Protein 3MXL (pdb70)

Secondary structure (DSSP, 8-state):
---SSSS--SHHHHHHHHHHTTTHHHHHHHHHHHHHHT---HHHHHHHHHHTGGG-SS-TTTTS-----HHHHHHHHHHHHTT-HHHHHHHHHHHHHHHHHHHHHHSS-HHHHHHHHHHHHHHHHTS--EE---SBPTT---EEEE-SSS-EEEEEEEEEETTGGG-SEE---EEEEPTTS-EEEE---EETT-TTEEEE----BSS-TTS--EEEEEEEEEE-GGG--EEEESS---TTHHHHHHHHHGGGHHHHHHHHHHHHHHHHHHHHTT-S---HHHHHHHHHHHHHHHHHHHHHHHHHHHHHHHHTT--S-TTHHHHHHHHHHHHHHHHHHHHHHHHHHHHHHHH-GGGGBTTSHHHHHHHHGGGGGGPSS--HHHHHHHHHHHHS--/---SSSS--SHHHHHHHHHHTTTHHHHHHHHHHHHHHT---HHHHHHHHHHTGGG-SS-TTTTS-----HHHHHHHHHHHHTT-HHHHHHHHHHHHHHHHHHHHHHSS-HHHHHHHHHHHHHHHHTS--EE---SB-TT-----EEEEEEEETT-TT--EE---B---B---EETT-TTEEEE----BSS-TTS--EEEEEEEE---TT-----TTHHHHHHHHHGGGHHHHHHHHHHHHHHHHHHHHTT-S---HHHHHHHHHHHHHHHHHHHHHHHHHHHHHHHHHS--S-TTHHHHHHHHHHHHHHHHHHHHHHHHHHHHHHHH-GGGGBTTSHHHHHHHHGGGGGGPSS--HHHHHHHHHHHHS--/---SSSS--SHHHHHHHHHHTTTHHHHHHHHHHHHHHT---HHHHHHHHHHTGGG-SS-TTTTS-----HHHHHHHHHHHHTT-HHHHHHHHHHHHHHHHHHHHHHSS-HHHHHHHHHHHHHHHHTS--EE---SBPSS-----EEEESS-TT-SEEE--B--EEE--EEETT-TT--EE----BSS--SS--EEE----TTT--EEEE----TTHHHHHHHHHGGGHHHHHHHHHHHHHHHHHHHHTT-S---HHHHHHHHHHHHHHHHHHHHHHHHHHHHHHTTS--SS-TTHHHHHHHHHHHHHHHHHHHHHHHHHHHHHHHH-GGGGBTTSHHHHHHHHGGGGGG-SS--HHHHHHHHHHHHS--/---SSSS--SHHHHHHHHHHTTTHHHHHHHHHHHHHHT---HHHHHHHHHHTGGG-SS-TTTTS-----HHHHHHHHHHHHTT-HHHHHHHHHHHHHHHHHHHHHHSS-HHHHHHHHHHHHHHHHTS--EEEE-SBPTT---EEEE-SSS-EEEEEEEEEESS-TT--EEEE-EEEE-SSSPEEEEE-EEETT-SSEEEE----BSS-TTS--EEEEEEEEEE---EEEEETT---TTHHHHHHHHHGGGHHHHHHHHHHHHHHHHHHHHTT-S---HHHHHHHHHHHHHHHHHHHHHHHHHHHHHHTTS----TTHHHHHHHHHHHHHHHHHHHHHHHHHHHHHHHH-GGGGBTTSHHHHHHHHGGGGGGPSS--HHHHHHHHHHHHS--

Foldseek 3Di:
DALQLPADDDPLLNVLQVLVVVLLVVQLVCQLVCFVVLAAPPVSVVVCLVSQLLQALFDCVLAHSNDAQLLSLLSNLLSNLLRPLLVSVQSLQSNQVSNVLVCCLVPHDPLRNVVSSVQSSCSRSHNFGEWEQEAFDVPWAWAWDDDPVQKIFIWGKGFQIWQPVNHFKYFYWHWYQDPVGFIWIKTFIDTCPFDQKDWDQPDDALASSNIRGTMITGGGTIDHPSTIRIDGTPPPDFLLCLLSVLSNCLSSLSSLLSLQVSLLCQLVVLQVVVDDDGDDVLVVLNVVLVVLSSVLSNLSSVLSSQSSCLVPPDPDDSNVSSCSNNQSSLVSLVSSLCSRLVNLVSSQVSNPPVCCDSSHPSVNSNRSNNPSCPDPPPHPVRSVCVNVCVVDPD/DALLLPADDDPLLNVLQVLVVVLLVVQLVCQLVCFVVLAAPPVSVVVCLVVQLLQALFDCVLAHSNDAQLLSLLSNLLSNLLRPLLVSVQSLQSNQVSNVLVCCLVPHDPLANVVSSVVSSCSRSDNAGEWEQEAFDPPWAFCWTFGKGFQTWPPVSHFWYQYAHPCGKTAIDGCPWPQKDWAQPDDALASSNIRGTIITGDTTNDDPSRMVDALLCLLSVLSNCLSSLSSLLSLQVNLLCVLVVLQVVVDDDGDDVLVVLNVVLVVLSSVLSNLSSVLSNQSSCLVPVDPPDSNVSRCSNNQSSLVSLVSSLCSRLVNLVSSQVSNPPVCCDSSHPSNNSNRSNNPSCPDPPPHPVRSVCVNVCVVDPD/DALQLPADDDPLLNVLQVLVVVLLVVQLVCQLVCFVVLAAPQVSVVVCLVVQLLQALFDCVLAHSNDAQLLSLLSNLLSNLLSPLLVSVQSLQSNQVSNVLVCCLVPHDPLRNVVSSVPSSCSRSHNFGEWEQEADDPPDAACKGFQIWPPVSHFWYFYFHDVWTKTFIDTCPDPQKDWDQPDDAQASSNISRTIMDDDDPSRIDTDGGDPDALLCLLSVLSNCLSSLSSLLSLQVNLLCVLVVLQVVVDDDGDDVLVVLNVVLVVLSSVLSNLSSVLSNQSSVLVPDDPDDSNVSRCSNNQSSLVSLVSSLCSRLVSLVSSQVRNPPVCCDSSHPSNNSNRHNNPSCPDPVPHPVRSVCVNVCVVDPD/DALQLPADDDPLLNVLQVLVVVLLVVQLVCQLVCFVVLAAPQVSLVVCLQVQLLQALFDCVLAHSNDAQLLSLLSNLLSNLLRPLLVSVQSLQSNQVSNVLVCCLVPHDPVRNVVSSVASSCSRSHNAGEKEQEAFDVPWAWAWDDPPPQKIWTWGKGFQIWNDVSHFKYFYWHWYQDPVGFIWIFTDIDTCVFDQKDWDQPDDFLASSNTSGTMITGGGGIDHDGDTDGTPPPDALLCLLSVLSNCLSSLSSLLSLLVSLLCVLVVLQVVVDDDGDPVLVVLNVVLVVLSSVLSNLSSVLSSQSSVLVPPPVPSNVSRCSNNQSSLVSLVSSLCSRLVSLVSSQVRNPPVCCDSSHVSNNSNRHNNPSCPDPPPHPVRSVCVNVCVVDPD

Solvent-accessible surface area: 57571 Å² total; per-residue (Å²): 187,35,23,16,0,156,51,14,87,24,113,28,1,125,62,0,23,80,57,0,62,47,4,41,79,152,5,56,75,71,2,57,90,21,11,73,94,33,68,22,0,75,119,16,1,50,54,6,22,80,65,13,0,6,0,2,2,2,18,77,132,8,50,24,39,30,4,87,66,4,4,1,1,0,0,1,0,0,56,0,1,58,9,1,0,1,4,0,14,0,0,8,18,4,4,15,34,1,18,42,5,24,123,37,49,58,120,17,80,92,97,24,100,70,50,0,52,68,16,0,124,32,1,12,119,24,86,5,4,0,0,21,0,110,109,50,9,134,85,47,90,3,20,3,111,71,81,69,109,47,21,54,48,0,37,14,82,0,17,96,1,17,0,0,40,37,2,35,22,0,8,0,49,1,57,46,77,26,156,98,60,50,49,55,37,0,3,0,28,6,89,66,122,16,107,12,21,68,47,66,122,90,57,68,2,10,0,4,44,0,4,2,9,8,23,0,19,4,85,166,0,77,14,157,56,107,88,33,28,57,117,43,65,68,76,94,79,58,50,35,73,14,13,37,64,0,29,33,22,0,4,24,4,0,0,5,0,0,0,0,20,11,0,53,68,67,0,10,46,98,19,46,65,184,50,71,153,30,118,13,0,8,36,13,19,0,3,22,0,8,3,80,9,23,4,0,13,0,0,0,0,2,0,0,22,33,0,12,30,13,41,131,113,88,112,58,67,82,38,89,37,0,67,48,4,0,18,14,2,1,23,0,11,19,7,2,36,100,24,1,28,31,0,0,52,28,0,1,20,18,11,25,43,62,1,13,48,47,63,39,55,0,2,23,10,10,30,0,4,17,10,2,16,30,42,86,22,50,17,64,22,34,1,0,34,36,0,0,12,71,16,20,60,121,178,29,22,21,0,55,61,19,89,23,89,29,2,130,60,0,30,88,55,1,62,54,4,42,82,55,5,55,75,72,0,57,84,25,10,179,78,33,66,23,1,71,110,18,1,94,76,8,26,84,75,13,0,8,0,2,2,2,23,77,87,10,49,23,41,27,2,87,95,3,5,2,1,0,0,1,0,0,67,2,1,51,10,2,1,1,4,0,14,0,0,10,20,5,2,17,36,2,19,40,9,11,128,69,72,104,123,18,84,94,94,42,106,64,35,1,25,155,16,0,132,32,2,12,132,25,86,6,7,0,0,24,1,115,47,54,7,127,87,64,113,14,217,150,15,67,10,78,1,18,109,1,18,0,0,44,37,3,36,23,0,13,1,45,18,111,138,148,24,61,8,20,10,88,73,125,24,108,11,23,74,39,72,119,92,73,65,2,7,0,4,51,1,5,0,5,19,37,0,31,7,81,170,2,88,22,167,56,112,52,92,167,89,63,46,34,74,13,10,36,64,0,28,35,19,0,4,22,6,0,0,8,0,0,0,0,22,9,0,45,70,62,0,8,46,105,21,45,66,185,50,76,152,32,110,13,0,8,38,12,22,0,2,23,0,9,5,82,9,25,5,0,43,1,0,0,0,2,0,1,25,34,0,14,38,11,42,126,120,72,120,50,76,81,41,102,30,0,70,49,3,0,16,16,2,0,32,0,9,22,6,4,37,83,29,0,26,29,1,0,51,24,0,0,22,16,12,24,42,63,0,12,48,43,63,36,56,0,1,26,9,10,30,1,4,16,9,2,14,32,42,98,19,43,19,66,21,38,0,0,36,33,1,0,11,66,19,20,62,125,163,26,20,27,0,58,60,15,76,26,98,27,1,129,57,1,31,88,54,0,61,53,2,43,84,57,4,55,75,70,2,53,77,26,14,158,88,34,67,23,0,67,106,16,1,100,72,6,24,84,74,12,0,6,0,2,2,2,20,77,137,7,49,23,42,30,4,87,79,4,2,1,2,0,0,2,0,0,61,0,2,57,9,3,1,2,3,0,14,0,0,13,18,3,5,19,31,1,19,47,5,14,101,69,43,109,108,18,82,94,99,33,103,60,42,1,54,186,18,0,123,28,0,11,113,24,144,6,4,0,0,21,3,112,94,50,8,127,85,62,98,25,103,106,4,24,89,2,18,0,3,44,32,6,32,24,4,22,24,51,15,90,123,151,44,18,22,13,27,36,77,70,126,30,110,64,41,73,40,72,118,98,69,73,0,12,0,3,54,0,4,1,10,17,17,9,64,138,70,162,95,112,32,68,19,89,51,48,92,86,126,96,64,44,36,74,15,3,36,61,0,29,35,20,0,4,24,2,0,0,5,0,0,0,0,23,12,0,44,70,66,0,5,48,101,20,45,63,184,48,73,154,32,104,13,0,7,40,11,18,0,3,23,0,6,4,79,8,27,4,0,45,1,0,0,0,2,0,0,19,38,0,18,45,21,42,95,81,75,113,45,81,85,44,104,36,0,67,53,1,0,25,14,1,1,27,0,8,19,9,3,35,98,28,1,29,29,0,0,52,29,0,0,20,15,10,25,41,61,0,14,51,38,67,37,56,0,1,23,11,11,27,1,5,17,11,2,15,26,36,76,20,44,19,68,24,40,2,0,32,37,1,0,12,70,20,21,61,123,163,40,21,20,0,158,51,14,100,24,110,27,1,123,54,1,23,83,55,1,62,55,5,43,80,58,5,55,75,67,2,59,80,22,7,172,76,33,66,24,0,77,98,15,1,98,79,7,22,80,75,13,0,5,1,2,2,3,21,77,135,8,49,23,42,28,3,87,80,4,4,1,2,0,0,2,0,0,61,1,1,53,8,1,0,1,2,0,12,0,0,8,19,4,3,17,34,1,19,42,5,13,106,33,42,106,98,20,81,91,100,23,101,62,55,0,57,192,15,0,122,30,1,12,118,24,145,8,4,1,0,21,0,108,90,54,10,132,88,51,100,2,19,6,112,80,70,63,108,49,22,74,52,0,36,12,85,2,23,100,1,15,0,0,43,36,4,31,32,0,14,0,48,2,54,19,79,38,153,103,63,56,44,80,35,2,6,0,40,8,86,65,116,17,102,20,21,66,40,64,126,85,64,62,3,5,0,4,55,0,5,2,7,10,23,0,25,3,85,166,0,75,27,88,95,58,34,112,109,50,61,74,81,93,78,60,46,35,70,12,8,37,65,0,31,38,21,0,5,24,4,0,0,6,0,0,0,0,22,9,0,45,70,67,0,11,44,95,20,48,65,184,49,76,151,30,110,13,0,6,40,13,20,0,5,24,0,9,8,85,9,23,4,0,22,0,0,0,0,3,0,0,21,36,0,15,36,20,45,123,83,84,124,95,87,39,99,36,0,64,52,4,0,23,13,0,1,26,0,9,24,5,2,40,85,27,1,28,27,0,0,53,30,0,0,22,15,11,24,42,63,0,12,49,42,63,34,59,0,0,21,8,7,26,0,4,14,8,2,19,22,40,76,21,52,16,68,25,36,1,2,31,31,1,0,10,72,17,21,59,122

Structure (mmCIF, N/CA/C/O backbone):
data_3MXL
#
_entry.id   3MXL
#
_cell.length_a   103.815
_cell.length_b   103.815
_cell.length_c   295.954
_cell.angle_alpha   90.00
_cell.angle_beta   90.00
_cell.angle_gamma   120.00
#
_symmetry.space_group_name_H-M   'P 65'
#
loop_
_atom_site.group_PDB
_atom_site.id
_atom_site.type_symbol
_atom_site.label_atom_id
_atom_site.label_alt_id
_atom_site.label_comp_id
_atom_site.label_asym_id
_atom_site.label_entity_id
_atom_site.label_seq_id
_atom_site.pdbx_PDB_ins_code
_atom_site.Cartn_x
_atom_site.Cartn_y
_atom_site.Cartn_z
_atom_site.occupancy
_atom_site.B_iso_or_equiv
_atom_site.auth_seq_id
_atom_site.auth_comp_id
_atom_site.auth_asym_id
_atom_site.auth_atom_id
_atom_site.pdbx_PDB_model_num
ATOM 1 N N . MET A 1 1 ? 62.918 -50.328 23.687 1.00 138.86 1 MET A N 1
ATOM 2 C CA . MET A 1 1 ? 63.300 -48.984 23.171 1.00 138.56 1 MET A CA 1
ATOM 3 C C . MET A 1 1 ? 62.419 -48.649 21.971 1.00 137.54 1 MET A C 1
ATOM 4 O O . MET A 1 1 ? 62.031 -49.540 21.220 1.00 137.95 1 MET A O 1
ATOM 9 N N . ALA A 1 2 ? 62.091 -47.370 21.799 1.00 136.05 2 ALA A N 1
ATOM 10 C CA . ALA A 1 2 ? 61.251 -46.938 20.681 1.00 134.69 2 ALA A CA 1
ATOM 11 C C . ALA A 1 2 ? 61.820 -45.703 19.968 1.00 133.78 2 ALA A C 1
ATOM 12 O O . ALA A 1 2 ? 61.826 -45.648 18.736 1.00 133.29 2 ALA A O 1
ATOM 14 N N . ALA A 1 3 ? 62.282 -44.719 20.747 1.00 132.69 3 ALA A N 1
ATOM 15 C CA . ALA A 1 3 ? 62.890 -43.477 20.235 1.00 130.90 3 ALA A CA 1
ATOM 16 C C . ALA A 1 3 ? 61.938 -42.427 19.651 1.00 129.65 3 ALA A C 1
ATOM 17 O O . ALA A 1 3 ? 62.318 -41.675 18.752 1.00 128.65 3 ALA A O 1
ATOM 19 N N . ASP A 1 4 ? 60.717 -42.353 20.170 1.00 129.02 4 ASP A N 1
ATOM 20 C CA . ASP A 1 4 ? 59.743 -41.392 19.654 1.00 128.32 4 ASP A CA 1
ATOM 21 C C . ASP A 1 4 ? 59.171 -40.421 20.690 1.00 126.41 4 ASP A C 1
ATOM 22 O O . ASP A 1 4 ? 58.152 -39.769 20.440 1.00 125.29 4 ASP A O 1
ATOM 27 N N . LEU A 1 5 ? 59.835 -40.323 21.840 1.00 124.39 5 LEU A N 1
ATOM 28 C CA . LEU A 1 5 ? 59.411 -39.429 22.912 1.00 122.67 5 LEU A CA 1
ATOM 29 C C . LEU A 1 5 ? 58.139 -39.922 23.596 1.00 121.75 5 LEU A C 1
ATOM 30 O O . LEU A 1 5 ? 57.428 -39.141 24.226 1.00 121.76 5 LEU A O 1
ATOM 35 N N . ARG A 1 6 ? 57.852 -41.214 23.482 1.00 120.88 6 ARG A N 1
ATOM 36 C CA . ARG A 1 6 ? 56.647 -41.762 24.092 1.00 120.06 6 ARG A CA 1
ATOM 37 C C . ARG A 1 6 ? 56.780 -41.870 25.605 1.00 118.21 6 ARG A C 1
ATOM 38 O O . ARG A 1 6 ? 55.813 -41.649 26.338 1.00 117.65 6 ARG A O 1
ATOM 46 N N . ALA A 1 7 ? 57.974 -42.225 26.071 1.00 115.70 7 ALA A N 1
ATOM 47 C CA . ALA A 1 7 ? 58.214 -42.313 27.503 1.00 113.90 7 ALA A CA 1
ATOM 48 C C . ALA A 1 7 ? 59.688 -42.065 27.791 1.00 113.01 7 ALA A C 1
ATOM 49 O O . ALA A 1 7 ? 60.545 -42.444 27.000 1.00 113.23 7 ALA A O 1
ATOM 51 N N . PRO A 1 8 ? 60.001 -41.426 28.927 1.00 112.54 8 PRO A N 1
ATOM 52 C CA . PRO A 1 8 ? 61.390 -41.144 29.307 1.00 112.88 8 PRO A CA 1
ATOM 53 C C . PRO A 1 8 ? 62.180 -42.425 29.604 1.00 113.80 8 PRO A C 1
ATOM 54 O O . PRO A 1 8 ? 61.596 -43.467 29.896 1.00 113.55 8 PRO A O 1
ATOM 58 N N . LEU A 1 9 ? 63.506 -42.341 29.533 1.00 115.29 9 LEU A N 1
ATOM 59 C CA . LEU A 1 9 ? 64.369 -43.495 29.782 1.00 116.92 9 LEU A CA 1
ATOM 60 C C . LEU A 1 9 ? 64.982 -43.524 31.179 1.00 117.96 9 LEU A C 1
ATOM 61 O O . LEU A 1 9 ? 64.685 -44.416 31.976 1.00 119.80 9 LEU A O 1
ATOM 66 N N . THR A 1 10 ? 65.848 -42.559 31.466 1.00 118.50 10 THR A N 1
ATOM 67 C CA . THR A 1 10 ? 66.499 -42.466 32.768 1.00 121.02 10 THR A CA 1
ATOM 68 C C . THR A 1 10 ? 65.477 -42.467 33.905 1.00 122.86 10 THR A C 1
ATOM 69 O O . THR A 1 10 ? 64.446 -41.798 33.816 1.00 123.00 10 THR A O 1
ATOM 73 N N . PRO A 1 11 ? 65.749 -43.219 34.994 1.00 124.20 11 PRO A N 1
ATOM 74 C CA . PRO A 1 11 ? 64.798 -43.244 36.111 1.00 124.31 11 PRO A CA 1
ATOM 75 C C . PRO A 1 11 ? 64.673 -41.854 36.742 1.00 123.56 11 PRO A C 1
ATOM 76 O O . PRO A 1 11 ? 63.661 -41.525 37.363 1.00 122.44 11 PRO A O 1
ATOM 80 N N . ALA A 1 12 ? 65.707 -41.038 36.562 1.00 123.19 12 ALA A N 1
ATOM 81 C CA . ALA A 1 12 ? 65.719 -39.681 37.090 1.00 123.28 12 ALA A CA 1
ATOM 82 C C . ALA A 1 12 ? 64.645 -38.845 36.394 1.00 123.15 12 ALA A C 1
ATOM 83 O O . ALA A 1 12 ? 63.948 -38.056 37.028 1.00 123.44 12 ALA A O 1
ATOM 85 N N . GLY A 1 13 ? 64.513 -39.033 35.085 1.00 123.53 13 GLY A N 1
ATOM 86 C CA . GLY A 1 13 ? 63.527 -38.292 34.321 1.00 123.97 13 GLY A CA 1
ATOM 87 C C . GLY A 1 13 ? 62.142 -38.909 34.361 1.00 124.56 13 GLY A C 1
ATOM 88 O O . GLY A 1 13 ? 61.163 -38.286 33.952 1.00 123.88 13 GLY A O 1
ATOM 89 N N . ARG A 1 14 ? 62.055 -40.141 34.849 1.00 125.33 14 ARG A N 1
ATOM 90 C CA . ARG A 1 14 ? 60.773 -40.829 34.947 1.00 125.87 14 ARG A CA 1
ATOM 91 C C . ARG A 1 14 ? 60.030 -40.262 36.149 1.00 124.97 14 ARG A C 1
ATOM 92 O O . ARG A 1 14 ? 58.813 -40.384 36.251 1.00 125.15 14 ARG A O 1
ATOM 100 N N . THR A 1 15 ? 60.781 -39.639 37.052 1.00 124.36 15 THR A N 1
ATOM 101 C CA . THR A 1 15 ? 60.234 -39.039 38.265 1.00 124.45 15 THR A CA 1
ATOM 102 C C . THR A 1 15 ? 59.705 -37.644 37.970 1.00 124.24 15 THR A C 1
ATOM 103 O O . THR A 1 15 ? 58.839 -37.129 38.676 1.00 124.92 15 THR A O 1
ATOM 107 N N . VAL A 1 16 ? 60.245 -37.033 36.925 1.00 123.57 16 VAL A N 1
ATOM 108 C CA . VAL A 1 16 ? 59.853 -35.693 36.526 1.00 122.39 16 VAL A CA 1
ATOM 109 C C . VAL A 1 16 ? 58.527 -35.720 35.772 1.00 123.67 16 VAL A C 1
ATOM 110 O O . VAL A 1 16 ? 57.724 -34.789 35.863 1.00 123.60 16 VAL A O 1
ATOM 114 N N . VAL A 1 17 ? 58.301 -36.802 35.036 1.00 125.07 17 VAL A N 1
ATOM 115 C CA . VAL A 1 17 ? 57.088 -36.955 34.238 1.00 126.29 17 VAL A CA 1
ATOM 116 C C . VAL A 1 17 ? 55.819 -37.145 35.063 1.00 127.57 17 VAL A C 1
ATOM 117 O O . VAL A 1 17 ? 54.796 -36.520 34.782 1.00 127.21 17 VAL A O 1
ATOM 121 N N . ASP A 1 18 ? 55.880 -38.012 36.070 1.00 129.35 18 ASP A N 1
ATOM 122 C CA . ASP A 1 18 ? 54.726 -38.275 36.927 1.00 130.51 18 ASP A CA 1
ATOM 123 C C . ASP A 1 18 ? 54.441 -37.106 37.869 1.00 129.27 18 ASP A C 1
ATOM 124 O O . ASP A 1 18 ? 53.291 -36.860 38.238 1.00 129.01 18 ASP A O 1
ATOM 129 N N . LEU A 1 19 ? 55.494 -36.392 38.258 1.00 127.89 19 LEU A N 1
ATOM 130 C CA . LEU A 1 19 ? 55.345 -35.253 39.153 1.00 126.66 19 LEU A CA 1
ATOM 131 C C . LEU A 1 19 ? 54.647 -34.134 38.394 1.00 126.67 19 LEU A C 1
ATOM 132 O O . LEU A 1 19 ? 53.971 -33.294 38.982 1.00 127.38 19 LEU A O 1
ATOM 137 N N . LEU A 1 20 ? 54.805 -34.148 37.077 1.00 126.65 20 LEU A N 1
ATOM 138 C CA . LEU A 1 20 ? 54.205 -33.149 36.200 1.00 125.71 20 LEU A CA 1
ATOM 139 C C . LEU A 1 20 ? 52.752 -33.514 35.897 1.00 125.57 20 LEU A C 1
ATOM 140 O O . LEU A 1 20 ? 51.917 -32.638 35.687 1.00 125.08 20 LEU A O 1
ATOM 145 N N . ALA A 1 21 ? 52.458 -34.811 35.887 1.00 126.22 21 ALA A N 1
ATOM 146 C CA . ALA A 1 21 ? 51.107 -35.295 35.607 1.00 127.57 21 ALA A CA 1
ATOM 147 C C . ALA A 1 21 ? 50.074 -34.691 36.554 1.00 128.27 21 ALA A C 1
ATOM 148 O O . ALA A 1 21 ? 48.884 -34.644 36.237 1.00 129.03 21 ALA A O 1
ATOM 150 N N . GLY A 1 22 ? 50.533 -34.225 37.713 1.00 128.44 22 GLY A N 1
ATOM 151 C CA . GLY A 1 22 ? 49.630 -33.642 38.689 1.00 127.47 22 GLY A CA 1
ATOM 152 C C . GLY A 1 22 ? 49.321 -32.178 38.451 1.00 126.74 22 GLY A C 1
ATOM 153 O O . GLY A 1 22 ? 48.316 -31.662 38.940 1.00 127.30 22 GLY A O 1
ATOM 154 N N . VAL A 1 23 ? 50.183 -31.501 37.702 1.00 125.86 23 VAL A N 1
ATOM 155 C CA . VAL A 1 23 ? 49.975 -30.087 37.417 1.00 125.17 23 VAL A CA 1
ATOM 156 C C . VAL A 1 23 ? 49.402 -29.877 36.021 1.00 124.93 23 VAL A C 1
ATOM 157 O O . VAL A 1 23 ? 48.947 -28.786 35.686 1.00 123.92 23 VAL A O 1
ATOM 161 N N . ILE A 1 24 ? 49.419 -30.934 35.216 1.00 125.52 24 ILE A N 1
ATOM 162 C CA . ILE A 1 24 ? 48.900 -30.883 33.851 1.00 126.63 24 ILE A CA 1
ATOM 163 C C . ILE A 1 24 ? 47.446 -30.400 33.795 1.00 126.25 24 ILE A C 1
ATOM 164 O O . ILE A 1 24 ? 47.143 -29.385 33.163 1.00 125.57 24 ILE A O 1
ATOM 169 N N . PRO A 1 25 ? 46.530 -31.119 34.469 1.00 126.38 25 PRO A N 1
ATOM 170 C CA . PRO A 1 25 ? 45.115 -30.728 34.458 1.00 126.63 25 PRO A CA 1
ATOM 171 C C . PRO A 1 25 ? 44.889 -29.264 34.840 1.00 126.14 25 PRO A C 1
ATOM 172 O O . PRO A 1 25 ? 44.185 -28.533 34.142 1.00 124.87 25 PRO A O 1
ATOM 176 N N . ARG A 1 26 ? 45.489 -28.851 35.954 1.00 127.03 26 ARG A N 1
ATOM 177 C CA . ARG A 1 26 ? 45.374 -27.485 36.464 1.00 127.84 26 ARG A CA 1
ATOM 178 C C . ARG A 1 26 ? 45.838 -26.410 35.475 1.00 127.13 26 ARG A C 1
ATOM 179 O O . ARG A 1 26 ? 45.305 -25.300 35.487 1.00 126.60 26 ARG A O 1
ATOM 187 N N . ILE A 1 27 ? 46.833 -26.716 34.636 1.00 126.97 27 ILE A N 1
ATOM 188 C CA . ILE A 1 27 ? 47.304 -25.734 33.659 1.00 126.02 27 ILE A CA 1
ATOM 189 C C . ILE A 1 27 ? 46.656 -25.887 32.272 1.00 125.09 27 ILE A C 1
ATOM 190 O O . ILE A 1 27 ? 46.558 -24.915 31.520 1.00 124.48 27 ILE A O 1
ATOM 195 N N . SER A 1 28 ? 46.185 -27.091 31.953 1.00 123.75 28 SER A N 1
ATOM 196 C CA . SER A 1 28 ? 45.527 -27.335 30.674 1.00 122.54 28 SER A CA 1
ATOM 197 C C . SER A 1 28 ? 44.175 -26.623 30.604 1.00 122.37 28 SER A C 1
ATOM 198 O O . SER A 1 28 ? 43.661 -26.352 29.519 1.00 122.22 28 SER A O 1
ATOM 201 N N . ALA A 1 29 ? 43.603 -26.322 31.765 1.00 122.18 29 ALA A N 1
ATOM 202 C CA . ALA A 1 29 ? 42.312 -25.653 31.828 1.00 121.33 29 ALA A CA 1
ATOM 203 C C . ALA A 1 29 ? 42.461 -24.144 31.686 1.00 120.79 29 ALA A C 1
ATOM 204 O O . ALA A 1 29 ? 41.658 -23.491 31.022 1.00 120.40 29 ALA A O 1
ATOM 206 N N . GLU A 1 30 ? 43.493 -23.595 32.312 1.00 120.63 30 GLU A N 1
ATOM 207 C CA . GLU A 1 30 ? 43.738 -22.163 32.260 1.00 121.45 30 GLU A CA 1
ATOM 208 C C . GLU A 1 30 ? 44.421 -21.723 30.963 1.00 121.56 30 GLU A C 1
ATOM 209 O O . GLU A 1 30 ? 44.551 -20.526 30.698 1.00 121.63 30 GLU A O 1
ATOM 215 N N . ALA A 1 31 ? 44.849 -22.693 30.159 1.00 120.83 31 ALA A N 1
ATOM 216 C CA . ALA A 1 31 ? 45.535 -22.412 28.901 1.00 119.25 31 ALA A CA 1
ATOM 217 C C . ALA A 1 31 ? 44.805 -21.416 28.006 1.00 118.62 31 ALA A C 1
ATOM 218 O O . ALA A 1 31 ? 45.368 -20.395 27.614 1.00 118.40 31 ALA A O 1
ATOM 220 N N . ALA A 1 32 ? 43.554 -21.719 27.683 1.00 118.46 32 ALA A N 1
ATOM 221 C CA . ALA A 1 32 ? 42.755 -20.855 26.825 1.00 118.73 32 ALA A CA 1
ATOM 222 C C . ALA A 1 32 ? 42.625 -19.438 27.378 1.00 119.52 32 ALA A C 1
ATOM 223 O O . ALA A 1 32 ? 42.709 -18.464 26.629 1.00 118.92 32 ALA A O 1
ATOM 225 N N . ASP A 1 33 ? 42.426 -19.333 28.690 1.00 120.64 33 ASP A N 1
ATOM 226 C CA . ASP A 1 33 ? 42.268 -18.043 29.358 1.00 121.49 33 ASP A CA 1
ATOM 227 C C . ASP A 1 33 ? 43.528 -17.180 29.341 1.00 121.01 33 ASP A C 1
ATOM 228 O O . ASP A 1 33 ? 43.489 -16.026 28.909 1.00 120.77 33 ASP A O 1
ATOM 233 N N . ARG A 1 34 ? 44.641 -17.736 29.815 1.00 120.18 34 ARG A N 1
ATOM 234 C CA . ARG A 1 34 ? 45.902 -16.999 29.857 1.00 119.19 34 ARG A CA 1
ATOM 235 C C . ARG A 1 34 ? 46.354 -16.549 28.475 1.00 117.88 34 ARG A C 1
ATOM 236 O O . ARG A 1 34 ? 47.007 -15.517 28.339 1.00 116.72 34 ARG A O 1
ATOM 244 N N . ASP A 1 35 ? 46.005 -17.324 27.454 1.00 116.53 35 ASP A N 1
ATOM 245 C CA . ASP A 1 35 ? 46.359 -16.996 26.080 1.00 115.84 35 ASP A CA 1
ATOM 246 C C . ASP A 1 35 ? 45.562 -15.774 25.644 1.00 116.76 35 ASP A C 1
ATOM 247 O O . ASP A 1 35 ? 46.104 -14.840 25.051 1.00 117.66 35 ASP A O 1
ATOM 252 N N . ARG A 1 36 ? 44.267 -15.793 25.948 1.00 116.38 36 ARG A N 1
ATOM 253 C CA . ARG A 1 36 ? 43.375 -14.702 25.588 1.00 115.55 36 ARG A CA 1
ATOM 254 C C . ARG A 1 36 ? 43.857 -13.392 26.179 1.00 116.31 36 ARG A C 1
ATOM 255 O O . ARG A 1 36 ? 44.039 -12.401 25.470 1.00 115.27 36 ARG A O 1
ATOM 257 N N . THR A 1 37 ? 44.078 -13.404 27.487 1.00 117.79 37 THR A N 1
ATOM 258 C CA . THR A 1 37 ? 44.518 -12.212 28.207 1.00 118.88 37 THR A CA 1
ATOM 259 C C . THR A 1 37 ? 45.995 -11.921 27.976 1.00 119.29 37 THR A C 1
ATOM 260 O O . THR A 1 37 ? 46.398 -10.765 27.851 1.00 119.56 37 THR A O 1
ATOM 264 N N . GLY A 1 38 ? 46.797 -12.978 27.917 1.00 119.60 38 GLY A N 1
ATOM 265 C CA . GLY A 1 38 ? 48.223 -12.810 27.718 1.00 119.21 38 GLY A CA 1
ATOM 266 C C . GLY A 1 38 ? 48.888 -12.531 29.049 1.00 118.91 38 GLY A C 1
ATOM 267 O O . GLY A 1 38 ? 49.636 -11.564 29.189 1.00 119.14 38 GLY A O 1
ATOM 268 N N . THR A 1 39 ? 48.608 -13.383 30.032 1.00 118.65 39 THR A N 1
ATOM 269 C CA . THR A 1 39 ? 49.173 -13.224 31.369 1.00 118.25 39 THR A CA 1
ATOM 270 C C . THR A 1 39 ? 49.945 -14.454 31.821 1.00 118.49 39 THR A C 1
ATOM 271 O O . THR A 1 39 ? 49.391 -15.554 31.903 1.00 118.11 39 THR A O 1
ATOM 275 N N . PHE A 1 40 ? 51.225 -14.252 32.126 1.00 118.38 40 PHE A N 1
ATOM 276 C CA . PHE A 1 40 ? 52.104 -15.329 32.573 1.00 118.50 40 PHE A CA 1
ATOM 277 C C . PHE A 1 40 ? 51.519 -16.036 33.793 1.00 118.79 40 PHE A C 1
ATOM 278 O O . PHE A 1 40 ? 50.981 -15.393 34.694 1.00 119.03 40 PHE A O 1
ATOM 286 N N . PRO A 1 41 ? 51.605 -17.374 33.828 1.00 118.93 41 PRO A N 1
ATOM 287 C CA . PRO A 1 41 ? 51.085 -18.183 34.936 1.00 119.67 41 PRO A CA 1
ATOM 288 C C . PRO A 1 41 ? 51.991 -18.198 36.169 1.00 120.71 41 PRO A C 1
ATOM 289 O O . PRO A 1 41 ? 52.618 -19.210 36.478 1.00 120.41 41 PRO A O 1
ATOM 293 N N . VAL A 1 42 ? 52.038 -17.076 36.883 1.00 122.12 42 VAL A N 1
ATOM 294 C CA . VAL A 1 42 ? 52.885 -16.970 38.065 1.00 123.65 42 VAL A CA 1
ATOM 295 C C . VAL A 1 42 ? 52.615 -18.031 39.120 1.00 124.25 42 VAL A C 1
ATOM 296 O O . VAL A 1 42 ? 53.523 -18.766 39.493 1.00 123.75 42 VAL A O 1
ATOM 300 N N . GLU A 1 43 ? 51.377 -18.108 39.600 1.00 126.52 43 GLU A N 1
ATOM 301 C CA . GLU A 1 43 ? 51.013 -19.082 40.628 1.00 128.94 43 GLU A CA 1
ATOM 302 C C . GLU A 1 43 ? 51.027 -20.519 40.131 1.00 129.07 43 GLU A C 1
ATOM 303 O O . GLU A 1 43 ? 51.265 -21.452 40.901 1.00 129.87 43 GLU A O 1
ATOM 309 N N . ALA A 1 44 ? 50.766 -20.703 38.845 1.00 129.08 44 ALA A N 1
ATOM 310 C CA . ALA A 1 44 ? 50.764 -22.042 38.280 1.00 129.73 44 ALA A CA 1
ATOM 311 C C . ALA A 1 44 ? 52.208 -22.511 38.138 1.00 129.92 44 ALA A C 1
ATOM 312 O O . ALA A 1 44 ? 52.503 -23.701 38.212 1.00 128.93 44 ALA A O 1
ATOM 314 N N . PHE A 1 45 ? 53.108 -21.553 37.955 1.00 131.44 45 PHE A N 1
ATOM 315 C CA . PHE A 1 45 ? 54.526 -21.846 37.782 1.00 132.22 45 PHE A CA 1
ATOM 316 C C . PHE A 1 45 ? 55.244 -22.045 39.114 1.00 132.88 45 PHE A C 1
ATOM 317 O O . PHE A 1 45 ? 56.096 -22.922 39.236 1.00 133.20 45 PHE A O 1
ATOM 325 N N . GLU A 1 46 ? 54.891 -21.228 40.105 1.00 133.43 46 GLU A N 1
ATOM 326 C CA . GLU A 1 46 ? 55.495 -21.310 41.429 1.00 133.42 46 GLU A CA 1
ATOM 327 C C . GLU A 1 46 ? 55.153 -22.629 42.114 1.00 133.22 46 GLU A C 1
ATOM 328 O O . GLU A 1 46 ? 55.821 -23.027 43.063 1.00 133.44 46 GLU A O 1
ATOM 330 N N . GLN A 1 47 ? 54.110 -23.306 41.642 1.00 133.34 47 GLN A N 1
ATOM 331 C CA . GLN A 1 47 ? 53.725 -24.585 42.232 1.00 133.91 47 GLN A CA 1
ATOM 332 C C . GLN A 1 47 ? 54.759 -25.640 41.873 1.00 134.03 47 GLN A C 1
ATOM 333 O O . GLN A 1 47 ? 54.793 -26.711 42.471 1.00 134.48 47 GLN A O 1
ATOM 339 N N . PHE A 1 48 ? 55.592 -25.339 40.880 1.00 134.09 48 PHE A N 1
ATOM 340 C CA . PHE A 1 48 ? 56.644 -26.261 40.457 1.00 133.54 48 PHE A CA 1
ATOM 341 C C . PHE A 1 48 ? 57.729 -26.269 41.517 1.00 133.90 48 PHE A C 1
ATOM 342 O O . PHE A 1 48 ? 58.249 -27.320 41.881 1.00 134.44 48 PHE A O 1
ATOM 350 N N . ALA A 1 49 ? 58.073 -25.080 42.001 1.00 134.40 49 ALA A N 1
ATOM 351 C CA . ALA A 1 49 ? 59.095 -24.944 43.029 1.00 134.44 49 ALA A CA 1
ATOM 352 C C . ALA A 1 49 ? 58.711 -25.773 44.251 1.00 134.67 49 ALA A C 1
ATOM 353 O O . ALA A 1 49 ? 59.572 -26.355 44.906 1.00 135.30 49 ALA A O 1
ATOM 355 N N . LYS A 1 50 ? 57.419 -25.839 44.557 1.00 134.46 50 LYS A N 1
ATOM 356 C CA . LYS A 1 50 ? 56.957 -26.618 45.701 1.00 134.04 50 LYS A CA 1
ATOM 357 C C . LYS A 1 50 ? 57.303 -28.094 45.508 1.00 133.92 50 LYS A C 1
ATOM 358 O O . LYS A 1 50 ? 57.820 -28.740 46.421 1.00 134.55 50 LYS A O 1
ATOM 360 N N . LEU A 1 51 ? 57.025 -28.623 44.318 1.00 133.66 51 LEU A N 1
ATOM 361 C CA . LEU A 1 51 ? 57.315 -30.024 44.012 1.00 133.47 51 LEU A CA 1
ATOM 362 C C . LEU A 1 51 ? 58.810 -30.260 43.779 1.00 133.42 51 LEU A C 1
ATOM 363 O O . LEU A 1 51 ? 59.379 -31.239 44.262 1.00 134.14 51 LEU A O 1
ATOM 368 N N . GLY A 1 52 ? 59.439 -29.362 43.029 1.00 132.77 52 GLY A N 1
ATOM 369 C CA . GLY A 1 52 ? 60.854 -29.503 42.746 1.00 131.59 52 GLY A CA 1
ATOM 370 C C . GLY A 1 52 ? 61.178 -29.498 41.262 1.00 131.53 52 GLY A C 1
ATOM 371 O O . GLY A 1 52 ? 62.350 -29.534 40.883 1.00 131.32 52 GLY A O 1
ATOM 372 N N . LEU A 1 53 ? 60.145 -29.458 40.420 1.00 130.94 53 LEU A N 1
ATOM 373 C CA . LEU A 1 53 ? 60.341 -29.447 38.971 1.00 129.30 53 LEU A CA 1
ATOM 374 C C . LEU A 1 53 ? 61.119 -28.217 38.549 1.00 129.06 53 LEU A C 1
ATOM 375 O O . LEU A 1 53 ? 61.851 -28.242 37.564 1.00 128.83 53 LEU A O 1
ATOM 380 N N . MET A 1 54 ? 60.955 -27.132 39.292 1.00 129.06 54 MET A N 1
ATOM 381 C CA . MET A 1 54 ? 61.667 -25.906 38.975 1.00 128.85 54 MET A CA 1
ATOM 382 C C . MET A 1 54 ? 63.159 -26.163 39.162 1.00 128.55 54 MET A C 1
ATOM 383 O O . MET A 1 54 ? 64.001 -25.388 38.703 1.00 127.87 54 MET A O 1
ATOM 388 N N . GLY A 1 55 ? 63.473 -27.269 39.831 1.00 128.24 55 GLY A N 1
ATOM 389 C CA . GLY A 1 55 ? 64.855 -27.618 40.088 1.00 127.99 55 GLY A CA 1
ATOM 390 C C . GLY A 1 55 ? 65.362 -28.861 39.382 1.00 128.24 55 GLY A C 1
ATOM 391 O O . GLY A 1 55 ? 66.435 -29.364 39.715 1.00 128.86 55 GLY A O 1
ATOM 392 N N . ALA A 1 56 ? 64.605 -29.376 38.416 1.00 127.78 56 ALA A N 1
ATOM 393 C CA . ALA A 1 56 ? 65.053 -30.555 37.679 1.00 126.31 56 ALA A CA 1
ATOM 394 C C . ALA A 1 56 ? 66.333 -30.150 36.953 1.00 126.27 56 ALA A C 1
ATOM 395 O O . ALA A 1 56 ? 66.778 -29.010 37.069 1.00 127.47 56 ALA A O 1
ATOM 397 N N . THR A 1 57 ? 66.921 -31.072 36.203 1.00 125.62 57 THR A N 1
ATOM 398 C CA . THR A 1 57 ? 68.163 -30.804 35.475 1.00 124.51 57 THR A CA 1
ATOM 399 C C . THR A 1 57 ? 69.244 -30.182 36.366 1.00 125.49 57 THR A C 1
ATOM 400 O O . THR A 1 57 ? 70.112 -29.455 35.883 1.00 125.71 57 THR A O 1
ATOM 404 N N . VAL A 1 58 ? 69.175 -30.470 37.666 1.00 125.48 58 VAL A N 1
ATOM 405 C CA . VAL A 1 58 ? 70.154 -29.989 38.640 1.00 125.15 58 VAL A CA 1
ATOM 406 C C . VAL A 1 58 ? 70.637 -31.210 39.414 1.00 126.86 58 VAL A C 1
ATOM 407 O O . VAL A 1 58 ? 69.831 -32.024 39.857 1.00 127.95 58 VAL A O 1
ATOM 411 N N . PRO A 1 59 ? 71.958 -31.352 39.587 1.00 127.72 59 PRO A N 1
ATOM 412 C CA . PRO A 1 59 ? 72.564 -32.481 40.305 1.00 128.77 59 PRO A CA 1
ATOM 413 C C . PRO A 1 59 ? 71.828 -32.877 41.585 1.00 130.28 59 PRO A C 1
ATOM 414 O O . PRO A 1 59 ? 71.390 -32.017 42.349 1.00 130.79 59 PRO A O 1
ATOM 418 N N . ALA A 1 60 ? 71.697 -34.180 41.818 1.00 131.70 60 ALA A N 1
ATOM 419 C CA . ALA A 1 60 ? 71.012 -34.669 43.014 1.00 132.65 60 ALA A CA 1
ATOM 420 C C . ALA A 1 60 ? 71.729 -34.177 44.260 1.00 132.69 60 ALA A C 1
ATOM 421 O O . ALA A 1 60 ? 71.107 -33.914 45.291 1.00 132.87 60 ALA A O 1
ATOM 423 N N . GLU A 1 61 ? 73.045 -34.055 44.147 1.00 131.94 61 GLU A N 1
ATOM 424 C CA . GLU A 1 61 ? 73.867 -33.606 45.253 1.00 132.39 61 GLU A CA 1
ATOM 425 C C . GLU A 1 61 ? 73.777 -32.095 45.516 1.00 132.27 61 GLU A C 1
ATOM 426 O O . GLU A 1 61 ? 74.285 -31.613 46.530 1.00 132.97 61 GLU A O 1
ATOM 432 N N . LEU A 1 62 ? 73.130 -31.352 44.619 1.00 131.59 62 LEU A N 1
ATOM 433 C CA . LEU A 1 62 ? 72.990 -29.904 44.784 1.00 130.12 62 LEU A CA 1
ATOM 434 C C . LEU A 1 62 ? 71.577 -29.499 45.180 1.00 129.33 62 LEU A C 1
ATOM 435 O O . LEU A 1 62 ? 71.369 -28.432 45.755 1.00 129.11 62 LEU A O 1
ATOM 440 N N . GLY A 1 63 ? 70.609 -30.353 44.875 1.00 128.64 63 GLY A N 1
ATOM 441 C CA . GLY A 1 63 ? 69.235 -30.047 45.215 1.00 129.32 63 GLY A CA 1
ATOM 442 C C . GLY A 1 63 ? 68.316 -31.236 45.050 1.00 130.16 63 GLY A C 1
ATOM 443 O O . GLY A 1 63 ? 67.622 -31.621 45.991 1.00 131.19 63 GLY A O 1
ATOM 444 N N . GLY A 1 64 ? 68.304 -31.819 43.856 1.00 130.10 64 GLY A N 1
ATOM 445 C CA . GLY A 1 64 ? 67.451 -32.969 43.617 1.00 130.47 64 GLY A CA 1
ATOM 446 C C . GLY A 1 64 ? 67.069 -33.161 42.163 1.00 130.00 64 GLY A C 1
ATOM 447 O O . GLY A 1 64 ? 67.159 -32.232 41.362 1.00 130.14 64 GLY A O 1
ATOM 448 N N . LEU A 1 65 ? 66.630 -34.372 41.829 1.00 129.56 65 LEU A N 1
ATOM 449 C CA . LEU A 1 65 ? 66.239 -34.705 40.465 1.00 128.75 65 LEU A CA 1
ATOM 450 C C . LEU A 1 65 ? 67.400 -34.432 39.519 1.00 129.20 65 LEU A C 1
ATOM 451 O O . LEU A 1 65 ? 67.453 -33.383 38.877 1.00 130.24 65 LEU A O 1
ATOM 456 N N . GLY A 1 66 ? 68.332 -35.378 39.445 1.00 128.84 66 GLY A N 1
ATOM 457 C CA . GLY A 1 66 ? 69.489 -35.223 38.579 1.00 127.10 66 GLY A CA 1
ATOM 458 C C . GLY A 1 66 ? 69.192 -35.640 37.153 1.00 125.55 66 GLY A C 1
ATOM 459 O O . GLY A 1 66 ? 69.491 -36.762 36.743 1.00 126.36 66 GLY A O 1
ATOM 460 N N . LEU A 1 67 ? 68.603 -34.726 36.393 1.00 123.57 67 LEU A N 1
ATOM 461 C CA . LEU A 1 67 ? 68.250 -34.995 35.010 1.00 121.19 67 LEU A CA 1
ATOM 462 C C . LEU A 1 67 ? 69.293 -34.409 34.061 1.00 121.45 67 LEU A C 1
ATOM 463 O O . LEU A 1 67 ? 69.512 -33.197 34.033 1.00 121.47 67 LEU A O 1
ATOM 468 N N . THR A 1 68 ? 69.944 -35.281 33.297 1.00 121.38 68 THR A N 1
ATOM 469 C CA . THR A 1 68 ? 70.963 -34.848 32.348 1.00 121.56 68 THR A CA 1
ATOM 470 C C . THR A 1 68 ? 70.713 -35.384 30.942 1.00 120.01 68 THR A C 1
ATOM 471 O O . THR A 1 68 ? 71.329 -34.924 29.977 1.00 120.84 68 THR A O 1
ATOM 475 N N . ARG A 1 69 ? 69.806 -36.349 30.826 1.00 117.08 69 ARG A N 1
ATOM 476 C CA . ARG A 1 69 ? 69.479 -36.936 29.529 1.00 114.14 69 ARG A CA 1
ATOM 477 C C . ARG A 1 69 ? 68.615 -35.973 28.718 1.00 111.32 69 ARG A C 1
ATOM 478 O O . ARG A 1 69 ? 67.433 -35.795 29.020 1.00 110.97 69 ARG A O 1
ATOM 486 N N . LEU A 1 70 ? 69.203 -35.359 27.692 1.00 107.01 70 LEU A N 1
ATOM 487 C CA . LEU A 1 70 ? 68.488 -34.408 26.845 1.00 102.72 70 LEU A CA 1
ATOM 488 C C . LEU A 1 70 ? 67.212 -34.973 26.231 1.00 102.32 70 LEU A C 1
ATOM 489 O O . LEU A 1 70 ? 66.250 -34.243 26.003 1.00 101.63 70 LEU A O 1
ATOM 494 N N . TYR A 1 71 ? 67.207 -36.274 25.961 1.00 102.07 71 TYR A N 1
ATOM 495 C CA . TYR A 1 71 ? 66.041 -36.934 25.383 1.00 101.00 71 TYR A CA 1
ATOM 496 C C . TYR A 1 71 ? 64.841 -36.892 26.326 1.00 100.63 71 TYR A C 1
ATOM 497 O O . TYR A 1 71 ? 63.714 -36.693 25.889 1.00 100.09 71 TYR A O 1
ATOM 506 N N . ASP A 1 72 ? 65.087 -37.092 27.618 1.00 101.24 72 ASP A N 1
ATOM 507 C CA . ASP A 1 72 ? 64.025 -37.072 28.623 1.00 100.98 72 ASP A CA 1
ATOM 508 C C . ASP A 1 72 ? 63.560 -35.654 28.908 1.00 99.74 72 ASP A C 1
ATOM 509 O O . ASP A 1 72 ? 62.385 -35.416 29.197 1.00 99.00 72 ASP A O 1
ATOM 514 N N . VAL A 1 73 ? 64.494 -34.713 28.850 1.00 97.87 73 VAL A N 1
ATOM 515 C CA . VAL A 1 73 ? 64.162 -33.321 29.095 1.00 96.12 73 VAL A CA 1
ATOM 516 C C . VAL A 1 73 ? 63.152 -32.855 28.050 1.00 97.09 73 VAL A C 1
ATOM 517 O O . VAL A 1 73 ? 62.283 -32.042 28.340 1.00 96.50 73 VAL A O 1
ATOM 521 N N . ALA A 1 74 ? 63.268 -33.391 26.838 1.00 97.91 74 ALA A N 1
ATOM 522 C CA . ALA A 1 74 ? 62.363 -33.046 25.749 1.00 97.97 74 ALA A CA 1
ATOM 523 C C . ALA A 1 74 ? 61.048 -33.807 25.885 1.00 98.37 74 ALA A C 1
ATOM 524 O O . ALA A 1 74 ? 59.985 -33.286 25.549 1.00 98.75 74 ALA A O 1
ATOM 526 N N . THR A 1 75 ? 61.123 -35.041 26.377 1.00 99.13 75 THR A N 1
ATOM 527 C CA . THR A 1 75 ? 59.926 -35.857 26.558 1.00 99.17 75 THR A CA 1
ATOM 528 C C . THR A 1 75 ? 59.051 -35.187 27.602 1.00 98.36 75 THR A C 1
ATOM 529 O O . THR A 1 75 ? 57.826 -35.303 27.571 1.00 98.35 75 THR A O 1
ATOM 533 N N . ALA A 1 76 ? 59.696 -34.479 28.526 1.00 98.07 76 ALA A N 1
ATOM 534 C CA . ALA A 1 76 ? 58.982 -33.755 29.569 1.00 97.54 76 ALA A CA 1
ATOM 535 C C . ALA A 1 76 ? 58.299 -32.542 28.938 1.00 97.31 76 ALA A C 1
ATOM 536 O O . ALA A 1 76 ? 57.091 -32.362 29.075 1.00 96.85 76 ALA A O 1
ATOM 538 N N . LEU A 1 77 ? 59.076 -31.723 28.233 1.00 97.38 77 LEU A N 1
ATOM 539 C CA . LEU A 1 77 ? 58.547 -30.531 27.582 1.00 96.40 77 LEU A CA 1
ATOM 540 C C . LEU A 1 77 ? 57.426 -30.838 26.596 1.00 96.79 77 LEU A C 1
ATOM 541 O O . LEU A 1 77 ? 56.600 -29.972 26.312 1.00 97.08 77 LEU A O 1
ATOM 546 N N . MET A 1 78 ? 57.390 -32.061 26.075 1.00 97.15 78 MET A N 1
ATOM 547 C CA . MET A 1 78 ? 56.334 -32.424 25.139 1.00 98.60 78 MET A CA 1
ATOM 548 C C . MET A 1 78 ? 55.057 -32.738 25.903 1.00 98.31 78 MET A C 1
ATOM 549 O O . MET A 1 78 ? 53.964 -32.370 25.471 1.00 97.93 78 MET A O 1
ATOM 554 N N . ARG A 1 79 ? 55.198 -33.431 27.029 1.00 98.44 79 ARG A N 1
ATOM 555 C CA . ARG A 1 79 ? 54.047 -33.764 27.857 1.00 99.14 79 ARG A CA 1
ATOM 556 C C . ARG A 1 79 ? 53.389 -32.455 28.294 1.00 98.82 79 ARG A C 1
ATOM 557 O O . ARG A 1 79 ? 52.159 -32.319 28.279 1.00 98.45 79 ARG A O 1
ATOM 565 N N . LEU A 1 80 ? 54.223 -31.489 28.672 1.00 96.93 80 LEU A N 1
ATOM 566 C CA . LEU A 1 80 ? 53.729 -30.200 29.122 1.00 96.19 80 LEU A CA 1
ATOM 567 C C . LEU A 1 80 ? 53.198 -29.352 27.974 1.00 97.79 80 LEU A C 1
ATOM 568 O O . LEU A 1 80 ? 52.187 -28.670 28.123 1.00 99.32 80 LEU A O 1
ATOM 573 N N . ALA A 1 81 ? 53.873 -29.390 26.829 1.00 99.00 81 ALA A N 1
ATOM 574 C CA . ALA A 1 81 ? 53.439 -28.604 25.679 1.00 99.77 81 ALA A CA 1
ATOM 575 C C . ALA A 1 81 ? 52.061 -29.044 25.201 1.00 100.74 81 ALA A C 1
ATOM 576 O O . ALA A 1 81 ? 51.307 -28.239 24.649 1.00 99.79 81 ALA A O 1
ATOM 578 N N . GLU A 1 82 ? 51.737 -30.321 25.412 1.00 102.25 82 GLU A N 1
ATOM 579 C CA . GLU A 1 82 ? 50.435 -30.858 25.020 1.00 103.39 82 GLU A CA 1
ATOM 580 C C . GLU A 1 82 ? 49.340 -30.139 25.798 1.00 103.25 82 GLU A C 1
ATOM 581 O O . GLU A 1 82 ? 48.201 -30.036 25.337 1.00 103.52 82 GLU A O 1
ATOM 587 N N . ALA A 1 83 ? 49.691 -29.659 26.989 1.00 102.90 83 ALA A N 1
ATOM 588 C CA . ALA A 1 83 ? 48.753 -28.926 27.834 1.00 102.26 83 ALA A CA 1
ATOM 589 C C . ALA A 1 83 ? 48.765 -27.471 27.378 1.00 102.63 83 ALA A C 1
ATOM 590 O O . ALA A 1 83 ? 47.754 -26.951 26.894 1.00 102.70 83 ALA A O 1
ATOM 592 N N . ASP A 1 84 ? 49.919 -26.825 27.537 1.00 102.99 84 ASP A N 1
ATOM 593 C CA . ASP A 1 84 ? 50.103 -25.434 27.128 1.00 104.62 84 ASP A CA 1
ATOM 594 C C . ASP A 1 84 ? 51.519 -25.244 26.589 1.00 103.74 84 ASP A C 1
ATOM 595 O O . ASP A 1 84 ? 52.502 -25.459 27.301 1.00 102.09 84 ASP A O 1
ATOM 600 N N . ALA A 1 85 ? 51.610 -24.841 25.326 1.00 102.98 85 ALA A N 1
ATOM 601 C CA . ALA A 1 85 ? 52.896 -24.609 24.690 1.00 101.67 85 ALA A CA 1
ATOM 602 C C . ALA A 1 85 ? 53.630 -23.495 25.412 1.00 100.78 85 ALA A C 1
ATOM 603 O O . ALA A 1 85 ? 54.812 -23.614 25.718 1.00 100.51 85 ALA A O 1
ATOM 605 N N . SER A 1 86 ? 52.909 -22.415 25.694 1.00 100.71 86 SER A N 1
ATOM 606 C CA . SER A 1 86 ? 53.470 -21.241 26.360 1.00 100.05 86 SER A CA 1
ATOM 607 C C . SER A 1 86 ? 54.215 -21.512 27.667 1.00 99.08 86 SER A C 1
ATOM 608 O O . SER A 1 86 ? 55.331 -21.027 27.856 1.00 99.16 86 SER A O 1
ATOM 611 N N . THR A 1 87 ? 53.613 -22.265 28.581 1.00 97.51 87 THR A N 1
ATOM 612 C CA . THR A 1 87 ? 54.303 -22.541 29.836 1.00 96.58 87 THR A CA 1
ATOM 613 C C . THR A 1 87 ? 55.517 -23.429 29.565 1.00 96.16 87 THR A C 1
ATOM 614 O O . THR A 1 87 ? 56.573 -23.251 30.173 1.00 95.45 87 THR A O 1
ATOM 618 N N . ALA A 1 88 ? 55.367 -24.368 28.631 1.00 95.45 88 ALA A N 1
ATOM 619 C CA . ALA A 1 88 ? 56.448 -25.282 28.273 1.00 93.52 88 ALA A CA 1
ATOM 620 C C . ALA A 1 88 ? 57.645 -24.501 27.747 1.00 92.49 88 ALA A C 1
ATOM 621 O O . ALA A 1 88 ? 58.796 -24.833 28.051 1.00 93.86 88 ALA A O 1
ATOM 623 N N . LEU A 1 89 ? 57.372 -23.464 26.959 1.00 90.34 89 LEU A N 1
ATOM 624 C CA . LEU A 1 89 ? 58.437 -22.634 26.393 1.00 88.52 89 LEU A CA 1
ATOM 625 C C . LEU A 1 89 ? 59.203 -21.956 27.511 1.00 88.72 89 LEU A C 1
ATOM 626 O O . LEU A 1 89 ? 60.424 -21.821 27.443 1.00 89.47 89 LEU A O 1
ATOM 631 N N . ALA A 1 90 ? 58.475 -21.537 28.541 1.00 89.63 90 ALA A N 1
ATOM 632 C CA . ALA A 1 90 ? 59.070 -20.860 29.687 1.00 90.78 90 ALA A CA 1
ATOM 633 C C . ALA A 1 90 ? 59.859 -21.816 30.577 1.00 91.46 90 ALA A C 1
ATOM 634 O O . ALA A 1 90 ? 60.994 -21.531 30.952 1.00 91.39 90 ALA A O 1
ATOM 636 N N . TRP A 1 91 ? 59.257 -22.950 30.914 1.00 92.25 91 TRP A N 1
ATOM 637 C CA . TRP A 1 91 ? 59.912 -23.939 31.763 1.00 92.97 91 TRP A CA 1
ATOM 638 C C . TRP A 1 91 ? 61.236 -24.393 31.159 1.00 94.51 91 TRP A C 1
ATOM 639 O O . TRP A 1 91 ? 62.112 -24.899 31.866 1.00 94.91 91 TRP A O 1
ATOM 650 N N . HIS A 1 92 ? 61.371 -24.210 29.847 1.00 94.98 92 HIS A N 1
ATOM 651 C CA . HIS A 1 92 ? 62.582 -24.590 29.130 1.00 94.78 92 HIS A CA 1
ATOM 652 C C . HIS A 1 92 ? 63.729 -23.653 29.485 1.00 96.31 92 HIS A C 1
ATOM 653 O O . HIS A 1 92 ? 64.873 -24.086 29.602 1.00 96.29 92 HIS A O 1
ATOM 660 N N . VAL A 1 93 ? 63.418 -22.371 29.660 1.00 97.84 93 VAL A N 1
ATOM 661 C CA . VAL A 1 93 ? 64.429 -21.376 29.999 1.00 98.77 93 VAL A CA 1
ATOM 662 C C . VAL A 1 93 ? 65.173 -21.819 31.250 1.00 100.53 93 VAL A C 1
ATOM 663 O O . VAL A 1 93 ? 66.405 -21.738 31.317 1.00 101.35 93 VAL A O 1
ATOM 667 N N . GLN A 1 94 ? 64.409 -22.301 32.228 1.00 101.80 94 GLN A N 1
ATOM 668 C CA . GLN A 1 94 ? 64.954 -22.786 33.494 1.00 103.45 94 GLN A CA 1
ATOM 669 C C . GLN A 1 94 ? 65.738 -24.079 33.264 1.00 104.43 94 GLN A C 1
ATOM 670 O O . GLN A 1 94 ? 66.935 -24.149 33.564 1.00 105.00 94 GLN A O 1
ATOM 676 N N . LEU A 1 95 ? 65.065 -25.093 32.722 1.00 104.44 95 LEU A N 1
ATOM 677 C CA . LEU A 1 95 ? 65.710 -26.374 32.452 1.00 104.55 95 LEU A CA 1
ATOM 678 C C . LEU A 1 95 ? 66.952 -26.198 31.584 1.00 106.22 95 LEU A C 1
ATOM 679 O O . LEU A 1 95 ? 67.870 -27.011 31.636 1.00 105.26 95 LEU A O 1
ATOM 684 N N . SER A 1 96 ? 66.972 -25.130 30.792 1.00 108.63 96 SER A N 1
ATOM 685 C CA . SER A 1 96 ? 68.096 -24.835 29.914 1.00 109.94 96 SER A CA 1
ATOM 686 C C . SER A 1 96 ? 69.374 -24.614 30.714 1.00 111.03 96 SER A C 1
ATOM 687 O O . SER A 1 96 ? 70.302 -25.414 30.623 1.00 110.70 96 SER A O 1
ATOM 690 N N . ARG A 1 97 ? 69.426 -23.532 31.492 1.00 112.49 97 ARG A N 1
ATOM 691 C CA . ARG A 1 97 ? 70.603 -23.247 32.308 1.00 113.81 97 ARG A CA 1
ATOM 692 C C . ARG A 1 97 ? 70.927 -24.464 33.158 1.00 114.69 97 ARG A C 1
ATOM 693 O O . ARG A 1 97 ? 72.080 -24.693 33.524 1.00 115.84 97 ARG A O 1
ATOM 701 N N . GLY A 1 98 ? 69.902 -25.248 33.469 1.00 114.81 98 GLY A N 1
ATOM 702 C CA . GLY A 1 98 ? 70.114 -26.439 34.267 1.00 115.76 98 GLY A CA 1
ATOM 703 C C . GLY A 1 98 ? 71.255 -27.265 33.708 1.00 115.73 98 GLY A C 1
ATOM 704 O O . GLY A 1 98 ? 72.143 -27.699 34.443 1.00 116.40 98 GLY A O 1
ATOM 705 N N . LEU A 1 99 ? 71.234 -27.472 32.396 1.00 114.73 99 LEU A N 1
ATOM 706 C CA . LEU A 1 99 ? 72.266 -28.244 31.726 1.00 113.02 99 LEU A CA 1
ATOM 707 C C . LEU A 1 99 ? 73.505 -27.400 31.479 1.00 114.10 99 LEU A C 1
ATOM 708 O O . LEU A 1 99 ? 74.624 -27.894 31.567 1.00 115.11 99 LEU A O 1
ATOM 713 N N . THR A 1 100 ? 73.308 -26.126 31.167 1.00 115.01 100 THR A N 1
ATOM 714 C CA . THR A 1 100 ? 74.431 -25.236 30.909 1.00 116.53 100 THR A CA 1
ATOM 715 C C . THR A 1 100 ? 75.343 -25.116 32.124 1.00 118.18 100 THR A C 1
ATOM 716 O O . THR A 1 100 ? 76.562 -25.229 32.006 1.00 118.65 100 THR A O 1
ATOM 720 N N . LEU A 1 101 ? 74.743 -24.897 33.290 1.00 119.79 101 LEU A N 1
ATOM 721 C CA . LEU A 1 101 ? 75.493 -24.760 34.534 1.00 119.78 101 LEU A CA 1
ATOM 722 C C . LEU A 1 101 ? 76.115 -26.071 34.999 1.00 121.15 101 LEU A C 1
ATOM 723 O O . LEU A 1 101 ? 77.272 -26.095 35.410 1.00 122.56 101 LEU A O 1
ATOM 728 N N . THR A 1 102 ? 75.354 -27.157 34.936 1.00 121.95 102 THR A N 1
ATOM 729 C CA . THR A 1 102 ? 75.864 -28.457 35.351 1.00 121.89 102 THR A CA 1
ATOM 730 C C . THR A 1 102 ? 77.156 -28.785 34.591 1.00 123.67 102 THR A C 1
ATOM 731 O O . THR A 1 102 ? 78.024 -29.495 35.102 1.00 124.54 102 THR A O 1
ATOM 735 N N . TYR A 1 103 ? 77.288 -28.258 33.377 1.00 124.82 103 TYR A N 1
ATOM 736 C CA . TYR A 1 103 ? 78.486 -28.504 32.587 1.00 125.84 103 TYR A CA 1
ATOM 737 C C . TYR A 1 103 ? 79.554 -27.483 32.955 1.00 128.22 103 TYR A C 1
ATOM 738 O O . TYR A 1 103 ? 80.748 -27.741 32.813 1.00 129.09 103 TYR A O 1
ATOM 747 N N . GLU A 1 104 ? 79.119 -26.323 33.434 1.00 131.09 104 GLU A N 1
ATOM 748 C CA . GLU A 1 104 ? 80.058 -25.280 33.818 1.00 133.41 104 GLU A CA 1
ATOM 749 C C . GLU A 1 104 ? 80.616 -25.566 35.207 1.00 133.50 104 GLU A C 1
ATOM 750 O O . GLU A 1 104 ? 81.756 -25.229 35.510 1.00 134.19 104 GLU A O 1
ATOM 756 N N . TRP A 1 105 ? 79.804 -26.212 36.034 1.00 133.76 105 TRP A N 1
ATOM 757 C CA . TRP A 1 105 ? 80.175 -26.581 37.390 1.00 133.84 105 TRP A CA 1
ATOM 758 C C . TRP A 1 105 ? 81.212 -27.705 37.401 1.00 136.32 105 TRP A C 1
ATOM 759 O O . TRP A 1 105 ? 82.126 -27.707 38.221 1.00 137.71 105 TRP A O 1
ATOM 770 N N . GLN A 1 106 ? 81.068 -28.662 36.489 1.00 137.13 106 GLN A N 1
ATOM 771 C CA . GLN A 1 106 ? 81.996 -29.783 36.414 1.00 137.16 106 GLN A CA 1
ATOM 772 C C . GLN A 1 106 ? 83.239 -29.473 35.581 1.00 138.16 106 GLN A C 1
ATOM 773 O O . GLN A 1 106 ? 84.345 -29.854 35.953 1.00 138.89 106 GLN A O 1
ATOM 775 N N . HIS A 1 107 ? 83.062 -28.770 34.466 1.00 139.89 107 HIS A N 1
ATOM 776 C CA . HIS A 1 107 ? 84.179 -28.452 33.581 1.00 140.88 107 HIS A CA 1
ATOM 777 C C . HIS A 1 107 ? 84.427 -26.954 33.444 1.00 141.64 107 HIS A C 1
ATOM 778 O O . HIS A 1 107 ? 84.460 -26.429 32.335 1.00 142.60 107 HIS A O 1
ATOM 785 N N . GLY A 1 108 ? 84.607 -26.264 34.563 1.00 142.42 108 GLY A N 1
ATOM 786 C CA . GLY A 1 108 ? 84.841 -24.833 34.497 1.00 143.58 108 GLY A CA 1
ATOM 787 C C . GLY A 1 108 ? 85.939 -24.362 35.425 1.00 144.76 108 GLY A C 1
ATOM 788 O O . GLY A 1 108 ? 86.227 -25.009 36.430 1.00 145.68 108 GLY A O 1
ATOM 789 N N . THR A 1 109 ? 86.551 -23.231 35.091 1.00 145.66 109 THR A N 1
ATOM 790 C CA . THR A 1 109 ? 87.625 -22.668 35.899 1.00 146.76 109 THR A CA 1
ATOM 791 C C . THR A 1 109 ? 87.151 -22.346 37.315 1.00 148.09 109 THR A C 1
ATOM 792 O O . THR A 1 109 ? 85.980 -22.039 37.533 1.00 148.68 109 THR A O 1
ATOM 796 N N . PRO A 1 110 ? 88.062 -22.418 38.299 1.00 148.84 110 PRO A N 1
ATOM 797 C CA . PRO A 1 110 ? 87.753 -22.137 39.705 1.00 148.98 110 PRO A CA 1
ATOM 798 C C . PRO A 1 110 ? 86.954 -20.851 39.956 1.00 148.70 110 PRO A C 1
ATOM 799 O O . PRO A 1 110 ? 85.991 -20.852 40.723 1.00 148.80 110 PRO A O 1
ATOM 803 N N . PRO A 1 111 ? 87.344 -19.734 39.317 1.00 148.57 111 PRO A N 1
ATOM 804 C CA . PRO A 1 111 ? 86.600 -18.490 39.542 1.00 148.33 111 PRO A CA 1
ATOM 805 C C . PRO A 1 111 ? 85.118 -18.563 39.176 1.00 147.74 111 PRO A C 1
ATOM 806 O O . PRO A 1 111 ? 84.262 -18.099 39.930 1.00 147.84 111 PRO A O 1
ATOM 810 N N . VAL A 1 112 ? 84.821 -19.164 38.029 1.00 147.02 112 VAL A N 1
ATOM 811 C CA . VAL A 1 112 ? 83.449 -19.290 37.541 1.00 145.48 112 VAL A CA 1
ATOM 812 C C . VAL A 1 112 ? 82.724 -20.537 38.039 1.00 144.89 112 VAL A C 1
ATOM 813 O O . VAL A 1 112 ? 81.498 -20.599 38.024 1.00 144.37 112 VAL A O 1
ATOM 817 N N . ARG A 1 113 ? 83.482 -21.539 38.462 1.00 144.76 113 ARG A N 1
ATOM 818 C CA . ARG A 1 113 ? 82.882 -22.777 38.934 1.00 144.10 113 ARG A CA 1
ATOM 819 C C . ARG A 1 113 ? 82.323 -22.608 40.338 1.00 143.95 113 ARG A C 1
ATOM 820 O O . ARG A 1 113 ? 81.446 -23.357 40.764 1.00 143.40 113 ARG A O 1
ATOM 828 N N . ALA A 1 114 ? 82.831 -21.606 41.046 1.00 144.43 114 ALA A N 1
ATOM 829 C CA . ALA A 1 114 ? 82.397 -21.318 42.407 1.00 144.68 114 ALA A CA 1
ATOM 830 C C . ALA A 1 114 ? 81.017 -20.672 42.430 1.00 144.41 114 ALA A C 1
ATOM 831 O O . ALA A 1 114 ? 80.176 -21.026 43.255 1.00 144.50 114 ALA A O 1
ATOM 833 N N . MET A 1 115 ? 80.792 -19.720 41.528 1.00 144.00 115 MET A N 1
ATOM 834 C CA . MET A 1 115 ? 79.506 -19.028 41.447 1.00 143.13 115 MET A CA 1
ATOM 835 C C . MET A 1 115 ? 78.449 -19.943 40.837 1.00 142.63 115 MET A C 1
ATOM 836 O O . MET A 1 115 ? 77.251 -19.677 40.933 1.00 143.24 115 MET A O 1
ATOM 841 N N . ALA A 1 116 ? 78.899 -21.009 40.184 1.00 141.69 116 ALA A N 1
ATOM 842 C CA . ALA A 1 116 ? 77.986 -21.961 39.567 1.00 139.76 116 ALA A CA 1
ATOM 843 C C . ALA A 1 116 ? 77.212 -22.656 40.673 1.00 139.18 116 ALA A C 1
ATOM 844 O O . ALA A 1 116 ? 76.010 -22.872 40.563 1.00 139.72 116 ALA A O 1
ATOM 846 N N . GLU A 1 117 ? 77.924 -23.026 41.730 1.00 137.77 117 GLU A N 1
ATOM 847 C CA . GLU A 1 117 ? 77.320 -23.684 42.880 1.00 136.37 117 GLU A CA 1
ATOM 848 C C . GLU A 1 117 ? 76.195 -22.821 43.437 1.00 135.02 117 GLU A C 1
ATOM 849 O O . GLU A 1 117 ? 75.046 -23.255 43.536 1.00 133.40 117 GLU A O 1
ATOM 855 N N . ARG A 1 118 ? 76.551 -21.590 43.794 1.00 134.07 118 ARG A N 1
ATOM 856 C CA . ARG A 1 118 ? 75.620 -20.629 44.365 1.00 133.62 118 ARG A CA 1
ATOM 857 C C . ARG A 1 118 ? 74.274 -20.586 43.648 1.00 133.53 118 ARG A C 1
ATOM 858 O O . ARG A 1 118 ? 73.229 -20.732 44.287 1.00 133.75 118 ARG A O 1
ATOM 860 N N . LEU A 1 119 ? 74.296 -20.391 42.329 1.00 133.08 119 LEU A N 1
ATOM 861 C CA . LEU A 1 119 ? 73.064 -20.323 41.540 1.00 131.56 119 LEU A CA 1
ATOM 862 C C . LEU A 1 119 ? 72.379 -21.670 41.360 1.00 131.53 119 LEU A C 1
ATOM 863 O O . LEU A 1 119 ? 71.168 -21.784 41.517 1.00 131.65 119 LEU A O 1
ATOM 868 N N . LEU A 1 120 ? 73.157 -22.689 41.020 1.00 131.64 120 LEU A N 1
ATOM 869 C CA . LEU A 1 120 ? 72.616 -24.024 40.794 1.00 131.24 120 LEU A CA 1
ATOM 870 C C . LEU A 1 120 ? 71.890 -24.578 42.018 1.00 132.10 120 LEU A C 1
ATOM 871 O O . LEU A 1 120 ? 70.852 -25.232 41.891 1.00 131.36 120 LEU A O 1
ATOM 876 N N . ARG A 1 121 ? 72.439 -24.309 43.200 1.00 133.30 121 ARG A N 1
ATOM 877 C CA . ARG A 1 121 ? 71.856 -24.785 44.451 1.00 133.37 121 ARG A CA 1
ATOM 878 C C . ARG A 1 121 ? 70.627 -23.963 44.839 1.00 133.66 121 ARG A C 1
ATOM 879 O O . ARG A 1 121 ? 69.705 -24.473 45.477 1.00 133.98 121 ARG A O 1
ATOM 887 N N . ALA A 1 122 ? 70.619 -22.692 44.441 1.00 133.80 122 ALA A N 1
ATOM 888 C CA . ALA A 1 122 ? 69.515 -21.782 44.750 1.00 133.85 122 ALA A CA 1
ATOM 889 C C . ALA A 1 122 ? 68.248 -22.077 43.952 1.00 133.89 122 ALA A C 1
ATOM 890 O O . ALA A 1 122 ? 67.136 -21.924 44.459 1.00 134.56 122 ALA A O 1
ATOM 892 N N . MET A 1 123 ? 68.415 -22.484 42.700 1.00 133.37 123 MET A N 1
ATOM 893 C CA . MET A 1 123 ? 67.274 -22.805 41.858 1.00 132.29 123 MET A CA 1
ATOM 894 C C . MET A 1 123 ? 66.899 -24.266 42.057 1.00 133.30 123 MET A C 1
ATOM 895 O O . MET A 1 123 ? 65.975 -24.775 41.428 1.00 133.98 123 MET A O 1
ATOM 900 N N . ALA A 1 124 ? 67.630 -24.932 42.943 1.00 134.54 124 ALA A N 1
ATOM 901 C CA . ALA A 1 124 ? 67.389 -26.337 43.250 1.00 135.50 124 ALA A CA 1
ATOM 902 C C . ALA A 1 124 ? 66.030 -26.501 43.911 1.00 136.12 124 ALA A C 1
ATOM 903 O O . ALA A 1 124 ? 65.283 -27.429 43.601 1.00 135.58 124 ALA A O 1
ATOM 905 N N . GLU A 1 125 ? 65.721 -25.596 44.834 1.00 137.39 125 GLU A N 1
ATOM 906 C CA . GLU A 1 125 ? 64.444 -25.633 45.535 1.00 138.13 125 GLU A CA 1
ATOM 907 C C . GLU A 1 125 ? 63.453 -24.710 44.838 1.00 137.53 125 GLU A C 1
ATOM 908 O O . GLU A 1 125 ? 62.248 -24.951 44.850 1.00 137.92 125 GLU A O 1
ATOM 914 N N . GLY A 1 126 ? 63.971 -23.655 44.220 1.00 136.65 126 GLY A N 1
ATOM 915 C CA . GLY A 1 126 ? 63.111 -22.718 43.525 1.00 134.84 126 GLY A CA 1
ATOM 916 C C . GLY A 1 126 ? 63.272 -21.308 44.053 1.00 133.50 126 GLY A C 1
ATOM 917 O O . GLY A 1 126 ? 62.491 -20.426 43.714 1.00 133.53 126 GLY A O 1
ATOM 918 N N . GLU A 1 127 ? 64.289 -21.090 44.881 1.00 131.83 127 GLU A N 1
ATOM 919 C CA . GLU A 1 127 ? 64.534 -19.774 45.454 1.00 130.24 127 GLU A CA 1
ATOM 920 C C . GLU A 1 127 ? 65.008 -18.774 44.408 1.00 129.03 127 GLU A C 1
ATOM 921 O O . GLU A 1 127 ? 64.910 -17.568 44.613 1.00 128.39 127 GLU A O 1
ATOM 923 N N . ALA A 1 128 ? 65.526 -19.273 43.290 1.00 128.24 128 ALA A N 1
ATOM 924 C CA . ALA A 1 128 ? 65.993 -18.399 42.220 1.00 127.28 128 ALA A CA 1
ATOM 925 C C . ALA A 1 128 ? 65.661 -18.931 40.824 1.00 125.90 128 ALA A C 1
ATOM 926 O O . ALA A 1 128 ? 65.935 -20.086 40.515 1.00 126.14 128 ALA A O 1
ATOM 928 N N . ALA A 1 129 ? 65.072 -18.079 39.986 1.00 124.08 129 ALA A N 1
ATOM 929 C CA . ALA A 1 129 ? 64.719 -18.448 38.615 1.00 122.79 129 ALA A CA 1
ATOM 930 C C . ALA A 1 129 ? 65.679 -17.732 37.685 1.00 122.51 129 ALA A C 1
ATOM 931 O O . ALA A 1 129 ? 65.719 -16.504 37.658 1.00 122.30 129 ALA A O 1
ATOM 933 N N . VAL A 1 130 ? 66.442 -18.497 36.908 1.00 121.78 130 VAL A N 1
ATOM 934 C CA . VAL A 1 130 ? 67.421 -17.896 36.008 1.00 120.76 130 VAL A CA 1
ATOM 935 C C . VAL A 1 130 ? 66.954 -17.727 34.558 1.00 119.74 130 VAL A C 1
ATOM 936 O O . VAL A 1 130 ? 66.254 -18.588 34.014 1.00 119.96 130 VAL A O 1
ATOM 940 N N . CYS A 1 131 ? 67.343 -16.603 33.953 1.00 117.86 131 CYS A N 1
ATOM 941 C CA . CYS A 1 131 ? 66.988 -16.294 32.575 1.00 116.69 131 CYS A CA 1
ATOM 942 C C . CYS A 1 131 ? 68.183 -15.926 31.712 1.00 115.70 131 CYS A C 1
ATOM 943 O O . CYS A 1 131 ? 69.289 -15.751 32.212 1.00 116.04 131 CYS A O 1
ATOM 946 N N . GLY A 1 132 ? 67.951 -15.820 30.409 1.00 113.85 132 GLY A N 1
ATOM 947 C CA . GLY A 1 132 ? 69.029 -15.481 29.509 1.00 112.27 132 GLY A CA 1
ATOM 948 C C . GLY A 1 132 ? 68.713 -14.336 28.573 1.00 111.67 132 GLY A C 1
ATOM 949 O O . GLY A 1 132 ? 67.840 -14.439 27.716 1.00 111.56 132 GLY A O 1
ATOM 950 N N . ALA A 1 133 ? 69.430 -13.235 28.741 1.00 110.75 133 ALA A N 1
ATOM 951 C CA . ALA A 1 133 ? 69.239 -12.063 27.905 1.00 110.08 133 ALA A CA 1
ATOM 952 C C . ALA A 1 133 ? 70.277 -12.151 26.801 1.00 109.68 133 ALA A C 1
ATOM 953 O O . ALA A 1 133 ? 71.339 -11.545 26.889 1.00 109.50 133 ALA A O 1
ATOM 955 N N . LEU A 1 134 ? 69.952 -12.911 25.763 1.00 109.16 134 LEU A N 1
ATOM 956 C CA . LEU A 1 134 ? 70.844 -13.132 24.639 1.00 107.87 134 LEU A CA 1
ATOM 957 C C . LEU A 1 134 ? 70.740 -12.145 23.474 1.00 107.23 134 LEU A C 1
ATOM 958 O O . LEU A 1 134 ? 71.628 -11.318 23.292 1.00 106.90 134 LEU A O 1
ATOM 963 N N . LYS A 1 135 ? 69.668 -12.219 22.685 1.00 105.58 135 LYS A N 1
ATOM 964 C CA . LYS A 1 135 ? 69.521 -11.338 21.517 1.00 104.26 135 LYS A CA 1
ATOM 965 C C . LYS A 1 135 ? 69.349 -9.859 21.844 1.00 103.29 135 LYS A C 1
ATOM 966 O O . LYS A 1 135 ? 68.609 -9.497 22.758 1.00 102.76 135 LYS A O 1
ATOM 972 N N . ASP A 1 136 ? 70.034 -9.011 21.078 1.00 102.62 136 ASP A N 1
ATOM 973 C CA . ASP A 1 136 ? 69.972 -7.560 21.258 1.00 102.95 136 ASP A CA 1
ATOM 974 C C . ASP A 1 136 ? 68.781 -6.963 20.517 1.00 103.22 136 ASP A C 1
ATOM 975 O O . ASP A 1 136 ? 68.281 -7.544 19.550 1.00 104.43 136 ASP A O 1
ATOM 980 N N . ALA A 1 137 ? 68.336 -5.795 20.970 1.00 102.21 137 ALA A N 1
ATOM 981 C CA . ALA A 1 137 ? 67.208 -5.113 20.352 1.00 100.87 137 ALA A CA 1
ATOM 982 C C . ALA A 1 137 ? 67.681 -4.373 19.103 1.00 100.22 137 ALA A C 1
ATOM 983 O O . ALA A 1 137 ? 68.796 -3.859 19.066 1.00 99.62 137 ALA A O 1
ATOM 985 N N . PRO A 1 138 ? 66.836 -4.319 18.060 1.00 100.03 138 PRO A N 1
ATOM 986 C CA . PRO A 1 138 ? 67.157 -3.647 16.799 1.00 99.53 138 PRO A CA 1
ATOM 987 C C . PRO A 1 138 ? 67.867 -2.307 16.949 1.00 99.33 138 PRO A C 1
ATOM 988 O O . PRO A 1 138 ? 67.252 -1.303 17.300 1.00 100.24 138 PRO A O 1
ATOM 992 N N . GLY A 1 139 ? 69.169 -2.306 16.678 1.00 98.70 139 GLY A N 1
ATOM 993 C CA . GLY A 1 139 ? 69.950 -1.087 16.761 1.00 98.39 139 GLY A CA 1
ATOM 994 C C . GLY A 1 139 ? 70.778 -0.949 18.022 1.00 98.49 139 GLY A C 1
ATOM 995 O O . GLY A 1 139 ? 71.574 -0.021 18.145 1.00 98.25 139 GLY A O 1
ATOM 996 N N . VAL A 1 140 ? 70.598 -1.870 18.964 1.00 98.70 140 VAL A N 1
ATOM 997 C CA . VAL A 1 140 ? 71.337 -1.825 20.223 1.00 98.39 140 VAL A CA 1
ATOM 998 C C . VAL A 1 140 ? 72.438 -2.878 20.262 1.00 98.19 140 VAL A C 1
ATOM 999 O O . VAL A 1 140 ? 72.415 -3.860 19.518 1.00 97.57 140 VAL A O 1
ATOM 1003 N N . VAL A 1 141 ? 73.408 -2.653 21.138 1.00 98.61 141 VAL A N 1
ATOM 1004 C CA . VAL A 1 141 ? 74.523 -3.566 21.311 1.00 99.09 141 VAL A CA 1
ATOM 1005 C C . VAL A 1 141 ? 74.950 -3.520 22.772 1.00 98.27 141 VAL A C 1
ATOM 1006 O O . VAL A 1 141 ? 75.729 -2.657 23.165 1.00 98.46 141 VAL A O 1
ATOM 1010 N N . THR A 1 142 ? 74.424 -4.440 23.572 1.00 97.73 142 THR A N 1
ATOM 1011 C CA . THR A 1 142 ? 74.756 -4.512 24.990 1.00 98.00 142 THR A CA 1
ATOM 1012 C C . THR A 1 142 ? 76.273 -4.524 25.162 1.00 98.56 142 THR A C 1
ATOM 1013 O O . THR A 1 142 ? 76.954 -5.319 24.521 1.00 98.64 142 THR A O 1
ATOM 1017 N N . GLU A 1 143 ? 76.793 -3.653 26.027 1.00 99.40 143 GLU A N 1
ATOM 1018 C CA . GLU A 1 143 ? 78.234 -3.563 26.260 1.00 100.20 143 GLU A CA 1
ATOM 1019 C C . GLU A 1 143 ? 78.621 -3.238 27.702 1.00 101.87 143 GLU A C 1
ATOM 1020 O O . GLU A 1 143 ? 77.790 -2.827 28.518 1.00 100.29 143 GLU A O 1
ATOM 1022 N N . LEU A 1 144 ? 79.906 -3.430 27.995 1.00 104.41 144 LEU A N 1
ATOM 1023 C CA . LEU A 1 144 ? 80.470 -3.168 29.315 1.00 105.53 144 LEU A CA 1
ATOM 1024 C C . LEU A 1 144 ? 81.513 -2.055 29.217 1.00 108.51 144 LEU A C 1
ATOM 1025 O O . LEU A 1 144 ? 82.323 -2.028 28.292 1.00 108.57 144 LEU A O 1
ATOM 1030 N N . HIS A 1 145 ? 81.474 -1.136 30.172 1.00 112.83 145 HIS A N 1
ATOM 1031 C CA . HIS A 1 145 ? 82.402 -0.015 30.222 1.00 117.99 145 HIS A CA 1
ATOM 1032 C C . HIS A 1 145 ? 82.937 0.052 31.642 1.00 121.06 145 HIS A C 1
ATOM 1033 O O . HIS A 1 145 ? 82.283 -0.411 32.574 1.00 121.59 145 HIS A O 1
ATOM 1040 N N . SER A 1 146 ? 84.121 0.624 31.811 1.00 124.60 146 SER A N 1
ATOM 1041 C CA . SER A 1 146 ? 84.694 0.763 33.143 1.00 128.67 146 SER A CA 1
ATOM 1042 C C . SER A 1 146 ? 84.295 2.144 33.648 1.00 131.00 146 SER A C 1
ATOM 1043 O O . SER A 1 146 ? 84.018 3.044 32.853 1.00 130.12 146 SER A O 1
ATOM 1046 N N . ASP A 1 147 ? 84.258 2.308 34.966 1.00 134.28 147 ASP A N 1
ATOM 1047 C CA . ASP A 1 147 ? 83.891 3.589 35.558 1.00 137.64 147 ASP A CA 1
ATOM 1048 C C . ASP A 1 147 ? 85.113 4.322 36.103 1.00 138.72 147 ASP A C 1
ATOM 1049 O O . ASP A 1 147 ? 85.098 5.548 36.250 1.00 139.32 147 ASP A O 1
ATOM 1054 N N . GLY A 1 148 ? 86.166 3.565 36.401 1.00 139.35 148 GLY A N 1
ATOM 1055 C CA . GLY A 1 148 ? 87.386 4.155 36.921 1.00 140.03 148 GLY A CA 1
ATOM 1056 C C . GLY A 1 148 ? 87.893 3.499 38.192 1.00 140.08 148 GLY A C 1
ATOM 1057 O O . GLY A 1 148 ? 89.084 3.218 38.321 1.00 140.68 148 GLY A O 1
ATOM 1058 N N . ALA A 1 149 ? 86.987 3.249 39.131 1.00 139.74 149 ALA A N 1
ATOM 1059 C CA . ALA A 1 149 ? 87.346 2.636 40.406 1.00 139.16 149 ALA A CA 1
ATOM 1060 C C . ALA A 1 149 ? 87.648 1.141 40.295 1.00 138.20 149 ALA A C 1
ATOM 1061 O O . ALA A 1 149 ? 88.211 0.546 41.218 1.00 138.04 149 ALA A O 1
ATOM 1063 N N . GLY A 1 150 ? 87.277 0.543 39.165 1.00 136.90 150 GLY A N 1
ATOM 1064 C CA . GLY A 1 150 ? 87.513 -0.877 38.964 1.00 135.96 150 GLY A CA 1
ATOM 1065 C C . GLY A 1 150 ? 86.235 -1.631 38.638 1.00 134.95 150 GLY A C 1
ATOM 1066 O O . GLY A 1 150 ? 86.271 -2.788 38.206 1.00 134.78 150 GLY A O 1
ATOM 1067 N N . GLY A 1 151 ? 85.101 -0.971 38.853 1.00 133.35 151 GLY A N 1
ATOM 1068 C CA . GLY A 1 151 ? 83.817 -1.583 38.567 1.00 130.89 151 GLY A CA 1
ATOM 1069 C C . GLY A 1 151 ? 83.378 -1.329 37.133 1.00 129.00 151 GLY A C 1
ATOM 1070 O O . GLY A 1 151 ? 83.910 -0.439 36.456 1.00 128.34 151 GLY A O 1
ATOM 1071 N N . TRP A 1 152 ? 82.410 -2.112 36.662 1.00 125.80 152 TRP A N 1
ATOM 1072 C CA . TRP A 1 152 ? 81.908 -1.952 35.307 1.00 121.60 152 TRP A CA 1
ATOM 1073 C C . TRP A 1 152 ? 80.434 -1.595 35.303 1.00 118.54 152 TRP A C 1
ATOM 1074 O O . TRP A 1 152 ? 79.723 -1.852 36.272 1.00 117.83 152 TRP A O 1
ATOM 1085 N N . LEU A 1 153 ? 79.988 -1.019 34.190 1.00 115.19 153 LEU A N 1
ATOM 1086 C CA . LEU A 1 153 ? 78.601 -0.607 34.006 1.00 111.90 153 LEU A CA 1
ATOM 1087 C C . LEU A 1 153 ? 78.047 -1.315 32.765 1.00 110.05 153 LEU A C 1
ATOM 1088 O O . LEU A 1 153 ? 78.662 -1.281 31.700 1.00 110.70 153 LEU A O 1
ATOM 1093 N N . LEU A 1 154 ? 76.888 -1.956 32.897 1.00 106.95 154 LEU A N 1
ATOM 1094 C CA . LEU A 1 154 ? 76.294 -2.685 31.775 1.00 103.45 154 LEU A CA 1
ATOM 1095 C C . LEU A 1 154 ? 75.067 -1.998 31.152 1.00 102.28 154 LEU A C 1
ATOM 1096 O O . LEU A 1 154 ? 73.986 -1.983 31.743 1.00 102.01 154 LEU A O 1
ATOM 1101 N N . SER A 1 155 ? 75.241 -1.457 29.946 1.00 99.82 155 SER A N 1
ATOM 1102 C CA . SER A 1 155 ? 74.168 -0.780 29.232 1.00 97.23 155 SER A CA 1
ATOM 1103 C C . SER A 1 155 ? 73.761 -1.550 27.983 1.00 96.14 155 SER A C 1
ATOM 1104 O O . SER A 1 155 ? 74.601 -2.143 27.319 1.00 95.81 155 SER A O 1
ATOM 1107 N N . GLY A 1 156 ? 72.469 -1.529 27.664 1.00 95.85 156 GLY A N 1
ATOM 1108 C CA . GLY A 1 156 ? 71.977 -2.220 26.479 1.00 94.70 156 GLY A CA 1
ATOM 1109 C C . GLY A 1 156 ? 70.627 -2.860 26.726 1.00 92.92 156 GLY A C 1
ATOM 1110 O O . GLY A 1 156 ? 70.185 -2.903 27.872 1.00 94.33 156 GLY A O 1
ATOM 1111 N N . ARG A 1 157 ? 69.958 -3.346 25.682 1.00 89.80 157 ARG A N 1
ATOM 1112 C CA . ARG A 1 157 ? 68.665 -3.992 25.887 1.00 87.21 157 ARG A CA 1
ATOM 1113 C C . ARG A 1 157 ? 68.478 -5.280 25.115 1.00 85.73 157 ARG A C 1
ATOM 1114 O O . ARG A 1 157 ? 68.699 -5.336 23.915 1.00 86.93 157 ARG A O 1
ATOM 1122 N N . LYS A 1 158 ? 68.059 -6.317 25.829 1.00 83.89 158 LYS A N 1
ATOM 1123 C CA . LYS A 1 158 ? 67.847 -7.636 25.257 1.00 82.28 158 LYS A CA 1
ATOM 1124 C C . LYS A 1 158 ? 66.374 -7.878 24.998 1.00 81.65 158 LYS A C 1
ATOM 1125 O O . LYS A 1 158 ? 65.534 -7.471 25.787 1.00 82.79 158 LYS A O 1
ATOM 1131 N N . VAL A 1 159 ? 66.069 -8.562 23.901 1.00 80.71 159 VAL A N 1
ATOM 1132 C CA . VAL A 1 159 ? 64.687 -8.859 23.531 1.00 80.02 159 VAL A CA 1
ATOM 1133 C C . VAL A 1 159 ? 64.392 -10.361 23.598 1.00 80.46 159 VAL A C 1
ATOM 1134 O O . VAL A 1 159 ? 65.295 -11.177 23.749 1.00 80.61 159 VAL A O 1
ATOM 1138 N N . LEU A 1 160 ? 63.120 -10.721 23.480 1.00 81.32 160 LEU A N 1
ATOM 1139 C CA . LEU A 1 160 ? 62.705 -12.123 23.499 1.00 82.21 160 LEU A CA 1
ATOM 1140 C C . LEU A 1 160 ? 63.220 -12.927 24.702 1.00 82.85 160 LEU A C 1
ATOM 1141 O O . LEU A 1 160 ? 63.570 -14.101 24.575 1.00 83.74 160 LEU A O 1
ATOM 1146 N N . VAL A 1 161 ? 63.258 -12.300 25.871 1.00 83.10 161 VAL A N 1
ATOM 1147 C CA . VAL A 1 161 ? 63.721 -12.980 27.074 1.00 82.92 161 VAL A CA 1
ATOM 1148 C C . VAL A 1 161 ? 62.556 -13.737 27.705 1.00 84.48 161 VAL A C 1
ATOM 1149 O O . VAL A 1 161 ? 61.760 -13.156 28.436 1.00 86.79 161 VAL A O 1
ATOM 1153 N N . SER A 1 162 ? 62.460 -15.033 27.427 1.00 84.86 162 SER A N 1
ATOM 1154 C CA . SER A 1 162 ? 61.368 -15.839 27.961 1.00 85.68 162 SER A CA 1
ATOM 1155 C C . SER A 1 162 ? 61.430 -16.133 29.448 1.00 85.91 162 SER A C 1
ATOM 1156 O O . SER A 1 162 ? 62.511 -16.203 30.034 1.00 86.33 162 SER A O 1
ATOM 1159 N N . MET A 1 163 ? 60.243 -16.310 30.036 1.00 86.67 163 MET A N 1
ATOM 1160 C CA . MET A 1 163 ? 60.065 -16.608 31.459 1.00 87.35 163 MET A CA 1
ATOM 1161 C C . MET A 1 163 ? 60.508 -15.461 32.378 1.00 87.20 163 MET A C 1
ATOM 1162 O O . MET A 1 163 ? 60.556 -15.616 33.597 1.00 85.53 163 MET A O 1
ATOM 1167 N N . ALA A 1 164 ? 60.804 -14.310 31.779 1.00 87.32 164 ALA A N 1
ATOM 1168 C CA . ALA A 1 164 ? 61.281 -13.135 32.499 1.00 88.23 164 ALA A CA 1
ATOM 1169 C C . ALA A 1 164 ? 60.461 -12.591 33.679 1.00 90.30 164 ALA A C 1
ATOM 1170 O O . ALA A 1 164 ? 61.030 -12.247 34.718 1.00 91.12 164 ALA A O 1
ATOM 1172 N N . PRO A 1 165 ? 59.120 -12.509 33.549 1.00 91.79 165 PRO A N 1
ATOM 1173 C CA . PRO A 1 165 ? 58.307 -11.985 34.656 1.00 92.01 165 PRO A CA 1
ATOM 1174 C C . PRO A 1 165 ? 58.509 -12.586 36.052 1.00 91.92 165 PRO A C 1
ATOM 1175 O O . PRO A 1 165 ? 58.222 -11.927 37.044 1.00 94.05 165 PRO A O 1
ATOM 1179 N N . ILE A 1 166 ? 59.015 -13.813 36.126 1.00 90.77 166 ILE A N 1
ATOM 1180 C CA . ILE A 1 166 ? 59.232 -14.501 37.397 1.00 90.81 166 ILE A CA 1
ATOM 1181 C C . ILE A 1 166 ? 60.726 -14.603 37.751 1.00 90.92 166 ILE A C 1
ATOM 1182 O O . ILE A 1 166 ? 61.097 -15.103 38.817 1.00 90.45 166 ILE A O 1
ATOM 1187 N N . ALA A 1 167 ? 61.568 -14.092 36.858 1.00 91.02 167 ALA A N 1
ATOM 1188 C CA . ALA A 1 167 ? 63.027 -14.154 36.981 1.00 91.59 167 ALA A CA 1
ATOM 1189 C C . ALA A 1 167 ? 63.715 -13.393 38.104 1.00 91.57 167 ALA A C 1
ATOM 1190 O O . ALA A 1 167 ? 63.316 -12.283 38.451 1.00 94.57 167 ALA A O 1
ATOM 1192 N N . THR A 1 168 ? 64.782 -13.995 38.630 1.00 89.55 168 THR A N 1
ATOM 1193 C CA . THR A 1 168 ? 65.580 -13.416 39.709 1.00 88.75 168 THR A CA 1
ATOM 1194 C C . THR A 1 168 ? 67.003 -13.105 39.244 1.00 88.94 168 THR A C 1
ATOM 1195 O O . THR A 1 168 ? 67.708 -12.296 39.845 1.00 87.07 168 THR A O 1
ATOM 1199 N N . HIS A 1 169 ? 67.429 -13.759 38.172 1.00 90.80 169 HIS A N 1
ATOM 1200 C CA . HIS A 1 169 ? 68.769 -13.540 37.638 1.00 91.73 169 HIS A CA 1
ATOM 1201 C C . HIS A 1 169 ? 68.695 -13.489 36.122 1.00 91.81 169 HIS A C 1
ATOM 1202 O O . HIS A 1 169 ? 67.706 -13.908 35.527 1.00 92.30 169 HIS A O 1
ATOM 1209 N N . PHE A 1 170 ? 69.745 -12.972 35.501 1.00 91.46 170 PHE A N 1
ATOM 1210 C CA . PHE A 1 170 ? 69.803 -12.891 34.055 1.00 92.62 170 PHE A CA 1
ATOM 1211 C C . PHE A 1 170 ? 71.224 -13.148 33.624 1.00 94.31 170 PHE A C 1
ATOM 1212 O O . PHE A 1 170 ? 72.160 -12.778 34.324 1.00 96.22 170 PHE A O 1
ATOM 1220 N N . PHE A 1 171 ? 71.385 -13.800 32.482 1.00 95.59 171 PHE A N 1
ATOM 1221 C CA . PHE A 1 171 ? 72.709 -14.071 31.939 1.00 96.26 171 PHE A CA 1
ATOM 1222 C C . PHE A 1 171 ? 72.891 -13.134 30.745 1.00 97.39 171 PHE A C 1
ATOM 1223 O O . PHE A 1 171 ? 72.773 -13.546 29.589 1.00 98.88 171 PHE A O 1
ATOM 1231 N N . VAL A 1 172 ? 73.153 -11.864 31.022 1.00 96.91 172 VAL A N 1
ATOM 1232 C CA . VAL A 1 172 ? 73.330 -10.901 29.952 1.00 97.84 172 VAL A CA 1
ATOM 1233 C C . VAL A 1 172 ? 74.580 -11.211 29.129 1.00 99.37 172 VAL A C 1
ATOM 1234 O O . VAL A 1 172 ? 75.607 -11.589 29.675 1.00 99.52 172 VAL A O 1
ATOM 1238 N N . HIS A 1 173 ? 74.463 -11.066 27.810 1.00 101.95 173 HIS A N 1
ATOM 1239 C CA . HIS A 1 173 ? 75.550 -11.293 26.853 1.00 102.79 173 HIS A CA 1
ATOM 1240 C C . HIS A 1 173 ? 76.065 -9.941 26.375 1.00 104.77 173 HIS A C 1
ATOM 1241 O O . HIS A 1 173 ? 75.530 -9.379 25.422 1.00 105.60 173 HIS A O 1
ATOM 1248 N N . ALA A 1 174 ? 77.091 -9.411 27.025 1.00 107.31 174 ALA A N 1
ATOM 1249 C CA . ALA A 1 174 ? 77.633 -8.121 26.617 1.00 111.19 174 ALA A CA 1
ATOM 1250 C C . ALA A 1 174 ? 78.964 -8.302 25.894 1.00 114.15 174 ALA A C 1
ATOM 1251 O O . ALA A 1 174 ? 79.406 -9.427 25.664 1.00 114.15 174 ALA A O 1
ATOM 1253 N N . GLN A 1 175 ? 79.592 -7.193 25.520 1.00 117.76 175 GLN A N 1
ATOM 1254 C CA . GLN A 1 175 ? 80.885 -7.243 24.856 1.00 122.24 175 GLN A CA 1
ATOM 1255 C C . GLN A 1 175 ? 81.677 -5.995 25.237 1.00 126.64 175 GLN A C 1
ATOM 1256 O O . GLN A 1 175 ? 81.346 -4.877 24.838 1.00 127.15 175 GLN A O 1
ATOM 1262 N N . ARG A 1 176 ? 82.712 -6.203 26.047 1.00 131.59 176 ARG A N 1
ATOM 1263 C CA . ARG A 1 176 ? 83.571 -5.124 26.518 1.00 136.09 176 ARG A CA 1
ATOM 1264 C C . ARG A 1 176 ? 84.665 -4.864 25.506 1.00 138.60 176 ARG A C 1
ATOM 1265 O O . ARG A 1 176 ? 85.242 -5.800 24.953 1.00 137.99 176 ARG A O 1
ATOM 1273 N N . ARG A 1 177 ? 84.946 -3.589 25.268 1.00 142.83 177 ARG A N 1
ATOM 1274 C CA . ARG A 1 177 ? 85.982 -3.199 24.322 1.00 147.13 177 ARG A CA 1
ATOM 1275 C C . ARG A 1 177 ? 87.305 -3.014 25.060 1.00 150.12 177 ARG A C 1
ATOM 1276 O O . ARG A 1 177 ? 87.426 -2.147 25.929 1.00 150.29 177 ARG A O 1
ATOM 1278 N N . ASP A 1 178 ? 88.288 -3.841 24.714 1.00 153.68 178 ASP A N 1
ATOM 1279 C CA . ASP A 1 178 ? 89.606 -3.775 25.334 1.00 156.87 178 ASP A CA 1
ATOM 1280 C C . ASP A 1 178 ? 90.386 -2.600 24.761 1.00 158.99 178 ASP A C 1
ATOM 1281 O O . ASP A 1 178 ? 90.212 -2.237 23.593 1.00 159.24 178 ASP A O 1
ATOM 1283 N N . ASP A 1 179 ? 91.239 -2.002 25.587 1.00 161.14 179 ASP A N 1
ATOM 1284 C CA . ASP A 1 179 ? 92.043 -0.873 25.145 1.00 162.92 179 ASP A CA 1
ATOM 1285 C C . ASP A 1 179 ? 92.954 -1.346 24.018 1.00 163.25 179 ASP A C 1
ATOM 1286 O O . ASP A 1 179 ? 93.339 -0.566 23.141 1.00 162.60 179 ASP A O 1
ATOM 1291 N N . ASP A 1 180 ? 93.292 -2.633 24.053 1.00 163.81 180 ASP A N 1
ATOM 1292 C CA . ASP A 1 180 ? 94.138 -3.236 23.030 1.00 164.30 180 ASP A CA 1
ATOM 1293 C C . ASP A 1 180 ? 93.517 -2.918 21.675 1.00 164.11 180 ASP A C 1
ATOM 1294 O O . ASP A 1 180 ? 94.220 -2.603 20.711 1.00 164.45 180 ASP A O 1
ATOM 1296 N N . GLY A 1 181 ? 92.189 -2.994 21.623 1.00 163.37 181 GLY A N 1
ATOM 1297 C CA . GLY A 1 181 ? 91.465 -2.715 20.397 1.00 161.87 181 GLY A CA 1
ATOM 1298 C C . GLY A 1 181 ? 90.496 -3.827 20.041 1.00 160.60 181 GLY A C 1
ATOM 1299 O O . GLY A 1 181 ? 89.517 -3.604 19.326 1.00 160.80 181 GLY A O 1
ATOM 1300 N N . SER A 1 182 ? 90.770 -5.030 20.540 1.00 158.64 182 SER A N 1
ATOM 1301 C CA . SER A 1 182 ? 89.917 -6.181 20.266 1.00 155.79 182 SER A CA 1
ATOM 1302 C C . SER A 1 182 ? 88.698 -6.154 21.172 1.00 152.77 182 SER A C 1
ATOM 1303 O O . SER A 1 182 ? 88.739 -5.593 22.267 1.00 152.35 182 SER A O 1
ATOM 1306 N N . VAL A 1 183 ? 87.613 -6.764 20.708 1.00 148.89 183 VAL A N 1
ATOM 1307 C CA . VAL A 1 183 ? 86.380 -6.804 21.475 1.00 144.63 183 VAL A CA 1
ATOM 1308 C C . VAL A 1 183 ? 86.135 -8.186 22.059 1.00 141.89 183 VAL A C 1
ATOM 1309 O O . VAL A 1 183 ? 85.963 -9.160 21.323 1.00 142.04 183 VAL A O 1
ATOM 1313 N N . PHE A 1 184 ? 86.116 -8.257 23.388 1.00 138.02 184 PHE A N 1
ATOM 1314 C CA . PHE A 1 184 ? 85.904 -9.514 24.096 1.00 133.96 184 PHE A CA 1
ATOM 1315 C C . PHE A 1 184 ? 84.448 -9.744 24.459 1.00 129.15 184 PHE A C 1
ATOM 1316 O O . PHE A 1 184 ? 83.720 -8.807 24.777 1.00 127.94 184 PHE A O 1
ATOM 1324 N N . LEU A 1 185 ? 84.039 -11.007 24.411 1.00 124.00 185 LEU A N 1
ATOM 1325 C CA . LEU A 1 185 ? 82.675 -11.399 24.720 1.00 118.99 185 LEU A CA 1
ATOM 1326 C C . LEU A 1 185 ? 82.587 -11.964 26.132 1.00 115.94 185 LEU A C 1
ATOM 1327 O O . LEU A 1 185 ? 83.166 -13.007 26.425 1.00 115.28 185 LEU A O 1
ATOM 1332 N N . ALA A 1 186 ? 81.853 -11.272 27.000 1.00 112.24 186 ALA A N 1
ATOM 1333 C CA . ALA A 1 186 ? 81.674 -11.697 28.387 1.00 107.91 186 ALA A CA 1
ATOM 1334 C C . ALA A 1 186 ? 80.187 -11.794 28.688 1.00 105.15 186 ALA A C 1
ATOM 1335 O O . ALA A 1 186 ? 79.397 -11.021 28.156 1.00 104.98 186 ALA A O 1
ATOM 1337 N N . VAL A 1 187 ? 79.798 -12.736 29.538 1.00 102.10 187 VAL A N 1
ATOM 1338 C CA . VAL A 1 187 ? 78.389 -12.879 29.867 1.00 99.39 187 VAL A CA 1
ATOM 1339 C C . VAL A 1 187 ? 78.132 -12.863 31.376 1.00 97.80 187 VAL A C 1
ATOM 1340 O O . VAL A 1 187 ? 78.075 -13.905 32.024 1.00 97.81 187 VAL A O 1
ATOM 1344 N N . PRO A 1 188 ? 77.979 -11.652 31.951 1.00 96.84 188 PRO A N 1
ATOM 1345 C CA . PRO A 1 188 ? 77.725 -11.394 33.374 1.00 95.90 188 PRO A CA 1
ATOM 1346 C C . PRO A 1 188 ? 76.462 -12.057 33.898 1.00 95.01 188 PRO A C 1
ATOM 1347 O O . PRO A 1 188 ? 75.702 -12.655 33.150 1.00 96.22 188 PRO A O 1
ATOM 1351 N N . VAL A 1 189 ? 76.243 -11.948 35.196 1.00 95.18 189 VAL A N 1
ATOM 1352 C CA . VAL A 1 189 ? 75.047 -12.503 35.802 1.00 96.48 189 VAL A CA 1
ATOM 1353 C C . VAL A 1 189 ? 74.511 -11.406 36.712 1.00 98.31 189 VAL A C 1
ATOM 1354 O O . VAL A 1 189 ? 75.011 -11.203 37.822 1.00 99.29 189 VAL A O 1
ATOM 1358 N N . VAL A 1 190 ? 73.510 -10.679 36.226 1.00 98.57 190 VAL A N 1
ATOM 1359 C CA . VAL A 1 190 ? 72.922 -9.599 36.994 1.00 99.41 190 VAL A CA 1
ATOM 1360 C C . VAL A 1 190 ? 71.698 -10.092 37.745 1.00 100.52 190 VAL A C 1
ATOM 1361 O O . VAL A 1 190 ? 70.922 -10.899 37.233 1.00 99.00 190 VAL A O 1
ATOM 1365 N N . HIS A 1 191 ? 71.547 -9.612 38.973 1.00 103.15 191 HIS A N 1
ATOM 1366 C CA . HIS A 1 191 ? 70.417 -9.989 39.804 1.00 105.81 191 HIS A CA 1
ATOM 1367 C C . HIS A 1 191 ? 69.245 -9.133 39.337 1.00 105.40 191 HIS A C 1
ATOM 1368 O O . HIS A 1 191 ? 69.442 -8.092 38.710 1.00 104.19 191 HIS A O 1
ATOM 1375 N N . ARG A 1 192 ? 68.031 -9.584 39.629 1.00 106.14 192 ARG A N 1
ATOM 1376 C CA . ARG A 1 192 ? 66.818 -8.859 39.255 1.00 106.85 192 ARG A CA 1
ATOM 1377 C C . ARG A 1 192 ? 66.828 -7.477 39.905 1.00 107.72 192 ARG A C 1
ATOM 1378 O O . ARG A 1 192 ? 66.554 -6.469 39.257 1.00 106.79 192 ARG A O 1
ATOM 1386 N N . ASP A 1 193 ? 67.158 -7.450 41.195 1.00 109.38 193 ASP A N 1
ATOM 1387 C CA . ASP A 1 193 ? 67.202 -6.217 41.976 1.00 109.43 193 ASP A CA 1
ATOM 1388 C C . ASP A 1 193 ? 68.357 -5.294 41.579 1.00 109.11 193 ASP A C 1
ATOM 1389 O O . ASP A 1 193 ? 68.699 -4.367 42.318 1.00 109.70 193 ASP A O 1
ATOM 1394 N N . ALA A 1 194 ? 68.965 -5.548 40.425 1.00 108.14 194 ALA A N 1
ATOM 1395 C CA . ALA A 1 194 ? 70.064 -4.712 39.962 1.00 107.83 194 ALA A CA 1
ATOM 1396 C C . ALA A 1 194 ? 69.526 -3.300 39.749 1.00 108.86 194 ALA A C 1
ATOM 1397 O O . ALA A 1 194 ? 68.399 -3.124 39.272 1.00 109.04 194 ALA A O 1
ATOM 1399 N N . PRO A 1 195 ? 70.319 -2.273 40.111 1.00 109.08 195 PRO A N 1
ATOM 1400 C CA . PRO A 1 195 ? 69.911 -0.874 39.957 1.00 108.14 195 PRO A CA 1
ATOM 1401 C C . PRO A 1 195 ? 69.450 -0.398 38.573 1.00 107.13 195 PRO A C 1
ATOM 1402 O O . PRO A 1 195 ? 68.383 0.208 38.459 1.00 108.72 195 PRO A O 1
ATOM 1406 N N . GLY A 1 196 ? 70.220 -0.662 37.523 1.00 104.09 196 GLY A N 1
ATOM 1407 C CA . GLY A 1 196 ? 69.791 -0.202 36.210 1.00 101.69 196 GLY A CA 1
ATOM 1408 C C . GLY A 1 196 ? 68.802 -1.104 35.483 1.00 99.96 196 GLY A C 1
ATOM 1409 O O . GLY A 1 196 ? 68.274 -0.741 34.429 1.00 98.06 196 GLY A O 1
ATOM 1410 N N . LEU A 1 197 ? 68.535 -2.271 36.062 1.00 99.37 197 LEU A N 1
ATOM 1411 C CA . LEU A 1 197 ? 67.648 -3.274 35.474 1.00 97.87 197 LEU A CA 1
ATOM 1412 C C . LEU A 1 197 ? 66.142 -2.992 35.445 1.00 97.72 197 LEU A C 1
ATOM 1413 O O . LEU A 1 197 ? 65.501 -2.890 36.489 1.00 98.69 197 LEU A O 1
ATOM 1418 N N . THR A 1 198 ? 65.584 -2.888 34.240 1.00 97.42 198 THR A N 1
ATOM 1419 C CA . THR A 1 198 ? 64.155 -2.633 34.054 1.00 97.54 198 THR A CA 1
ATOM 1420 C C . THR A 1 198 ? 63.559 -3.679 33.118 1.00 99.28 198 THR A C 1
ATOM 1421 O O . THR A 1 198 ? 63.988 -3.818 31.971 1.00 98.90 198 THR A O 1
ATOM 1425 N N . VAL A 1 199 ? 62.570 -4.419 33.601 1.00 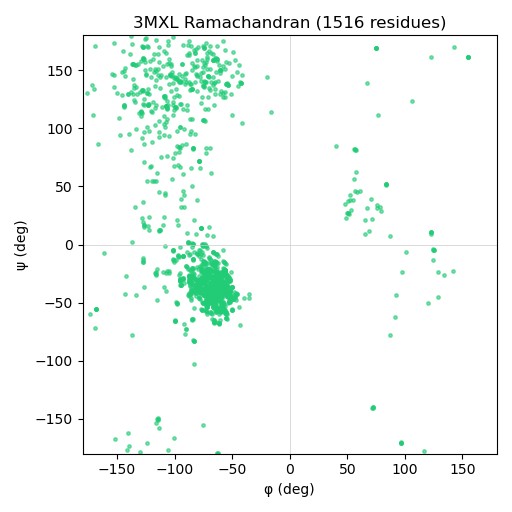100.35 199 VAL A N 1
ATOM 1426 C CA . VAL A 1 199 ? 61.939 -5.438 32.773 1.00 101.69 199 VAL A CA 1
ATOM 1427 C C . VAL A 1 199 ? 60.684 -4.838 32.141 1.00 102.47 199 VAL A C 1
ATOM 1428 O O . VAL A 1 199 ? 59.859 -4.247 32.834 1.00 103.24 199 VAL A O 1
ATOM 1432 N N . LEU A 1 200 ? 60.553 -4.946 30.822 1.00 103.10 200 LEU A N 1
ATOM 1433 C CA . LEU A 1 200 ? 59.373 -4.392 30.166 1.00 104.60 200 LEU A CA 1
ATOM 1434 C C . LEU A 1 200 ? 58.387 -5.472 29.819 1.00 106.52 200 LEU A C 1
ATOM 1435 O O . LEU A 1 200 ? 58.763 -6.591 29.472 1.00 107.30 200 LEU A O 1
ATOM 1440 N N . ASP A 1 201 ? 57.112 -5.116 29.849 1.00 108.62 201 ASP A N 1
ATOM 1441 C CA . ASP A 1 201 ? 56.070 -6.086 29.568 1.00 110.39 201 ASP A CA 1
ATOM 1442 C C . ASP A 1 201 ? 55.401 -5.868 28.228 1.00 111.78 201 ASP A C 1
ATOM 1443 O O . ASP A 1 201 ? 54.177 -5.956 28.156 1.00 112.33 201 ASP A O 1
ATOM 1448 N N . ASN A 1 202 ? 56.198 -5.610 27.189 1.00 112.57 202 ASN A N 1
ATOM 1449 C CA . ASN A 1 202 ? 55.715 -5.360 25.835 1.00 113.00 202 ASN A CA 1
ATOM 1450 C C . ASN A 1 202 ? 55.633 -6.618 24.972 1.00 112.62 202 ASN A C 1
ATOM 1451 O O . ASN A 1 202 ? 55.845 -6.553 23.755 1.00 113.48 202 ASN A O 1
ATOM 1456 N N . TRP A 1 203 ? 55.344 -7.768 25.574 1.00 111.65 203 TRP A N 1
ATOM 1457 C CA . TRP A 1 203 ? 55.234 -8.968 24.759 1.00 111.15 203 TRP A CA 1
ATOM 1458 C C . TRP A 1 203 ? 53.807 -9.259 24.270 1.00 110.18 203 TRP A C 1
ATOM 1459 O O . TRP A 1 203 ? 52.960 -9.772 25.005 1.00 108.98 203 TRP A O 1
ATOM 1470 N N . ASP A 1 204 ? 53.561 -8.884 23.017 1.00 109.92 204 ASP A N 1
ATOM 1471 C CA . ASP A 1 204 ? 52.291 -9.119 22.343 1.00 110.27 204 ASP A CA 1
ATOM 1472 C C . ASP A 1 204 ? 52.599 -9.845 21.023 1.00 109.26 204 ASP A C 1
ATOM 1473 O O . ASP A 1 204 ? 52.956 -9.216 20.019 1.00 109.16 204 ASP A O 1
ATOM 1478 N N . GLY A 1 205 ? 52.487 -11.171 21.026 1.00 107.13 205 GLY A N 1
ATOM 1479 C CA . GLY A 1 205 ? 52.799 -11.912 19.818 1.00 105.08 205 GLY A CA 1
ATOM 1480 C C . GLY A 1 205 ? 51.665 -12.777 19.321 1.00 103.05 205 GLY A C 1
ATOM 1481 O O . GLY A 1 205 ? 50.678 -12.958 20.020 1.00 102.40 205 GLY A O 1
ATOM 1482 N N . LEU A 1 206 ? 51.824 -13.318 18.117 1.00 101.01 206 LEU A N 1
ATOM 1483 C CA . LEU A 1 206 ? 50.819 -14.167 17.493 1.00 99.69 206 LEU A CA 1
ATOM 1484 C C . LEU A 1 206 ? 50.408 -15.403 18.298 1.00 99.06 206 LEU A C 1
ATOM 1485 O O . LEU A 1 206 ? 49.251 -15.827 18.252 1.00 99.57 206 LEU A O 1
ATOM 1490 N N . GLY A 1 207 ? 51.360 -15.987 19.017 1.00 97.81 207 GLY A N 1
ATOM 1491 C CA . GLY A 1 207 ? 51.096 -17.168 19.819 1.00 94.65 207 GLY A CA 1
ATOM 1492 C C . GLY A 1 207 ? 52.071 -17.160 20.973 1.00 93.31 207 GLY A C 1
ATOM 1493 O O . GLY A 1 207 ? 52.730 -16.153 21.214 1.00 92.34 207 GLY A O 1
ATOM 1494 N N . MET A 1 208 ? 52.178 -18.272 21.686 1.00 92.93 208 MET A N 1
ATOM 1495 C CA . MET A 1 208 ? 53.091 -18.344 22.823 1.00 93.26 208 MET A CA 1
ATOM 1496 C C . MET A 1 208 ? 52.898 -17.133 23.749 1.00 94.03 208 MET A C 1
ATOM 1497 O O . MET A 1 208 ? 53.794 -16.778 24.520 1.00 93.37 208 MET A O 1
ATOM 1502 N N . ARG A 1 209 ? 51.715 -16.525 23.669 1.00 94.96 209 ARG A N 1
ATOM 1503 C CA . ARG A 1 209 ? 51.352 -15.350 24.459 1.00 95.61 209 ARG A CA 1
ATOM 1504 C C . ARG A 1 209 ? 51.482 -15.520 25.976 1.00 95.82 209 ARG A C 1
ATOM 1505 O O . ARG A 1 209 ? 51.820 -14.569 26.684 1.00 95.42 209 ARG A O 1
ATOM 1513 N N . ALA A 1 210 ? 51.229 -16.726 26.477 1.00 95.75 210 ALA A N 1
ATOM 1514 C CA . ALA A 1 210 ? 51.316 -16.980 27.916 1.00 95.52 210 ALA A CA 1
ATOM 1515 C C . ALA A 1 210 ? 52.741 -17.078 28.482 1.00 95.25 210 ALA A C 1
ATOM 1516 O O . ALA A 1 210 ? 52.929 -17.005 29.694 1.00 95.33 210 ALA A O 1
ATOM 1518 N N . SER A 1 211 ? 53.737 -17.268 27.616 1.00 95.16 211 SER A N 1
ATOM 1519 C CA . SER A 1 211 ? 55.134 -17.346 28.057 1.00 92.67 211 SER A CA 1
ATOM 1520 C C . SER A 1 211 ? 55.515 -15.925 28.454 1.00 92.11 211 SER A C 1
ATOM 1521 O O . SER A 1 211 ? 54.809 -14.978 28.104 1.00 93.27 211 SER A O 1
ATOM 1524 N N . GLY A 1 212 ? 56.619 -15.758 29.171 1.00 89.47 212 GLY A N 1
ATOM 1525 C CA . GLY A 1 212 ? 56.994 -14.412 29.569 1.00 88.08 212 GLY A CA 1
ATOM 1526 C C . GLY A 1 212 ? 58.110 -13.845 28.721 1.00 87.25 212 GLY A C 1
ATOM 1527 O O . GLY A 1 212 ? 59.134 -13.422 29.243 1.00 88.31 212 GLY A O 1
ATOM 1528 N N . THR A 1 213 ? 57.904 -13.805 27.413 1.00 86.59 213 THR A N 1
ATOM 1529 C CA . THR A 1 213 ? 58.936 -13.333 26.490 1.00 86.24 213 THR A CA 1
ATOM 1530 C C . THR A 1 213 ? 59.102 -11.804 26.399 1.00 86.68 213 THR A C 1
ATOM 1531 O O . THR A 1 213 ? 58.889 -11.198 25.343 1.00 87.95 213 THR A O 1
ATOM 1535 N N . LEU A 1 214 ? 59.533 -11.192 27.494 1.00 84.24 214 LEU A N 1
ATOM 1536 C CA . LEU A 1 214 ? 59.700 -9.745 27.549 1.00 82.84 214 LEU A CA 1
ATOM 1537 C C . LEU A 1 214 ? 61.039 -9.221 27.050 1.00 83.06 214 LEU A C 1
ATOM 1538 O O . LEU A 1 214 ? 61.953 -9.996 26.774 1.00 82.96 214 LEU A O 1
ATOM 1543 N N . GLU A 1 215 ? 61.133 -7.897 26.923 1.00 83.33 215 GLU A N 1
ATOM 1544 C CA . GLU A 1 215 ? 62.366 -7.222 26.511 1.00 85.36 215 GLU A CA 1
ATOM 1545 C C . GLU A 1 215 ? 62.888 -6.673 27.820 1.00 84.77 215 GLU A C 1
ATOM 1546 O O . GLU A 1 215 ? 62.132 -6.087 28.576 1.00 86.75 215 GLU A O 1
ATOM 1552 N N . VAL A 1 216 ? 64.166 -6.870 28.108 1.00 83.37 216 VAL A N 1
ATOM 1553 C CA . VAL A 1 216 ? 64.714 -6.390 29.359 1.00 80.66 216 VAL A CA 1
ATOM 1554 C C . VAL A 1 216 ? 65.911 -5.483 29.115 1.00 80.76 216 VAL A C 1
ATOM 1555 O O . VAL A 1 216 ? 66.807 -5.825 28.353 1.00 79.72 216 VAL A O 1
ATOM 1559 N N . VAL A 1 217 ? 65.895 -4.313 29.755 1.00 81.75 217 VAL A N 1
ATOM 1560 C CA . VAL A 1 217 ? 66.961 -3.313 29.627 1.00 83.48 217 VAL A CA 1
ATOM 1561 C C . VAL A 1 217 ? 67.881 -3.243 30.843 1.00 84.76 217 VAL A C 1
ATOM 1562 O O . VAL A 1 217 ? 67.493 -3.602 31.948 1.00 84.99 217 VAL A O 1
ATOM 1566 N N . PHE A 1 218 ? 69.099 -2.759 30.622 1.00 86.76 218 PHE A N 1
ATOM 1567 C CA . PHE A 1 218 ? 70.098 -2.601 31.673 1.00 89.58 218 PHE A CA 1
ATOM 1568 C C . PHE A 1 218 ? 70.691 -1.215 31.469 1.00 92.51 218 PHE A C 1
ATOM 1569 O O . PHE A 1 218 ? 71.200 -0.909 30.393 1.00 92.91 218 PHE A O 1
ATOM 1577 N N . ASP A 1 219 ? 70.626 -0.365 32.484 1.00 96.37 219 ASP A N 1
ATOM 1578 C CA . ASP A 1 219 ? 71.165 0.975 32.326 1.00 101.30 219 ASP A CA 1
ATOM 1579 C C . ASP A 1 219 ? 72.248 1.329 33.339 1.00 103.90 219 ASP A C 1
ATOM 1580 O O . ASP A 1 219 ? 71.951 1.739 34.462 1.00 103.76 219 ASP A O 1
ATOM 1585 N N . ARG A 1 220 ? 73.505 1.187 32.924 1.00 107.05 220 ARG A N 1
ATOM 1586 C CA . ARG A 1 220 ? 74.640 1.481 33.786 1.00 110.16 220 ARG A CA 1
ATOM 1587 C C . ARG A 1 220 ? 74.568 0.566 34.997 1.00 111.60 220 ARG A C 1
ATOM 1588 O O . ARG A 1 220 ? 74.721 1.005 36.132 1.00 112.71 220 ARG A O 1
ATOM 1596 N N . CYS A 1 221 ? 74.320 -0.712 34.754 1.00 113.57 221 CYS A N 1
ATOM 1597 C CA . CYS A 1 221 ? 74.236 -1.670 35.840 1.00 117.15 221 CYS A CA 1
ATOM 1598 C C . CYS A 1 221 ? 75.608 -2.030 36.360 1.00 119.73 221 CYS A C 1
ATOM 1599 O O . CYS A 1 221 ? 76.495 -2.416 35.600 1.00 119.36 221 CYS A O 1
ATOM 1602 N N . PRO A 1 222 ? 75.803 -1.903 37.673 1.00 122.52 222 PRO A N 1
ATOM 1603 C CA . PRO A 1 222 ? 77.088 -2.226 38.286 1.00 125.28 222 PRO A CA 1
ATOM 1604 C C . PRO A 1 222 ? 77.305 -3.730 38.400 1.00 128.70 222 PRO A C 1
ATOM 1605 O O . PRO A 1 222 ? 76.361 -4.506 38.546 1.00 128.51 222 PRO A O 1
ATOM 1609 N N . VAL A 1 223 ? 78.565 -4.132 38.316 1.00 133.29 223 VAL A N 1
ATOM 1610 C CA . VAL A 1 223 ? 78.936 -5.532 38.429 1.00 137.75 223 VAL A CA 1
ATOM 1611 C C . VAL A 1 223 ? 80.459 -5.622 38.514 1.00 140.51 223 VAL A C 1
ATOM 1612 O O . VAL A 1 223 ? 81.166 -5.320 37.549 1.00 140.36 223 VAL A O 1
ATOM 1616 N N . ARG A 1 224 ? 80.961 -6.011 39.684 1.00 143.26 224 ARG A N 1
ATOM 1617 C CA . ARG A 1 224 ? 82.396 -6.131 39.880 1.00 146.27 224 ARG A CA 1
ATOM 1618 C C . ARG A 1 224 ? 82.983 -7.063 38.835 1.00 147.82 224 ARG A C 1
ATOM 1619 O O . ARG A 1 224 ? 82.277 -7.902 38.270 1.00 147.78 224 ARG A O 1
ATOM 1627 N N . ALA A 1 225 ? 84.278 -6.908 38.577 1.00 149.45 225 ALA A N 1
ATOM 1628 C CA . ALA A 1 225 ? 84.963 -7.733 37.590 1.00 151.04 225 ALA A CA 1
ATOM 1629 C C . ALA A 1 225 ? 84.993 -9.185 38.061 1.00 152.17 225 ALA A C 1
ATOM 1630 O O . ALA A 1 225 ? 84.944 -10.109 37.248 1.00 152.00 225 ALA A O 1
ATOM 1632 N N . ASP A 1 226 ? 85.057 -9.373 39.376 1.00 153.91 226 ASP A N 1
ATOM 1633 C CA . ASP A 1 226 ? 85.092 -10.705 39.946 1.00 156.01 226 ASP A CA 1
ATOM 1634 C C . ASP A 1 226 ? 83.922 -11.584 39.497 1.00 157.27 226 ASP A C 1
ATOM 1635 O O . ASP A 1 226 ? 83.980 -12.812 39.639 1.00 157.90 226 ASP A O 1
ATOM 1640 N N . GLU A 1 227 ? 82.867 -10.978 38.950 1.00 157.86 227 GLU A N 1
ATOM 1641 C CA . GLU A 1 227 ? 81.713 -11.752 38.488 1.00 158.12 227 GLU A CA 1
ATOM 1642 C C . GLU A 1 227 ? 81.386 -11.594 36.999 1.00 157.22 227 GLU A C 1
ATOM 1643 O O . GLU A 1 227 ? 80.353 -11.043 36.621 1.00 156.77 227 GLU A O 1
ATOM 1649 N N . LEU A 1 228 ? 82.274 -12.104 36.155 1.00 156.28 228 LEU A N 1
ATOM 1650 C CA . LEU A 1 228 ? 82.080 -12.074 34.711 1.00 154.60 228 LEU A CA 1
ATOM 1651 C C . LEU A 1 228 ? 82.428 -13.454 34.196 1.00 154.91 228 LEU A C 1
ATOM 1652 O O . LEU A 1 228 ? 83.218 -14.166 34.811 1.00 155.73 228 LEU A O 1
ATOM 1657 N N . LEU A 1 229 ? 81.847 -13.820 33.060 1.00 154.75 229 LEU A N 1
ATOM 1658 C CA . LEU A 1 229 ? 82.138 -15.106 32.433 1.00 154.94 229 LEU A CA 1
ATOM 1659 C C . LEU A 1 229 ? 82.822 -14.805 31.090 1.00 155.44 229 LEU A C 1
ATOM 1660 O O . LEU A 1 229 ? 82.322 -15.143 30.010 1.00 155.97 229 LEU A O 1
ATOM 1665 N N . GLU A 1 230 ? 83.981 -14.154 31.190 1.00 155.55 230 GLU A N 1
ATOM 1666 C CA . GLU A 1 230 ? 84.778 -13.756 30.033 1.00 155.65 230 GLU A CA 1
ATOM 1667 C C . GLU A 1 230 ? 85.115 -14.956 29.156 1.00 156.48 230 GLU A C 1
ATOM 1668 O O . GLU A 1 230 ? 85.567 -15.987 29.646 1.00 157.01 230 GLU A O 1
ATOM 1670 N N . ARG A 1 231 ? 84.891 -14.804 27.853 1.00 157.40 231 ARG A N 1
ATOM 1671 C CA . ARG A 1 231 ? 85.171 -15.858 26.881 1.00 158.14 231 ARG A CA 1
ATOM 1672 C C . ARG A 1 231 ? 86.264 -15.443 25.892 1.00 158.13 231 ARG A C 1
ATOM 1673 O O . ARG A 1 231 ? 87.126 -14.623 26.204 1.00 157.79 231 ARG A O 1
ATOM 1681 N N . GLY A 1 232 ? 86.219 -16.026 24.701 1.00 158.29 232 GLY A N 1
ATOM 1682 C CA . GLY A 1 232 ? 87.199 -15.702 23.691 1.00 158.17 232 GLY A CA 1
ATOM 1683 C C . GLY A 1 232 ? 86.725 -14.509 22.895 1.00 157.97 232 GLY A C 1
ATOM 1684 O O . GLY A 1 232 ? 85.546 -14.168 22.952 1.00 157.52 232 GLY A O 1
ATOM 1685 N N . PRO A 1 233 ? 87.614 -13.845 22.147 1.00 157.99 233 PRO A N 1
ATOM 1686 C CA . PRO A 1 233 ? 87.176 -12.687 21.364 1.00 157.98 233 PRO A CA 1
ATOM 1687 C C . PRO A 1 233 ? 86.114 -13.042 20.319 1.00 158.17 233 PRO A C 1
ATOM 1688 O O . PRO A 1 233 ? 86.023 -14.187 19.864 1.00 157.68 233 PRO A O 1
ATOM 1692 N N . VAL A 1 234 ? 85.312 -12.050 19.949 1.00 158.35 234 VAL A N 1
ATOM 1693 C CA . VAL A 1 234 ? 84.256 -12.244 18.963 1.00 158.75 234 VAL A CA 1
ATOM 1694 C C . VAL A 1 234 ? 84.832 -12.490 17.573 1.00 158.74 234 VAL A C 1
ATOM 1695 O O . VAL A 1 234 ? 86.009 -12.234 17.323 1.00 159.34 234 VAL A O 1
ATOM 1699 N N . GLY A 1 235 ? 83.993 -12.989 16.672 1.00 158.65 235 GLY A N 1
ATOM 1700 C CA . GLY A 1 235 ? 84.441 -13.273 15.322 1.00 157.88 235 GLY A CA 1
ATOM 1701 C C . GLY A 1 235 ? 85.036 -14.666 15.209 1.00 157.15 235 GLY A C 1
ATOM 1702 O O . GLY A 1 235 ? 84.386 -15.594 14.721 1.00 156.99 235 GLY A O 1
ATOM 1703 N N . ALA A 1 236 ? 86.275 -14.813 15.673 1.00 155.83 236 ALA A N 1
ATOM 1704 C CA . ALA A 1 236 ? 86.971 -16.094 15.619 1.00 154.02 236 ALA A CA 1
ATOM 1705 C C . ALA A 1 236 ? 86.412 -17.098 16.627 1.00 152.03 236 ALA A C 1
ATOM 1706 O O . ALA A 1 236 ? 86.997 -17.306 17.690 1.00 152.88 236 ALA A O 1
ATOM 1708 N N . ARG A 1 237 ? 85.282 -17.719 16.291 1.00 148.51 237 ARG A N 1
ATOM 1709 C CA . ARG A 1 237 ? 84.659 -18.710 17.168 1.00 144.69 237 ARG A CA 1
ATOM 1710 C C . ARG A 1 237 ? 84.884 -20.137 16.637 1.00 141.65 237 ARG A C 1
ATOM 1711 O O . ARG A 1 237 ? 84.792 -20.385 15.433 1.00 141.86 237 ARG A O 1
ATOM 1713 N N . ARG A 1 238 ? 85.189 -21.069 17.537 1.00 137.01 238 ARG A N 1
ATOM 1714 C CA . ARG A 1 238 ? 85.423 -22.459 17.158 1.00 132.22 238 ARG A CA 1
ATOM 1715 C C . ARG A 1 238 ? 84.121 -23.256 17.216 1.00 129.22 238 ARG A C 1
ATOM 1716 O O . ARG A 1 238 ? 83.261 -22.992 18.047 1.00 129.42 238 ARG A O 1
ATOM 1718 N N . ASP A 1 239 ? 83.991 -24.235 16.330 1.00 126.04 239 ASP A N 1
ATOM 1719 C CA . ASP A 1 239 ? 82.808 -25.087 16.246 1.00 123.04 239 ASP A CA 1
ATOM 1720 C C . ASP A 1 239 ? 82.495 -25.837 17.533 1.00 121.19 239 ASP A C 1
ATOM 1721 O O . ASP A 1 239 ? 81.484 -26.529 17.627 1.00 120.49 239 ASP A O 1
ATOM 1726 N N . ALA A 1 240 ? 83.366 -25.709 18.523 1.00 119.73 240 ALA A N 1
ATOM 1727 C CA . ALA A 1 240 ? 83.161 -26.385 19.797 1.00 118.74 240 ALA A CA 1
ATOM 1728 C C . ALA A 1 240 ? 82.044 -25.708 20.585 1.00 118.02 240 ALA A C 1
ATOM 1729 O O . ALA A 1 240 ? 81.419 -26.319 21.452 1.00 118.43 240 ALA A O 1
ATOM 1731 N N . VAL A 1 241 ? 81.800 -24.440 20.280 1.00 116.29 241 VAL A N 1
ATOM 1732 C CA . VAL A 1 241 ? 80.757 -23.679 20.949 1.00 114.29 241 VAL A CA 1
ATOM 1733 C C . VAL A 1 241 ? 79.391 -24.192 20.483 1.00 113.09 241 VAL A C 1
ATOM 1734 O O . VAL A 1 241 ? 78.379 -24.012 21.163 1.00 113.66 241 VAL A O 1
ATOM 1738 N N . LEU A 1 242 ? 79.374 -24.840 19.323 1.00 110.68 242 LEU A N 1
ATOM 1739 C CA . LEU A 1 242 ? 78.142 -25.381 18.767 1.00 107.94 242 LEU A CA 1
ATOM 1740 C C . LEU A 1 242 ? 77.525 -26.443 19.667 1.00 107.19 242 LEU A C 1
ATOM 1741 O O . LEU A 1 242 ? 76.307 -26.618 19.682 1.00 107.56 242 LEU A O 1
ATOM 1746 N N . ALA A 1 243 ? 78.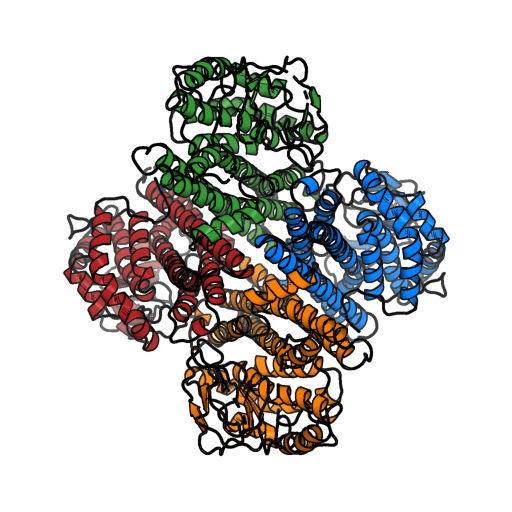360 -27.155 20.415 1.00 106.14 243 ALA A N 1
ATOM 1747 C CA . ALA A 1 243 ? 77.857 -28.186 21.312 1.00 105.79 243 ALA A CA 1
ATOM 1748 C C . ALA A 1 243 ? 77.042 -27.523 22.414 1.00 105.64 243 ALA A C 1
ATOM 1749 O O . ALA A 1 243 ? 75.985 -28.018 22.808 1.00 103.83 243 ALA A O 1
ATOM 1751 N N . GLY A 1 244 ? 77.545 -26.392 22.902 1.00 106.09 244 GLY A N 1
ATOM 1752 C CA . GLY A 1 244 ? 76.855 -25.664 23.951 1.00 105.45 244 GLY A CA 1
ATOM 1753 C C . GLY A 1 244 ? 75.524 -25.129 23.466 1.00 104.41 244 GLY A C 1
ATOM 1754 O O . GLY A 1 244 ? 74.508 -25.271 24.138 1.00 104.74 244 GLY A O 1
ATOM 1755 N N . GLN A 1 245 ? 75.535 -24.510 22.291 1.00 102.48 245 GLN A N 1
ATOM 1756 C CA . GLN A 1 245 ? 74.336 -23.952 21.696 1.00 100.44 245 GLN A CA 1
ATOM 1757 C C . GLN A 1 245 ? 73.278 -25.020 21.415 1.00 100.61 245 GLN A C 1
ATOM 1758 O O . GLN A 1 245 ? 72.080 -24.773 21.558 1.00 101.37 245 GLN A O 1
ATOM 1764 N N . THR A 1 246 ? 73.719 -26.210 21.023 1.00 100.14 246 THR A N 1
ATOM 1765 C CA . THR A 1 246 ? 72.794 -27.300 20.736 1.00 99.98 246 THR A CA 1
ATOM 1766 C C . THR A 1 246 ? 72.044 -27.701 21.995 1.00 100.65 246 THR A C 1
ATOM 1767 O O . THR A 1 246 ? 70.818 -27.678 22.041 1.00 101.35 246 THR A O 1
ATOM 1771 N N . VAL A 1 247 ? 72.797 -28.075 23.019 1.00 101.46 247 VAL A N 1
ATOM 1772 C CA . VAL A 1 247 ? 72.224 -28.491 24.291 1.00 99.64 247 VAL A CA 1
ATOM 1773 C C . VAL A 1 247 ? 71.296 -27.427 24.861 1.00 99.31 247 VAL A C 1
ATOM 1774 O O . VAL A 1 247 ? 70.375 -27.737 25.605 1.00 99.82 247 VAL A O 1
ATOM 1778 N N . SER A 1 248 ? 71.537 -26.170 24.507 1.00 98.46 248 SER A N 1
ATOM 1779 C CA . SER A 1 248 ? 70.717 -25.080 25.022 1.00 97.20 248 SER A CA 1
ATOM 1780 C C . SER A 1 248 ? 69.278 -25.065 24.545 1.00 97.43 248 SER A C 1
ATOM 1781 O O . SER A 1 248 ? 68.367 -24.908 25.350 1.00 99.75 248 SER A O 1
ATOM 1784 N N . SER A 1 249 ? 69.062 -25.239 23.246 1.00 96.05 249 SER A N 1
ATOM 1785 C CA . SER A 1 249 ? 67.714 -25.185 22.700 1.00 93.11 249 SER A CA 1
ATOM 1786 C C . SER A 1 249 ? 67.231 -26.365 21.863 1.00 92.09 249 SER A C 1
ATOM 1787 O O . SER A 1 249 ? 66.223 -26.248 21.162 1.00 93.11 249 SER A O 1
ATOM 1790 N N . ILE A 1 250 ? 67.927 -27.495 21.920 1.00 90.68 250 ILE A N 1
ATOM 1791 C CA . ILE A 1 250 ? 67.493 -28.638 21.129 1.00 88.57 250 ILE A CA 1
ATOM 1792 C C . ILE A 1 250 ? 66.262 -29.283 21.736 1.00 89.57 250 ILE A C 1
ATOM 1793 O O . ILE A 1 250 ? 65.453 -29.871 21.022 1.00 90.61 250 ILE A O 1
ATOM 1798 N N . THR A 1 251 ? 66.111 -29.165 23.050 1.00 89.65 251 THR A N 1
ATOM 1799 C CA . THR A 1 251 ? 64.966 -29.752 23.738 1.00 89.60 251 THR A CA 1
ATOM 1800 C C . THR A 1 251 ? 63.633 -29.077 23.447 1.00 90.49 251 THR A C 1
ATOM 1801 O O . THR A 1 251 ? 62.587 -29.620 23.794 1.00 90.89 251 THR A O 1
ATOM 1805 N N . MET A 1 252 ? 63.669 -27.902 22.816 1.00 91.37 252 MET A N 1
ATOM 1806 C CA . MET A 1 252 ? 62.447 -27.170 22.462 1.00 91.75 252 MET A CA 1
ATOM 1807 C C . MET A 1 252 ? 61.683 -27.887 21.345 1.00 91.06 252 MET A C 1
ATOM 1808 O O . MET A 1 252 ? 60.484 -27.676 21.160 1.00 90.24 252 MET A O 1
ATOM 1813 N N . LEU A 1 253 ? 62.385 -28.717 20.584 1.00 89.76 253 LEU A N 1
ATOM 1814 C CA . LEU A 1 253 ? 61.743 -29.448 19.510 1.00 88.06 253 LEU A CA 1
ATOM 1815 C C . LEU A 1 253 ? 60.647 -30.316 20.101 1.00 88.04 253 LEU A C 1
ATOM 1816 O O . LEU A 1 253 ? 59.661 -30.628 19.439 1.00 87.75 253 LEU A O 1
ATOM 1821 N N . GLY A 1 254 ? 60.814 -30.688 21.364 1.00 87.95 254 GLY A N 1
ATOM 1822 C CA . GLY A 1 254 ? 59.822 -31.515 22.017 1.00 87.87 254 GLY A CA 1
ATOM 1823 C C . GLY A 1 254 ? 58.503 -30.792 22.176 1.00 87.83 254 GLY A C 1
ATOM 1824 O O . GLY A 1 254 ? 57.436 -31.405 22.078 1.00 88.78 254 GLY A O 1
ATOM 1825 N N . ILE A 1 255 ? 58.556 -29.486 22.410 1.00 85.29 255 ILE A N 1
ATOM 1826 C CA . ILE A 1 255 ? 57.320 -28.754 22.589 1.00 84.32 255 ILE A CA 1
ATOM 1827 C C . ILE A 1 255 ? 56.545 -28.620 21.273 1.00 83.10 255 ILE A C 1
ATOM 1828 O O . ILE A 1 255 ? 55.316 -28.671 21.278 1.00 83.12 255 ILE A O 1
ATOM 1833 N N . TYR A 1 256 ? 57.239 -28.482 20.145 1.00 82.13 256 TYR A N 1
ATOM 1834 C CA . TYR A 1 256 ? 56.532 -28.369 18.868 1.00 81.73 256 TYR A CA 1
ATOM 1835 C C . TYR A 1 256 ? 55.944 -29.704 18.478 1.00 82.00 256 TYR A C 1
ATOM 1836 O O . TYR A 1 256 ? 54.869 -29.769 17.890 1.00 82.29 256 TYR A O 1
ATOM 1845 N N . ALA A 1 257 ? 56.653 -30.775 18.809 1.00 83.17 257 ALA A N 1
ATOM 1846 C CA . ALA A 1 257 ? 56.140 -32.107 18.532 1.00 83.78 257 ALA A CA 1
ATOM 1847 C C . ALA A 1 257 ? 54.915 -32.223 19.436 1.00 84.12 257 ALA A C 1
ATOM 1848 O O . ALA A 1 257 ? 53.928 -32.863 19.078 1.00 84.27 257 ALA A O 1
ATOM 1850 N N . GLY A 1 258 ? 54.991 -31.578 20.602 1.00 84.23 258 GLY A N 1
ATOM 1851 C CA . GLY A 1 258 ? 53.889 -31.584 21.552 1.00 83.11 258 GLY A CA 1
ATOM 1852 C C . GLY A 1 258 ? 52.654 -30.889 21.009 1.00 82.11 258 GLY A C 1
ATOM 1853 O O . GLY A 1 258 ? 51.549 -31.410 21.128 1.00 82.04 258 GLY A O 1
ATOM 1854 N N . ILE A 1 259 ? 52.834 -29.712 20.414 1.00 81.25 259 ILE A N 1
ATOM 1855 C CA . ILE A 1 259 ? 51.710 -28.977 19.841 1.00 81.64 259 ILE A CA 1
ATOM 1856 C C . ILE A 1 259 ? 51.065 -29.805 18.738 1.00 82.96 259 ILE A C 1
ATOM 1857 O O . ILE A 1 259 ? 49.848 -29.838 18.600 1.00 83.43 259 ILE A O 1
ATOM 1862 N N . ALA A 1 260 ? 51.893 -30.465 17.941 1.00 83.86 260 ALA A N 1
ATOM 1863 C CA . ALA A 1 260 ? 51.390 -31.282 16.853 1.00 85.04 260 ALA A CA 1
ATOM 1864 C C . ALA A 1 260 ? 50.569 -32.434 17.419 1.00 85.53 260 ALA A C 1
ATOM 1865 O O . ALA A 1 260 ? 49.415 -32.636 17.038 1.00 85.31 260 ALA A O 1
ATOM 1867 N N . GLN A 1 261 ? 51.175 -33.190 18.326 1.00 85.71 261 GLN A N 1
ATOM 1868 C CA . GLN A 1 261 ? 50.499 -34.317 18.941 1.00 86.88 261 GLN A CA 1
ATOM 1869 C C . GLN A 1 261 ? 49.170 -33.843 19.513 1.00 87.72 261 GLN A C 1
ATOM 1870 O O . GLN A 1 261 ? 48.157 -34.536 19.409 1.00 87.22 261 GLN A O 1
ATOM 1876 N N . ALA A 1 262 ? 49.186 -32.653 20.113 1.00 88.12 262 ALA A N 1
ATOM 1877 C CA . ALA A 1 262 ? 47.990 -32.068 20.706 1.00 87.29 262 ALA A CA 1
ATOM 1878 C C . ALA A 1 262 ? 46.907 -31.866 19.656 1.00 88.24 262 ALA A C 1
ATOM 1879 O O . ALA A 1 262 ? 45.800 -32.382 19.799 1.00 89.36 262 ALA A O 1
ATOM 1881 N N . ALA A 1 263 ? 47.226 -31.118 18.605 1.00 87.18 263 ALA A N 1
ATOM 1882 C CA . ALA A 1 263 ? 46.278 -30.866 17.532 1.00 88.00 263 ALA A CA 1
ATOM 1883 C C . ALA A 1 263 ? 45.677 -32.162 16.993 1.00 89.59 263 ALA A C 1
ATOM 1884 O O . ALA A 1 263 ? 44.471 -32.239 16.777 1.00 90.56 263 ALA A O 1
ATOM 1886 N N . ARG A 1 264 ? 46.510 -33.177 16.769 1.00 91.37 264 ARG A N 1
ATOM 1887 C CA . ARG A 1 264 ? 46.007 -34.452 16.252 1.00 93.64 264 ARG A CA 1
ATOM 1888 C C . ARG A 1 264 ? 44.934 -35.035 17.157 1.00 96.14 264 ARG A C 1
ATOM 1889 O O . ARG A 1 264 ? 43.829 -35.331 16.700 1.00 97.96 264 ARG A O 1
ATOM 1897 N N . ASP A 1 265 ? 45.270 -35.216 18.434 1.00 96.44 265 ASP A N 1
ATOM 1898 C CA . ASP A 1 265 ? 44.328 -35.763 19.404 1.00 97.35 265 ASP A CA 1
ATOM 1899 C C . ASP A 1 265 ? 42.974 -35.083 19.281 1.00 97.48 265 ASP A C 1
ATOM 1900 O O . ASP A 1 265 ? 41.934 -35.739 19.333 1.00 97.26 265 ASP A O 1
ATOM 1905 N N . ILE A 1 266 ? 42.990 -33.765 19.114 1.00 97.19 266 ILE A N 1
ATOM 1906 C CA . ILE A 1 266 ? 41.751 -33.017 18.965 1.00 96.98 266 ILE A CA 1
ATOM 1907 C C . ILE A 1 266 ? 41.050 -33.398 17.665 1.00 97.18 266 ILE A C 1
ATOM 1908 O O . ILE A 1 266 ? 39.985 -34.006 17.689 1.00 97.10 266 ILE A O 1
ATOM 1913 N N . ALA A 1 267 ? 41.666 -33.061 16.535 1.00 97.24 267 ALA A N 1
ATOM 1914 C CA . ALA A 1 267 ? 41.096 -33.348 15.222 1.00 97.33 267 ALA A CA 1
ATOM 1915 C C . ALA A 1 267 ? 40.676 -34.797 15.001 1.00 98.21 267 ALA A C 1
ATOM 1916 O O . ALA A 1 267 ? 39.648 -35.062 14.387 1.00 98.04 267 ALA A O 1
ATOM 1918 N N . VAL A 1 268 ? 41.470 -35.743 15.481 1.00 100.35 268 VAL A N 1
ATOM 1919 C CA . VAL A 1 268 ? 41.132 -37.154 15.300 1.00 102.36 268 VAL A CA 1
ATOM 1920 C C . VAL A 1 268 ? 39.976 -37.540 16.215 1.00 103.39 268 VAL A C 1
ATOM 1921 O O . VAL A 1 268 ? 39.096 -38.319 15.834 1.00 102.90 268 VAL A O 1
ATOM 1925 N N . GLY A 1 269 ? 39.992 -36.992 17.428 1.00 104.70 269 GLY A N 1
ATOM 1926 C CA . GLY A 1 269 ? 38.946 -37.283 18.392 1.00 106.06 269 GLY A CA 1
ATOM 1927 C C . GLY A 1 269 ? 37.611 -36.713 17.953 1.00 106.82 269 GLY A C 1
ATOM 1928 O O . GLY A 1 269 ? 36.554 -37.231 18.315 1.00 106.34 269 GLY A O 1
ATOM 1929 N N . PHE A 1 270 ? 37.662 -35.636 17.173 1.00 107.65 270 PHE A N 1
ATOM 1930 C CA . PHE A 1 270 ? 36.453 -35.004 16.671 1.00 109.00 270 PHE A CA 1
ATOM 1931 C C . PHE A 1 270 ? 35.959 -35.745 15.437 1.00 110.76 270 PHE A C 1
ATOM 1932 O O . PHE A 1 270 ? 34.757 -35.889 15.229 1.00 111.66 270 PHE A O 1
ATOM 1940 N N . CYS A 1 271 ? 36.891 -36.226 14.624 1.00 113.01 271 CYS A N 1
ATOM 1941 C CA . CYS A 1 271 ? 36.525 -36.944 13.413 1.00 115.50 271 CYS A CA 1
ATOM 1942 C C . CYS A 1 271 ? 35.976 -38.330 13.731 1.00 116.58 271 CYS A C 1
ATOM 1943 O O . CYS A 1 271 ? 35.044 -38.802 13.079 1.00 115.65 271 CYS A O 1
ATOM 1946 N N . ALA A 1 272 ? 36.559 -38.980 14.732 1.00 118.66 272 ALA A N 1
ATOM 1947 C CA . ALA A 1 272 ? 36.114 -40.302 15.144 1.00 121.19 272 ALA A CA 1
ATOM 1948 C C . ALA A 1 272 ? 34.790 -40.164 15.890 1.00 123.71 272 ALA A C 1
ATOM 1949 O O . ALA A 1 272 ? 33.931 -41.044 15.824 1.00 124.26 272 ALA A O 1
ATOM 1951 N N . GLY A 1 273 ? 34.633 -39.047 16.595 1.00 126.56 273 GLY A N 1
ATOM 1952 C CA . GLY A 1 273 ? 33.415 -38.799 17.347 1.00 129.79 273 GLY A CA 1
ATOM 1953 C C . GLY A 1 273 ? 32.259 -38.362 16.468 1.00 131.72 273 GLY A C 1
ATOM 1954 O O . GLY A 1 273 ? 31.250 -37.864 16.961 1.00 132.15 273 GLY A O 1
ATOM 1955 N N . ARG A 1 274 ? 32.414 -38.543 15.160 1.00 133.94 274 ARG A N 1
ATOM 1956 C CA . ARG A 1 274 ? 31.378 -38.183 14.195 1.00 136.30 274 ARG A CA 1
ATOM 1957 C C . ARG A 1 274 ? 30.512 -39.413 13.935 1.00 136.63 274 ARG A C 1
ATOM 1958 O O . ARG A 1 274 ? 29.328 -39.298 13.615 1.00 136.71 274 ARG A O 1
ATOM 1966 N N . GLY A 1 275 ? 31.120 -40.589 14.078 1.00 137.16 275 GLY A N 1
ATOM 1967 C CA . GLY A 1 275 ? 30.408 -41.838 13.877 1.00 138.10 275 GLY A CA 1
ATOM 1968 C C . GLY A 1 275 ? 30.130 -42.194 12.429 1.00 138.69 275 GLY A C 1
ATOM 1969 O O . GLY A 1 275 ? 30.310 -41.372 11.524 1.00 138.62 275 GLY A O 1
ATOM 1970 N N . GLY A 1 276 ? 29.685 -43.431 12.213 1.00 138.98 276 GLY A N 1
ATOM 1971 C CA . GLY A 1 276 ? 29.377 -43.895 10.872 1.00 138.44 276 GLY A CA 1
ATOM 1972 C C . GLY A 1 276 ? 30.614 -44.129 10.023 1.00 137.86 276 GLY A C 1
ATOM 1973 O O . GLY A 1 276 ? 31.625 -44.644 10.504 1.00 137.87 276 GLY A O 1
ATOM 1974 N N . GLU A 1 277 ? 30.531 -43.745 8.755 1.00 136.79 277 GLU A N 1
ATOM 1975 C CA . GLU A 1 277 ? 31.629 -43.906 7.815 1.00 135.29 277 GLU A CA 1
ATOM 1976 C C . GLU A 1 277 ? 32.251 -42.546 7.490 1.00 132.57 277 GLU A C 1
ATOM 1977 O O . GLU A 1 277 ? 31.548 -41.614 7.087 1.00 131.92 277 GLU A O 1
ATOM 1983 N N . PRO A 1 278 ? 33.579 -42.415 7.669 1.00 129.80 278 PRO A N 1
ATOM 1984 C CA . PRO A 1 278 ? 34.306 -41.170 7.397 1.00 127.00 278 PRO A CA 1
ATOM 1985 C C . PRO A 1 278 ? 34.385 -40.894 5.900 1.00 123.68 278 PRO A C 1
ATOM 1986 O O . PRO A 1 278 ? 34.501 -41.825 5.101 1.00 123.30 278 PRO A O 1
ATOM 1990 N N . ARG A 1 279 ? 34.321 -39.619 5.524 1.00 120.17 279 ARG A N 1
ATOM 1991 C CA . ARG A 1 279 ? 34.372 -39.251 4.113 1.00 116.75 279 ARG A CA 1
ATOM 1992 C C . ARG A 1 279 ? 35.716 -39.623 3.489 1.00 114.06 279 ARG A C 1
ATOM 1993 O O . ARG A 1 279 ? 36.705 -39.828 4.193 1.00 114.04 279 ARG A O 1
ATOM 2001 N N . ALA A 1 280 ? 35.744 -39.712 2.164 1.00 110.50 280 ALA A N 1
ATOM 2002 C CA . ALA A 1 280 ? 36.961 -40.068 1.441 1.00 106.91 280 ALA A CA 1
ATOM 2003 C C . ALA A 1 280 ? 38.131 -39.150 1.788 1.00 103.96 280 ALA A C 1
ATOM 2004 O O . ALA A 1 280 ? 39.134 -39.589 2.350 1.00 102.36 280 ALA A O 1
ATOM 2006 N N . GLY A 1 281 ? 37.991 -37.873 1.450 1.00 101.14 281 GLY A N 1
ATOM 2007 C CA . GLY A 1 281 ? 39.041 -36.912 1.724 1.00 98.19 281 GLY A CA 1
ATOM 2008 C C . GLY A 1 281 ? 39.533 -36.884 3.160 1.00 96.59 281 GLY A C 1
ATOM 2009 O O . GLY A 1 281 ? 40.697 -36.573 3.413 1.00 95.65 281 GLY A O 1
ATOM 2010 N N . ALA A 1 282 ? 38.654 -37.202 4.105 1.00 95.10 282 ALA A N 1
ATOM 2011 C CA . ALA A 1 282 ? 39.023 -37.199 5.517 1.00 92.75 282 ALA A CA 1
ATOM 2012 C C . ALA A 1 282 ? 40.000 -38.322 5.846 1.00 92.06 282 ALA A C 1
ATOM 2013 O O . ALA A 1 282 ? 40.938 -38.126 6.617 1.00 91.42 282 ALA A O 1
ATOM 2015 N N . ARG A 1 283 ? 39.783 -39.495 5.260 1.00 92.17 283 ARG A N 1
ATOM 2016 C CA . ARG A 1 283 ? 40.660 -40.637 5.503 1.00 92.24 283 ARG A CA 1
ATOM 2017 C C . ARG A 1 283 ? 42.057 -40.315 4.988 1.00 90.05 283 ARG A C 1
ATOM 2018 O O . ARG A 1 283 ? 43.059 -40.717 5.582 1.00 88.42 283 ARG A O 1
ATOM 2026 N N . ALA A 1 284 ? 42.111 -39.591 3.874 1.00 87.40 284 ALA A N 1
ATOM 2027 C CA . ALA A 1 284 ? 43.381 -39.195 3.280 1.00 85.88 284 ALA A CA 1
ATOM 2028 C C . ALA A 1 284 ? 44.095 -38.230 4.223 1.00 85.26 284 ALA A C 1
ATOM 2029 O O . ALA A 1 284 ? 45.303 -38.340 4.445 1.00 85.19 284 ALA A O 1
ATOM 2031 N N . LEU A 1 285 ? 43.341 -37.285 4.779 1.00 83.97 285 LEU A N 1
ATOM 2032 C CA . LEU A 1 285 ? 43.902 -36.304 5.703 1.00 83.21 285 LEU A CA 1
ATOM 2033 C C . LEU A 1 285 ? 44.448 -36.954 6.969 1.00 83.06 285 LEU A C 1
ATOM 2034 O O . LEU A 1 285 ? 45.611 -36.767 7.313 1.00 83.93 285 LEU A O 1
ATOM 2039 N N . VAL A 1 286 ? 43.607 -37.710 7.665 1.00 82.30 286 VAL A N 1
ATOM 2040 C CA . VAL A 1 286 ? 44.012 -38.376 8.899 1.00 82.23 286 VAL A CA 1
ATOM 2041 C C . VAL A 1 286 ? 45.219 -39.290 8.702 1.00 81.78 286 VAL A C 1
ATOM 2042 O O . VAL A 1 286 ? 46.090 -39.376 9.569 1.00 81.16 286 VAL A O 1
ATOM 2046 N N . ALA A 1 287 ? 45.260 -39.983 7.567 1.00 81.62 287 ALA A N 1
ATOM 2047 C CA . ALA A 1 287 ? 46.367 -40.889 7.266 1.00 80.65 287 ALA A CA 1
ATOM 2048 C C . ALA A 1 287 ? 47.640 -40.079 7.084 1.00 79.69 287 ALA A C 1
ATOM 2049 O O . ALA A 1 287 ? 48.705 -40.438 7.578 1.00 75.74 287 ALA A O 1
ATOM 2051 N N . GLY A 1 288 ? 47.505 -38.972 6.365 1.00 81.78 288 GLY A N 1
ATOM 2052 C CA . GLY A 1 288 ? 48.639 -38.109 6.102 1.00 84.69 288 GLY A CA 1
ATOM 2053 C C . GLY A 1 288 ? 49.253 -37.443 7.320 1.00 86.88 288 GLY A C 1
ATOM 2054 O O . GLY A 1 288 ? 50.477 -37.456 7.472 1.00 88.58 288 GLY A O 1
ATOM 2055 N N . LEU A 1 289 ? 48.423 -36.861 8.187 1.00 86.95 289 LEU A N 1
ATOM 2056 C CA . LEU A 1 289 ? 48.945 -36.180 9.360 1.00 86.63 289 LEU A CA 1
ATOM 2057 C C . LEU A 1 289 ? 49.538 -37.155 10.358 1.00 87.51 289 LEU A C 1
ATOM 2058 O O . LEU A 1 289 ? 50.516 -36.834 11.034 1.00 87.46 289 LEU A O 1
ATOM 2063 N N . ASP A 1 290 ? 48.962 -38.348 10.441 1.00 88.70 290 ASP A N 1
ATOM 2064 C CA . ASP A 1 290 ? 49.470 -39.379 11.342 1.00 90.34 290 ASP A CA 1
ATOM 2065 C C . ASP A 1 290 ? 50.888 -39.744 10.924 1.00 89.69 290 ASP A C 1
ATOM 2066 O O . ASP A 1 290 ? 51.761 -39.966 11.762 1.00 89.99 290 ASP A O 1
ATOM 2071 N N . THR A 1 291 ? 51.099 -39.823 9.613 1.00 88.77 291 THR A N 1
ATOM 2072 C CA . THR A 1 291 ? 52.408 -40.158 9.066 1.00 88.11 291 THR A CA 1
ATOM 2073 C C . THR A 1 291 ? 53.405 -39.059 9.364 1.00 88.26 291 THR A C 1
ATOM 2074 O O . THR A 1 291 ? 54.485 -39.330 9.887 1.00 88.53 291 THR A O 1
ATOM 2078 N N . ARG A 1 292 ? 53.043 -37.821 9.033 1.00 88.21 292 ARG A N 1
ATOM 2079 C CA . ARG A 1 292 ? 53.917 -36.683 9.286 1.00 87.84 292 ARG A CA 1
ATOM 2080 C C . ARG A 1 292 ? 54.226 -36.572 10.779 1.00 86.06 292 ARG A C 1
ATOM 2081 O O . ARG A 1 292 ? 55.354 -36.281 11.174 1.00 85.14 292 ARG A O 1
ATOM 2089 N N . LEU A 1 293 ? 53.223 -36.821 11.607 1.00 84.88 293 LEU A N 1
ATOM 2090 C CA . LEU A 1 293 ? 53.417 -36.751 13.043 1.00 85.97 293 LEU A CA 1
ATOM 2091 C C . LEU A 1 293 ? 54.474 -37.754 13.498 1.00 85.48 293 LEU A C 1
ATOM 2092 O O . LEU A 1 293 ? 55.341 -37.430 14.308 1.00 84.14 293 LEU A O 1
ATOM 2097 N N . TYR A 1 294 ? 54.395 -38.974 12.976 1.00 85.92 294 TYR A N 1
ATOM 2098 C CA . TYR A 1 294 ? 55.348 -40.016 13.336 1.00 84.52 294 TYR A CA 1
ATOM 2099 C C . TYR A 1 294 ? 56.751 -39.642 12.877 1.00 84.22 294 TYR A C 1
ATOM 2100 O O . TYR A 1 294 ? 57.702 -39.697 13.655 1.00 82.23 294 TYR A O 1
ATOM 2109 N N . ALA A 1 295 ? 56.874 -39.264 11.606 1.00 84.63 295 ALA A N 1
ATOM 2110 C CA . ALA A 1 295 ? 58.160 -38.860 11.049 1.00 84.84 295 ALA A CA 1
ATOM 2111 C C . ALA A 1 295 ? 58.748 -37.769 11.945 1.00 85.40 295 ALA A C 1
ATOM 2112 O O . ALA A 1 295 ? 59.924 -37.797 12.303 1.00 84.44 295 ALA A O 1
ATOM 2114 N N . LEU A 1 296 ? 57.894 -36.820 12.312 1.00 86.96 296 LEU A N 1
ATOM 2115 C CA . LEU A 1 296 ? 58.251 -35.690 13.159 1.00 86.85 296 LEU A CA 1
ATOM 2116 C C . LEU A 1 296 ? 58.817 -36.062 14.529 1.00 87.40 296 LEU A C 1
ATOM 2117 O O . LEU A 1 296 ? 59.854 -35.546 14.942 1.00 88.32 296 LEU A O 1
ATOM 2122 N N . ARG A 1 297 ? 58.124 -36.944 15.240 1.00 88.20 297 ARG A N 1
ATOM 2123 C CA . ARG A 1 297 ? 58.557 -37.367 16.570 1.00 87.93 297 ARG A CA 1
ATOM 2124 C C . ARG A 1 297 ? 59.817 -38.210 16.483 1.00 87.23 297 ARG A C 1
ATOM 2125 O O . ARG A 1 297 ? 60.726 -38.076 17.291 1.00 86.00 297 ARG A O 1
ATOM 2133 N N . THR A 1 298 ? 59.851 -39.090 15.493 1.00 86.60 298 THR A N 1
ATOM 2134 C CA . THR A 1 298 ? 60.977 -39.976 15.290 1.00 85.65 298 THR A CA 1
ATOM 2135 C C . THR A 1 298 ? 62.250 -39.206 15.001 1.00 85.65 298 THR A C 1
ATOM 2136 O O . THR A 1 298 ? 63.299 -39.486 15.575 1.00 85.44 298 THR A O 1
ATOM 2140 N N . THR A 1 299 ? 62.155 -38.235 14.104 1.00 85.93 299 THR A N 1
ATOM 2141 C CA . THR A 1 299 ? 63.308 -37.426 13.742 1.00 85.26 299 THR A CA 1
ATOM 2142 C C . THR A 1 299 ? 63.874 -36.670 14.940 1.00 85.55 299 THR A C 1
ATOM 2143 O O . THR A 1 299 ? 65.059 -36.789 15.242 1.00 84.70 299 THR A O 1
ATOM 2147 N N . VAL A 1 300 ? 63.039 -35.894 15.623 1.00 85.88 300 VAL A N 1
ATOM 2148 C CA . VAL A 1 300 ? 63.511 -35.152 16.788 1.00 87.21 300 VAL A CA 1
ATOM 2149 C C . VAL A 1 300 ? 63.945 -36.145 17.869 1.00 88.10 300 VAL A C 1
ATOM 2150 O O . VAL A 1 300 ? 64.756 -35.832 18.733 1.00 88.33 300 VAL A O 1
ATOM 2154 N N . GLY A 1 301 ? 63.394 -37.351 17.815 1.00 89.07 301 GLY A N 1
ATOM 2155 C CA . GLY A 1 301 ? 63.754 -38.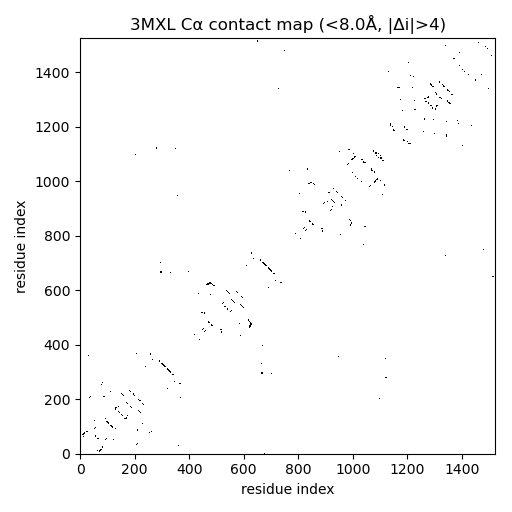360 18.792 1.00 88.40 301 GLY A CA 1
ATOM 2156 C C . GLY A 1 301 ? 65.190 -38.800 18.589 1.00 88.24 301 GLY A C 1
ATOM 2157 O O . GLY A 1 301 ? 65.976 -38.831 19.527 1.00 88.63 301 GLY A O 1
ATOM 2158 N N . ALA A 1 302 ? 65.537 -39.133 17.351 1.00 88.23 302 ALA A N 1
ATOM 2159 C CA . ALA A 1 302 ? 66.882 -39.573 17.033 1.00 86.90 302 ALA A CA 1
ATOM 2160 C C . ALA A 1 302 ? 67.892 -38.449 17.181 1.00 87.25 302 ALA A C 1
ATOM 2161 O O . ALA A 1 302 ? 69.014 -38.686 17.611 1.00 88.98 302 ALA A O 1
ATOM 2163 N N . ALA A 1 303 ? 67.503 -37.227 16.830 1.00 86.99 303 ALA A N 1
ATOM 2164 C CA . ALA A 1 303 ? 68.408 -36.085 16.937 1.00 86.60 303 ALA A CA 1
ATOM 2165 C C . ALA A 1 303 ? 68.818 -35.863 18.388 1.00 87.03 303 ALA A C 1
ATOM 2166 O O . ALA A 1 303 ? 69.936 -35.440 18.675 1.00 86.65 303 ALA A O 1
ATOM 2168 N N . LEU A 1 304 ? 67.898 -36.155 19.300 1.00 88.31 304 LEU A N 1
ATOM 2169 C CA . LEU A 1 304 ? 68.145 -36.003 20.731 1.00 89.68 304 LEU A CA 1
ATOM 2170 C C . LEU A 1 304 ? 69.080 -37.082 21.237 1.00 91.85 304 LEU A C 1
ATOM 2171 O O . LEU A 1 304 ? 70.126 -36.779 21.807 1.00 93.68 304 LEU A O 1
ATOM 2176 N N . THR A 1 305 ? 68.698 -38.343 21.042 1.00 93.13 305 THR A N 1
ATOM 2177 C CA . THR A 1 305 ? 69.525 -39.447 21.504 1.00 95.37 305 THR A CA 1
ATOM 2178 C C . THR A 1 305 ? 70.923 -39.399 20.909 1.00 96.87 305 THR A C 1
ATOM 2179 O O . THR A 1 305 ? 71.827 -40.074 21.389 1.00 97.79 305 THR A O 1
ATOM 2183 N N . ASN A 1 306 ? 71.102 -38.580 19.878 1.00 98.90 306 ASN A N 1
ATOM 2184 C CA . ASN A 1 306 ? 72.400 -38.422 19.237 1.00 100.56 306 ASN A CA 1
ATOM 2185 C C . ASN A 1 306 ? 73.207 -37.353 19.945 1.00 102.71 306 ASN A C 1
ATOM 2186 O O . ASN A 1 306 ? 74.428 -37.428 19.993 1.00 103.76 306 ASN A O 1
ATOM 2191 N N . ALA A 1 307 ? 72.529 -36.344 20.476 1.00 105.80 307 ALA A N 1
ATOM 2192 C CA . ALA A 1 307 ? 73.216 -35.272 21.179 1.00 108.30 307 ALA A CA 1
ATOM 2193 C C . ALA A 1 307 ? 73.653 -35.778 22.551 1.00 110.75 307 ALA A C 1
ATOM 2194 O O . ALA A 1 307 ? 74.608 -35.272 23.137 1.00 111.64 307 ALA A O 1
ATOM 2196 N N . ASP A 1 308 ? 72.951 -36.792 23.049 1.00 113.04 308 ASP A N 1
ATOM 2197 C CA . ASP A 1 308 ? 73.252 -37.384 24.345 1.00 115.53 308 ASP A CA 1
ATOM 2198 C C . ASP A 1 308 ? 74.461 -38.306 24.264 1.00 117.57 308 ASP A C 1
ATOM 2199 O O . ASP A 1 308 ? 75.269 -38.364 25.188 1.00 118.05 308 ASP A O 1
ATOM 2204 N N . ALA A 1 309 ? 74.575 -39.032 23.157 1.00 119.66 309 ALA A N 1
ATOM 2205 C CA . ALA A 1 309 ? 75.685 -39.952 22.961 1.00 121.27 309 ALA A CA 1
ATOM 2206 C C . ALA A 1 309 ? 76.969 -39.179 22.706 1.00 122.67 309 ALA A C 1
ATOM 2207 O O . ALA A 1 309 ? 78.059 -39.644 23.022 1.00 124.00 309 ALA A O 1
ATOM 2209 N N . ALA A 1 310 ? 76.836 -37.994 22.132 1.00 124.24 310 ALA A N 1
ATOM 2210 C CA . ALA A 1 310 ? 77.993 -37.175 21.834 1.00 127.32 310 ALA A CA 1
ATOM 2211 C C . ALA A 1 310 ? 78.300 -36.206 22.967 1.00 130.30 310 ALA A C 1
ATOM 2212 O O . ALA A 1 310 ? 79.349 -35.569 22.978 1.00 130.65 310 ALA A O 1
ATOM 2214 N N . SER A 1 311 ? 77.384 -36.102 23.924 1.00 133.91 311 SER A N 1
ATOM 2215 C CA . SER A 1 311 ? 77.560 -35.193 25.054 1.00 137.44 311 SER A CA 1
ATOM 2216 C C . SER A 1 311 ? 78.455 -35.775 26.147 1.00 140.32 311 SER A C 1
ATOM 2217 O O . SER A 1 311 ? 79.306 -35.078 26.700 1.00 140.63 311 SER A O 1
ATOM 2220 N N . VAL A 1 312 ? 78.237 -37.041 26.482 1.00 143.80 312 VAL A N 1
ATOM 2221 C CA . VAL A 1 312 ? 79.044 -37.702 27.500 1.00 146.71 312 VAL A CA 1
ATOM 2222 C C . VAL A 1 312 ? 79.630 -38.997 26.954 1.00 148.92 312 VAL A C 1
ATOM 2223 O O . VAL A 1 312 ? 79.210 -40.090 27.334 1.00 149.26 312 VAL A O 1
ATOM 2227 N N . ASP A 1 313 ? 80.596 -38.873 26.050 1.00 151.08 313 ASP A N 1
ATOM 2228 C CA . ASP A 1 313 ? 81.232 -40.054 25.489 1.00 153.91 313 ASP A CA 1
ATOM 2229 C C . ASP A 1 313 ? 82.465 -39.673 24.686 1.00 154.51 313 ASP A C 1
ATOM 2230 O O . ASP A 1 313 ? 83.592 -39.921 25.119 1.00 154.44 313 ASP A O 1
ATOM 2235 N N . LEU A 1 314 ? 82.259 -39.074 23.518 1.00 155.04 314 LEU A N 1
ATOM 2236 C CA . LEU A 1 314 ? 83.389 -38.676 22.699 1.00 156.41 314 LEU A CA 1
ATOM 2237 C C . LEU A 1 314 ? 84.284 -37.766 23.533 1.00 157.36 314 LEU A C 1
ATOM 2238 O O . LEU A 1 314 ? 83.814 -36.794 24.134 1.00 157.45 314 LEU A O 1
ATOM 2243 N N . SER A 1 315 ? 85.567 -38.113 23.593 1.00 158.03 315 SER A N 1
ATOM 2244 C CA . SER A 1 315 ? 86.552 -37.329 24.332 1.00 158.12 315 SER A CA 1
ATOM 2245 C C . SER A 1 315 ? 87.724 -37.044 23.400 1.00 157.26 315 SER A C 1
ATOM 2246 O O . SER A 1 315 ? 88.845 -36.786 23.842 1.00 157.18 315 SER A O 1
ATOM 2249 N N . GLY A 1 316 ? 87.443 -37.102 22.101 1.00 156.53 316 GLY A N 1
ATOM 2250 C CA . GLY A 1 316 ? 88.457 -36.841 21.100 1.00 155.34 316 GLY A CA 1
ATOM 2251 C C . GLY A 1 316 ? 88.610 -35.352 20.847 1.00 154.44 316 GLY A C 1
ATOM 2252 O O . GLY A 1 316 ? 89.206 -34.641 21.657 1.00 154.85 316 GLY A O 1
ATOM 2253 N N . ASP A 1 317 ? 88.058 -34.875 19.733 1.00 152.68 317 ASP A N 1
ATOM 2254 C CA . ASP A 1 317 ? 88.151 -33.462 19.363 1.00 150.46 317 ASP A CA 1
ATOM 2255 C C . ASP A 1 317 ? 86.988 -32.628 19.896 1.00 148.85 317 ASP A C 1
ATOM 2256 O O . ASP A 1 317 ? 85.838 -33.060 19.854 1.00 148.96 317 ASP A O 1
ATOM 2261 N N . PRO A 1 318 ? 87.278 -31.418 20.411 1.00 147.14 318 PRO A N 1
ATOM 2262 C CA . PRO A 1 318 ? 86.220 -30.551 20.940 1.00 145.43 318 PRO A CA 1
ATOM 2263 C C . PRO A 1 318 ? 85.379 -29.890 19.848 1.00 144.15 318 PRO A C 1
ATOM 2264 O O . PRO A 1 318 ? 84.254 -29.459 20.100 1.00 144.61 318 PRO A O 1
ATOM 2268 N N . ASP A 1 319 ? 85.928 -29.809 18.639 1.00 141.99 319 ASP A N 1
ATOM 2269 C CA . ASP A 1 319 ? 85.216 -29.198 17.525 1.00 139.16 319 ASP A CA 1
ATOM 2270 C C . ASP A 1 319 ? 84.340 -30.209 16.804 1.00 137.59 319 ASP A C 1
ATOM 2271 O O . ASP A 1 319 ? 83.298 -29.856 16.265 1.00 137.88 319 ASP A O 1
ATOM 2276 N N . GLU A 1 320 ? 84.758 -31.469 16.804 1.00 136.08 320 GLU A N 1
ATOM 2277 C CA . GLU A 1 320 ? 83.980 -32.515 16.156 1.00 134.39 320 GLU A CA 1
ATOM 2278 C C . GLU A 1 320 ? 82.696 -32.773 16.926 1.00 132.51 320 GLU A C 1
ATOM 2279 O O . GLU A 1 320 ? 81.624 -32.880 16.334 1.00 132.96 320 GLU A O 1
ATOM 2285 N N . ARG A 1 321 ? 82.800 -32.869 18.247 1.00 129.81 321 ARG A N 1
ATOM 2286 C CA . ARG A 1 321 ? 81.626 -33.111 19.073 1.00 126.44 321 ARG A CA 1
ATOM 2287 C C . ARG A 1 321 ? 80.672 -31.930 18.958 1.00 124.35 321 ARG A C 1
ATOM 2288 O O . ARG A 1 321 ? 79.544 -31.981 19.436 1.00 124.96 321 ARG A O 1
ATOM 2296 N N . GLY A 1 322 ? 81.129 -30.869 18.304 1.00 121.99 322 GLY A N 1
ATOM 2297 C CA . GLY A 1 322 ? 80.293 -29.695 18.125 1.00 118.09 322 GLY A CA 1
ATOM 2298 C C . GLY A 1 322 ? 79.426 -29.804 16.887 1.00 115.20 322 GLY A C 1
ATOM 2299 O O . GLY A 1 322 ? 78.255 -29.456 16.914 1.00 115.47 322 GLY A O 1
ATOM 2300 N N . ARG A 1 323 ? 80.006 -30.287 15.794 1.00 112.62 323 ARG A N 1
ATOM 2301 C CA . ARG A 1 323 ? 79.264 -30.443 14.551 1.00 108.92 323 ARG A CA 1
ATOM 2302 C C . ARG A 1 323 ? 78.387 -31.678 14.641 1.00 106.96 323 ARG A C 1
ATOM 2303 O O . ARG A 1 323 ? 77.252 -31.674 14.188 1.00 107.53 323 ARG A O 1
ATOM 2311 N N . ARG A 1 324 ? 78.928 -32.742 15.219 1.00 104.63 324 ARG A N 1
ATOM 2312 C CA . ARG A 1 324 ? 78.200 -33.992 15.346 1.00 102.42 324 ARG A CA 1
ATOM 2313 C C . ARG A 1 324 ? 76.884 -33.805 16.088 1.00 101.31 324 ARG A C 1
ATOM 2314 O O . ARG A 1 324 ? 75.966 -34.617 15.948 1.00 100.96 324 ARG A O 1
ATOM 2316 N N . MET A 1 325 ? 76.790 -32.730 16.866 1.00 99.88 325 MET A N 1
ATOM 2317 C CA . MET A 1 325 ? 75.578 -32.442 17.631 1.00 97.78 325 MET A CA 1
ATOM 2318 C C . MET A 1 325 ? 74.671 -31.431 16.951 1.00 96.21 325 MET A C 1
ATOM 2319 O O . MET A 1 325 ? 73.477 -31.669 16.803 1.00 96.76 325 MET A O 1
ATOM 2324 N N . MET A 1 326 ? 75.249 -30.302 16.549 1.00 93.97 326 MET A N 1
ATOM 2325 C CA . MET A 1 326 ? 74.516 -29.221 15.888 1.00 91.72 326 MET A CA 1
ATOM 2326 C C . MET A 1 326 ? 73.868 -29.589 14.562 1.00 91.26 326 MET A C 1
ATOM 2327 O O . MET A 1 326 ? 72.786 -29.096 14.248 1.00 92.91 326 MET A O 1
ATOM 2332 N N . THR A 1 327 ? 74.523 -30.441 13.781 1.00 89.93 327 THR A N 1
ATOM 2333 C CA . THR A 1 327 ? 73.992 -30.828 12.483 1.00 88.89 327 THR A CA 1
ATOM 2334 C C . THR A 1 327 ? 72.692 -31.624 12.557 1.00 87.64 327 THR A C 1
ATOM 2335 O O . THR A 1 327 ? 71.650 -31.153 12.102 1.00 89.57 327 THR A O 1
ATOM 2339 N N . PRO A 1 328 ? 72.721 -32.836 13.121 1.00 86.23 328 PRO A N 1
ATOM 2340 C CA . PRO A 1 328 ? 71.465 -33.594 13.194 1.00 86.92 328 PRO A CA 1
ATOM 2341 C C . PRO A 1 328 ? 70.353 -32.806 13.914 1.00 86.51 328 PRO A C 1
ATOM 2342 O O . PRO A 1 328 ? 69.162 -33.023 13.692 1.00 85.68 328 PRO A O 1
ATOM 2346 N N . PHE A 1 329 ? 70.762 -31.889 14.779 1.00 85.98 329 PHE A N 1
ATOM 2347 C CA . PHE A 1 329 ? 69.841 -31.031 15.512 1.00 84.84 329 PHE A CA 1
ATOM 2348 C C . PHE A 1 329 ? 69.110 -30.206 14.458 1.00 85.04 329 PHE A C 1
ATOM 2349 O O . PHE A 1 329 ? 67.885 -30.225 14.376 1.00 85.41 329 PHE A O 1
ATOM 2357 N N . GLN A 1 330 ? 69.883 -29.491 13.646 1.00 84.98 330 GLN A N 1
ATOM 2358 C CA . GLN A 1 330 ? 69.342 -28.651 12.581 1.00 83.67 330 GLN A CA 1
ATOM 2359 C C . GLN A 1 330 ? 68.504 -29.412 11.565 1.00 83.19 330 GLN A C 1
ATOM 2360 O O . GLN A 1 330 ? 67.622 -28.829 10.939 1.00 82.27 330 GLN A O 1
ATOM 2366 N N . TYR A 1 331 ? 68.789 -30.700 11.380 1.00 82.51 331 TYR A N 1
ATOM 2367 C CA . TYR A 1 331 ? 68.020 -31.496 10.438 1.00 82.46 331 TYR A CA 1
ATOM 2368 C C . TYR A 1 331 ? 66.634 -31.716 11.022 1.00 83.10 331 TYR A C 1
ATOM 2369 O O . TYR A 1 331 ? 65.631 -31.623 10.313 1.00 84.04 331 TYR A O 1
ATOM 2378 N N . ALA A 1 332 ? 66.589 -32.001 12.322 1.00 82.69 332 ALA A N 1
ATOM 2379 C CA . ALA A 1 332 ? 65.330 -32.232 13.019 1.00 81.88 332 ALA A CA 1
ATOM 2380 C C . ALA A 1 332 ? 64.532 -30.938 13.096 1.00 82.11 332 ALA A C 1
ATOM 2381 O O . ALA A 1 332 ? 63.316 -30.934 12.915 1.00 82.28 332 ALA A O 1
ATOM 2383 N N . LYS A 1 333 ? 65.217 -29.834 13.362 1.00 82.75 333 LYS A N 1
ATOM 2384 C CA . LYS A 1 333 ? 64.542 -28.549 13.451 1.00 83.45 333 LYS A CA 1
ATOM 2385 C C . LYS A 1 333 ? 63.944 -28.236 12.094 1.00 84.68 333 LYS A C 1
ATOM 2386 O O . LYS A 1 333 ? 62.785 -27.859 11.994 1.00 85.68 333 LYS A O 1
ATOM 2392 N N . MET A 1 334 ? 64.746 -28.404 11.049 1.00 86.59 334 MET A N 1
ATOM 2393 C CA . MET A 1 334 ? 64.307 -28.161 9.678 1.00 86.61 334 MET A CA 1
ATOM 2394 C C . MET A 1 334 ? 63.045 -28.975 9.370 1.00 84.88 334 MET A C 1
ATOM 2395 O O . MET A 1 334 ? 62.137 -28.499 8.687 1.00 85.51 334 MET A O 1
ATOM 2400 N N . THR A 1 335 ? 63.006 -30.203 9.876 1.00 82.81 335 THR A N 1
ATOM 2401 C CA . THR A 1 335 ? 61.874 -31.099 9.664 1.00 82.94 335 THR A CA 1
ATOM 2402 C C . THR A 1 335 ? 60.646 -30.692 10.462 1.00 85.61 335 THR A C 1
ATOM 2403 O O . THR A 1 335 ? 59.553 -30.577 9.915 1.00 86.36 335 THR A O 1
ATOM 2407 N N . VAL A 1 336 ? 60.823 -30.482 11.760 1.00 86.88 336 VAL A N 1
ATOM 2408 C CA . VAL A 1 336 ? 59.719 -30.094 12.623 1.00 86.94 336 VAL A CA 1
ATOM 2409 C C . VAL A 1 336 ? 59.118 -28.734 12.227 1.00 87.12 336 VAL A C 1
ATOM 2410 O O . VAL A 1 336 ? 57.917 -28.526 12.343 1.00 88.09 336 VAL A O 1
ATOM 2414 N N . ASN A 1 337 ? 59.951 -27.813 11.755 1.00 87.43 337 ASN A N 1
ATOM 2415 C CA . ASN A 1 337 ? 59.489 -26.484 11.358 1.00 88.24 337 ASN A CA 1
ATOM 2416 C C . ASN A 1 337 ? 58.539 -26.448 10.175 1.00 88.39 337 ASN A C 1
ATOM 2417 O O . ASN A 1 337 ? 57.848 -25.457 9.974 1.00 89.19 337 ASN A O 1
ATOM 2422 N N . GLU A 1 338 ? 58.523 -27.502 9.374 1.00 89.44 338 GLU A N 1
ATOM 2423 C CA . GLU A 1 338 ? 57.636 -27.542 8.221 1.00 91.47 338 GLU A CA 1
ATOM 2424 C C . GLU A 1 338 ? 56.644 -28.677 8.404 1.00 90.44 338 GLU A C 1
ATOM 2425 O O . GLU A 1 338 ? 55.548 -28.652 7.853 1.00 90.47 338 GLU A O 1
ATOM 2431 N N . LEU A 1 339 ? 57.035 -29.664 9.198 1.00 88.04 339 LEU A N 1
ATOM 2432 C CA . LEU A 1 339 ? 56.202 -30.830 9.437 1.00 86.05 339 LEU A CA 1
ATOM 2433 C C . LEU A 1 339 ? 55.203 -30.674 10.591 1.00 86.25 339 LEU A C 1
ATOM 2434 O O . LEU A 1 339 ? 54.155 -31.318 10.602 1.00 86.23 339 LEU A O 1
ATOM 2439 N N . ALA A 1 340 ? 55.523 -29.829 11.563 1.00 86.15 340 ALA A N 1
ATOM 2440 C CA . ALA A 1 340 ? 54.633 -29.627 12.702 1.00 85.46 340 ALA A CA 1
ATOM 2441 C C . ALA A 1 340 ? 53.442 -28.751 12.314 1.00 85.29 340 ALA A C 1
ATOM 2442 O O . ALA A 1 340 ? 52.292 -29.158 12.469 1.00 84.34 340 ALA A O 1
ATOM 2444 N N . PRO A 1 341 ? 53.699 -27.534 11.797 1.00 84.75 341 PRO A N 1
ATOM 2445 C CA . PRO A 1 341 ? 52.574 -26.681 11.422 1.00 84.90 341 PRO A CA 1
ATOM 2446 C C . PRO A 1 341 ? 51.822 -27.293 10.243 1.00 86.16 341 PRO A C 1
ATOM 2447 O O . PRO A 1 341 ? 50.767 -26.811 9.827 1.00 87.40 341 PRO A O 1
ATOM 2451 N N . ALA A 1 342 ? 52.381 -28.371 9.715 1.00 86.88 342 ALA A N 1
ATOM 2452 C CA . ALA A 1 342 ? 51.784 -29.068 8.592 1.00 87.23 342 ALA A CA 1
ATOM 2453 C C . ALA A 1 342 ? 50.682 -29.983 9.082 1.00 86.46 342 ALA A C 1
ATOM 2454 O O . ALA A 1 342 ? 49.686 -30.158 8.395 1.00 86.15 342 ALA A O 1
ATOM 2456 N N . VAL A 1 343 ? 50.865 -30.571 10.264 1.00 86.11 343 VAL A N 1
ATOM 2457 C CA . VAL A 1 343 ? 49.847 -31.457 10.805 1.00 87.29 343 VAL A CA 1
ATOM 2458 C C . VAL A 1 343 ? 48.732 -30.662 11.470 1.00 88.16 343 VAL A C 1
ATOM 2459 O O . VAL A 1 343 ? 47.578 -31.072 11.413 1.00 90.59 343 VAL A O 1
ATOM 2463 N N . VAL A 1 344 ? 49.046 -29.523 12.085 1.00 88.81 344 VAL A N 1
ATOM 2464 C CA . VAL A 1 344 ? 47.976 -28.746 12.709 1.00 89.62 344 VAL A CA 1
ATOM 2465 C C . VAL A 1 344 ? 47.111 -28.126 11.630 1.00 90.96 344 VAL A C 1
ATOM 2466 O O . VAL A 1 344 ? 45.939 -27.852 11.864 1.00 91.14 344 VAL A O 1
ATOM 2470 N N . ASP A 1 345 ? 47.682 -27.909 10.448 1.00 92.82 345 ASP A N 1
ATOM 2471 C CA . ASP A 1 345 ? 46.918 -27.327 9.354 1.00 94.73 345 ASP A CA 1
ATOM 2472 C C . ASP A 1 345 ? 45.926 -28.344 8.807 1.00 95.95 345 ASP A C 1
ATOM 2473 O O . ASP A 1 345 ? 44.867 -27.972 8.300 1.00 96.84 345 ASP A O 1
ATOM 2478 N N . ASP A 1 346 ? 46.273 -29.627 8.897 1.00 97.21 346 ASP A N 1
ATOM 2479 C CA . ASP A 1 346 ? 45.382 -30.692 8.428 1.00 98.75 346 ASP A CA 1
ATOM 2480 C C . ASP A 1 346 ? 44.322 -30.929 9.495 1.00 98.06 346 ASP A C 1
ATOM 2481 O O . ASP A 1 346 ? 43.164 -31.211 9.184 1.00 98.52 346 ASP A O 1
ATOM 2486 N N . CYS A 1 347 ? 44.736 -30.822 10.756 1.00 96.32 347 CYS A N 1
ATOM 2487 C CA . CYS A 1 347 ? 43.829 -30.998 11.882 1.00 94.49 347 CYS A CA 1
ATOM 2488 C C . CYS A 1 347 ? 42.813 -29.866 11.834 1.00 93.31 347 CYS A C 1
ATOM 2489 O O . CYS A 1 347 ? 41.664 -30.025 12.250 1.00 92.48 347 CYS A O 1
ATOM 2492 N N . LEU A 1 348 ? 43.258 -28.721 11.323 1.00 91.18 348 LEU A N 1
ATOM 2493 C CA . LEU A 1 348 ? 42.412 -27.548 11.207 1.00 89.90 348 LEU A CA 1
ATOM 2494 C C . LEU A 1 348 ? 41.387 -27.779 10.114 1.00 91.62 348 LEU A C 1
ATOM 2495 O O . LEU A 1 348 ? 40.189 -27.596 10.320 1.00 93.47 348 LEU A O 1
ATOM 2500 N N . SER A 1 349 ? 41.853 -28.188 8.943 1.00 92.69 349 SER A N 1
ATOM 2501 C CA . SER A 1 349 ? 40.936 -28.427 7.835 1.00 94.18 349 SER A CA 1
ATOM 2502 C C . SER A 1 349 ? 40.154 -29.730 7.998 1.00 93.18 349 SER A C 1
ATOM 2503 O O . SER A 1 349 ? 39.317 -30.064 7.163 1.00 94.18 349 SER A O 1
ATOM 2506 N N . LEU A 1 350 ? 40.420 -30.458 9.078 1.00 91.65 350 LEU A N 1
ATOM 2507 C CA . LEU A 1 350 ? 39.729 -31.715 9.322 1.00 90.68 350 LEU A CA 1
ATOM 2508 C C . LEU A 1 350 ? 38.538 -31.500 10.245 1.00 91.30 350 LEU A C 1
ATOM 2509 O O . LEU A 1 350 ? 37.538 -32.216 10.154 1.00 91.40 350 LEU A O 1
ATOM 2514 N N . VAL A 1 351 ? 38.649 -30.517 11.139 1.00 91.44 351 VAL A N 1
ATOM 2515 C CA . VAL A 1 351 ? 37.570 -30.206 12.071 1.00 91.07 351 VAL A CA 1
ATOM 2516 C C . VAL A 1 351 ? 36.592 -29.219 11.447 1.00 91.03 351 VAL A C 1
ATOM 2517 O O . VAL A 1 351 ? 35.415 -29.198 11.792 1.00 92.24 351 VAL A O 1
ATOM 2521 N N . GLY A 1 352 ? 37.078 -28.407 10.518 1.00 91.45 352 GLY A N 1
ATOM 2522 C CA . GLY A 1 352 ? 36.200 -27.460 9.857 1.00 92.46 352 GLY A CA 1
ATOM 2523 C C . GLY A 1 352 ? 36.218 -26.067 10.446 1.00 93.43 352 GLY A C 1
ATOM 2524 O O . GLY A 1 352 ? 37.052 -25.747 11.296 1.00 93.99 352 GLY A O 1
ATOM 2525 N N . GLY A 1 353 ? 35.283 -25.242 9.984 1.00 94.22 353 GLY A N 1
ATOM 2526 C CA . GLY A 1 353 ? 35.179 -23.867 10.444 1.00 94.20 353 GLY A CA 1
ATOM 2527 C C . GLY A 1 353 ? 35.107 -23.644 11.945 1.00 93.77 353 GLY A C 1
ATOM 2528 O O . GLY A 1 353 ? 35.547 -22.601 12.423 1.00 93.58 353 GLY A O 1
ATOM 2529 N N . LEU A 1 354 ? 34.553 -24.597 12.692 1.00 93.96 354 LEU A N 1
ATOM 2530 C CA . LEU A 1 354 ? 34.457 -24.446 14.143 1.00 95.24 354 LEU A CA 1
ATOM 2531 C C . LEU A 1 354 ? 35.849 -24.265 14.743 1.00 96.50 354 LEU A C 1
ATOM 2532 O O . LEU A 1 354 ? 36.001 -23.677 15.811 1.00 98.19 354 LEU A O 1
ATOM 2534 N N . ALA A 1 355 ? 36.865 -24.770 14.049 1.00 97.02 355 ALA A N 1
ATOM 2535 C CA . ALA A 1 355 ? 38.242 -24.675 14.528 1.00 96.78 355 ALA A CA 1
ATOM 2536 C C . ALA A 1 355 ? 38.899 -23.347 14.173 1.00 96.18 355 ALA A C 1
ATOM 2537 O O . ALA A 1 355 ? 40.060 -23.120 14.496 1.00 96.75 355 ALA A O 1
ATOM 2539 N N . TYR A 1 356 ? 38.158 -22.473 13.503 1.00 95.78 356 TYR A N 1
ATOM 2540 C CA . TYR A 1 356 ? 38.690 -21.175 13.119 1.00 95.79 356 TYR A CA 1
ATOM 2541 C C . TYR A 1 356 ? 38.252 -20.163 14.156 1.00 97.26 356 TYR A C 1
ATOM 2542 O O . TYR A 1 356 ? 38.698 -19.020 14.151 1.00 96.53 356 TYR A O 1
ATOM 2551 N N . THR A 1 357 ? 37.360 -20.590 15.042 1.00 99.22 357 THR A N 1
ATOM 2552 C CA . THR A 1 357 ? 36.871 -19.723 16.101 1.00 102.01 357 THR A CA 1
ATOM 2553 C C . THR A 1 357 ? 37.963 -19.568 17.169 1.00 102.44 357 THR A C 1
ATOM 2554 O O . THR A 1 357 ? 38.608 -20.551 17.554 1.00 101.71 357 THR A O 1
ATOM 2558 N N . ALA A 1 358 ? 38.171 -18.339 17.644 1.00 102.51 358 ALA A N 1
ATOM 2559 C CA . ALA A 1 358 ? 39.179 -18.084 18.672 1.00 102.25 358 ALA A CA 1
ATOM 2560 C C . ALA A 1 358 ? 38.873 -18.931 19.907 1.00 101.82 358 ALA A C 1
ATOM 2561 O O . ALA A 1 358 ? 39.763 -19.255 20.695 1.00 101.69 358 ALA A O 1
ATOM 2563 N N . GLY A 1 359 ? 37.604 -19.297 20.058 1.00 101.53 359 GLY A N 1
ATOM 2564 C CA . GLY A 1 359 ? 37.196 -20.105 21.191 1.00 101.90 359 GLY A CA 1
ATOM 2565 C C . GLY A 1 359 ? 37.742 -21.519 21.147 1.00 100.96 359 GLY A C 1
ATOM 2566 O O . GLY A 1 359 ? 38.022 -22.109 22.193 1.00 100.59 359 GLY A O 1
ATOM 2567 N N . HIS A 1 360 ? 37.893 -22.061 19.938 1.00 100.29 360 HIS A N 1
ATOM 2568 C CA . HIS A 1 360 ? 38.411 -23.418 19.752 1.00 98.86 360 HIS A CA 1
ATOM 2569 C C . HIS A 1 360 ? 39.912 -23.468 20.030 1.00 97.55 360 HIS A C 1
ATOM 2570 O O . HIS A 1 360 ? 40.658 -22.554 19.652 1.00 96.43 360 HIS A O 1
ATOM 2577 N N . PRO A 1 361 ? 40.373 -24.539 20.699 1.00 96.16 361 PRO A N 1
ATOM 2578 C CA . PRO A 1 361 ? 41.790 -24.727 21.037 1.00 95.39 361 PRO A CA 1
ATOM 2579 C C . PRO A 1 361 ? 42.679 -24.946 19.809 1.00 94.20 361 PRO A C 1
ATOM 2580 O O . PRO A 1 361 ? 43.860 -24.595 19.811 1.00 95.43 361 PRO A O 1
ATOM 2584 N N . LEU A 1 362 ? 42.100 -25.522 18.760 1.00 92.66 362 LEU A N 1
ATOM 2585 C CA . LEU A 1 362 ? 42.837 -25.793 17.529 1.00 90.90 362 LEU A CA 1
ATOM 2586 C C . LEU A 1 362 ? 43.243 -24.491 16.837 1.00 90.76 362 LEU A C 1
ATOM 2587 O O . LEU A 1 362 ? 44.102 -24.486 15.967 1.00 91.61 362 LEU A O 1
ATOM 2592 N N . SER A 1 363 ? 42.624 -23.385 17.230 1.00 91.32 363 SER A N 1
ATOM 2593 C CA . SER A 1 363 ? 42.949 -22.086 16.654 1.00 92.54 363 SER A CA 1
ATOM 2594 C C . SER A 1 363 ? 44.233 -21.595 17.302 1.00 92.64 363 SER A C 1
ATOM 2595 O O . SER A 1 363 ? 45.146 -21.117 16.631 1.00 93.49 363 SER A O 1
ATOM 2598 N N . ARG A 1 364 ? 44.284 -21.710 18.622 1.00 92.24 364 ARG A N 1
ATOM 2599 C CA . ARG A 1 364 ? 45.443 -21.304 19.402 1.00 91.47 364 ARG A CA 1
ATOM 2600 C C . ARG A 1 364 ? 46.675 -22.084 18.924 1.00 90.79 364 ARG A C 1
ATOM 2601 O O . ARG A 1 364 ? 47.715 -21.498 18.608 1.00 90.98 364 ARG A O 1
ATOM 2609 N N . LEU A 1 365 ? 46.545 -23.407 18.864 1.00 87.62 365 LEU A N 1
ATOM 2610 C CA . LEU A 1 365 ? 47.632 -24.268 18.428 1.00 83.89 365 LEU A CA 1
ATOM 2611 C C . LEU A 1 365 ? 48.167 -23.848 17.068 1.00 83.12 365 LEU A C 1
ATOM 2612 O O . LEU A 1 365 ? 49.365 -23.942 16.814 1.00 83.77 365 LEU A O 1
ATOM 2617 N N . TYR A 1 366 ? 47.280 -23.395 16.191 1.00 82.23 366 TYR A N 1
ATOM 2618 C CA . TYR A 1 366 ? 47.693 -22.981 14.858 1.00 83.82 366 TYR A CA 1
ATOM 2619 C C . TYR A 1 366 ? 48.614 -21.759 14.908 1.00 85.37 366 TYR A C 1
ATOM 2620 O O . TYR A 1 366 ? 49.396 -21.515 13.980 1.00 85.67 366 TYR A O 1
ATOM 2629 N N . ARG A 1 367 ? 48.535 -21.001 15.998 1.00 86.24 367 ARG A N 1
ATOM 2630 C CA . ARG A 1 367 ? 49.370 -19.816 16.155 1.00 88.58 367 ARG A CA 1
ATOM 2631 C C . ARG A 1 367 ? 50.629 -20.125 16.951 1.00 89.41 367 ARG A C 1
ATOM 2632 O O . ARG A 1 367 ? 51.684 -19.558 16.696 1.00 90.35 367 ARG A O 1
ATOM 2640 N N . ASP A 1 368 ? 50.512 -21.027 17.917 1.00 90.89 368 ASP A N 1
ATOM 2641 C CA . ASP A 1 368 ? 51.643 -21.402 18.751 1.00 92.51 368 ASP A CA 1
ATOM 2642 C C . ASP A 1 368 ? 52.688 -22.198 17.973 1.00 92.37 368 ASP A C 1
ATOM 2643 O O . ASP A 1 368 ? 53.890 -22.045 18.207 1.00 93.39 368 ASP A O 1
ATOM 2648 N N . VAL A 1 369 ? 52.238 -23.029 17.035 1.00 90.83 369 VAL A N 1
ATOM 2649 C CA . VAL A 1 369 ? 53.165 -23.849 16.275 1.00 88.79 369 VAL A CA 1
ATOM 2650 C C . VAL A 1 369 ? 54.108 -23.074 15.345 1.00 87.90 369 VAL A C 1
ATOM 2651 O O . VAL A 1 369 ? 55.241 -23.508 15.128 1.00 88.92 369 VAL A O 1
ATOM 2655 N N . ARG A 1 370 ? 53.679 -21.927 14.817 1.00 86.22 370 ARG A N 1
ATOM 2656 C CA . ARG A 1 370 ? 54.558 -21.169 13.928 1.00 85.76 370 ARG A CA 1
ATOM 2657 C C . ARG A 1 370 ? 55.693 -20.449 14.624 1.00 86.82 370 ARG A C 1
ATOM 2658 O O . ARG A 1 370 ? 56.497 -19.785 13.972 1.00 88.30 370 ARG A O 1
ATOM 2666 N N . ALA A 1 371 ? 55.777 -20.590 15.941 1.00 87.22 371 ALA A N 1
ATOM 2667 C CA . ALA A 1 371 ? 56.842 -19.950 16.708 1.00 88.46 371 ALA A CA 1
ATOM 2668 C C . ALA A 1 371 ? 58.235 -20.512 16.373 1.00 89.36 371 ALA A C 1
ATOM 2669 O O . ALA A 1 371 ? 59.189 -19.761 16.169 1.00 89.57 371 ALA A O 1
ATOM 2671 N N . GLY A 1 372 ? 58.331 -21.837 16.312 1.00 89.93 372 GLY A N 1
ATOM 2672 C CA . GLY A 1 372 ? 59.592 -22.501 16.035 1.00 91.17 372 GLY A CA 1
ATOM 2673 C C . GLY A 1 372 ? 60.411 -22.047 14.842 1.00 92.77 372 GLY A C 1
ATOM 2674 O O . GLY A 1 372 ? 61.638 -22.040 14.905 1.00 93.99 372 GLY A O 1
ATOM 2675 N N . GLY A 1 373 ? 59.749 -21.677 13.751 1.00 92.64 373 GLY A N 1
ATOM 2676 C CA . GLY A 1 373 ? 60.470 -21.247 12.569 1.00 91.87 373 GLY A CA 1
ATOM 2677 C C . GLY A 1 373 ? 61.281 -19.980 12.732 1.00 91.84 373 GLY A C 1
ATOM 2678 O O . GLY A 1 373 ? 62.149 -19.695 11.905 1.00 93.23 373 GLY A O 1
ATOM 2679 N N . PHE A 1 374 ? 61.009 -19.221 13.791 1.00 92.16 374 PHE A N 1
ATOM 2680 C CA . PHE A 1 374 ? 61.722 -17.966 14.037 1.00 92.39 374 PHE A CA 1
ATOM 2681 C C . PHE A 1 374 ? 62.808 -18.080 15.094 1.00 92.68 374 PHE A C 1
ATOM 2682 O O . PHE A 1 374 ? 63.539 -17.125 15.334 1.00 92.37 374 PHE A O 1
ATOM 2690 N N . MET A 1 375 ? 62.921 -19.241 15.725 1.00 93.40 375 MET A N 1
ATOM 2691 C CA . MET A 1 375 ? 63.910 -19.416 16.777 1.00 93.33 375 MET A CA 1
ATOM 2692 C C . MET A 1 375 ? 65.311 -19.803 16.332 1.00 93.52 375 MET A C 1
ATOM 2693 O O . MET A 1 375 ? 65.494 -20.695 15.517 1.00 93.14 375 MET A O 1
ATOM 2698 N N . GLN A 1 376 ? 66.295 -19.110 16.894 1.00 95.00 376 GLN A N 1
ATOM 2699 C CA . GLN A 1 376 ? 67.703 -19.350 16.603 1.00 96.53 376 GLN A CA 1
ATOM 2700 C C . GLN A 1 376 ? 68.317 -20.217 17.712 1.00 97.60 376 GLN A C 1
ATOM 2701 O O . GLN A 1 376 ? 67.983 -20.069 18.896 1.00 97.36 376 GLN A O 1
ATOM 2707 N N . PRO A 1 377 ? 69.230 -21.131 17.346 1.00 97.46 377 PRO A N 1
ATOM 2708 C CA . PRO A 1 377 ? 69.709 -21.413 15.991 1.00 95.94 377 PRO A CA 1
ATOM 2709 C C . PRO A 1 377 ? 69.086 -22.697 15.448 1.00 95.21 377 PRO A C 1
ATOM 2710 O O . PRO A 1 377 ? 68.833 -23.622 16.217 1.00 94.65 377 PRO A O 1
ATOM 2714 N N . TYR A 1 378 ? 68.827 -22.761 14.142 1.00 95.25 378 TYR A N 1
ATOM 2715 C CA . TYR A 1 378 ? 69.089 -21.677 13.201 1.00 94.92 378 TYR A CA 1
ATOM 2716 C C . TYR A 1 378 ? 67.796 -21.404 12.431 1.00 95.08 378 TYR A C 1
ATOM 2717 O O . TYR A 1 378 ? 66.898 -22.248 12.379 1.00 94.57 378 TYR A O 1
ATOM 2726 N N . SER A 1 379 ? 67.700 -20.220 11.845 1.00 94.81 379 SER A N 1
ATOM 2727 C CA . SER A 1 379 ? 66.537 -19.845 11.064 1.00 95.67 379 SER A CA 1
ATOM 2728 C C . SER A 1 379 ? 66.652 -20.615 9.755 1.00 95.57 379 SER A C 1
ATOM 2729 O O . SER A 1 379 ? 67.691 -21.200 9.485 1.00 96.98 379 SER A O 1
ATOM 2732 N N . TYR A 1 380 ? 65.606 -20.630 8.936 1.00 95.11 380 TYR A N 1
ATOM 2733 C CA . TYR A 1 380 ? 65.704 -21.345 7.668 1.00 92.56 380 TYR A CA 1
ATOM 2734 C C . TYR A 1 380 ? 66.848 -20.741 6.866 1.00 92.53 380 TYR A C 1
ATOM 2735 O O . TYR A 1 380 ? 67.743 -21.445 6.409 1.00 93.22 380 TYR A O 1
ATOM 2744 N N . VAL A 1 381 ? 66.810 -19.427 6.704 1.00 93.22 381 VAL A N 1
ATOM 2745 C CA . VAL A 1 381 ? 67.834 -18.707 5.962 1.00 93.76 381 VAL A CA 1
ATOM 2746 C C . VAL A 1 381 ? 69.238 -19.057 6.448 1.00 93.96 381 VAL A C 1
ATOM 2747 O O . VAL A 1 381 ? 70.140 -19.272 5.647 1.00 93.87 381 VAL A O 1
ATOM 2751 N N . ASP A 1 382 ? 69.418 -19.104 7.765 1.00 94.69 382 ASP A N 1
ATOM 2752 C CA . ASP A 1 382 ? 70.717 -19.418 8.368 1.00 94.54 382 ASP A CA 1
ATOM 2753 C C . ASP A 1 382 ? 71.020 -20.908 8.253 1.00 93.40 382 ASP A C 1
ATOM 2754 O O . ASP A 1 382 ? 72.095 -21.307 7.808 1.00 94.10 382 ASP A O 1
ATOM 2759 N N . ALA A 1 383 ? 70.058 -21.725 8.664 1.00 92.01 383 ALA A N 1
ATOM 2760 C CA . ALA A 1 383 ? 70.195 -23.172 8.624 1.00 90.39 383 ALA A CA 1
ATOM 2761 C C . ALA A 1 383 ? 70.609 -23.671 7.250 1.00 89.58 383 ALA A C 1
ATOM 2762 O O . ALA A 1 383 ? 71.296 -24.679 7.145 1.00 89.16 383 ALA A O 1
ATOM 2764 N N . VAL A 1 384 ? 70.198 -22.975 6.195 1.00 89.92 384 VAL A N 1
ATOM 2765 C CA . VAL A 1 384 ? 70.561 -23.409 4.852 1.00 89.91 384 VAL A CA 1
ATOM 2766 C C . VAL A 1 384 ? 72.046 -23.190 4.601 1.00 89.50 384 VAL A C 1
ATOM 2767 O O . VAL A 1 384 ? 72.714 -24.060 4.054 1.00 90.40 384 VAL A O 1
ATOM 2771 N N . ASP A 1 385 ? 72.568 -22.041 5.009 1.00 89.56 385 ASP A N 1
ATOM 2772 C CA . ASP A 1 385 ? 73.987 -21.757 4.842 1.00 90.36 385 ASP A CA 1
ATOM 2773 C C . ASP A 1 385 ? 74.769 -22.765 5.683 1.00 89.37 385 ASP A C 1
ATOM 2774 O O . ASP A 1 385 ? 75.748 -23.347 5.219 1.00 91.97 385 ASP A O 1
ATOM 2779 N N . TYR A 1 386 ? 74.329 -22.982 6.917 1.00 86.81 386 TYR A N 1
ATOM 2780 C CA . TYR A 1 386 ? 75.012 -23.929 7.792 1.00 85.57 386 TYR A CA 1
ATOM 2781 C C . TYR A 1 386 ? 75.066 -25.352 7.249 1.00 86.69 386 TYR A C 1
ATOM 2782 O O . TYR A 1 386 ? 76.137 -25.931 7.126 1.00 89.23 386 TYR A O 1
ATOM 2791 N N . LEU A 1 387 ? 73.903 -25.918 6.947 1.00 86.87 387 LEU A N 1
ATOM 2792 C CA . LEU A 1 387 ? 73.804 -27.283 6.441 1.00 84.79 387 LEU A CA 1
ATOM 2793 C C . LEU A 1 387 ? 74.479 -27.541 5.098 1.00 85.36 387 LEU A C 1
ATOM 2794 O O . LEU A 1 387 ? 75.023 -28.623 4.885 1.00 85.91 387 LEU A O 1
ATOM 2799 N N . SER A 1 388 ? 74.442 -26.567 4.194 1.00 86.44 388 SER A N 1
ATOM 2800 C CA . SER A 1 388 ? 75.080 -26.730 2.892 1.00 89.08 388 SER A CA 1
ATOM 2801 C C . SER A 1 388 ? 76.595 -26.591 3.060 1.00 93.01 388 SER A C 1
ATOM 2802 O O . SER A 1 388 ? 77.374 -27.179 2.306 1.00 94.49 388 SER A O 1
ATOM 2805 N N . GLY A 1 389 ? 77.002 -25.818 4.063 1.00 95.24 389 GLY A N 1
ATOM 2806 C CA . GLY A 1 389 ? 78.414 -25.620 4.331 1.00 97.91 389 GLY A CA 1
ATOM 2807 C C . GLY A 1 389 ? 79.053 -26.869 4.913 1.00 100.01 389 GLY A C 1
ATOM 2808 O O . GLY A 1 389 ? 80.252 -27.095 4.766 1.00 102.91 389 GLY A O 1
ATOM 2809 N N . GLN A 1 390 ? 78.254 -27.680 5.589 1.00 100.11 390 GLN A N 1
ATOM 2810 C CA . GLN A 1 390 ? 78.735 -28.919 6.180 1.00 100.42 390 GLN A CA 1
ATOM 2811 C C . GLN A 1 390 ? 78.732 -30.013 5.120 1.00 102.17 390 GLN A C 1
ATOM 2812 O O . GLN A 1 390 ? 79.589 -30.894 5.118 1.00 103.02 390 GLN A O 1
ATOM 2818 N N . ALA A 1 391 ? 77.748 -29.954 4.229 1.00 103.50 391 ALA A N 1
ATOM 2819 C CA . ALA A 1 391 ? 77.602 -30.944 3.172 1.00 105.23 391 ALA A CA 1
ATOM 2820 C C . ALA A 1 391 ? 78.686 -30.784 2.120 1.00 107.11 391 ALA A C 1
ATOM 2821 O O . ALA A 1 391 ? 79.003 -31.721 1.403 1.00 107.98 391 ALA A O 1
ATOM 2823 N N . LEU A 1 392 ? 79.251 -29.585 2.042 1.00 109.28 392 LEU A N 1
ATOM 2824 C CA . LEU A 1 392 ? 80.305 -29.270 1.083 1.00 111.83 392 LEU A CA 1
ATOM 2825 C C . LEU A 1 392 ? 81.623 -28.972 1.804 1.00 114.61 392 LEU A C 1
ATOM 2826 O O . LEU A 1 392 ? 81.882 -29.507 2.902 1.00 115.00 392 LEU A O 1
ATOM 2831 N N . GLY A 1 393 ? 82.456 -28.127 1.201 1.00 117.42 393 GLY A N 1
ATOM 2832 C CA . GLY A 1 393 ? 83.726 -27.822 1.839 1.00 120.89 393 GLY A CA 1
ATOM 2833 C C . GLY A 1 393 ? 83.565 -26.711 2.864 1.00 123.00 393 GLY A C 1
ATOM 2834 O O . GLY A 1 393 ? 83.454 -26.973 4.071 1.00 124.05 393 GLY A O 1
ATOM 2835 N N . LEU A 1 394 ? 83.573 -25.470 2.376 1.00 124.59 394 LEU A N 1
ATOM 2836 C CA . LEU A 1 394 ? 83.364 -24.276 3.185 1.00 125.13 394 LEU A CA 1
ATOM 2837 C C . LEU A 1 394 ? 83.825 -24.328 4.619 1.00 126.19 394 LEU A C 1
ATOM 2838 O O . LEU A 1 394 ? 83.033 -24.726 5.495 1.00 127.54 394 LEU A O 1
ATOM 2843 N N . MET B 1 1 ? 74.560 -45.010 20.741 1.00 117.04 1 MET B N 1
ATOM 2844 C CA . MET B 1 1 ? 73.172 -45.144 20.200 1.00 117.15 1 MET B CA 1
ATOM 2845 C C . MET B 1 1 ? 72.939 -44.077 19.114 1.00 116.36 1 MET B C 1
ATOM 2846 O O . MET B 1 1 ? 73.684 -43.097 19.012 1.00 116.48 1 MET B O 1
ATOM 2851 N N . ALA B 1 2 ? 71.906 -44.278 18.300 1.00 114.72 2 ALA B N 1
ATOM 2852 C CA . ALA B 1 2 ? 71.567 -43.370 17.198 1.00 112.28 2 ALA B CA 1
ATOM 2853 C C . ALA B 1 2 ? 70.253 -43.759 16.542 1.00 110.14 2 ALA B C 1
ATOM 2854 O O . ALA B 1 2 ? 69.336 -42.941 16.477 1.00 110.51 2 ALA B O 1
ATOM 2856 N N . ALA B 1 3 ? 70.198 -44.985 16.016 1.00 106.95 3 ALA B N 1
ATOM 2857 C CA . ALA B 1 3 ? 69.024 -45.540 15.352 1.00 105.04 3 ALA B CA 1
ATOM 2858 C C . ALA B 1 3 ? 68.669 -44.945 13.976 1.00 103.91 3 ALA B C 1
ATOM 2859 O O . ALA B 1 3 ? 67.494 -44.769 13.615 1.00 102.62 3 ALA B O 1
ATOM 2861 N N . ASP B 1 4 ? 69.710 -44.673 13.194 1.00 103.44 4 ASP B N 1
ATOM 2862 C CA . ASP B 1 4 ? 69.556 -44.121 11.851 1.00 103.62 4 ASP B CA 1
ATOM 2863 C C . ASP B 1 4 ? 70.218 -45.036 10.805 1.00 102.93 4 ASP B C 1
ATOM 2864 O O . ASP B 1 4 ? 70.597 -44.585 9.722 1.00 102.17 4 ASP B O 1
ATOM 2869 N N . LEU B 1 5 ? 70.365 -46.313 11.151 1.00 102.19 5 LEU B N 1
ATOM 2870 C CA . LEU B 1 5 ? 70.956 -47.288 10.247 1.00 101.84 5 LEU B CA 1
ATOM 2871 C C . LEU B 1 5 ? 72.457 -47.093 9.977 1.00 102.05 5 LEU B C 1
ATOM 2872 O O . LEU B 1 5 ? 73.037 -47.727 9.083 1.00 100.63 5 LEU B O 1
ATOM 2877 N N . ARG B 1 6 ? 73.085 -46.229 10.770 1.00 103.12 6 ARG B N 1
ATOM 2878 C CA . ARG B 1 6 ? 74.513 -45.946 10.653 1.00 104.68 6 ARG B CA 1
ATOM 2879 C C . ARG B 1 6 ? 75.312 -47.232 10.793 1.00 106.07 6 ARG B C 1
ATOM 2880 O O . ARG B 1 6 ? 76.078 -47.591 9.910 1.00 106.74 6 ARG B O 1
ATOM 2882 N N . ALA B 1 7 ? 75.118 -47.939 11.899 1.00 109.46 7 ALA B N 1
ATOM 2883 C CA . ALA B 1 7 ? 75.861 -49.172 12.138 1.00 110.58 7 ALA B CA 1
ATOM 2884 C C . ALA B 1 7 ? 74.984 -50.169 12.882 1.00 111.86 7 ALA B C 1
ATOM 2885 O O . ALA B 1 7 ? 74.114 -49.778 13.666 1.00 112.49 7 ALA B O 1
ATOM 2887 N N . PRO B 1 8 ? 75.187 -51.472 12.633 1.00 112.56 8 PRO B N 1
ATOM 2888 C CA . PRO B 1 8 ? 74.398 -52.517 13.296 1.00 113.51 8 PRO B CA 1
ATOM 2889 C C . PRO B 1 8 ? 74.659 -52.591 14.805 1.00 114.23 8 PRO B C 1
ATOM 2890 O O . PRO B 1 8 ? 75.693 -52.121 15.286 1.00 113.47 8 PRO B O 1
ATOM 2894 N N . LEU B 1 9 ? 73.716 -53.172 15.547 1.00 115.65 9 LEU B N 1
ATOM 2895 C CA . LEU B 1 9 ? 73.854 -53.289 17.002 1.00 118.37 9 LEU B CA 1
ATOM 2896 C C . LEU B 1 9 ? 74.328 -54.657 17.485 1.00 119.25 9 LEU B C 1
ATOM 2897 O O . LEU B 1 9 ? 75.411 -54.779 18.057 1.00 118.89 9 LEU B O 1
ATOM 2902 N N . THR B 1 10 ? 73.507 -55.679 17.269 1.00 120.06 10 THR B N 1
ATOM 2903 C CA . THR B 1 10 ? 73.843 -57.035 17.676 1.00 120.76 10 THR B CA 1
ATOM 2904 C C . THR B 1 10 ? 75.199 -57.461 17.112 1.00 122.03 10 THR B C 1
ATOM 2905 O O . THR B 1 10 ? 75.505 -57.191 15.951 1.00 121.98 10 THR B O 1
ATOM 2909 N N . PRO B 1 11 ? 76.034 -58.126 17.931 1.00 123.18 11 PRO B N 1
ATOM 2910 C CA . PRO B 1 11 ? 77.348 -58.562 17.439 1.00 122.89 11 PRO B CA 1
ATOM 2911 C C . PRO B 1 11 ? 77.192 -59.576 16.304 1.00 122.36 11 PRO B C 1
ATOM 2912 O O . PRO B 1 11 ? 78.080 -59.735 15.467 1.00 121.29 11 PRO B O 1
ATOM 2916 N N . ALA B 1 12 ? 76.046 -60.248 16.280 1.00 122.47 12 ALA B N 1
ATOM 2917 C CA . ALA B 1 12 ? 75.759 -61.232 15.244 1.00 123.08 12 ALA B CA 1
ATOM 2918 C C . ALA B 1 12 ? 75.641 -60.539 13.887 1.00 123.65 12 ALA B C 1
ATOM 2919 O O . ALA B 1 12 ? 76.128 -61.046 12.874 1.00 123.51 12 ALA B O 1
ATOM 2921 N N . GLY B 1 13 ? 75.001 -59.371 13.877 1.00 124.88 13 GLY B N 1
ATOM 2922 C CA . GLY B 1 13 ? 74.828 -58.618 12.645 1.00 124.62 13 GLY B CA 1
ATOM 2923 C C . GLY B 1 13 ? 76.027 -57.756 12.291 1.00 124.18 13 GLY B C 1
ATOM 2924 O O . GLY B 1 13 ? 76.123 -57.243 11.180 1.00 123.63 13 GLY B O 1
ATOM 2925 N N . ARG B 1 14 ? 76.940 -57.582 13.239 1.00 124.65 14 ARG B N 1
ATOM 2926 C CA . ARG B 1 14 ? 78.132 -56.789 12.986 1.00 124.76 14 ARG B CA 1
ATOM 2927 C C . ARG B 1 14 ? 79.106 -57.630 12.179 1.00 124.86 14 ARG B C 1
ATOM 2928 O O . ARG B 1 14 ? 80.015 -57.101 11.542 1.00 124.50 14 ARG B O 1
ATOM 2936 N N . THR B 1 15 ? 78.894 -58.945 12.195 1.00 125.09 15 THR B N 1
ATOM 2937 C CA . THR B 1 15 ? 79.747 -59.863 11.454 1.00 125.15 15 THR B CA 1
ATOM 2938 C C . THR B 1 15 ? 79.250 -59.999 10.017 1.00 124.83 15 THR B C 1
ATOM 2939 O O . THR B 1 15 ? 80.006 -60.367 9.119 1.00 125.05 15 THR B O 1
ATOM 2943 N N . VAL B 1 16 ? 77.980 -59.679 9.799 1.00 124.02 16 VAL B N 1
ATOM 2944 C CA . VAL B 1 16 ? 77.410 -59.759 8.464 1.00 123.30 16 VAL B CA 1
ATOM 2945 C C . VAL B 1 16 ? 77.797 -58.534 7.645 1.00 124.09 16 VAL B C 1
ATOM 2946 O O . VAL B 1 16 ? 77.945 -58.617 6.429 1.00 123.96 16 VAL B O 1
ATOM 2950 N N . VAL B 1 17 ? 77.972 -57.401 8.320 1.00 125.68 17 VAL B N 1
ATOM 2951 C CA . VAL B 1 17 ? 78.327 -56.151 7.652 1.00 126.66 17 VAL B CA 1
ATOM 2952 C C . VAL B 1 17 ? 79.746 -56.130 7.087 1.00 128.35 17 VAL B C 1
ATOM 2953 O O . VAL B 1 17 ? 79.951 -55.696 5.952 1.00 128.24 17 VAL B O 1
ATOM 2957 N N . ASP B 1 18 ? 80.722 -56.589 7.870 1.00 130.50 18 ASP B N 1
ATOM 2958 C CA . ASP B 1 18 ? 82.109 -56.608 7.404 1.00 131.67 18 ASP B CA 1
ATOM 2959 C C . ASP B 1 18 ? 82.349 -57.722 6.382 1.00 131.16 18 ASP B C 1
ATOM 2960 O O . ASP B 1 18 ? 83.209 -57.592 5.507 1.00 131.80 18 ASP B O 1
ATOM 2965 N N . LEU B 1 19 ? 81.586 -58.809 6.485 1.00 129.62 19 LEU B N 1
ATOM 2966 C CA . LEU B 1 19 ? 81.711 -59.914 5.538 1.00 128.72 19 LEU B CA 1
ATOM 2967 C C . LEU B 1 19 ? 81.196 -59.453 4.182 1.00 127.79 19 LEU B C 1
ATOM 2968 O O . LEU B 1 19 ? 81.613 -59.953 3.141 1.00 128.15 19 LEU B O 1
ATOM 2973 N N . LEU B 1 20 ? 80.281 -58.492 4.211 1.00 126.75 20 LEU B N 1
ATOM 2974 C CA . LEU B 1 20 ? 79.687 -57.945 3.002 1.00 125.09 20 LEU B CA 1
ATOM 2975 C C . LEU B 1 20 ? 80.599 -56.886 2.389 1.00 124.79 20 LEU B C 1
ATOM 2976 O O . LEU B 1 20 ? 80.612 -56.696 1.177 1.00 125.04 20 LEU B O 1
ATOM 2981 N N . ALA B 1 21 ? 81.367 -56.205 3.232 1.00 124.99 21 ALA B N 1
ATOM 2982 C CA . ALA B 1 21 ? 82.280 -55.165 2.776 1.00 126.53 21 ALA B CA 1
ATOM 2983 C C . ALA B 1 21 ? 83.258 -55.682 1.726 1.00 127.54 21 ALA B C 1
ATOM 2984 O O . ALA B 1 21 ? 83.814 -54.903 0.945 1.00 129.24 21 ALA B O 1
ATOM 2986 N N . GLY B 1 22 ? 83.462 -56.996 1.706 1.00 126.81 22 GLY B N 1
ATOM 2987 C CA . GLY B 1 22 ? 84.385 -57.585 0.754 1.00 125.98 22 GLY B CA 1
ATOM 2988 C C . GLY B 1 22 ? 83.778 -57.866 -0.606 1.00 125.34 22 GLY B C 1
ATOM 2989 O O . GLY B 1 22 ? 84.496 -58.002 -1.600 1.00 125.69 22 GLY B O 1
ATOM 2990 N N . VAL B 1 23 ? 82.454 -57.952 -0.656 1.00 124.37 23 VAL B N 1
ATOM 2991 C CA . VAL B 1 23 ? 81.766 -58.224 -1.911 1.00 123.72 23 VAL B CA 1
ATOM 2992 C C . VAL B 1 23 ? 81.191 -56.947 -2.517 1.00 124.44 23 VAL B C 1
ATOM 2993 O O . VAL B 1 23 ? 80.792 -56.928 -3.682 1.00 124.45 23 VAL B O 1
ATOM 2997 N N . ILE B 1 24 ? 81.152 -55.881 -1.720 1.00 124.35 24 ILE B N 1
ATOM 2998 C CA . ILE B 1 24 ? 80.619 -54.601 -2.172 1.00 124.59 24 ILE B CA 1
ATOM 2999 C C . ILE B 1 24 ? 81.315 -54.082 -3.433 1.00 125.65 24 ILE B C 1
ATOM 3000 O O . ILE B 1 24 ? 80.665 -53.867 -4.461 1.00 126.16 24 ILE B O 1
ATOM 3005 N N . PRO B 1 25 ? 82.646 -53.886 -3.379 1.00 125.41 25 PRO B N 1
ATOM 3006 C CA . PRO B 1 25 ? 83.370 -53.388 -4.554 1.00 124.71 25 PRO B CA 1
ATOM 3007 C C . PRO B 1 25 ? 83.091 -54.192 -5.817 1.00 124.60 25 PRO B C 1
ATOM 3008 O O . PRO B 1 25 ? 82.792 -53.629 -6.875 1.00 123.17 25 PRO B O 1
ATOM 3012 N N . ARG B 1 26 ? 83.178 -55.511 -5.683 1.00 125.15 26 ARG B N 1
ATOM 3013 C CA . ARG B 1 26 ? 82.945 -56.430 -6.791 1.00 125.84 26 ARG B CA 1
ATOM 3014 C C . ARG B 1 26 ? 81.580 -56.223 -7.460 1.00 125.84 26 ARG B C 1
ATOM 3015 O O . ARG B 1 26 ? 81.470 -56.250 -8.687 1.00 125.83 26 ARG B O 1
ATOM 3017 N N . ILE B 1 27 ? 80.544 -56.005 -6.655 1.00 125.74 27 ILE B N 1
ATOM 3018 C CA . ILE B 1 27 ? 79.183 -55.821 -7.177 1.00 124.80 27 ILE B CA 1
ATOM 3019 C C . ILE B 1 27 ? 78.852 -54.388 -7.575 1.00 124.07 27 ILE B C 1
ATOM 3020 O O . ILE B 1 27 ? 78.014 -54.159 -8.449 1.00 124.39 27 ILE B O 1
ATOM 3025 N N . SER B 1 28 ? 79.496 -53.428 -6.922 1.00 122.34 28 SER B N 1
ATOM 3026 C CA . SER B 1 28 ? 79.264 -52.021 -7.208 1.00 120.64 28 SER B CA 1
ATOM 3027 C C . SER B 1 28 ? 79.759 -51.638 -8.599 1.00 119.51 28 SER B C 1
ATOM 3028 O O . SER B 1 28 ? 79.296 -50.662 -9.185 1.00 118.96 28 SER B O 1
ATOM 3031 N N . ALA B 1 29 ? 80.707 -52.410 -9.121 1.00 118.96 29 ALA B N 1
ATOM 3032 C CA . ALA B 1 29 ? 81.270 -52.144 -10.435 1.00 118.39 29 ALA B CA 1
ATOM 3033 C C . ALA B 1 29 ? 80.410 -52.731 -11.541 1.00 118.78 29 ALA B C 1
ATOM 3034 O O . ALA B 1 29 ? 80.227 -52.114 -12.589 1.00 118.94 29 ALA B O 1
ATOM 3036 N N . GLU B 1 30 ? 79.878 -53.925 -11.308 1.00 119.11 30 GLU B N 1
ATOM 3037 C CA . GLU B 1 30 ? 79.040 -54.575 -12.306 1.00 120.19 30 GLU B CA 1
ATOM 3038 C C . GLU B 1 30 ? 77.601 -54.064 -12.307 1.00 119.56 30 GLU B C 1
ATOM 3039 O O . GLU B 1 30 ? 76.818 -54.411 -13.190 1.00 119.04 30 GLU B O 1
ATOM 3045 N N . ALA B 1 31 ? 77.264 -53.231 -11.325 1.00 119.32 31 ALA B N 1
ATOM 3046 C CA . ALA B 1 31 ? 75.918 -52.676 -11.201 1.00 118.10 31 ALA B CA 1
ATOM 3047 C C . ALA B 1 31 ? 75.391 -52.049 -12.486 1.00 118.05 31 ALA B C 1
ATOM 3048 O O . ALA B 1 31 ? 74.320 -52.420 -12.970 1.00 117.47 31 ALA B O 1
ATOM 3050 N N . ALA B 1 32 ? 76.141 -51.096 -13.032 1.00 118.30 32 ALA B N 1
ATOM 3051 C CA . ALA B 1 32 ? 75.739 -50.412 -14.258 1.00 118.86 32 ALA B CA 1
ATOM 3052 C C . ALA B 1 32 ? 75.519 -51.374 -15.416 1.00 119.37 32 ALA B C 1
ATOM 3053 O O . ALA B 1 32 ? 74.563 -51.228 -16.178 1.00 119.16 32 ALA B O 1
ATOM 3055 N N . ASP B 1 33 ? 76.409 -52.356 -15.542 1.00 120.69 33 ASP B N 1
ATOM 3056 C CA . ASP B 1 33 ? 76.341 -53.348 -16.614 1.00 121.06 33 ASP B CA 1
ATOM 3057 C C . ASP B 1 33 ? 75.126 -54.264 -16.530 1.00 120.09 33 ASP B C 1
ATOM 3058 O O . ASP B 1 33 ? 74.369 -54.387 -17.493 1.00 120.26 33 ASP B O 1
ATOM 3063 N N . ARG B 1 34 ? 74.953 -54.917 -15.384 1.00 118.62 34 ARG B N 1
ATOM 3064 C CA . ARG B 1 34 ? 73.833 -55.831 -15.187 1.00 117.80 34 ARG B CA 1
ATOM 3065 C C . ARG B 1 34 ? 72.489 -55.143 -15.361 1.00 118.02 34 ARG B C 1
ATOM 3066 O O . ARG B 1 34 ? 71.520 -55.764 -15.792 1.00 117.81 34 ARG B O 1
ATOM 3074 N N . ASP B 1 35 ? 72.432 -53.859 -15.020 1.00 118.15 35 ASP B N 1
ATOM 3075 C CA . ASP B 1 35 ? 71.202 -53.098 -15.156 1.00 117.48 35 ASP B CA 1
ATOM 3076 C C . ASP B 1 35 ? 70.896 -52.881 -16.628 1.00 118.19 35 ASP B C 1
ATOM 3077 O O . ASP B 1 35 ? 69.761 -53.056 -17.064 1.00 118.26 35 ASP B O 1
ATOM 3082 N N . ARG B 1 36 ? 71.915 -52.507 -17.396 1.00 119.70 36 ARG B N 1
ATOM 3083 C CA . ARG B 1 36 ? 71.742 -52.246 -18.824 1.00 120.73 36 ARG B CA 1
ATOM 3084 C C . ARG B 1 36 ? 71.286 -53.492 -19.578 1.00 119.67 36 ARG B C 1
ATOM 3085 O O . ARG B 1 36 ? 70.379 -53.423 -20.406 1.00 118.66 36 ARG B O 1
ATOM 3093 N N . THR B 1 37 ? 71.908 -54.629 -19.283 1.00 119.62 37 THR B N 1
ATOM 3094 C CA . THR B 1 37 ? 71.543 -55.885 -19.933 1.00 119.76 37 THR B CA 1
ATOM 3095 C C . THR B 1 37 ? 70.319 -56.506 -19.267 1.00 119.61 37 THR B C 1
ATOM 3096 O O . THR B 1 37 ? 69.459 -57.069 -19.935 1.00 119.49 37 THR B O 1
ATOM 3100 N N . GLY B 1 38 ? 70.243 -56.393 -17.947 1.00 119.95 38 GLY B N 1
ATOM 3101 C CA . GLY B 1 38 ? 69.123 -56.964 -17.222 1.00 119.75 38 GLY B CA 1
ATOM 3102 C C . GLY B 1 38 ? 69.390 -58.431 -16.957 1.00 119.69 38 GLY B C 1
ATOM 3103 O O . GLY B 1 38 ? 68.560 -59.289 -17.252 1.00 120.51 38 GLY B O 1
ATOM 3104 N N . THR B 1 39 ? 70.557 -58.715 -16.389 1.00 118.92 39 THR B N 1
ATOM 3105 C CA . THR B 1 39 ? 70.965 -60.083 -16.102 1.00 119.07 39 THR B CA 1
ATOM 3106 C C . THR B 1 39 ? 71.289 -60.299 -14.625 1.00 118.61 39 THR B C 1
ATOM 3107 O O . THR B 1 39 ? 72.193 -59.661 -14.081 1.00 118.61 39 THR B O 1
ATOM 3111 N N . PHE B 1 40 ? 70.557 -61.210 -13.989 1.00 117.75 40 PHE B N 1
ATOM 3112 C CA . PHE B 1 40 ? 70.753 -61.525 -12.574 1.00 117.43 40 PHE B CA 1
ATOM 3113 C C . PHE B 1 40 ? 72.208 -61.906 -12.301 1.00 117.70 40 PHE B C 1
ATOM 3114 O O . PHE B 1 40 ? 72.820 -62.625 -13.083 1.00 118.11 40 PHE B O 1
ATOM 3122 N N . PRO B 1 41 ? 72.776 -61.432 -11.180 1.00 118.53 41 PRO B N 1
ATOM 3123 C CA . PRO B 1 41 ? 74.161 -61.712 -10.786 1.00 120.14 41 PRO B CA 1
ATOM 3124 C C . PRO B 1 41 ? 74.339 -63.093 -10.157 1.00 121.54 41 PRO B C 1
ATOM 3125 O O . PRO B 1 41 ? 74.578 -63.205 -8.953 1.00 120.85 41 PRO B O 1
ATOM 3129 N N . VAL B 1 42 ? 74.241 -64.136 -10.975 1.00 123.62 42 VAL B N 1
ATOM 3130 C CA . VAL B 1 42 ? 74.376 -65.507 -10.493 1.00 125.64 42 VAL B CA 1
ATOM 3131 C C . VAL B 1 42 ? 75.681 -65.773 -9.741 1.00 127.03 42 VAL B C 1
ATOM 3132 O O . VAL B 1 42 ? 75.654 -66.178 -8.575 1.00 127.28 42 VAL B O 1
ATOM 3136 N N . GLU B 1 43 ? 76.816 -65.549 -10.404 1.00 128.41 43 GLU B N 1
ATOM 3137 C CA . GLU B 1 43 ? 78.118 -65.791 -9.784 1.00 130.09 43 GLU B CA 1
ATOM 3138 C C . GLU B 1 43 ? 78.456 -64.805 -8.674 1.00 129.64 43 GLU B C 1
ATOM 3139 O O . GLU B 1 43 ? 79.199 -65.130 -7.747 1.00 128.87 43 GLU B O 1
ATOM 3145 N N . ALA B 1 44 ? 77.912 -63.601 -8.764 1.00 130.79 44 ALA B N 1
ATOM 3146 C CA . ALA B 1 44 ? 78.165 -62.595 -7.742 1.00 132.36 44 ALA B CA 1
ATOM 3147 C C . ALA B 1 44 ? 77.360 -62.956 -6.501 1.00 132.86 44 ALA B C 1
ATOM 3148 O O . ALA B 1 44 ? 77.755 -62.655 -5.375 1.00 131.83 44 ALA B O 1
ATOM 3150 N N . PHE B 1 45 ? 76.231 -63.621 -6.722 1.00 134.06 45 PHE B N 1
ATOM 3151 C CA . PHE B 1 45 ? 75.349 -64.014 -5.633 1.00 135.44 45 PHE B CA 1
ATOM 3152 C C . PHE B 1 45 ? 75.785 -65.307 -4.948 1.00 136.26 45 PHE B C 1
ATOM 3153 O O . PHE B 1 45 ? 75.711 -65.421 -3.727 1.00 136.04 45 PHE B O 1
ATOM 3161 N N . GLU B 1 46 ? 76.238 -66.289 -5.714 1.00 137.36 46 GLU B N 1
ATOM 3162 C CA . GLU B 1 46 ? 76.651 -67.532 -5.086 1.00 137.43 46 GLU B CA 1
ATOM 3163 C C . GLU B 1 46 ? 77.889 -67.319 -4.222 1.00 136.45 46 GLU B C 1
ATOM 3164 O O . GLU B 1 46 ? 78.145 -68.096 -3.305 1.00 136.56 46 GLU B O 1
ATOM 3170 N N . GLN B 1 47 ? 78.651 -66.264 -4.497 1.00 135.27 47 GLN B N 1
ATOM 3171 C CA . GLN B 1 47 ? 79.841 -66.011 -3.701 1.00 134.72 47 GLN B CA 1
ATOM 3172 C C . GLN B 1 47 ? 79.435 -65.762 -2.254 1.00 134.82 47 GLN B C 1
ATOM 3173 O O . GLN B 1 47 ? 80.265 -65.805 -1.347 1.00 134.55 47 GLN B O 1
ATOM 3179 N N . PHE B 1 48 ? 78.152 -65.488 -2.044 1.00 135.09 48 PHE B N 1
ATOM 3180 C CA . PHE B 1 48 ? 77.640 -65.257 -0.701 1.00 135.58 48 PHE B CA 1
ATOM 3181 C C . PHE B 1 48 ? 77.582 -66.589 0.036 1.00 136.82 48 PHE B C 1
ATOM 3182 O O . PHE B 1 48 ? 77.947 -66.679 1.211 1.00 137.46 48 PHE B O 1
ATOM 3190 N N . ALA B 1 49 ? 77.119 -67.621 -0.665 1.00 137.03 49 ALA B N 1
ATOM 3191 C CA . ALA B 1 49 ? 77.025 -68.956 -0.093 1.00 136.60 49 ALA B CA 1
ATOM 3192 C C . ALA B 1 49 ? 78.407 -69.382 0.398 1.00 136.39 49 ALA B C 1
ATOM 3193 O O . ALA B 1 49 ? 78.533 -70.051 1.426 1.00 136.69 49 ALA B O 1
ATOM 3195 N N . LYS B 1 50 ? 79.432 -68.969 -0.348 1.00 135.85 50 LYS B N 1
ATOM 3196 C CA . LYS B 1 50 ? 80.821 -69.270 -0.025 1.00 136.13 50 LYS B CA 1
ATOM 3197 C C . LYS B 1 50 ? 81.193 -68.725 1.356 1.00 136.46 50 LYS B C 1
ATOM 3198 O O . LYS B 1 50 ? 81.812 -69.425 2.158 1.00 136.33 50 LYS B O 1
ATOM 3200 N N . LEU B 1 51 ? 80.814 -67.476 1.625 1.00 136.49 51 LEU B N 1
ATOM 3201 C CA . LEU B 1 51 ? 81.093 -66.830 2.907 1.00 136.48 51 LEU B CA 1
ATOM 3202 C C . LEU B 1 51 ? 80.079 -67.207 3.988 1.00 136.14 51 LEU B C 1
ATOM 3203 O O . LEU B 1 51 ? 80.451 -67.431 5.144 1.00 136.11 51 LEU B O 1
ATOM 3208 N N . GLY B 1 52 ? 78.804 -67.282 3.613 1.00 135.02 52 GLY B N 1
ATOM 3209 C CA . GLY B 1 52 ? 77.777 -67.646 4.573 1.00 133.51 52 GLY B CA 1
ATOM 3210 C C . GLY B 1 52 ? 76.653 -66.637 4.682 1.00 132.78 52 GLY B C 1
ATOM 3211 O O . GLY B 1 52 ? 75.681 -66.862 5.400 1.00 132.42 52 GLY B O 1
ATOM 3212 N N . LEU B 1 53 ? 76.785 -65.520 3.973 1.00 132.52 53 LEU B N 1
ATOM 3213 C CA . LEU B 1 53 ? 75.769 -64.474 3.991 1.00 131.49 53 LEU B CA 1
ATOM 3214 C C . LEU B 1 53 ? 74.445 -65.012 3.469 1.00 131.04 53 LEU B C 1
ATOM 3215 O O . LEU B 1 53 ? 73.376 -64.565 3.883 1.00 131.00 53 LEU B O 1
ATOM 3220 N N . MET B 1 54 ? 74.518 -65.975 2.557 1.00 130.20 54 MET B N 1
ATOM 3221 C CA . MET B 1 54 ? 73.311 -66.556 2.003 1.00 129.76 54 MET B CA 1
ATOM 3222 C C . MET B 1 54 ? 72.581 -67.288 3.125 1.00 129.58 54 MET B C 1
ATOM 3223 O O . MET B 1 54 ? 71.401 -67.637 3.000 1.00 129.32 54 MET B O 1
ATOM 3228 N N . GLY B 1 55 ? 73.291 -67.496 4.231 1.00 128.68 55 GLY B N 1
ATOM 3229 C CA . GLY B 1 55 ? 72.712 -68.186 5.367 1.00 128.80 55 GLY B CA 1
ATOM 3230 C C . GLY B 1 55 ? 72.510 -67.349 6.618 1.00 129.02 55 GLY B C 1
ATOM 3231 O O . GLY B 1 55 ? 72.252 -67.894 7.692 1.00 129.24 55 GLY B O 1
ATOM 3232 N N . ALA B 1 56 ? 72.636 -66.031 6.504 1.00 129.24 56 ALA B N 1
ATOM 3233 C CA . ALA B 1 56 ? 72.425 -65.165 7.660 1.00 128.92 56 ALA B CA 1
ATOM 3234 C C . ALA B 1 56 ? 70.969 -65.356 8.081 1.00 129.08 56 ALA B C 1
ATOM 3235 O O . ALA B 1 56 ? 70.240 -66.128 7.456 1.00 130.06 56 ALA B O 1
ATOM 3237 N N . THR B 1 57 ? 70.542 -64.651 9.123 1.00 128.54 57 THR B N 1
ATOM 3238 C CA . THR B 1 57 ? 69.169 -64.765 9.627 1.00 128.16 57 THR B CA 1
ATOM 3239 C C . THR B 1 57 ? 68.740 -66.222 9.847 1.00 128.49 57 THR B C 1
ATOM 3240 O O . THR B 1 57 ? 67.553 -66.546 9.772 1.00 127.58 57 THR B O 1
ATOM 3244 N N . VAL B 1 58 ? 69.718 -67.089 10.112 1.00 129.21 58 VAL B N 1
ATOM 3245 C CA . VAL B 1 58 ? 69.486 -68.513 10.380 1.00 129.63 58 VAL B CA 1
ATOM 3246 C C . VAL B 1 58 ? 70.191 -68.831 11.695 1.00 130.27 58 VAL B C 1
ATOM 3247 O O . VAL B 1 58 ? 71.353 -68.472 11.875 1.00 130.67 58 VAL B O 1
ATOM 3251 N N . PRO B 1 59 ? 69.503 -69.509 12.627 1.00 130.60 59 PRO B N 1
ATOM 3252 C CA . PRO B 1 59 ? 70.074 -69.869 13.929 1.00 130.83 59 PRO B CA 1
ATOM 3253 C C . PRO B 1 59 ? 71.509 -70.387 13.866 1.00 131.34 59 PRO B C 1
ATOM 3254 O O . PRO B 1 59 ? 71.871 -71.139 12.962 1.00 131.89 59 PRO B O 1
ATOM 3258 N N . ALA B 1 60 ? 72.327 -69.970 14.827 1.00 131.71 60 ALA B N 1
ATOM 3259 C CA . ALA B 1 60 ? 73.723 -70.393 14.871 1.00 132.95 60 ALA B CA 1
ATOM 3260 C C . ALA B 1 60 ? 73.805 -71.913 14.992 1.00 133.82 60 ALA B C 1
ATOM 3261 O O . ALA B 1 60 ? 74.728 -72.544 14.467 1.00 133.35 60 ALA B O 1
ATOM 3263 N N . GLU B 1 61 ? 72.815 -72.483 15.680 1.00 134.59 61 GLU B N 1
ATOM 3264 C CA . GLU B 1 61 ? 72.725 -73.921 15.913 1.00 134.70 61 GLU B CA 1
ATOM 3265 C C . GLU B 1 61 ? 72.250 -74.710 14.689 1.00 134.48 61 GLU B C 1
ATOM 3266 O O . GLU B 1 61 ? 72.246 -75.939 14.704 1.00 134.83 61 GLU B O 1
ATOM 3268 N N . LEU B 1 62 ? 71.851 -74.009 13.634 1.00 134.32 62 LEU B N 1
ATOM 3269 C CA . LEU B 1 62 ? 71.378 -74.666 12.417 1.00 134.27 62 LEU B CA 1
ATOM 3270 C C . LEU B 1 62 ? 72.358 -74.497 11.258 1.00 134.29 62 LEU B C 1
ATOM 3271 O O . LEU B 1 62 ? 72.363 -75.295 10.320 1.00 135.21 62 LEU B O 1
ATOM 3276 N N . GLY B 1 63 ? 73.185 -73.459 11.325 1.00 133.85 63 GLY B N 1
ATOM 3277 C CA . GLY B 1 63 ? 74.145 -73.221 10.263 1.00 133.65 63 GLY B CA 1
ATOM 3278 C C . GLY B 1 63 ? 75.175 -72.176 10.637 1.00 133.63 63 GLY B C 1
ATOM 3279 O O . GLY B 1 63 ? 76.379 -72.437 10.580 1.00 133.62 63 GLY B O 1
ATOM 3280 N N . GLY B 1 64 ? 74.708 -70.991 11.019 1.00 133.15 64 GLY B N 1
ATOM 3281 C CA . GLY B 1 64 ? 75.629 -69.936 11.396 1.00 133.14 64 GLY B CA 1
ATOM 3282 C C . GLY B 1 64 ? 75.063 -68.539 11.222 1.00 133.31 64 GLY B C 1
ATOM 3283 O O . GLY B 1 64 ? 74.089 -68.336 10.489 1.00 133.22 64 GLY B O 1
ATOM 3284 N N . LEU B 1 65 ? 75.686 -67.574 11.896 1.00 133.11 65 LEU B N 1
ATOM 3285 C CA . LEU B 1 65 ? 75.256 -66.182 11.839 1.00 131.78 65 LEU B CA 1
ATOM 3286 C C . LEU B 1 65 ? 73.795 -66.085 12.269 1.00 131.28 65 LEU B C 1
ATOM 3287 O O . LEU B 1 65 ? 72.890 -66.042 11.432 1.00 132.13 65 LEU B O 1
ATOM 3292 N N . GLY B 1 66 ? 73.576 -66.065 13.582 1.00 130.20 66 GLY B N 1
ATOM 3293 C CA . GLY B 1 66 ? 72.226 -65.980 14.114 1.00 129.33 66 GLY B CA 1
ATOM 3294 C C . GLY B 1 66 ? 71.725 -64.550 14.178 1.00 128.44 66 GLY B C 1
ATOM 3295 O O . GLY B 1 66 ? 71.786 -63.902 15.223 1.00 128.64 66 GLY B O 1
ATOM 3296 N N . LEU B 1 67 ? 71.223 -64.061 13.049 1.00 127.21 67 LEU B N 1
ATOM 3297 C CA . LEU B 1 67 ? 70.717 -62.699 12.948 1.00 125.30 67 LEU B CA 1
ATOM 3298 C C . LEU B 1 67 ? 69.197 -62.682 13.077 1.00 124.51 67 LEU B C 1
ATOM 3299 O O . LEU B 1 67 ? 68.490 -63.257 12.249 1.00 123.64 67 LEU B O 1
ATOM 3304 N N . THR B 1 68 ? 68.701 -62.012 14.112 1.00 123.78 68 THR B N 1
ATOM 3305 C CA . THR B 1 68 ? 67.265 -61.925 14.359 1.00 123.04 68 THR B CA 1
ATOM 3306 C C . THR B 1 68 ? 66.797 -60.482 14.523 1.00 121.81 68 THR B C 1
ATOM 3307 O O . THR B 1 68 ? 65.599 -60.199 14.475 1.00 122.61 68 THR B O 1
ATOM 3311 N N . ARG B 1 69 ? 67.746 -59.577 14.732 1.00 119.03 69 ARG B N 1
ATOM 3312 C CA . ARG B 1 69 ? 67.444 -58.161 14.918 1.00 115.09 69 ARG B CA 1
ATOM 3313 C C . ARG B 1 69 ? 67.050 -57.526 13.582 1.00 111.42 69 ARG B C 1
ATOM 3314 O O . ARG B 1 69 ? 67.906 -57.293 12.735 1.00 110.80 69 ARG B O 1
ATOM 3322 N N . LEU B 1 70 ? 65.762 -57.245 13.399 1.00 107.80 70 LEU B N 1
ATOM 3323 C CA . LEU B 1 70 ? 65.264 -56.640 12.163 1.00 105.19 70 LEU B CA 1
ATOM 3324 C C . LEU B 1 70 ? 65.973 -55.345 11.788 1.00 104.09 70 LEU B C 1
ATOM 3325 O O . LEU B 1 70 ? 66.124 -55.028 10.608 1.00 104.21 70 LEU B O 1
ATOM 3330 N N . TYR B 1 71 ? 66.390 -54.588 12.795 1.00 102.95 71 TYR B N 1
ATOM 3331 C CA . TYR B 1 71 ? 67.086 -53.327 12.571 1.00 101.13 71 TYR B CA 1
ATOM 3332 C C . TYR B 1 71 ? 68.426 -53.531 11.868 1.00 100.88 71 TYR B C 1
ATOM 3333 O O . TYR B 1 71 ? 68.795 -52.750 10.996 1.00 101.07 71 TYR B O 1
ATOM 3342 N N . ASP B 1 72 ? 69.159 -54.575 12.254 1.00 100.58 72 ASP B N 1
ATOM 3343 C CA . ASP B 1 72 ? 70.450 -54.851 11.637 1.00 100.16 72 ASP B CA 1
ATOM 3344 C C . ASP B 1 72 ? 70.285 -55.483 10.263 1.00 99.68 72 ASP B C 1
ATOM 3345 O O . ASP B 1 72 ? 71.105 -55.272 9.373 1.00 100.06 72 ASP B O 1
ATOM 3350 N N . VAL B 1 73 ? 69.215 -56.246 10.083 1.00 99.18 73 VAL B N 1
ATOM 3351 C CA . VAL B 1 73 ? 68.954 -56.870 8.798 1.00 98.65 73 VAL B CA 1
ATOM 3352 C C . VAL B 1 73 ? 68.755 -55.781 7.755 1.00 100.38 73 VAL B C 1
ATOM 3353 O O . VAL B 1 73 ? 69.123 -55.950 6.593 1.00 102.21 73 VAL B O 1
ATOM 3357 N N . ALA B 1 74 ? 68.173 -54.659 8.177 1.00 100.50 74 ALA B N 1
ATOM 3358 C CA . ALA B 1 74 ? 67.930 -53.537 7.276 1.00 99.84 74 ALA B CA 1
ATOM 3359 C C . ALA B 1 74 ? 69.206 -52.717 7.083 1.00 99.27 74 ALA B C 1
ATOM 3360 O O . ALA B 1 74 ? 69.447 -52.184 5.997 1.00 97.73 74 ALA B O 1
ATOM 3362 N N . THR B 1 75 ? 70.016 -52.622 8.138 1.00 98.58 75 THR B N 1
ATOM 3363 C CA . THR B 1 75 ? 71.277 -51.883 8.077 1.00 98.52 75 THR B CA 1
ATOM 3364 C C . THR B 1 75 ? 72.175 -52.577 7.066 1.00 98.90 75 THR B C 1
ATOM 3365 O O . THR B 1 75 ? 73.000 -51.940 6.407 1.00 100.02 75 THR B O 1
ATOM 3369 N N . ALA B 1 76 ? 72.006 -53.891 6.954 1.00 97.77 76 ALA B N 1
ATOM 3370 C CA . ALA B 1 76 ? 72.773 -54.685 6.010 1.00 97.50 76 ALA B CA 1
ATOM 3371 C C . ALA B 1 76 ? 72.281 -54.377 4.595 1.00 97.24 76 ALA B C 1
ATOM 3372 O O . ALA B 1 76 ? 73.068 -54.006 3.722 1.00 98.54 76 ALA B O 1
ATOM 3374 N N . LEU B 1 77 ? 70.976 -54.520 4.380 1.00 95.78 77 LEU B N 1
ATOM 3375 C CA . LEU B 1 77 ? 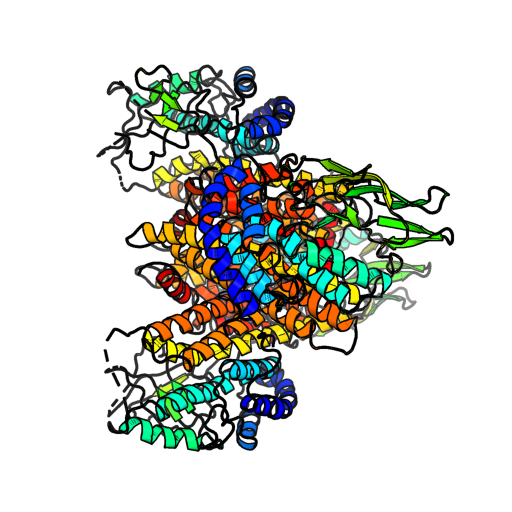70.376 -54.251 3.080 1.00 95.29 77 LEU B CA 1
ATOM 3376 C C . LEU B 1 77 ? 70.641 -52.839 2.570 1.00 95.97 77 LEU B C 1
ATOM 3377 O O . LEU B 1 77 ? 70.611 -52.596 1.366 1.00 95.03 77 LEU B O 1
ATOM 3382 N N . MET B 1 78 ? 70.882 -51.903 3.481 1.00 97.27 78 MET B N 1
ATOM 3383 C CA . MET B 1 78 ? 71.159 -50.537 3.064 1.00 98.38 78 MET B CA 1
ATOM 3384 C C . MET B 1 78 ? 72.594 -50.424 2.581 1.00 98.61 78 MET B C 1
ATOM 3385 O O . MET B 1 78 ? 72.860 -49.743 1.595 1.00 98.95 78 MET B O 1
ATOM 3390 N N . ARG B 1 79 ? 73.516 -51.078 3.287 1.00 99.05 79 ARG B N 1
ATOM 3391 C CA . ARG B 1 79 ? 74.926 -51.064 2.901 1.00 99.14 79 ARG B CA 1
ATOM 3392 C C . ARG B 1 79 ? 75.020 -51.645 1.493 1.00 98.16 79 ARG B C 1
ATOM 3393 O O . ARG B 1 79 ? 75.740 -51.126 0.637 1.00 98.38 79 ARG B O 1
ATOM 3401 N N . LEU B 1 80 ? 74.278 -52.725 1.261 1.00 96.27 80 LEU B N 1
ATOM 3402 C CA . LEU B 1 80 ? 74.281 -53.385 -0.032 1.00 95.20 80 LEU B CA 1
ATOM 3403 C C . LEU B 1 80 ? 73.542 -52.588 -1.092 1.00 96.05 80 LEU B C 1
ATOM 3404 O O . LEU B 1 80 ? 73.982 -52.522 -2.236 1.00 97.97 80 LEU B O 1
ATOM 3409 N N . ALA B 1 81 ? 72.419 -51.988 -0.719 1.00 96.55 81 ALA B N 1
ATOM 3410 C CA . ALA B 1 81 ? 71.637 -51.210 -1.673 1.00 96.87 81 ALA B CA 1
ATOM 3411 C C . ALA B 1 81 ? 72.429 -50.015 -2.195 1.00 96.69 81 ALA B C 1
ATOM 3412 O O . ALA B 1 81 ? 72.216 -49.566 -3.323 1.00 95.75 81 ALA B O 1
ATOM 3414 N N . GLU B 1 82 ? 73.342 -49.504 -1.374 1.00 97.16 82 GLU B N 1
ATOM 3415 C CA . GLU B 1 82 ? 74.170 -48.378 -1.780 1.00 98.87 82 GLU B CA 1
ATOM 3416 C C . GLU B 1 82 ? 75.050 -48.782 -2.956 1.00 100.36 82 GLU B C 1
ATOM 3417 O O . GLU B 1 82 ? 75.455 -47.942 -3.758 1.00 101.69 82 GLU B O 1
ATOM 3423 N N . ALA B 1 83 ? 75.338 -50.077 -3.054 1.00 100.45 83 ALA B N 1
ATOM 3424 C CA . ALA B 1 83 ? 76.137 -50.609 -4.148 1.00 99.75 83 ALA B CA 1
ATOM 3425 C C . ALA B 1 83 ? 75.189 -50.864 -5.322 1.00 100.97 83 ALA B C 1
ATOM 3426 O O . ALA B 1 83 ? 75.309 -50.237 -6.379 1.00 101.11 83 ALA B O 1
ATOM 3428 N N . ASP B 1 84 ? 74.250 -51.789 -5.124 1.00 102.02 84 ASP B N 1
ATOM 3429 C CA . ASP B 1 84 ? 73.248 -52.119 -6.132 1.00 103.38 84 ASP B CA 1
ATOM 3430 C C . ASP B 1 84 ? 71.922 -52.435 -5.453 1.00 102.47 84 ASP B C 1
ATOM 3431 O O . ASP B 1 84 ? 71.823 -53.353 -4.645 1.00 101.25 84 ASP B O 1
ATOM 3436 N N . ALA B 1 85 ? 70.904 -51.653 -5.788 1.00 102.49 85 ALA B N 1
ATOM 3437 C CA . ALA B 1 85 ? 69.579 -51.838 -5.223 1.00 102.08 85 ALA B CA 1
ATOM 3438 C C . ALA B 1 85 ? 69.037 -53.206 -5.619 1.00 101.43 85 ALA B C 1
ATOM 3439 O O . ALA B 1 85 ? 68.513 -53.941 -4.786 1.00 102.12 85 ALA B O 1
ATOM 3441 N N . SER B 1 86 ? 69.190 -53.546 -6.896 1.00 100.37 86 SER B N 1
ATOM 3442 C CA . SER B 1 86 ? 68.709 -54.813 -7.437 1.00 98.24 86 SER B CA 1
ATOM 3443 C C . SER B 1 86 ? 69.163 -56.071 -6.693 1.00 97.62 86 SER B C 1
ATOM 3444 O O . SER B 1 86 ? 68.340 -56.931 -6.381 1.00 98.54 86 SER B O 1
ATOM 3447 N N . THR B 1 87 ? 70.455 -56.201 -6.407 1.00 95.79 87 THR B N 1
ATOM 3448 C CA . THR B 1 87 ? 70.892 -57.395 -5.697 1.00 94.32 87 THR B CA 1
ATOM 3449 C C . THR B 1 87 ? 70.354 -57.367 -4.270 1.00 93.49 87 THR B C 1
ATOM 3450 O O . THR B 1 87 ? 69.965 -58.401 -3.735 1.00 93.34 87 THR B O 1
ATOM 3454 N N . ALA B 1 88 ? 70.309 -56.180 -3.671 1.00 93.03 88 ALA B N 1
ATOM 3455 C CA . ALA B 1 88 ? 69.801 -56.017 -2.308 1.00 92.48 88 ALA B CA 1
ATOM 3456 C C . ALA B 1 88 ? 68.342 -56.471 -2.220 1.00 92.40 88 ALA B C 1
ATOM 3457 O O . ALA B 1 88 ? 67.930 -57.095 -1.238 1.00 91.37 88 ALA B O 1
ATOM 3459 N N . LEU B 1 89 ? 67.566 -56.156 -3.254 1.00 92.02 89 LEU B N 1
ATOM 3460 C CA . LEU B 1 89 ? 66.157 -56.540 -3.310 1.00 91.21 89 LEU B CA 1
ATOM 3461 C C . LEU B 1 89 ? 66.045 -58.057 -3.305 1.00 92.32 89 LEU B C 1
ATOM 3462 O O . LEU B 1 89 ? 65.156 -58.620 -2.666 1.00 93.84 89 LEU B O 1
ATOM 3467 N N . ALA B 1 90 ? 66.957 -58.706 -4.026 1.00 92.62 90 ALA B N 1
ATOM 3468 C CA . ALA B 1 90 ? 66.983 -60.160 -4.128 1.00 92.76 90 ALA B CA 1
ATOM 3469 C C . ALA B 1 90 ? 67.451 -60.828 -2.830 1.00 93.00 90 ALA B C 1
ATOM 3470 O O . ALA B 1 90 ? 66.814 -61.762 -2.340 1.00 90.91 90 ALA B O 1
ATOM 3472 N N . TRP B 1 91 ? 68.564 -60.347 -2.281 1.00 93.96 91 TRP B N 1
ATOM 3473 C CA . TRP B 1 91 ? 69.112 -60.903 -1.048 1.00 95.30 91 TRP B CA 1
ATOM 3474 C C . TRP B 1 91 ? 68.087 -60.846 0.080 1.00 96.66 91 TRP B C 1
ATOM 3475 O O . TRP B 1 91 ? 68.181 -61.585 1.064 1.00 96.56 91 TRP B O 1
ATOM 3486 N N . HIS B 1 92 ? 67.109 -59.960 -0.067 1.00 98.16 92 HIS B N 1
ATOM 3487 C CA . HIS B 1 92 ? 66.062 -59.804 0.934 1.00 98.87 92 HIS B CA 1
ATOM 3488 C C . HIS B 1 92 ? 65.104 -60.995 0.914 1.00 99.24 92 HIS B C 1
ATOM 3489 O O . HIS B 1 92 ? 64.630 -61.432 1.959 1.00 97.70 92 HIS B O 1
ATOM 3496 N N . VAL B 1 93 ? 64.830 -61.516 -0.280 1.00 100.10 93 VAL B N 1
ATOM 3497 C CA . VAL B 1 93 ? 63.948 -62.669 -0.439 1.00 101.02 93 VAL B CA 1
ATOM 3498 C C . VAL B 1 93 ? 64.438 -63.801 0.459 1.00 101.83 93 VAL B C 1
ATOM 3499 O O . VAL B 1 93 ? 63.655 -64.455 1.149 1.00 101.83 93 VAL B O 1
ATOM 3503 N N . GLN B 1 94 ? 65.748 -64.021 0.427 1.00 102.50 94 GLN B N 1
ATOM 3504 C CA . GLN B 1 94 ? 66.406 -65.052 1.218 1.00 104.12 94 GLN B CA 1
ATOM 3505 C C . GLN B 1 94 ? 66.330 -64.706 2.701 1.00 105.81 94 GLN B C 1
ATOM 3506 O O . GLN B 1 94 ? 65.780 -65.464 3.503 1.00 106.13 94 GLN B O 1
ATOM 3512 N N . LEU B 1 95 ? 66.892 -63.555 3.062 1.00 107.52 95 LEU B N 1
ATOM 3513 C CA . LEU B 1 95 ? 66.890 -63.114 4.451 1.00 108.06 95 LEU B CA 1
ATOM 3514 C C . LEU B 1 95 ? 65.475 -63.063 5.018 1.00 108.33 95 LEU B C 1
ATOM 3515 O O . LEU B 1 95 ? 65.283 -63.181 6.223 1.00 107.33 95 LEU B O 1
ATOM 3520 N N . SER B 1 96 ? 64.492 -62.899 4.136 1.00 109.68 96 SER B N 1
ATOM 3521 C CA . SER B 1 96 ? 63.088 -62.842 4.525 1.00 111.46 96 SER B CA 1
ATOM 3522 C C . SER B 1 96 ? 62.656 -64.152 5.187 1.00 113.10 96 SER B C 1
ATOM 3523 O O . SER B 1 96 ? 62.367 -64.175 6.384 1.00 112.51 96 SER B O 1
ATOM 3526 N N . ARG B 1 97 ? 62.607 -65.238 4.412 1.00 115.08 97 ARG B N 1
ATOM 3527 C CA . ARG B 1 97 ? 62.220 -66.533 4.968 1.00 116.63 97 ARG B CA 1
ATOM 3528 C C . ARG B 1 97 ? 63.096 -66.852 6.169 1.00 117.32 97 ARG B C 1
ATOM 3529 O O . ARG B 1 97 ? 62.683 -67.580 7.071 1.00 117.75 97 ARG B O 1
ATOM 3537 N N . GLY B 1 98 ? 64.307 -66.305 6.179 1.00 117.83 98 GLY B N 1
ATOM 3538 C CA . GLY B 1 98 ? 65.202 -66.537 7.297 1.00 118.96 98 GLY B CA 1
ATOM 3539 C C . GLY B 1 98 ? 64.494 -66.275 8.614 1.00 119.38 98 GLY B C 1
ATOM 3540 O O . GLY B 1 98 ? 64.573 -67.078 9.544 1.00 118.92 98 GLY B O 1
ATOM 3541 N N . LEU B 1 99 ? 63.791 -65.147 8.684 1.00 119.77 99 LEU B N 1
ATOM 3542 C CA . LEU B 1 99 ? 63.059 -64.765 9.882 1.00 120.20 99 LEU B CA 1
ATOM 3543 C C . LEU B 1 99 ? 61.720 -65.494 9.958 1.00 120.45 99 LEU B C 1
ATOM 3544 O O . LEU B 1 99 ? 61.278 -65.873 11.042 1.00 119.95 99 LEU B O 1
ATOM 3549 N N . THR B 1 100 ? 61.073 -65.685 8.809 1.00 120.98 100 THR B N 1
ATOM 3550 C CA . THR B 1 100 ? 59.783 -66.369 8.790 1.00 122.75 100 THR B CA 1
ATOM 3551 C C . THR B 1 100 ? 59.901 -67.799 9.311 1.00 124.52 100 THR B C 1
ATOM 3552 O O . THR B 1 100 ? 59.095 -68.223 10.146 1.00 124.98 100 THR B O 1
ATOM 3556 N N . LEU B 1 101 ? 60.913 -68.529 8.839 1.00 125.58 101 LEU B N 1
ATOM 3557 C CA . LEU B 1 101 ? 61.126 -69.907 9.266 1.00 125.78 101 LEU B CA 1
ATOM 3558 C C . LEU B 1 101 ? 61.614 -70.013 10.709 1.00 126.67 101 LEU B C 1
ATOM 3559 O O . LEU B 1 101 ? 61.130 -70.856 11.463 1.00 127.00 101 LEU B O 1
ATOM 3564 N N . THR B 1 102 ? 62.558 -69.161 11.101 1.00 127.74 102 THR B N 1
ATOM 3565 C CA . THR B 1 102 ? 63.066 -69.185 12.472 1.00 129.49 102 THR B CA 1
ATOM 3566 C C . THR B 1 102 ? 61.911 -69.050 13.471 1.00 130.56 102 THR B C 1
ATOM 3567 O O . THR B 1 102 ? 61.988 -69.550 14.591 1.00 129.98 102 THR B O 1
ATOM 3571 N N . TYR B 1 103 ? 60.841 -68.378 13.060 1.00 132.84 103 TYR B N 1
ATOM 3572 C CA . TYR B 1 103 ? 59.678 -68.193 13.923 1.00 135.32 103 TYR B CA 1
ATOM 3573 C C . TYR B 1 103 ? 58.769 -69.407 13.806 1.00 136.05 103 TYR B C 1
ATOM 3574 O O . TYR B 1 103 ? 58.032 -69.740 14.730 1.00 136.70 103 TYR B O 1
ATOM 3583 N N . GLU B 1 104 ? 58.825 -70.059 12.655 1.00 136.99 104 GLU B N 1
ATOM 3584 C CA . GLU B 1 104 ? 58.008 -71.233 12.391 1.00 138.83 104 GLU B CA 1
ATOM 3585 C C . GLU B 1 104 ? 58.612 -72.456 13.075 1.00 139.67 104 GLU B C 1
ATOM 3586 O O . GLU B 1 104 ? 57.901 -73.358 13.523 1.00 139.49 104 GLU B O 1
ATOM 3592 N N . TRP B 1 105 ? 59.939 -72.466 13.137 1.00 140.76 105 TRP B N 1
ATOM 3593 C CA . TRP B 1 105 ? 60.706 -73.546 13.744 1.00 142.03 105 TRP B CA 1
ATOM 3594 C C . TRP B 1 105 ? 60.543 -73.563 15.262 1.00 142.85 105 TRP B C 1
ATOM 3595 O O . TRP B 1 105 ? 60.457 -74.627 15.872 1.00 142.90 105 TRP B O 1
ATOM 3606 N N . GLN B 1 106 ? 60.501 -72.380 15.867 1.00 143.74 106 GLN B N 1
ATOM 3607 C CA . GLN B 1 106 ? 60.364 -72.276 17.315 1.00 145.16 106 GLN B CA 1
ATOM 3608 C C . GLN B 1 106 ? 58.911 -72.314 17.793 1.00 145.47 106 GLN B C 1
ATOM 3609 O O . GLN B 1 106 ? 58.605 -72.921 18.817 1.00 146.14 106 GLN B O 1
ATOM 3615 N N . HIS B 1 107 ? 58.017 -71.671 17.050 1.00 145.52 107 HIS B N 1
ATOM 3616 C CA . HIS B 1 107 ? 56.610 -71.624 17.437 1.00 145.71 107 HIS B CA 1
ATOM 3617 C C . HIS B 1 107 ? 55.687 -72.245 16.388 1.00 145.88 107 HIS B C 1
ATOM 3618 O O . HIS B 1 107 ? 54.741 -71.606 15.927 1.00 145.49 107 HIS B O 1
ATOM 3625 N N . GLY B 1 108 ? 55.952 -73.493 16.018 1.00 146.28 108 GLY B N 1
ATOM 3626 C CA . GLY B 1 108 ? 55.117 -74.144 15.024 1.00 147.52 108 GLY B CA 1
ATOM 3627 C C . GLY B 1 108 ? 54.766 -75.575 15.381 1.00 148.69 108 GLY B C 1
ATOM 3628 O O . GLY B 1 108 ? 55.495 -76.229 16.132 1.00 149.22 108 GLY B O 1
ATOM 3629 N N . THR B 1 109 ? 53.651 -76.065 14.842 1.00 149.24 109 THR B N 1
ATOM 3630 C CA . THR B 1 109 ? 53.205 -77.431 15.106 1.00 149.51 109 THR B CA 1
ATOM 3631 C C . THR B 1 109 ? 54.239 -78.459 14.643 1.00 149.98 109 THR B C 1
ATOM 3632 O O . THR B 1 109 ? 54.988 -78.218 13.695 1.00 149.92 109 THR B O 1
ATOM 3636 N N . PRO B 1 110 ? 54.296 -79.620 15.317 1.00 150.64 110 PRO B N 1
ATOM 3637 C CA . PRO B 1 110 ? 55.238 -80.695 14.985 1.00 151.14 110 PRO B CA 1
ATOM 3638 C C . PRO B 1 110 ? 55.322 -81.060 13.498 1.00 151.31 110 PRO B C 1
ATOM 3639 O O . PRO B 1 110 ? 56.416 -81.224 12.957 1.00 151.28 110 PRO B O 1
ATOM 3643 N N . PRO B 1 111 ? 54.170 -81.195 12.816 1.00 151.32 111 PRO B N 1
ATOM 3644 C CA . PRO B 1 111 ? 54.216 -81.547 11.392 1.00 151.09 111 PRO B CA 1
ATOM 3645 C C . PRO B 1 111 ? 54.986 -80.552 10.523 1.00 150.61 111 PRO B C 1
ATOM 3646 O O . PRO B 1 111 ? 55.792 -80.948 9.677 1.00 150.33 111 PRO B O 1
ATOM 3650 N N . VAL B 1 112 ? 54.742 -79.263 10.744 1.00 150.11 112 VAL B N 1
ATOM 3651 C CA . VAL B 1 112 ? 55.394 -78.217 9.964 1.00 149.45 112 VAL B CA 1
ATOM 3652 C C . VAL B 1 112 ? 56.720 -77.731 10.551 1.00 148.77 112 VAL B C 1
ATOM 3653 O O . VAL B 1 112 ? 57.531 -77.128 9.849 1.00 148.22 112 VAL B O 1
ATOM 3657 N N . ARG B 1 113 ? 56.945 -78.001 11.831 1.00 148.49 113 ARG B N 1
ATOM 3658 C CA . ARG B 1 113 ? 58.177 -77.585 12.493 1.00 149.03 113 ARG B CA 1
ATOM 3659 C C . ARG B 1 113 ? 59.335 -78.499 12.089 1.00 149.12 113 ARG B C 1
ATOM 3660 O O . ARG B 1 113 ? 60.506 -78.117 12.166 1.00 148.82 113 ARG B O 1
ATOM 3668 N N . ALA B 1 114 ? 58.993 -79.706 11.650 1.00 149.42 114 ALA B N 1
ATOM 3669 C CA . ALA B 1 114 ? 59.982 -80.694 11.233 1.00 149.40 114 ALA B CA 1
ATOM 3670 C C . ALA B 1 114 ? 60.594 -80.346 9.879 1.00 149.17 114 ALA B C 1
ATOM 3671 O O . ALA B 1 114 ? 61.807 -80.457 9.696 1.00 149.32 114 ALA B O 1
ATOM 3673 N N . MET B 1 115 ? 59.754 -79.933 8.931 1.00 148.36 115 MET B N 1
ATOM 3674 C CA . MET B 1 115 ? 60.239 -79.575 7.603 1.00 147.62 115 MET B CA 1
ATOM 3675 C C . MET B 1 115 ? 60.934 -78.211 7.636 1.00 146.95 115 MET B C 1
ATOM 3676 O O . MET B 1 115 ? 61.649 -77.843 6.701 1.00 146.57 115 MET B O 1
ATOM 3681 N N . ALA B 1 116 ? 60.728 -77.469 8.720 1.00 145.88 116 ALA B N 1
ATOM 3682 C CA . ALA B 1 116 ? 61.357 -76.170 8.875 1.00 145.07 116 ALA B CA 1
ATOM 3683 C C . ALA B 1 116 ? 62.858 -76.385 9.036 1.00 145.43 116 ALA B C 1
ATOM 3684 O O . ALA B 1 116 ? 63.666 -75.668 8.446 1.00 145.59 116 ALA B O 1
ATOM 3686 N N . GLU B 1 117 ? 63.221 -77.357 9.869 1.00 145.86 117 GLU B N 1
ATOM 3687 C CA . GLU B 1 117 ? 64.624 -77.675 10.128 1.00 146.54 117 GLU B CA 1
ATOM 3688 C C . GLU B 1 117 ? 65.333 -78.153 8.859 1.00 146.67 117 GLU B C 1
ATOM 3689 O O . GLU B 1 117 ? 66.529 -77.909 8.672 1.00 146.13 117 GLU B O 1
ATOM 3691 N N . ARG B 1 118 ? 64.585 -78.831 7.992 1.00 146.44 118 ARG B N 1
ATOM 3692 C CA . ARG B 1 118 ? 65.118 -79.351 6.737 1.00 145.98 118 ARG B CA 1
ATOM 3693 C C . ARG B 1 118 ? 65.616 -78.223 5.843 1.00 144.75 118 ARG B C 1
ATOM 3694 O O . ARG B 1 118 ? 66.781 -78.201 5.441 1.00 144.80 118 ARG B O 1
ATOM 3702 N N . LEU B 1 119 ? 64.723 -77.283 5.549 1.00 142.39 119 LEU B N 1
ATOM 3703 C CA . LEU B 1 119 ? 65.031 -76.140 4.692 1.00 139.82 119 LEU B CA 1
ATOM 3704 C C . LEU B 1 119 ? 65.954 -75.115 5.337 1.00 137.72 119 LEU B C 1
ATOM 3705 O O . LEU B 1 119 ? 66.884 -74.634 4.697 1.00 136.47 119 LEU B O 1
ATOM 3710 N N . LEU B 1 120 ? 65.703 -74.786 6.600 1.00 136.21 120 LEU B N 1
ATOM 3711 C CA . LEU B 1 120 ? 66.523 -73.805 7.304 1.00 136.02 120 LEU B CA 1
ATOM 3712 C C . LEU B 1 120 ? 67.994 -74.204 7.370 1.00 136.01 120 LEU B C 1
ATOM 3713 O O . LEU B 1 120 ? 68.885 -73.357 7.252 1.00 135.79 120 LEU B O 1
ATOM 3718 N N . ARG B 1 121 ? 68.245 -75.494 7.565 1.00 136.12 121 ARG B N 1
ATOM 3719 C CA . ARG B 1 121 ? 69.611 -76.000 7.662 1.00 135.52 121 ARG B CA 1
ATOM 3720 C C . ARG B 1 121 ? 70.269 -76.087 6.287 1.00 135.25 121 ARG B C 1
ATOM 3721 O O . ARG B 1 121 ? 71.487 -75.959 6.167 1.00 134.22 121 ARG B O 1
ATOM 3729 N N . ALA B 1 122 ? 69.453 -76.297 5.255 1.00 135.85 122 ALA B N 1
ATOM 3730 C CA . ALA B 1 122 ? 69.942 -76.412 3.880 1.00 136.67 122 ALA B CA 1
ATOM 3731 C C . ALA B 1 122 ? 70.403 -75.079 3.290 1.00 137.13 122 ALA B C 1
ATOM 3732 O O . ALA B 1 122 ? 71.370 -75.028 2.523 1.00 137.85 122 ALA B O 1
ATOM 3734 N N . MET B 1 123 ? 69.706 -74.002 3.634 1.00 137.07 123 MET B N 1
ATOM 3735 C CA . MET B 1 123 ? 70.075 -72.686 3.136 1.00 136.85 123 MET B CA 1
ATOM 3736 C C . MET B 1 123 ? 71.093 -72.063 4.082 1.00 137.52 123 MET B C 1
ATOM 3737 O O . MET B 1 123 ? 71.528 -70.931 3.885 1.00 138.24 123 MET B O 1
ATOM 3742 N N . ALA B 1 124 ? 71.469 -72.818 5.110 1.00 138.29 124 ALA B N 1
ATOM 3743 C CA . ALA B 1 124 ? 72.442 -72.353 6.090 1.00 138.91 124 ALA B CA 1
ATOM 3744 C C . ALA B 1 124 ? 73.805 -72.193 5.430 1.00 139.33 124 ALA B C 1
ATOM 3745 O O . ALA B 1 124 ? 74.520 -71.225 5.687 1.00 138.93 124 ALA B O 1
ATOM 3747 N N . GLU B 1 125 ? 74.159 -73.147 4.575 1.00 139.91 125 GLU B N 1
ATOM 3748 C CA . GLU B 1 125 ? 75.434 -73.110 3.875 1.00 140.93 125 GLU B CA 1
ATOM 3749 C C . GLU B 1 125 ? 75.225 -72.482 2.500 1.00 139.93 125 GLU B C 1
ATOM 3750 O O . GLU B 1 125 ? 76.120 -71.833 1.956 1.00 140.46 125 GLU B O 1
ATOM 3756 N N . GLY B 1 126 ? 74.034 -72.671 1.945 1.00 138.06 126 GLY B N 1
ATOM 3757 C CA . GLY B 1 126 ? 73.739 -72.111 0.640 1.00 136.19 126 GLY B CA 1
ATOM 3758 C C . GLY B 1 126 ? 73.325 -73.182 -0.343 1.00 135.39 126 GLY B C 1
ATOM 3759 O O . GLY B 1 126 ? 73.220 -72.929 -1.541 1.00 135.21 126 GLY B O 1
ATOM 3760 N N . GLU B 1 127 ? 73.082 -74.382 0.174 1.00 134.42 127 GLU B N 1
ATOM 3761 C CA . GLU B 1 127 ? 72.677 -75.508 -0.654 1.00 133.34 127 GLU B CA 1
ATOM 3762 C C . GLU B 1 127 ? 71.300 -75.278 -1.276 1.00 132.69 127 GLU B C 1
ATOM 3763 O O . GLU B 1 127 ? 70.995 -75.804 -2.345 1.00 132.63 127 GLU B O 1
ATOM 3765 N N . ALA B 1 128 ? 70.474 -74.479 -0.612 1.00 132.08 128 ALA B N 1
ATOM 3766 C CA . ALA B 1 128 ? 69.127 -74.203 -1.104 1.00 131.27 128 ALA B CA 1
ATOM 3767 C C . ALA B 1 128 ? 68.722 -72.737 -0.957 1.00 130.24 128 ALA B C 1
ATOM 3768 O O . ALA B 1 128 ? 68.875 -72.146 0.111 1.00 129.91 128 ALA B O 1
ATOM 3770 N N . ALA B 1 129 ? 68.201 -72.163 -2.041 1.00 128.62 129 ALA B N 1
ATOM 3771 C CA . ALA B 1 129 ? 67.751 -70.773 -2.061 1.00 126.30 129 ALA B CA 1
ATOM 3772 C C . ALA B 1 129 ? 66.230 -70.785 -2.085 1.00 125.45 129 ALA B C 1
ATOM 3773 O O . ALA B 1 129 ? 65.630 -71.289 -3.030 1.00 125.85 129 ALA B O 1
ATOM 3775 N N . VAL B 1 130 ? 65.610 -70.208 -1.062 1.00 124.02 130 VAL B N 1
ATOM 3776 C CA . VAL B 1 130 ? 64.154 -70.191 -0.965 1.00 123.04 130 VAL B CA 1
ATOM 3777 C C . VAL B 1 130 ? 63.485 -68.914 -1.500 1.00 121.87 130 VAL B C 1
ATOM 3778 O O . VAL B 1 130 ? 63.985 -67.807 -1.288 1.00 122.62 130 VAL B O 1
ATOM 3782 N N . CYS B 1 131 ? 62.352 -69.086 -2.184 1.00 120.54 131 CYS B N 1
ATOM 3783 C CA . CYS B 1 131 ? 61.586 -67.975 -2.741 1.00 120.08 131 CYS B CA 1
ATOM 3784 C C . CYS B 1 131 ? 60.119 -67.991 -2.337 1.00 119.93 131 CYS B C 1
ATOM 3785 O O . CYS B 1 131 ? 59.634 -68.962 -1.763 1.00 120.47 131 CYS B O 1
ATOM 3788 N N . GLY B 1 132 ? 59.416 -66.906 -2.644 1.00 119.05 132 GLY B N 1
ATOM 3789 C CA . GLY B 1 132 ? 58.013 -66.833 -2.301 1.00 117.68 132 GLY B CA 1
ATOM 3790 C C . GLY B 1 132 ? 57.123 -66.433 -3.460 1.00 117.53 132 GLY B C 1
ATOM 3791 O O . GLY B 1 132 ? 57.205 -65.312 -3.965 1.00 117.62 132 GLY B O 1
ATOM 3792 N N . ALA B 1 133 ? 56.269 -67.353 -3.890 1.00 117.11 133 ALA B N 1
ATOM 3793 C CA . ALA B 1 133 ? 55.347 -67.069 -4.983 1.00 116.78 133 ALA B CA 1
ATOM 3794 C C . ALA B 1 133 ? 54.035 -66.659 -4.337 1.00 117.18 133 ALA B C 1
ATOM 3795 O O . ALA B 1 133 ? 53.131 -67.473 -4.162 1.00 117.76 133 ALA B O 1
ATOM 3797 N N . LEU B 1 134 ? 53.948 -65.381 -3.988 1.00 117.35 134 LEU B N 1
ATOM 3798 C CA . LEU B 1 134 ? 52.782 -64.815 -3.324 1.00 117.31 134 LEU B CA 1
ATOM 3799 C C . LEU B 1 134 ? 51.700 -64.263 -4.254 1.00 117.53 134 LEU B C 1
ATOM 3800 O O . LEU B 1 134 ? 50.635 -64.865 -4.395 1.00 116.46 134 LEU B O 1
ATOM 3805 N N . LYS B 1 135 ? 51.978 -63.115 -4.873 1.00 120.07 135 LYS B N 1
ATOM 3806 C CA . LYS B 1 135 ? 51.037 -62.477 -5.794 1.00 122.54 135 LYS B CA 1
ATOM 3807 C C . LYS B 1 135 ? 50.710 -63.438 -6.928 1.00 124.60 135 LYS B C 1
ATOM 3808 O O . LYS B 1 135 ? 51.506 -64.319 -7.260 1.00 124.65 135 LYS B O 1
ATOM 3810 N N . ASP B 1 136 ? 49.529 -63.276 -7.510 1.00 127.22 136 ASP B N 1
ATOM 3811 C CA . ASP B 1 136 ? 49.109 -64.131 -8.608 1.00 129.91 136 ASP B CA 1
ATOM 3812 C C . ASP B 1 136 ? 48.954 -63.278 -9.855 1.00 131.79 136 ASP B C 1
ATOM 3813 O O . ASP B 1 136 ? 48.624 -62.092 -9.768 1.00 131.73 136 ASP B O 1
ATOM 3818 N N . ALA B 1 137 ? 49.197 -63.887 -11.012 1.00 133.59 137 ALA B N 1
ATOM 3819 C CA . ALA B 1 137 ? 49.088 -63.190 -12.290 1.00 135.79 137 ALA B CA 1
ATOM 3820 C C . ALA B 1 137 ? 47.672 -62.671 -12.497 1.00 137.12 137 ALA B C 1
ATOM 3821 O O . ALA B 1 137 ? 46.708 -63.275 -12.039 1.00 137.39 137 ALA B O 1
ATOM 3823 N N . PRO B 1 138 ? 47.526 -61.533 -13.182 1.00 138.63 138 PRO B N 1
ATOM 3824 C CA . PRO B 1 138 ? 46.176 -61.011 -13.397 1.00 140.46 138 PRO B CA 1
ATOM 3825 C C . PRO B 1 138 ? 45.349 -61.947 -14.280 1.00 141.98 138 PRO B C 1
ATOM 3826 O O . PRO B 1 138 ? 45.835 -62.427 -15.306 1.00 142.06 138 PRO B O 1
ATOM 3830 N N . GLY B 1 139 ? 44.108 -62.211 -13.867 1.00 143.19 139 GLY B N 1
ATOM 3831 C CA . GLY B 1 139 ? 43.226 -63.078 -14.634 1.00 144.53 139 GLY B CA 1
ATOM 3832 C C . GLY B 1 139 ? 43.172 -64.524 -14.167 1.00 145.96 139 GLY B C 1
ATOM 3833 O O . GLY B 1 139 ? 42.187 -65.224 -14.416 1.00 145.81 139 GLY B O 1
ATOM 3834 N N . VAL B 1 140 ? 44.229 -64.968 -13.488 1.00 147.02 140 VAL B N 1
ATOM 3835 C CA . VAL B 1 140 ? 44.326 -66.339 -12.986 1.00 148.42 140 VAL B CA 1
ATOM 3836 C C . VAL B 1 140 ? 44.484 -66.377 -11.460 1.00 149.50 140 VAL B C 1
ATOM 3837 O O . VAL B 1 140 ? 45.148 -65.527 -10.873 1.00 149.33 140 VAL B O 1
ATOM 3841 N N . VAL B 1 141 ? 43.880 -67.381 -10.829 1.00 151.33 141 VAL B N 1
ATOM 3842 C CA . VAL B 1 141 ? 43.918 -67.526 -9.374 1.00 152.77 141 VAL B CA 1
ATOM 3843 C C . VAL B 1 141 ? 44.501 -68.865 -8.924 1.00 154.08 141 VAL B C 1
ATOM 3844 O O . VAL B 1 141 ? 43.973 -69.919 -9.263 1.00 154.12 141 VAL B O 1
ATOM 3848 N N . THR B 1 142 ? 45.584 -68.822 -8.152 1.00 155.63 142 THR B N 1
ATOM 3849 C CA . THR B 1 142 ? 46.222 -70.043 -7.657 1.00 157.68 142 THR B CA 1
ATOM 3850 C C . THR B 1 142 ? 45.352 -70.751 -6.605 1.00 158.58 142 THR B C 1
ATOM 3851 O O . THR B 1 142 ? 45.716 -70.748 -5.412 1.00 159.25 142 THR B O 1
ATOM 3855 N N . TRP B 1 152 ? 47.239 -82.075 -2.682 1.00 151.25 152 TRP B N 1
ATOM 3856 C CA . TRP B 1 152 ? 47.347 -82.907 -3.991 1.00 152.84 152 TRP B CA 1
ATOM 3857 C C . TRP B 1 152 ? 46.795 -82.174 -5.315 1.00 153.08 152 TRP B C 1
ATOM 3858 O O . TRP B 1 152 ? 45.583 -81.927 -5.436 1.00 154.91 152 TRP B O 1
ATOM 3869 N N . LEU B 1 153 ? 47.700 -81.868 -6.255 1.00 151.84 153 LEU B N 1
ATOM 3870 C CA . LEU B 1 153 ? 47.383 -81.216 -7.532 1.00 150.79 153 LEU B CA 1
ATOM 3871 C C . LEU B 1 153 ? 47.129 -79.710 -7.398 1.00 149.09 153 LEU B C 1
ATOM 3872 O O . LEU B 1 153 ? 46.103 -79.297 -6.859 1.00 147.32 153 LEU B O 1
ATOM 3877 N N . LEU B 1 154 ? 48.052 -78.915 -7.947 1.00 147.59 154 LEU B N 1
ATOM 3878 C CA . LEU B 1 154 ? 48.031 -77.449 -7.874 1.00 144.78 154 LEU B CA 1
ATOM 3879 C C . LEU B 1 154 ? 48.100 -76.809 -9.231 1.00 144.92 154 LEU B C 1
ATOM 3880 O O . LEU B 1 154 ? 48.617 -77.390 -10.173 1.00 146.26 154 LEU B O 1
ATOM 3885 N N . SER B 1 155 ? 47.620 -75.580 -9.315 1.00 146.20 155 SER B N 1
ATOM 3886 C CA . SER B 1 155 ? 47.663 -74.834 -10.560 1.00 145.62 155 SER B CA 1
ATOM 3887 C C . SER B 1 155 ? 47.711 -73.360 -10.262 1.00 147.37 155 SER B C 1
ATOM 3888 O O . SER B 1 155 ? 47.586 -72.941 -9.111 1.00 146.51 155 SER B O 1
ATOM 3891 N N . GLY B 1 156 ? 47.885 -72.588 -11.325 1.00 147.02 156 GLY B N 1
ATOM 3892 C CA . GLY B 1 156 ? 47.944 -71.149 -11.198 1.00 146.84 156 GLY B CA 1
ATOM 3893 C C . GLY B 1 156 ? 49.308 -70.621 -11.623 1.00 146.82 156 GLY B C 1
ATOM 3894 O O . GLY B 1 156 ? 50.168 -71.405 -12.032 1.00 146.66 156 GLY B O 1
ATOM 3895 N N . ARG B 1 157 ? 49.521 -69.310 -11.521 1.00 146.03 157 ARG B N 1
ATOM 3896 C CA . ARG B 1 157 ? 50.795 -68.709 -11.897 1.00 144.83 157 ARG B CA 1
ATOM 3897 C C . ARG B 1 157 ? 51.086 -67.448 -11.056 1.00 143.75 157 ARG B C 1
ATOM 3898 O O . ARG B 1 157 ? 50.217 -66.578 -10.907 1.00 144.42 157 ARG B O 1
ATOM 3906 N N . LYS B 1 158 ? 52.301 -67.368 -10.488 1.00 141.91 158 LYS B N 1
ATOM 3907 C CA . LYS B 1 158 ? 52.716 -66.230 -9.629 1.00 139.22 158 LYS B CA 1
ATOM 3908 C C . LYS B 1 158 ? 53.654 -65.247 -10.352 1.00 137.24 158 LYS B C 1
ATOM 3909 O O . LYS B 1 158 ? 54.370 -65.623 -11.285 1.00 137.52 158 LYS B O 1
ATOM 3911 N N . VAL B 1 159 ? 53.664 -64.000 -9.896 1.00 134.63 159 VAL B N 1
ATOM 3912 C CA . VAL B 1 159 ? 54.509 -62.979 -10.482 1.00 131.48 159 VAL B CA 1
ATOM 3913 C C . VAL B 1 159 ? 55.325 -62.204 -9.442 1.00 130.10 159 VAL B C 1
ATOM 3914 O O . VAL B 1 159 ? 55.288 -62.503 -8.250 1.00 129.07 159 VAL B O 1
ATOM 3918 N N . LEU B 1 160 ? 56.096 -61.230 -9.926 1.00 128.17 160 LEU B N 1
ATOM 3919 C CA . LEU B 1 160 ? 56.932 -60.406 -9.063 1.00 125.99 160 LEU B CA 1
ATOM 3920 C C . LEU B 1 160 ? 57.736 -61.268 -8.097 1.00 125.19 160 LEU B C 1
ATOM 3921 O O . LEU B 1 160 ? 57.970 -60.879 -6.956 1.00 124.93 160 LEU B O 1
ATOM 3926 N N . VAL B 1 161 ? 58.146 -62.444 -8.568 1.00 124.50 161 VAL B N 1
ATOM 3927 C CA . VAL B 1 161 ? 58.939 -63.375 -7.771 1.00 124.81 161 VAL B CA 1
ATOM 3928 C C . VAL B 1 161 ? 60.417 -63.022 -7.924 1.00 124.99 161 VAL B C 1
ATOM 3929 O O . VAL B 1 161 ? 61.076 -63.467 -8.864 1.00 125.41 161 VAL B O 1
ATOM 3933 N N . SER B 1 162 ? 60.932 -62.230 -6.990 1.00 125.15 162 SER B N 1
ATOM 3934 C CA . SER B 1 162 ? 62.324 -61.815 -7.030 1.00 124.81 162 SER B CA 1
ATOM 3935 C C . SER B 1 162 ? 63.264 -62.921 -6.572 1.00 124.91 162 SER B C 1
ATOM 3936 O O . SER B 1 162 ? 62.969 -63.655 -5.631 1.00 124.46 162 SER B O 1
ATOM 3939 N N . MET B 1 163 ? 64.397 -63.020 -7.259 1.00 126.06 163 MET B N 1
ATOM 3940 C CA . MET B 1 163 ? 65.427 -64.006 -6.980 1.00 127.07 163 MET B CA 1
ATOM 3941 C C . MET B 1 163 ? 65.041 -65.358 -7.554 1.00 127.18 163 MET B C 1
ATOM 3942 O O . MET B 1 163 ? 65.442 -66.398 -7.039 1.00 127.76 163 MET B O 1
ATOM 3947 N N . ALA B 1 164 ? 64.266 -65.329 -8.632 1.00 127.36 164 ALA B N 1
ATOM 3948 C CA . ALA B 1 164 ? 63.807 -66.543 -9.292 1.00 128.08 164 ALA B CA 1
ATOM 3949 C C . ALA B 1 164 ? 64.933 -67.428 -9.838 1.00 129.57 164 ALA B C 1
ATOM 3950 O O . ALA B 1 164 ? 65.079 -68.580 -9.428 1.00 129.73 164 ALA B O 1
ATOM 3952 N N . PRO B 1 165 ? 65.760 -66.891 -10.754 1.00 131.00 165 PRO B N 1
ATOM 3953 C CA . PRO B 1 165 ? 66.874 -67.621 -11.375 1.00 132.25 165 PRO B CA 1
ATOM 3954 C C . PRO B 1 165 ? 67.731 -68.559 -10.522 1.00 133.20 165 PRO B C 1
ATOM 3955 O O . PRO B 1 165 ? 68.011 -69.678 -10.936 1.00 134.29 165 PRO B O 1
ATOM 3959 N N . ILE B 1 166 ? 68.148 -68.120 -9.342 1.00 133.61 166 ILE B N 1
ATOM 3960 C CA . ILE B 1 166 ? 68.992 -68.962 -8.502 1.00 135.07 166 ILE B CA 1
ATOM 3961 C C . ILE B 1 166 ? 68.164 -69.680 -7.430 1.00 135.70 166 ILE B C 1
ATOM 3962 O O . ILE B 1 166 ? 68.688 -70.140 -6.410 1.00 134.68 166 ILE B O 1
ATOM 3967 N N . ALA B 1 167 ? 66.865 -69.795 -7.689 1.00 137.11 167 ALA B N 1
ATOM 3968 C CA . ALA B 1 167 ? 65.948 -70.436 -6.753 1.00 139.64 167 ALA B CA 1
ATOM 3969 C C . ALA B 1 167 ? 65.886 -71.953 -6.892 1.00 141.76 167 ALA B C 1
ATOM 3970 O O . ALA B 1 167 ? 66.072 -72.503 -7.982 1.00 142.83 167 ALA B O 1
ATOM 3972 N N . THR B 1 168 ? 65.617 -72.619 -5.772 1.00 143.01 168 THR B N 1
ATOM 3973 C CA . THR B 1 168 ? 65.511 -74.071 -5.740 1.00 143.42 168 THR B CA 1
ATOM 3974 C C . THR B 1 168 ? 64.176 -74.472 -5.121 1.00 144.77 168 THR B C 1
ATOM 3975 O O . THR B 1 168 ? 63.565 -75.450 -5.541 1.00 145.18 168 THR B O 1
ATOM 3979 N N . HIS B 1 169 ? 63.727 -73.709 -4.126 1.00 146.32 169 HIS B N 1
ATOM 3980 C CA . HIS B 1 169 ? 62.458 -73.977 -3.446 1.00 147.94 169 HIS B CA 1
ATOM 3981 C C . HIS B 1 169 ? 61.501 -72.796 -3.636 1.00 147.99 169 HIS B C 1
ATOM 3982 O O . HIS B 1 169 ? 61.939 -71.652 -3.736 1.00 148.20 169 HIS B O 1
ATOM 3989 N N . PHE B 1 170 ? 60.201 -73.074 -3.685 1.00 148.25 170 PHE B N 1
ATOM 3990 C CA . PHE B 1 170 ? 59.192 -72.029 -3.882 1.00 148.79 170 PHE B CA 1
ATOM 3991 C C . PHE B 1 170 ? 57.979 -72.142 -2.950 1.00 149.18 170 PHE B C 1
ATOM 3992 O O . PHE B 1 170 ? 57.299 -73.166 -2.929 1.00 149.75 170 PHE B O 1
ATOM 4000 N N . PHE B 1 171 ? 57.702 -71.077 -2.203 1.00 149.31 171 PHE B N 1
ATOM 4001 C CA . PHE B 1 171 ? 56.567 -71.040 -1.282 1.00 148.96 171 PHE B CA 1
ATOM 4002 C C . PHE B 1 171 ? 55.361 -70.370 -1.933 1.00 149.34 171 PHE B C 1
ATOM 4003 O O . PHE B 1 171 ? 55.088 -69.197 -1.681 1.00 149.53 171 PHE B O 1
ATOM 4011 N N . VAL B 1 172 ? 54.638 -71.117 -2.763 1.00 149.67 172 VAL B N 1
ATOM 4012 C CA . VAL B 1 172 ? 53.467 -70.581 -3.451 1.00 150.57 172 VAL B CA 1
ATOM 4013 C C . VAL B 1 172 ? 52.266 -70.385 -2.527 1.00 151.52 172 VAL B C 1
ATOM 4014 O O . VAL B 1 172 ? 52.163 -71.020 -1.474 1.00 151.51 172 VAL B O 1
ATOM 4018 N N . HIS B 1 173 ? 51.365 -69.493 -2.933 1.00 152.60 173 HIS B N 1
ATOM 4019 C CA . HIS B 1 173 ? 50.162 -69.192 -2.166 1.00 153.70 173 HIS B CA 1
ATOM 4020 C C . HIS B 1 173 ? 48.887 -69.635 -2.876 1.00 154.98 173 HIS B C 1
ATOM 4021 O O . HIS B 1 173 ? 48.360 -68.923 -3.737 1.00 155.04 173 HIS B O 1
ATOM 4028 N N . ALA B 1 174 ? 48.406 -70.822 -2.508 1.00 156.11 174 ALA B N 1
ATOM 4029 C CA . ALA B 1 174 ? 47.184 -71.380 -3.071 1.00 156.59 174 ALA B CA 1
ATOM 4030 C C . ALA B 1 174 ? 46.091 -71.268 -2.011 1.00 157.45 174 ALA B C 1
ATOM 4031 O O . ALA B 1 174 ? 46.356 -70.868 -0.874 1.00 157.33 174 ALA B O 1
ATOM 4033 N N . GLN B 1 175 ? 44.869 -71.635 -2.378 1.00 158.29 175 GLN B N 1
ATOM 4034 C CA . GLN B 1 175 ? 43.735 -71.536 -1.464 1.00 158.77 175 GLN B CA 1
ATOM 4035 C C . GLN B 1 175 ? 42.755 -72.699 -1.636 1.00 159.26 175 GLN B C 1
ATOM 4036 O O . GLN B 1 175 ? 42.635 -73.265 -2.727 1.00 159.59 175 GLN B O 1
ATOM 4042 N N . ARG B 1 176 ? 42.057 -73.051 -0.560 1.00 159.01 176 ARG B N 1
ATOM 4043 C CA . ARG B 1 176 ? 41.081 -74.128 -0.617 1.00 158.55 176 ARG B CA 1
ATOM 4044 C C . ARG B 1 176 ? 39.674 -73.534 -0.521 1.00 158.36 176 ARG B C 1
ATOM 4045 O O . ARG B 1 176 ? 39.563 -72.360 -0.097 1.00 157.96 176 ARG B O 1
ATOM 4047 N N . LEU B 1 185 ? 43.466 -71.321 2.295 1.00 152.59 185 LEU B N 1
ATOM 4048 C CA . LEU B 1 185 ? 44.780 -70.618 2.176 1.00 153.40 185 LEU B CA 1
ATOM 4049 C C . LEU B 1 185 ? 45.909 -71.521 2.681 1.00 153.90 185 LEU B C 1
ATOM 4050 O O . LEU B 1 185 ? 46.016 -71.795 3.881 1.00 153.66 185 LEU B O 1
ATOM 4055 N N . ALA B 1 186 ? 46.748 -71.979 1.754 1.00 154.38 186 ALA B N 1
ATOM 4056 C CA . ALA B 1 186 ? 47.874 -72.851 2.085 1.00 154.29 186 ALA B CA 1
ATOM 4057 C C . ALA B 1 186 ? 49.159 -72.381 1.401 1.00 153.87 186 ALA B C 1
ATOM 4058 O O . ALA B 1 186 ? 49.120 -71.729 0.354 1.00 153.51 186 ALA B O 1
ATOM 4060 N N . VAL B 1 187 ? 50.298 -72.723 1.996 1.00 153.25 187 VAL B N 1
ATOM 4061 C CA . VAL B 1 187 ? 51.596 -72.335 1.450 1.00 151.82 187 VAL B CA 1
ATOM 4062 C C . VAL B 1 187 ? 52.495 -73.533 1.129 1.00 150.94 187 VAL B C 1
ATOM 4063 O O . VAL B 1 187 ? 53.534 -73.731 1.759 1.00 150.62 187 VAL B O 1
ATOM 4067 N N . PRO B 1 188 ? 52.100 -74.345 0.132 1.00 149.98 188 PRO B N 1
ATOM 4068 C CA . PRO B 1 188 ? 52.852 -75.532 -0.296 1.00 148.94 188 PRO B CA 1
ATOM 4069 C C . PRO B 1 188 ? 54.333 -75.240 -0.527 1.00 147.64 188 PRO B C 1
ATOM 4070 O O . PRO B 1 188 ? 54.730 -74.079 -0.613 1.00 147.51 188 PRO B O 1
ATOM 4074 N N . VAL B 1 189 ? 55.144 -76.292 -0.631 1.00 146.39 189 VAL B N 1
ATOM 4075 C CA . VAL B 1 189 ? 56.582 -76.128 -0.854 1.00 145.37 189 VAL B CA 1
ATOM 4076 C C . VAL B 1 189 ? 57.091 -76.965 -2.035 1.00 145.31 189 VAL B C 1
ATOM 4077 O O . VAL B 1 189 ? 57.469 -78.127 -1.877 1.00 145.04 189 VAL B O 1
ATOM 4081 N N . VAL B 1 190 ? 57.101 -76.357 -3.218 1.00 145.32 190 VAL B N 1
ATOM 4082 C CA . VAL B 1 190 ? 57.556 -77.021 -4.433 1.00 145.28 190 VAL B CA 1
ATOM 4083 C C . VAL B 1 190 ? 59.057 -76.811 -4.669 1.00 147.01 190 VAL B C 1
ATOM 4084 O O . VAL B 1 190 ? 59.594 -75.740 -4.401 1.00 147.50 190 VAL B O 1
ATOM 4088 N N . HIS B 1 191 ? 59.730 -77.845 -5.162 1.00 149.22 191 HIS B N 1
ATOM 4089 C CA . HIS B 1 191 ? 61.163 -77.784 -5.448 1.00 151.21 191 HIS B CA 1
ATOM 4090 C C . HIS B 1 191 ? 61.312 -77.241 -6.874 1.00 152.32 191 HIS B C 1
ATOM 4091 O O . HIS B 1 191 ? 60.341 -77.208 -7.633 1.00 152.31 191 HIS B O 1
ATOM 4098 N N . ARG B 1 192 ? 62.517 -76.813 -7.242 1.00 153.62 192 ARG B N 1
ATOM 4099 C CA . ARG B 1 192 ? 62.749 -76.264 -8.576 1.00 155.01 192 ARG B CA 1
ATOM 4100 C C . ARG B 1 192 ? 62.581 -77.318 -9.664 1.00 156.30 192 ARG B C 1
ATOM 4101 O O . ARG B 1 192 ? 62.097 -77.018 -10.757 1.00 156.46 192 ARG B O 1
ATOM 4109 N N . ASP B 1 193 ? 62.979 -78.550 -9.355 1.00 157.62 193 ASP B N 1
ATOM 4110 C CA . ASP B 1 193 ? 62.893 -79.661 -10.302 1.00 158.53 193 ASP B CA 1
ATOM 4111 C C . ASP B 1 193 ? 61.503 -80.278 -10.409 1.00 158.65 193 ASP B C 1
ATOM 4112 O O . ASP B 1 193 ? 61.374 -81.493 -10.531 1.00 158.76 193 ASP B O 1
ATOM 4117 N N . ALA B 1 194 ? 60.465 -79.452 -10.365 1.00 159.21 194 ALA B N 1
ATOM 4118 C CA . ALA B 1 194 ? 59.105 -79.966 -10.467 1.00 159.81 194 ALA B CA 1
ATOM 4119 C C . ALA B 1 194 ? 58.802 -80.370 -11.910 1.00 160.38 194 ALA B C 1
ATOM 4120 O O . ALA B 1 194 ? 59.436 -79.880 -12.849 1.00 160.49 194 ALA B O 1
ATOM 4122 N N . PRO B 1 195 ? 57.833 -81.279 -12.103 1.00 160.82 195 PRO B N 1
ATOM 4123 C CA . PRO B 1 195 ? 57.450 -81.749 -13.441 1.00 160.99 195 PRO B CA 1
ATOM 4124 C C . PRO B 1 195 ? 56.702 -80.700 -14.270 1.00 160.90 195 PRO B C 1
ATOM 4125 O O . PRO B 1 195 ? 56.969 -80.531 -15.462 1.00 160.33 195 PRO B O 1
ATOM 4129 N N . GLY B 1 196 ? 55.764 -80.005 -13.633 1.00 160.91 196 GLY B N 1
ATOM 4130 C CA . GLY B 1 196 ? 55.001 -78.982 -14.327 1.00 160.85 196 GLY B CA 1
ATOM 4131 C C . GLY B 1 196 ? 55.393 -77.586 -13.879 1.00 160.75 196 GLY B C 1
ATOM 4132 O O . GLY B 1 196 ? 54.537 -76.721 -13.674 1.00 160.98 196 GLY B O 1
ATOM 4133 N N . LEU B 1 197 ? 56.698 -77.368 -13.732 1.00 160.45 197 LEU B N 1
ATOM 4134 C CA . LEU B 1 197 ? 57.233 -76.080 -13.296 1.00 159.32 197 LEU B CA 1
ATOM 4135 C C . LEU B 1 197 ? 58.106 -75.417 -14.362 1.00 158.52 197 LEU B C 1
ATOM 4136 O O . LEU B 1 197 ? 59.119 -75.973 -14.792 1.00 158.82 197 LEU B O 1
ATOM 4141 N N . THR B 1 198 ? 57.705 -74.222 -14.780 1.00 156.86 198 THR B N 1
ATOM 4142 C CA . THR B 1 198 ? 58.445 -73.475 -15.785 1.00 154.42 198 THR B CA 1
ATOM 4143 C C . THR B 1 198 ? 58.621 -72.036 -15.312 1.00 152.73 198 THR B C 1
ATOM 4144 O O . THR B 1 198 ? 57.660 -71.386 -14.904 1.00 152.34 198 THR B O 1
ATOM 4148 N N . VAL B 1 199 ? 59.856 -71.549 -15.362 1.00 150.80 199 VAL B N 1
ATOM 4149 C CA . VAL B 1 199 ? 60.168 -70.190 -14.935 1.00 148.99 199 VAL B CA 1
ATOM 4150 C C . VAL B 1 199 ? 60.455 -69.276 -16.140 1.00 148.22 199 VAL B C 1
ATOM 4151 O O . VAL B 1 199 ? 61.343 -69.562 -16.950 1.00 148.04 199 VAL B O 1
ATOM 4155 N N . LEU B 1 200 ? 59.702 -68.180 -16.252 1.00 146.45 200 LEU B N 1
ATOM 4156 C CA . LEU B 1 200 ? 59.862 -67.234 -17.360 1.00 145.24 200 LEU B CA 1
ATOM 4157 C C . LEU B 1 200 ? 60.647 -65.962 -17.009 1.00 144.86 200 LEU B C 1
ATOM 4158 O O . LEU B 1 200 ? 60.243 -65.200 -16.130 1.00 144.97 200 LEU B O 1
ATOM 4163 N N . ASP B 1 201 ? 61.760 -65.725 -17.701 1.00 144.14 201 ASP B N 1
ATOM 4164 C CA . ASP B 1 201 ? 62.556 -64.524 -17.457 1.00 143.31 201 ASP B CA 1
ATOM 4165 C C . ASP B 1 201 ? 62.184 -63.457 -18.488 1.00 142.10 201 ASP B C 1
ATOM 4166 O O . ASP B 1 201 ? 62.978 -63.098 -19.360 1.00 141.53 201 ASP B O 1
ATOM 4171 N N . ASN B 1 202 ? 60.956 -62.959 -18.368 1.00 140.95 202 ASN B N 1
ATOM 4172 C CA . ASN B 1 202 ? 60.413 -61.944 -19.268 1.00 139.65 202 ASN B CA 1
ATOM 4173 C C . ASN B 1 202 ? 60.249 -60.598 -18.559 1.00 137.93 202 ASN B C 1
ATOM 4174 O O . ASN B 1 202 ? 59.522 -59.725 -19.036 1.00 137.45 202 ASN B O 1
ATOM 4179 N N . TRP B 1 203 ? 60.913 -60.444 -17.415 1.00 135.96 203 TRP B N 1
ATOM 4180 C CA . TRP B 1 203 ? 60.850 -59.210 -16.633 1.00 132.96 203 TRP B CA 1
ATOM 4181 C C . TRP B 1 203 ? 61.491 -58.055 -17.389 1.00 130.79 203 TRP B C 1
ATOM 4182 O O . TRP B 1 203 ? 62.674 -58.106 -17.743 1.00 131.16 203 TRP B O 1
ATOM 4193 N N . ASP B 1 204 ? 60.702 -57.017 -17.647 1.00 126.75 204 ASP B N 1
ATOM 4194 C CA . ASP B 1 204 ? 61.198 -55.849 -18.356 1.00 122.59 204 ASP B CA 1
ATOM 4195 C C . ASP B 1 204 ? 60.638 -54.620 -17.657 1.00 118.62 204 ASP B C 1
ATOM 4196 O O . ASP B 1 204 ? 59.642 -54.043 -18.087 1.00 118.25 204 ASP B O 1
ATOM 4201 N N . GLY B 1 205 ? 61.289 -54.228 -16.568 1.00 113.78 205 GLY B N 1
ATOM 4202 C CA . GLY B 1 205 ? 60.828 -53.081 -15.816 1.00 108.80 205 GLY B CA 1
ATOM 4203 C C . GLY B 1 205 ? 61.580 -51.786 -16.049 1.00 105.22 205 GLY B C 1
ATOM 4204 O O . GLY B 1 205 ? 62.542 -51.724 -16.815 1.00 105.07 205 GLY B O 1
ATOM 4205 N N . LEU B 1 206 ? 61.115 -50.742 -15.371 1.00 100.63 206 LEU B N 1
ATOM 4206 C CA . LEU B 1 206 ? 61.705 -49.423 -15.457 1.00 95.44 206 LEU B CA 1
ATOM 4207 C C . LEU B 1 206 ? 63.009 -49.464 -14.683 1.00 93.79 206 LEU B C 1
ATOM 4208 O O . LEU B 1 206 ? 64.024 -48.956 -15.140 1.00 93.34 206 LEU B O 1
ATOM 4213 N N . GLY B 1 207 ? 62.975 -50.082 -13.507 1.00 91.46 207 GLY B N 1
ATOM 4214 C CA . GLY B 1 207 ? 64.168 -50.169 -12.685 1.00 90.43 207 GLY B CA 1
ATOM 4215 C C . GLY B 1 207 ? 64.309 -51.522 -12.027 1.00 90.00 207 GLY B C 1
ATOM 4216 O O . GLY B 1 207 ? 63.536 -52.422 -12.316 1.00 90.86 207 GLY B O 1
ATOM 4217 N N . MET B 1 208 ? 65.286 -51.673 -11.140 1.00 90.76 208 MET B N 1
ATOM 4218 C CA . MET B 1 208 ? 65.493 -52.953 -10.465 1.00 92.37 208 MET B CA 1
ATOM 4219 C C . MET B 1 208 ? 65.537 -54.047 -11.509 1.00 93.13 208 MET B C 1
ATOM 4220 O O . MET B 1 208 ? 65.018 -55.130 -11.271 1.00 94.26 208 MET B O 1
ATOM 4225 N N . ARG B 1 209 ? 66.134 -53.767 -12.665 1.00 93.69 209 ARG B N 1
ATOM 4226 C CA . ARG B 1 209 ? 66.202 -54.754 -13.740 1.00 94.04 209 ARG B CA 1
ATOM 4227 C C . ARG B 1 209 ? 67.149 -55.916 -13.432 1.00 94.94 209 ARG B C 1
ATOM 4228 O O . ARG B 1 209 ? 66.929 -57.042 -13.877 1.00 93.66 209 ARG B O 1
ATOM 4236 N N . ALA B 1 210 ? 68.192 -55.639 -12.656 1.00 97.39 210 ALA B N 1
ATOM 4237 C CA . ALA B 1 210 ? 69.187 -56.648 -12.290 1.00 99.80 210 ALA B CA 1
ATOM 4238 C C . ALA B 1 210 ? 68.741 -57.655 -11.223 1.00 101.39 210 ALA B C 1
ATOM 4239 O O . ALA B 1 210 ? 69.514 -58.530 -10.842 1.00 100.66 210 ALA B O 1
ATOM 4241 N N . SER B 1 211 ? 67.514 -57.536 -10.729 1.00 103.91 211 SER B N 1
ATOM 4242 C CA . SER B 1 211 ? 67.037 -58.472 -9.719 1.00 107.55 211 SER B CA 1
ATOM 4243 C C . SER B 1 211 ? 66.412 -59.657 -10.444 1.00 111.81 211 SER B C 1
ATOM 4244 O O . SER B 1 211 ? 66.236 -59.616 -11.665 1.00 112.12 211 SER B O 1
ATOM 4247 N N . GLY B 1 212 ? 66.074 -60.709 -9.702 1.00 115.32 212 GLY B N 1
ATOM 4248 C CA . GLY B 1 212 ? 65.492 -61.887 -10.327 1.00 119.45 212 GLY B CA 1
ATOM 4249 C C . GLY B 1 212 ? 63.975 -61.950 -10.334 1.00 122.23 212 GLY B C 1
ATOM 4250 O O . GLY B 1 212 ? 63.389 -63.034 -10.280 1.00 123.66 212 GLY B O 1
ATOM 4251 N N . THR B 1 213 ? 63.334 -60.791 -10.417 1.00 124.12 213 THR B N 1
ATOM 4252 C CA . THR B 1 213 ? 61.878 -60.716 -10.417 1.00 125.68 213 THR B CA 1
ATOM 4253 C C . THR B 1 213 ? 61.258 -61.277 -11.692 1.00 126.19 213 THR B C 1
ATOM 4254 O O . THR B 1 213 ? 60.918 -60.539 -12.615 1.00 125.45 213 THR B O 1
ATOM 4258 N N . LEU B 1 214 ? 61.094 -62.593 -11.724 1.00 127.92 214 LEU B N 1
ATOM 4259 C CA . LEU B 1 214 ? 60.529 -63.263 -12.885 1.00 130.19 214 LEU B CA 1
ATOM 4260 C C . LEU B 1 214 ? 59.081 -63.717 -12.636 1.00 132.14 214 LEU B C 1
ATOM 4261 O O . LEU B 1 214 ? 58.582 -63.631 -11.512 1.00 131.90 214 LEU B O 1
ATOM 4266 N N . GLU B 1 215 ? 58.414 -64.183 -13.695 1.00 134.44 215 GLU B N 1
ATOM 4267 C CA . GLU B 1 215 ? 57.026 -64.665 -13.630 1.00 136.03 215 GLU B CA 1
ATOM 4268 C C . GLU B 1 215 ? 56.999 -66.185 -13.811 1.00 137.68 215 GLU B C 1
ATOM 4269 O O . GLU B 1 215 ? 57.131 -66.672 -14.932 1.00 137.83 215 GLU B O 1
ATOM 4275 N N . VAL B 1 216 ? 56.815 -66.927 -12.718 1.00 140.00 216 VAL B N 1
ATOM 4276 C CA . VAL B 1 216 ? 56.806 -68.395 -12.764 1.00 142.37 216 VAL B CA 1
ATOM 4277 C C . VAL B 1 216 ? 55.417 -69.048 -12.846 1.00 143.85 216 VAL B C 1
ATOM 4278 O O . VAL B 1 216 ? 54.474 -68.612 -12.188 1.00 143.43 216 VAL B O 1
ATOM 4282 N N . VAL B 1 217 ? 55.307 -70.100 -13.658 1.00 146.13 217 VAL B N 1
ATOM 4283 C CA . VAL B 1 217 ? 54.042 -70.814 -13.833 1.00 148.63 217 VAL B CA 1
ATOM 4284 C C . VAL B 1 217 ? 54.035 -72.213 -13.235 1.00 150.66 217 VAL B C 1
ATOM 4285 O O . VAL B 1 217 ? 55.073 -72.867 -13.108 1.00 150.48 217 VAL B O 1
ATOM 4289 N N . PHE B 1 218 ? 52.838 -72.665 -12.881 1.00 153.30 218 PHE B N 1
ATOM 4290 C CA . PHE B 1 218 ? 52.641 -73.987 -12.304 1.00 155.82 218 PHE B CA 1
ATOM 4291 C C . PHE B 1 218 ? 51.548 -74.685 -13.101 1.00 157.88 218 PHE B C 1
ATOM 4292 O O . PHE B 1 218 ? 50.386 -74.263 -13.076 1.00 157.92 218 PHE B O 1
ATOM 4300 N N . ASP B 1 219 ? 51.924 -75.742 -13.815 1.00 160.16 219 ASP B N 1
ATOM 4301 C CA . ASP B 1 219 ? 50.979 -76.505 -14.623 1.00 162.80 219 ASP B CA 1
ATOM 4302 C C . ASP B 1 219 ? 50.766 -77.860 -13.931 1.00 164.89 219 ASP B C 1
ATOM 4303 O O . ASP B 1 219 ? 51.600 -78.750 -14.051 1.00 165.78 219 ASP B O 1
ATOM 4308 N N . ARG B 1 220 ? 49.648 -78.004 -13.217 1.00 166.61 220 ARG B N 1
ATOM 4309 C CA . ARG B 1 220 ? 49.324 -79.222 -12.472 1.00 168.48 220 ARG B CA 1
ATOM 4310 C C . ARG B 1 220 ? 50.562 -79.816 -11.771 1.00 170.87 220 ARG B C 1
ATOM 4311 O O . ARG B 1 220 ? 51.225 -80.718 -12.287 1.00 170.95 220 ARG B O 1
ATOM 4319 N N . CYS B 1 221 ? 50.869 -79.307 -10.585 1.00 173.52 221 CYS B N 1
ATOM 4320 C CA . CYS B 1 221 ? 52.022 -79.790 -9.842 1.00 176.88 221 CYS B CA 1
ATOM 4321 C C . CYS B 1 221 ? 51.692 -80.819 -8.779 1.00 179.23 221 CYS B C 1
ATOM 4322 O O . CYS B 1 221 ? 50.823 -80.597 -7.941 1.00 179.13 221 CYS B O 1
ATOM 4325 N N . PRO B 1 222 ? 52.405 -81.962 -8.796 1.00 181.51 222 PRO B N 1
ATOM 4326 C CA . PRO B 1 222 ? 52.220 -83.062 -7.842 1.00 182.74 222 PRO B CA 1
ATOM 4327 C C . PRO B 1 222 ? 52.837 -82.798 -6.466 1.00 183.59 222 PRO B C 1
ATOM 4328 O O . PRO B 1 222 ? 54.040 -82.554 -6.348 1.00 183.37 222 PRO B O 1
ATOM 4332 N N . VAL B 1 223 ? 52.004 -82.852 -5.431 1.00 184.71 223 VAL B N 1
ATOM 4333 C CA . VAL B 1 223 ? 52.461 -82.630 -4.064 1.00 185.69 223 VAL B CA 1
ATOM 4334 C C . VAL B 1 223 ? 51.581 -83.371 -3.053 1.00 186.19 223 VAL B C 1
ATOM 4335 O O . VAL B 1 223 ? 50.349 -83.356 -3.148 1.00 186.35 223 VAL B O 1
ATOM 4339 N N . ARG B 1 224 ? 52.229 -84.026 -2.092 1.00 186.09 224 ARG B N 1
ATOM 4340 C CA . ARG B 1 224 ? 51.526 -84.781 -1.060 1.00 185.75 224 ARG B CA 1
ATOM 4341 C C . ARG B 1 224 ? 50.866 -83.850 -0.045 1.00 185.99 224 ARG B C 1
ATOM 4342 O O . ARG B 1 224 ? 51.305 -82.715 0.142 1.00 185.91 224 ARG B O 1
ATOM 4350 N N . ALA B 1 225 ? 49.809 -84.337 0.602 1.00 186.31 225 ALA B N 1
ATOM 4351 C CA . ALA B 1 225 ? 49.085 -83.556 1.602 1.00 186.87 225 ALA B CA 1
ATOM 4352 C C . ALA B 1 225 ? 49.835 -83.510 2.936 1.00 187.62 225 ALA B C 1
ATOM 4353 O O . ALA B 1 225 ? 49.500 -82.712 3.815 1.00 187.63 225 ALA B O 1
ATOM 4355 N N . ASP B 1 226 ? 50.849 -84.362 3.087 1.00 188.40 226 ASP B N 1
ATOM 4356 C CA . ASP B 1 226 ? 51.637 -84.390 4.319 1.00 188.83 226 ASP B CA 1
ATOM 4357 C C . ASP B 1 226 ? 52.583 -83.190 4.387 1.00 189.09 226 ASP B C 1
ATOM 4358 O O . ASP B 1 226 ? 52.985 -82.773 5.475 1.00 189.39 226 ASP B O 1
ATOM 4363 N N . GLU B 1 227 ? 52.930 -82.641 3.223 1.00 188.85 227 GLU B N 1
ATOM 4364 C CA . GLU B 1 227 ? 53.807 -81.471 3.146 1.00 188.15 227 GLU B CA 1
ATOM 4365 C C . GLU B 1 227 ? 52.971 -80.217 2.897 1.00 188.10 227 GLU B C 1
ATOM 4366 O O . GLU B 1 227 ? 52.951 -79.690 1.783 1.00 187.68 227 GLU B O 1
ATOM 4372 N N . LEU B 1 228 ? 52.277 -79.746 3.929 1.00 187.91 228 LEU B N 1
ATOM 4373 C CA . LEU B 1 228 ? 51.455 -78.551 3.796 1.00 187.19 228 LEU B CA 1
ATOM 4374 C C . LEU B 1 228 ? 51.572 -77.696 5.055 1.00 186.98 228 LEU B C 1
ATOM 4375 O O . LEU B 1 228 ? 51.816 -78.275 6.137 1.00 187.10 228 LEU B O 1
ATOM 4380 N N . ALA B 1 236 ? 37.747 -64.937 7.036 1.00 148.02 236 ALA B N 1
ATOM 4381 C CA . ALA B 1 236 ? 38.230 -63.629 7.584 1.00 148.25 236 ALA B CA 1
ATOM 4382 C C . ALA B 1 236 ? 39.577 -63.820 8.274 1.00 147.88 236 ALA B C 1
ATOM 4383 O O . ALA B 1 236 ? 39.819 -64.855 8.899 1.00 148.99 236 ALA B O 1
ATOM 4385 N N . ARG B 1 237 ? 40.451 -62.822 8.167 1.00 146.26 237 ARG B N 1
ATOM 4386 C CA . ARG B 1 237 ? 41.777 -62.909 8.777 1.00 144.46 237 ARG B CA 1
ATOM 4387 C C . ARG B 1 237 ? 41.983 -61.922 9.930 1.00 142.95 237 ARG B C 1
ATOM 4388 O O . ARG B 1 237 ? 41.644 -60.741 9.823 1.00 142.84 237 ARG B O 1
ATOM 4390 N N . ARG B 1 238 ? 42.546 -62.419 11.030 1.00 140.51 238 ARG B N 1
ATOM 4391 C CA . ARG B 1 238 ? 42.804 -61.597 12.214 1.00 137.63 238 ARG B CA 1
ATOM 4392 C C . ARG B 1 238 ? 43.976 -60.634 11.994 1.00 135.09 238 ARG B C 1
ATOM 4393 O O . ARG B 1 238 ? 44.657 -60.691 10.974 1.00 134.93 238 ARG B O 1
ATOM 4395 N N . ASP B 1 239 ? 44.199 -59.745 12.957 1.00 131.71 239 ASP B N 1
ATOM 4396 C CA . ASP B 1 239 ? 45.288 -58.778 12.875 1.00 128.38 239 ASP B CA 1
ATOM 4397 C C . ASP B 1 239 ? 46.620 -59.329 13.379 1.00 126.84 239 ASP B C 1
ATOM 4398 O O . ASP B 1 239 ? 47.645 -58.652 13.314 1.00 126.78 239 ASP B O 1
ATOM 4403 N N . ALA B 1 240 ? 46.611 -60.566 13.865 1.00 125.29 240 ALA B N 1
ATOM 4404 C CA . ALA B 1 240 ? 47.836 -61.191 14.356 1.00 123.91 240 ALA B CA 1
ATOM 4405 C C . ALA B 1 240 ? 48.733 -61.579 13.184 1.00 122.43 240 ALA B C 1
ATOM 4406 O O . ALA B 1 240 ? 49.948 -61.720 13.343 1.00 121.95 240 ALA B O 1
ATOM 4408 N N . VAL B 1 241 ? 48.128 -61.751 12.010 1.00 120.37 241 VAL B N 1
ATOM 4409 C CA . VAL B 1 241 ? 48.893 -62.115 10.827 1.00 119.22 241 VAL B CA 1
ATOM 4410 C C . VAL B 1 241 ? 49.699 -60.904 10.358 1.00 118.14 241 VAL B C 1
ATOM 4411 O O . VAL B 1 241 ? 50.686 -61.050 9.630 1.00 118.98 241 VAL B O 1
ATOM 4415 N N . LEU B 1 242 ? 49.284 -59.714 10.791 1.00 115.57 242 LEU B N 1
ATOM 4416 C CA . LEU B 1 242 ? 49.980 -58.484 10.430 1.00 113.05 242 LEU B CA 1
ATOM 4417 C C . LEU B 1 242 ? 51.416 -58.472 10.946 1.00 112.59 242 LEU B C 1
ATOM 4418 O O . LEU B 1 242 ? 52.288 -57.853 10.339 1.00 112.85 242 LEU B O 1
ATOM 4423 N N . ALA B 1 243 ? 51.663 -59.146 12.067 1.00 111.75 243 ALA B N 1
ATOM 4424 C CA . ALA B 1 243 ? 53.008 -59.201 12.635 1.00 110.98 243 ALA B CA 1
ATOM 4425 C C . ALA B 1 243 ? 53.910 -59.962 11.676 1.00 110.90 243 ALA B C 1
ATOM 4426 O O . ALA B 1 243 ? 55.060 -59.577 11.446 1.00 111.59 243 ALA B O 1
ATOM 4428 N N . GLY B 1 244 ? 53.376 -61.046 11.118 1.00 109.67 244 GLY B N 1
ATOM 4429 C CA . GLY B 1 244 ? 54.137 -61.852 10.181 1.00 109.17 244 GLY B CA 1
ATOM 4430 C C . GLY B 1 244 ? 54.455 -61.082 8.916 1.00 108.72 244 GLY B C 1
ATOM 4431 O O . GLY B 1 244 ? 55.593 -61.084 8.450 1.00 108.59 244 GLY B O 1
ATOM 4432 N N . GLN B 1 245 ? 53.443 -60.421 8.361 1.00 108.58 245 GLN B N 1
ATOM 4433 C CA . GLN B 1 245 ? 53.604 -59.626 7.147 1.00 108.05 245 GLN B CA 1
ATOM 4434 C C . GLN B 1 245 ? 54.597 -58.480 7.334 1.00 107.35 245 GLN B C 1
ATOM 4435 O O . GLN B 1 245 ? 55.344 -58.144 6.416 1.00 106.67 245 GLN B O 1
ATOM 4441 N N . THR B 1 246 ? 54.603 -57.880 8.520 1.00 106.79 246 THR B N 1
ATOM 4442 C CA . THR B 1 246 ? 55.512 -56.778 8.805 1.00 107.35 246 THR B CA 1
ATOM 4443 C C . THR B 1 246 ? 56.953 -57.258 8.747 1.00 107.71 246 THR B C 1
ATOM 4444 O O . THR B 1 246 ? 57.761 -56.740 7.977 1.00 108.04 246 THR B O 1
ATOM 4448 N N . VAL B 1 247 ? 57.267 -58.255 9.565 1.00 107.69 247 VAL B N 1
ATOM 4449 C CA . VAL B 1 247 ? 58.618 -58.796 9.616 1.00 107.45 247 VAL B CA 1
ATOM 4450 C C . VAL B 1 247 ? 59.084 -59.277 8.242 1.00 106.96 247 VAL B C 1
ATOM 4451 O O . VAL B 1 247 ? 60.284 -59.313 7.965 1.00 107.41 247 VAL B O 1
ATOM 4455 N N . SER B 1 248 ? 58.135 -59.622 7.378 1.00 105.28 248 SER B N 1
ATOM 4456 C CA . SER B 1 248 ? 58.462 -60.107 6.042 1.00 105.30 248 SER B CA 1
ATOM 4457 C C . SER B 1 248 ? 59.111 -59.078 5.119 1.00 104.24 248 SER B C 1
ATOM 4458 O O . SER B 1 248 ? 60.134 -59.359 4.493 1.00 105.39 248 SER B O 1
ATOM 4461 N N . SER B 1 249 ? 58.526 -57.888 5.034 1.00 102.21 249 SER B N 1
ATOM 4462 C CA . SER B 1 249 ? 59.057 -56.864 4.140 1.00 99.47 249 SER B CA 1
ATOM 4463 C C . SER B 1 249 ? 59.371 -55.484 4.725 1.00 97.37 249 SER B C 1
ATOM 4464 O O . SER B 1 249 ? 59.531 -54.516 3.982 1.00 95.64 249 SER B O 1
ATOM 4467 N N . ILE B 1 250 ? 59.473 -55.387 6.046 1.00 96.52 250 ILE B N 1
ATOM 4468 C CA . ILE B 1 250 ? 59.780 -54.101 6.662 1.00 95.27 250 ILE B CA 1
ATOM 4469 C C . ILE B 1 250 ? 61.241 -53.739 6.451 1.00 94.76 250 ILE B C 1
ATOM 4470 O O . ILE B 1 250 ? 61.581 -52.560 6.374 1.00 96.11 250 ILE B O 1
ATOM 4475 N N . THR B 1 251 ? 62.100 -54.751 6.341 1.00 93.54 251 THR B N 1
ATOM 4476 C CA . THR B 1 251 ? 63.526 -54.513 6.148 1.00 92.61 251 THR B CA 1
ATOM 4477 C C . THR B 1 251 ? 63.902 -53.958 4.772 1.00 91.97 251 THR B C 1
ATOM 4478 O O . THR B 1 251 ? 65.035 -53.523 4.575 1.00 92.00 251 THR B O 1
ATOM 4482 N N . MET B 1 252 ? 62.957 -53.960 3.831 1.00 91.07 252 MET B N 1
ATOM 4483 C CA . MET B 1 252 ? 63.202 -53.421 2.490 1.00 91.32 252 MET B CA 1
ATOM 4484 C C . MET B 1 252 ? 63.328 -51.904 2.531 1.00 91.31 252 MET B C 1
ATOM 4485 O O . MET B 1 252 ? 63.885 -51.292 1.619 1.00 92.77 252 MET B O 1
ATOM 4490 N N . LEU B 1 253 ? 62.776 -51.290 3.568 1.00 90.06 253 LEU B N 1
ATOM 4491 C CA . LEU B 1 253 ? 62.859 -49.846 3.695 1.00 89.46 253 LEU B CA 1
ATOM 4492 C C . LEU B 1 253 ? 64.322 -49.441 3.742 1.00 89.00 253 LEU B C 1
ATOM 4493 O O . LEU B 1 253 ? 64.686 -48.335 3.347 1.00 90.01 253 LEU B O 1
ATOM 4498 N N . GLY B 1 254 ? 65.163 -50.352 4.218 1.00 87.55 254 GLY B N 1
ATOM 4499 C CA . GLY B 1 254 ? 66.578 -50.064 4.299 1.00 86.18 254 GLY B CA 1
ATOM 4500 C C . GLY B 1 254 ? 67.203 -49.881 2.930 1.00 85.04 254 GLY B C 1
ATOM 4501 O O . GLY B 1 254 ? 68.108 -49.068 2.760 1.00 85.55 254 GLY B O 1
ATOM 4502 N N . ILE B 1 255 ? 66.722 -50.628 1.945 1.00 83.25 255 ILE B N 1
ATOM 4503 C CA . ILE B 1 255 ? 67.281 -50.520 0.609 1.00 81.50 255 ILE B CA 1
ATOM 4504 C C . ILE B 1 255 ? 66.920 -49.177 -0.042 1.00 80.36 255 ILE B C 1
ATOM 4505 O O . ILE B 1 255 ? 67.732 -48.595 -0.755 1.00 79.41 255 ILE B O 1
ATOM 4510 N N . TYR B 1 256 ? 65.719 -48.667 0.210 1.00 80.15 256 TYR B N 1
ATOM 4511 C CA . TYR B 1 256 ? 65.331 -47.385 -0.376 1.00 80.93 256 TYR B CA 1
ATOM 4512 C C . TYR B 1 256 ? 66.080 -46.253 0.288 1.00 81.25 256 TYR B C 1
ATOM 4513 O O . TYR B 1 256 ? 66.437 -45.267 -0.354 1.00 81.73 256 TYR B O 1
ATOM 4522 N N . ALA B 1 257 ? 66.304 -46.394 1.587 1.00 80.50 257 ALA B N 1
ATOM 4523 C CA . ALA B 1 257 ? 67.065 -45.406 2.320 1.00 80.62 257 ALA B CA 1
ATOM 4524 C C . ALA B 1 257 ? 68.468 -45.494 1.715 1.00 81.35 257 ALA B C 1
ATOM 4525 O O . ALA B 1 257 ? 69.174 -44.497 1.601 1.00 81.70 257 ALA B O 1
ATOM 4527 N N . GLY B 1 258 ? 68.851 -46.707 1.318 1.00 81.96 258 GLY B N 1
ATOM 4528 C CA . GLY B 1 258 ? 70.150 -46.937 0.709 1.00 80.34 258 GLY B CA 1
ATOM 4529 C C . GLY B 1 258 ? 70.293 -46.233 -0.631 1.00 79.65 258 GLY B C 1
ATOM 4530 O O . GLY B 1 258 ? 71.315 -45.604 -0.896 1.00 81.20 258 GLY B O 1
ATOM 4531 N N . ILE B 1 259 ? 69.277 -46.337 -1.482 1.00 77.92 259 ILE B N 1
ATOM 4532 C CA . ILE B 1 259 ? 69.316 -45.681 -2.782 1.00 78.56 259 ILE B CA 1
ATOM 4533 C C . ILE B 1 259 ? 69.421 -44.172 -2.593 1.00 79.28 259 ILE B C 1
ATOM 4534 O O . ILE B 1 259 ? 70.134 -43.487 -3.318 1.00 80.85 259 ILE B O 1
ATOM 4539 N N . ALA B 1 260 ? 68.700 -43.652 -1.614 1.00 79.19 260 ALA B N 1
ATOM 4540 C CA . ALA B 1 260 ? 68.728 -42.228 -1.349 1.00 80.51 260 ALA B CA 1
ATOM 4541 C C . ALA B 1 260 ? 70.126 -41.817 -0.906 1.00 82.06 260 ALA B C 1
ATOM 4542 O O . ALA B 1 260 ? 70.730 -40.906 -1.470 1.00 82.20 260 ALA B O 1
ATOM 4544 N N . GLN B 1 261 ? 70.633 -42.491 0.116 1.00 83.31 261 GLN B N 1
ATOM 4545 C CA . GLN B 1 261 ? 71.955 -42.198 0.634 1.00 83.04 261 GLN B CA 1
ATOM 4546 C C . GLN B 1 261 ? 72.948 -42.233 -0.512 1.00 83.57 261 GLN B C 1
ATOM 4547 O O . GLN B 1 261 ? 73.845 -41.399 -0.591 1.00 83.55 261 GLN B O 1
ATOM 4553 N N . ALA B 1 262 ? 72.767 -43.203 -1.404 1.00 84.44 262 ALA B N 1
ATOM 4554 C CA . ALA B 1 262 ? 73.632 -43.370 -2.566 1.00 85.67 262 ALA B CA 1
ATOM 4555 C C . ALA B 1 262 ? 73.605 -42.130 -3.451 1.00 86.63 262 ALA B C 1
ATOM 4556 O O . ALA B 1 262 ? 74.644 -41.523 -3.708 1.00 88.03 262 ALA B O 1
ATOM 4558 N N . ALA B 1 263 ? 72.415 -41.758 -3.914 1.00 86.72 263 ALA B N 1
ATOM 4559 C CA . ALA B 1 263 ? 72.265 -40.583 -4.762 1.00 86.54 263 ALA B CA 1
ATOM 4560 C C . ALA B 1 263 ? 72.897 -39.345 -4.127 1.00 87.42 263 ALA B C 1
ATOM 4561 O O . ALA B 1 263 ? 73.578 -38.584 -4.810 1.00 87.64 263 ALA B O 1
ATOM 4563 N N . ARG B 1 264 ? 72.683 -39.140 -2.828 1.00 88.19 264 ARG B N 1
ATOM 4564 C CA . ARG B 1 264 ? 73.252 -37.979 -2.146 1.00 88.94 264 ARG B CA 1
ATOM 4565 C C . ARG B 1 264 ? 74.769 -37.943 -2.295 1.00 91.00 264 ARG B C 1
ATOM 4566 O O . ARG B 1 264 ? 75.334 -36.955 -2.769 1.00 91.96 264 ARG B O 1
ATOM 4574 N N . ASP B 1 265 ? 75.421 -39.024 -1.872 1.00 92.12 265 ASP B N 1
ATOM 4575 C CA . ASP B 1 265 ? 76.872 -39.134 -1.955 1.00 92.31 265 ASP B CA 1
ATOM 4576 C C . ASP B 1 265 ? 77.367 -38.693 -3.331 1.00 92.06 265 ASP B C 1
ATOM 4577 O O . ASP B 1 265 ? 78.365 -37.988 -3.443 1.00 92.60 265 ASP B O 1
ATOM 4582 N N . ILE B 1 266 ? 76.657 -39.106 -4.373 1.00 90.86 266 ILE B N 1
ATOM 4583 C CA . ILE B 1 266 ? 77.018 -38.745 -5.731 1.00 89.45 266 ILE B CA 1
ATOM 4584 C C . ILE B 1 266 ? 76.849 -37.245 -5.929 1.00 90.85 266 ILE B C 1
ATOM 4585 O O . ILE B 1 266 ? 77.824 -36.526 -6.104 1.00 92.73 266 ILE B O 1
ATOM 4590 N N . ALA B 1 267 ? 75.606 -36.777 -5.883 1.00 91.58 267 ALA B N 1
ATOM 4591 C CA . ALA B 1 267 ? 75.291 -35.365 -6.084 1.00 92.26 267 ALA B CA 1
ATOM 4592 C C . ALA B 1 267 ? 76.078 -34.389 -5.211 1.00 92.77 267 ALA B C 1
ATOM 4593 O O . ALA B 1 267 ? 76.483 -33.325 -5.673 1.00 92.66 267 ALA B O 1
ATOM 4595 N N . VAL B 1 268 ? 76.288 -34.734 -3.949 1.00 93.86 268 VAL B N 1
ATOM 4596 C CA . VAL B 1 268 ? 77.030 -33.846 -3.062 1.00 94.91 268 VAL B CA 1
ATOM 4597 C C . VAL B 1 268 ? 78.518 -33.879 -3.397 1.00 96.95 268 VAL B C 1
ATOM 4598 O O . VAL B 1 268 ? 79.202 -32.857 -3.341 1.00 96.78 268 VAL B O 1
ATOM 4602 N N . GLY B 1 269 ? 79.008 -35.063 -3.752 1.00 99.11 269 GLY B N 1
ATOM 4603 C CA . GLY B 1 269 ? 80.409 -35.218 -4.100 1.00 101.27 269 GLY B CA 1
ATOM 4604 C C . GLY B 1 269 ? 80.739 -34.498 -5.389 1.00 102.23 269 GLY B C 1
ATOM 4605 O O . GLY B 1 269 ? 81.875 -34.083 -5.604 1.00 103.29 269 GLY B O 1
ATOM 4606 N N . PHE B 1 270 ? 79.741 -34.354 -6.251 1.00 103.06 270 PHE B N 1
ATOM 4607 C CA . PHE B 1 270 ? 79.917 -33.672 -7.521 1.00 104.97 270 PHE B CA 1
ATOM 4608 C C . PHE B 1 270 ? 79.824 -32.167 -7.310 1.00 106.21 270 PHE B C 1
ATOM 4609 O O . PHE B 1 270 ? 80.537 -31.394 -7.938 1.00 106.68 270 PHE B O 1
ATOM 4617 N N . CYS B 1 271 ? 78.944 -31.759 -6.412 1.00 108.52 271 CYS B N 1
ATOM 4618 C CA . CYS B 1 271 ? 78.745 -30.352 -6.132 1.00 111.21 271 CYS B CA 1
ATOM 4619 C C . CYS B 1 271 ? 79.926 -29.773 -5.368 1.00 112.61 271 CYS B C 1
ATOM 4620 O O . CYS B 1 271 ? 80.342 -28.643 -5.609 1.00 112.49 271 CYS B O 1
ATOM 4623 N N . ALA B 1 272 ? 80.458 -30.553 -4.439 1.00 115.59 272 ALA B N 1
ATOM 4624 C CA . ALA B 1 272 ? 81.598 -30.117 -3.644 1.00 118.90 272 ALA B CA 1
ATOM 4625 C C . ALA B 1 272 ? 82.848 -30.154 -4.512 1.00 121.43 272 ALA B C 1
ATOM 4626 O O . ALA B 1 272 ? 83.757 -29.344 -4.342 1.00 122.36 272 ALA B O 1
ATOM 4628 N N . GLY B 1 273 ? 82.881 -31.099 -5.447 1.00 124.25 273 GLY B N 1
ATOM 4629 C CA . GLY B 1 273 ? 84.019 -31.235 -6.338 1.00 127.13 273 GLY B CA 1
ATOM 4630 C C . GLY B 1 273 ? 84.025 -30.193 -7.440 1.00 129.38 273 GLY B C 1
ATOM 4631 O O . GLY B 1 273 ? 84.757 -30.326 -8.420 1.00 129.46 273 GLY B O 1
ATOM 4632 N N . ARG B 1 274 ? 83.198 -29.162 -7.283 1.00 131.92 274 ARG B N 1
ATOM 4633 C CA . ARG B 1 274 ? 83.114 -28.077 -8.256 1.00 133.85 274 ARG B CA 1
ATOM 4634 C C . ARG B 1 274 ? 84.066 -26.962 -7.827 1.00 134.84 274 ARG B C 1
ATOM 4635 O O . ARG B 1 274 ? 84.588 -26.216 -8.662 1.00 135.12 274 ARG B O 1
ATOM 4643 N N . GLY B 1 275 ? 84.290 -26.865 -6.518 1.00 135.42 275 GLY B N 1
ATOM 4644 C CA . GLY B 1 275 ? 85.189 -25.861 -5.977 1.00 135.65 275 GLY B CA 1
ATOM 4645 C C . GLY B 1 275 ? 84.638 -24.451 -5.953 1.00 136.04 275 GLY B C 1
ATOM 4646 O O . GLY B 1 275 ? 83.597 -24.164 -6.545 1.00 135.54 275 GLY B O 1
ATOM 4647 N N . GLY B 1 276 ? 85.350 -23.565 -5.261 1.00 136.71 276 GLY B N 1
ATOM 4648 C CA . GLY B 1 276 ? 84.930 -22.177 -5.166 1.00 136.76 276 GLY B CA 1
ATOM 4649 C C . GLY B 1 276 ? 83.711 -21.980 -4.283 1.00 135.97 276 GLY B C 1
ATOM 4650 O O . GLY B 1 276 ? 83.592 -22.608 -3.229 1.00 136.78 276 GLY B O 1
ATOM 4651 N N . GLU B 1 277 ? 82.808 -21.098 -4.707 1.00 134.33 277 GLU B N 1
ATOM 4652 C CA . GLU B 1 277 ? 81.591 -20.830 -3.950 1.00 132.38 277 GLU B CA 1
ATOM 4653 C C . GLU B 1 277 ? 80.383 -21.408 -4.676 1.00 129.34 277 GLU B C 1
ATOM 4654 O O . GLU B 1 277 ? 80.173 -21.147 -5.863 1.00 129.72 277 GLU B O 1
ATOM 4660 N N . PRO B 1 278 ? 79.571 -22.208 -3.967 1.00 125.89 278 PRO B N 1
ATOM 4661 C CA . PRO B 1 278 ? 78.376 -22.841 -4.527 1.00 122.16 278 PRO B CA 1
ATOM 4662 C C . PRO B 1 278 ? 77.281 -21.818 -4.778 1.00 118.64 278 PRO B C 1
ATOM 4663 O O . PRO B 1 278 ? 77.137 -20.858 -4.023 1.00 117.78 278 PRO B O 1
ATOM 4667 N N . ARG B 1 279 ? 76.512 -22.025 -5.842 1.00 115.02 279 ARG B N 1
ATOM 4668 C CA . ARG B 1 279 ? 75.448 -21.095 -6.178 1.00 111.19 279 ARG B CA 1
ATOM 4669 C C . ARG B 1 279 ? 74.366 -21.071 -5.108 1.00 108.62 279 ARG B C 1
ATOM 4670 O O . ARG B 1 279 ? 74.254 -21.994 -4.308 1.00 107.94 279 ARG B O 1
ATOM 4678 N N . ALA B 1 280 ? 73.569 -20.007 -5.102 1.00 105.84 280 ALA B N 1
ATOM 4679 C CA . ALA B 1 280 ? 72.501 -19.851 -4.123 1.00 102.56 280 ALA B CA 1
ATOM 4680 C C . ALA B 1 280 ? 71.543 -21.038 -4.119 1.00 100.20 280 ALA B C 1
ATOM 4681 O O . ALA B 1 280 ? 71.433 -21.754 -3.130 1.00 99.90 280 ALA B O 1
ATOM 4683 N N . GLY B 1 281 ? 70.854 -21.243 -5.235 1.00 97.28 281 GLY B N 1
ATOM 4684 C CA . GLY B 1 281 ? 69.910 -22.338 -5.330 1.00 93.28 281 GLY B CA 1
ATOM 4685 C C . GLY B 1 281 ? 70.463 -23.701 -4.965 1.00 91.20 281 GLY B C 1
ATOM 4686 O O . GLY B 1 281 ? 69.731 -24.560 -4.484 1.00 91.51 281 GLY B O 1
ATOM 4687 N N . ALA B 1 282 ? 71.754 -23.908 -5.193 1.00 89.77 282 ALA B N 1
ATOM 4688 C CA . ALA B 1 282 ? 72.391 -25.185 -4.883 1.00 87.33 282 ALA B CA 1
ATOM 4689 C C . ALA B 1 282 ? 72.470 -25.430 -3.382 1.00 85.94 282 ALA B C 1
ATOM 4690 O O . ALA B 1 282 ? 72.247 -26.545 -2.918 1.00 86.20 282 ALA B O 1
ATOM 4692 N N . ARG B 1 283 ? 72.788 -24.390 -2.621 1.00 84.59 283 ARG B N 1
ATOM 4693 C CA . ARG B 1 283 ? 72.883 -24.530 -1.178 1.00 84.13 283 ARG B CA 1
ATOM 4694 C C . ARG B 1 283 ? 71.523 -24.878 -0.607 1.00 84.34 283 ARG B C 1
ATOM 4695 O O . ARG B 1 283 ? 71.428 -25.637 0.354 1.00 84.18 283 ARG B O 1
ATOM 4703 N N . ALA B 1 284 ? 70.471 -24.329 -1.211 1.00 85.07 284 ALA B N 1
ATOM 4704 C CA . ALA B 1 284 ? 69.102 -24.603 -0.785 1.00 83.91 284 ALA B CA 1
ATOM 4705 C C . ALA B 1 284 ? 68.783 -26.076 -1.062 1.00 83.13 284 ALA B C 1
ATOM 4706 O O . ALA B 1 284 ? 68.192 -26.762 -0.225 1.00 82.79 284 ALA B O 1
ATOM 4708 N N . LEU B 1 285 ? 69.188 -26.557 -2.234 1.00 80.94 285 LEU B N 1
ATOM 4709 C CA . LEU B 1 285 ? 68.953 -27.944 -2.597 1.00 81.05 285 LEU B CA 1
ATOM 4710 C C . LEU B 1 285 ? 69.677 -28.917 -1.684 1.00 81.76 285 LEU B C 1
ATOM 4711 O O . LEU B 1 285 ? 69.051 -29.797 -1.097 1.00 84.22 285 LEU B O 1
ATOM 4716 N N . VAL B 1 286 ? 70.992 -28.766 -1.561 1.00 81.13 286 VAL B N 1
ATOM 4717 C CA . VAL B 1 286 ? 71.765 -29.673 -0.720 1.00 79.74 286 VAL B CA 1
ATOM 4718 C C . VAL B 1 286 ? 71.300 -29.670 0.732 1.00 78.48 286 VAL B C 1
ATOM 4719 O O . VAL B 1 286 ? 71.309 -30.707 1.384 1.00 77.84 286 VAL B O 1
ATOM 4723 N N . ALA B 1 287 ? 70.884 -28.515 1.234 1.00 77.70 287 ALA B N 1
ATOM 4724 C CA . ALA B 1 287 ? 70.413 -28.431 2.610 1.00 77.65 287 ALA B CA 1
ATOM 4725 C C . ALA B 1 287 ? 69.104 -29.194 2.730 1.00 77.18 287 ALA B C 1
ATOM 4726 O O . ALA B 1 287 ? 68.876 -29.916 3.695 1.00 75.85 287 ALA B O 1
ATOM 4728 N N . GLY B 1 288 ? 68.255 -29.040 1.724 1.00 78.20 288 GLY B N 1
ATOM 4729 C CA . GLY B 1 288 ? 66.966 -29.703 1.731 1.00 80.87 288 GLY B CA 1
ATOM 4730 C C . GLY B 1 288 ? 67.009 -31.213 1.657 1.00 81.70 288 GLY B C 1
ATOM 4731 O O . GLY B 1 288 ? 66.319 -31.892 2.414 1.00 82.34 288 GLY B O 1
ATOM 4732 N N . LEU B 1 289 ? 67.814 -31.744 0.745 1.00 82.84 289 LEU B N 1
ATOM 4733 C CA . LEU B 1 289 ? 67.921 -33.187 0.577 1.00 83.08 289 LEU B CA 1
ATOM 4734 C C . LEU B 1 289 ? 68.578 -33.841 1.782 1.00 83.50 289 LEU B C 1
ATOM 4735 O O . LEU B 1 289 ? 68.220 -34.951 2.164 1.00 85.07 289 LEU B O 1
ATOM 4740 N N . ASP B 1 290 ? 69.541 -33.153 2.381 1.00 83.55 290 ASP B N 1
ATOM 4741 C CA . ASP B 1 290 ? 70.220 -33.681 3.554 1.00 84.25 290 ASP B CA 1
ATOM 4742 C C . ASP B 1 290 ? 69.220 -33.841 4.683 1.00 83.99 290 ASP B C 1
ATOM 4743 O O . ASP B 1 290 ? 69.278 -34.806 5.444 1.00 84.70 290 ASP B O 1
ATOM 4748 N N . THR B 1 291 ? 68.310 -32.877 4.791 1.00 83.21 291 THR B N 1
ATOM 4749 C CA . THR B 1 291 ? 67.281 -32.897 5.820 1.00 80.25 291 THR B CA 1
ATOM 4750 C C . THR B 1 291 ? 66.317 -34.047 5.576 1.00 81.06 291 THR B C 1
ATOM 4751 O O . THR B 1 291 ? 66.061 -34.842 6.477 1.00 83.30 291 THR B O 1
ATOM 4755 N N . ARG B 1 292 ? 65.792 -34.142 4.359 1.00 79.90 292 ARG B N 1
ATOM 4756 C CA . ARG B 1 292 ? 64.868 -35.214 4.016 1.00 80.82 292 ARG B CA 1
ATOM 4757 C C . ARG B 1 292 ? 65.534 -36.568 4.217 1.00 81.60 292 ARG B C 1
ATOM 4758 O O . ARG B 1 292 ? 64.913 -37.514 4.694 1.00 82.49 292 ARG B O 1
ATOM 4766 N N . LEU B 1 293 ? 66.804 -36.659 3.844 1.00 81.88 293 LEU B N 1
ATOM 4767 C CA . LEU B 1 293 ? 67.545 -37.902 3.991 1.00 80.58 293 LEU B CA 1
ATOM 4768 C C . LEU B 1 293 ? 67.595 -38.326 5.459 1.00 80.88 293 LEU B C 1
ATOM 4769 O O . LEU B 1 293 ? 67.392 -39.489 5.789 1.00 81.76 293 LEU B O 1
ATOM 4774 N N . TYR B 1 294 ? 67.872 -37.377 6.343 1.00 82.03 294 TYR B N 1
ATOM 4775 C CA . TYR B 1 294 ? 67.950 -37.674 7.766 1.00 82.58 294 TYR B CA 1
ATOM 4776 C C . TYR B 1 294 ? 66.593 -38.107 8.294 1.00 83.10 294 TYR B C 1
ATOM 4777 O O . TYR B 1 294 ? 66.488 -39.130 8.965 1.00 83.79 294 TYR B O 1
ATOM 4786 N N . ALA B 1 295 ? 65.556 -37.326 7.996 1.00 83.02 295 ALA B N 1
ATOM 4787 C CA . ALA B 1 295 ? 64.211 -37.653 8.443 1.00 81.60 295 ALA B CA 1
ATOM 4788 C C . ALA B 1 295 ? 63.884 -39.075 7.981 1.00 81.98 295 ALA B C 1
ATOM 4789 O O . ALA B 1 295 ? 63.363 -39.887 8.741 1.00 81.97 295 ALA B O 1
ATOM 4791 N N . LEU B 1 296 ? 64.230 -39.364 6.733 1.00 82.38 296 LEU B N 1
ATOM 4792 C CA . LEU B 1 296 ? 64.005 -40.660 6.109 1.00 82.74 296 LEU B CA 1
ATOM 4793 C C . LEU B 1 296 ? 64.657 -41.841 6.832 1.00 84.34 296 LEU B C 1
ATOM 4794 O O . LEU B 1 296 ? 64.011 -42.853 7.085 1.00 85.41 296 LEU B O 1
ATOM 4799 N N . ARG B 1 297 ? 65.942 -41.717 7.148 1.00 85.65 297 ARG B N 1
ATOM 4800 C CA . ARG B 1 297 ? 66.670 -42.785 7.824 1.00 86.07 297 ARG B CA 1
ATOM 4801 C C . ARG B 1 297 ? 66.194 -42.943 9.249 1.00 85.56 297 ARG B C 1
ATOM 4802 O O . ARG B 1 297 ? 66.046 -44.050 9.742 1.00 85.89 297 ARG B O 1
ATOM 4810 N N . THR B 1 298 ? 65.957 -41.819 9.907 1.00 86.33 298 THR B N 1
ATOM 4811 C CA . THR B 1 298 ? 65.508 -41.822 11.288 1.00 86.05 298 THR B CA 1
ATOM 4812 C C . THR B 1 298 ? 64.150 -42.486 11.434 1.00 85.29 298 THR B C 1
ATOM 4813 O O . THR B 1 298 ? 63.946 -43.304 12.328 1.00 84.17 298 THR B O 1
ATOM 4817 N N . THR B 1 299 ? 63.224 -42.136 10.556 1.00 84.39 299 THR B N 1
ATOM 4818 C CA . THR B 1 299 ? 61.901 -42.717 10.607 1.00 84.94 299 THR B CA 1
ATOM 4819 C C . THR B 1 299 ? 61.934 -44.230 10.418 1.00 86.54 299 THR B C 1
ATOM 4820 O O . THR B 1 299 ? 61.411 -44.963 11.258 1.00 87.79 299 THR B O 1
ATOM 4824 N N . VAL B 1 300 ? 62.545 -44.706 9.336 1.00 87.08 300 VAL B N 1
ATOM 4825 C CA . VAL B 1 300 ? 62.615 -46.148 9.114 1.00 87.50 300 VAL B CA 1
ATOM 4826 C C . VAL B 1 300 ? 63.450 -46.790 10.222 1.00 87.37 300 VAL B C 1
ATOM 4827 O O . VAL B 1 300 ? 63.306 -47.969 10.521 1.00 86.64 300 VAL B O 1
ATOM 4831 N N . GLY B 1 301 ? 64.318 -45.995 10.836 1.00 87.76 301 GLY B N 1
ATOM 4832 C CA . GLY B 1 301 ? 65.145 -46.508 11.910 1.00 87.85 301 GLY B CA 1
ATOM 4833 C C . GLY B 1 301 ? 64.299 -46.828 13.122 1.00 88.51 301 GLY B C 1
ATOM 4834 O O . GLY B 1 301 ? 64.393 -47.915 13.684 1.00 88.91 301 GLY B O 1
ATOM 4835 N N . ALA B 1 302 ? 63.461 -45.876 13.523 1.00 89.50 302 ALA B N 1
ATOM 4836 C CA . ALA B 1 302 ? 62.581 -46.057 14.675 1.00 88.11 302 ALA B CA 1
ATOM 4837 C C . ALA B 1 302 ? 61.514 -47.115 14.411 1.00 86.86 302 ALA B C 1
ATOM 4838 O O . ALA B 1 302 ? 61.170 -47.876 15.300 1.00 86.39 302 ALA B O 1
ATOM 4840 N N . ALA B 1 303 ? 60.994 -47.162 13.190 1.00 86.86 303 ALA B N 1
ATOM 4841 C CA . ALA B 1 303 ? 59.972 -48.138 12.836 1.00 88.21 303 ALA B CA 1
ATOM 4842 C C . ALA B 1 303 ? 60.503 -49.551 13.010 1.00 89.98 303 ALA B C 1
ATOM 4843 O O . ALA B 1 303 ? 59.765 -50.463 13.381 1.00 91.02 303 ALA B O 1
ATOM 4845 N N . LEU B 1 304 ? 61.789 -49.724 12.731 1.00 91.34 304 LEU B N 1
ATOM 4846 C CA . LEU B 1 304 ? 62.448 -51.020 12.852 1.00 91.74 304 LEU B CA 1
ATOM 4847 C C . LEU B 1 304 ? 62.631 -51.404 14.301 1.00 93.41 304 LEU B C 1
ATOM 4848 O O . LEU B 1 304 ? 62.172 -52.457 14.733 1.00 94.13 304 LEU B O 1
ATOM 4853 N N . THR B 1 305 ? 63.328 -50.552 15.047 1.00 95.50 305 THR B N 1
ATOM 4854 C CA . THR B 1 305 ? 63.585 -50.811 16.460 1.00 98.59 305 THR B CA 1
ATOM 4855 C C . THR B 1 305 ? 62.292 -51.032 17.231 1.00 100.25 305 THR B C 1
ATOM 4856 O O . THR B 1 305 ? 62.311 -51.539 18.352 1.00 100.36 305 THR B O 1
ATOM 4860 N N . ASN B 1 306 ? 61.173 -50.645 16.629 1.00 102.69 306 ASN B N 1
ATOM 4861 C CA . ASN B 1 306 ? 59.876 -50.813 17.262 1.00 106.33 306 ASN B CA 1
ATOM 4862 C C . ASN B 1 306 ? 59.306 -52.184 16.951 1.00 108.08 306 ASN B C 1
ATOM 4863 O O . ASN B 1 306 ? 58.582 -52.756 17.758 1.00 109.58 306 ASN B O 1
ATOM 4868 N N . ALA B 1 307 ? 59.615 -52.705 15.770 1.00 109.91 307 ALA B N 1
ATOM 4869 C CA . ALA B 1 307 ? 59.124 -54.020 15.383 1.00 111.60 307 ALA B CA 1
ATOM 4870 C C . ALA B 1 307 ? 59.907 -55.082 16.136 1.00 113.17 307 ALA B C 1
ATOM 4871 O O . ALA B 1 307 ? 59.421 -56.189 16.351 1.00 113.77 307 ALA B O 1
ATOM 4873 N N . ASP B 1 308 ? 61.125 -54.732 16.538 1.00 115.78 308 ASP B N 1
ATOM 4874 C CA . ASP B 1 308 ? 61.990 -55.650 17.272 1.00 118.40 308 ASP B CA 1
ATOM 4875 C C . ASP B 1 308 ? 61.587 -55.750 18.734 1.00 118.65 308 ASP B C 1
ATOM 4876 O O . ASP B 1 308 ? 61.668 -56.820 19.330 1.00 118.90 308 ASP B O 1
ATOM 4881 N N . ALA B 1 309 ? 61.156 -54.635 19.309 1.00 119.73 309 ALA B N 1
ATOM 4882 C CA . ALA B 1 309 ? 60.746 -54.621 20.703 1.00 121.74 309 ALA B CA 1
ATOM 4883 C C . ALA B 1 309 ? 59.407 -55.322 20.860 1.00 123.96 309 ALA B C 1
ATOM 4884 O O . ALA B 1 309 ? 59.110 -55.880 21.914 1.00 124.64 309 ALA B O 1
ATOM 4886 N N . ALA B 1 310 ? 58.603 -55.304 19.804 1.00 126.21 310 ALA B N 1
ATOM 4887 C CA . ALA B 1 310 ? 57.295 -55.940 19.843 1.00 129.17 310 ALA B CA 1
ATOM 4888 C C . ALA B 1 310 ? 57.358 -57.370 19.335 1.00 131.64 310 ALA B C 1
ATOM 4889 O O . ALA B 1 310 ? 56.399 -58.124 19.471 1.00 131.79 310 ALA B O 1
ATOM 4891 N N . SER B 1 311 ? 58.491 -57.743 18.753 1.00 135.45 311 SER B N 1
ATOM 4892 C CA . SER B 1 311 ? 58.651 -59.088 18.215 1.00 139.77 311 SER B CA 1
ATOM 4893 C C . SER B 1 311 ? 59.031 -60.118 19.278 1.00 142.52 311 SER B C 1
ATOM 4894 O O . SER B 1 311 ? 58.514 -61.236 19.276 1.00 142.54 311 SER B O 1
ATOM 4897 N N . VAL B 1 312 ? 59.935 -59.753 20.179 1.00 146.41 312 VAL B N 1
ATOM 4898 C CA . VAL B 1 312 ? 60.369 -60.681 21.213 1.00 150.39 312 VAL B CA 1
ATOM 4899 C C . VAL B 1 312 ? 59.847 -60.355 22.608 1.00 153.29 312 VAL B C 1
ATOM 4900 O O . VAL B 1 312 ? 59.465 -61.257 23.356 1.00 154.03 312 VAL B O 1
ATOM 4904 N N . ASP B 1 313 ? 59.822 -59.074 22.963 1.00 156.40 313 ASP B N 1
ATOM 4905 C CA . ASP B 1 313 ? 59.353 -58.680 24.288 1.00 159.07 313 ASP B CA 1
ATOM 4906 C C . ASP B 1 313 ? 57.837 -58.516 24.335 1.00 159.39 313 ASP B C 1
ATOM 4907 O O . ASP B 1 313 ? 57.320 -57.410 24.518 1.00 159.76 313 ASP B O 1
ATOM 4912 N N . LEU B 1 314 ? 57.130 -59.627 24.159 1.00 159.24 314 LEU B N 1
ATOM 4913 C CA . LEU B 1 314 ? 55.677 -59.620 24.211 1.00 159.17 314 LEU B CA 1
ATOM 4914 C C . LEU B 1 314 ? 55.137 -61.045 24.223 1.00 158.84 314 LEU B C 1
ATOM 4915 O O . LEU B 1 314 ? 55.574 -61.910 23.458 1.00 158.42 314 LEU B O 1
ATOM 4920 N N . SER B 1 315 ? 54.197 -61.275 25.130 1.00 158.50 315 SER B N 1
ATOM 4921 C CA . SER B 1 315 ? 53.551 -62.564 25.302 1.00 157.97 315 SER B CA 1
ATOM 4922 C C . SER B 1 315 ? 52.064 -62.275 25.479 1.00 157.64 315 SER B C 1
ATOM 4923 O O . SER B 1 315 ? 51.254 -63.179 25.696 1.00 157.65 315 SER B O 1
ATOM 4926 N N . GLY B 1 316 ? 51.726 -60.992 25.382 1.00 156.96 316 GLY B N 1
ATOM 4927 C CA . GLY B 1 316 ? 50.352 -60.557 25.528 1.00 155.76 316 GLY B CA 1
ATOM 4928 C C . GLY B 1 316 ? 49.515 -60.878 24.311 1.00 155.10 316 GLY B C 1
ATOM 4929 O O . GLY B 1 316 ? 49.834 -61.792 23.548 1.00 154.85 316 GLY B O 1
ATOM 4930 N N . ASP B 1 317 ? 48.443 -60.115 24.127 1.00 154.60 317 ASP B N 1
ATOM 4931 C CA . ASP B 1 317 ? 47.529 -60.313 23.007 1.00 154.04 317 ASP B CA 1
ATOM 4932 C C . ASP B 1 317 ? 48.271 -60.517 21.687 1.00 152.59 317 ASP B C 1
ATOM 4933 O O . ASP B 1 317 ? 49.249 -59.828 21.403 1.00 153.02 317 ASP B O 1
ATOM 4938 N N . PRO B 1 318 ? 47.825 -61.487 20.873 1.00 150.81 318 PRO B N 1
ATOM 4939 C CA . PRO B 1 318 ? 48.461 -61.762 19.581 1.00 149.20 318 PRO B CA 1
ATOM 4940 C C . PRO B 1 318 ? 48.022 -60.798 18.474 1.00 147.61 318 PRO B C 1
ATOM 4941 O O . PRO B 1 318 ? 48.707 -60.658 17.459 1.00 147.08 318 PRO B O 1
ATOM 4945 N N . ASP B 1 319 ? 46.883 -60.137 18.674 1.00 145.93 319 ASP B N 1
ATOM 4946 C CA . ASP B 1 319 ? 46.362 -59.182 17.697 1.00 144.66 319 ASP B CA 1
ATOM 4947 C C . ASP B 1 319 ? 46.961 -57.798 17.908 1.00 143.26 319 ASP B C 1
ATOM 4948 O O . ASP B 1 319 ? 47.140 -57.043 16.957 1.00 142.60 319 ASP B O 1
ATOM 4953 N N . GLU B 1 320 ? 47.255 -57.464 19.161 1.00 142.18 320 GLU B N 1
ATOM 4954 C CA . GLU B 1 320 ? 47.840 -56.169 19.498 1.00 140.70 320 GLU B CA 1
ATOM 4955 C C . GLU B 1 320 ? 49.253 -56.071 18.943 1.00 138.27 320 GLU B C 1
ATOM 4956 O O . GLU B 1 320 ? 49.623 -55.067 18.331 1.00 138.19 320 GLU B O 1
ATOM 4962 N N . ARG B 1 321 ? 50.048 -57.113 19.168 1.00 135.05 321 ARG B N 1
ATOM 4963 C CA . ARG B 1 321 ? 51.422 -57.122 18.686 1.00 131.34 321 ARG B CA 1
ATOM 4964 C C . ARG B 1 321 ? 51.430 -57.084 17.163 1.00 128.47 321 ARG B C 1
ATOM 4965 O O . ARG B 1 321 ? 52.476 -56.922 16.542 1.00 128.07 321 ARG B O 1
ATOM 4973 N N . GLY B 1 322 ? 50.253 -57.223 16.564 1.00 125.70 322 GLY B N 1
ATOM 4974 C CA . GLY B 1 322 ? 50.153 -57.187 15.118 1.00 122.57 322 GLY B CA 1
ATOM 4975 C C . GLY B 1 322 ? 49.998 -55.770 14.602 1.00 120.31 322 GLY B C 1
ATOM 4976 O O . GLY B 1 322 ? 50.616 -55.392 13.611 1.00 120.98 322 GLY B O 1
ATOM 4977 N N . ARG B 1 323 ? 49.167 -54.981 15.275 1.00 117.46 323 ARG B N 1
ATOM 4978 C CA . ARG B 1 323 ? 48.943 -53.601 14.873 1.00 114.35 323 ARG B CA 1
ATOM 4979 C C . ARG B 1 323 ? 50.122 -52.753 15.316 1.00 111.98 323 ARG B C 1
ATOM 4980 O O . ARG B 1 323 ? 50.577 -51.880 14.586 1.00 111.99 323 ARG B O 1
ATOM 4988 N N . ARG B 1 324 ? 50.610 -53.015 16.523 1.00 109.16 324 ARG B N 1
ATOM 4989 C CA . ARG B 1 324 ? 51.729 -52.270 17.080 1.00 107.27 324 ARG B CA 1
ATOM 4990 C C . ARG B 1 324 ? 52.952 -52.323 16.164 1.00 106.17 324 ARG B C 1
ATOM 4991 O O . ARG B 1 324 ? 53.828 -51.458 16.234 1.00 106.78 324 ARG B O 1
ATOM 4993 N N . MET B 1 325 ? 53.006 -53.333 15.302 1.00 104.03 325 MET B N 1
ATOM 4994 C CA . MET B 1 325 ? 54.125 -53.483 14.388 1.00 103.37 325 MET B CA 1
ATOM 4995 C C . MET B 1 325 ? 53.834 -52.964 12.988 1.00 101.68 325 MET B C 1
ATOM 4996 O O . MET B 1 325 ? 54.619 -52.191 12.436 1.00 102.08 325 MET B O 1
ATOM 5001 N N . MET B 1 326 ? 52.700 -53.378 12.428 1.00 99.06 326 MET B N 1
ATOM 5002 C CA . MET B 1 326 ? 52.295 -52.970 11.083 1.00 97.03 326 MET B CA 1
ATOM 5003 C C . MET B 1 326 ? 52.045 -51.476 10.899 1.00 96.15 326 MET B C 1
ATOM 5004 O O . MET B 1 326 ? 52.317 -50.932 9.827 1.00 96.59 326 MET B O 1
ATOM 5009 N N . THR B 1 327 ? 51.529 -50.808 11.926 1.00 94.79 327 THR B N 1
ATOM 5010 C CA . THR B 1 327 ? 51.247 -49.384 11.803 1.00 93.45 327 THR B CA 1
ATOM 5011 C C . THR B 1 327 ? 52.492 -48.513 11.664 1.00 92.15 327 THR B C 1
ATOM 5012 O O . THR B 1 327 ? 52.672 -47.869 10.635 1.00 90.72 327 THR B O 1
ATOM 5016 N N . PRO B 1 328 ? 53.366 -48.471 12.682 1.00 91.68 328 PRO B N 1
ATOM 5017 C CA . PRO B 1 328 ? 54.564 -47.630 12.512 1.00 91.87 328 PRO B CA 1
ATOM 5018 C C . PRO B 1 328 ? 55.374 -48.020 11.265 1.00 91.57 328 PRO B C 1
ATOM 5019 O O . PRO B 1 328 ? 56.112 -47.206 10.707 1.00 91.33 328 PRO B O 1
ATOM 5023 N N . PHE B 1 329 ? 55.225 -49.270 10.835 1.00 91.28 329 PHE B N 1
ATOM 5024 C CA . PHE B 1 329 ? 55.902 -49.759 9.637 1.00 90.00 329 PHE B CA 1
ATOM 5025 C C . PHE B 1 329 ? 55.341 -48.955 8.475 1.00 88.61 329 PHE B C 1
ATOM 5026 O O . PHE B 1 329 ? 56.086 -48.321 7.737 1.00 87.33 329 PHE B O 1
ATOM 5034 N N . GLN B 1 330 ? 54.020 -48.967 8.340 1.00 88.37 330 GLN B N 1
ATOM 5035 C CA . GLN B 1 330 ? 53.341 -48.231 7.283 1.00 88.90 330 GLN B CA 1
ATOM 5036 C C . GLN B 1 330 ? 53.586 -46.730 7.314 1.00 88.77 330 GLN B C 1
ATOM 5037 O O . GLN B 1 330 ? 53.503 -46.075 6.278 1.00 89.19 330 GLN B O 1
ATOM 5043 N N . TYR B 1 331 ? 53.870 -46.181 8.494 1.00 88.65 331 TYR B N 1
ATOM 5044 C CA . TYR B 1 331 ? 54.147 -44.750 8.602 1.00 88.52 331 TYR B CA 1
ATOM 5045 C C . TYR B 1 331 ? 55.492 -44.488 7.946 1.00 87.76 331 TYR B C 1
ATOM 5046 O O . TYR B 1 331 ? 55.660 -43.510 7.217 1.00 86.91 331 TYR B O 1
ATOM 5055 N N . ALA B 1 332 ? 56.448 -45.371 8.230 1.00 87.42 332 ALA B N 1
ATOM 5056 C CA . ALA B 1 332 ? 57.798 -45.260 7.692 1.00 88.04 332 ALA B CA 1
ATOM 5057 C C . ALA B 1 332 ? 57.776 -45.474 6.185 1.00 88.59 332 ALA B C 1
ATOM 5058 O O . ALA B 1 332 ? 58.444 -44.763 5.432 1.00 89.61 332 ALA B O 1
ATOM 5060 N N . LYS B 1 333 ? 57.003 -46.459 5.745 1.00 88.52 333 LYS B N 1
ATOM 5061 C CA . LYS B 1 333 ? 56.905 -46.751 4.322 1.00 88.85 333 LYS B CA 1
ATOM 5062 C C . LYS B 1 333 ? 56.312 -45.537 3.619 1.00 89.37 333 LYS B C 1
ATOM 5063 O O . LYS B 1 333 ? 56.825 -45.085 2.598 1.00 88.85 333 LYS B O 1
ATOM 5069 N N . MET B 1 334 ? 55.230 -45.009 4.184 1.00 90.56 334 MET B N 1
ATOM 5070 C CA . MET B 1 334 ? 54.560 -43.833 3.636 1.00 91.21 334 MET B CA 1
ATOM 5071 C C . MET B 1 334 ? 55.548 -42.676 3.490 1.00 90.95 334 MET B C 1
ATOM 5072 O O . MET B 1 334 ? 55.496 -41.920 2.515 1.00 89.40 334 MET B O 1
ATOM 5077 N N . THR B 1 335 ? 56.438 -42.546 4.475 1.00 90.63 335 THR B N 1
ATOM 5078 C CA . THR B 1 335 ? 57.447 -41.491 4.487 1.00 90.20 335 THR B CA 1
ATOM 5079 C C . THR B 1 335 ? 58.553 -41.722 3.468 1.00 90.35 335 THR B C 1
ATOM 5080 O O . THR B 1 335 ? 58.870 -40.832 2.680 1.00 91.73 335 THR B O 1
ATOM 5084 N N . VAL B 1 336 ? 59.146 -42.910 3.481 1.00 89.80 336 VAL B N 1
ATOM 5085 C CA . VAL B 1 336 ? 60.217 -43.205 2.544 1.00 89.67 336 VAL B CA 1
ATOM 5086 C C . VAL B 1 336 ? 59.744 -43.211 1.087 1.00 90.28 336 VAL B C 1
ATOM 5087 O O . VAL B 1 336 ? 60.502 -42.846 0.195 1.00 90.70 336 VAL B O 1
ATOM 5091 N N . ASN B 1 337 ? 58.492 -43.599 0.844 1.00 90.76 337 ASN B N 1
ATOM 5092 C CA . ASN B 1 337 ? 57.959 -43.632 -0.517 1.00 90.88 337 ASN B CA 1
ATOM 5093 C C . ASN B 1 337 ? 57.814 -42.285 -1.200 1.00 90.95 337 ASN B C 1
ATOM 5094 O O . ASN B 1 337 ? 57.689 -42.222 -2.418 1.00 91.05 337 ASN B O 1
ATOM 5099 N N . GLU B 1 338 ? 57.807 -41.210 -0.425 1.00 91.85 338 GLU B N 1
ATOM 5100 C CA . GLU B 1 338 ? 57.686 -39.880 -1.000 1.00 93.03 338 GLU B CA 1
ATOM 5101 C C . GLU B 1 338 ? 58.953 -39.102 -0.705 1.00 91.56 338 GLU B C 1
ATOM 5102 O O . GLU B 1 338 ? 59.308 -38.181 -1.435 1.00 93.23 338 GLU B O 1
ATOM 5108 N N . LEU B 1 339 ? 59.635 -39.489 0.366 1.00 88.06 339 LEU B N 1
ATOM 5109 C CA . LEU B 1 339 ? 60.848 -38.818 0.797 1.00 85.09 339 LEU B CA 1
ATOM 5110 C C . LEU B 1 339 ? 62.133 -39.323 0.133 1.00 84.73 339 LEU B C 1
ATOM 5111 O O . LEU B 1 339 ? 63.102 -38.582 0.006 1.00 84.88 339 LEU B O 1
ATOM 5116 N N . ALA B 1 340 ? 62.149 -40.583 -0.284 1.00 84.61 340 ALA B N 1
ATOM 5117 C CA . ALA B 1 340 ? 63.337 -41.145 -0.918 1.00 82.38 340 ALA B CA 1
ATOM 5118 C C . ALA B 1 340 ? 63.461 -40.665 -2.359 1.00 82.35 340 ALA B C 1
ATOM 5119 O O . ALA B 1 340 ? 64.476 -40.090 -2.734 1.00 84.62 340 ALA B O 1
ATOM 5121 N N . PRO B 1 341 ? 62.430 -40.882 -3.191 1.00 81.00 341 PRO B N 1
ATOM 5122 C CA . PRO B 1 341 ? 62.540 -40.421 -4.576 1.00 80.81 341 PRO B CA 1
ATOM 5123 C C . PRO B 1 341 ? 62.576 -38.897 -4.627 1.00 80.84 341 PRO B C 1
ATOM 5124 O O . PRO B 1 341 ? 62.789 -38.296 -5.681 1.00 80.47 341 PRO B O 1
ATOM 5128 N N . ALA B 1 342 ? 62.367 -38.286 -3.465 1.00 82.00 342 ALA B N 1
ATOM 5129 C CA . ALA B 1 342 ? 62.375 -36.839 -3.338 1.00 82.52 342 ALA B CA 1
ATOM 5130 C C . ALA B 1 342 ? 63.804 -36.338 -3.260 1.00 83.61 342 ALA B C 1
ATOM 5131 O O . ALA B 1 342 ? 64.107 -35.264 -3.774 1.00 84.82 342 ALA B O 1
ATOM 5133 N N . VAL B 1 343 ? 64.684 -37.111 -2.619 1.00 83.85 343 VAL B N 1
ATOM 5134 C CA . VAL B 1 343 ? 66.076 -36.700 -2.503 1.00 83.02 343 VAL B CA 1
ATOM 5135 C C . VAL B 1 343 ? 66.842 -37.034 -3.771 1.00 84.44 343 VAL B C 1
ATOM 5136 O O . VAL B 1 343 ? 67.735 -36.287 -4.151 1.00 86.13 343 VAL B O 1
ATOM 5140 N N . VAL B 1 344 ? 66.501 -38.132 -4.444 1.00 84.93 344 VAL B N 1
ATOM 5141 C CA . VAL B 1 344 ? 67.226 -38.463 -5.665 1.00 86.08 344 VAL B CA 1
ATOM 5142 C C . VAL B 1 344 ? 66.836 -37.481 -6.761 1.00 88.66 344 VAL B C 1
ATOM 5143 O O . VAL B 1 344 ? 67.605 -37.247 -7.689 1.00 89.00 344 VAL B O 1
ATOM 5147 N N . ASP B 1 345 ? 65.646 -36.896 -6.646 1.00 91.19 345 ASP B N 1
ATOM 5148 C CA . ASP B 1 345 ? 65.198 -35.932 -7.635 1.00 92.81 345 ASP B CA 1
ATOM 5149 C C . ASP B 1 345 ? 65.960 -34.621 -7.473 1.00 93.36 345 ASP B C 1
ATOM 5150 O O . ASP B 1 345 ? 66.167 -33.893 -8.446 1.00 93.20 345 ASP B O 1
ATOM 5155 N N . ASP B 1 346 ? 66.369 -34.315 -6.244 1.00 93.80 346 ASP B N 1
ATOM 5156 C CA . ASP B 1 346 ? 67.134 -33.095 -5.985 1.00 94.19 346 ASP B CA 1
ATOM 5157 C C . ASP B 1 346 ? 68.589 -33.348 -6.367 1.00 92.82 346 ASP B C 1
ATOM 5158 O O . ASP B 1 346 ? 69.274 -32.455 -6.862 1.00 92.33 346 ASP B O 1
ATOM 5163 N N . CYS B 1 347 ? 69.053 -34.573 -6.132 1.00 91.33 347 CYS B N 1
ATOM 5164 C CA . CYS B 1 347 ? 70.412 -34.963 -6.488 1.00 90.30 347 CYS B CA 1
ATOM 5165 C C . CYS B 1 347 ? 70.523 -34.924 -7.996 1.00 89.73 347 CYS B C 1
ATOM 5166 O O . CYS B 1 347 ? 71.590 -34.666 -8.546 1.00 91.00 347 CYS B O 1
ATOM 5169 N N . LEU B 1 348 ? 69.410 -35.212 -8.658 1.00 88.53 348 LEU B N 1
ATOM 5170 C CA . LEU B 1 348 ? 69.347 -35.217 -10.109 1.00 87.53 348 LEU B CA 1
ATOM 5171 C C . LEU B 1 348 ? 69.440 -33.789 -10.617 1.00 88.02 348 LEU B C 1
ATOM 5172 O O . LEU B 1 348 ? 70.256 -33.477 -11.474 1.00 89.35 348 LEU B O 1
ATOM 5177 N N . SER B 1 349 ? 68.603 -32.911 -10.085 1.00 88.56 349 SER B N 1
ATOM 5178 C CA . SER B 1 349 ? 68.627 -31.523 -10.525 1.00 88.25 349 SER B CA 1
ATOM 5179 C C . SER B 1 349 ? 69.812 -30.751 -9.949 1.00 87.74 349 SER B C 1
ATOM 5180 O O . SER B 1 349 ? 69.987 -29.570 -10.230 1.00 90.28 349 SER B O 1
ATOM 5183 N N . LEU B 1 350 ? 70.638 -31.420 -9.158 1.00 86.32 350 LEU B N 1
ATOM 5184 C CA . LEU B 1 350 ? 71.806 -30.778 -8.560 1.00 84.31 350 LEU B CA 1
ATOM 5185 C C . LEU B 1 350 ? 73.044 -31.035 -9.407 1.00 83.89 350 LEU B C 1
ATOM 5186 O O . LEU B 1 350 ? 73.946 -30.212 -9.461 1.00 83.73 350 LEU B O 1
ATOM 5191 N N . VAL B 1 351 ? 73.079 -32.191 -10.060 1.00 83.81 351 VAL B N 1
ATOM 5192 C CA . VAL B 1 351 ? 74.197 -32.582 -10.906 1.00 83.59 351 VAL B CA 1
ATOM 5193 C C . VAL B 1 351 ? 74.007 -32.033 -12.323 1.00 86.46 351 VAL B C 1
ATOM 5194 O O . VAL B 1 351 ? 74.977 -31.764 -13.039 1.00 87.53 351 VAL B O 1
ATOM 5198 N N . GLY B 1 352 ? 72.754 -31.866 -12.727 1.00 87.32 352 GLY B N 1
ATOM 5199 C CA . GLY B 1 352 ? 72.484 -31.334 -14.048 1.00 88.25 352 GLY B CA 1
ATOM 5200 C C . GLY B 1 352 ? 72.206 -32.382 -15.101 1.00 88.87 352 GLY B C 1
ATOM 5201 O O . GLY B 1 352 ? 72.047 -33.562 -14.791 1.00 89.22 352 GLY B O 1
ATOM 5202 N N . GLY B 1 353 ? 72.154 -31.934 -16.352 1.00 88.90 353 GLY B N 1
ATOM 5203 C CA . GLY B 1 353 ? 71.882 -32.817 -17.472 1.00 88.88 353 GLY B CA 1
ATOM 5204 C C . GLY B 1 353 ? 72.752 -34.053 -17.604 1.00 89.05 353 GLY B C 1
ATOM 5205 O O . GLY B 1 353 ? 72.295 -35.063 -18.122 1.00 89.02 353 GLY B O 1
ATOM 5206 N N . LEU B 1 354 ? 74.000 -33.991 -17.154 1.00 89.75 354 LEU B N 1
ATOM 5207 C CA . LEU B 1 354 ? 74.876 -35.153 -17.257 1.00 91.00 354 LEU B CA 1
ATOM 5208 C C . LEU B 1 354 ? 74.272 -36.337 -16.497 1.00 91.68 354 LEU B C 1
ATOM 5209 O O . LEU B 1 354 ? 74.567 -37.487 -16.793 1.00 92.07 354 LEU B O 1
ATOM 5211 N N . ALA B 1 355 ? 73.416 -36.049 -15.524 1.00 92.21 355 ALA B N 1
ATOM 5212 C CA . ALA B 1 355 ? 72.786 -37.093 -14.721 1.00 92.27 355 ALA B CA 1
ATOM 5213 C C . ALA B 1 355 ? 71.543 -37.669 -15.388 1.00 91.99 355 ALA B C 1
ATOM 5214 O O . ALA B 1 355 ? 70.885 -38.548 -14.837 1.00 91.52 355 ALA B O 1
ATOM 5216 N N . TYR B 1 356 ? 71.220 -37.167 -16.572 1.00 92.22 356 TYR B N 1
ATOM 5217 C CA . TYR B 1 356 ? 70.054 -37.639 -17.302 1.00 92.58 356 TYR B CA 1
ATOM 5218 C C . TYR B 1 356 ? 70.519 -38.675 -18.305 1.00 95.47 356 TYR B C 1
ATOM 5219 O O . TYR B 1 356 ? 69.712 -39.353 -18.935 1.00 96.57 356 TYR B O 1
ATOM 5228 N N . THR B 1 357 ? 71.833 -38.786 -18.462 1.00 97.95 357 THR B N 1
ATOM 5229 C CA . THR B 1 357 ? 72.386 -39.757 -19.387 1.00 99.81 357 THR B CA 1
ATOM 5230 C C . THR B 1 357 ? 72.289 -41.160 -18.770 1.00 99.09 357 THR B C 1
ATOM 5231 O O . THR B 1 357 ? 72.549 -41.349 -17.576 1.00 97.39 357 THR B O 1
ATOM 5235 N N . ALA B 1 358 ? 71.895 -42.136 -19.584 1.00 98.97 358 ALA B N 1
ATOM 5236 C CA . ALA B 1 358 ? 71.769 -43.512 -19.112 1.00 99.17 358 ALA B CA 1
ATOM 5237 C C . ALA B 1 358 ? 73.103 -43.990 -18.554 1.00 98.87 358 ALA B C 1
ATOM 5238 O O . ALA B 1 358 ? 73.155 -44.884 -17.709 1.00 99.33 358 ALA B O 1
ATOM 5240 N N . GLY B 1 359 ? 74.180 -43.377 -19.031 1.00 98.61 359 GLY B N 1
ATOM 5241 C CA . GLY B 1 359 ? 75.508 -43.744 -18.575 1.00 99.06 359 GLY B CA 1
ATOM 5242 C C . GLY B 1 359 ? 75.767 -43.374 -17.127 1.00 98.80 359 GLY B C 1
ATOM 5243 O O . GLY B 1 359 ? 76.498 -44.078 -16.426 1.00 99.26 359 GLY B O 1
ATOM 5244 N N . HIS B 1 360 ? 75.166 -42.273 -16.679 1.00 97.27 360 HIS B N 1
ATOM 5245 C CA . HIS B 1 360 ? 75.338 -41.806 -15.309 1.00 94.73 360 HIS B CA 1
ATOM 5246 C C . HIS B 1 360 ? 74.558 -42.687 -14.334 1.00 93.26 360 HIS B C 1
ATOM 5247 O O . HIS B 1 360 ? 73.438 -43.112 -14.628 1.00 92.93 360 HIS B O 1
ATOM 5254 N N . PRO B 1 361 ? 75.154 -42.989 -13.169 1.00 91.25 361 PRO B N 1
ATOM 5255 C CA . PRO B 1 361 ? 74.530 -43.820 -12.135 1.00 90.50 361 PRO B CA 1
ATOM 5256 C C . PRO B 1 361 ? 73.305 -43.175 -11.483 1.00 89.50 361 PRO B C 1
ATOM 5257 O O . PRO B 1 361 ? 72.389 -43.865 -11.027 1.00 89.11 361 PRO B O 1
ATOM 5261 N N . LEU B 1 362 ? 73.292 -41.846 -11.457 1.00 88.25 362 LEU B N 1
ATOM 5262 C CA . LEU B 1 362 ? 72.191 -41.095 -10.869 1.00 87.07 362 LEU B CA 1
ATOM 5263 C C . LEU B 1 362 ? 70.902 -41.284 -11.680 1.00 87.16 362 LEU B C 1
ATOM 5264 O O . LEU B 1 362 ? 69.806 -41.004 -11.205 1.00 86.19 362 LEU B O 1
ATOM 5269 N N . SER B 1 363 ? 71.042 -41.761 -12.910 1.00 87.25 363 SER B N 1
ATOM 5270 C CA . SER B 1 363 ? 69.889 -42.005 -13.765 1.00 86.97 363 SER B CA 1
ATOM 5271 C C . SER B 1 363 ? 69.243 -43.307 -13.331 1.00 86.16 363 SER B C 1
ATOM 5272 O O . SER B 1 363 ? 68.031 -43.394 -13.185 1.00 85.80 363 SER B O 1
ATOM 5275 N N . ARG B 1 364 ? 70.075 -44.322 -13.139 1.00 85.98 364 ARG B N 1
ATOM 5276 C CA . ARG B 1 364 ? 69.621 -45.634 -12.705 1.00 84.85 364 ARG B CA 1
ATOM 5277 C C . ARG B 1 364 ? 68.892 -45.503 -11.363 1.00 85.46 364 ARG B C 1
ATOM 5278 O O . ARG B 1 364 ? 67.766 -45.979 -11.213 1.00 86.60 364 ARG B O 1
ATOM 5286 N N . LEU B 1 365 ? 69.535 -44.849 -10.397 1.00 82.91 365 LEU B N 1
ATOM 5287 C CA . LEU B 1 365 ? 68.950 -44.651 -9.079 1.00 79.55 365 LEU B CA 1
ATOM 5288 C C . LEU B 1 365 ? 67.571 -43.998 -9.162 1.00 79.07 365 LEU B C 1
ATOM 5289 O O . LEU B 1 365 ? 66.690 -44.296 -8.369 1.00 78.94 365 LEU B O 1
ATOM 5294 N N . TYR B 1 366 ? 67.390 -43.100 -10.121 1.00 79.04 366 TYR B N 1
ATOM 5295 C CA . TYR B 1 366 ? 66.118 -42.412 -10.283 1.00 78.91 366 TYR B CA 1
ATOM 5296 C C . TYR B 1 366 ? 65.013 -43.377 -10.666 1.00 81.47 366 TYR B C 1
ATOM 5297 O O . TYR B 1 366 ? 63.834 -43.107 -10.435 1.00 81.94 366 TYR B O 1
ATOM 5306 N N . ARG B 1 367 ? 65.394 -44.501 -11.264 1.00 84.46 367 ARG B N 1
ATOM 5307 C CA . ARG B 1 367 ? 64.425 -45.513 -11.681 1.00 85.59 367 ARG B CA 1
ATOM 5308 C C . ARG B 1 367 ? 64.245 -46.591 -10.613 1.00 86.55 367 ARG B C 1
ATOM 5309 O O . ARG B 1 367 ? 63.154 -47.111 -10.427 1.00 88.05 367 ARG B O 1
ATOM 5317 N N . ASP B 1 368 ? 65.321 -46.916 -9.908 1.00 87.80 368 ASP B N 1
ATOM 5318 C CA . ASP B 1 368 ? 65.279 -47.929 -8.863 1.00 89.17 368 ASP B CA 1
ATOM 5319 C C . ASP B 1 368 ? 64.474 -47.474 -7.658 1.00 90.17 368 ASP B C 1
ATOM 5320 O O . ASP B 1 368 ? 63.782 -48.270 -7.030 1.00 92.77 368 ASP B O 1
ATOM 5325 N N . VAL B 1 369 ? 64.567 -46.190 -7.333 1.00 90.07 369 VAL B N 1
ATOM 5326 C CA . VAL B 1 369 ? 63.867 -45.633 -6.176 1.00 88.63 369 VAL B CA 1
ATOM 5327 C C . VAL B 1 369 ? 62.333 -45.696 -6.256 1.00 88.29 369 VAL B C 1
ATOM 5328 O O . VAL B 1 369 ? 61.670 -45.872 -5.228 1.00 88.43 369 VAL B O 1
ATOM 5332 N N . ARG B 1 370 ? 61.765 -45.557 -7.455 1.00 86.82 370 ARG B N 1
ATOM 5333 C CA . ARG B 1 370 ? 60.311 -45.584 -7.590 1.00 87.65 370 ARG B CA 1
ATOM 5334 C C . ARG B 1 370 ? 59.678 -46.955 -7.407 1.00 89.87 370 ARG B C 1
ATOM 5335 O O . ARG B 1 370 ? 58.453 -47.087 -7.467 1.00 90.98 370 ARG B O 1
ATOM 5343 N N . ALA B 1 371 ? 60.498 -47.973 -7.174 1.00 90.49 371 ALA B N 1
ATOM 5344 C CA . ALA B 1 371 ? 59.987 -49.326 -6.983 1.00 90.59 371 ALA B CA 1
ATOM 5345 C C . ALA B 1 371 ? 59.146 -49.468 -5.708 1.00 91.19 371 ALA B C 1
ATOM 5346 O O . ALA B 1 371 ? 58.063 -50.062 -5.733 1.00 90.98 371 ALA B O 1
ATOM 5348 N N . GLY B 1 372 ? 59.648 -48.909 -4.608 1.00 91.42 372 GLY B N 1
ATOM 5349 C CA . GLY B 1 372 ? 58.967 -48.992 -3.324 1.00 92.98 372 GLY B CA 1
ATOM 5350 C C . GLY B 1 372 ? 57.495 -48.626 -3.252 1.00 93.57 372 GLY B C 1
ATOM 5351 O O . GLY B 1 372 ? 56.736 -49.246 -2.503 1.00 93.79 372 GLY B O 1
ATOM 5352 N N . GLY B 1 373 ? 57.083 -47.622 -4.015 1.00 92.68 373 GLY B N 1
ATOM 5353 C CA . GLY B 1 373 ? 55.694 -47.205 -3.980 1.00 92.33 373 GLY B CA 1
ATOM 5354 C C . GLY B 1 373 ? 54.698 -48.232 -4.483 1.00 92.75 373 GLY B C 1
ATOM 5355 O O . GLY B 1 373 ? 53.500 -48.102 -4.240 1.00 93.32 373 GLY B O 1
ATOM 5356 N N . PHE B 1 374 ? 55.186 -49.254 -5.180 1.00 93.15 374 PHE B N 1
ATOM 5357 C CA . PHE B 1 374 ? 54.318 -50.293 -5.727 1.00 93.17 374 PHE B CA 1
ATOM 5358 C C . PHE B 1 374 ? 54.317 -51.575 -4.907 1.00 95.61 374 PHE B C 1
ATOM 5359 O O . PHE B 1 374 ? 53.557 -52.503 -5.202 1.00 96.60 374 PHE B O 1
ATOM 5367 N N . MET B 1 375 ? 55.159 -51.638 -3.882 1.00 96.90 375 MET B N 1
ATOM 5368 C CA . MET B 1 375 ? 55.247 -52.851 -3.088 1.00 98.23 375 MET B CA 1
ATOM 5369 C C . MET B 1 375 ? 54.248 -52.989 -1.944 1.00 99.77 375 MET B C 1
ATOM 5370 O O . MET B 1 375 ? 54.027 -52.054 -1.176 1.00 100.10 375 MET B O 1
ATOM 5375 N N . GLN B 1 376 ? 53.641 -54.173 -1.857 1.00 101.55 376 GLN B N 1
ATOM 5376 C CA . GLN B 1 376 ? 52.664 -54.502 -0.818 1.00 101.86 376 GLN B CA 1
ATOM 5377 C C . GLN B 1 376 ? 53.346 -55.279 0.301 1.00 101.72 376 GLN B C 1
ATOM 5378 O O . GLN B 1 376 ? 54.225 -56.105 0.053 1.00 101.54 376 GLN B O 1
ATOM 5384 N N . PRO B 1 377 ? 52.944 -55.035 1.553 1.00 102.66 377 PRO B N 1
ATOM 5385 C CA . PRO B 1 377 ? 51.919 -54.075 1.982 1.00 102.70 377 PRO B CA 1
ATOM 5386 C C . PRO B 1 377 ? 52.566 -52.818 2.590 1.00 102.00 377 PRO B C 1
ATOM 5387 O O . PRO B 1 377 ? 53.627 -52.912 3.219 1.00 102.13 377 PRO B O 1
ATOM 5391 N N . TYR B 1 378 ? 51.954 -51.649 2.401 1.00 100.14 378 TYR B N 1
ATOM 5392 C CA . TYR B 1 378 ? 50.717 -51.486 1.641 1.00 99.86 378 TYR B CA 1
ATOM 5393 C C . TYR B 1 378 ? 50.958 -50.410 0.595 1.00 99.94 378 TYR B C 1
ATOM 5394 O O . TYR B 1 378 ? 51.888 -49.611 0.711 1.00 99.83 378 TYR B O 1
ATOM 5403 N N . SER B 1 379 ? 50.120 -50.390 -0.433 1.00 100.22 379 SER B N 1
ATOM 5404 C CA . SER B 1 379 ? 50.238 -49.376 -1.473 1.00 100.70 379 SER B CA 1
ATOM 5405 C C . SER B 1 379 ? 49.698 -48.098 -0.869 1.00 100.43 379 SER B C 1
ATOM 5406 O O . SER B 1 379 ? 49.128 -48.129 0.214 1.00 100.31 379 SER B O 1
ATOM 5409 N N . TYR B 1 380 ? 49.867 -46.971 -1.551 1.00 100.68 380 TYR B N 1
ATOM 5410 C CA . TYR B 1 380 ? 49.341 -45.723 -1.010 1.00 100.01 380 TYR B CA 1
ATOM 5411 C C . TYR B 1 380 ? 47.839 -45.870 -0.832 1.00 98.17 380 TYR B C 1
ATOM 5412 O O . TYR B 1 380 ? 47.304 -45.629 0.248 1.00 96.77 380 TYR B O 1
ATOM 5421 N N . VAL B 1 381 ? 47.168 -46.268 -1.907 1.00 97.57 381 VAL B N 1
ATOM 5422 C CA . VAL B 1 381 ? 45.726 -46.431 -1.878 1.00 98.31 381 VAL B CA 1
ATOM 5423 C C . VAL B 1 381 ? 45.273 -47.343 -0.732 1.00 98.39 381 VAL B C 1
ATOM 5424 O O . VAL B 1 381 ? 44.296 -47.043 -0.051 1.00 98.32 381 VAL B O 1
ATOM 5428 N N . ASP B 1 382 ? 45.993 -48.439 -0.504 1.00 99.15 382 ASP B N 1
ATOM 5429 C CA . ASP B 1 382 ? 45.657 -49.375 0.569 1.00 99.30 382 ASP B CA 1
ATOM 5430 C C . ASP B 1 382 ? 46.074 -48.810 1.924 1.00 98.45 382 ASP B C 1
ATOM 5431 O O . ASP B 1 382 ? 45.287 -48.791 2.868 1.00 98.44 382 ASP B O 1
ATOM 5436 N N . ALA B 1 383 ? 47.320 -48.351 2.008 1.00 97.54 383 ALA B N 1
ATOM 5437 C CA . ALA B 1 383 ? 47.866 -47.782 3.235 1.00 95.03 383 ALA B CA 1
ATOM 5438 C C . ALA B 1 383 ? 46.978 -46.689 3.803 1.00 93.35 383 ALA B C 1
ATOM 5439 O O . ALA B 1 383 ? 46.928 -46.506 5.014 1.00 91.57 383 ALA B O 1
ATOM 5441 N N . VAL B 1 384 ? 46.282 -45.960 2.935 1.00 94.00 384 VAL B N 1
ATOM 5442 C CA . VAL B 1 384 ? 45.404 -44.890 3.403 1.00 95.32 384 VAL B CA 1
ATOM 5443 C C . VAL B 1 384 ? 44.194 -45.468 4.139 1.00 95.80 384 VAL B C 1
ATOM 5444 O O . VAL B 1 384 ? 43.829 -44.986 5.212 1.00 96.25 384 VAL B O 1
ATOM 5448 N N . ASP B 1 385 ? 43.577 -46.502 3.572 1.00 96.00 385 ASP B N 1
ATOM 5449 C CA . ASP B 1 385 ? 42.437 -47.113 4.230 1.00 95.94 385 ASP B CA 1
ATOM 5450 C C . ASP B 1 385 ? 42.911 -47.749 5.538 1.00 95.06 385 ASP B C 1
ATOM 5451 O O . ASP B 1 385 ? 42.269 -47.597 6.574 1.00 95.75 385 ASP B O 1
ATOM 5456 N N . TYR B 1 386 ? 44.055 -48.421 5.509 1.00 92.93 386 TYR B N 1
ATOM 5457 C CA . TYR B 1 386 ? 44.574 -49.041 6.715 1.00 92.71 386 TYR B CA 1
ATOM 5458 C C . TYR B 1 386 ? 44.851 -48.048 7.839 1.00 93.28 386 TYR B C 1
ATOM 5459 O O . TYR B 1 386 ? 44.340 -48.205 8.945 1.00 95.17 386 TYR B O 1
ATOM 5468 N N . LEU B 1 387 ? 45.669 -47.036 7.554 1.00 93.97 387 LEU B N 1
ATOM 5469 C CA . LEU B 1 387 ? 46.045 -46.028 8.548 1.00 93.01 387 LEU B CA 1
ATOM 5470 C C . LEU B 1 387 ? 44.895 -45.172 9.089 1.00 93.37 387 LEU B C 1
ATOM 5471 O O . LEU B 1 387 ? 44.897 -44.813 10.271 1.00 91.49 387 LEU B O 1
ATOM 5476 N N . SER B 1 388 ? 43.920 -44.845 8.240 1.00 93.99 388 SER B N 1
ATOM 5477 C CA . SER B 1 388 ? 42.784 -44.048 8.696 1.00 95.22 388 SER B CA 1
ATOM 5478 C C . SER B 1 388 ? 41.847 -44.939 9.513 1.00 96.21 388 SER B C 1
ATOM 5479 O O . SER B 1 388 ? 41.152 -44.465 10.408 1.00 95.78 388 SER B O 1
ATOM 5482 N N . GLY B 1 389 ? 41.848 -46.233 9.206 1.00 98.67 389 GLY B N 1
ATOM 5483 C CA . GLY B 1 389 ? 41.011 -47.177 9.927 1.00 102.20 389 GLY B CA 1
ATOM 5484 C C . GLY B 1 389 ? 41.523 -47.415 11.338 1.00 104.78 389 GLY B C 1
ATOM 5485 O O . GLY B 1 389 ? 40.759 -47.755 12.239 1.00 106.21 389 GLY B O 1
ATOM 5486 N N . GLN B 1 390 ? 42.824 -47.245 11.534 1.00 106.35 390 GLN B N 1
ATOM 5487 C CA . GLN B 1 390 ? 43.421 -47.427 12.850 1.00 108.11 390 GLN B CA 1
ATOM 5488 C C . GLN B 1 390 ? 43.291 -46.131 13.644 1.00 109.01 390 GLN B C 1
ATOM 5489 O O . GLN B 1 390 ? 43.143 -46.155 14.863 1.00 109.44 390 GLN B O 1
ATOM 5495 N N . ALA B 1 391 ? 43.345 -45.001 12.943 1.00 110.21 391 ALA B N 1
ATOM 5496 C CA . ALA B 1 391 ? 43.234 -43.694 13.577 1.00 110.82 391 ALA B CA 1
ATOM 5497 C C . ALA B 1 391 ? 41.807 -43.434 14.041 1.00 112.00 391 ALA B C 1
ATOM 5498 O O . ALA B 1 391 ? 41.579 -42.624 14.941 1.00 112.38 391 ALA B O 1
ATOM 5500 N N . LEU B 1 392 ? 40.849 -44.128 13.430 1.00 113.07 392 LEU B N 1
ATOM 5501 C CA . LEU B 1 392 ? 39.442 -43.973 13.790 1.00 114.17 392 LEU B CA 1
ATOM 5502 C C . LEU B 1 392 ? 38.903 -45.279 14.392 1.00 116.94 392 LEU B C 1
ATOM 5503 O O . LEU B 1 392 ? 39.640 -46.030 15.032 1.00 117.90 392 LEU B O 1
ATOM 5508 N N . GLY B 1 393 ? 37.617 -45.543 14.205 1.00 119.48 393 GLY B N 1
ATOM 5509 C CA . GLY B 1 393 ? 37.047 -46.764 14.749 1.00 123.14 393 GLY B CA 1
ATOM 5510 C C . GLY B 1 393 ? 37.289 -47.948 13.840 1.00 125.51 393 GLY B C 1
ATOM 5511 O O . GLY B 1 393 ? 38.223 -48.729 14.043 1.00 125.03 393 GLY B O 1
ATOM 5512 N N . LEU B 1 394 ? 36.420 -48.081 12.842 1.00 128.38 394 LEU B N 1
ATOM 5513 C CA . LEU B 1 394 ? 36.486 -49.142 11.821 1.00 130.76 394 LEU B CA 1
ATOM 5514 C C . LEU B 1 394 ? 37.142 -50.490 12.198 1.00 131.28 394 LEU B C 1
ATOM 5515 O O . LEU B 1 394 ? 38.376 -50.576 12.108 1.00 131.86 394 LEU B O 1
ATOM 5520 N N . MET C 1 1 ? 45.628 -7.423 -21.816 1.00 134.47 1 MET C N 1
ATOM 5521 C CA . MET C 1 1 ? 45.412 -8.847 -22.204 1.00 135.42 1 MET C CA 1
ATOM 5522 C C . MET C 1 1 ? 46.495 -9.743 -21.594 1.00 133.84 1 MET C C 1
ATOM 5523 O O . MET C 1 1 ? 47.547 -9.953 -22.197 1.00 133.51 1 MET C O 1
ATOM 5528 N N . ALA C 1 2 ? 46.230 -10.270 -20.398 1.00 132.04 2 ALA C N 1
ATOM 5529 C CA . ALA C 1 2 ? 47.185 -11.137 -19.703 1.00 129.59 2 ALA C CA 1
ATOM 5530 C C . ALA C 1 2 ? 46.508 -12.277 -18.937 1.00 127.62 2 ALA C C 1
ATOM 5531 O O . ALA C 1 2 ? 46.986 -13.408 -18.954 1.00 127.39 2 ALA C O 1
ATOM 5533 N N . ALA C 1 3 ? 45.410 -11.970 -18.254 1.00 125.22 3 ALA C N 1
ATOM 5534 C CA . ALA C 1 3 ? 44.651 -12.967 -17.497 1.00 123.50 3 ALA C CA 1
ATOM 5535 C C . ALA C 1 3 ? 45.252 -13.354 -16.151 1.00 122.83 3 ALA C C 1
ATOM 5536 O O . ALA C 1 3 ? 45.102 -14.498 -15.714 1.00 123.25 3 ALA C O 1
ATOM 5538 N N . ASP C 1 4 ? 45.915 -12.406 -15.489 1.00 121.25 4 ASP C N 1
ATOM 5539 C CA . ASP C 1 4 ? 46.530 -12.663 -14.184 1.00 118.42 4 ASP C CA 1
ATOM 5540 C C . ASP C 1 4 ? 46.099 -11.643 -13.129 1.00 116.52 4 ASP C C 1
ATOM 5541 O O . ASP C 1 4 ? 46.889 -11.253 -12.273 1.00 116.41 4 ASP C O 1
ATOM 5546 N N . LEU C 1 5 ? 44.837 -11.224 -13.200 1.00 114.41 5 LEU C N 1
ATOM 5547 C CA . LEU C 1 5 ? 44.271 -10.248 -12.271 1.00 112.38 5 LEU C CA 1
ATOM 5548 C C . LEU C 1 5 ? 45.090 -8.956 -12.176 1.00 111.88 5 LEU C C 1
ATOM 5549 O O . LEU C 1 5 ? 45.095 -8.294 -11.140 1.00 111.24 5 LEU C O 1
ATOM 5554 N N . ARG C 1 6 ? 45.766 -8.597 -13.266 1.00 111.59 6 ARG C N 1
ATOM 5555 C CA . ARG C 1 6 ? 46.587 -7.389 -13.310 1.00 111.55 6 ARG C CA 1
ATOM 5556 C C . ARG C 1 6 ? 45.729 -6.139 -13.332 1.00 112.57 6 ARG C C 1
ATOM 5557 O O . ARG C 1 6 ? 45.823 -5.299 -12.441 1.00 113.40 6 ARG C O 1
ATOM 5559 N N . ALA C 1 7 ? 44.889 -6.040 -14.359 1.00 113.77 7 ALA C N 1
ATOM 5560 C CA . ALA C 1 7 ? 44.001 -4.903 -14.575 1.00 114.19 7 ALA C CA 1
ATOM 5561 C C . ALA C 1 7 ? 42.684 -5.399 -15.163 1.00 115.32 7 ALA C C 1
ATOM 5562 O O . ALA C 1 7 ? 42.661 -6.398 -15.887 1.00 115.85 7 ALA C O 1
ATOM 5564 N N . PRO C 1 8 ? 41.569 -4.708 -14.859 1.00 115.77 8 PRO C N 1
ATOM 5565 C CA . PRO C 1 8 ? 40.248 -5.097 -15.371 1.00 115.56 8 PRO C CA 1
ATOM 5566 C C . PRO C 1 8 ? 40.138 -4.928 -16.893 1.00 116.16 8 PRO C C 1
ATOM 5567 O O . PRO C 1 8 ? 40.906 -4.174 -17.501 1.00 115.70 8 PRO C O 1
ATOM 5571 N N . LEU C 1 9 ? 39.186 -5.631 -17.502 1.00 116.75 9 LEU C N 1
ATOM 5572 C CA . LEU C 1 9 ? 38.989 -5.566 -18.951 1.00 118.50 9 LEU C CA 1
ATOM 5573 C C . LEU C 1 9 ? 37.852 -4.642 -19.388 1.00 119.33 9 LEU C C 1
ATOM 5574 O O . LEU C 1 9 ? 38.085 -3.624 -20.050 1.00 118.30 9 LEU C O 1
ATOM 5579 N N . THR C 1 10 ? 36.624 -5.011 -19.030 1.00 120.52 10 THR C N 1
ATOM 5580 C CA . THR C 1 10 ? 35.449 -4.217 -19.379 1.00 122.38 10 THR C CA 1
ATOM 5581 C C . THR C 1 10 ? 35.601 -2.766 -18.922 1.00 123.54 10 THR C C 1
ATOM 5582 O O . THR C 1 10 ? 36.069 -2.507 -17.811 1.00 123.68 10 THR C O 1
ATOM 5586 N N . PRO C 1 11 ? 35.213 -1.797 -19.776 1.00 124.39 11 PRO C N 1
ATOM 5587 C CA . PRO C 1 11 ? 35.337 -0.391 -19.376 1.00 124.19 11 PRO C CA 1
ATOM 5588 C C . PRO C 1 11 ? 34.444 -0.090 -18.169 1.00 124.51 11 PRO C C 1
ATOM 5589 O O . PRO C 1 11 ? 34.697 0.846 -17.409 1.00 124.36 11 PRO C O 1
ATOM 5593 N N . ALA C 1 12 ? 33.407 -0.905 -17.994 1.00 124.45 12 ALA C N 1
ATOM 5594 C CA . ALA C 1 12 ? 32.482 -0.751 -16.878 1.00 124.67 12 ALA C CA 1
ATOM 5595 C C . ALA C 1 12 ? 33.213 -1.022 -15.565 1.00 125.23 12 ALA C C 1
ATOM 5596 O O . ALA C 1 12 ? 33.016 -0.319 -14.574 1.00 125.31 12 ALA C O 1
ATOM 5598 N N . GLY C 1 13 ? 34.062 -2.047 -15.569 1.00 126.07 13 GLY C N 1
ATOM 5599 C CA . GLY C 1 13 ? 34.812 -2.400 -14.376 1.00 126.62 13 GLY C CA 1
ATOM 5600 C C . GLY C 1 13 ? 36.079 -1.585 -14.193 1.00 127.06 13 GLY C C 1
ATOM 5601 O O . GLY C 1 13 ? 36.694 -1.616 -13.126 1.00 127.18 13 GLY C O 1
ATOM 5602 N N . ARG C 1 14 ? 36.481 -0.862 -15.234 1.00 127.17 14 ARG C N 1
ATOM 5603 C CA . ARG C 1 14 ? 37.680 -0.035 -15.156 1.00 127.64 14 ARG C CA 1
ATOM 5604 C C . ARG C 1 14 ? 37.326 1.231 -14.377 1.00 126.99 14 ARG C C 1
ATOM 5605 O O . ARG C 1 14 ? 38.204 1.920 -13.859 1.00 125.63 14 ARG C O 1
ATOM 5613 N N . THR C 1 15 ? 36.028 1.520 -14.290 1.00 127.51 15 THR C N 1
ATOM 5614 C CA . THR C 1 15 ? 35.548 2.698 -13.570 1.00 127.80 15 THR C CA 1
ATOM 5615 C C . THR C 1 15 ? 35.388 2.377 -12.090 1.00 127.19 15 THR C C 1
ATOM 5616 O O . THR C 1 15 ? 35.402 3.275 -11.248 1.00 127.63 15 THR C O 1
ATOM 5620 N N . VAL C 1 16 ? 35.239 1.095 -11.775 1.00 126.12 16 VAL C N 1
ATOM 5621 C CA . VAL C 1 16 ? 35.086 0.682 -10.389 1.00 125.37 16 VAL C CA 1
ATOM 5622 C C . VAL C 1 16 ? 36.440 0.636 -9.688 1.00 125.83 16 VAL C C 1
ATOM 5623 O O . VAL C 1 16 ? 36.529 0.882 -8.486 1.00 125.01 16 VAL C O 1
ATOM 5627 N N . VAL C 1 17 ? 37.492 0.340 -10.450 1.00 127.04 17 VAL C N 1
ATOM 5628 C CA . VAL C 1 17 ? 38.847 0.254 -9.904 1.00 128.35 17 VAL C CA 1
ATOM 5629 C C . VAL C 1 17 ? 39.426 1.597 -9.470 1.00 130.03 17 VAL C C 1
ATOM 5630 O O . VAL C 1 17 ? 40.011 1.700 -8.391 1.00 130.06 17 VAL C O 1
ATOM 5634 N N . ASP C 1 18 ? 39.281 2.620 -10.311 1.00 131.51 18 ASP C N 1
ATOM 5635 C CA . ASP C 1 18 ? 39.808 3.942 -9.980 1.00 132.59 18 ASP C CA 1
ATOM 5636 C C . ASP C 1 18 ? 38.966 4.638 -8.914 1.00 132.04 18 ASP C C 1
ATOM 5637 O O . ASP C 1 18 ? 39.483 5.444 -8.135 1.00 131.90 18 ASP C O 1
ATOM 5642 N N . LEU C 1 19 ? 37.673 4.325 -8.875 1.00 131.21 19 LEU C N 1
ATOM 5643 C CA . LEU C 1 19 ? 36.783 4.915 -7.879 1.00 130.75 19 LEU C CA 1
ATOM 5644 C C . LEU C 1 19 ? 37.144 4.351 -6.512 1.00 130.11 19 LEU C C 1
ATOM 5645 O O . LEU C 1 19 ? 36.931 4.991 -5.483 1.00 130.82 19 LEU C O 1
ATOM 5650 N N . LEU C 1 20 ? 37.702 3.146 -6.519 1.00 129.11 20 LEU C N 1
ATOM 5651 C CA . LEU C 1 20 ? 38.102 2.458 -5.300 1.00 128.24 20 LEU C CA 1
ATOM 5652 C C . LEU C 1 20 ? 39.479 2.954 -4.837 1.00 128.52 20 LEU C C 1
ATOM 5653 O O . LEU C 1 20 ? 39.771 2.977 -3.638 1.00 127.73 20 LEU C O 1
ATOM 5658 N N . ALA C 1 21 ? 40.313 3.365 -5.792 1.00 129.05 21 ALA C N 1
ATOM 5659 C CA . ALA C 1 21 ? 41.657 3.858 -5.488 1.00 129.56 21 ALA C CA 1
ATOM 5660 C C . ALA C 1 21 ? 41.630 5.026 -4.506 1.00 129.69 21 ALA C C 1
ATOM 5661 O O . ALA C 1 21 ? 42.626 5.302 -3.836 1.00 130.54 21 ALA C O 1
ATOM 5663 N N . GLY C 1 22 ? 40.488 5.704 -4.420 1.00 129.31 22 GLY C N 1
ATOM 5664 C CA . GLY C 1 22 ? 40.365 6.838 -3.521 1.00 128.36 22 GLY C CA 1
ATOM 5665 C C . GLY C 1 22 ? 40.008 6.465 -2.096 1.00 127.55 22 GLY C C 1
ATOM 5666 O O . GLY C 1 22 ? 40.231 7.245 -1.168 1.00 127.74 22 GLY C O 1
ATOM 5667 N N . VAL C 1 23 ? 39.460 5.270 -1.918 1.00 126.36 23 VAL C N 1
ATOM 5668 C CA . VAL C 1 23 ? 39.056 4.797 -0.604 1.00 126.53 23 VAL C CA 1
ATOM 5669 C C . VAL C 1 23 ? 40.098 3.844 -0.020 1.00 126.98 23 VAL C C 1
ATOM 5670 O O . VAL C 1 23 ? 40.082 3.544 1.176 1.00 127.31 23 VAL C O 1
ATOM 5674 N N . ILE C 1 24 ? 40.995 3.362 -0.876 1.00 126.88 24 ILE C N 1
ATOM 5675 C CA . ILE C 1 24 ? 42.040 2.429 -0.459 1.00 126.89 24 ILE C CA 1
ATOM 5676 C C . ILE C 1 24 ? 42.886 2.962 0.699 1.00 126.56 24 ILE C C 1
ATOM 5677 O O . ILE C 1 24 ? 42.943 2.347 1.766 1.00 126.31 24 ILE C O 1
ATOM 5682 N N . PRO C 1 25 ? 43.550 4.116 0.507 1.00 126.60 25 PRO C N 1
ATOM 5683 C CA . PRO C 1 25 ? 44.379 4.676 1.578 1.00 126.87 25 PRO C CA 1
ATOM 5684 C C . PRO C 1 25 ? 43.655 4.804 2.915 1.00 126.50 25 PRO C C 1
ATOM 5685 O O . PRO C 1 25 ? 44.168 4.385 3.953 1.00 126.32 25 PRO C O 1
ATOM 5689 N N . ARG C 1 26 ? 42.457 5.371 2.887 1.00 126.67 26 ARG C N 1
ATOM 5690 C CA . ARG C 1 26 ? 41.682 5.549 4.105 1.00 126.63 26 ARG C CA 1
ATOM 5691 C C . ARG C 1 26 ? 41.436 4.235 4.843 1.00 126.24 26 ARG C C 1
ATOM 5692 O O . ARG C 1 26 ? 41.530 4.183 6.067 1.00 126.00 26 ARG C O 1
ATOM 5694 N N . ILE C 1 27 ? 41.132 3.171 4.106 1.00 126.18 27 ILE C N 1
ATOM 5695 C CA . ILE C 1 27 ? 40.853 1.884 4.744 1.00 126.71 27 ILE C CA 1
ATOM 5696 C C . ILE C 1 27 ? 42.097 1.055 5.064 1.00 125.79 27 ILE C C 1
ATOM 5697 O O . ILE C 1 27 ? 42.090 0.248 5.996 1.00 125.58 27 ILE C O 1
ATOM 5702 N N . SER C 1 28 ? 43.163 1.257 4.297 1.00 124.60 28 SER C N 1
ATOM 5703 C CA . SER C 1 28 ? 44.404 0.523 4.520 1.00 123.28 28 SER C CA 1
ATOM 5704 C C . SER C 1 28 ? 45.072 0.942 5.827 1.00 122.35 28 SER C C 1
ATOM 5705 O O . SER C 1 28 ? 45.865 0.194 6.392 1.00 122.19 28 SER C O 1
ATOM 5708 N N . ALA C 1 29 ? 44.746 2.138 6.304 1.00 121.24 29 ALA C N 1
ATOM 5709 C CA . ALA C 1 29 ? 45.322 2.651 7.536 1.00 119.91 29 ALA C CA 1
ATOM 5710 C C . ALA C 1 29 ? 44.572 2.137 8.755 1.00 120.08 29 ALA C C 1
ATOM 5711 O O . ALA C 1 29 ? 45.178 1.805 9.773 1.00 119.96 29 ALA C O 1
ATOM 5713 N N . GLU C 1 30 ? 43.251 2.069 8.650 1.00 120.87 30 GLU C N 1
ATOM 5714 C CA . GLU C 1 30 ? 42.430 1.596 9.759 1.00 122.28 30 GLU C CA 1
ATOM 5715 C C . GLU C 1 30 ? 42.387 0.077 9.862 1.00 121.35 30 GLU C C 1
ATOM 5716 O O . GLU C 1 30 ? 41.859 -0.465 10.832 1.00 120.69 30 GLU C O 1
ATOM 5722 N N . ALA C 1 31 ? 42.946 -0.603 8.865 1.00 120.81 31 ALA C N 1
ATOM 5723 C CA . ALA C 1 31 ? 42.961 -2.064 8.833 1.00 120.15 31 ALA C CA 1
ATOM 5724 C C . ALA C 1 31 ? 43.468 -2.704 10.121 1.00 120.15 31 ALA C C 1
ATOM 5725 O O . ALA C 1 31 ? 42.776 -3.525 10.727 1.00 119.42 31 ALA C O 1
ATOM 5727 N N . ALA C 1 32 ? 44.676 -2.331 10.531 1.00 120.34 32 ALA C N 1
ATOM 5728 C CA . ALA C 1 32 ? 45.280 -2.876 11.742 1.00 120.57 32 ALA C CA 1
ATOM 5729 C C . ALA C 1 32 ? 44.415 -2.650 12.980 1.00 121.26 32 ALA C C 1
ATOM 5730 O O . ALA C 1 32 ? 44.268 -3.541 13.818 1.00 120.63 32 ALA C O 1
ATOM 5732 N N . ASP C 1 33 ? 43.844 -1.453 13.084 1.00 122.36 33 ASP C N 1
ATOM 5733 C CA . ASP C 1 33 ? 43.005 -1.085 14.222 1.00 123.32 33 ASP C CA 1
ATOM 5734 C C . ASP C 1 33 ? 41.703 -1.874 14.308 1.00 122.75 33 ASP C C 1
ATOM 5735 O O . ASP C 1 33 ? 41.405 -2.470 15.344 1.00 122.45 33 ASP C O 1
ATOM 5740 N N . ARG C 1 34 ? 40.929 -1.870 13.226 1.00 121.88 34 ARG C N 1
ATOM 5741 C CA . ARG C 1 34 ? 39.653 -2.575 13.199 1.00 121.56 34 ARG C CA 1
ATOM 5742 C C . ARG C 1 34 ? 39.815 -4.065 13.441 1.00 121.47 34 ARG C C 1
ATOM 5743 O O . ARG C 1 34 ? 38.927 -4.708 14.000 1.00 120.92 34 ARG C O 1
ATOM 5751 N N . ASP C 1 35 ? 40.955 -4.609 13.030 1.00 121.54 35 ASP C N 1
ATOM 5752 C CA . ASP C 1 35 ? 41.238 -6.026 13.228 1.00 121.84 35 ASP C CA 1
ATOM 5753 C C . ASP C 1 35 ? 41.456 -6.302 14.712 1.00 121.63 35 ASP C C 1
ATOM 5754 O O . ASP C 1 35 ? 40.912 -7.254 15.266 1.00 120.47 35 ASP C O 1
ATOM 5759 N N . ARG C 1 36 ? 42.256 -5.462 15.356 1.00 122.49 36 ARG C N 1
ATOM 5760 C CA . ARG C 1 36 ? 42.547 -5.650 16.770 1.00 123.11 36 ARG C CA 1
ATOM 5761 C C . ARG C 1 36 ? 41.276 -5.581 17.616 1.00 122.23 36 ARG C C 1
ATOM 5762 O O . ARG C 1 36 ? 41.030 -6.448 18.458 1.00 121.29 36 ARG C O 1
ATOM 5770 N N . THR C 1 37 ? 40.464 -4.557 17.373 1.00 122.59 37 THR C N 1
ATOM 5771 C CA . THR C 1 37 ? 39.222 -4.367 18.114 1.00 122.81 37 THR C CA 1
ATOM 5772 C C . THR C 1 37 ? 38.134 -5.318 17.616 1.00 122.28 37 THR C C 1
ATOM 5773 O O . THR C 1 37 ? 37.361 -5.862 18.405 1.00 122.47 37 THR C O 1
ATOM 5777 N N . GLY C 1 38 ? 38.090 -5.523 16.304 1.00 121.60 38 GLY C N 1
ATOM 5778 C CA . GLY C 1 38 ? 37.085 -6.395 15.728 1.00 121.47 38 GLY C CA 1
ATOM 5779 C C . GLY C 1 38 ? 35.795 -5.623 15.537 1.00 121.28 38 GLY C C 1
ATOM 5780 O O . GLY C 1 38 ? 34.727 -6.057 15.969 1.00 120.89 38 GLY C O 1
ATOM 5781 N N . THR C 1 39 ? 35.900 -4.471 14.881 1.00 120.94 39 THR C N 1
ATOM 5782 C CA . THR C 1 39 ? 34.750 -3.608 14.645 1.00 120.61 39 THR C CA 1
ATOM 5783 C C . THR C 1 39 ? 34.534 -3.323 13.160 1.00 119.84 39 THR C C 1
ATOM 5784 O O . THR C 1 39 ? 35.407 -2.756 12.497 1.00 119.71 39 THR C O 1
ATOM 5788 N N . PHE C 1 40 ? 33.361 -3.703 12.654 1.00 118.83 40 PHE C N 1
ATOM 5789 C CA . PHE C 1 40 ? 33.006 -3.495 11.248 1.00 118.30 40 PHE C CA 1
ATOM 5790 C C . PHE C 1 40 ? 33.155 -2.021 10.864 1.00 117.27 40 PHE C C 1
ATOM 5791 O O . PHE C 1 40 ? 32.785 -1.136 11.629 1.00 116.64 40 PHE C O 1
ATOM 5799 N N . PRO C 1 41 ? 33.704 -1.743 9.671 1.00 117.57 41 PRO C N 1
ATOM 5800 C CA . PRO C 1 41 ? 33.905 -0.377 9.172 1.00 119.07 41 PRO C CA 1
ATOM 5801 C C . PRO C 1 41 ? 32.633 0.257 8.615 1.00 120.86 41 PRO C C 1
ATOM 5802 O O . PRO C 1 41 ? 32.506 0.443 7.405 1.00 121.02 41 PRO C O 1
ATOM 5806 N N . VAL C 1 42 ? 31.705 0.602 9.502 1.00 122.54 42 VAL C N 1
ATOM 5807 C CA . VAL C 1 42 ? 30.440 1.202 9.096 1.00 123.80 42 VAL C CA 1
ATOM 5808 C C . VAL C 1 42 ? 30.598 2.462 8.245 1.00 125.44 42 VAL C C 1
ATOM 5809 O O . VAL C 1 42 ? 30.107 2.513 7.115 1.00 125.77 42 VAL C O 1
ATOM 5813 N N . GLU C 1 43 ? 31.279 3.473 8.782 1.00 127.35 43 GLU C N 1
ATOM 5814 C CA . GLU C 1 43 ? 31.470 4.729 8.055 1.00 129.67 43 GLU C CA 1
ATOM 5815 C C . GLU C 1 43 ? 32.403 4.607 6.859 1.00 129.72 43 GLU C C 1
ATOM 5816 O O . GLU C 1 43 ? 32.285 5.357 5.888 1.00 129.26 43 GLU C O 1
ATOM 5822 N N . ALA C 1 44 ? 33.332 3.665 6.925 1.00 130.56 44 ALA C N 1
ATOM 5823 C CA . ALA C 1 44 ? 34.258 3.473 5.823 1.00 131.87 44 ALA C CA 1
ATOM 5824 C C . ALA C 1 44 ? 33.516 2.777 4.689 1.00 132.81 44 ALA C C 1
ATOM 5825 O O . ALA C 1 44 ? 33.834 2.960 3.513 1.00 131.97 44 ALA C O 1
ATOM 5827 N N . PHE C 1 45 ? 32.505 1.996 5.058 1.00 134.53 45 PHE C N 1
ATOM 5828 C CA . PHE C 1 45 ? 31.706 1.245 4.097 1.00 136.30 45 PHE C CA 1
ATOM 5829 C C . PHE C 1 45 ? 30.609 2.087 3.456 1.00 137.13 45 PHE C C 1
ATOM 5830 O O . PHE C 1 45 ? 30.359 1.980 2.255 1.00 137.06 45 PHE C O 1
ATOM 5838 N N . GLU C 1 46 ? 29.943 2.918 4.253 1.00 138.53 46 GLU C N 1
ATOM 5839 C CA . GLU C 1 46 ? 28.875 3.744 3.709 1.00 139.39 46 GLU C CA 1
ATOM 5840 C C . GLU C 1 46 ? 29.418 4.800 2.743 1.00 139.17 46 GLU C C 1
ATOM 5841 O O . GLU C 1 46 ? 28.659 5.370 1.959 1.00 140.03 46 GLU C O 1
ATOM 5847 N N . GLN C 1 47 ? 30.726 5.055 2.787 1.00 138.21 47 GLN C N 1
ATOM 5848 C CA . GLN C 1 47 ? 31.322 6.023 1.874 1.00 137.89 47 GLN C CA 1
ATOM 5849 C C . GLN C 1 47 ? 31.267 5.461 0.454 1.00 137.85 47 GLN C C 1
ATOM 5850 O O . GLN C 1 47 ? 31.448 6.188 -0.522 1.00 137.43 47 GLN C O 1
ATOM 5856 N N . PHE C 1 48 ? 31.029 4.156 0.345 1.00 138.30 48 PHE C N 1
ATOM 5857 C CA . PHE C 1 48 ? 30.934 3.515 -0.962 1.00 139.15 48 PHE C CA 1
ATOM 5858 C C . PHE C 1 48 ? 29.608 3.901 -1.599 1.00 138.93 48 PHE C C 1
ATOM 5859 O O . PHE C 1 48 ? 29.544 4.194 -2.793 1.00 138.87 48 PHE C O 1
ATOM 5867 N N . ALA C 1 49 ? 28.552 3.903 -0.791 1.00 138.37 49 ALA C N 1
ATOM 5868 C CA . ALA C 1 49 ? 27.227 4.275 -1.262 1.00 138.02 49 ALA C CA 1
ATOM 5869 C C . ALA C 1 49 ? 27.283 5.680 -1.861 1.00 138.44 49 ALA C C 1
ATOM 5870 O O . ALA C 1 49 ? 26.607 5.965 -2.848 1.00 138.63 49 ALA C O 1
ATOM 5872 N N . LYS C 1 50 ? 28.099 6.550 -1.264 1.00 139.35 50 LYS C N 1
ATOM 5873 C CA . LYS C 1 50 ? 28.250 7.932 -1.734 1.00 139.99 50 LYS C CA 1
ATOM 5874 C C . LYS C 1 50 ? 28.848 8.001 -3.145 1.00 140.25 50 LYS C C 1
ATOM 5875 O O . LYS C 1 50 ? 28.463 8.857 -3.950 1.00 141.75 50 LYS C O 1
ATOM 5877 N N . LEU C 1 51 ? 29.802 7.118 -3.437 1.00 138.83 51 LEU C N 1
ATOM 5878 C CA . LEU C 1 51 ? 30.401 7.068 -4.768 1.00 137.32 51 LEU C CA 1
ATOM 5879 C C . LEU C 1 51 ? 29.576 6.196 -5.717 1.00 136.65 51 LEU C C 1
ATOM 5880 O O . LEU C 1 51 ? 29.387 6.550 -6.881 1.00 136.78 51 LEU C O 1
ATOM 5885 N N . GLY C 1 52 ? 29.079 5.065 -5.221 1.00 135.80 52 GLY C N 1
ATOM 5886 C CA . GLY C 1 52 ? 28.276 4.188 -6.055 1.00 134.77 52 GLY C CA 1
ATOM 5887 C C . GLY C 1 52 ? 28.792 2.764 -6.122 1.00 134.63 52 GLY C C 1
ATOM 5888 O O . GLY C 1 52 ? 28.161 1.900 -6.732 1.00 134.05 52 GLY C O 1
ATOM 5889 N N . LEU C 1 53 ? 29.941 2.518 -5.496 1.00 134.81 53 LEU C N 1
ATOM 5890 C CA . LEU C 1 53 ? 30.547 1.188 -5.481 1.00 134.06 53 LEU C CA 1
ATOM 5891 C C . LEU C 1 53 ? 29.613 0.193 -4.811 1.00 133.28 53 LEU C C 1
ATOM 5892 O O . LEU C 1 53 ? 29.598 -0.988 -5.152 1.00 133.01 53 LEU C O 1
ATOM 5897 N N . MET C 1 54 ? 28.838 0.673 -3.847 1.00 132.89 54 MET C N 1
ATOM 5898 C CA . MET C 1 54 ? 27.901 -0.188 -3.148 1.00 133.03 54 MET C CA 1
ATOM 5899 C C . MET C 1 54 ? 26.858 -0.673 -4.151 1.00 132.53 54 MET C C 1
ATOM 5900 O O . MET C 1 54 ? 26.119 -1.630 -3.893 1.00 132.40 54 MET C O 1
ATOM 5905 N N . GLY C 1 55 ? 26.816 -0.008 -5.303 1.00 131.59 55 GLY C N 1
ATOM 5906 C CA . GLY C 1 55 ? 25.858 -0.362 -6.334 1.00 130.86 55 GLY C CA 1
ATOM 5907 C C . GLY C 1 55 ? 26.443 -0.938 -7.610 1.00 130.64 55 GLY C C 1
ATOM 5908 O O . GLY C 1 55 ? 25.742 -1.042 -8.616 1.00 130.90 55 GLY C O 1
ATOM 5909 N N . ALA C 1 56 ? 27.721 -1.302 -7.591 1.00 130.47 56 ALA C N 1
ATOM 5910 C CA . ALA C 1 56 ? 28.341 -1.891 -8.774 1.00 130.08 56 ALA C CA 1
ATOM 5911 C C . ALA C 1 56 ? 27.597 -3.200 -9.041 1.00 130.06 56 ALA C C 1
ATOM 5912 O O . ALA C 1 56 ? 26.677 -3.551 -8.301 1.00 130.20 56 ALA C O 1
ATOM 5914 N N . THR C 1 57 ? 27.994 -3.922 -10.084 1.00 129.73 57 THR C N 1
ATOM 5915 C CA . THR C 1 57 ? 27.345 -5.184 -10.448 1.00 129.30 57 THR C CA 1
ATOM 5916 C C . THR C 1 57 ? 25.818 -5.056 -10.537 1.00 130.10 57 THR C C 1
ATOM 5917 O O . THR C 1 57 ? 25.092 -6.032 -10.329 1.00 130.06 57 THR C O 1
ATOM 5921 N N . VAL C 1 58 ? 25.342 -3.846 -10.833 1.00 130.51 58 VAL C N 1
ATOM 5922 C CA . VAL C 1 58 ? 23.911 -3.578 -10.994 1.00 130.85 58 VAL C CA 1
ATOM 5923 C C . VAL C 1 58 ? 23.751 -2.868 -12.339 1.00 131.93 58 VAL C C 1
ATOM 5924 O O . VAL C 1 58 ? 24.495 -1.933 -12.647 1.00 132.14 58 VAL C O 1
ATOM 5928 N N . PRO C 1 59 ? 22.783 -3.312 -13.161 1.00 132.06 59 PRO C N 1
ATOM 5929 C CA . PRO C 1 59 ? 22.526 -2.730 -14.484 1.00 131.46 59 PRO C CA 1
ATOM 5930 C C . PRO C 1 59 ? 22.582 -1.204 -14.524 1.00 131.96 59 PRO C C 1
ATOM 5931 O O . PRO C 1 59 ? 22.099 -0.532 -13.613 1.00 131.85 59 PRO C O 1
ATOM 5935 N N . ALA C 1 60 ? 23.176 -0.663 -15.583 1.00 132.35 60 ALA C N 1
ATOM 5936 C CA . ALA C 1 60 ? 23.287 0.785 -15.737 1.00 133.22 60 ALA C CA 1
ATOM 5937 C C . ALA C 1 60 ? 21.901 1.422 -15.758 1.00 133.90 60 ALA C C 1
ATOM 5938 O O . ALA C 1 60 ? 21.708 2.538 -15.276 1.00 133.44 60 ALA C O 1
ATOM 5940 N N . GLU C 1 61 ? 20.937 0.702 -16.317 1.00 135.45 61 GLU C N 1
ATOM 5941 C CA . GLU C 1 61 ? 19.569 1.196 -16.415 1.00 136.55 61 GLU C CA 1
ATOM 5942 C C . GLU C 1 61 ? 18.788 1.111 -15.100 1.00 136.31 61 GLU C C 1
ATOM 5943 O O . GLU C 1 61 ? 17.674 1.630 -15.004 1.00 137.43 61 GLU C O 1
ATOM 5949 N N . LEU C 1 62 ? 19.370 0.468 -14.091 1.00 134.90 62 LEU C N 1
ATOM 5950 C CA . LEU C 1 62 ? 18.711 0.336 -12.789 1.00 133.71 62 LEU C CA 1
ATOM 5951 C C . LEU C 1 62 ? 19.322 1.268 -11.749 1.00 133.59 62 LEU C C 1
ATOM 5952 O O . LEU C 1 62 ? 18.669 1.629 -10.769 1.00 133.13 62 LEU C O 1
ATOM 5957 N N . GLY C 1 63 ? 20.579 1.645 -11.960 1.00 133.85 63 GLY C N 1
ATOM 5958 C CA . GLY C 1 63 ? 21.250 2.519 -11.014 1.00 134.37 63 GLY C CA 1
ATOM 5959 C C . GLY C 1 63 ? 22.561 3.062 -11.543 1.00 134.41 63 GLY C C 1
ATOM 5960 O O . GLY C 1 63 ? 22.760 4.278 -11.578 1.00 134.66 63 GLY C O 1
ATOM 5961 N N . GLY C 1 64 ? 23.457 2.168 -11.954 1.00 134.08 64 GLY C N 1
ATOM 5962 C CA . GLY C 1 64 ? 24.736 2.605 -12.482 1.00 133.24 64 GLY C CA 1
ATOM 5963 C C . GLY C 1 64 ? 25.837 1.573 -12.351 1.00 133.56 64 GLY C C 1
ATOM 5964 O O . GLY C 1 64 ? 25.741 0.640 -11.546 1.00 133.80 64 GLY C O 1
ATOM 5965 N N . LEU C 1 65 ? 26.895 1.753 -13.139 1.00 133.18 65 LEU C N 1
ATOM 5966 C CA . LEU C 1 65 ? 28.034 0.842 -13.142 1.00 132.10 65 LEU C CA 1
ATOM 5967 C C . LEU C 1 65 ? 27.552 -0.575 -13.427 1.00 131.29 65 LEU C C 1
ATOM 5968 O O . LEU C 1 65 ? 27.341 -1.373 -12.515 1.00 131.91 65 LEU C O 1
ATOM 5973 N N . GLY C 1 66 ? 27.368 -0.871 -14.710 1.00 130.26 66 GLY C N 1
ATOM 5974 C CA . GLY C 1 66 ? 26.906 -2.185 -15.118 1.00 129.40 66 GLY C CA 1
ATOM 5975 C C . GLY C 1 66 ? 28.044 -3.179 -15.225 1.00 128.88 66 GLY C C 1
ATOM 5976 O O . GLY C 1 66 ? 28.571 -3.429 -16.312 1.00 129.03 66 GLY C O 1
ATOM 5977 N N . LEU C 1 67 ? 28.423 -3.751 -14.087 1.00 128.06 67 LEU C N 1
ATOM 5978 C CA . LEU C 1 67 ? 29.507 -4.717 -14.054 1.00 126.59 67 LEU C CA 1
ATOM 5979 C C . LEU C 1 67 ? 28.966 -6.149 -14.016 1.00 125.43 67 LEU C C 1
ATOM 5980 O O . LEU C 1 67 ? 28.254 -6.537 -13.086 1.00 124.98 67 LEU C O 1
ATOM 5985 N N . THR C 1 68 ? 29.292 -6.925 -15.048 1.00 123.77 68 THR C N 1
ATOM 5986 C CA . THR C 1 68 ? 28.843 -8.311 -15.120 1.00 122.76 68 THR C CA 1
ATOM 5987 C C . THR C 1 68 ? 29.990 -9.279 -15.369 1.00 120.89 68 THR C C 1
ATOM 5988 O O . THR C 1 68 ? 29.819 -10.490 -15.233 1.00 121.60 68 THR C O 1
ATOM 5992 N N . ARG C 1 69 ? 31.157 -8.748 -15.722 1.00 117.85 69 ARG C N 1
ATOM 5993 C CA . ARG C 1 69 ? 32.329 -9.579 -15.979 1.00 114.08 69 ARG C CA 1
ATOM 5994 C C . ARG C 1 69 ? 32.913 -10.079 -14.650 1.00 112.21 69 ARG C C 1
ATOM 5995 O O . ARG C 1 69 ? 33.522 -9.308 -13.901 1.00 112.51 69 ARG C O 1
ATOM 6003 N N . LEU C 1 70 ? 32.722 -11.367 -14.361 1.00 109.13 70 LEU C N 1
ATOM 6004 C CA . LEU C 1 70 ? 33.221 -11.961 -13.119 1.00 106.92 70 LEU C CA 1
ATOM 6005 C C . LEU C 1 70 ? 34.717 -11.771 -12.900 1.00 105.74 70 LEU C C 1
ATOM 6006 O O . LEU C 1 70 ? 35.174 -11.670 -11.763 1.00 105.56 70 LEU C O 1
ATOM 6011 N N . TYR C 1 71 ? 35.476 -11.728 -13.988 1.00 104.23 71 TYR C N 1
ATOM 6012 C CA . TYR C 1 71 ? 36.916 -11.544 -13.900 1.00 102.83 71 TYR C CA 1
ATOM 6013 C C . TYR C 1 71 ? 37.277 -10.173 -13.326 1.00 102.01 71 TYR C C 1
ATOM 6014 O O . TYR C 1 71 ? 38.215 -10.062 -12.544 1.00 102.07 71 TYR C O 1
ATOM 6023 N N . ASP C 1 72 ? 36.536 -9.134 -13.707 1.00 101.22 72 ASP C N 1
ATOM 6024 C CA . ASP C 1 72 ? 36.812 -7.798 -13.202 1.00 100.73 72 ASP C CA 1
ATOM 6025 C C . ASP C 1 72 ? 36.293 -7.620 -11.783 1.00 100.46 72 ASP C C 1
ATOM 6026 O O . ASP C 1 72 ? 36.871 -6.874 -10.993 1.00 99.93 72 ASP C O 1
ATOM 6031 N N . VAL C 1 73 ? 35.215 -8.323 -11.453 1.00 100.29 73 VAL C N 1
ATOM 6032 C CA . VAL C 1 73 ? 34.650 -8.267 -10.108 1.00 100.26 73 VAL C CA 1
ATOM 6033 C C . VAL C 1 73 ? 35.697 -8.768 -9.124 1.00 101.11 73 VAL C C 1
ATOM 6034 O O . VAL C 1 73 ? 35.781 -8.286 -7.994 1.00 102.79 73 VAL C O 1
ATOM 6038 N N . ALA C 1 74 ? 36.483 -9.753 -9.558 1.00 101.28 74 ALA C N 1
ATOM 6039 C CA . ALA C 1 74 ? 37.528 -10.335 -8.719 1.00 100.20 74 ALA C CA 1
ATOM 6040 C C . ALA C 1 74 ? 38.763 -9.439 -8.698 1.00 99.24 74 ALA C C 1
ATOM 6041 O O . ALA C 1 74 ? 39.438 -9.339 -7.674 1.00 99.10 74 ALA C O 1
ATOM 6043 N N . THR C 1 75 ? 39.052 -8.793 -9.829 1.00 98.41 75 THR C N 1
ATOM 6044 C CA . THR C 1 75 ? 40.194 -7.886 -9.933 1.00 98.49 75 THR C CA 1
ATOM 6045 C C . THR C 1 75 ? 39.974 -6.737 -8.964 1.00 99.23 75 THR C C 1
ATOM 6046 O O . THR C 1 75 ? 40.927 -6.161 -8.432 1.00 99.83 75 THR C O 1
ATOM 6050 N N . ALA C 1 76 ? 38.705 -6.403 -8.751 1.00 99.06 76 ALA C N 1
ATOM 6051 C CA . ALA C 1 76 ? 38.341 -5.334 -7.835 1.00 99.39 76 ALA C CA 1
ATOM 6052 C C . ALA C 1 76 ? 38.575 -5.816 -6.407 1.00 99.65 76 ALA C C 1
ATOM 6053 O O . ALA C 1 76 ? 39.285 -5.171 -5.635 1.00 100.98 76 ALA C O 1
ATOM 6055 N N . LEU C 1 77 ? 37.987 -6.958 -6.063 1.00 99.51 77 LEU C N 1
ATOM 6056 C CA . LEU C 1 77 ? 38.138 -7.525 -4.729 1.00 99.79 77 LEU C CA 1
ATOM 6057 C C . LEU C 1 77 ? 39.596 -7.772 -4.339 1.00 100.37 77 LEU C C 1
ATOM 6058 O O . LEU C 1 77 ? 39.926 -7.806 -3.151 1.00 100.00 77 LEU C O 1
ATOM 6063 N N . MET C 1 78 ? 40.466 -7.950 -5.329 1.00 99.89 78 MET C N 1
ATOM 6064 C CA . MET C 1 78 ? 41.873 -8.176 -5.039 1.00 100.03 78 MET C CA 1
ATOM 6065 C C . MET C 1 78 ? 42.545 -6.858 -4.695 1.00 100.98 78 MET C C 1
ATOM 6066 O O . MET C 1 78 ? 43.368 -6.800 -3.781 1.00 102.21 78 MET C O 1
ATOM 6071 N N . ARG C 1 79 ? 42.208 -5.806 -5.439 1.00 101.39 79 ARG C N 1
ATOM 6072 C CA . ARG C 1 79 ? 42.773 -4.480 -5.179 1.00 101.61 79 ARG C CA 1
ATOM 6073 C C . ARG C 1 79 ? 42.397 -4.088 -3.756 1.00 100.72 79 ARG C C 1
ATOM 6074 O O . ARG C 1 79 ? 43.218 -3.548 -3.013 1.00 100.55 79 ARG C O 1
ATOM 6082 N N . LEU C 1 80 ? 41.147 -4.364 -3.386 1.00 99.24 80 LEU C N 1
ATOM 6083 C CA . LEU C 1 80 ? 40.667 -4.029 -2.053 1.00 98.87 80 LEU C CA 1
ATOM 6084 C C . LEU C 1 80 ? 41.229 -4.947 -0.985 1.00 98.95 80 LEU C C 1
ATOM 6085 O O . LEU C 1 80 ? 41.552 -4.496 0.107 1.00 99.11 80 LEU C O 1
ATOM 6090 N N . ALA C 1 81 ? 41.339 -6.233 -1.292 1.00 99.80 81 ALA C N 1
ATOM 6091 C CA . ALA C 1 81 ? 41.865 -7.192 -0.328 1.00 100.99 81 ALA C CA 1
ATOM 6092 C C . ALA C 1 81 ? 43.308 -6.859 0.046 1.00 101.98 81 ALA C C 1
ATOM 6093 O O . ALA C 1 81 ? 43.749 -7.149 1.161 1.00 102.10 81 ALA C O 1
ATOM 6095 N N . GLU C 1 82 ? 44.043 -6.257 -0.888 1.00 103.36 82 GLU C N 1
ATOM 6096 C CA . GLU C 1 82 ? 45.429 -5.871 -0.634 1.00 104.34 82 GLU C CA 1
ATOM 6097 C C . GLU C 1 82 ? 45.481 -4.836 0.482 1.00 103.79 82 GLU C C 1
ATOM 6098 O O . GLU C 1 82 ? 46.482 -4.718 1.184 1.00 104.67 82 GLU C O 1
ATOM 6104 N N . ALA C 1 83 ? 44.396 -4.084 0.632 1.00 103.34 83 ALA C N 1
ATOM 6105 C CA . ALA C 1 83 ? 44.291 -3.076 1.678 1.00 103.14 83 ALA C CA 1
ATOM 6106 C C . ALA C 1 83 ? 43.819 -3.791 2.950 1.00 103.69 83 ALA C C 1
ATOM 6107 O O . ALA C 1 83 ? 44.541 -3.855 3.947 1.00 104.80 83 ALA C O 1
ATOM 6109 N N . ASP C 1 84 ? 42.601 -4.324 2.904 1.00 103.95 84 ASP C N 1
ATOM 6110 C CA . ASP C 1 84 ? 42.033 -5.077 4.019 1.00 105.20 84 ASP C CA 1
ATOM 6111 C C . ASP C 1 84 ? 41.188 -6.231 3.484 1.00 104.89 84 ASP C C 1
ATOM 6112 O O . ASP C 1 84 ? 40.222 -6.033 2.745 1.00 103.86 84 ASP C O 1
ATOM 6117 N N . ALA C 1 85 ? 41.575 -7.445 3.860 1.00 104.65 85 ALA C N 1
ATOM 6118 C CA . ALA C 1 85 ? 40.867 -8.638 3.435 1.00 103.73 85 ALA C CA 1
ATOM 6119 C C . ALA C 1 85 ? 39.444 -8.605 3.970 1.00 103.08 85 ALA C C 1
ATOM 6120 O O . ALA C 1 85 ? 38.494 -8.874 3.238 1.00 103.44 85 ALA C O 1
ATOM 6122 N N . SER C 1 86 ? 39.307 -8.259 5.248 1.00 102.15 86 SER C N 1
ATOM 6123 C CA . SER C 1 86 ? 38.003 -8.204 5.907 1.00 101.26 86 SER C CA 1
ATOM 6124 C C . SER C 1 86 ? 36.930 -7.366 5.206 1.00 100.17 86 SER C C 1
ATOM 6125 O O . SER C 1 86 ? 35.803 -7.831 5.031 1.00 99.62 86 SER C O 1
ATOM 6128 N N . THR C 1 87 ? 37.255 -6.139 4.812 1.00 98.48 87 THR C N 1
ATOM 6129 C CA . THR C 1 87 ? 36.254 -5.325 4.138 1.00 97.40 87 THR C CA 1
ATOM 6130 C C . THR C 1 87 ? 35.942 -5.931 2.768 1.00 97.42 87 THR C C 1
ATOM 6131 O O . THR C 1 87 ? 34.789 -5.944 2.335 1.00 98.58 87 THR C O 1
ATOM 6135 N N . ALA C 1 88 ? 36.969 -6.452 2.101 1.00 96.47 88 ALA C N 1
ATOM 6136 C CA . ALA C 1 88 ? 36.807 -7.066 0.787 1.00 93.89 88 ALA C CA 1
ATOM 6137 C C . ALA C 1 88 ? 35.846 -8.255 0.870 1.00 93.44 88 ALA C C 1
ATOM 6138 O O . ALA C 1 88 ? 35.022 -8.464 -0.022 1.00 92.65 88 ALA C O 1
ATOM 6140 N N . LEU C 1 89 ? 35.953 -9.027 1.950 1.00 92.90 89 LEU C N 1
ATOM 6141 C CA . LEU C 1 89 ? 35.093 -10.189 2.151 1.00 91.39 89 LEU C CA 1
ATOM 6142 C C . LEU C 1 89 ? 33.645 -9.733 2.260 1.00 92.27 89 LEU C C 1
ATOM 6143 O O . LEU C 1 89 ? 32.739 -10.386 1.749 1.00 93.85 89 LEU C O 1
ATOM 6148 N N . ALA C 1 90 ? 33.442 -8.601 2.927 1.00 93.29 90 ALA C N 1
ATOM 6149 C CA . ALA C 1 90 ? 32.111 -8.034 3.122 1.00 93.82 90 ALA C CA 1
ATOM 6150 C C . ALA C 1 90 ? 31.541 -7.438 1.838 1.00 93.78 90 ALA C C 1
ATOM 6151 O O . ALA C 1 90 ? 30.401 -7.712 1.469 1.00 92.95 90 ALA C O 1
ATOM 6153 N N . TRP C 1 91 ? 32.338 -6.620 1.162 1.00 94.18 91 TRP C N 1
ATOM 6154 C CA . TRP C 1 91 ? 31.892 -5.988 -0.068 1.00 95.32 91 TRP C CA 1
ATOM 6155 C C . TRP C 1 91 ? 31.479 -7.024 -1.116 1.00 97.73 91 TRP C C 1
ATOM 6156 O O . TRP C 1 91 ? 30.737 -6.723 -2.054 1.00 97.82 91 TRP C O 1
ATOM 6167 N N . HIS C 1 92 ? 31.955 -8.251 -0.933 1.00 99.93 92 HIS C N 1
ATOM 6168 C CA . HIS C 1 92 ? 31.648 -9.362 -1.826 1.00 101.53 92 HIS C CA 1
ATOM 6169 C C . HIS C 1 92 ? 30.191 -9.791 -1.649 1.00 102.21 92 HIS C C 1
ATOM 6170 O O . HIS C 1 92 ? 29.514 -10.132 -2.625 1.00 103.04 92 HIS C O 1
ATOM 6177 N N . VAL C 1 93 ? 29.714 -9.772 -0.402 1.00 102.57 93 VAL C N 1
ATOM 6178 C CA . VAL C 1 93 ? 28.335 -10.168 -0.096 1.00 103.53 93 VAL C CA 1
ATOM 6179 C C . VAL C 1 93 ? 27.376 -9.344 -0.953 1.00 104.41 93 VAL C C 1
ATOM 6180 O O . VAL C 1 93 ? 26.422 -9.881 -1.524 1.00 104.11 93 VAL C O 1
ATOM 6184 N N . GLN C 1 94 ? 27.651 -8.042 -1.034 1.00 105.50 94 GLN C N 1
ATOM 6185 C CA . GLN C 1 94 ? 26.855 -7.101 -1.813 1.00 106.81 94 GLN C CA 1
ATOM 6186 C C . GLN C 1 94 ? 27.023 -7.387 -3.304 1.00 107.32 94 GLN C C 1
ATOM 6187 O O . GLN C 1 94 ? 26.046 -7.671 -4.003 1.00 108.04 94 GLN C O 1
ATOM 6193 N N . LEU C 1 95 ? 28.261 -7.322 -3.785 1.00 107.37 95 LEU C N 1
ATOM 6194 C CA . LEU C 1 95 ? 28.545 -7.578 -5.192 1.00 108.51 95 LEU C CA 1
ATOM 6195 C C . LEU C 1 95 ? 28.018 -8.942 -5.631 1.00 109.39 95 LEU C C 1
ATOM 6196 O O . LEU C 1 95 ? 27.724 -9.149 -6.809 1.00 108.68 95 LEU C O 1
ATOM 6201 N N . SER C 1 96 ? 27.895 -9.858 -4.673 1.00 110.55 96 SER C N 1
ATOM 6202 C CA . SER C 1 96 ? 27.392 -11.205 -4.929 1.00 113.02 96 SER C CA 1
ATOM 6203 C C . SER C 1 96 ? 25.963 -11.164 -5.467 1.00 113.68 96 SER C C 1
ATOM 6204 O O . SER C 1 96 ? 25.724 -11.506 -6.627 1.00 112.34 96 SER C O 1
ATOM 6207 N N . ARG C 1 97 ? 25.013 -10.757 -4.623 1.00 114.87 97 ARG C N 1
ATOM 6208 C CA . ARG C 1 97 ? 23.616 -10.666 -5.050 1.00 115.83 97 ARG C CA 1
ATOM 6209 C C . ARG C 1 97 ? 23.529 -9.822 -6.313 1.00 117.04 97 ARG C C 1
ATOM 6210 O O . ARG C 1 97 ? 22.622 -10.000 -7.124 1.00 117.45 97 ARG C O 1
ATOM 6218 N N . GLY C 1 98 ? 24.473 -8.898 -6.472 1.00 117.94 98 GLY C N 1
ATOM 6219 C CA . GLY C 1 98 ? 24.482 -8.052 -7.652 1.00 118.48 98 GLY C CA 1
ATOM 6220 C C . GLY C 1 98 ? 24.344 -8.888 -8.909 1.00 119.64 98 GLY C C 1
ATOM 6221 O O . GLY C 1 98 ? 23.542 -8.578 -9.787 1.00 118.92 98 GLY C O 1
ATOM 6222 N N . LEU C 1 99 ? 25.127 -9.962 -8.987 1.00 121.10 99 LEU C N 1
ATOM 6223 C CA . LEU C 1 99 ? 25.096 -10.856 -10.136 1.00 121.40 99 LEU C CA 1
ATOM 6224 C C . LEU C 1 99 ? 23.934 -11.843 -10.035 1.00 121.49 99 LEU C C 1
ATOM 6225 O O . LEU C 1 99 ? 23.321 -12.188 -11.044 1.00 121.37 99 LEU C O 1
ATOM 6230 N N . THR C 1 100 ? 23.628 -12.289 -8.820 1.00 121.48 100 THR C N 1
ATOM 6231 C CA . THR C 1 100 ? 22.529 -13.225 -8.608 1.00 123.07 100 THR C CA 1
ATOM 6232 C C . THR C 1 100 ? 21.198 -12.628 -9.069 1.00 124.39 100 THR C C 1
ATOM 6233 O O . THR C 1 100 ? 20.432 -13.277 -9.792 1.00 125.19 100 THR C O 1
ATOM 6237 N N . LEU C 1 101 ? 20.931 -11.392 -8.647 1.00 124.59 101 LEU C N 1
ATOM 6238 C CA . LEU C 1 101 ? 19.696 -10.700 -9.006 1.00 124.40 101 LEU C CA 1
ATOM 6239 C C . LEU C 1 101 ? 19.641 -10.315 -10.484 1.00 125.04 101 LEU C C 1
ATOM 6240 O O . LEU C 1 101 ? 18.613 -10.504 -11.136 1.00 125.27 101 LEU C O 1
ATOM 6245 N N . THR C 1 102 ? 20.734 -9.774 -11.019 1.00 125.52 102 THR C N 1
ATOM 6246 C CA . THR C 1 102 ? 20.736 -9.391 -12.428 1.00 126.82 102 THR C CA 1
ATOM 6247 C C . THR C 1 102 ? 20.376 -10.577 -13.315 1.00 128.61 102 THR C C 1
ATOM 6248 O O . THR C 1 102 ? 19.840 -10.396 -14.403 1.00 129.44 102 THR C O 1
ATOM 6252 N N . TYR C 1 103 ? 20.650 -11.790 -12.849 1.00 131.10 103 TYR C N 1
ATOM 6253 C CA . TYR C 1 103 ? 20.316 -12.986 -13.618 1.00 133.94 103 TYR C CA 1
ATOM 6254 C C . TYR C 1 103 ? 18.873 -13.373 -13.332 1.00 135.04 103 TYR C C 1
ATOM 6255 O O . TYR C 1 103 ? 18.210 -13.992 -14.160 1.00 135.66 103 TYR C O 1
ATOM 6264 N N . GLU C 1 104 ? 18.396 -13.008 -12.148 1.00 136.38 104 GLU C N 1
ATOM 6265 C CA . GLU C 1 104 ? 17.034 -13.315 -11.729 1.00 138.30 104 GLU C CA 1
ATOM 6266 C C . GLU C 1 104 ? 16.057 -12.345 -12.391 1.00 139.52 104 GLU C C 1
ATOM 6267 O O . GLU C 1 104 ? 14.919 -12.698 -12.711 1.00 139.30 104 GLU C O 1
ATOM 6273 N N . TRP C 1 105 ? 16.524 -11.114 -12.575 1.00 141.10 105 TRP C N 1
ATOM 6274 C CA . TRP C 1 105 ? 15.739 -10.047 -13.184 1.00 142.82 105 TRP C CA 1
ATOM 6275 C C . TRP C 1 105 ? 15.531 -10.285 -14.681 1.00 143.96 105 TRP C C 1
ATOM 6276 O O . TRP C 1 105 ? 14.455 -10.008 -15.207 1.00 144.52 105 TRP C O 1
ATOM 6287 N N . GLN C 1 106 ? 16.561 -10.797 -15.359 1.00 145.35 106 GLN C N 1
ATOM 6288 C CA . GLN C 1 106 ? 16.502 -11.062 -16.799 1.00 146.69 106 GLN C CA 1
ATOM 6289 C C . GLN C 1 106 ? 15.922 -12.428 -17.160 1.00 147.27 106 GLN C C 1
ATOM 6290 O O . GLN C 1 106 ? 15.246 -12.565 -18.180 1.00 148.36 106 GLN C O 1
ATOM 6296 N N . HIS C 1 107 ? 16.191 -13.437 -16.336 1.00 146.90 107 HIS C N 1
ATOM 6297 C CA . HIS C 1 107 ? 15.693 -14.788 -16.590 1.00 146.81 107 HIS C CA 1
ATOM 6298 C C . HIS C 1 107 ? 14.877 -15.347 -15.424 1.00 146.51 107 HIS C C 1
ATOM 6299 O O . HIS C 1 107 ? 15.168 -16.431 -14.919 1.00 145.96 107 HIS C O 1
ATOM 6306 N N . GLY C 1 108 ? 13.852 -14.616 -14.999 1.00 146.82 108 GLY C N 1
ATOM 6307 C CA . GLY C 1 108 ? 13.037 -15.087 -13.893 1.00 147.81 108 GLY C CA 1
ATOM 6308 C C . GLY C 1 108 ? 11.548 -14.905 -14.121 1.00 148.73 108 GLY C C 1
ATOM 6309 O O . GLY C 1 108 ? 11.136 -14.036 -14.892 1.00 148.80 108 GLY C O 1
ATOM 6310 N N . THR C 1 109 ? 10.740 -15.722 -13.448 1.00 149.42 109 THR C N 1
ATOM 6311 C CA . THR C 1 109 ? 9.285 -15.648 -13.578 1.00 149.94 109 THR C CA 1
ATOM 6312 C C . THR C 1 109 ? 8.759 -14.280 -13.159 1.00 150.73 109 THR C C 1
ATOM 6313 O O . THR C 1 109 ? 9.347 -13.615 -12.304 1.00 150.53 109 THR C O 1
ATOM 6317 N N . PRO C 1 110 ? 7.636 -13.842 -13.759 1.00 151.57 110 PRO C N 1
ATOM 6318 C CA . PRO C 1 110 ? 7.024 -12.544 -13.446 1.00 151.06 110 PRO C CA 1
ATOM 6319 C C . PRO C 1 110 ? 6.841 -12.243 -11.953 1.00 150.97 110 PRO C C 1
ATOM 6320 O O . PRO C 1 110 ? 7.136 -11.132 -11.508 1.00 150.38 110 PRO C O 1
ATOM 6324 N N . PRO C 1 111 ? 6.365 -13.226 -11.157 1.00 151.15 111 PRO C N 1
ATOM 6325 C CA . PRO C 1 111 ? 6.185 -12.948 -9.726 1.00 150.71 111 PRO C CA 1
ATOM 6326 C C . PRO C 1 111 ? 7.475 -12.553 -8.996 1.00 150.71 111 PRO C C 1
ATOM 6327 O O . PRO C 1 111 ? 7.485 -11.603 -8.208 1.00 150.37 111 PRO C O 1
ATOM 6331 N N . VAL C 1 112 ? 8.560 -13.271 -9.274 1.00 150.47 112 VAL C N 1
ATOM 6332 C CA . VAL C 1 112 ? 9.841 -13.000 -8.629 1.00 149.40 112 VAL C CA 1
ATOM 6333 C C . VAL C 1 112 ? 10.716 -11.987 -9.372 1.00 148.62 112 VAL C C 1
ATOM 6334 O O . VAL C 1 112 ? 11.635 -11.415 -8.791 1.00 148.26 112 VAL C O 1
ATOM 6338 N N . ARG C 1 113 ? 10.427 -11.761 -10.649 1.00 147.90 113 ARG C N 1
ATOM 6339 C CA . ARG C 1 113 ? 11.201 -10.810 -11.439 1.00 147.87 113 ARG C CA 1
ATOM 6340 C C . ARG C 1 113 ? 10.812 -9.378 -11.092 1.00 147.88 113 ARG C C 1
ATOM 6341 O O . ARG C 1 113 ? 11.585 -8.440 -11.308 1.00 147.29 113 ARG C O 1
ATOM 6349 N N . ALA C 1 114 ? 9.609 -9.222 -10.547 1.00 148.04 114 ALA C N 1
ATOM 6350 C CA . ALA C 1 114 ? 9.094 -7.912 -10.167 1.00 147.90 114 ALA C CA 1
ATOM 6351 C C . ALA C 1 114 ? 9.765 -7.387 -8.900 1.00 147.40 114 ALA C C 1
ATOM 6352 O O . ALA C 1 114 ? 10.118 -6.210 -8.821 1.00 146.80 114 ALA C O 1
ATOM 6354 N N . MET C 1 115 ? 9.937 -8.260 -7.910 1.00 146.89 115 MET C N 1
ATOM 6355 C CA . MET C 1 115 ? 10.570 -7.872 -6.652 1.00 146.22 115 MET C CA 1
ATOM 6356 C C . MET C 1 115 ? 12.078 -7.715 -6.841 1.00 145.58 115 MET C C 1
ATOM 6357 O O . MET C 1 115 ? 12.763 -7.128 -6.003 1.00 144.61 115 MET C O 1
ATOM 6362 N N . ALA C 1 116 ? 12.589 -8.253 -7.943 1.00 145.45 116 ALA C N 1
ATOM 6363 C CA . ALA C 1 116 ? 14.010 -8.155 -8.252 1.00 145.51 116 ALA C CA 1
ATOM 6364 C C . ALA C 1 116 ? 14.314 -6.682 -8.490 1.00 145.87 116 ALA C C 1
ATOM 6365 O O . ALA C 1 116 ? 15.356 -6.175 -8.077 1.00 146.09 116 ALA C O 1
ATOM 6367 N N . GLU C 1 117 ? 13.360 -6.001 -9.126 1.00 146.60 117 GLU C N 1
ATOM 6368 C CA . GLU C 1 117 ? 13.442 -4.570 -9.435 1.00 146.81 117 GLU C CA 1
ATOM 6369 C C . GLU C 1 117 ? 13.583 -3.748 -8.162 1.00 146.08 117 GLU C C 1
ATOM 6370 O O . GLU C 1 117 ? 14.525 -2.973 -7.999 1.00 145.62 117 GLU C O 1
ATOM 6376 N N . ARG C 1 118 ? 12.608 -3.926 -7.277 1.00 145.81 118 ARG C N 1
ATOM 6377 C CA . ARG C 1 118 ? 12.532 -3.229 -6.001 1.00 145.02 118 ARG C CA 1
ATOM 6378 C C . ARG C 1 118 ? 13.829 -3.254 -5.196 1.00 143.74 118 ARG C C 1
ATOM 6379 O O . ARG C 1 118 ? 14.203 -2.246 -4.590 1.00 144.11 118 ARG C O 1
ATOM 6387 N N . LEU C 1 119 ? 14.511 -4.398 -5.182 1.00 141.21 119 LEU C N 1
ATOM 6388 C CA . LEU C 1 119 ? 15.765 -4.519 -4.436 1.00 137.59 119 LEU C CA 1
ATOM 6389 C C . LEU C 1 119 ? 16.986 -4.067 -5.225 1.00 135.55 119 LEU C C 1
ATOM 6390 O O . LEU C 1 119 ? 17.824 -3.338 -4.706 1.00 134.90 119 LEU C O 1
ATOM 6395 N N . LEU C 1 120 ? 17.086 -4.503 -6.477 1.00 134.42 120 LEU C N 1
ATOM 6396 C CA . LEU C 1 120 ? 18.233 -4.149 -7.308 1.00 134.29 120 LEU C CA 1
ATOM 6397 C C . LEU C 1 120 ? 18.383 -2.643 -7.500 1.00 135.15 120 LEU C C 1
ATOM 6398 O O . LEU C 1 120 ? 19.502 -2.123 -7.522 1.00 134.77 120 LEU C O 1
ATOM 6403 N N . ARG C 1 121 ? 17.259 -1.945 -7.631 1.00 136.47 121 ARG C N 1
ATOM 6404 C CA . ARG C 1 121 ? 17.278 -0.499 -7.824 1.00 137.29 121 ARG C CA 1
ATOM 6405 C C . ARG C 1 121 ? 17.563 0.233 -6.511 1.00 136.49 121 ARG C C 1
ATOM 6406 O O . ARG C 1 121 ? 18.134 1.324 -6.514 1.00 135.35 121 ARG C O 1
ATOM 6414 N N . ALA C 1 122 ? 17.170 -0.379 -5.395 1.00 136.18 122 ALA C N 1
ATOM 6415 C CA . ALA C 1 122 ? 17.368 0.204 -4.067 1.00 136.01 122 ALA C CA 1
ATOM 6416 C C . ALA C 1 122 ? 18.826 0.176 -3.610 1.00 135.97 122 ALA C C 1
ATOM 6417 O O . ALA C 1 122 ? 19.295 1.100 -2.943 1.00 136.16 122 ALA C O 1
ATOM 6419 N N . MET C 1 123 ? 19.540 -0.890 -3.954 1.00 136.22 123 MET C N 1
ATOM 6420 C CA . MET C 1 123 ? 20.943 -1.001 -3.579 1.00 136.21 123 MET C CA 1
ATOM 6421 C C . MET C 1 123 ? 21.802 -0.349 -4.654 1.00 136.66 123 MET C C 1
ATOM 6422 O O . MET C 1 123 ? 23.027 -0.347 -4.572 1.00 136.56 123 MET C O 1
ATOM 6427 N N . ALA C 1 124 ? 21.142 0.211 -5.663 1.00 137.67 124 ALA C N 1
ATOM 6428 C CA . ALA C 1 124 ? 21.828 0.880 -6.759 1.00 138.85 124 ALA C CA 1
ATOM 6429 C C . ALA C 1 124 ? 22.538 2.126 -6.242 1.00 139.85 124 ALA C C 1
ATOM 6430 O O . ALA C 1 124 ? 23.671 2.411 -6.631 1.00 140.07 124 ALA C O 1
ATOM 6432 N N . GLU C 1 125 ? 21.863 2.867 -5.367 1.00 141.17 125 GLU C N 1
ATOM 6433 C CA . GLU C 1 125 ? 22.436 4.076 -4.789 1.00 141.86 125 GLU C CA 1
ATOM 6434 C C . GLU C 1 125 ? 23.064 3.742 -3.442 1.00 141.07 125 GLU C C 1
ATOM 6435 O O . GLU C 1 125 ? 24.039 4.369 -3.028 1.00 141.09 125 GLU C O 1
ATOM 6441 N N . GLY C 1 126 ? 22.507 2.744 -2.767 1.00 140.05 126 GLY C N 1
ATOM 6442 C CA . GLY C 1 126 ? 23.040 2.348 -1.479 1.00 139.09 126 GLY C CA 1
ATOM 6443 C C . GLY C 1 126 ? 21.997 2.425 -0.392 1.00 138.43 126 GLY C C 1
ATOM 6444 O O . GLY C 1 126 ? 22.306 2.302 0.788 1.00 137.75 126 GLY C O 1
ATOM 6445 N N . GLU C 1 127 ? 20.752 2.641 -0.783 1.00 138.91 127 GLU C N 1
ATOM 6446 C CA . GLU C 1 127 ? 19.682 2.721 0.193 1.00 139.12 127 GLU C CA 1
ATOM 6447 C C . GLU C 1 127 ? 19.533 1.386 0.935 1.00 137.68 127 GLU C C 1
ATOM 6448 O O . GLU C 1 127 ? 19.246 1.364 2.134 1.00 137.71 127 GLU C O 1
ATOM 6454 N N . ALA C 1 128 ? 19.760 0.278 0.229 1.00 135.40 128 ALA C N 1
ATOM 6455 C CA . ALA C 1 128 ? 19.594 -1.044 0.827 1.00 133.57 128 ALA C CA 1
ATOM 6456 C C . ALA C 1 128 ? 20.790 -1.974 0.617 1.00 132.18 128 ALA C C 1
ATOM 6457 O O . ALA C 1 128 ? 21.296 -2.115 -0.494 1.00 131.47 128 ALA C O 1
ATOM 6459 N N . ALA C 1 129 ? 21.240 -2.601 1.702 1.00 130.50 129 ALA C N 1
ATOM 6460 C CA . ALA C 1 129 ? 22.363 -3.534 1.660 1.00 128.05 129 ALA C CA 1
ATOM 6461 C C . ALA C 1 129 ? 21.807 -4.938 1.846 1.00 127.37 129 ALA C C 1
ATOM 6462 O O . ALA C 1 129 ? 21.205 -5.246 2.876 1.00 127.13 129 ALA C O 1
ATOM 6464 N N . VAL C 1 130 ? 22.010 -5.789 0.848 1.00 126.52 130 VAL C N 1
ATOM 6465 C CA . VAL C 1 130 ? 21.500 -7.158 0.889 1.00 126.20 130 VAL C CA 1
ATOM 6466 C C . VAL C 1 130 ? 22.490 -8.201 1.402 1.00 124.33 130 VAL C C 1
ATOM 6467 O O . VAL C 1 130 ? 23.660 -8.176 1.085 1.00 124.24 130 VAL C O 1
ATOM 6471 N N . CYS C 1 131 ? 21.987 -9.138 2.193 1.00 122.29 131 CYS C N 1
ATOM 6472 C CA . CYS C 1 131 ? 22.795 -10.218 2.780 1.00 120.72 131 CYS C CA 1
ATOM 6473 C C . CYS C 1 131 ? 22.200 -11.607 2.494 1.00 119.88 131 CYS C C 1
ATOM 6474 O O . CYS C 1 131 ? 21.058 -11.744 2.029 1.00 121.03 131 CYS C O 1
ATOM 6477 N N . GLY C 1 132 ? 22.974 -12.642 2.804 1.00 118.30 132 GLY C N 1
ATOM 6478 C CA . GLY C 1 132 ? 22.503 -13.999 2.572 1.00 116.78 132 GLY C CA 1
ATOM 6479 C C . GLY C 1 132 ? 22.643 -14.915 3.782 1.00 115.78 132 GLY C C 1
ATOM 6480 O O . GLY C 1 132 ? 23.770 -15.187 4.214 1.00 115.76 132 GLY C O 1
ATOM 6481 N N . ALA C 1 133 ? 21.520 -15.308 4.388 1.00 114.17 133 ALA C N 1
ATOM 6482 C CA . ALA C 1 133 ? 21.560 -16.208 5.527 1.00 114.25 133 ALA C CA 1
ATOM 6483 C C . ALA C 1 133 ? 21.403 -17.621 4.972 1.00 114.72 133 ALA C C 1
ATOM 6484 O O . ALA C 1 133 ? 20.303 -18.181 4.938 1.00 115.28 133 ALA C O 1
ATOM 6486 N N . LEU C 1 134 ? 22.533 -18.202 4.563 1.00 114.84 134 LEU C N 1
ATOM 6487 C CA . LEU C 1 134 ? 22.540 -19.534 3.972 1.00 115.48 134 LEU C CA 1
ATOM 6488 C C . LEU C 1 134 ? 22.760 -20.682 4.950 1.00 117.48 134 LEU C C 1
ATOM 6489 O O . LEU C 1 134 ? 21.827 -21.440 5.227 1.00 116.23 134 LEU C O 1
ATOM 6494 N N . LYS C 1 135 ? 23.966 -20.777 5.511 1.00 121.45 135 LYS C N 1
ATOM 6495 C CA . LYS C 1 135 ? 24.317 -21.859 6.444 1.00 124.41 135 LYS C CA 1
ATOM 6496 C C . LYS C 1 135 ? 23.544 -21.870 7.770 1.00 125.81 135 LYS C C 1
ATOM 6497 O O . LYS C 1 135 ? 23.454 -20.852 8.457 1.00 124.85 135 LYS C O 1
ATOM 6503 N N . ASP C 1 136 ? 22.987 -23.031 8.119 1.00 128.27 136 ASP C N 1
ATOM 6504 C CA . ASP C 1 136 ? 22.236 -23.185 9.367 1.00 130.94 136 ASP C CA 1
ATOM 6505 C C . ASP C 1 136 ? 23.192 -23.421 10.526 1.00 131.85 136 ASP C C 1
ATOM 6506 O O . ASP C 1 136 ? 24.282 -23.958 10.342 1.00 132.21 136 ASP C O 1
ATOM 6511 N N . ALA C 1 137 ? 22.767 -23.032 11.721 1.00 133.72 137 ALA C N 1
ATOM 6512 C CA . ALA C 1 137 ? 23.575 -23.223 12.919 1.00 135.56 137 ALA C CA 1
ATOM 6513 C C . ALA C 1 137 ? 23.511 -24.697 13.312 1.00 136.71 137 ALA C C 1
ATOM 6514 O O . ALA C 1 137 ? 22.543 -25.389 12.996 1.00 135.70 137 ALA C O 1
ATOM 6516 N N . PRO C 1 138 ? 24.555 -25.203 13.989 1.00 138.58 138 PRO C N 1
ATOM 6517 C CA . PRO C 1 138 ? 24.580 -26.608 14.408 1.00 139.83 138 PRO C CA 1
ATOM 6518 C C . PRO C 1 138 ? 23.397 -26.981 15.298 1.00 140.78 138 PRO C C 1
ATOM 6519 O O . PRO C 1 138 ? 23.131 -26.321 16.307 1.00 140.54 138 PRO C O 1
ATOM 6523 N N . GLY C 1 139 ? 22.691 -28.042 14.908 1.00 142.04 139 GLY C N 1
ATOM 6524 C CA . GLY C 1 139 ? 21.535 -28.499 15.661 1.00 143.43 139 GLY C CA 1
ATOM 6525 C C . GLY C 1 139 ? 20.217 -27.898 15.186 1.00 144.42 139 GLY C C 1
ATOM 6526 O O . GLY C 1 139 ? 19.215 -28.606 15.065 1.00 144.00 139 GLY C O 1
ATOM 6527 N N . VAL C 1 140 ? 20.228 -26.592 14.912 1.00 145.32 140 VAL C N 1
ATOM 6528 C CA . VAL C 1 140 ? 19.048 -25.849 14.459 1.00 145.10 140 VAL C CA 1
ATOM 6529 C C . VAL C 1 140 ? 18.859 -25.901 12.944 1.00 145.69 140 VAL C C 1
ATOM 6530 O O . VAL C 1 140 ? 19.799 -25.679 12.183 1.00 146.21 140 VAL C O 1
ATOM 6534 N N . VAL C 1 141 ? 17.638 -26.188 12.509 1.00 146.01 141 VAL C N 1
ATOM 6535 C CA . VAL C 1 141 ? 17.347 -26.245 11.083 1.00 146.63 141 VAL C CA 1
ATOM 6536 C C . VAL C 1 141 ? 16.216 -25.293 10.733 1.00 146.71 141 VAL C C 1
ATOM 6537 O O . VAL C 1 141 ? 15.043 -25.602 10.952 1.00 146.10 141 VAL C O 1
ATOM 6541 N N . THR C 1 142 ? 16.576 -24.133 10.192 1.00 147.26 142 THR C N 1
ATOM 6542 C CA . THR C 1 142 ? 15.589 -23.136 9.801 1.00 147.55 142 THR C CA 1
ATOM 6543 C C . THR C 1 142 ? 14.430 -23.864 9.141 1.00 148.97 142 THR C C 1
ATOM 6544 O O . THR C 1 142 ? 14.630 -24.879 8.472 1.00 148.40 142 THR C O 1
ATOM 6548 N N . GLU C 1 143 ? 13.221 -23.354 9.346 1.00 150.70 143 GLU C N 1
ATOM 6549 C CA . GLU C 1 143 ? 12.029 -23.953 8.761 1.00 151.38 143 GLU C CA 1
ATOM 6550 C C . GLU C 1 143 ? 10.887 -22.943 8.773 1.00 151.39 143 GLU C C 1
ATOM 6551 O O . GLU C 1 143 ? 11.047 -21.884 9.423 1.00 151.07 143 GLU C O 1
ATOM 6553 N N . ARG C 1 157 ? 17.988 -19.980 13.149 1.00 136.23 157 ARG C N 1
ATOM 6554 C CA . ARG C 1 157 ? 19.180 -19.100 13.305 1.00 135.98 157 ARG C CA 1
ATOM 6555 C C . ARG C 1 157 ? 20.315 -19.469 12.353 1.00 135.30 157 ARG C C 1
ATOM 6556 O O . ARG C 1 157 ? 20.749 -20.615 12.299 1.00 135.06 157 ARG C O 1
ATOM 6564 N N . LYS C 1 158 ? 20.789 -18.481 11.603 1.00 134.86 158 LYS C N 1
ATOM 6565 C CA . LYS C 1 158 ? 21.867 -18.681 10.643 1.00 134.19 158 LYS C CA 1
ATOM 6566 C C . LYS C 1 158 ? 23.201 -18.141 11.178 1.00 134.15 158 LYS C C 1
ATOM 6567 O O . LYS C 1 158 ? 23.232 -17.124 11.874 1.00 133.82 158 LYS C O 1
ATOM 6573 N N . VAL C 1 159 ? 24.295 -18.825 10.844 1.00 133.67 159 VAL C N 1
ATOM 6574 C CA . VAL C 1 159 ? 25.637 -18.416 11.255 1.00 132.42 159 VAL C CA 1
ATOM 6575 C C . VAL C 1 159 ? 26.461 -18.113 10.014 1.00 131.06 159 VAL C C 1
ATOM 6576 O O . VAL C 1 159 ? 26.090 -18.494 8.914 1.00 131.34 159 VAL C O 1
ATOM 6580 N N . LEU C 1 160 ? 27.577 -17.418 10.200 1.00 130.68 160 LEU C N 1
ATOM 6581 C CA . LEU C 1 160 ? 28.484 -17.067 9.103 1.00 130.81 160 LEU C CA 1
ATOM 6582 C C . LEU C 1 160 ? 27.954 -16.076 8.055 1.00 129.49 160 LEU C C 1
ATOM 6583 O O . LEU C 1 160 ? 28.344 -16.130 6.886 1.00 128.12 160 LEU C O 1
ATOM 6588 N N . VAL C 1 161 ? 27.092 -15.152 8.466 1.00 129.07 161 VAL C N 1
ATOM 6589 C CA . VAL C 1 161 ? 26.553 -14.171 7.518 1.00 129.01 161 VAL C CA 1
ATOM 6590 C C . VAL C 1 161 ? 27.345 -12.858 7.522 1.00 129.69 161 VAL C C 1
ATOM 6591 O O . VAL C 1 161 ? 27.167 -12.023 8.405 1.00 129.66 161 VAL C O 1
ATOM 6595 N N . SER C 1 162 ? 28.208 -12.687 6.522 1.00 130.41 162 SER C N 1
ATOM 6596 C CA . SER C 1 162 ? 29.068 -11.501 6.374 1.00 130.78 162 SER C CA 1
ATOM 6597 C C . SER C 1 162 ? 28.328 -10.186 6.140 1.00 130.26 162 SER C C 1
ATOM 6598 O O . SER C 1 162 ? 27.268 -10.171 5.534 1.00 130.39 162 SER C O 1
ATOM 6601 N N . MET C 1 163 ? 28.898 -9.083 6.616 1.00 130.79 163 MET C N 1
ATOM 6602 C CA . MET C 1 163 ? 28.299 -7.767 6.410 1.00 131.85 163 MET C CA 1
ATOM 6603 C C . MET C 1 163 ? 26.853 -7.648 6.933 1.00 132.33 163 MET C C 1
ATOM 6604 O O . MET C 1 163 ? 25.956 -7.100 6.286 1.00 133.18 163 MET C O 1
ATOM 6609 N N . ALA C 1 164 ? 26.651 -8.134 8.145 1.00 132.93 164 ALA C N 1
ATOM 6610 C CA . ALA C 1 164 ? 25.337 -8.112 8.766 1.00 134.53 164 ALA C CA 1
ATOM 6611 C C . ALA C 1 164 ? 25.003 -6.823 9.516 1.00 136.39 164 ALA C C 1
ATOM 6612 O O . ALA C 1 164 ? 23.856 -6.380 9.523 1.00 137.44 164 ALA C O 1
ATOM 6614 N N . PRO C 1 165 ? 26.000 -6.206 10.168 1.00 137.50 165 PRO C N 1
ATOM 6615 C CA . PRO C 1 165 ? 25.721 -4.971 10.908 1.00 137.57 165 PRO C CA 1
ATOM 6616 C C . PRO C 1 165 ? 25.239 -3.775 10.086 1.00 136.84 165 PRO C C 1
ATOM 6617 O O . PRO C 1 165 ? 24.571 -2.892 10.625 1.00 137.47 165 PRO C O 1
ATOM 6621 N N . ILE C 1 166 ? 25.570 -3.734 8.797 1.00 135.33 166 ILE C N 1
ATOM 6622 C CA . ILE C 1 166 ? 25.138 -2.627 7.940 1.00 135.00 166 ILE C CA 1
ATOM 6623 C C . ILE C 1 166 ? 24.081 -3.140 6.960 1.00 134.84 166 ILE C C 1
ATOM 6624 O O . ILE C 1 166 ? 23.868 -2.565 5.888 1.00 134.61 166 ILE C O 1
ATOM 6629 N N . ALA C 1 167 ? 23.417 -4.225 7.349 1.00 134.12 167 ALA C N 1
ATOM 6630 C CA . ALA C 1 167 ? 22.389 -4.836 6.520 1.00 133.05 167 ALA C CA 1
ATOM 6631 C C . ALA C 1 167 ? 21.041 -4.153 6.644 1.00 132.45 167 ALA C C 1
ATOM 6632 O O . ALA C 1 167 ? 20.790 -3.388 7.577 1.00 132.65 167 ALA C O 1
ATOM 6634 N N . THR C 1 168 ? 20.174 -4.456 5.687 1.00 131.23 168 THR C N 1
ATOM 6635 C CA . THR C 1 168 ? 18.828 -3.907 5.643 1.00 129.09 168 THR C CA 1
ATOM 6636 C C . THR C 1 168 ? 17.915 -5.034 5.148 1.00 128.13 168 THR C C 1
ATOM 6637 O O . THR C 1 168 ? 16.725 -5.076 5.467 1.00 127.79 168 THR C O 1
ATOM 6641 N N . HIS C 1 169 ? 18.508 -5.954 4.382 1.00 126.90 169 HIS C N 1
ATOM 6642 C CA . HIS C 1 169 ? 17.805 -7.094 3.796 1.00 124.10 169 HIS C CA 1
ATOM 6643 C C . HIS C 1 169 ? 18.533 -8.421 3.961 1.00 121.66 169 HIS C C 1
ATOM 6644 O O . HIS C 1 169 ? 19.740 -8.516 3.747 1.00 120.85 169 HIS C O 1
ATOM 6651 N N . PHE C 1 170 ? 17.778 -9.444 4.335 1.00 120.04 170 PHE C N 1
ATOM 6652 C CA . PHE C 1 170 ? 18.329 -10.769 4.555 1.00 119.90 170 PHE C CA 1
ATOM 6653 C C . PHE C 1 170 ? 17.551 -11.782 3.733 1.00 119.84 170 PHE C C 1
ATOM 6654 O O . PHE C 1 170 ? 16.341 -11.880 3.840 1.00 120.68 170 PHE C O 1
ATOM 6662 N N . PHE C 1 171 ? 18.266 -12.546 2.923 1.00 119.83 171 PHE C N 1
ATOM 6663 C CA . PHE C 1 171 ? 17.656 -13.537 2.058 1.00 120.15 171 PHE C CA 1
ATOM 6664 C C . PHE C 1 171 ? 17.781 -14.954 2.658 1.00 119.01 171 PHE C C 1
ATOM 6665 O O . PHE C 1 171 ? 18.482 -15.820 2.121 1.00 119.72 171 PHE C O 1
ATOM 6673 N N . VAL C 1 172 ? 17.088 -15.203 3.767 1.00 118.05 172 VAL C N 1
ATOM 6674 C CA . VAL C 1 172 ? 17.168 -16.503 4.456 1.00 118.40 172 VAL C CA 1
ATOM 6675 C C . VAL C 1 172 ? 16.823 -17.722 3.606 1.00 119.31 172 VAL C C 1
ATOM 6676 O O . VAL C 1 172 ? 16.024 -17.643 2.679 1.00 119.97 172 VAL C O 1
ATOM 6680 N N . HIS C 1 173 ? 17.437 -18.849 3.959 1.00 119.99 173 HIS C N 1
ATOM 6681 C CA . HIS C 1 173 ? 17.228 -20.122 3.288 1.00 120.63 173 HIS C CA 1
ATOM 6682 C C . HIS C 1 173 ? 16.459 -21.038 4.222 1.00 122.27 173 HIS C C 1
ATOM 6683 O O . HIS C 1 173 ? 17.047 -21.721 5.056 1.00 123.06 173 HIS C O 1
ATOM 6690 N N . ALA C 1 174 ? 15.138 -21.046 4.078 1.00 124.25 174 ALA C N 1
ATOM 6691 C CA . ALA C 1 174 ? 14.281 -21.870 4.917 1.00 126.74 174 ALA C CA 1
ATOM 6692 C C . ALA C 1 174 ? 13.602 -22.968 4.097 1.00 128.83 174 ALA C C 1
ATOM 6693 O O . ALA C 1 174 ? 13.452 -22.848 2.880 1.00 129.45 174 ALA C O 1
ATOM 6695 N N . GLN C 1 175 ? 13.195 -24.043 4.766 1.00 130.57 175 GLN C N 1
ATOM 6696 C CA . GLN C 1 175 ? 12.514 -25.144 4.091 1.00 131.83 175 GLN C CA 1
ATOM 6697 C C . GLN C 1 175 ? 11.165 -25.391 4.769 1.00 132.32 175 GLN C C 1
ATOM 6698 O O . GLN C 1 175 ? 10.966 -24.851 5.883 1.00 131.97 175 GLN C O 1
ATOM 6704 N N . VAL C 1 183 ? 8.896 -31.821 1.577 1.00 160.28 183 VAL C N 1
ATOM 6705 C CA . VAL C 1 183 ? 9.896 -30.792 1.981 1.00 160.23 183 VAL C CA 1
ATOM 6706 C C . VAL C 1 183 ? 10.382 -29.980 0.775 1.00 159.34 183 VAL C C 1
ATOM 6707 O O . VAL C 1 183 ? 11.164 -30.466 -0.051 1.00 158.55 183 VAL C O 1
ATOM 6711 N N . PHE C 1 184 ? 9.899 -28.743 0.683 1.00 158.61 184 PHE C N 1
ATOM 6712 C CA . PHE C 1 184 ? 10.253 -27.835 -0.405 1.00 158.43 184 PHE C CA 1
ATOM 6713 C C . PHE C 1 184 ? 11.187 -26.729 0.101 1.00 157.72 184 PHE C C 1
ATOM 6714 O O . PHE C 1 184 ? 11.044 -26.258 1.229 1.00 158.24 184 PHE C O 1
ATOM 6722 N N . LEU C 1 185 ? 12.136 -26.318 -0.740 1.00 156.26 185 LEU C N 1
ATOM 6723 C CA . LEU C 1 185 ? 13.108 -25.276 -0.390 1.00 154.21 185 LEU C CA 1
ATOM 6724 C C . LEU C 1 185 ? 12.649 -23.890 -0.862 1.00 152.84 185 LEU C C 1
ATOM 6725 O O . LEU C 1 185 ? 12.437 -23.674 -2.053 1.00 152.64 185 LEU C O 1
ATOM 6730 N N . ALA C 1 186 ? 12.502 -22.953 0.073 1.00 151.31 186 ALA C N 1
ATOM 6731 C CA . ALA C 1 186 ? 12.069 -21.596 -0.264 1.00 150.36 186 ALA C CA 1
ATOM 6732 C C . ALA C 1 186 ? 12.905 -20.537 0.460 1.00 149.71 186 ALA C C 1
ATOM 6733 O O . ALA C 1 186 ? 13.185 -20.667 1.648 1.00 149.68 186 ALA C O 1
ATOM 6735 N N . VAL C 1 187 ? 13.282 -19.482 -0.258 1.00 148.96 187 VAL C N 1
ATOM 6736 C CA . VAL C 1 187 ? 14.095 -18.411 0.311 1.00 147.90 187 VAL C CA 1
ATOM 6737 C C . VAL C 1 187 ? 13.367 -17.065 0.403 1.00 147.79 187 VAL C C 1
ATOM 6738 O O . VAL C 1 187 ? 13.366 -16.281 -0.546 1.00 147.92 187 VAL C O 1
ATOM 6742 N N . PRO C 1 188 ? 12.731 -16.782 1.554 1.00 147.56 188 PRO C N 1
ATOM 6743 C CA . PRO C 1 188 ? 12.008 -15.516 1.740 1.00 147.30 188 PRO C CA 1
ATOM 6744 C C . PRO C 1 188 ? 12.953 -14.365 2.088 1.00 147.22 188 PRO C C 1
ATOM 6745 O O . PRO C 1 188 ? 13.953 -14.566 2.775 1.00 148.31 188 PRO C O 1
ATOM 6749 N N . VAL C 1 189 ? 12.643 -13.163 1.622 1.00 146.68 189 VAL C N 1
ATOM 6750 C CA . VAL C 1 189 ? 13.499 -12.028 1.928 1.00 146.74 189 VAL C CA 1
ATOM 6751 C C . VAL C 1 189 ? 12.980 -11.203 3.103 1.00 147.89 189 VAL C C 1
ATOM 6752 O O . VAL C 1 189 ? 12.098 -10.364 2.936 1.00 149.16 189 VAL C O 1
ATOM 6756 N N . VAL C 1 190 ? 13.515 -11.444 4.294 1.00 148.44 190 VAL C N 1
ATOM 6757 C CA . VAL C 1 190 ? 13.087 -10.679 5.452 1.00 149.34 190 VAL C CA 1
ATOM 6758 C C . VAL C 1 190 ? 13.784 -9.316 5.444 1.00 150.70 190 VAL C C 1
ATOM 6759 O O . VAL C 1 190 ? 14.692 -9.079 4.644 1.00 150.47 190 VAL C O 1
ATOM 6763 N N . HIS C 1 191 ? 13.346 -8.411 6.314 1.00 152.55 191 HIS C N 1
ATOM 6764 C CA . HIS C 1 191 ? 13.950 -7.081 6.390 1.00 154.03 191 HIS C CA 1
ATOM 6765 C C . HIS C 1 191 ? 14.625 -6.964 7.752 1.00 153.84 191 HIS C C 1
ATOM 6766 O O . HIS C 1 191 ? 14.360 -7.762 8.644 1.00 153.20 191 HIS C O 1
ATOM 6773 N N . ARG C 1 192 ? 15.501 -5.979 7.910 1.00 154.36 192 ARG C N 1
ATOM 6774 C CA . ARG C 1 192 ? 16.190 -5.784 9.180 1.00 155.06 192 ARG C CA 1
ATOM 6775 C C . ARG C 1 192 ? 15.173 -5.447 10.278 1.00 155.80 192 ARG C C 1
ATOM 6776 O O . ARG C 1 192 ? 15.212 -6.013 11.375 1.00 155.63 192 ARG C O 1
ATOM 6784 N N . ASP C 1 193 ? 14.261 -4.531 9.957 1.00 156.52 193 ASP C N 1
ATOM 6785 C CA . ASP C 1 193 ? 13.226 -4.053 10.876 1.00 156.81 193 ASP C CA 1
ATOM 6786 C C . ASP C 1 193 ? 12.176 -5.088 11.284 1.00 156.47 193 ASP C C 1
ATOM 6787 O O . ASP C 1 193 ? 11.196 -4.752 11.947 1.00 156.25 193 ASP C O 1
ATOM 6792 N N . ALA C 1 194 ? 12.378 -6.340 10.891 1.00 156.57 194 ALA C N 1
ATOM 6793 C CA . ALA C 1 194 ? 11.437 -7.409 11.213 1.00 156.62 194 ALA C CA 1
ATOM 6794 C C . ALA C 1 194 ? 11.131 -7.485 12.704 1.00 156.56 194 ALA C C 1
ATOM 6795 O O . ALA C 1 194 ? 11.923 -7.039 13.534 1.00 156.43 194 ALA C O 1
ATOM 6797 N N . PRO C 1 195 ? 9.964 -8.049 13.063 1.00 156.68 195 PRO C N 1
ATOM 6798 C CA . PRO C 1 195 ? 9.584 -8.172 14.474 1.00 156.41 195 PRO C CA 1
ATOM 6799 C C . PRO C 1 195 ? 10.399 -9.216 15.250 1.00 155.98 195 PRO C C 1
ATOM 6800 O O . PRO C 1 195 ? 10.757 -8.990 16.409 1.00 156.69 195 PRO C O 1
ATOM 6804 N N . GLY C 1 196 ? 10.703 -10.345 14.613 1.00 155.10 196 GLY C N 1
ATOM 6805 C CA . GLY C 1 196 ? 11.474 -11.384 15.286 1.00 154.03 196 GLY C CA 1
ATOM 6806 C C . GLY C 1 196 ? 12.858 -11.619 14.700 1.00 152.50 196 GLY C C 1
ATOM 6807 O O . GLY C 1 196 ? 13.281 -12.765 14.511 1.00 151.95 196 GLY C O 1
ATOM 6808 N N . LEU C 1 197 ? 13.572 -10.530 14.430 1.00 151.13 197 LEU C N 1
ATOM 6809 C CA . LEU C 1 197 ? 14.905 -10.613 13.847 1.00 149.36 197 LEU C CA 1
ATOM 6810 C C . LEU C 1 197 ? 15.975 -9.966 14.723 1.00 148.26 197 LEU C C 1
ATOM 6811 O O . LEU C 1 197 ? 15.976 -8.750 14.928 1.00 147.58 197 LEU C O 1
ATOM 6816 N N . THR C 1 198 ? 16.893 -10.786 15.225 1.00 147.23 198 THR C N 1
ATOM 6817 C CA . THR C 1 198 ? 17.969 -10.300 16.079 1.00 146.38 198 THR C CA 1
ATOM 6818 C C . THR C 1 198 ? 19.341 -10.668 15.523 1.00 145.37 198 THR C C 1
ATOM 6819 O O . THR C 1 198 ? 19.592 -11.823 15.177 1.00 144.93 198 THR C O 1
ATOM 6823 N N . VAL C 1 199 ? 20.226 -9.682 15.446 1.00 144.14 199 VAL C N 1
ATOM 6824 C CA . VAL C 1 199 ? 21.580 -9.906 14.966 1.00 142.63 199 VAL C CA 1
ATOM 6825 C C . VAL C 1 199 ? 22.542 -9.877 16.157 1.00 142.82 199 VAL C C 1
ATOM 6826 O O . VAL C 1 199 ? 22.629 -8.880 16.869 1.00 143.17 199 VAL C O 1
ATOM 6830 N N . LEU C 1 200 ? 23.249 -10.983 16.375 1.00 142.88 200 LEU C N 1
ATOM 6831 C CA . LEU C 1 200 ? 24.213 -11.099 17.472 1.00 142.93 200 LEU C CA 1
ATOM 6832 C C . LEU C 1 200 ? 25.645 -10.918 16.956 1.00 143.44 200 LEU C C 1
ATOM 6833 O O . LEU C 1 200 ? 26.081 -11.653 16.067 1.00 144.04 200 LEU C O 1
ATOM 6838 N N . ASP C 1 201 ? 26.379 -9.948 17.500 1.00 143.50 201 ASP C N 1
ATOM 6839 C CA . ASP C 1 201 ? 27.762 -9.739 17.070 1.00 143.10 201 ASP C CA 1
ATOM 6840 C C . ASP C 1 201 ? 28.711 -10.533 17.976 1.00 141.36 201 ASP C C 1
ATOM 6841 O O . ASP C 1 201 ? 29.579 -9.971 18.649 1.00 141.11 201 ASP C O 1
ATOM 6846 N N . ASN C 1 202 ? 28.523 -11.854 17.970 1.00 139.09 202 ASN C N 1
ATOM 6847 C CA . ASN C 1 202 ? 29.314 -12.786 18.770 1.00 136.77 202 ASN C CA 1
ATOM 6848 C C . ASN C 1 202 ? 30.448 -13.421 17.961 1.00 135.85 202 ASN C C 1
ATOM 6849 O O . ASN C 1 202 ? 31.015 -14.438 18.365 1.00 135.21 202 ASN C O 1
ATOM 6854 N N . TRP C 1 203 ? 30.777 -12.815 16.824 1.00 134.74 203 TRP C N 1
ATOM 6855 C CA . TRP C 1 203 ? 31.842 -13.328 15.969 1.00 133.61 203 TRP C CA 1
ATOM 6856 C C . TRP C 1 203 ? 33.229 -13.073 16.538 1.00 133.57 203 TRP C C 1
ATOM 6857 O O . TRP C 1 203 ? 33.646 -11.923 16.715 1.00 133.18 203 TRP C O 1
ATOM 6868 N N . ASP C 1 204 ? 33.927 -14.166 16.835 1.00 133.11 204 ASP C N 1
ATOM 6869 C CA . ASP C 1 204 ? 35.291 -14.119 17.349 1.00 132.24 204 ASP C CA 1
ATOM 6870 C C . ASP C 1 204 ? 36.012 -15.259 16.640 1.00 129.94 204 ASP C C 1
ATOM 6871 O O . ASP C 1 204 ? 35.943 -16.417 17.059 1.00 129.01 204 ASP C O 1
ATOM 6876 N N . GLY C 1 205 ? 36.676 -14.914 15.541 1.00 127.49 205 GLY C N 1
ATOM 6877 C CA . GLY C 1 205 ? 37.399 -15.898 14.762 1.00 125.53 205 GLY C CA 1
ATOM 6878 C C . GLY C 1 205 ? 38.821 -15.454 14.501 1.00 123.94 205 GLY C C 1
ATOM 6879 O O . GLY C 1 205 ? 39.131 -14.262 14.552 1.00 123.85 205 GLY C O 1
ATOM 6880 N N . LEU C 1 206 ? 39.683 -16.424 14.216 1.00 121.85 206 LEU C N 1
ATOM 6881 C CA . LEU C 1 206 ? 41.089 -16.169 13.955 1.00 118.48 206 LEU C CA 1
ATOM 6882 C C . LEU C 1 206 ? 41.313 -14.953 13.061 1.00 116.05 206 LEU C C 1
ATOM 6883 O O . LEU C 1 206 ? 41.822 -13.928 13.509 1.00 114.85 206 LEU C O 1
ATOM 6888 N N . GLY C 1 207 ? 40.930 -15.071 11.797 1.00 114.59 207 GLY C N 1
ATOM 6889 C CA . GLY C 1 207 ? 41.119 -13.973 10.866 1.00 113.48 207 GLY C CA 1
ATOM 6890 C C . GLY C 1 207 ? 39.809 -13.419 10.352 1.00 112.58 207 GLY C C 1
ATOM 6891 O O . GLY C 1 207 ? 38.743 -13.953 10.661 1.00 112.16 207 GLY C O 1
ATOM 6892 N N . MET C 1 208 ? 39.888 -12.355 9.556 1.00 111.43 208 MET C N 1
ATOM 6893 C CA . MET C 1 208 ? 38.691 -11.722 9.021 1.00 110.15 208 MET C CA 1
ATOM 6894 C C . MET C 1 208 ? 37.852 -11.336 10.235 1.00 111.04 208 MET C C 1
ATOM 6895 O O . MET C 1 208 ? 36.745 -11.837 10.428 1.00 110.88 208 MET C O 1
ATOM 6900 N N . ARG C 1 209 ? 38.408 -10.456 11.064 1.00 112.71 209 ARG C N 1
ATOM 6901 C CA . ARG C 1 209 ? 37.743 -9.997 12.282 1.00 114.11 209 ARG C CA 1
ATOM 6902 C C . ARG C 1 209 ? 36.929 -8.737 11.999 1.00 114.36 209 ARG C C 1
ATOM 6903 O O . ARG C 1 209 ? 35.867 -8.520 12.589 1.00 113.45 209 ARG C O 1
ATOM 6911 N N . ALA C 1 210 ? 37.437 -7.924 11.076 1.00 115.48 210 ALA C N 1
ATOM 6912 C CA . ALA C 1 210 ? 36.806 -6.664 10.686 1.00 116.56 210 ALA C CA 1
ATOM 6913 C C . ALA C 1 210 ? 35.685 -6.784 9.635 1.00 116.79 210 ALA C C 1
ATOM 6914 O O . ALA C 1 210 ? 35.367 -5.814 8.937 1.00 116.55 210 ALA C O 1
ATOM 6916 N N . SER C 1 211 ? 35.103 -7.972 9.507 1.00 117.00 211 SER C N 1
ATOM 6917 C CA . SER C 1 211 ? 34.004 -8.181 8.567 1.00 116.47 211 SER C CA 1
ATOM 6918 C C . SER C 1 211 ? 32.796 -8.303 9.480 1.00 117.49 211 SER C C 1
ATOM 6919 O O . SER C 1 211 ? 32.961 -8.496 10.685 1.00 118.87 211 SER C O 1
ATOM 6922 N N . GLY C 1 212 ? 31.592 -8.188 8.937 1.00 116.93 212 GLY C N 1
ATOM 6923 C CA . GLY C 1 212 ? 30.429 -8.309 9.793 1.00 116.51 212 GLY C CA 1
ATOM 6924 C C . GLY C 1 212 ? 29.930 -9.737 9.843 1.00 116.47 212 GLY C C 1
ATOM 6925 O O . GLY C 1 212 ? 28.733 -9.968 9.785 1.00 117.87 212 GLY C O 1
ATOM 6926 N N . THR C 1 213 ? 30.835 -10.702 9.953 1.00 117.17 213 THR C N 1
ATOM 6927 C CA . THR C 1 213 ? 30.431 -12.107 9.980 1.00 118.39 213 THR C CA 1
ATOM 6928 C C . THR C 1 213 ? 29.680 -12.466 11.258 1.00 120.29 213 THR C C 1
ATOM 6929 O O . THR C 1 213 ? 30.111 -13.317 12.035 1.00 120.97 213 THR C O 1
ATOM 6933 N N . LEU C 1 214 ? 28.538 -11.821 11.461 1.00 122.27 214 LEU C N 1
ATOM 6934 C CA . LEU C 1 214 ? 27.728 -12.061 12.646 1.00 123.95 214 LEU C CA 1
ATOM 6935 C C . LEU C 1 214 ? 26.764 -13.218 12.418 1.00 124.37 214 LEU C C 1
ATOM 6936 O O . LEU C 1 214 ? 26.691 -13.766 11.321 1.00 123.68 214 LEU C O 1
ATOM 6941 N N . GLU C 1 215 ? 26.040 -13.588 13.471 1.00 125.70 215 GLU C N 1
ATOM 6942 C CA . GLU C 1 215 ? 25.056 -14.670 13.423 1.00 127.39 215 GLU C CA 1
ATOM 6943 C C . GLU C 1 215 ? 23.676 -14.053 13.638 1.00 128.60 215 GLU C C 1
ATOM 6944 O O . GLU C 1 215 ? 23.570 -13.029 14.307 1.00 130.45 215 GLU C O 1
ATOM 6950 N N . VAL C 1 216 ? 22.622 -14.661 13.089 1.00 128.90 216 VAL C N 1
ATOM 6951 C CA . VAL C 1 216 ? 21.268 -14.120 13.262 1.00 128.16 216 VAL C CA 1
ATOM 6952 C C . VAL C 1 216 ? 20.202 -15.182 13.578 1.00 129.18 216 VAL C C 1
ATOM 6953 O O . VAL C 1 216 ? 20.248 -16.298 13.057 1.00 129.52 216 VAL C O 1
ATOM 6957 N N . VAL C 1 217 ? 19.251 -14.830 14.447 1.00 129.82 217 VAL C N 1
ATOM 6958 C CA . VAL C 1 217 ? 18.171 -15.747 14.833 1.00 129.81 217 VAL C CA 1
ATOM 6959 C C . VAL C 1 217 ? 16.795 -15.269 14.346 1.00 129.42 217 VAL C C 1
ATOM 6960 O O . VAL C 1 217 ? 16.597 -14.039 14.226 1.00 129.22 217 VAL C O 1
ATOM 6964 N N . PRO C 1 222 ? 7.483 -12.744 10.338 1.00 163.85 222 PRO C N 1
ATOM 6965 C CA . PRO C 1 222 ? 6.269 -12.913 9.519 1.00 164.51 222 PRO C CA 1
ATOM 6966 C C . PRO C 1 222 ? 6.487 -12.520 8.059 1.00 165.18 222 PRO C C 1
ATOM 6967 O O . PRO C 1 222 ? 7.264 -11.614 7.755 1.00 164.71 222 PRO C O 1
ATOM 6971 N N . VAL C 1 223 ? 5.800 -13.221 7.159 1.00 166.18 223 VAL C N 1
ATOM 6972 C CA . VAL C 1 223 ? 5.901 -12.961 5.727 1.00 166.95 223 VAL C CA 1
ATOM 6973 C C . VAL C 1 223 ? 4.853 -13.762 4.943 1.00 168.18 223 VAL C C 1
ATOM 6974 O O . VAL C 1 223 ? 4.625 -14.943 5.218 1.00 167.56 223 VAL C O 1
ATOM 6978 N N . ARG C 1 224 ? 4.224 -13.112 3.963 1.00 169.86 224 ARG C N 1
ATOM 6979 C CA . ARG C 1 224 ? 3.180 -13.743 3.153 1.00 171.59 224 ARG C CA 1
ATOM 6980 C C . ARG C 1 224 ? 3.655 -14.600 1.977 1.00 172.16 224 ARG C C 1
ATOM 6981 O O . ARG C 1 224 ? 4.822 -14.552 1.592 1.00 172.50 224 ARG C O 1
ATOM 6989 N N . ALA C 1 225 ? 2.727 -15.374 1.411 1.00 172.56 225 ALA C N 1
ATOM 6990 C CA . ALA C 1 225 ? 3.001 -16.284 0.296 1.00 172.88 225 ALA C CA 1
ATOM 6991 C C . ALA C 1 225 ? 3.466 -15.622 -0.998 1.00 173.28 225 ALA C C 1
ATOM 6992 O O . ALA C 1 225 ? 4.042 -16.285 -1.863 1.00 173.31 225 ALA C O 1
ATOM 6994 N N . ASP C 1 226 ? 3.215 -14.324 -1.133 1.00 173.78 226 ASP C N 1
ATOM 6995 C CA . ASP C 1 226 ? 3.611 -13.587 -2.332 1.00 174.36 226 ASP C CA 1
ATOM 6996 C C . ASP C 1 226 ? 5.038 -13.044 -2.239 1.00 174.41 226 ASP C C 1
ATOM 6997 O O . ASP C 1 226 ? 5.585 -12.538 -3.220 1.00 174.10 226 ASP C O 1
ATOM 7002 N N . GLU C 1 227 ? 5.633 -13.148 -1.055 1.00 174.55 227 GLU C N 1
ATOM 7003 C CA . GLU C 1 227 ? 6.990 -12.666 -0.834 1.00 174.38 227 GLU C CA 1
ATOM 7004 C C . GLU C 1 227 ? 8.005 -13.809 -0.904 1.00 174.38 227 GLU C C 1
ATOM 7005 O O . GLU C 1 227 ? 9.212 -13.569 -0.989 1.00 174.43 227 GLU C O 1
ATOM 7007 N N . LEU C 1 228 ? 7.511 -15.046 -0.864 1.00 174.18 228 LEU C N 1
ATOM 7008 C CA . LEU C 1 228 ? 8.369 -16.231 -0.933 1.00 173.68 228 LEU C CA 1
ATOM 7009 C C . LEU C 1 228 ? 8.729 -16.571 -2.375 1.00 173.75 228 LEU C C 1
ATOM 7010 O O . LEU C 1 228 ? 7.891 -16.479 -3.274 1.00 174.25 228 LEU C O 1
ATOM 7015 N N . LEU C 1 229 ? 9.977 -16.969 -2.589 1.00 173.20 229 LEU C N 1
ATOM 7016 C CA . LEU C 1 229 ? 10.437 -17.341 -3.919 1.00 173.07 229 LEU C CA 1
ATOM 7017 C C . LEU C 1 229 ? 10.716 -18.840 -3.915 1.00 172.82 229 LEU C C 1
ATOM 7018 O O . LEU C 1 229 ? 11.869 -19.266 -3.872 1.00 173.48 229 LEU C O 1
ATOM 7020 N N . GLU C 1 230 ? 9.648 -19.633 -3.951 1.00 171.81 230 GLU C N 1
ATOM 7021 C CA . GLU C 1 230 ? 9.761 -21.087 -3.936 1.00 170.38 230 GLU C CA 1
ATOM 7022 C C . GLU C 1 230 ? 10.857 -21.595 -4.868 1.00 169.49 230 GLU C C 1
ATOM 7023 O O . GLU C 1 230 ? 11.226 -20.929 -5.835 1.00 168.39 230 GLU C O 1
ATOM 7025 N N . ARG C 1 231 ? 11.379 -22.777 -4.556 1.00 169.00 231 ARG C N 1
ATOM 7026 C CA . ARG C 1 231 ? 12.426 -23.400 -5.356 1.00 168.65 231 ARG C CA 1
ATOM 7027 C C . ARG C 1 231 ? 12.175 -24.904 -5.428 1.00 168.68 231 ARG C C 1
ATOM 7028 O O . ARG C 1 231 ? 11.176 -25.401 -4.905 1.00 168.08 231 ARG C O 1
ATOM 7030 N N . GLY C 1 232 ? 13.083 -25.624 -6.075 1.00 169.24 232 GLY C N 1
ATOM 7031 C CA . GLY C 1 232 ? 12.924 -27.061 -6.208 1.00 170.21 232 GLY C CA 1
ATOM 7032 C C . GLY C 1 232 ? 12.932 -27.803 -4.887 1.00 171.15 232 GLY C C 1
ATOM 7033 O O . GLY C 1 232 ? 13.451 -27.296 -3.895 1.00 170.81 232 GLY C O 1
ATOM 7034 N N . PRO C 1 233 ? 12.358 -29.015 -4.839 1.00 171.88 233 PRO C N 1
ATOM 7035 C CA . PRO C 1 233 ? 12.337 -29.782 -3.594 1.00 172.74 233 PRO C CA 1
ATOM 7036 C C . PRO C 1 233 ? 13.746 -30.247 -3.253 1.00 174.32 233 PRO C C 1
ATOM 7037 O O . PRO C 1 233 ? 14.573 -30.448 -4.145 1.00 174.25 233 PRO C O 1
ATOM 7041 N N . VAL C 1 234 ? 14.024 -30.408 -1.967 1.00 175.71 234 VAL C N 1
ATOM 7042 C CA . VAL C 1 234 ? 15.339 -30.862 -1.544 1.00 177.10 234 VAL C CA 1
ATOM 7043 C C . VAL C 1 234 ? 15.3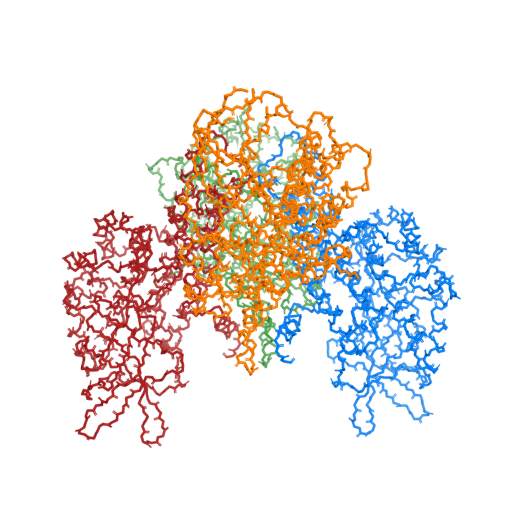37 -32.388 -1.468 1.00 178.15 234 VAL C C 1
ATOM 7044 O O . VAL C 1 234 ? 14.242 -32.969 -1.649 1.00 179.44 234 VAL C O 1
ATOM 7048 N N . ALA C 1 236 ? 19.366 -33.766 -2.495 1.00 136.06 236 ALA C N 1
ATOM 7049 C CA . ALA C 1 236 ? 19.266 -34.060 -3.957 1.00 135.91 236 ALA C CA 1
ATOM 7050 C C . ALA C 1 236 ? 19.050 -32.777 -4.776 1.00 135.83 236 ALA C C 1
ATOM 7051 O O . ALA C 1 236 ? 18.296 -31.888 -4.364 1.00 135.87 236 ALA C O 1
ATOM 7053 N N . ARG C 1 237 ? 19.724 -32.681 -5.926 1.00 134.99 237 ARG C N 1
ATOM 7054 C CA . ARG C 1 237 ? 19.599 -31.519 -6.819 1.00 133.68 237 ARG C CA 1
ATOM 7055 C C . ARG C 1 237 ? 20.260 -31.765 -8.181 1.00 132.65 237 ARG C C 1
ATOM 7056 O O . ARG C 1 237 ? 20.957 -32.766 -8.374 1.00 132.25 237 ARG C O 1
ATOM 7058 N N . ARG C 1 238 ? 20.031 -30.851 -9.123 1.00 131.33 238 ARG C N 1
ATOM 7059 C CA . ARG C 1 238 ? 20.592 -30.965 -10.470 1.00 130.17 238 ARG C CA 1
ATOM 7060 C C . ARG C 1 238 ? 21.927 -30.226 -10.578 1.00 128.93 238 ARG C C 1
ATOM 7061 O O . ARG C 1 238 ? 22.311 -29.502 -9.662 1.00 127.90 238 ARG C O 1
ATOM 7063 N N . ASP C 1 239 ? 22.627 -30.394 -11.701 1.00 128.17 239 ASP C N 1
ATOM 7064 C CA . ASP C 1 239 ? 23.929 -29.746 -11.867 1.00 126.16 239 ASP C CA 1
ATOM 7065 C C . ASP C 1 239 ? 23.839 -28.332 -12.408 1.00 124.83 239 ASP C C 1
ATOM 7066 O O . ASP C 1 239 ? 24.846 -27.632 -12.479 1.00 124.45 239 ASP C O 1
ATOM 7071 N N . ALA C 1 240 ? 22.646 -27.920 -12.817 1.00 123.95 240 ALA C N 1
ATOM 7072 C CA . ALA C 1 240 ? 22.463 -26.583 -13.368 1.00 122.86 240 ALA C CA 1
ATOM 7073 C C . ALA C 1 240 ? 22.541 -25.530 -12.268 1.00 121.97 240 ALA C C 1
ATOM 7074 O O . ALA C 1 240 ? 22.837 -24.360 -12.533 1.00 121.75 240 ALA C O 1
ATOM 7076 N N . VAL C 1 241 ? 22.272 -25.951 -11.034 1.00 120.16 241 VAL C N 1
ATOM 7077 C CA . VAL C 1 241 ? 22.328 -25.046 -9.891 1.00 118.40 241 VAL C CA 1
ATOM 7078 C C . VAL C 1 241 ? 23.788 -24.701 -9.595 1.00 116.94 241 VAL C C 1
ATOM 7079 O O . VAL C 1 241 ? 24.080 -23.684 -8.962 1.00 116.31 241 VAL C O 1
ATOM 7083 N N . LEU C 1 242 ? 24.700 -25.554 -10.058 1.00 115.23 242 LEU C N 1
ATOM 7084 C CA . LEU C 1 242 ? 26.128 -25.335 -9.844 1.00 112.92 242 LEU C CA 1
ATOM 7085 C C . LEU C 1 242 ? 26.613 -24.048 -10.499 1.00 111.14 242 LEU C C 1
ATOM 7086 O O . LEU C 1 242 ? 27.558 -23.428 -10.019 1.00 111.14 242 LEU C O 1
ATOM 7091 N N . ALA C 1 243 ? 25.971 -23.643 -11.591 1.00 109.19 243 ALA C N 1
ATOM 7092 C CA . ALA C 1 243 ? 26.363 -22.416 -12.272 1.00 108.48 243 ALA C CA 1
ATOM 7093 C C . ALA C 1 243 ? 26.069 -21.235 -11.360 1.00 108.49 243 ALA C C 1
ATOM 7094 O O . ALA C 1 243 ? 26.856 -20.294 -11.267 1.00 107.44 243 ALA C O 1
ATOM 7096 N N . GLY C 1 244 ? 24.927 -21.296 -10.684 1.00 108.99 244 GLY C N 1
ATOM 7097 C CA . GLY C 1 244 ? 24.542 -20.229 -9.779 1.00 109.10 244 GLY C CA 1
ATOM 7098 C C . GLY C 1 244 ? 25.492 -20.140 -8.600 1.00 108.30 244 GLY C C 1
ATOM 7099 O O . GLY C 1 244 ? 25.949 -19.052 -8.245 1.00 107.72 244 GLY C O 1
ATOM 7100 N N . GLN C 1 245 ? 25.789 -21.290 -7.994 1.00 107.44 245 GLN C N 1
ATOM 7101 C CA . GLN C 1 245 ? 26.695 -21.354 -6.850 1.00 106.00 245 GLN C CA 1
ATOM 7102 C C . GLN C 1 245 ? 28.091 -20.866 -7.203 1.00 104.98 245 GLN C C 1
ATOM 7103 O O . GLN C 1 245 ? 28.755 -20.236 -6.385 1.00 103.66 245 GLN C O 1
ATOM 7109 N N . THR C 1 246 ? 28.540 -21.168 -8.415 1.00 104.69 246 THR C N 1
ATOM 7110 C CA . THR C 1 246 ? 29.864 -20.750 -8.841 1.00 105.70 246 THR C CA 1
ATOM 7111 C C . THR C 1 246 ? 29.955 -19.229 -8.916 1.00 106.21 246 THR C C 1
ATOM 7112 O O . THR C 1 246 ? 30.799 -18.619 -8.261 1.00 107.08 246 THR C O 1
ATOM 7116 N N . VAL C 1 247 ? 29.066 -18.618 -9.690 1.00 106.80 247 VAL C N 1
ATOM 7117 C CA . VAL C 1 247 ? 29.059 -17.169 -9.835 1.00 106.37 247 VAL C CA 1
ATOM 7118 C C . VAL C 1 247 ? 28.899 -16.469 -8.481 1.00 105.14 247 VAL C C 1
ATOM 7119 O O . VAL C 1 247 ? 29.328 -15.330 -8.315 1.00 105.16 247 VAL C O 1
ATOM 7123 N N . SER C 1 248 ? 28.320 -17.164 -7.507 1.00 103.56 248 SER C N 1
ATOM 7124 C CA . SER C 1 248 ? 28.116 -16.593 -6.180 1.00 102.84 248 SER C CA 1
ATOM 7125 C C . SER C 1 248 ? 29.389 -16.314 -5.390 1.00 102.30 248 SER C C 1
ATOM 7126 O O . SER C 1 248 ? 29.556 -15.222 -4.843 1.00 102.56 248 SER C O 1
ATOM 7129 N N . SER C 1 249 ? 30.284 -17.294 -5.327 1.00 100.81 249 SER C N 1
ATOM 7130 C CA . SER C 1 249 ? 31.513 -17.125 -4.559 1.00 99.31 249 SER C CA 1
ATOM 7131 C C . SER C 1 249 ? 32.854 -17.382 -5.259 1.00 97.25 249 SER C C 1
ATOM 7132 O O . SER C 1 249 ? 33.882 -17.542 -4.595 1.00 94.71 249 SER C O 1
ATOM 7135 N N . ILE C 1 250 ? 32.858 -17.411 -6.587 1.00 96.37 250 ILE C N 1
ATOM 7136 C CA . ILE C 1 250 ? 34.105 -17.633 -7.308 1.00 95.33 250 ILE C CA 1
ATOM 7137 C C . ILE C 1 250 ? 34.990 -16.408 -7.247 1.00 94.51 250 ILE C C 1
ATOM 7138 O O . ILE C 1 250 ? 36.212 -16.517 -7.278 1.00 95.26 250 ILE C O 1
ATOM 7143 N N . THR C 1 251 ? 34.370 -15.240 -7.160 1.00 93.78 251 THR C N 1
ATOM 7144 C CA . THR C 1 251 ? 35.101 -13.982 -7.115 1.00 93.17 251 THR C CA 1
ATOM 7145 C C . THR C 1 251 ? 35.904 -13.751 -5.827 1.00 92.56 251 THR C C 1
ATOM 7146 O O . THR C 1 251 ? 36.741 -12.846 -5.773 1.00 90.72 251 THR C O 1
ATOM 7150 N N . MET C 1 252 ? 35.646 -14.566 -4.802 1.00 92.56 252 MET C N 1
ATOM 7151 C CA . MET C 1 252 ? 36.354 -14.460 -3.523 1.00 93.18 252 MET C CA 1
ATOM 7152 C C . MET C 1 252 ? 37.813 -14.903 -3.673 1.00 92.32 252 MET C C 1
ATOM 7153 O O . MET C 1 252 ? 38.672 -14.548 -2.860 1.00 90.88 252 MET C O 1
ATOM 7158 N N . LEU C 1 253 ? 38.084 -15.709 -4.691 1.00 90.61 253 LEU C N 1
ATOM 7159 C CA . LEU C 1 253 ? 39.437 -16.175 -4.919 1.00 90.63 253 LEU C CA 1
ATOM 7160 C C . LEU C 1 253 ? 40.339 -14.967 -5.129 1.00 90.86 253 LEU C C 1
ATOM 7161 O O . LEU C 1 253 ? 41.537 -15.011 -4.839 1.00 92.70 253 LEU C O 1
ATOM 7166 N N . GLY C 1 254 ? 39.756 -13.879 -5.622 1.00 89.62 254 GLY C N 1
ATOM 7167 C CA . GLY C 1 254 ? 40.527 -12.673 -5.855 1.00 88.31 254 GLY C CA 1
ATOM 7168 C C . GLY C 1 254 ? 41.054 -12.072 -4.567 1.00 88.23 254 GLY C C 1
ATOM 7169 O O . GLY C 1 254 ? 42.155 -11.516 -4.536 1.00 88.51 254 GLY C O 1
ATOM 7170 N N . ILE C 1 255 ? 40.279 -12.184 -3.492 1.00 87.20 255 ILE C N 1
ATOM 7171 C CA . ILE C 1 255 ? 40.704 -11.632 -2.211 1.00 85.76 255 ILE C CA 1
ATOM 7172 C C . ILE C 1 255 ? 41.894 -12.418 -1.634 1.00 85.27 255 ILE C C 1
ATOM 7173 O O . ILE C 1 255 ? 42.799 -11.830 -1.045 1.00 85.45 255 ILE C O 1
ATOM 7178 N N . TYR C 1 256 ? 41.900 -13.739 -1.793 1.00 83.85 256 TYR C N 1
ATOM 7179 C CA . TYR C 1 256 ? 43.005 -14.523 -1.259 1.00 83.54 256 TYR C CA 1
ATOM 7180 C C . TYR C 1 256 ? 44.254 -14.290 -2.065 1.00 83.17 256 TYR C C 1
ATOM 7181 O O . TYR C 1 256 ? 45.358 -14.279 -1.525 1.00 83.76 256 TYR C O 1
ATOM 7190 N N . ALA C 1 257 ? 44.081 -14.114 -3.366 1.00 82.18 257 ALA C N 1
ATOM 7191 C CA . ALA C 1 257 ? 45.204 -13.823 -4.231 1.00 82.79 257 ALA C CA 1
ATOM 7192 C C . ALA C 1 257 ? 45.694 -12.453 -3.752 1.00 84.06 257 ALA C C 1
ATOM 7193 O O . ALA C 1 257 ? 46.893 -12.160 -3.771 1.00 85.18 257 ALA C O 1
ATOM 7195 N N . GLY C 1 258 ? 44.744 -11.625 -3.309 1.00 84.07 258 GLY C N 1
ATOM 7196 C CA . GLY C 1 258 ? 45.061 -10.293 -2.815 1.00 83.31 258 GLY C CA 1
ATOM 7197 C C . GLY C 1 258 ? 45.896 -10.331 -1.552 1.00 82.71 258 GLY C C 1
ATOM 7198 O O . GLY C 1 258 ? 46.878 -9.606 -1.434 1.00 84.28 258 GLY C O 1
ATOM 7199 N N . ILE C 1 259 ? 45.507 -11.175 -0.602 1.00 81.87 259 ILE C N 1
ATOM 7200 C CA . ILE C 1 259 ? 46.246 -11.321 0.649 1.00 81.86 259 ILE C CA 1
ATOM 7201 C C . ILE C 1 259 ? 47.673 -11.776 0.350 1.00 83.29 259 ILE C C 1
ATOM 7202 O O . ILE C 1 259 ? 48.632 -11.310 0.957 1.00 84.60 259 ILE C O 1
ATOM 7207 N N . ALA C 1 260 ? 47.802 -12.708 -0.584 1.00 83.27 260 ALA C N 1
ATOM 7208 C CA . ALA C 1 260 ? 49.105 -13.224 -0.954 1.00 83.11 260 ALA C CA 1
ATOM 7209 C C . ALA C 1 260 ? 49.948 -12.108 -1.552 1.00 83.13 260 ALA C C 1
ATOM 7210 O O . ALA C 1 260 ? 51.063 -11.852 -1.107 1.00 82.91 260 ALA C O 1
ATOM 7212 N N . GLN C 1 261 ? 49.409 -11.446 -2.568 1.00 84.01 261 GLN C N 1
ATOM 7213 C CA . GLN C 1 261 ? 50.130 -10.369 -3.217 1.00 85.54 261 GLN C CA 1
ATOM 7214 C C . GLN C 1 261 ? 50.555 -9.356 -2.168 1.00 85.46 261 GLN C C 1
ATOM 7215 O O . GLN C 1 261 ? 51.662 -8.813 -2.225 1.00 84.88 261 GLN C O 1
ATOM 7221 N N . ALA C 1 262 ? 49.672 -9.118 -1.205 1.00 84.94 262 ALA C N 1
ATOM 7222 C CA . ALA C 1 262 ? 49.940 -8.176 -0.128 1.00 86.15 262 ALA C CA 1
ATOM 7223 C C . ALA C 1 262 ? 51.172 -8.604 0.674 1.00 87.04 262 ALA C C 1
ATOM 7224 O O . ALA C 1 262 ? 52.145 -7.855 0.785 1.00 87.44 262 ALA C O 1
ATOM 7226 N N . ALA C 1 263 ? 51.124 -9.811 1.232 1.00 86.69 263 ALA C N 1
ATOM 7227 C CA . ALA C 1 263 ? 52.237 -10.332 2.011 1.00 86.28 263 ALA C CA 1
ATOM 7228 C C . ALA C 1 263 ? 53.553 -10.245 1.240 1.00 87.38 263 ALA C C 1
ATOM 7229 O O . ALA C 1 263 ? 54.566 -9.856 1.802 1.00 88.51 263 ALA C O 1
ATOM 7231 N N . ARG C 1 264 ? 53.546 -10.602 -0.041 1.00 88.67 264 ARG C N 1
ATOM 7232 C CA . ARG C 1 264 ? 54.763 -10.544 -0.852 1.00 90.19 264 ARG C CA 1
ATOM 7233 C C . ARG C 1 264 ? 55.362 -9.144 -0.850 1.00 92.06 264 ARG C C 1
ATOM 7234 O O . ARG C 1 264 ? 56.527 -8.957 -0.504 1.00 92.16 264 ARG C O 1
ATOM 7242 N N . ASP C 1 265 ? 54.558 -8.169 -1.258 1.00 94.69 265 ASP C N 1
ATOM 7243 C CA . ASP C 1 265 ? 54.992 -6.781 -1.313 1.00 96.95 265 ASP C CA 1
ATOM 7244 C C . ASP C 1 265 ? 55.706 -6.391 -0.021 1.00 97.15 265 ASP C C 1
ATOM 7245 O O . ASP C 1 265 ? 56.736 -5.717 -0.050 1.00 97.80 265 ASP C O 1
ATOM 7250 N N . ILE C 1 266 ? 55.161 -6.828 1.111 1.00 96.55 266 ILE C N 1
ATOM 7251 C CA . ILE C 1 266 ? 55.763 -6.540 2.411 1.00 95.13 266 ILE C CA 1
ATOM 7252 C C . ILE C 1 266 ? 57.117 -7.239 2.525 1.00 94.81 266 ILE C C 1
ATOM 7253 O O . ILE C 1 266 ? 58.152 -6.587 2.552 1.00 93.77 266 ILE C O 1
ATOM 7258 N N . ALA C 1 267 ? 57.095 -8.571 2.569 1.00 95.00 267 ALA C N 1
ATOM 7259 C CA . ALA C 1 267 ? 58.307 -9.373 2.704 1.00 93.80 267 ALA C CA 1
ATOM 7260 C C . ALA C 1 267 ? 59.402 -9.057 1.697 1.00 94.22 267 ALA C C 1
ATOM 7261 O O . ALA C 1 267 ? 60.580 -9.038 2.051 1.00 95.52 267 ALA C O 1
ATOM 7263 N N . VAL C 1 268 ? 59.040 -8.816 0.444 1.00 95.42 268 VAL C N 1
ATOM 7264 C CA . VAL C 1 268 ? 60.068 -8.518 -0.545 1.00 97.45 268 VAL C CA 1
ATOM 7265 C C . VAL C 1 268 ? 60.592 -7.099 -0.366 1.00 100.34 268 VAL C C 1
ATOM 7266 O O . VAL C 1 268 ? 61.784 -6.841 -0.561 1.00 101.47 268 VAL C O 1
ATOM 7270 N N . GLY C 1 269 ? 59.703 -6.187 0.022 1.00 102.12 269 GLY C N 1
ATOM 7271 C CA . GLY C 1 269 ? 60.103 -4.809 0.239 1.00 104.38 269 GLY C CA 1
ATOM 7272 C C . GLY C 1 269 ? 61.018 -4.686 1.442 1.00 106.28 269 GLY C C 1
ATOM 7273 O O . GLY C 1 269 ? 61.844 -3.777 1.519 1.00 106.94 269 GLY C O 1
ATOM 7274 N N . PHE C 1 270 ? 60.867 -5.607 2.387 1.00 107.99 270 PHE C N 1
ATOM 7275 C CA . PHE C 1 270 ? 61.680 -5.627 3.598 1.00 109.10 270 PHE C CA 1
ATOM 7276 C C . PHE C 1 270 ? 63.022 -6.273 3.290 1.00 109.98 270 PHE C C 1
ATOM 7277 O O . PHE C 1 270 ? 64.058 -5.853 3.795 1.00 110.75 270 PHE C O 1
ATOM 7285 N N . CYS C 1 271 ? 62.994 -7.301 2.457 1.00 111.03 271 CYS C N 1
ATOM 7286 C CA . CYS C 1 271 ? 64.201 -8.017 2.106 1.00 113.54 271 CYS C CA 1
ATOM 7287 C C . CYS C 1 271 ? 65.098 -7.187 1.197 1.00 114.92 271 CYS C C 1
ATOM 7288 O O . CYS C 1 271 ? 66.321 -7.201 1.325 1.00 114.23 271 CYS C O 1
ATOM 7291 N N . ALA C 1 272 ? 64.481 -6.465 0.273 1.00 118.19 272 ALA C N 1
ATOM 7292 C CA . ALA C 1 272 ? 65.225 -5.626 -0.652 1.00 121.81 272 ALA C CA 1
ATOM 7293 C C . ALA C 1 272 ? 65.724 -4.395 0.097 1.00 124.79 272 ALA C C 1
ATOM 7294 O O . ALA C 1 272 ? 66.792 -3.863 -0.207 1.00 125.59 272 ALA C O 1
ATOM 7296 N N . GLY C 1 273 ? 64.945 -3.954 1.083 1.00 127.31 273 GLY C N 1
ATOM 7297 C CA . GLY C 1 273 ? 65.319 -2.791 1.871 1.00 130.79 273 GLY C CA 1
ATOM 7298 C C . GLY C 1 273 ? 66.392 -3.100 2.901 1.00 133.61 273 GLY C C 1
ATOM 7299 O O . GLY C 1 273 ? 66.629 -2.314 3.818 1.00 133.71 273 GLY C O 1
ATOM 7300 N N . ARG C 1 274 ? 67.034 -4.257 2.751 1.00 135.92 274 ARG C N 1
ATOM 7301 C CA . ARG C 1 274 ? 68.101 -4.685 3.653 1.00 137.65 274 ARG C CA 1
ATOM 7302 C C . ARG C 1 274 ? 69.438 -4.231 3.072 1.00 137.71 274 ARG C C 1
ATOM 7303 O O . ARG C 1 274 ? 70.395 -3.971 3.802 1.00 137.87 274 ARG C O 1
ATOM 7311 N N . GLY C 1 275 ? 69.487 -4.139 1.746 1.00 137.83 275 GLY C N 1
ATOM 7312 C CA . GLY C 1 275 ? 70.694 -3.710 1.064 1.00 138.15 275 GLY C CA 1
ATOM 7313 C C . GLY C 1 275 ? 71.800 -4.749 0.998 1.00 138.25 275 GLY C C 1
ATOM 7314 O O . GLY C 1 275 ? 71.743 -5.787 1.666 1.00 138.01 275 GLY C O 1
ATOM 7315 N N . GLY C 1 276 ? 72.814 -4.461 0.185 1.00 138.01 276 GLY C N 1
ATOM 7316 C CA . GLY C 1 276 ? 73.939 -5.369 0.038 1.00 137.47 276 GLY C CA 1
ATOM 7317 C C . GLY C 1 276 ? 73.597 -6.627 -0.737 1.00 136.39 276 GLY C C 1
ATOM 7318 O O . GLY C 1 276 ? 72.872 -6.571 -1.731 1.00 136.59 276 GLY C O 1
ATOM 7319 N N . GLU C 1 277 ? 74.129 -7.764 -0.290 1.00 134.99 277 GLU C N 1
ATOM 7320 C CA . GLU C 1 277 ? 73.863 -9.041 -0.942 1.00 133.05 277 GLU C CA 1
ATOM 7321 C C . GLU C 1 277 ? 72.955 -9.902 -0.067 1.00 130.21 277 GLU C C 1
ATOM 7322 O O . GLU C 1 277 ? 73.229 -10.114 1.118 1.00 129.64 277 GLU C O 1
ATOM 7328 N N . PRO C 1 278 ? 71.848 -10.401 -0.647 1.00 127.31 278 PRO C N 1
ATOM 7329 C CA . PRO C 1 278 ? 70.878 -11.240 0.061 1.00 124.46 278 PRO C CA 1
ATOM 7330 C C . PRO C 1 278 ? 71.454 -12.619 0.350 1.00 121.33 278 PRO C C 1
ATOM 7331 O O . PRO C 1 278 ? 72.222 -13.155 -0.446 1.00 121.41 278 PRO C O 1
ATOM 7335 N N . ARG C 1 279 ? 71.084 -13.186 1.490 1.00 117.61 279 ARG C N 1
ATOM 7336 C CA . ARG C 1 279 ? 71.577 -14.494 1.883 1.00 114.12 279 ARG C CA 1
ATOM 7337 C C . ARG C 1 279 ? 71.123 -15.573 0.907 1.00 111.41 279 ARG C C 1
ATOM 7338 O O . ARG C 1 279 ? 70.153 -15.389 0.177 1.00 111.91 279 ARG C O 1
ATOM 7346 N N . ALA C 1 280 ? 71.820 -16.705 0.906 1.00 107.90 280 ALA C N 1
ATOM 7347 C CA . ALA C 1 280 ? 71.484 -17.813 0.017 1.00 103.56 280 ALA C CA 1
ATOM 7348 C C . ALA C 1 280 ? 70.036 -18.266 0.181 1.00 100.10 280 ALA C C 1
ATOM 7349 O O . ALA C 1 280 ? 69.242 -18.160 -0.744 1.00 98.19 280 ALA C O 1
ATOM 7351 N N . GLY C 1 281 ? 69.702 -18.761 1.367 1.00 96.83 281 GLY C N 1
ATOM 7352 C CA . GLY C 1 281 ? 68.350 -19.224 1.623 1.00 94.76 281 GLY C CA 1
ATOM 7353 C C . GLY C 1 281 ? 67.249 -18.229 1.299 1.00 93.52 281 GLY C C 1
ATOM 7354 O O . GLY C 1 281 ? 66.138 -18.623 0.956 1.00 93.32 281 GLY C O 1
ATOM 7355 N N . ALA C 1 282 ? 67.549 -16.939 1.412 1.00 91.76 282 ALA C N 1
ATOM 7356 C CA . ALA C 1 282 ? 66.569 -15.896 1.128 1.00 89.31 282 ALA C CA 1
ATOM 7357 C C . ALA C 1 282 ? 66.229 -15.834 -0.356 1.00 88.82 282 ALA C C 1
ATOM 7358 O O . ALA C 1 282 ? 65.071 -15.657 -0.729 1.00 88.64 282 ALA C O 1
ATOM 7360 N N . ARG C 1 283 ? 67.240 -15.972 -1.205 1.00 87.55 283 ARG C N 1
ATOM 7361 C CA . ARG C 1 283 ? 67.005 -15.927 -2.639 1.00 86.49 283 ARG C CA 1
ATOM 7362 C C . ARG C 1 283 ? 66.129 -17.095 -3.049 1.00 85.55 283 ARG C C 1
ATOM 7363 O O . ARG C 1 283 ? 65.301 -16.968 -3.939 1.00 86.44 283 ARG C O 1
ATOM 7371 N N . ALA C 1 284 ? 66.310 -18.233 -2.388 1.00 85.14 284 ALA C N 1
ATOM 7372 C CA . ALA C 1 284 ? 65.516 -19.421 -2.678 1.00 83.70 284 ALA C CA 1
ATOM 7373 C C . ALA C 1 284 ? 64.072 -19.155 -2.279 1.00 83.26 284 ALA C C 1
ATOM 7374 O O . ALA C 1 284 ? 63.146 -19.507 -3.005 1.00 84.04 284 ALA C O 1
ATOM 7376 N N . LEU C 1 285 ? 63.886 -18.526 -1.124 1.00 82.47 285 LEU C N 1
ATOM 7377 C CA . LEU C 1 285 ? 62.549 -18.205 -0.630 1.00 81.05 285 LEU C CA 1
ATOM 7378 C C . LEU C 1 285 ? 61.813 -17.240 -1.552 1.00 81.45 285 LEU C C 1
ATOM 7379 O O . LEU C 1 285 ? 60.713 -17.530 -2.017 1.00 81.22 285 LEU C O 1
ATOM 7384 N N . VAL C 1 286 ? 62.421 -16.088 -1.811 1.00 82.22 286 VAL C N 1
ATOM 7385 C CA . VAL C 1 286 ? 61.790 -15.087 -2.657 1.00 82.17 286 VAL C CA 1
ATOM 7386 C C . VAL C 1 286 ? 61.484 -15.616 -4.057 1.00 80.93 286 VAL C C 1
ATOM 7387 O O . VAL C 1 286 ? 60.458 -15.268 -4.639 1.00 80.68 286 VAL C O 1
ATOM 7391 N N . ALA C 1 287 ? 62.364 -16.457 -4.595 1.00 78.67 287 ALA C N 1
ATOM 7392 C CA . ALA C 1 287 ? 62.140 -17.015 -5.924 1.00 77.70 287 ALA C CA 1
ATOM 7393 C C . ALA C 1 287 ? 60.944 -17.961 -5.868 1.00 78.24 287 ALA C C 1
ATOM 7394 O O . ALA C 1 287 ? 60.095 -17.967 -6.755 1.00 79.04 287 ALA C O 1
ATOM 7396 N N . GLY C 1 288 ? 60.874 -18.744 -4.803 1.00 78.95 288 GLY C N 1
ATOM 7397 C CA . GLY C 1 288 ? 59.792 -19.688 -4.649 1.00 81.19 288 GLY C CA 1
ATOM 7398 C C . GLY C 1 288 ? 58.420 -19.075 -4.477 1.00 84.60 288 GLY C C 1
ATOM 7399 O O . GLY C 1 288 ? 57.471 -19.502 -5.135 1.00 86.85 288 GLY C O 1
ATOM 7400 N N . LEU C 1 289 ? 58.299 -18.077 -3.603 1.00 86.31 289 LEU C N 1
ATOM 7401 C CA . LEU C 1 289 ? 57.002 -17.460 -3.370 1.00 86.49 289 LEU C CA 1
ATOM 7402 C C . LEU C 1 289 ? 56.536 -16.659 -4.577 1.00 87.15 289 LEU C C 1
ATOM 7403 O O . LEU C 1 289 ? 55.338 -16.604 -4.857 1.00 89.02 289 LEU C O 1
ATOM 7408 N N . ASP C 1 290 ? 57.470 -16.058 -5.307 1.00 86.34 290 ASP C N 1
ATOM 7409 C CA . ASP C 1 290 ? 57.095 -15.305 -6.496 1.00 86.26 290 ASP C CA 1
ATOM 7410 C C . ASP C 1 290 ? 56.493 -16.252 -7.521 1.00 86.72 290 ASP C C 1
ATOM 7411 O O . ASP C 1 290 ? 55.547 -15.896 -8.222 1.00 88.61 290 ASP C O 1
ATOM 7416 N N . THR C 1 291 ? 57.047 -17.460 -7.598 1.00 85.87 291 THR C N 1
ATOM 7417 C CA . THR C 1 291 ? 56.573 -18.495 -8.509 1.00 85.35 291 THR C CA 1
ATOM 7418 C C . THR C 1 291 ? 55.164 -18.921 -8.125 1.00 86.15 291 THR C C 1
ATOM 7419 O O . THR C 1 291 ? 54.253 -18.915 -8.959 1.00 86.69 291 THR C O 1
ATOM 7423 N N . ARG C 1 292 ? 54.997 -19.306 -6.861 1.00 85.85 292 ARG C N 1
ATOM 7424 C CA . ARG C 1 292 ? 53.693 -19.732 -6.361 1.00 85.92 292 ARG C CA 1
ATOM 7425 C C . ARG C 1 292 ? 52.667 -18.624 -6.540 1.00 85.32 292 ARG C C 1
ATOM 7426 O O . ARG C 1 292 ? 51.516 -18.881 -6.892 1.00 84.53 292 ARG C O 1
ATOM 7434 N N . LEU C 1 293 ? 53.083 -17.390 -6.285 1.00 84.09 293 LEU C N 1
ATOM 7435 C CA . LEU C 1 293 ? 52.186 -16.256 -6.421 1.00 83.67 293 LEU C CA 1
ATOM 7436 C C . LEU C 1 293 ? 51.676 -16.145 -7.850 1.00 84.30 293 LEU C C 1
ATOM 7437 O O . LEU C 1 293 ? 50.485 -15.929 -8.075 1.00 85.34 293 LEU C O 1
ATOM 7442 N N . TYR C 1 294 ? 52.575 -16.288 -8.818 1.00 84.68 294 TYR C N 1
ATOM 7443 C CA . TYR C 1 294 ? 52.180 -16.200 -10.218 1.00 84.48 294 TYR C CA 1
ATOM 7444 C C . TYR C 1 294 ? 51.247 -17.343 -10.591 1.00 84.21 294 TYR C C 1
ATOM 7445 O O . TYR C 1 294 ? 50.195 -17.114 -11.173 1.00 84.46 294 TYR C O 1
ATOM 7454 N N . ALA C 1 295 ? 51.626 -18.569 -10.248 1.00 83.97 295 ALA C N 1
ATOM 7455 C CA . ALA C 1 295 ? 50.789 -19.728 -10.535 1.00 85.34 295 ALA C CA 1
ATOM 7456 C C . ALA C 1 295 ? 49.402 -19.470 -9.959 1.00 87.08 295 ALA C C 1
ATOM 7457 O O . ALA C 1 295 ? 48.389 -19.703 -10.616 1.00 88.90 295 ALA C O 1
ATOM 7459 N N . LEU C 1 296 ? 49.377 -18.963 -8.730 1.00 88.39 296 LEU C N 1
ATOM 7460 C CA . LEU C 1 296 ? 48.140 -18.654 -8.013 1.00 88.11 296 LEU C CA 1
ATOM 7461 C C . LEU C 1 296 ? 47.218 -17.660 -8.723 1.00 88.21 296 LEU C C 1
ATOM 7462 O O . LEU C 1 296 ? 46.022 -17.903 -8.858 1.00 87.24 296 LEU C O 1
ATOM 7467 N N . ARG C 1 297 ? 47.774 -16.535 -9.159 1.00 88.69 297 ARG C N 1
ATOM 7468 C CA . ARG C 1 297 ? 46.986 -15.510 -9.828 1.00 88.41 297 ARG C CA 1
ATOM 7469 C C . ARG C 1 297 ? 46.536 -15.979 -11.198 1.00 87.44 297 ARG C C 1
ATOM 7470 O O . ARG C 1 297 ? 45.408 -15.728 -11.608 1.00 87.69 297 ARG C O 1
ATOM 7478 N N . THR C 1 298 ? 47.428 -16.665 -11.899 1.00 86.80 298 THR C N 1
ATOM 7479 C CA . THR C 1 298 ? 47.135 -17.171 -13.230 1.00 87.66 298 THR C CA 1
ATOM 7480 C C . THR C 1 298 ? 46.008 -18.185 -13.202 1.00 87.81 298 THR C C 1
ATOM 7481 O O . THR C 1 298 ? 45.096 -18.127 -14.025 1.00 88.60 298 THR C O 1
ATOM 7485 N N . THR C 1 299 ? 46.074 -19.119 -12.260 1.00 87.58 299 THR C N 1
ATOM 7486 C CA . THR C 1 299 ? 45.043 -20.141 -12.141 1.00 86.98 299 THR C CA 1
ATOM 7487 C C . THR C 1 299 ? 43.671 -19.530 -11.865 1.00 87.55 299 THR C C 1
ATOM 7488 O O . THR C 1 299 ? 42.723 -19.791 -12.603 1.00 88.43 299 THR C O 1
ATOM 7492 N N . VAL C 1 300 ? 43.552 -18.723 -10.813 1.00 87.03 300 VAL C N 1
ATOM 7493 C CA . VAL C 1 300 ? 42.257 -18.109 -10.521 1.00 88.03 300 VAL C CA 1
ATOM 7494 C C . VAL C 1 300 ? 41.871 -17.176 -11.659 1.00 87.95 300 VAL C C 1
ATOM 7495 O O . VAL C 1 300 ? 40.697 -16.892 -11.863 1.00 87.78 300 VAL C O 1
ATOM 7499 N N . GLY C 1 301 ? 42.868 -16.702 -12.399 1.00 88.20 301 GLY C N 1
ATOM 7500 C CA . GLY C 1 301 ? 42.598 -15.810 -13.510 1.00 88.51 301 GLY C CA 1
ATOM 7501 C C . GLY C 1 301 ? 41.879 -16.557 -14.614 1.00 89.75 301 GLY C C 1
ATOM 7502 O O . GLY C 1 301 ? 40.850 -16.109 -15.114 1.00 91.48 301 GLY C O 1
ATOM 7503 N N . ALA C 1 302 ? 42.416 -17.710 -14.989 1.00 89.82 302 ALA C N 1
ATOM 7504 C CA . ALA C 1 302 ? 41.824 -18.522 -16.039 1.00 89.71 302 ALA C CA 1
ATOM 7505 C C . ALA C 1 302 ? 40.476 -19.106 -15.613 1.00 90.19 302 ALA C C 1
ATOM 7506 O O . ALA C 1 302 ? 39.556 -19.202 -16.425 1.00 89.88 302 ALA C O 1
ATOM 7508 N N . ALA C 1 303 ? 40.358 -19.494 -14.345 1.00 90.35 303 ALA C N 1
ATOM 7509 C CA . ALA C 1 303 ? 39.112 -20.073 -13.850 1.00 90.41 303 ALA C CA 1
ATOM 7510 C C . ALA C 1 303 ? 37.975 -19.063 -13.967 1.00 91.60 303 ALA C C 1
ATOM 7511 O O . ALA C 1 303 ? 36.822 -19.432 -14.208 1.00 90.64 303 ALA C O 1
ATOM 7513 N N . LEU C 1 304 ? 38.311 -17.786 -13.799 1.00 92.75 304 LEU C N 1
ATOM 7514 C CA . LEU C 1 304 ? 37.333 -16.708 -13.894 1.00 93.82 304 LEU C CA 1
ATOM 7515 C C . LEU C 1 304 ? 36.915 -16.477 -15.334 1.00 94.62 304 LEU C C 1
ATOM 7516 O O . LEU C 1 304 ? 35.732 -16.548 -15.658 1.00 95.01 304 LEU C O 1
ATOM 7521 N N . THR C 1 305 ? 37.886 -16.190 -16.196 1.00 95.91 305 THR C N 1
ATOM 7522 C CA . THR C 1 305 ? 37.594 -15.943 -17.600 1.00 99.18 305 THR C CA 1
ATOM 7523 C C . THR C 1 305 ? 36.863 -17.119 -18.239 1.00 101.52 305 THR C C 1
ATOM 7524 O O . THR C 1 305 ? 36.293 -16.988 -19.323 1.00 102.77 305 THR C O 1
ATOM 7528 N N . ASN C 1 306 ? 36.872 -18.262 -17.559 1.00 103.06 306 ASN C N 1
ATOM 7529 C CA . ASN C 1 306 ? 36.192 -19.449 -18.051 1.00 104.26 306 ASN C CA 1
ATOM 7530 C C . ASN C 1 306 ? 34.742 -19.449 -17.605 1.00 106.13 306 ASN C C 1
ATOM 7531 O O . ASN C 1 306 ? 33.877 -19.964 -18.301 1.00 106.91 306 ASN C O 1
ATOM 7536 N N . ALA C 1 307 ? 34.483 -18.894 -16.428 1.00 108.52 307 ALA C N 1
ATOM 7537 C CA . ALA C 1 307 ? 33.126 -18.836 -15.909 1.00 111.45 307 ALA C CA 1
ATOM 7538 C C . ALA C 1 307 ? 32.351 -17.760 -16.665 1.00 114.16 307 ALA C C 1
ATOM 7539 O O . ALA C 1 307 ? 31.122 -17.817 -16.764 1.00 116.19 307 ALA C O 1
ATOM 7541 N N . ASP C 1 308 ? 33.080 -16.786 -17.203 1.00 115.63 308 ASP C N 1
ATOM 7542 C CA . ASP C 1 308 ? 32.479 -15.692 -17.956 1.00 118.37 308 ASP C CA 1
ATOM 7543 C C . ASP C 1 308 ? 32.094 -16.128 -19.362 1.00 119.86 308 ASP C C 1
ATOM 7544 O O . ASP C 1 308 ? 31.071 -15.699 -19.893 1.00 121.19 308 ASP C O 1
ATOM 7549 N N . ALA C 1 309 ? 32.919 -16.973 -19.966 1.00 120.72 309 ALA C N 1
ATOM 7550 C CA . ALA C 1 309 ? 32.654 -17.455 -21.313 1.00 122.13 309 ALA C CA 1
ATOM 7551 C C . ALA C 1 309 ? 31.498 -18.442 -21.297 1.00 124.05 309 ALA C C 1
ATOM 7552 O O . ALA C 1 309 ? 30.775 -18.576 -22.279 1.00 125.39 309 ALA C O 1
ATOM 7554 N N . ALA C 1 310 ? 31.322 -19.129 -20.176 1.00 125.99 310 ALA C N 1
ATOM 7555 C CA . ALA C 1 310 ? 30.252 -20.108 -20.052 1.00 128.89 310 ALA C CA 1
ATOM 7556 C C . ALA C 1 310 ? 28.996 -19.491 -19.458 1.00 131.51 310 ALA C C 1
ATOM 7557 O O . ALA C 1 310 ? 27.935 -20.113 -19.451 1.00 131.91 310 ALA C O 1
ATOM 7559 N N . SER C 1 311 ? 29.118 -18.263 -18.967 1.00 134.55 311 SER C N 1
ATOM 7560 C CA . SER C 1 311 ? 27.993 -17.566 -18.353 1.00 137.70 311 SER C CA 1
ATOM 7561 C C . SER C 1 311 ? 27.070 -16.935 -19.407 1.00 139.30 311 SER C C 1
ATOM 7562 O O . SER C 1 311 ? 25.843 -16.966 -19.268 1.00 139.14 311 SER C O 1
ATOM 7565 N N . VAL C 1 312 ? 27.680 -16.422 -20.480 1.00 141.29 312 VAL C N 1
ATOM 7566 C CA . VAL C 1 312 ? 26.976 -15.764 -21.585 1.00 143.79 312 VAL C CA 1
ATOM 7567 C C . VAL C 1 312 ? 26.245 -16.700 -22.560 1.00 146.03 312 VAL C C 1
ATOM 7568 O O . VAL C 1 312 ? 25.384 -16.261 -23.323 1.00 146.48 312 VAL C O 1
ATOM 7570 N N . ASP C 1 313 ? 26.584 -17.982 -22.543 1.00 148.55 313 ASP C N 1
ATOM 7571 C CA . ASP C 1 313 ? 25.936 -18.940 -23.429 1.00 150.91 313 ASP C CA 1
ATOM 7572 C C . ASP C 1 313 ? 24.882 -19.752 -22.671 1.00 152.43 313 ASP C C 1
ATOM 7573 O O . ASP C 1 313 ? 25.220 -20.566 -21.808 1.00 152.91 313 ASP C O 1
ATOM 7578 N N . LEU C 1 314 ? 23.609 -19.528 -22.993 1.00 153.44 314 LEU C N 1
ATOM 7579 C CA . LEU C 1 314 ? 22.517 -20.241 -22.330 1.00 154.17 314 LEU C CA 1
ATOM 7580 C C . LEU C 1 314 ? 21.616 -21.029 -23.286 1.00 155.01 314 LEU C C 1
ATOM 7581 O O . LEU C 1 314 ? 20.543 -21.489 -22.892 1.00 155.12 314 LEU C O 1
ATOM 7586 N N . SER C 1 315 ? 22.051 -21.190 -24.534 1.00 155.99 315 SER C N 1
ATOM 7587 C CA . SER C 1 315 ? 21.263 -21.917 -25.530 1.00 156.74 315 SER C CA 1
ATOM 7588 C C . SER C 1 315 ? 21.561 -23.417 -25.543 1.00 156.50 315 SER C C 1
ATOM 7589 O O . SER C 1 315 ? 20.899 -24.182 -26.248 1.00 157.56 315 SER C O 1
ATOM 7592 N N . GLY C 1 316 ? 22.559 -23.830 -24.766 1.00 155.20 316 GLY C N 1
ATOM 7593 C CA . GLY C 1 316 ? 22.918 -25.237 -24.701 1.00 153.56 316 GLY C CA 1
ATOM 7594 C C . GLY C 1 316 ? 22.352 -25.903 -23.457 1.00 152.53 316 GLY C C 1
ATOM 7595 O O . GLY C 1 316 ? 21.490 -25.329 -22.788 1.00 152.74 316 GLY C O 1
ATOM 7596 N N . ASP C 1 317 ? 22.832 -27.104 -23.138 1.00 150.56 317 ASP C N 1
ATOM 7597 C CA . ASP C 1 317 ? 22.352 -27.831 -21.965 1.00 148.46 317 ASP C CA 1
ATOM 7598 C C . ASP C 1 317 ? 22.593 -27.017 -20.696 1.00 147.64 317 ASP C C 1
ATOM 7599 O O . ASP C 1 317 ? 23.687 -26.499 -20.483 1.00 147.90 317 ASP C O 1
ATOM 7604 N N . PRO C 1 318 ? 21.571 -26.896 -19.834 1.00 146.73 318 PRO C N 1
ATOM 7605 C CA . PRO C 1 318 ? 21.662 -26.139 -18.580 1.00 145.86 318 PRO C CA 1
ATOM 7606 C C . PRO C 1 318 ? 22.510 -26.821 -17.508 1.00 144.54 318 PRO C C 1
ATOM 7607 O O . PRO C 1 318 ? 22.986 -26.171 -16.578 1.00 144.55 318 PRO C O 1
ATOM 7611 N N . ASP C 1 319 ? 22.689 -28.132 -17.639 1.00 143.52 319 ASP C N 1
ATOM 7612 C CA . ASP C 1 319 ? 23.479 -28.900 -16.681 1.00 142.33 319 ASP C CA 1
ATOM 7613 C C . ASP C 1 319 ? 24.958 -28.875 -17.038 1.00 141.07 319 ASP C C 1
ATOM 7614 O O . ASP C 1 319 ? 25.813 -28.930 -16.160 1.00 140.87 319 ASP C O 1
ATOM 7619 N N . GLU C 1 320 ? 25.256 -28.807 -18.332 1.00 140.09 320 GLU C N 1
ATOM 7620 C CA . GLU C 1 320 ? 26.639 -28.767 -18.796 1.00 138.52 320 GLU C CA 1
ATOM 7621 C C . GLU C 1 320 ? 27.295 -27.450 -18.390 1.00 136.23 320 GLU C C 1
ATOM 7622 O O . GLU C 1 320 ? 28.415 -27.438 -17.876 1.00 136.72 320 GLU C O 1
ATOM 7628 N N . ARG C 1 321 ? 26.597 -26.344 -18.623 1.00 132.94 321 ARG C N 1
ATOM 7629 C CA . ARG C 1 321 ? 27.110 -25.028 -18.271 1.00 129.29 321 ARG C CA 1
ATOM 7630 C C . ARG C 1 321 ? 27.306 -24.946 -16.763 1.00 126.95 321 ARG C C 1
ATOM 7631 O O . ARG C 1 321 ? 27.905 -24.001 -16.257 1.00 127.55 321 ARG C O 1
ATOM 7639 N N . GLY C 1 322 ? 26.812 -25.951 -16.050 1.00 124.23 322 GLY C N 1
ATOM 7640 C CA . GLY C 1 322 ? 26.949 -25.965 -14.608 1.00 121.69 322 GLY C CA 1
ATOM 7641 C C . GLY C 1 322 ? 28.254 -26.600 -14.166 1.00 119.94 322 GLY C C 1
ATOM 7642 O O . GLY C 1 322 ? 28.919 -26.105 -13.257 1.00 119.96 322 GLY C O 1
ATOM 7643 N N . ARG C 1 323 ? 28.620 -27.703 -14.809 1.00 117.92 323 ARG C N 1
ATOM 7644 C CA . ARG C 1 323 ? 29.852 -28.406 -14.486 1.00 115.77 323 ARG C CA 1
ATOM 7645 C C . ARG C 1 323 ? 31.030 -27.647 -15.084 1.00 113.54 323 ARG C C 1
ATOM 7646 O O . ARG C 1 323 ? 32.077 -27.511 -14.458 1.00 113.68 323 ARG C O 1
ATOM 7654 N N . ARG C 1 324 ? 30.852 -27.174 -16.314 1.00 110.50 324 ARG C N 1
ATOM 7655 C CA . ARG C 1 324 ? 31.898 -26.441 -17.016 1.00 108.02 324 ARG C CA 1
ATOM 7656 C C . ARG C 1 324 ? 32.380 -25.233 -16.218 1.00 106.69 324 ARG C C 1
ATOM 7657 O O . ARG C 1 324 ? 33.494 -24.749 -16.427 1.00 106.31 324 ARG C O 1
ATOM 7659 N N . MET C 1 325 ? 31.542 -24.747 -15.305 1.00 105.06 325 MET C N 1
ATOM 7660 C CA . MET C 1 325 ? 31.892 -23.591 -14.486 1.00 103.53 325 MET C CA 1
ATOM 7661 C C . MET C 1 325 ? 32.406 -23.971 -13.104 1.00 101.19 325 MET C C 1
ATOM 7662 O O . MET C 1 325 ? 33.457 -23.501 -12.681 1.00 101.37 325 MET C O 1
ATOM 7667 N N . MET C 1 326 ? 31.661 -24.828 -12.418 1.00 98.68 326 MET C N 1
ATOM 7668 C CA . MET C 1 326 ? 31.995 -25.302 -11.078 1.00 97.95 326 MET C CA 1
ATOM 7669 C C . MET C 1 326 ? 33.331 -26.043 -10.957 1.00 97.44 326 MET C C 1
ATOM 7670 O O . MET C 1 326 ? 34.038 -25.912 -9.957 1.00 97.87 326 MET C O 1
ATOM 7675 N N . THR C 1 327 ? 33.660 -26.837 -11.966 1.00 96.46 327 THR C N 1
ATOM 7676 C CA . THR C 1 327 ? 34.886 -27.622 -11.961 1.00 95.99 327 THR C CA 1
ATOM 7677 C C . THR C 1 327 ? 36.161 -26.778 -11.956 1.00 94.18 327 THR C C 1
ATOM 7678 O O . THR C 1 327 ? 36.911 -26.784 -10.982 1.00 94.08 327 THR C O 1
ATOM 7682 N N . PRO C 1 328 ? 36.433 -26.046 -13.046 1.00 92.97 328 PRO C N 1
ATOM 7683 C CA . PRO C 1 328 ? 37.658 -25.239 -13.037 1.00 92.57 328 PRO C CA 1
ATOM 7684 C C . PRO C 1 328 ? 37.702 -24.270 -11.853 1.00 92.20 328 PRO C C 1
ATOM 7685 O O . PRO C 1 328 ? 38.770 -23.850 -11.420 1.00 93.41 328 PRO C O 1
ATOM 7689 N N . PHE C 1 329 ? 36.530 -23.924 -11.338 1.00 90.86 329 PHE C N 1
ATOM 7690 C CA . PHE C 1 329 ? 36.414 -23.041 -10.187 1.00 91.22 329 PHE C CA 1
ATOM 7691 C C . PHE C 1 329 ? 37.078 -23.776 -9.020 1.00 89.49 329 PHE C C 1
ATOM 7692 O O . PHE C 1 329 ? 38.006 -23.272 -8.392 1.00 87.67 329 PHE C O 1
ATOM 7700 N N . GLN C 1 330 ? 36.602 -24.986 -8.759 1.00 89.25 330 GLN C N 1
ATOM 7701 C CA . GLN C 1 330 ? 37.133 -25.815 -7.689 1.00 90.47 330 GLN C CA 1
ATOM 7702 C C . GLN C 1 330 ? 38.619 -26.154 -7.844 1.00 90.44 330 GLN C C 1
ATOM 7703 O O . GLN C 1 330 ? 39.298 -26.412 -6.845 1.00 92.04 330 GLN C O 1
ATOM 7709 N N . TYR C 1 331 ? 39.124 -26.161 -9.079 1.00 88.13 331 TYR C N 1
ATOM 7710 C CA . TYR C 1 331 ? 40.543 -26.435 -9.293 1.00 86.43 331 TYR C CA 1
ATOM 7711 C C . TYR C 1 331 ? 41.337 -25.248 -8.799 1.00 84.53 331 TYR C C 1
ATOM 7712 O O . TYR C 1 331 ? 42.369 -25.408 -8.154 1.00 83.85 331 TYR C O 1
ATOM 7721 N N . ALA C 1 332 ? 40.842 -24.053 -9.111 1.00 84.11 332 ALA C N 1
ATOM 7722 C CA . ALA C 1 332 ? 41.493 -22.813 -8.702 1.00 84.69 332 ALA C CA 1
ATOM 7723 C C . ALA C 1 332 ? 41.411 -22.657 -7.194 1.00 85.10 332 ALA C C 1
ATOM 7724 O O . ALA C 1 332 ? 42.381 -22.252 -6.551 1.00 87.05 332 ALA C O 1
ATOM 7726 N N . LYS C 1 333 ? 40.258 -22.982 -6.623 1.00 85.48 333 LYS C N 1
ATOM 7727 C CA . LYS C 1 333 ? 40.093 -22.867 -5.183 1.00 86.99 333 LYS C CA 1
ATOM 7728 C C . LYS C 1 333 ? 41.067 -23.826 -4.512 1.00 88.66 333 LYS C C 1
ATOM 7729 O O . LYS C 1 333 ? 41.778 -23.449 -3.578 1.00 88.89 333 LYS C O 1
ATOM 7735 N N . MET C 1 334 ? 41.106 -25.063 -5.001 1.00 89.87 334 MET C N 1
ATOM 7736 C CA . MET C 1 334 ? 42.004 -26.081 -4.465 1.00 91.33 334 MET C CA 1
ATOM 7737 C C . MET C 1 334 ? 43.453 -25.590 -4.492 1.00 90.86 334 MET C C 1
ATOM 7738 O O . MET C 1 334 ? 44.230 -25.861 -3.575 1.00 89.66 334 MET C O 1
ATOM 7743 N N . THR C 1 335 ? 43.803 -24.873 -5.557 1.00 90.58 335 THR C N 1
ATOM 7744 C CA . THR C 1 335 ? 45.144 -24.319 -5.748 1.00 90.38 335 THR C CA 1
ATOM 7745 C C . THR C 1 335 ? 45.428 -23.155 -4.801 1.00 90.68 335 THR C C 1
ATOM 7746 O O . THR C 1 335 ? 46.435 -23.142 -4.100 1.00 91.17 335 THR C O 1
ATOM 7750 N N . VAL C 1 336 ? 44.541 -22.169 -4.797 1.00 90.06 336 VAL C N 1
ATOM 7751 C CA . VAL C 1 336 ? 44.710 -21.001 -3.951 1.00 91.10 336 VAL C CA 1
ATOM 7752 C C . VAL C 1 336 ? 44.705 -21.347 -2.457 1.00 90.65 336 VAL C C 1
ATOM 7753 O O . VAL C 1 336 ? 45.416 -20.730 -1.671 1.00 90.24 336 VAL C O 1
ATOM 7757 N N . ASN C 1 337 ? 43.908 -22.338 -2.074 1.00 91.08 337 ASN C N 1
ATOM 7758 C CA . ASN C 1 337 ? 43.804 -22.760 -0.674 1.00 92.15 337 ASN C CA 1
ATOM 7759 C C . ASN C 1 337 ? 45.082 -23.322 -0.066 1.00 92.64 337 ASN C C 1
ATOM 7760 O O . ASN C 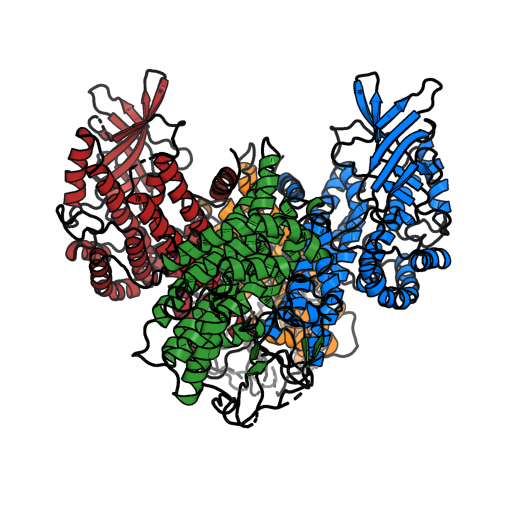1 337 ? 45.212 -23.379 1.156 1.00 92.08 337 ASN C O 1
ATOM 7765 N N . GLU C 1 338 ? 45.999 -23.788 -0.905 1.00 93.85 338 GLU C N 1
ATOM 7766 C CA . GLU C 1 338 ? 47.245 -24.336 -0.395 1.00 95.13 338 GLU C CA 1
ATOM 7767 C C . GLU C 1 338 ? 48.399 -23.482 -0.876 1.00 93.70 338 GLU C C 1
ATOM 7768 O O . GLU C 1 338 ? 49.451 -23.440 -0.250 1.00 95.03 338 GLU C O 1
ATOM 7774 N N . LEU C 1 339 ? 48.185 -22.773 -1.975 1.00 90.95 339 LEU C N 1
ATOM 7775 C CA . LEU C 1 339 ? 49.220 -21.932 -2.550 1.00 88.29 339 LEU C CA 1
ATOM 7776 C C . LEU C 1 339 ? 49.267 -20.504 -1.985 1.00 88.55 339 LEU C C 1
ATOM 7777 O O . LEU C 1 339 ? 50.321 -19.865 -1.993 1.00 88.73 339 LEU C O 1
ATOM 7782 N N . ALA C 1 340 ? 48.139 -19.998 -1.495 1.00 87.62 340 ALA C N 1
ATOM 7783 C CA . ALA C 1 340 ? 48.110 -18.648 -0.944 1.00 85.66 340 ALA C CA 1
ATOM 7784 C C . ALA C 1 340 ? 48.743 -18.617 0.442 1.00 85.17 340 ALA C C 1
ATOM 7785 O O . ALA C 1 340 ? 49.685 -17.865 0.674 1.00 85.68 340 ALA C O 1
ATOM 7787 N N . PRO C 1 341 ? 48.240 -19.435 1.386 1.00 84.07 341 PRO C N 1
ATOM 7788 C CA . PRO C 1 341 ? 48.839 -19.427 2.725 1.00 84.24 341 PRO C CA 1
ATOM 7789 C C . PRO C 1 341 ? 50.275 -19.944 2.671 1.00 84.50 341 PRO C C 1
ATOM 7790 O O . PRO C 1 341 ? 51.013 -19.897 3.656 1.00 84.16 341 PRO C O 1
ATOM 7794 N N . ALA C 1 342 ? 50.655 -20.441 1.499 1.00 85.67 342 ALA C N 1
ATOM 7795 C CA . ALA C 1 342 ? 51.989 -20.976 1.287 1.00 85.61 342 ALA C CA 1
ATOM 7796 C C . ALA C 1 342 ? 52.959 -19.843 1.036 1.00 86.66 342 ALA C C 1
ATOM 7797 O O . ALA C 1 342 ? 54.112 -19.932 1.442 1.00 87.53 342 ALA C O 1
ATOM 7799 N N . VAL C 1 343 ? 52.498 -18.784 0.366 1.00 86.41 343 VAL C N 1
ATOM 7800 C CA . VAL C 1 343 ? 53.358 -17.637 0.086 1.00 86.36 343 VAL C CA 1
ATOM 7801 C C . VAL C 1 343 ? 53.462 -16.736 1.310 1.00 87.39 343 VAL C C 1
ATOM 7802 O O . VAL C 1 343 ? 54.513 -16.156 1.559 1.00 88.72 343 VAL C O 1
ATOM 7806 N N . VAL C 1 344 ? 52.384 -16.603 2.076 1.00 88.00 344 VAL C N 1
ATOM 7807 C CA . VAL C 1 344 ? 52.449 -15.740 3.247 1.00 89.63 344 VAL C CA 1
ATOM 7808 C C . VAL C 1 344 ? 53.330 -16.388 4.302 1.00 91.18 344 VAL C C 1
ATOM 7809 O O . VAL C 1 344 ? 53.926 -15.698 5.129 1.00 91.95 344 VAL C O 1
ATOM 7813 N N . ASP C 1 345 ? 53.423 -17.713 4.267 1.00 92.28 345 ASP C N 1
ATOM 7814 C CA . ASP C 1 345 ? 54.254 -18.413 5.231 1.00 94.61 345 ASP C CA 1
ATOM 7815 C C . ASP C 1 345 ? 55.733 -18.204 4.913 1.00 96.06 345 ASP C C 1
ATOM 7816 O O . ASP C 1 345 ? 56.574 -18.218 5.815 1.00 97.42 345 ASP C O 1
ATOM 7821 N N . ASP C 1 346 ? 56.054 -18.014 3.634 1.00 96.22 346 ASP C N 1
ATOM 7822 C CA . ASP C 1 346 ? 57.438 -17.773 3.232 1.00 95.88 346 ASP C CA 1
ATOM 7823 C C . ASP C 1 346 ? 57.765 -16.316 3.496 1.00 94.55 346 ASP C C 1
ATOM 7824 O O . ASP C 1 346 ? 58.885 -15.977 3.867 1.00 92.90 346 ASP C O 1
ATOM 7829 N N . CYS C 1 347 ? 56.772 -15.456 3.296 1.00 94.74 347 CYS C N 1
ATOM 7830 C CA . CYS C 1 347 ? 56.925 -14.027 3.533 1.00 94.58 347 CYS C CA 1
ATOM 7831 C C . CYS C 1 347 ? 57.143 -13.828 5.021 1.00 93.85 347 CYS C C 1
ATOM 7832 O O . CYS C 1 347 ? 57.834 -12.900 5.450 1.00 93.94 347 CYS C O 1
ATOM 7835 N N . LEU C 1 348 ? 56.540 -14.718 5.801 1.00 92.11 348 LEU C N 1
ATOM 7836 C CA . LEU C 1 348 ? 56.650 -14.667 7.244 1.00 89.70 348 LEU C CA 1
ATOM 7837 C C . LEU C 1 348 ? 58.054 -15.088 7.652 1.00 89.78 348 LEU C C 1
ATOM 7838 O O . LEU C 1 348 ? 58.722 -14.392 8.408 1.00 90.46 348 LEU C O 1
ATOM 7843 N N . SER C 1 349 ? 58.515 -16.220 7.134 1.00 89.93 349 SER C N 1
ATOM 7844 C CA . SER C 1 349 ? 59.847 -16.700 7.478 1.00 90.88 349 SER C CA 1
ATOM 7845 C C . SER C 1 349 ? 60.945 -15.907 6.763 1.00 90.56 349 SER C C 1
ATOM 7846 O O . SER C 1 349 ? 62.132 -16.163 6.959 1.00 91.66 349 SER C O 1
ATOM 7849 N N . LEU C 1 350 ? 60.551 -14.947 5.935 1.00 89.04 350 LEU C N 1
ATOM 7850 C CA . LEU C 1 350 ? 61.518 -14.146 5.205 1.00 86.12 350 LEU C CA 1
ATOM 7851 C C . LEU C 1 350 ? 61.802 -12.843 5.940 1.00 85.87 350 LEU C C 1
ATOM 7852 O O . LEU C 1 350 ? 62.896 -12.302 5.855 1.00 86.64 350 LEU C O 1
ATOM 7857 N N . VAL C 1 351 ? 60.808 -12.346 6.664 1.00 85.87 351 VAL C N 1
ATOM 7858 C CA . VAL C 1 351 ? 60.938 -11.107 7.422 1.00 86.43 351 VAL C CA 1
ATOM 7859 C C . VAL C 1 351 ? 61.505 -11.400 8.804 1.00 87.56 351 VAL C C 1
ATOM 7860 O O . VAL C 1 351 ? 62.171 -10.558 9.404 1.00 90.11 351 VAL C O 1
ATOM 7864 N N . GLY C 1 352 ? 61.237 -12.595 9.314 1.00 87.61 352 GLY C N 1
ATOM 7865 C CA . GLY C 1 352 ? 61.758 -12.954 10.619 1.00 88.28 352 GLY C CA 1
ATOM 7866 C C . GLY C 1 352 ? 60.789 -12.755 11.758 1.00 89.41 352 GLY C C 1
ATOM 7867 O O . GLY C 1 352 ? 59.612 -12.483 11.544 1.00 89.76 352 GLY C O 1
ATOM 7868 N N . GLY C 1 353 ? 61.302 -12.890 12.976 1.00 90.73 353 GLY C N 1
ATOM 7869 C CA . GLY C 1 353 ? 60.492 -12.746 14.172 1.00 91.74 353 GLY C CA 1
ATOM 7870 C C . GLY C 1 353 ? 59.675 -11.474 14.300 1.00 92.42 353 GLY C C 1
ATOM 7871 O O . GLY C 1 353 ? 58.620 -11.489 14.930 1.00 92.26 353 GLY C O 1
ATOM 7872 N N . LEU C 1 354 ? 60.143 -10.372 13.720 1.00 93.21 354 LEU C N 1
ATOM 7873 C CA . LEU C 1 354 ? 59.397 -9.117 13.810 1.00 94.26 354 LEU C CA 1
ATOM 7874 C C . LEU C 1 354 ? 58.011 -9.287 13.204 1.00 94.11 354 LEU C C 1
ATOM 7875 O O . LEU C 1 354 ? 57.086 -8.569 13.555 1.00 95.11 354 LEU C O 1
ATOM 7877 N N . ALA C 1 355 ? 57.875 -10.248 12.297 1.00 93.91 355 ALA C N 1
ATOM 7878 C CA . ALA C 1 355 ? 56.603 -10.505 11.632 1.00 93.07 355 ALA C CA 1
ATOM 7879 C C . ALA C 1 355 ? 55.677 -11.402 12.448 1.00 91.76 355 ALA C C 1
ATOM 7880 O O . ALA C 1 355 ? 54.573 -11.719 12.020 1.00 90.69 355 ALA C O 1
ATOM 7882 N N . TYR C 1 356 ? 56.135 -11.811 13.622 1.00 91.76 356 TYR C N 1
ATOM 7883 C CA . TYR C 1 356 ? 55.345 -12.671 14.485 1.00 92.68 356 TYR C CA 1
ATOM 7884 C C . TYR C 1 356 ? 54.644 -11.793 15.502 1.00 95.44 356 TYR C C 1
ATOM 7885 O O . TYR C 1 356 ? 53.780 -12.254 16.252 1.00 96.04 356 TYR C O 1
ATOM 7894 N N . THR C 1 357 ? 55.033 -10.523 15.536 1.00 96.97 357 THR C N 1
ATOM 7895 C CA . THR C 1 357 ? 54.431 -9.583 16.462 1.00 99.01 357 THR C CA 1
ATOM 7896 C C . THR C 1 357 ? 53.034 -9.205 15.956 1.00 99.89 357 THR C C 1
ATOM 7897 O O . THR C 1 357 ? 52.840 -8.975 14.758 1.00 99.70 357 THR C O 1
ATOM 7901 N N . ALA C 1 358 ? 52.061 -9.158 16.867 1.00 100.24 358 ALA C N 1
ATOM 7902 C CA . ALA C 1 358 ? 50.691 -8.801 16.502 1.00 100.54 358 ALA C CA 1
ATOM 7903 C C . ALA C 1 358 ? 50.678 -7.416 15.849 1.00 100.50 358 ALA C C 1
ATOM 7904 O O . ALA C 1 358 ? 49.792 -7.091 15.057 1.00 100.21 358 ALA C O 1
ATOM 7906 N N . GLY C 1 359 ? 51.683 -6.611 16.182 1.00 100.13 359 GLY C N 1
ATOM 7907 C CA . GLY C 1 359 ? 51.783 -5.275 15.626 1.00 99.35 359 GLY C CA 1
ATOM 7908 C C . GLY C 1 359 ? 52.087 -5.268 14.140 1.00 98.70 359 GLY C C 1
ATOM 7909 O O . GLY C 1 359 ? 51.639 -4.372 13.422 1.00 99.06 359 GLY C O 1
ATOM 7910 N N . HIS C 1 360 ? 52.845 -6.263 13.677 1.00 97.66 360 HIS C N 1
ATOM 7911 C CA . HIS C 1 360 ? 53.205 -6.353 12.265 1.00 95.72 360 HIS C CA 1
ATOM 7912 C C . HIS C 1 360 ? 52.018 -6.818 11.432 1.00 95.36 360 HIS C C 1
ATOM 7913 O O . HIS C 1 360 ? 51.249 -7.683 11.858 1.00 93.94 360 HIS C O 1
ATOM 7920 N N . PRO C 1 361 ? 51.850 -6.232 10.230 1.00 95.32 361 PRO C N 1
ATOM 7921 C CA . PRO C 1 361 ? 50.755 -6.571 9.313 1.00 94.54 361 PRO C CA 1
ATOM 7922 C C . PRO C 1 361 ? 50.844 -7.994 8.759 1.00 93.21 361 PRO C C 1
ATOM 7923 O O . PRO C 1 361 ? 49.827 -8.622 8.447 1.00 93.14 361 PRO C O 1
ATOM 7927 N N . LEU C 1 362 ? 52.069 -8.495 8.642 1.00 91.00 362 LEU C N 1
ATOM 7928 C CA . LEU C 1 362 ? 52.314 -9.832 8.121 1.00 88.09 362 LEU C CA 1
ATOM 7929 C C . LEU C 1 362 ? 51.740 -10.893 9.052 1.00 88.01 362 LEU C C 1
ATOM 7930 O O . LEU C 1 362 ? 51.556 -12.041 8.666 1.00 88.20 362 LEU C O 1
ATOM 7935 N N . SER C 1 363 ? 51.467 -10.507 10.289 1.00 88.67 363 SER C N 1
ATOM 7936 C CA . SER C 1 363 ? 50.908 -11.435 11.260 1.00 89.03 363 SER C CA 1
ATOM 7937 C C . SER C 1 363 ? 49.421 -11.576 10.981 1.00 89.14 363 SER C C 1
ATOM 7938 O O . SER C 1 363 ? 48.880 -12.680 10.967 1.00 89.22 363 SER C O 1
ATOM 7941 N N . ARG C 1 364 ? 48.765 -10.441 10.759 1.00 89.49 364 ARG C N 1
ATOM 7942 C CA . ARG C 1 364 ? 47.339 -10.416 10.463 1.00 88.47 364 ARG C CA 1
ATOM 7943 C C . ARG C 1 364 ? 47.069 -11.222 9.194 1.00 87.81 364 ARG C C 1
ATOM 7944 O O . ARG C 1 364 ? 46.205 -12.102 9.185 1.00 87.65 364 ARG C O 1
ATOM 7952 N N . LEU C 1 365 ? 47.819 -10.924 8.132 1.00 84.67 365 LEU C N 1
ATOM 7953 C CA . LEU C 1 365 ? 47.667 -11.625 6.865 1.00 81.90 365 LEU C CA 1
ATOM 7954 C C . LEU C 1 365 ? 47.782 -13.135 7.036 1.00 82.41 365 LEU C C 1
ATOM 7955 O O . LEU C 1 365 ? 47.107 -13.894 6.354 1.00 84.58 365 LEU C O 1
ATOM 7960 N N . TYR C 1 366 ? 48.646 -13.571 7.941 1.00 81.58 366 TYR C N 1
ATOM 7961 C CA . TYR C 1 366 ? 48.840 -14.992 8.188 1.00 81.49 366 TYR C CA 1
ATOM 7962 C C . TYR C 1 366 ? 47.575 -15.641 8.745 1.00 83.59 366 TYR C C 1
ATOM 7963 O O . TYR C 1 366 ? 47.372 -16.851 8.613 1.00 85.06 366 TYR C O 1
ATOM 7972 N N . ARG C 1 367 ? 46.722 -14.833 9.364 1.00 85.55 367 ARG C N 1
ATOM 7973 C CA . ARG C 1 367 ? 45.474 -15.333 9.929 1.00 88.82 367 ARG C CA 1
ATOM 7974 C C . ARG C 1 367 ? 44.307 -15.182 8.960 1.00 89.37 367 ARG C C 1
ATOM 7975 O O . ARG C 1 367 ? 43.412 -16.019 8.914 1.00 88.35 367 ARG C O 1
ATOM 7983 N N . ASP C 1 368 ? 44.327 -14.105 8.184 1.00 91.25 368 ASP C N 1
ATOM 7984 C CA . ASP C 1 368 ? 43.279 -13.828 7.209 1.00 92.72 368 ASP C CA 1
ATOM 7985 C C . ASP C 1 368 ? 43.293 -14.825 6.054 1.00 92.02 368 ASP C C 1
ATOM 7986 O O . ASP C 1 368 ? 42.242 -15.219 5.548 1.00 91.86 368 ASP C O 1
ATOM 7991 N N . VAL C 1 369 ? 44.485 -15.234 5.640 1.00 90.67 369 VAL C N 1
ATOM 7992 C CA . VAL C 1 369 ? 44.628 -16.158 4.523 1.00 89.46 369 VAL C CA 1
ATOM 7993 C C . VAL C 1 369 ? 44.030 -17.555 4.750 1.00 89.90 369 VAL C C 1
ATOM 7994 O O . VAL C 1 369 ? 43.530 -18.179 3.812 1.00 89.88 369 VAL C O 1
ATOM 7998 N N . ARG C 1 370 ? 44.065 -18.051 5.983 1.00 89.85 370 ARG C N 1
ATOM 7999 C CA . ARG C 1 370 ? 43.525 -19.381 6.251 1.00 90.87 370 ARG C CA 1
ATOM 8000 C C . ARG C 1 370 ? 42.008 -19.475 6.220 1.00 91.51 370 ARG C C 1
ATOM 8001 O O . ARG C 1 370 ? 41.445 -20.554 6.405 1.00 92.92 370 ARG C O 1
ATOM 8009 N N . ALA C 1 371 ? 41.343 -18.354 5.977 1.00 91.25 371 ALA C N 1
ATOM 8010 C CA . ALA C 1 371 ? 39.886 -18.344 5.924 1.00 92.28 371 ALA C CA 1
ATOM 8011 C C . ALA C 1 371 ? 39.327 -19.155 4.747 1.00 92.74 371 ALA C C 1
ATOM 8012 O O . ALA C 1 371 ? 38.387 -19.938 4.911 1.00 91.56 371 ALA C O 1
ATOM 8014 N N . GLY C 1 372 ? 39.918 -18.964 3.570 1.00 93.02 372 GLY C N 1
ATOM 8015 C CA . GLY C 1 372 ? 39.474 -19.645 2.364 1.00 94.02 372 GLY C CA 1
ATOM 8016 C C . GLY C 1 372 ? 39.278 -21.150 2.406 1.00 95.66 372 GLY C C 1
ATOM 8017 O O . GLY C 1 372 ? 38.366 -21.678 1.768 1.00 96.43 372 GLY C O 1
ATOM 8018 N N . GLY C 1 373 ? 40.129 -21.852 3.143 1.00 95.82 373 GLY C N 1
ATOM 8019 C CA . GLY C 1 373 ? 40.006 -23.296 3.212 1.00 96.07 373 GLY C CA 1
ATOM 8020 C C . GLY C 1 373 ? 38.735 -23.807 3.866 1.00 96.20 373 GLY C C 1
ATOM 8021 O O . GLY C 1 373 ? 38.393 -24.982 3.720 1.00 96.16 373 GLY C O 1
ATOM 8022 N N . PHE C 1 374 ? 38.033 -22.933 4.585 1.00 96.53 374 PHE C N 1
ATOM 8023 C CA . PHE C 1 374 ? 36.801 -23.322 5.272 1.00 97.28 374 PHE C CA 1
ATOM 8024 C C . PHE C 1 374 ? 35.541 -22.901 4.539 1.00 97.77 374 PHE C C 1
ATOM 8025 O O . PHE C 1 374 ? 34.434 -23.241 4.964 1.00 97.41 374 PHE C O 1
ATOM 8033 N N . MET C 1 375 ? 35.693 -22.157 3.449 1.00 98.21 375 MET C N 1
ATOM 8034 C CA . MET C 1 375 ? 34.526 -21.674 2.719 1.00 99.23 375 MET C CA 1
ATOM 8035 C C . MET C 1 375 ? 33.930 -22.631 1.693 1.00 99.95 375 MET C C 1
ATOM 8036 O O . MET C 1 375 ? 34.642 -23.232 0.890 1.00 99.68 375 MET C O 1
ATOM 8041 N N . GLN C 1 376 ? 32.606 -22.753 1.739 1.00 101.46 376 GLN C N 1
ATOM 8042 C CA . GLN C 1 376 ? 31.842 -23.608 0.836 1.00 102.78 376 GLN C CA 1
ATOM 8043 C C . GLN C 1 376 ? 31.261 -22.764 -0.301 1.00 103.49 376 GLN C C 1
ATOM 8044 O O . GLN C 1 376 ? 30.833 -21.627 -0.083 1.00 103.76 376 GLN C O 1
ATOM 8050 N N . PRO C 1 377 ? 31.227 -23.310 -1.528 1.00 103.22 377 PRO C N 1
ATOM 8051 C CA . PRO C 1 377 ? 31.713 -24.639 -1.916 1.00 102.17 377 PRO C CA 1
ATOM 8052 C C . PRO C 1 377 ? 33.047 -24.537 -2.667 1.00 101.22 377 PRO C C 1
ATOM 8053 O O . PRO C 1 377 ? 33.282 -23.555 -3.379 1.00 100.90 377 PRO C O 1
ATOM 8057 N N . TYR C 1 378 ? 33.928 -25.523 -2.498 1.00 100.05 378 TYR C N 1
ATOM 8058 C CA . TYR C 1 378 ? 33.707 -26.678 -1.635 1.00 100.55 378 TYR C CA 1
ATOM 8059 C C . TYR C 1 378 ? 34.894 -26.797 -0.690 1.00 99.59 378 TYR C C 1
ATOM 8060 O O . TYR C 1 378 ? 35.959 -26.238 -0.943 1.00 98.37 378 TYR C O 1
ATOM 8069 N N . SER C 1 379 ? 34.702 -27.509 0.412 1.00 99.78 379 SER C N 1
ATOM 8070 C CA . SER C 1 379 ? 35.776 -27.713 1.378 1.00 100.78 379 SER C CA 1
ATOM 8071 C C . SER C 1 379 ? 36.711 -28.725 0.747 1.00 101.04 379 SER C C 1
ATOM 8072 O O . SER C 1 379 ? 36.371 -29.314 -0.273 1.00 102.19 379 SER C O 1
ATOM 8075 N N . TYR C 1 380 ? 37.885 -28.940 1.333 1.00 100.76 380 TYR C N 1
ATOM 8076 C CA . TYR C 1 380 ? 38.795 -29.922 0.756 1.00 98.88 380 TYR C CA 1
ATOM 8077 C C . TYR C 1 380 ? 38.097 -31.270 0.738 1.00 97.49 380 TYR C C 1
ATOM 8078 O O . TYR C 1 380 ? 38.021 -31.924 -0.298 1.00 96.79 380 TYR C O 1
ATOM 8087 N N . VAL C 1 381 ? 37.582 -31.674 1.895 1.00 97.55 381 VAL C N 1
ATOM 8088 C CA . VAL C 1 381 ? 36.891 -32.953 2.018 1.00 98.51 381 VAL C CA 1
ATOM 8089 C C . VAL C 1 381 ? 35.790 -33.111 0.967 1.00 99.08 381 VAL C C 1
ATOM 8090 O O . VAL C 1 381 ? 35.650 -34.175 0.363 1.00 98.83 381 VAL C O 1
ATOM 8094 N N . ASP C 1 382 ? 35.014 -32.051 0.750 1.00 99.10 382 ASP C N 1
ATOM 8095 C CA . ASP C 1 382 ? 33.927 -32.075 -0.229 1.00 99.49 382 ASP C CA 1
ATOM 8096 C C . ASP C 1 382 ? 34.472 -31.992 -1.651 1.00 98.72 382 ASP C C 1
ATOM 8097 O O . ASP C 1 382 ? 34.114 -32.793 -2.513 1.00 98.39 382 ASP C O 1
ATOM 8102 N N . ALA C 1 383 ? 35.340 -31.012 -1.884 1.00 98.32 383 ALA C N 1
ATOM 8103 C CA . ALA C 1 383 ? 35.945 -30.801 -3.194 1.00 96.37 383 ALA C CA 1
ATOM 8104 C C . ALA C 1 383 ? 36.589 -32.068 -3.741 1.00 95.76 383 ALA C C 1
ATOM 8105 O O . ALA C 1 383 ? 36.630 -32.265 -4.952 1.00 94.93 383 ALA C O 1
ATOM 8107 N N . VAL C 1 384 ? 37.092 -32.929 -2.858 1.00 95.71 384 VAL C N 1
ATOM 8108 C CA . VAL C 1 384 ? 37.726 -34.168 -3.307 1.00 95.72 384 VAL C CA 1
ATOM 8109 C C . VAL C 1 384 ? 36.677 -35.112 -3.889 1.00 95.58 384 VAL C C 1
ATOM 8110 O O . VAL C 1 384 ? 36.889 -35.694 -4.954 1.00 95.64 384 VAL C O 1
ATOM 8114 N N . ASP C 1 385 ? 35.546 -35.263 -3.200 1.00 95.62 385 ASP C N 1
ATOM 8115 C CA . ASP C 1 385 ? 34.486 -36.135 -3.698 1.00 95.02 385 ASP C CA 1
ATOM 8116 C C . ASP C 1 385 ? 33.969 -35.557 -5.010 1.00 93.85 385 ASP C C 1
ATOM 8117 O O . ASP C 1 385 ? 33.782 -36.284 -5.979 1.00 93.00 385 ASP C O 1
ATOM 8122 N N . TYR C 1 386 ? 33.757 -34.244 -5.050 1.00 93.62 386 TYR C N 1
ATOM 8123 C CA . TYR C 1 386 ? 33.258 -33.610 -6.268 1.00 93.34 386 TYR C CA 1
ATOM 8124 C C . TYR C 1 386 ? 34.181 -33.790 -7.470 1.00 94.26 386 TYR C C 1
ATOM 8125 O O . TYR C 1 386 ? 33.744 -34.271 -8.516 1.00 95.48 386 TYR C O 1
ATOM 8134 N N . LEU C 1 387 ? 35.445 -33.388 -7.324 1.00 94.05 387 LEU C N 1
ATOM 8135 C CA . LEU C 1 387 ? 36.430 -33.480 -8.406 1.00 92.17 387 LEU C CA 1
ATOM 8136 C C . LEU C 1 387 ? 36.739 -34.894 -8.893 1.00 92.26 387 LEU C C 1
ATOM 8137 O O . LEU C 1 387 ? 36.961 -35.100 -10.090 1.00 91.15 387 LEU C O 1
ATOM 8142 N N . SER C 1 388 ? 36.771 -35.863 -7.979 1.00 92.27 388 SER C N 1
ATOM 8143 C CA . SER C 1 388 ? 37.050 -37.240 -8.371 1.00 93.55 388 SER C CA 1
ATOM 8144 C C . SER C 1 388 ? 35.812 -37.829 -9.041 1.00 97.32 388 SER C C 1
ATOM 8145 O O . SER C 1 388 ? 35.919 -38.708 -9.898 1.00 98.70 388 SER C O 1
ATOM 8148 N N . GLY C 1 389 ? 34.639 -37.331 -8.652 1.00 99.71 389 GLY C N 1
ATOM 8149 C CA . GLY C 1 389 ? 33.392 -37.802 -9.227 1.00 101.62 389 GLY C CA 1
ATOM 8150 C C . GLY C 1 389 ? 33.230 -37.331 -10.659 1.00 104.17 389 GLY C C 1
ATOM 8151 O O . GLY C 1 389 ? 32.553 -37.978 -11.459 1.00 106.43 389 GLY C O 1
ATOM 8152 N N . GLN C 1 390 ? 33.843 -36.199 -10.990 1.00 105.09 390 GLN C N 1
ATOM 8153 C CA . GLN C 1 390 ? 33.761 -35.673 -12.344 1.00 107.05 390 GLN C CA 1
ATOM 8154 C C . GLN C 1 390 ? 34.846 -36.311 -13.204 1.00 107.81 390 GLN C C 1
ATOM 8155 O O . GLN C 1 390 ? 34.660 -36.519 -14.405 1.00 107.08 390 GLN C O 1
ATOM 8161 N N . ALA C 1 391 ? 35.973 -36.640 -12.579 1.00 109.46 391 ALA C N 1
ATOM 8162 C CA . ALA C 1 391 ? 37.086 -37.266 -13.284 1.00 110.49 391 ALA C CA 1
ATOM 8163 C C . ALA C 1 391 ? 36.767 -38.711 -13.629 1.00 110.98 391 ALA C C 1
ATOM 8164 O O . ALA C 1 391 ? 37.350 -39.276 -14.555 1.00 111.42 391 ALA C O 1
ATOM 8166 N N . LEU C 1 392 ? 35.835 -39.303 -12.889 1.00 112.54 392 LEU C N 1
ATOM 8167 C CA . LEU C 1 392 ? 35.433 -40.691 -13.121 1.00 115.29 392 LEU C CA 1
ATOM 8168 C C . LEU C 1 392 ? 33.968 -40.747 -13.591 1.00 117.60 392 LEU C C 1
ATOM 8169 O O . LEU C 1 392 ? 33.478 -39.831 -14.251 1.00 117.73 392 LEU C O 1
ATOM 8174 N N . GLY C 1 393 ? 33.274 -41.830 -13.269 1.00 120.03 393 GLY C N 1
ATOM 8175 C CA . GLY C 1 393 ? 31.886 -41.940 -13.676 1.00 123.99 393 GLY C CA 1
ATOM 8176 C C . GLY C 1 393 ? 30.964 -41.219 -12.716 1.00 126.41 393 GLY C C 1
ATOM 8177 O O . GLY C 1 393 ? 30.561 -40.075 -12.952 1.00 125.80 393 GLY C O 1
ATOM 8178 N N . LEU C 1 394 ? 30.619 -41.913 -11.634 1.00 129.08 394 LEU C N 1
ATOM 8179 C CA . LEU C 1 394 ? 29.753 -41.389 -10.561 1.00 131.18 394 LEU C CA 1
ATOM 8180 C C . LEU C 1 394 ? 28.717 -40.307 -10.941 1.00 130.92 394 LEU C C 1
ATOM 8181 O O . LEU C 1 394 ? 29.085 -39.125 -10.922 1.00 130.16 394 LEU C O 1
ATOM 8186 N N . MET D 1 1 ? 39.337 -16.574 -24.097 1.00 132.12 1 MET D N 1
ATOM 8187 C CA . MET D 1 1 ? 38.079 -17.152 -23.539 1.00 132.46 1 MET D CA 1
ATOM 8188 C C . MET D 1 1 ? 38.350 -18.479 -22.835 1.00 131.50 1 MET D C 1
ATOM 8189 O O . MET D 1 1 ? 37.447 -19.093 -22.262 1.00 131.93 1 MET D O 1
ATOM 8194 N N . ALA D 1 2 ? 39.605 -18.911 -22.882 1.00 130.01 2 ALA D N 1
ATOM 8195 C CA . ALA D 1 2 ? 40.021 -20.153 -22.247 1.00 128.40 2 ALA D CA 1
ATOM 8196 C C . ALA D 1 2 ? 41.350 -19.890 -21.554 1.00 126.95 2 ALA D C 1
ATOM 8197 O O . ALA D 1 2 ? 41.394 -19.715 -20.340 1.00 125.79 2 ALA D O 1
ATOM 8199 N N . ALA D 1 3 ? 42.421 -19.850 -22.343 1.00 126.24 3 ALA D N 1
ATOM 8200 C CA . ALA D 1 3 ? 43.777 -19.604 -21.850 1.00 125.37 3 ALA D CA 1
ATOM 8201 C C . ALA D 1 3 ? 44.381 -20.825 -21.162 1.00 124.31 3 ALA D C 1
ATOM 8202 O O . ALA D 1 3 ? 45.155 -20.688 -20.216 1.00 124.94 3 ALA D O 1
ATOM 8204 N N . ASP D 1 4 ? 44.036 -22.016 -21.642 1.00 122.68 4 ASP D N 1
ATOM 8205 C CA . ASP D 1 4 ? 44.552 -23.246 -21.051 1.00 121.23 4 ASP D CA 1
ATOM 8206 C C . ASP D 1 4 ? 45.032 -24.266 -22.078 1.00 120.29 4 ASP D C 1
ATOM 8207 O O . ASP D 1 4 ? 44.945 -25.473 -21.849 1.00 119.24 4 ASP D O 1
ATOM 8212 N N . LEU D 1 5 ? 45.546 -23.773 -23.203 1.00 120.19 5 LEU D N 1
ATOM 8213 C CA . LEU D 1 5 ? 46.050 -24.629 -24.278 1.00 120.36 5 LEU D CA 1
ATOM 8214 C C . LEU D 1 5 ? 45.013 -25.676 -24.685 1.00 120.42 5 LEU D C 1
ATOM 8215 O O . LEU D 1 5 ? 45.350 -26.845 -24.897 1.00 120.00 5 LEU D O 1
ATOM 8220 N N . ARG D 1 6 ? 43.755 -25.253 -24.792 1.00 119.93 6 ARG D N 1
ATOM 8221 C CA . ARG D 1 6 ? 42.675 -26.162 -25.158 1.00 118.70 6 ARG D CA 1
ATOM 8222 C C . ARG D 1 6 ? 42.535 -26.220 -26.666 1.00 116.62 6 ARG D C 1
ATOM 8223 O O . ARG D 1 6 ? 42.375 -27.285 -27.260 1.00 116.53 6 ARG D O 1
ATOM 8231 N N . ALA D 1 7 ? 42.611 -25.056 -27.279 1.00 114.39 7 ALA D N 1
ATOM 8232 C CA . ALA D 1 7 ? 42.509 -24.946 -28.716 1.00 113.44 7 ALA D CA 1
ATOM 8233 C C . ALA D 1 7 ? 43.234 -23.685 -29.166 1.00 113.35 7 ALA D C 1
ATOM 8234 O O . ALA D 1 7 ? 43.258 -22.694 -28.442 1.00 113.88 7 ALA D O 1
ATOM 8236 N N . PRO D 1 8 ? 43.842 -23.707 -30.364 1.00 113.24 8 PRO D N 1
ATOM 8237 C CA . PRO D 1 8 ? 44.563 -22.542 -30.891 1.00 113.93 8 PRO D CA 1
ATOM 8238 C C . PRO D 1 8 ? 43.632 -21.360 -31.191 1.00 114.66 8 PRO D C 1
ATOM 8239 O O . PRO D 1 8 ? 42.425 -21.538 -31.359 1.00 114.88 8 PRO D O 1
ATOM 8243 N N . LEU D 1 9 ? 44.195 -20.157 -31.255 1.00 115.46 9 LEU D N 1
ATOM 8244 C CA . LEU D 1 9 ? 43.407 -18.955 -31.521 1.00 117.38 9 LEU D CA 1
ATOM 8245 C C . LEU D 1 9 ? 43.471 -18.472 -32.968 1.00 118.51 9 LEU D C 1
ATOM 8246 O O . LEU D 1 9 ? 42.462 -18.476 -33.676 1.00 119.16 9 LEU D O 1
ATOM 8251 N N . THR D 1 10 ? 44.653 -18.042 -33.398 1.00 119.86 10 THR D N 1
ATOM 8252 C CA . THR D 1 10 ? 44.841 -17.559 -34.762 1.00 122.20 10 THR D CA 1
ATOM 8253 C C . THR D 1 10 ? 44.379 -18.594 -35.789 1.00 122.78 10 THR D C 1
ATOM 8254 O O . THR D 1 10 ? 44.633 -19.788 -35.635 1.00 122.97 10 THR D O 1
ATOM 8258 N N . PRO D 1 11 ? 43.686 -18.147 -36.852 1.00 123.46 11 PRO D N 1
ATOM 8259 C CA . PRO D 1 11 ? 43.215 -19.086 -37.873 1.00 123.84 11 PRO D CA 1
ATOM 8260 C C . PRO D 1 11 ? 44.399 -19.766 -38.559 1.00 123.94 11 PRO D C 1
ATOM 8261 O O . PRO D 1 11 ? 44.277 -20.871 -39.094 1.00 124.19 11 PRO D O 1
ATOM 8265 N N . ALA D 1 12 ? 45.545 -19.092 -38.539 1.00 123.71 12 ALA D N 1
ATOM 8266 C CA . ALA D 1 12 ? 46.757 -19.625 -39.149 1.00 124.26 12 ALA D CA 1
ATOM 8267 C C . ALA D 1 12 ? 47.212 -20.878 -38.400 1.00 124.36 12 ALA D C 1
ATOM 8268 O O . ALA D 1 12 ? 47.633 -21.861 -39.010 1.00 123.24 12 ALA D O 1
ATOM 8270 N N . GLY D 1 13 ? 47.113 -20.838 -37.074 1.00 124.97 13 GLY D N 1
ATOM 8271 C CA . GLY D 1 13 ? 47.515 -21.970 -36.258 1.00 125.29 13 GLY D CA 1
ATOM 8272 C C . GLY D 1 13 ? 46.439 -23.031 -36.120 1.00 125.91 13 GLY D C 1
ATOM 8273 O O . GLY D 1 13 ? 46.699 -24.135 -35.653 1.00 125.91 13 GLY D O 1
ATOM 8274 N N . ARG D 1 14 ? 45.224 -22.693 -36.523 1.00 126.86 14 ARG D N 1
ATOM 8275 C CA . ARG D 1 14 ? 44.096 -23.613 -36.461 1.00 127.17 14 ARG D CA 1
ATOM 8276 C C . ARG D 1 14 ? 44.250 -24.616 -37.606 1.00 126.22 14 ARG D C 1
ATOM 8277 O O . ARG D 1 14 ? 43.689 -25.712 -37.577 1.00 124.75 14 ARG D O 1
ATOM 8285 N N . THR D 1 15 ? 45.016 -24.210 -38.616 1.00 126.05 15 THR D N 1
ATOM 8286 C CA . THR D 1 15 ? 45.272 -25.017 -39.806 1.00 126.78 15 THR D CA 1
ATOM 8287 C C . THR D 1 15 ? 46.399 -26.006 -39.539 1.00 126.36 15 THR D C 1
ATOM 8288 O O . THR D 1 15 ? 46.498 -27.052 -40.182 1.00 126.47 15 THR D O 1
ATOM 8292 N N . VAL D 1 16 ? 47.261 -25.657 -38.594 1.00 126.17 16 VAL D N 1
ATOM 8293 C CA . VAL D 1 16 ? 48.392 -26.506 -38.263 1.00 125.48 16 VAL D CA 1
ATOM 8294 C C . VAL D 1 16 ? 47.960 -27.657 -37.362 1.00 126.02 16 VAL D C 1
ATOM 8295 O O . VAL D 1 16 ? 48.523 -28.748 -37.428 1.00 126.11 16 VAL D O 1
ATOM 8299 N N . VAL D 1 17 ? 46.943 -27.412 -36.541 1.00 126.83 17 VAL D N 1
ATOM 8300 C CA . VAL D 1 17 ? 46.434 -28.417 -35.612 1.00 128.19 17 VAL D CA 1
ATOM 8301 C C . VAL D 1 17 ? 45.717 -29.583 -36.298 1.00 129.83 17 VAL D C 1
ATOM 8302 O O . VAL D 1 17 ? 45.952 -30.745 -35.955 1.00 130.07 17 VAL D O 1
ATOM 8306 N N . ASP D 1 18 ? 44.840 -29.280 -37.256 1.00 131.35 18 ASP D N 1
ATOM 8307 C CA . ASP D 1 18 ? 44.111 -30.339 -37.953 1.00 132.52 18 ASP D CA 1
ATOM 8308 C C . ASP D 1 18 ? 45.000 -31.079 -38.954 1.00 131.43 18 ASP D C 1
ATOM 8309 O O . ASP D 1 18 ? 44.782 -32.262 -39.225 1.00 131.62 18 ASP D O 1
ATOM 8314 N N . LEU D 1 19 ? 46.010 -30.392 -39.484 1.00 129.34 19 LEU D N 1
ATOM 8315 C CA . LEU D 1 19 ? 46.927 -31.020 -40.425 1.00 128.16 19 LEU D CA 1
ATOM 8316 C C . LEU D 1 19 ? 47.776 -32.026 -39.669 1.00 127.67 19 LEU D C 1
ATOM 8317 O O . LEU D 1 19 ? 48.256 -33.008 -40.236 1.00 127.39 19 LEU D O 1
ATOM 8322 N N . LEU D 1 20 ? 47.951 -31.771 -38.377 1.00 127.30 20 LEU D N 1
ATOM 8323 C CA . LEU D 1 20 ? 48.744 -32.643 -37.522 1.00 127.39 20 LEU D CA 1
ATOM 8324 C C . LEU D 1 20 ? 47.905 -33.831 -37.045 1.00 127.50 20 LEU D C 1
ATOM 8325 O O . LEU D 1 20 ? 48.434 -34.914 -36.801 1.00 127.81 20 LEU D O 1
ATOM 8330 N N . ALA D 1 21 ? 46.597 -33.625 -36.929 1.00 127.26 21 ALA D N 1
ATOM 8331 C CA . ALA D 1 21 ? 45.684 -34.674 -36.484 1.00 127.51 21 ALA D CA 1
ATOM 8332 C C . ALA D 1 21 ? 45.788 -35.924 -37.354 1.00 127.88 21 ALA D C 1
ATOM 8333 O O . ALA D 1 21 ? 45.430 -37.023 -36.923 1.00 128.64 21 ALA D O 1
ATOM 8335 N N . GLY D 1 22 ? 46.278 -35.751 -38.579 1.00 127.63 22 GLY D N 1
ATOM 8336 C CA . GLY D 1 22 ? 46.403 -36.873 -39.492 1.00 126.88 22 GLY D CA 1
ATOM 8337 C C . GLY D 1 22 ? 47.672 -37.682 -39.319 1.00 126.56 22 GLY D C 1
ATOM 8338 O O . GLY D 1 22 ? 47.743 -38.839 -39.736 1.00 126.88 22 GLY D O 1
ATOM 8339 N N . VAL D 1 23 ? 48.677 -37.079 -38.698 1.00 126.24 23 VAL D N 1
ATOM 8340 C CA . VAL D 1 23 ? 49.948 -37.758 -38.482 1.00 124.50 23 VAL D CA 1
ATOM 8341 C C . VAL D 1 23 ? 50.060 -38.276 -37.049 1.00 123.80 23 VAL D C 1
ATOM 8342 O O . VAL D 1 23 ? 50.935 -39.084 -36.742 1.00 123.46 23 VAL D O 1
ATOM 8346 N N . ILE D 1 24 ? 49.162 -37.814 -36.181 1.00 123.44 24 ILE D N 1
ATOM 8347 C CA . ILE D 1 24 ? 49.164 -38.229 -34.778 1.00 123.28 24 ILE D CA 1
ATOM 8348 C C . ILE D 1 24 ? 49.078 -39.746 -34.609 1.00 123.88 24 ILE D C 1
ATOM 8349 O O . ILE D 1 24 ? 49.967 -40.360 -34.015 1.00 124.36 24 ILE D O 1
ATOM 8354 N N . PRO D 1 25 ? 48.014 -40.372 -35.135 1.00 123.45 25 PRO D N 1
ATOM 8355 C CA . PRO D 1 25 ? 47.865 -41.822 -35.009 1.00 123.33 25 PRO D CA 1
ATOM 8356 C C . PRO D 1 25 ? 49.102 -42.598 -35.456 1.00 124.00 25 PRO D C 1
ATOM 8357 O O . PRO D 1 25 ? 49.590 -43.479 -34.746 1.00 123.90 25 PRO D O 1
ATOM 8361 N N . ARG D 1 26 ? 49.612 -42.255 -36.631 1.00 124.69 26 ARG D N 1
ATOM 8362 C CA . ARG D 1 26 ? 50.785 -42.925 -37.174 1.00 124.93 26 ARG D CA 1
ATOM 8363 C C . ARG D 1 26 ? 51.980 -42.874 -36.227 1.00 124.76 26 ARG D C 1
ATOM 8364 O O . ARG D 1 26 ? 52.674 -43.875 -36.041 1.00 124.80 26 ARG D O 1
ATOM 8366 N N . ILE D 1 27 ? 52.212 -41.715 -35.615 1.00 124.85 27 ILE D N 1
ATOM 8367 C CA . ILE D 1 27 ? 53.355 -41.552 -34.719 1.00 123.92 27 ILE D CA 1
ATOM 8368 C C . ILE D 1 27 ? 53.115 -42.034 -33.291 1.00 123.25 27 ILE D C 1
ATOM 8369 O O . ILE D 1 27 ? 54.053 -42.432 -32.598 1.00 123.00 27 ILE D O 1
ATOM 8374 N N . SER D 1 28 ? 51.862 -41.997 -32.854 1.00 122.05 28 SER D N 1
ATOM 8375 C CA . SER D 1 28 ? 51.518 -42.440 -31.511 1.00 121.25 28 SER D CA 1
ATOM 8376 C C . SER D 1 28 ? 51.697 -43.944 -31.347 1.00 120.94 28 SER D C 1
ATOM 8377 O O . SER D 1 28 ? 51.861 -44.441 -30.235 1.00 121.29 28 SER D O 1
ATOM 8380 N N . ALA D 1 29 ? 51.662 -44.667 -32.459 1.00 120.83 29 ALA D N 1
ATOM 8381 C CA . ALA D 1 29 ? 51.812 -46.114 -32.432 1.00 120.37 29 ALA D CA 1
ATOM 8382 C C . ALA D 1 29 ? 53.277 -46.520 -32.397 1.00 120.32 29 ALA D C 1
ATOM 8383 O O . ALA D 1 29 ? 53.653 -47.459 -31.699 1.00 119.93 29 ALA D O 1
ATOM 8385 N N . GLU D 1 30 ? 54.101 -45.808 -33.156 1.00 120.46 30 GLU D N 1
ATOM 8386 C CA . GLU D 1 30 ? 55.530 -46.094 -33.218 1.00 121.32 30 GLU D CA 1
ATOM 8387 C C . GLU D 1 30 ? 56.297 -45.544 -32.017 1.00 121.01 30 GLU D C 1
ATOM 8388 O O . GLU D 1 30 ? 57.480 -45.844 -31.841 1.00 120.63 30 GLU D O 1
ATOM 8394 N N . ALA D 1 31 ? 55.628 -44.730 -31.206 1.00 120.27 31 ALA D N 1
ATOM 8395 C CA . ALA D 1 31 ? 56.249 -44.112 -30.038 1.00 119.22 31 ALA D CA 1
ATOM 8396 C C . ALA D 1 31 ? 56.995 -45.091 -29.144 1.00 119.10 31 ALA D C 1
ATOM 8397 O O . ALA D 1 31 ? 58.184 -44.916 -28.873 1.00 119.59 31 ALA D O 1
ATOM 8399 N N . ALA D 1 32 ? 56.292 -46.117 -28.680 1.00 118.65 32 ALA D N 1
ATOM 8400 C CA . ALA D 1 32 ? 56.887 -47.115 -27.801 1.00 119.29 32 ALA D CA 1
ATOM 8401 C C . ALA D 1 32 ? 58.103 -47.792 -28.422 1.00 120.54 32 ALA D C 1
ATOM 8402 O O . ALA D 1 32 ? 59.107 -48.019 -27.747 1.00 120.41 32 ALA D O 1
ATOM 8404 N N . ASP D 1 33 ? 58.006 -48.109 -29.711 1.00 122.35 33 ASP D N 1
ATOM 8405 C CA . ASP D 1 33 ? 59.085 -48.778 -30.440 1.00 123.16 33 ASP D CA 1
ATOM 8406 C C . ASP D 1 33 ? 60.344 -47.925 -30.600 1.00 122.51 33 ASP D C 1
ATOM 8407 O O . ASP D 1 33 ? 61.443 -48.355 -30.243 1.00 121.81 33 ASP D O 1
ATOM 8412 N N . ARG D 1 34 ? 60.181 -46.723 -31.144 1.00 121.30 34 ARG D N 1
ATOM 8413 C CA . ARG D 1 34 ? 61.309 -45.827 -31.358 1.00 120.72 34 ARG D CA 1
ATOM 8414 C C . ARG D 1 34 ? 62.023 -45.480 -30.060 1.00 120.31 34 ARG D C 1
ATOM 8415 O O . ARG D 1 34 ? 63.231 -45.249 -30.055 1.00 119.61 34 ARG D O 1
ATOM 8423 N N . ASP D 1 35 ? 61.274 -45.447 -28.960 1.00 119.68 35 ASP D N 1
ATOM 8424 C CA . ASP D 1 35 ? 61.857 -45.139 -27.662 1.00 118.52 35 ASP D CA 1
ATOM 8425 C C . ASP D 1 35 ? 62.728 -46.299 -27.209 1.00 118.18 35 ASP D C 1
ATOM 8426 O O . ASP D 1 35 ? 63.842 -46.098 -26.741 1.00 118.51 35 ASP D O 1
ATOM 8431 N N . ARG D 1 36 ? 62.213 -47.514 -27.364 1.00 119.05 36 ARG D N 1
ATOM 8432 C CA . ARG D 1 36 ? 62.919 -48.728 -26.959 1.00 120.43 36 ARG D CA 1
ATOM 8433 C C . ARG D 1 36 ? 64.238 -48.927 -27.712 1.00 120.76 36 ARG D C 1
ATOM 8434 O O . ARG D 1 36 ? 65.246 -49.326 -27.122 1.00 120.01 36 ARG D O 1
ATOM 8442 N N . THR D 1 37 ? 64.219 -48.653 -29.015 1.00 121.55 37 THR D N 1
ATOM 8443 C CA . THR D 1 37 ? 65.403 -48.770 -29.863 1.00 121.45 37 THR D CA 1
ATOM 8444 C C . THR D 1 37 ? 66.233 -47.483 -29.808 1.00 120.92 37 THR D C 1
ATOM 8445 O O . THR D 1 37 ? 67.461 -47.526 -29.793 1.00 121.35 37 THR D O 1
ATOM 8449 N N . GLY D 1 38 ? 65.552 -46.342 -29.764 1.00 120.26 38 GLY D N 1
ATOM 8450 C CA . GLY D 1 38 ? 66.244 -45.068 -29.720 1.00 119.99 38 GLY D CA 1
ATOM 8451 C C . GLY D 1 38 ? 66.621 -44.648 -31.125 1.00 120.16 38 GLY D C 1
ATOM 8452 O O . GLY D 1 38 ? 67.776 -44.318 -31.399 1.00 120.24 38 GLY D O 1
ATOM 8453 N N . THR D 1 39 ? 65.636 -44.657 -32.017 1.00 120.10 39 THR D N 1
ATOM 8454 C CA . THR D 1 39 ? 65.854 -44.303 -33.413 1.00 119.82 39 THR D CA 1
ATOM 8455 C C . THR D 1 39 ? 64.958 -43.155 -33.866 1.00 118.76 39 THR D C 1
ATOM 8456 O O . THR D 1 39 ? 63.730 -43.264 -33.826 1.00 118.60 39 THR D O 1
ATOM 8460 N N . PHE D 1 40 ? 65.580 -42.065 -34.310 1.00 117.69 40 PHE D N 1
ATOM 8461 C CA . PHE D 1 40 ? 64.854 -40.882 -34.777 1.00 116.53 40 PHE D CA 1
ATOM 8462 C C . PHE D 1 40 ? 63.873 -41.255 -35.887 1.00 116.60 40 PHE D C 1
ATOM 8463 O O . PHE D 1 40 ? 64.192 -42.057 -36.763 1.00 116.68 40 PHE D O 1
ATOM 8471 N N . PRO D 1 41 ? 62.659 -40.683 -35.854 1.00 116.77 41 PRO D N 1
ATOM 8472 C CA . PRO D 1 41 ? 61.613 -40.943 -36.849 1.00 118.48 41 PRO D CA 1
ATOM 8473 C C . PRO D 1 41 ? 61.813 -40.187 -38.162 1.00 119.54 41 PRO D C 1
ATOM 8474 O O . PRO D 1 41 ? 61.076 -39.256 -38.470 1.00 119.93 41 PRO D O 1
ATOM 8478 N N . VAL D 1 42 ? 62.804 -40.607 -38.939 1.00 121.08 42 VAL D N 1
ATOM 8479 C CA . VAL D 1 42 ? 63.119 -39.972 -40.213 1.00 122.30 42 VAL D CA 1
ATOM 8480 C C . VAL D 1 42 ? 61.929 -39.886 -41.165 1.00 123.80 42 VAL D C 1
ATOM 8481 O O . VAL D 1 42 ? 61.541 -38.794 -41.578 1.00 123.57 42 VAL D O 1
ATOM 8485 N N . GLU D 1 43 ? 61.359 -41.038 -41.520 1.00 126.55 43 GLU D N 1
ATOM 8486 C CA . GLU D 1 43 ? 60.230 -41.074 -42.454 1.00 128.12 43 GLU D CA 1
ATOM 8487 C C . GLU D 1 43 ? 58.944 -40.508 -41.867 1.00 128.33 43 GLU D C 1
ATOM 8488 O O . GLU D 1 43 ? 58.094 -39.998 -42.596 1.00 128.13 43 GLU D O 1
ATOM 8494 N N . ALA D 1 44 ? 58.801 -40.594 -40.552 1.00 129.25 44 ALA D N 1
ATOM 8495 C CA . ALA D 1 44 ? 57.613 -40.067 -39.902 1.00 130.13 44 ALA D CA 1
ATOM 8496 C C . ALA D 1 44 ? 57.713 -38.542 -39.878 1.00 130.00 44 ALA D C 1
ATOM 8497 O O . ALA D 1 44 ? 56.708 -37.836 -39.909 1.00 129.21 44 ALA D O 1
ATOM 8499 N N . PHE D 1 45 ? 58.943 -38.044 -39.843 1.00 130.84 45 PHE D N 1
ATOM 8500 C CA . PHE D 1 45 ? 59.188 -36.610 -39.797 1.00 131.93 45 PHE D CA 1
ATOM 8501 C C . PHE D 1 45 ? 59.146 -35.971 -41.183 1.00 133.17 45 PHE D C 1
ATOM 8502 O O . PHE D 1 45 ? 58.637 -34.861 -41.336 1.00 133.39 45 PHE D O 1
ATOM 8510 N N . GLU D 1 46 ? 59.663 -36.685 -42.187 1.00 134.45 46 GLU D N 1
ATOM 8511 C CA . GLU D 1 46 ? 59.696 -36.194 -43.567 1.00 135.34 46 GLU D CA 1
ATOM 8512 C C . GLU D 1 46 ? 58.293 -36.080 -44.149 1.00 135.08 46 GLU D C 1
ATOM 8513 O O . GLU D 1 46 ? 58.081 -35.420 -45.164 1.00 134.69 46 GLU D O 1
ATOM 8519 N N . GLN D 1 47 ? 57.332 -36.729 -43.505 1.00 135.37 47 GLN D N 1
ATOM 8520 C CA . GLN D 1 47 ? 55.959 -36.665 -43.979 1.00 135.43 47 GLN D CA 1
ATOM 8521 C C . GLN D 1 47 ? 55.380 -35.293 -43.658 1.00 135.31 47 GLN D C 1
ATOM 8522 O O . GLN D 1 47 ? 54.343 -34.907 -44.193 1.00 134.92 47 GLN D O 1
ATOM 8528 N N . PHE D 1 48 ? 56.053 -34.561 -42.774 1.00 135.85 48 PHE D N 1
ATOM 8529 C CA . PHE D 1 48 ? 55.614 -33.220 -42.400 1.00 135.93 48 PHE D CA 1
ATOM 8530 C C . PHE D 1 48 ? 55.908 -32.277 -43.557 1.00 136.22 48 PHE D C 1
ATOM 8531 O O . PHE D 1 48 ? 55.087 -31.428 -43.905 1.00 136.66 48 PHE D O 1
ATOM 8539 N N . ALA D 1 49 ? 57.091 -32.433 -44.145 1.00 136.02 49 ALA D N 1
ATOM 8540 C CA . ALA D 1 49 ? 57.498 -31.609 -45.273 1.00 136.79 49 ALA D CA 1
ATOM 8541 C C . ALA D 1 49 ? 56.472 -31.745 -46.398 1.00 137.43 49 ALA D C 1
ATOM 8542 O O . ALA D 1 49 ? 56.175 -30.778 -47.102 1.00 137.30 49 ALA D O 1
ATOM 8544 N N . LYS D 1 50 ? 55.933 -32.948 -46.571 1.00 137.76 50 LYS D N 1
ATOM 8545 C CA . LYS D 1 50 ? 54.927 -33.162 -47.600 1.00 137.30 50 LYS D CA 1
ATOM 8546 C C . LYS D 1 50 ? 53.756 -32.208 -47.338 1.00 137.22 50 LYS D C 1
ATOM 8547 O O . LYS D 1 50 ? 53.401 -31.395 -48.198 1.00 137.22 50 LYS D O 1
ATOM 8549 N N . LEU D 1 51 ? 53.191 -32.278 -46.133 1.00 136.58 51 LEU D N 1
ATOM 8550 C CA . LEU D 1 51 ? 52.042 -31.445 -45.786 1.00 136.31 51 LEU D CA 1
ATOM 8551 C C . LEU D 1 51 ? 52.385 -29.966 -45.671 1.00 135.76 51 LEU D C 1
ATOM 8552 O O . LEU D 1 51 ? 51.637 -29.112 -46.145 1.00 136.73 51 LEU D O 1
ATOM 8557 N N . GLY D 1 52 ? 53.514 -29.663 -45.041 1.00 134.69 52 GLY D N 1
ATOM 8558 C CA . GLY D 1 52 ? 53.921 -28.279 -44.891 1.00 133.84 52 GLY D CA 1
ATOM 8559 C C . GLY D 1 52 ? 54.179 -27.873 -43.452 1.00 133.37 52 GLY D C 1
ATOM 8560 O O . GLY D 1 52 ? 54.602 -26.745 -43.190 1.00 132.96 52 GLY D O 1
ATOM 8561 N N . LEU D 1 53 ? 53.920 -28.786 -42.518 1.00 133.07 53 LEU D N 1
ATOM 8562 C CA . LEU D 1 53 ? 54.135 -28.512 -41.097 1.00 131.90 53 LEU D CA 1
ATOM 8563 C C . LEU D 1 53 ? 55.599 -28.203 -40.833 1.00 131.37 53 LEU D C 1
ATOM 8564 O O . LEU D 1 53 ? 55.928 -27.434 -39.931 1.00 131.71 53 LEU D O 1
ATOM 8569 N N . MET D 1 54 ? 56.482 -28.814 -41.614 1.00 130.09 54 MET D N 1
ATOM 8570 C CA . MET D 1 54 ? 57.909 -28.580 -41.450 1.00 128.62 54 MET D CA 1
ATOM 8571 C C . MET D 1 54 ? 58.187 -27.116 -41.766 1.00 128.81 54 MET D C 1
ATOM 8572 O O . MET D 1 54 ? 59.252 -26.591 -41.443 1.00 128.84 54 MET D O 1
ATOM 8577 N N . GLY D 1 55 ? 57.210 -26.464 -42.393 1.00 129.13 55 GLY D N 1
ATOM 8578 C CA . GLY D 1 55 ? 57.361 -25.069 -42.765 1.00 128.20 55 GLY D CA 1
ATOM 8579 C C . GLY D 1 55 ? 56.456 -24.093 -42.037 1.00 127.61 55 GLY D C 1
ATOM 8580 O O . GLY D 1 55 ? 56.350 -22.937 -42.439 1.00 127.69 55 GLY D O 1
ATOM 8581 N N . ALA D 1 56 ? 55.793 -24.541 -40.976 1.00 126.92 56 ALA D N 1
ATOM 8582 C CA . ALA D 1 56 ? 54.929 -23.648 -40.218 1.00 126.64 56 ALA D CA 1
ATOM 8583 C C . ALA D 1 56 ? 55.835 -22.555 -39.649 1.00 127.66 56 ALA D C 1
ATOM 8584 O O . ALA D 1 56 ? 57.045 -22.569 -39.884 1.00 129.04 56 ALA D O 1
ATOM 8586 N N . THR D 1 57 ? 55.262 -21.612 -38.906 1.00 127.27 57 THR D N 1
ATOM 8587 C CA . THR D 1 57 ? 56.037 -20.514 -38.321 1.00 126.22 57 THR D CA 1
ATOM 8588 C C . THR D 1 57 ? 56.914 -19.798 -39.353 1.00 126.59 57 THR D C 1
ATOM 8589 O O . THR D 1 57 ? 57.943 -19.222 -39.004 1.00 126.14 57 THR D O 1
ATOM 8593 N N . VAL D 1 58 ? 56.504 -19.854 -40.619 1.00 127.64 58 VAL D N 1
ATOM 8594 C CA . VAL D 1 58 ? 57.213 -19.196 -41.722 1.00 128.51 58 VAL D CA 1
ATOM 8595 C C . VAL D 1 58 ? 56.179 -18.345 -42.460 1.00 129.87 58 VAL D C 1
ATOM 8596 O O . VAL D 1 58 ? 55.087 -18.822 -42.773 1.00 130.18 58 VAL D O 1
ATOM 8600 N N . PRO D 1 59 ? 56.512 -17.077 -42.752 1.00 131.16 59 PRO D N 1
ATOM 8601 C CA . PRO D 1 59 ? 55.609 -16.153 -43.452 1.00 132.91 59 PRO D CA 1
ATOM 8602 C C . PRO D 1 59 ? 54.858 -16.782 -44.631 1.00 133.47 59 PRO D C 1
ATOM 8603 O O . PRO D 1 59 ? 55.427 -17.562 -45.399 1.00 133.53 59 PRO D O 1
ATOM 8607 N N . ALA D 1 60 ? 53.580 -16.441 -44.771 1.00 133.85 60 ALA D N 1
ATOM 8608 C CA . ALA D 1 60 ? 52.770 -16.974 -45.859 1.00 134.39 60 ALA D CA 1
ATOM 8609 C C . ALA D 1 60 ? 53.377 -16.583 -47.207 1.00 134.77 60 ALA D C 1
ATOM 8610 O O . ALA D 1 60 ? 53.299 -17.334 -48.180 1.00 133.64 60 ALA D O 1
ATOM 8612 N N . GLU D 1 61 ? 53.998 -15.408 -47.252 1.00 135.53 61 GLU D N 1
ATOM 8613 C CA . GLU D 1 61 ? 54.603 -14.913 -48.481 1.00 136.62 61 GLU D CA 1
ATOM 8614 C C . GLU D 1 61 ? 55.963 -15.535 -48.793 1.00 136.06 61 GLU D C 1
ATOM 8615 O O . GLU D 1 61 ? 56.554 -15.261 -49.843 1.00 136.16 61 GLU D O 1
ATOM 8621 N N . LEU D 1 62 ? 56.465 -16.358 -47.878 1.00 134.87 62 LEU D N 1
ATOM 8622 C CA . LEU D 1 62 ? 57.752 -17.023 -48.081 1.00 134.31 62 LEU D CA 1
ATOM 8623 C C . LEU D 1 62 ? 57.575 -18.510 -48.379 1.00 133.76 62 LEU D C 1
ATOM 8624 O O . LEU D 1 62 ? 58.437 -19.139 -48.998 1.00 133.43 62 LEU D O 1
ATOM 8629 N N . GLY D 1 63 ? 56.459 -19.073 -47.929 1.00 133.10 63 GLY D N 1
ATOM 8630 C CA . GLY D 1 63 ? 56.212 -20.484 -48.155 1.00 132.88 63 GLY D CA 1
ATOM 8631 C C . GLY D 1 63 ? 54.790 -20.885 -47.823 1.00 133.29 63 GLY D C 1
ATOM 8632 O O . GLY D 1 63 ? 54.092 -21.453 -48.664 1.00 133.88 63 GLY D O 1
ATOM 8633 N N . GLY D 1 64 ? 54.355 -20.596 -46.599 1.00 132.58 64 GLY D N 1
ATOM 8634 C CA . GLY D 1 64 ? 53.003 -20.942 -46.209 1.00 132.34 64 GLY D CA 1
ATOM 8635 C C . GLY D 1 64 ? 52.825 -21.123 -44.716 1.00 132.45 64 GLY D C 1
ATOM 8636 O O . GLY D 1 64 ? 53.795 -21.327 -43.985 1.00 132.56 64 GLY D O 1
ATOM 8637 N N . LEU D 1 65 ? 51.574 -21.056 -44.267 1.00 132.36 65 LEU D N 1
ATOM 8638 C CA . LEU D 1 65 ? 51.250 -21.208 -42.854 1.00 130.87 65 LEU D CA 1
ATOM 8639 C C . LEU D 1 65 ? 52.012 -20.163 -42.046 1.00 130.59 65 LEU D C 1
ATOM 8640 O O . LEU D 1 65 ? 53.066 -20.455 -41.476 1.00 130.71 65 LEU D O 1
ATOM 8645 N N . GLY D 1 66 ? 51.478 -18.944 -42.009 1.00 130.17 66 GLY D N 1
ATOM 8646 C CA . GLY D 1 66 ? 52.118 -17.867 -41.272 1.00 128.75 66 GLY D CA 1
ATOM 8647 C C . GLY D 1 66 ? 51.758 -17.887 -39.798 1.00 127.81 66 GLY D C 1
ATOM 8648 O O . GLY D 1 66 ? 50.860 -17.163 -39.353 1.00 127.92 66 GLY D O 1
ATOM 8649 N N . LEU D 1 67 ? 52.463 -18.722 -39.040 1.00 125.96 67 LEU D N 1
ATOM 8650 C CA . LEU D 1 67 ? 52.216 -18.853 -37.612 1.00 123.39 67 LEU D CA 1
ATOM 8651 C C . LEU D 1 67 ? 53.223 -18.035 -36.816 1.00 122.80 67 LEU D C 1
ATOM 8652 O O . LEU D 1 67 ? 54.428 -18.277 -36.884 1.00 122.81 67 LEU D O 1
ATOM 8657 N N . THR D 1 68 ? 52.717 -17.065 -36.061 1.00 121.99 68 THR D N 1
ATOM 8658 C CA . THR D 1 68 ? 53.562 -16.188 -35.263 1.00 121.31 68 THR D CA 1
ATOM 8659 C C . THR D 1 68 ? 53.120 -16.140 -33.800 1.00 120.34 68 THR D C 1
ATOM 8660 O O . THR D 1 68 ? 53.864 -15.674 -32.930 1.00 121.79 68 THR D O 1
ATOM 8664 N N . ARG D 1 69 ? 51.907 -16.614 -33.536 1.00 117.78 69 ARG D N 1
ATOM 8665 C CA . ARG D 1 69 ? 51.367 -16.611 -32.181 1.00 115.64 69 ARG D CA 1
ATOM 8666 C C . ARG D 1 69 ? 52.026 -17.707 -31.344 1.00 114.02 69 ARG D C 1
ATOM 8667 O O . ARG D 1 69 ? 51.742 -18.891 -31.531 1.00 115.02 69 ARG D O 1
ATOM 8675 N N . LEU D 1 70 ? 52.899 -17.313 -30.419 1.00 110.91 70 LEU D N 1
ATOM 8676 C CA . LEU D 1 70 ? 53.603 -18.274 -29.571 1.00 107.18 70 LEU D CA 1
ATOM 8677 C C . LEU D 1 70 ? 52.673 -19.202 -28.798 1.00 105.33 70 LEU D C 1
ATOM 8678 O O . LEU D 1 70 ? 53.024 -20.348 -28.528 1.00 105.63 70 LEU D O 1
ATOM 8683 N N . TYR D 1 71 ? 51.489 -18.707 -28.453 1.00 103.17 71 TYR D N 1
ATOM 8684 C CA . TYR D 1 71 ? 50.512 -19.502 -27.721 1.00 102.49 71 TYR D CA 1
ATOM 8685 C C . TYR D 1 71 ? 50.030 -20.699 -28.538 1.00 102.30 71 TYR D C 1
ATOM 8686 O O . TYR D 1 71 ? 49.847 -21.789 -27.998 1.00 101.90 71 TYR D O 1
ATOM 8695 N N . ASP D 1 72 ? 49.813 -20.489 -29.836 1.00 101.82 72 ASP D N 1
ATOM 8696 C CA . ASP D 1 72 ? 49.349 -21.554 -30.728 1.00 100.63 72 ASP D CA 1
ATOM 8697 C C . ASP D 1 72 ? 50.471 -22.524 -31.049 1.00 99.49 72 ASP D C 1
ATOM 8698 O O . ASP D 1 72 ? 50.240 -23.718 -31.236 1.00 100.00 72 ASP D O 1
ATOM 8703 N N . VAL D 1 73 ? 51.688 -21.999 -31.126 1.00 98.05 73 VAL D N 1
ATOM 8704 C CA . VAL D 1 73 ? 52.852 -22.821 -31.419 1.00 97.17 73 VAL D CA 1
ATOM 8705 C C . VAL D 1 73 ? 53.003 -23.871 -30.322 1.00 98.28 73 VAL D C 1
ATOM 8706 O O . VAL D 1 73 ? 53.428 -24.998 -30.574 1.00 99.22 73 VAL D O 1
ATOM 8710 N N . ALA D 1 74 ? 52.656 -23.482 -29.098 1.00 97.50 74 ALA D N 1
ATOM 8711 C CA . ALA D 1 74 ? 52.750 -24.367 -27.949 1.00 96.67 74 ALA D CA 1
ATOM 8712 C C . ALA D 1 74 ? 51.565 -25.320 -27.911 1.00 96.68 74 ALA D C 1
ATOM 8713 O O . ALA D 1 74 ? 51.701 -26.471 -27.504 1.00 97.11 74 ALA D O 1
ATOM 8715 N N . THR D 1 75 ? 50.401 -24.831 -28.331 1.00 97.25 75 THR D N 1
ATOM 8716 C CA . THR D 1 75 ? 49.186 -25.644 -28.354 1.00 97.75 75 THR D CA 1
ATOM 8717 C C . THR D 1 75 ? 49.404 -26.786 -29.328 1.00 97.65 75 THR D C 1
ATOM 8718 O O . THR D 1 75 ? 48.854 -27.879 -29.165 1.00 97.08 75 THR D O 1
ATOM 8722 N N . ALA D 1 76 ? 50.202 -26.512 -30.355 1.00 97.11 76 ALA D N 1
ATOM 8723 C CA . ALA D 1 76 ? 50.524 -27.512 -31.359 1.00 97.10 76 ALA D CA 1
ATOM 8724 C C . ALA D 1 76 ? 51.464 -28.547 -30.741 1.00 97.21 76 ALA D C 1
ATOM 8725 O O . ALA D 1 76 ? 51.182 -29.745 -30.769 1.00 97.66 76 ALA D O 1
ATOM 8727 N N . LEU D 1 77 ? 52.573 -28.079 -30.169 1.00 97.16 77 LEU D N 1
ATOM 8728 C CA . LEU D 1 77 ? 53.537 -28.976 -29.545 1.00 97.43 77 LEU D CA 1
ATOM 8729 C C . LEU D 1 77 ? 52.942 -29.826 -28.430 1.00 97.70 77 LEU D C 1
ATOM 8730 O O . LEU D 1 77 ? 53.470 -30.891 -28.117 1.00 97.56 77 LEU D O 1
ATOM 8735 N N . MET D 1 78 ? 51.847 -29.369 -27.831 1.00 97.56 78 MET D N 1
ATOM 8736 C CA . MET D 1 78 ? 51.210 -30.144 -26.776 1.00 98.51 78 MET D CA 1
ATOM 8737 C C . MET D 1 78 ? 50.392 -31.268 -27.392 1.00 100.24 78 MET D C 1
ATOM 8738 O O . MET D 1 78 ? 50.383 -32.387 -26.876 1.00 101.40 78 MET D O 1
ATOM 8743 N N . ARG D 1 79 ? 49.690 -30.965 -28.483 1.00 100.92 79 ARG D N 1
ATOM 8744 C CA . ARG D 1 79 ? 48.887 -31.975 -29.166 1.00 100.25 79 ARG D CA 1
ATOM 8745 C C . ARG D 1 79 ? 49.822 -33.087 -29.617 1.00 98.57 79 ARG D C 1
ATOM 8746 O O . ARG D 1 79 ? 49.502 -34.274 -29.484 1.00 97.79 79 ARG D O 1
ATOM 8754 N N . LEU D 1 80 ? 50.985 -32.695 -30.136 1.00 96.37 80 LEU D N 1
ATOM 8755 C CA . LEU D 1 80 ? 51.959 -33.662 -30.608 1.00 95.54 80 LEU D CA 1
ATOM 8756 C C . LEU D 1 80 ? 52.665 -34.385 -29.470 1.00 96.48 80 LEU D C 1
ATOM 8757 O O . LEU D 1 80 ? 52.911 -35.585 -29.562 1.00 96.59 80 LEU D O 1
ATOM 8762 N N . ALA D 1 81 ? 52.977 -33.667 -28.395 1.00 97.95 81 ALA D N 1
ATOM 8763 C CA . ALA D 1 81 ? 53.656 -34.272 -27.251 1.00 98.23 81 ALA D CA 1
ATOM 8764 C C . ALA D 1 81 ? 52.799 -35.356 -26.617 1.00 99.26 81 ALA D C 1
ATOM 8765 O O . ALA D 1 81 ? 53.324 -36.314 -26.047 1.00 99.04 81 ALA D O 1
ATOM 8767 N N . GLU D 1 82 ? 51.480 -35.203 -26.714 1.00 101.06 82 GLU D N 1
ATOM 8768 C CA . GLU D 1 82 ? 50.557 -36.189 -26.157 1.00 102.87 82 GLU D CA 1
ATOM 8769 C C . GLU D 1 82 ? 50.741 -37.522 -26.871 1.00 102.77 82 GLU D C 1
ATOM 8770 O O . GLU D 1 82 ? 50.471 -38.582 -26.310 1.00 102.69 82 GLU D O 1
ATOM 8776 N N . ALA D 1 83 ? 51.206 -37.455 -28.115 1.00 102.49 83 ALA D N 1
ATOM 8777 C CA . ALA D 1 83 ? 51.464 -38.649 -28.906 1.00 102.77 83 ALA D CA 1
ATOM 8778 C C . ALA D 1 83 ? 52.869 -39.150 -28.542 1.00 103.41 83 ALA D C 1
ATOM 8779 O O . ALA D 1 83 ? 53.036 -40.245 -27.995 1.00 102.60 83 ALA D O 1
ATOM 8781 N N . ASP D 1 84 ? 53.871 -38.329 -28.847 1.00 104.22 84 ASP D N 1
ATOM 8782 C CA . ASP D 1 84 ? 55.269 -38.643 -28.565 1.00 104.64 84 ASP D CA 1
ATOM 8783 C C . ASP D 1 84 ? 56.000 -37.360 -28.174 1.00 104.32 84 ASP D C 1
ATOM 8784 O O . ASP D 1 84 ? 56.091 -36.418 -28.966 1.00 103.13 84 ASP D O 1
ATOM 8789 N N . ALA D 1 85 ? 56.522 -37.330 -26.952 1.00 103.94 85 ALA D N 1
ATOM 8790 C CA . ALA D 1 85 ? 57.255 -36.173 -26.463 1.00 101.79 85 ALA D CA 1
ATOM 8791 C C . ALA D 1 85 ? 58.497 -35.958 -27.316 1.00 101.37 85 ALA D C 1
ATOM 8792 O O . ALA D 1 85 ? 58.786 -34.834 -27.722 1.00 102.40 85 ALA D O 1
ATOM 8794 N N . SER D 1 86 ? 59.214 -37.045 -27.597 1.00 99.75 86 SER D N 1
ATOM 8795 C CA . SER D 1 86 ? 60.443 -37.000 -28.387 1.00 98.27 86 SER D CA 1
ATOM 8796 C C . SER D 1 86 ? 60.339 -36.300 -29.739 1.00 97.89 86 SER D C 1
ATOM 8797 O O . SER D 1 86 ? 61.170 -35.456 -30.067 1.00 98.01 86 SER D O 1
ATOM 8800 N N . THR D 1 87 ? 59.341 -36.652 -30.540 1.00 97.24 87 THR D N 1
ATOM 8801 C CA . THR D 1 87 ? 59.188 -36.007 -31.839 1.00 96.86 87 THR D CA 1
ATOM 8802 C C . THR D 1 87 ? 58.846 -34.526 -31.638 1.00 95.94 87 THR D C 1
ATOM 8803 O O . THR D 1 87 ? 59.339 -33.655 -32.358 1.00 95.42 87 THR D O 1
ATOM 8807 N N . ALA D 1 88 ? 58.002 -34.252 -30.646 1.00 94.74 88 ALA D N 1
ATOM 8808 C CA . ALA D 1 88 ? 57.587 -32.886 -30.336 1.00 93.17 88 ALA D CA 1
ATOM 8809 C C . ALA D 1 88 ? 58.794 -32.025 -29.980 1.00 93.29 88 ALA D C 1
ATOM 8810 O O . ALA D 1 88 ? 58.878 -30.859 -30.374 1.00 93.83 88 ALA D O 1
ATOM 8812 N N . LEU D 1 89 ? 59.725 -32.603 -29.226 1.00 92.31 89 LEU D N 1
ATOM 8813 C CA . LEU D 1 89 ? 60.933 -31.897 -28.822 1.00 90.51 89 LEU D CA 1
ATOM 8814 C C . LEU D 1 89 ? 61.738 -31.510 -30.053 1.00 91.43 89 LEU D C 1
ATOM 8815 O O . LEU D 1 89 ? 62.305 -30.416 -30.115 1.00 92.55 89 LEU D O 1
ATOM 8820 N N . ALA D 1 90 ? 61.779 -32.415 -31.029 1.00 90.93 90 ALA D N 1
ATOM 8821 C CA . ALA D 1 90 ? 62.514 -32.184 -32.266 1.00 91.57 90 ALA D CA 1
ATOM 8822 C C . ALA D 1 90 ? 61.826 -31.165 -33.178 1.00 92.04 90 ALA D C 1
ATOM 8823 O O . ALA D 1 90 ? 62.462 -30.241 -33.687 1.00 90.86 90 ALA D O 1
ATOM 8825 N N . TRP D 1 91 ? 60.525 -31.333 -33.379 1.00 92.54 91 TRP D N 1
ATOM 8826 C CA . TRP D 1 91 ? 59.761 -30.426 -34.222 1.00 93.91 91 TRP D CA 1
ATOM 8827 C C . TRP D 1 91 ? 59.876 -28.984 -33.730 1.00 94.01 91 TRP D C 1
ATOM 8828 O O . TRP D 1 91 ? 59.658 -28.033 -34.485 1.00 93.90 91 TRP D O 1
ATOM 8839 N N . HIS D 1 92 ? 60.219 -28.834 -32.456 1.00 94.33 92 HIS D N 1
ATOM 8840 C CA . HIS D 1 92 ? 60.373 -27.522 -31.845 1.00 94.75 92 HIS D CA 1
ATOM 8841 C C . HIS D 1 92 ? 61.623 -26.824 -32.368 1.00 95.36 92 HIS D C 1
ATOM 8842 O O . HIS D 1 92 ? 61.627 -25.610 -32.565 1.00 94.61 92 HIS D O 1
ATOM 8849 N N . VAL D 1 93 ? 62.681 -27.598 -32.590 1.00 96.10 93 VAL D N 1
ATOM 8850 C CA . VAL D 1 93 ? 63.941 -27.064 -33.096 1.00 97.83 93 VAL D CA 1
ATOM 8851 C C . VAL D 1 93 ? 63.675 -26.284 -34.371 1.00 100.33 93 VAL D C 1
ATOM 8852 O O . VAL D 1 93 ? 64.186 -25.178 -34.564 1.00 101.62 93 VAL D O 1
ATOM 8856 N N . GLN D 1 94 ? 62.869 -26.887 -35.243 1.00 102.69 94 GLN D N 1
ATOM 8857 C CA . GLN D 1 94 ? 62.496 -26.287 -36.521 1.00 104.05 94 GLN D CA 1
ATOM 8858 C C . GLN D 1 94 ? 61.600 -25.072 -36.288 1.00 103.88 94 GLN D C 1
ATOM 8859 O O . GLN D 1 94 ? 61.935 -23.961 -36.696 1.00 104.08 94 GLN D O 1
ATOM 8865 N N . LEU D 1 95 ? 60.469 -25.287 -35.622 1.00 103.80 95 LEU D N 1
ATOM 8866 C CA . LEU D 1 95 ? 59.534 -24.207 -35.334 1.00 105.19 95 LEU D CA 1
ATOM 8867 C C . LEU D 1 95 ? 60.224 -23.057 -34.616 1.00 107.63 95 LEU D C 1
ATOM 8868 O O . LEU D 1 95 ? 59.791 -21.909 -34.708 1.00 107.98 95 LEU D O 1
ATOM 8873 N N . SER D 1 96 ? 61.301 -23.376 -33.901 1.00 110.33 96 SER D N 1
ATOM 8874 C CA . SER D 1 96 ? 62.063 -22.382 -33.154 1.00 111.59 96 SER D CA 1
ATOM 8875 C C . SER D 1 96 ? 62.653 -21.328 -34.092 1.00 112.68 96 SER D C 1
ATOM 8876 O O . SER D 1 96 ? 62.253 -20.165 -34.044 1.00 112.16 96 SER D O 1
ATOM 8879 N N . ARG D 1 97 ? 63.603 -21.731 -34.936 1.00 113.69 97 ARG D N 1
ATOM 8880 C CA . ARG D 1 97 ? 64.217 -20.811 -35.892 1.00 115.36 97 ARG D CA 1
ATOM 8881 C C . ARG D 1 97 ? 63.124 -20.110 -36.681 1.00 116.22 97 ARG D C 1
ATOM 8882 O O . ARG D 1 97 ? 63.300 -18.983 -37.144 1.00 117.32 97 ARG D O 1
ATOM 8890 N N . GLY D 1 98 ? 62.000 -20.796 -36.851 1.00 116.57 98 GLY D N 1
ATOM 8891 C CA . GLY D 1 98 ? 60.894 -20.216 -37.589 1.00 117.44 98 GLY D CA 1
ATOM 8892 C C . GLY D 1 98 ? 60.590 -18.814 -37.097 1.00 118.04 98 GLY D C 1
ATOM 8893 O O . GLY D 1 98 ? 60.439 -17.884 -37.886 1.00 118.05 98 GLY D O 1
ATOM 8894 N N . LEU D 1 99 ? 60.510 -18.665 -35.780 1.00 118.52 99 LEU D N 1
ATOM 8895 C CA . LEU D 1 99 ? 60.230 -17.381 -35.159 1.00 118.58 99 LEU D CA 1
ATOM 8896 C C . LEU D 1 99 ? 61.485 -16.517 -35.095 1.00 119.46 99 LEU D C 1
ATOM 8897 O O . LEU D 1 99 ? 61.418 -15.303 -35.262 1.00 118.83 99 LEU D O 1
ATOM 8902 N N . THR D 1 100 ? 62.625 -17.151 -34.841 1.00 120.36 100 THR D N 1
ATOM 8903 C CA . THR D 1 100 ? 63.910 -16.461 -34.762 1.00 121.56 100 THR D CA 1
ATOM 8904 C C . THR D 1 100 ? 64.208 -15.713 -36.061 1.00 123.32 100 THR D C 1
ATOM 8905 O O . THR D 1 100 ? 64.548 -14.527 -36.055 1.00 124.83 100 THR D O 1
ATOM 8909 N N . LEU D 1 101 ? 64.095 -16.431 -37.175 1.00 124.11 101 LEU D N 1
ATOM 8910 C CA . LEU D 1 101 ? 64.360 -15.870 -38.493 1.00 124.53 101 LEU D CA 1
ATOM 8911 C C . LEU D 1 101 ? 63.333 -14.839 -38.928 1.00 125.77 101 LEU D C 1
ATOM 8912 O O . LEU D 1 101 ? 63.690 -13.787 -39.449 1.00 126.63 101 LEU D O 1
ATOM 8917 N N . THR D 1 102 ? 62.057 -15.144 -38.728 1.00 126.74 102 THR D N 1
ATOM 8918 C CA . THR D 1 102 ? 60.991 -14.221 -39.095 1.00 128.29 102 THR D CA 1
ATOM 8919 C C . THR D 1 102 ? 61.234 -12.846 -38.460 1.00 129.79 102 THR D C 1
ATOM 8920 O O . THR D 1 102 ? 60.838 -11.817 -39.008 1.00 130.25 102 THR D O 1
ATOM 8924 N N . TYR D 1 103 ? 61.881 -12.832 -37.300 1.00 131.55 103 TYR D N 1
ATOM 8925 C CA . TYR D 1 103 ? 62.168 -11.577 -36.612 1.00 133.96 103 TYR D CA 1
ATOM 8926 C C . TYR D 1 103 ? 63.458 -10.988 -37.159 1.00 135.10 103 TYR D C 1
ATOM 8927 O O . TYR D 1 103 ? 63.660 -9.776 -37.129 1.00 135.89 103 TYR D O 1
ATOM 8936 N N . GLU D 1 104 ? 64.331 -11.853 -37.660 1.00 136.31 104 GLU D N 1
ATOM 8937 C CA . GLU D 1 104 ? 65.609 -11.415 -38.207 1.00 138.13 104 GLU D CA 1
ATOM 8938 C C . GLU D 1 104 ? 65.409 -10.869 -39.618 1.00 139.42 104 GLU D C 1
ATOM 8939 O O . GLU D 1 104 ? 66.105 -9.952 -40.052 1.00 139.66 104 GLU D O 1
ATOM 8945 N N . TRP D 1 105 ? 64.442 -11.446 -40.323 1.00 141.14 105 TRP D N 1
ATOM 8946 C CA . TRP D 1 105 ? 64.118 -11.051 -41.685 1.00 142.25 105 TRP D CA 1
ATOM 8947 C C . TRP D 1 105 ? 63.441 -9.685 -41.727 1.00 142.89 105 TRP D C 1
ATOM 8948 O O . TRP D 1 105 ? 63.687 -8.894 -42.633 1.00 143.52 105 TRP D O 1
ATOM 8959 N N . GLN D 1 106 ? 62.604 -9.402 -40.737 1.00 143.51 106 GLN D N 1
ATOM 8960 C CA . GLN D 1 106 ? 61.904 -8.130 -40.686 1.00 144.25 106 GLN D CA 1
ATOM 8961 C C . GLN D 1 106 ? 62.718 -7.029 -40.028 1.00 144.95 106 GLN D C 1
ATOM 8962 O O . GLN D 1 106 ? 62.738 -5.896 -40.509 1.00 145.23 106 GLN D O 1
ATOM 8968 N N . HIS D 1 107 ? 63.386 -7.365 -38.928 1.00 145.40 107 HIS D N 1
ATOM 8969 C CA . HIS D 1 107 ? 64.170 -6.381 -38.185 1.00 145.86 107 HIS D CA 1
ATOM 8970 C C . HIS D 1 107 ? 65.662 -6.700 -38.164 1.00 145.94 107 HIS D C 1
ATOM 8971 O O . HIS D 1 107 ? 66.265 -6.785 -37.095 1.00 146.66 107 HIS D O 1
ATOM 8978 N N . GLY D 1 108 ? 66.262 -6.868 -39.337 1.00 145.90 108 GLY D N 1
ATOM 8979 C CA . GLY D 1 108 ? 67.680 -7.174 -39.381 1.00 147.25 108 GLY D CA 1
ATOM 8980 C C . GLY D 1 108 ? 68.428 -6.392 -40.439 1.00 148.54 108 GLY D C 1
ATOM 8981 O O . GLY D 1 108 ? 67.834 -5.957 -41.427 1.00 148.79 108 GLY D O 1
ATOM 8982 N N . THR D 1 109 ? 69.733 -6.217 -40.237 1.00 149.79 109 THR D N 1
ATOM 8983 C CA . THR D 1 109 ? 70.565 -5.480 -41.189 1.00 150.68 109 THR D CA 1
ATOM 8984 C C . THR D 1 109 ? 70.558 -6.141 -42.566 1.00 150.48 109 THR D C 1
ATOM 8985 O O . THR D 1 109 ? 70.404 -7.358 -42.682 1.00 149.95 109 THR D O 1
ATOM 8989 N N . PRO D 1 110 ? 70.722 -5.337 -43.632 1.00 150.68 110 PRO D N 1
ATOM 8990 C CA . PRO D 1 110 ? 70.737 -5.843 -45.007 1.00 150.75 110 PRO D CA 1
ATOM 8991 C C . PRO D 1 110 ? 71.633 -7.065 -45.257 1.00 150.42 110 PRO D C 1
ATOM 8992 O O . PRO D 1 110 ? 71.219 -8.011 -45.924 1.00 150.12 110 PRO D O 1
ATOM 8996 N N . PRO D 1 111 ? 72.864 -7.068 -44.719 1.00 150.64 111 PRO D N 1
ATOM 8997 C CA . PRO D 1 111 ? 73.738 -8.224 -44.946 1.00 150.77 111 PRO D CA 1
ATOM 8998 C C . PRO D 1 111 ? 73.164 -9.549 -44.436 1.00 150.39 111 PRO D C 1
ATOM 8999 O O . PRO D 1 111 ? 73.216 -10.566 -45.130 1.00 150.15 111 PRO D O 1
ATOM 9003 N N . VAL D 1 112 ? 72.610 -9.526 -43.226 1.00 150.21 112 VAL D N 1
ATOM 9004 C CA . VAL D 1 112 ? 72.048 -10.729 -42.611 1.00 149.20 112 VAL D CA 1
ATOM 9005 C C . VAL D 1 112 ? 70.575 -10.969 -42.940 1.00 148.36 112 VAL D C 1
ATOM 9006 O O . VAL D 1 112 ? 70.076 -12.082 -42.797 1.00 147.23 112 VAL D O 1
ATOM 9010 N N . ARG D 1 113 ? 69.883 -9.926 -43.381 1.00 148.22 113 ARG D N 1
ATOM 9011 C CA . ARG D 1 113 ? 68.469 -10.032 -43.716 1.00 148.21 113 ARG D CA 1
ATOM 9012 C C . ARG D 1 113 ? 68.293 -10.730 -45.065 1.00 147.90 113 ARG D C 1
ATOM 9013 O O . ARG D 1 113 ? 67.238 -11.304 -45.351 1.00 147.73 113 ARG D O 1
ATOM 9021 N N . ALA D 1 114 ? 69.341 -10.680 -45.882 1.00 147.48 114 ALA D N 1
ATOM 9022 C CA . ALA D 1 114 ? 69.325 -11.291 -47.206 1.00 147.55 114 ALA D CA 1
ATOM 9023 C C . ALA D 1 114 ? 69.427 -12.809 -47.133 1.00 147.53 114 ALA D C 1
ATOM 9024 O O . ALA D 1 114 ? 68.717 -13.519 -47.849 1.00 147.40 114 ALA D O 1
ATOM 9026 N N . MET D 1 115 ? 70.314 -13.306 -46.275 1.00 147.46 115 MET D N 1
ATOM 9027 C CA . MET D 1 115 ? 70.492 -14.746 -46.120 1.00 147.20 115 MET D CA 1
ATOM 9028 C C . MET D 1 115 ? 69.325 -15.348 -45.332 1.00 146.11 115 MET D C 1
ATOM 9029 O O . MET D 1 115 ? 69.129 -16.563 -45.323 1.00 145.60 115 MET D O 1
ATOM 9034 N N . ALA D 1 116 ? 68.556 -14.490 -44.668 1.00 145.26 116 ALA D N 1
ATOM 9035 C CA . ALA D 1 116 ? 67.398 -14.937 -43.903 1.00 144.60 116 ALA D CA 1
ATOM 9036 C C . ALA D 1 116 ? 66.386 -15.500 -44.896 1.00 144.72 116 ALA D C 1
ATOM 9037 O O . ALA D 1 116 ? 65.745 -16.516 -44.637 1.00 144.22 116 ALA D O 1
ATOM 9039 N N . GLU D 1 117 ? 66.263 -14.844 -46.047 1.00 145.13 117 GLU D N 1
ATOM 9040 C CA . GLU D 1 117 ? 65.354 -15.300 -47.092 1.00 144.61 117 GLU D CA 1
ATOM 9041 C C . GLU D 1 117 ? 65.782 -16.696 -47.513 1.00 143.31 117 GLU D C 1
ATOM 9042 O O . GLU D 1 117 ? 65.052 -17.662 -47.314 1.00 142.94 117 GLU D O 1
ATOM 9048 N N . ARG D 1 118 ? 66.980 -16.783 -48.084 1.00 142.43 118 ARG D N 1
ATOM 9049 C CA . ARG D 1 118 ? 67.549 -18.042 -48.559 1.00 142.11 118 ARG D CA 1
ATOM 9050 C C . ARG D 1 118 ? 67.210 -19.267 -47.705 1.00 141.14 118 ARG D C 1
ATOM 9051 O O . ARG D 1 118 ? 66.906 -20.326 -48.251 1.00 141.44 118 ARG D O 1
ATOM 9059 N N . LEU D 1 119 ? 67.267 -19.133 -46.379 1.00 139.71 119 LEU D N 1
ATOM 9060 C CA . LEU D 1 119 ? 66.962 -20.253 -45.490 1.00 137.93 119 LEU D CA 1
ATOM 9061 C C . LEU D 1 119 ? 65.481 -20.370 -45.143 1.00 137.29 119 LEU D C 1
ATOM 9062 O O . LEU D 1 119 ? 64.921 -21.463 -45.173 1.00 137.04 119 LEU D O 1
ATOM 9067 N N . LEU D 1 120 ? 64.847 -19.248 -44.823 1.00 136.94 120 LEU D N 1
ATOM 9068 C CA . LEU D 1 120 ? 63.432 -19.246 -44.465 1.00 137.07 120 LEU D CA 1
ATOM 9069 C C . LEU D 1 120 ? 62.540 -19.807 -45.573 1.00 136.97 120 LEU D C 1
ATOM 9070 O O . LEU D 1 120 ? 61.566 -20.518 -45.304 1.00 135.89 120 LEU D O 1
ATOM 9075 N N . ARG D 1 121 ? 62.875 -19.479 -46.817 1.00 137.50 121 ARG D N 1
ATOM 9076 C CA . ARG D 1 121 ? 62.103 -19.935 -47.969 1.00 137.52 121 ARG D CA 1
ATOM 9077 C C . ARG D 1 121 ? 62.390 -21.402 -48.282 1.00 137.14 121 ARG D C 1
ATOM 9078 O O . ARG D 1 121 ? 61.524 -22.114 -48.792 1.00 136.64 121 ARG D O 1
ATOM 9086 N N . ALA D 1 122 ? 63.605 -21.848 -47.965 1.00 136.94 122 ALA D N 1
ATOM 9087 C CA . ALA D 1 122 ? 64.020 -23.228 -48.221 1.00 137.04 122 ALA D CA 1
ATOM 9088 C C . ALA D 1 122 ? 63.366 -24.241 -47.281 1.00 136.93 122 ALA D C 1
ATOM 9089 O O . ALA D 1 122 ? 63.059 -25.367 -47.681 1.00 136.46 122 ALA D O 1
ATOM 9091 N N . MET D 1 123 ? 63.164 -23.848 -46.030 1.00 137.18 123 MET D N 1
ATOM 9092 C CA . MET D 1 123 ? 62.536 -24.734 -45.060 1.00 137.63 123 MET D CA 1
ATOM 9093 C C . MET D 1 123 ? 61.026 -24.554 -45.131 1.00 137.91 123 MET D C 1
ATOM 9094 O O . MET D 1 123 ? 60.277 -25.181 -44.383 1.00 137.62 123 MET D O 1
ATOM 9099 N N . ALA D 1 124 ? 60.591 -23.690 -46.043 1.00 138.81 124 ALA D N 1
ATOM 9100 C CA . ALA D 1 124 ? 59.172 -23.415 -46.234 1.00 139.48 124 ALA D CA 1
ATOM 9101 C C . ALA D 1 124 ? 58.465 -24.664 -46.749 1.00 139.63 124 ALA D C 1
ATOM 9102 O O . ALA D 1 124 ? 57.361 -24.995 -46.310 1.00 138.84 124 ALA D O 1
ATOM 9104 N N . GLU D 1 125 ? 59.110 -25.352 -47.686 1.00 140.11 125 GLU D N 1
ATOM 9105 C CA . GLU D 1 125 ? 58.557 -26.570 -48.270 1.00 140.61 125 GLU D CA 1
ATOM 9106 C C . GLU D 1 125 ? 59.114 -27.778 -47.525 1.00 140.68 125 GLU D C 1
ATOM 9107 O O . GLU D 1 125 ? 58.451 -28.809 -47.400 1.00 141.01 125 GLU D O 1
ATOM 9113 N N . GLY D 1 126 ? 60.338 -27.642 -47.026 1.00 139.98 126 GLY D N 1
ATOM 9114 C CA . GLY D 1 126 ? 60.957 -28.734 -46.304 1.00 138.99 126 GLY D CA 1
ATOM 9115 C C . GLY D 1 126 ? 62.272 -29.141 -46.932 1.00 138.61 126 GLY D C 1
ATOM 9116 O O . GLY D 1 126 ? 62.843 -30.168 -46.574 1.00 138.24 126 GLY D O 1
ATOM 9117 N N . GLU D 1 127 ? 62.759 -28.331 -47.868 1.00 139.10 127 GLU D N 1
ATOM 9118 C CA . GLU D 1 127 ? 64.021 -28.619 -48.547 1.00 139.92 127 GLU D CA 1
ATOM 9119 C C . GLU D 1 127 ? 65.220 -28.495 -47.610 1.00 137.64 127 GLU D C 1
ATOM 9120 O O . GLU D 1 127 ? 66.281 -29.064 -47.872 1.00 137.14 127 GLU D O 1
ATOM 9126 N N . ALA D 1 128 ? 65.052 -27.746 -46.524 1.00 134.81 128 ALA D N 1
ATOM 9127 C CA . ALA D 1 128 ? 66.129 -27.565 -45.556 1.00 131.92 128 ALA D CA 1
ATOM 9128 C C . ALA D 1 128 ? 65.645 -27.570 -44.105 1.00 129.82 128 ALA D C 1
ATOM 9129 O O . ALA D 1 128 ? 64.703 -26.861 -43.756 1.00 128.62 128 ALA D O 1
ATOM 9131 N N . ALA D 1 129 ? 66.299 -28.375 -43.268 1.00 128.15 129 ALA D N 1
ATOM 9132 C CA . ALA D 1 129 ? 65.964 -28.479 -41.845 1.00 125.96 129 ALA D CA 1
ATOM 9133 C C . ALA D 1 129 ? 67.063 -27.777 -41.062 1.00 124.46 129 ALA D C 1
ATOM 9134 O O . ALA D 1 129 ? 68.219 -28.190 -41.110 1.00 123.37 129 ALA D O 1
ATOM 9136 N N . VAL D 1 130 ? 66.697 -26.735 -40.324 1.00 122.66 130 VAL D N 1
ATOM 9137 C CA . VAL D 1 130 ? 67.672 -25.967 -39.558 1.00 121.24 130 VAL D CA 1
ATOM 9138 C C . VAL D 1 130 ? 67.807 -26.379 -38.086 1.00 121.08 130 VAL D C 1
ATOM 9139 O O . VAL D 1 130 ? 66.809 -26.672 -37.417 1.00 121.31 130 VAL D O 1
ATOM 9143 N N . CYS D 1 131 ? 69.049 -26.382 -37.596 1.00 120.27 131 CYS D N 1
ATOM 9144 C CA . CYS D 1 131 ? 69.360 -26.739 -36.215 1.00 119.04 131 CYS D CA 1
ATOM 9145 C C . CYS D 1 131 ? 70.189 -25.691 -35.493 1.00 118.36 131 CYS D C 1
ATOM 9146 O O . CYS D 1 131 ? 70.699 -24.759 -36.109 1.00 117.90 131 CYS D O 1
ATOM 9149 N N . GLY D 1 132 ? 70.329 -25.858 -34.182 1.00 117.35 132 GLY D N 1
ATOM 9150 C CA . GLY D 1 132 ? 71.109 -24.915 -33.409 1.00 115.87 132 GLY D CA 1
ATOM 9151 C C . GLY D 1 132 ? 72.152 -25.569 -32.521 1.00 114.58 132 GLY D C 1
ATOM 9152 O O . GLY D 1 132 ? 71.828 -26.288 -31.577 1.00 114.10 132 GLY D O 1
ATOM 9153 N N . ALA D 1 133 ? 73.417 -25.322 -32.829 1.00 112.53 133 ALA D N 1
ATOM 9154 C CA . ALA D 1 133 ? 74.504 -25.876 -32.046 1.00 111.61 133 ALA D CA 1
ATOM 9155 C C . ALA D 1 133 ? 74.900 -24.799 -31.052 1.00 111.39 133 ALA D C 1
ATOM 9156 O O . ALA D 1 133 ? 75.841 -24.042 -31.285 1.00 111.90 133 ALA D O 1
ATOM 9158 N N . LEU D 1 134 ? 74.174 -24.742 -29.942 1.00 109.68 134 LEU D N 1
ATOM 9159 C CA . LEU D 1 134 ? 74.399 -23.743 -28.909 1.00 106.68 134 LEU D CA 1
ATOM 9160 C C . LEU D 1 134 ? 75.371 -24.110 -27.787 1.00 105.21 134 LEU D C 1
ATOM 9161 O O . LEU D 1 134 ? 76.495 -23.620 -27.754 1.00 104.28 134 LEU D O 1
ATOM 9166 N N . LYS D 1 135 ? 74.915 -24.929 -26.848 1.00 103.10 135 LYS D N 1
ATOM 9167 C CA . LYS D 1 135 ? 75.727 -25.320 -25.702 1.00 101.24 135 LYS D CA 1
ATOM 9168 C C . LYS D 1 135 ? 77.013 -26.049 -26.114 1.00 99.79 135 LYS D C 1
ATOM 9169 O O . LYS D 1 135 ? 76.976 -26.989 -26.904 1.00 99.31 135 LYS D O 1
ATOM 9175 N N . ASP D 1 136 ? 78.155 -25.608 -25.588 1.00 98.68 136 ASP D N 1
ATOM 9176 C CA . ASP D 1 136 ? 79.429 -26.250 -25.914 1.00 97.64 136 ASP D CA 1
ATOM 9177 C C . ASP D 1 136 ? 79.578 -27.485 -25.059 1.00 96.28 136 ASP D C 1
ATOM 9178 O O . ASP D 1 136 ? 78.832 -27.686 -24.110 1.00 96.30 136 ASP D O 1
ATOM 9183 N N . ALA D 1 137 ? 80.557 -28.310 -25.388 1.00 95.60 137 ALA D N 1
ATOM 9184 C CA . ALA D 1 137 ? 80.786 -29.523 -24.625 1.00 95.47 137 ALA D CA 1
ATOM 9185 C C . ALA D 1 137 ? 81.615 -29.185 -23.396 1.00 95.17 137 ALA D C 1
ATOM 9186 O O . ALA D 1 137 ? 82.365 -28.210 -23.396 1.00 95.56 137 ALA D O 1
ATOM 9188 N N . PRO D 1 138 ? 81.490 -29.984 -22.329 1.00 94.51 138 PRO D N 1
ATOM 9189 C CA . PRO D 1 138 ? 82.256 -29.732 -21.107 1.00 94.65 138 PRO D CA 1
ATOM 9190 C C . PRO D 1 138 ? 83.747 -29.536 -21.373 1.00 94.18 138 PRO D C 1
ATOM 9191 O O . PRO D 1 138 ? 84.441 -30.474 -21.764 1.00 93.31 138 PRO D O 1
ATOM 9195 N N . GLY D 1 139 ? 84.225 -28.310 -21.168 1.00 94.97 139 GLY D N 1
ATOM 9196 C CA . GLY D 1 139 ? 85.635 -28.014 -21.367 1.00 95.61 139 GLY D CA 1
ATOM 9197 C C . GLY D 1 139 ? 86.047 -27.632 -22.778 1.00 95.05 139 GLY D C 1
ATOM 9198 O O . GLY D 1 139 ? 87.234 -27.489 -23.067 1.00 94.03 139 GLY D O 1
ATOM 9199 N N . VAL D 1 140 ? 85.082 -27.456 -23.667 1.00 94.57 140 VAL D N 1
ATOM 9200 C CA . VAL D 1 140 ? 85.423 -27.088 -25.027 1.00 94.65 140 VAL D CA 1
ATOM 9201 C C . VAL D 1 140 ? 84.876 -25.717 -25.395 1.00 95.22 140 VAL D C 1
ATOM 9202 O O . VAL D 1 140 ? 83.769 -25.350 -24.992 1.00 95.17 140 VAL D O 1
ATOM 9206 N N . VAL D 1 141 ? 85.666 -24.960 -26.154 1.00 95.65 141 VAL D N 1
ATOM 9207 C CA . VAL D 1 141 ? 85.264 -23.632 -26.602 1.00 96.52 141 VAL D CA 1
ATOM 9208 C C . VAL D 1 141 ? 85.226 -23.625 -28.122 1.00 98.02 141 VAL D C 1
ATOM 9209 O O . VAL D 1 141 ? 86.226 -23.919 -28.771 1.00 97.58 141 VAL D O 1
ATOM 9213 N N . THR D 1 142 ? 84.063 -23.288 -28.674 1.00 100.17 142 THR D N 1
ATOM 9214 C CA . THR D 1 142 ? 83.850 -23.238 -30.117 1.00 101.45 142 THR D CA 1
ATOM 9215 C C . THR D 1 142 ? 84.256 -21.866 -30.628 1.00 102.79 142 THR D C 1
ATOM 9216 O O . THR D 1 142 ? 83.566 -20.881 -30.392 1.00 102.13 142 THR D O 1
ATOM 9220 N N . GLU D 1 143 ? 85.379 -21.805 -31.333 1.00 106.09 143 GLU D N 1
ATOM 9221 C CA . GLU D 1 143 ? 85.873 -20.534 -31.842 1.00 110.21 143 GLU D CA 1
ATOM 9222 C C . GLU D 1 143 ? 86.102 -20.510 -33.339 1.00 112.17 143 GLU D C 1
ATOM 9223 O O . GLU D 1 143 ? 85.916 -21.504 -34.036 1.00 111.82 143 GLU D O 1
ATOM 9225 N N . LEU D 1 144 ? 86.506 -19.343 -33.819 1.00 115.14 144 LEU D N 1
ATOM 9226 C CA . LEU D 1 144 ? 86.789 -19.138 -35.224 1.00 118.41 144 LEU D CA 1
ATOM 9227 C C . LEU D 1 144 ? 88.189 -18.568 -35.321 1.00 121.47 144 LEU D C 1
ATOM 9228 O O . LEU D 1 144 ? 88.474 -17.510 -34.763 1.00 122.61 144 LEU D O 1
ATOM 9233 N N . HIS D 1 145 ? 89.067 -19.281 -36.012 1.00 125.06 145 HIS D N 1
ATOM 9234 C CA . HIS D 1 145 ? 90.442 -18.833 -36.182 1.00 129.00 145 HIS D CA 1
ATOM 9235 C C . HIS D 1 145 ? 90.643 -18.345 -37.614 1.00 131.00 145 HIS D C 1
ATOM 9236 O O . HIS D 1 145 ? 89.921 -18.755 -38.526 1.00 131.48 145 HIS D O 1
ATOM 9243 N N . SER D 1 146 ? 91.617 -17.461 -37.804 1.00 132.70 146 SER D N 1
ATOM 9244 C CA . SER D 1 146 ? 91.910 -16.922 -39.126 1.00 134.42 146 SER D CA 1
ATOM 9245 C C . SER D 1 146 ? 92.897 -17.837 -39.849 1.00 135.03 146 SER D C 1
ATOM 9246 O O . SER D 1 146 ? 93.823 -18.369 -39.233 1.00 134.86 146 SER D O 1
ATOM 9249 N N . ASP D 1 147 ? 92.689 -18.038 -41.149 1.00 135.98 147 ASP D N 1
ATOM 9250 C CA . ASP D 1 147 ? 93.600 -18.868 -41.930 1.00 137.39 147 ASP D CA 1
ATOM 9251 C C . ASP D 1 147 ? 94.616 -17.967 -42.640 1.00 138.80 147 ASP D C 1
ATOM 9252 O O . ASP D 1 147 ? 95.742 -18.383 -42.925 1.00 139.34 147 ASP D O 1
ATOM 9257 N N . GLY D 1 148 ? 94.213 -16.724 -42.898 1.00 139.76 148 GLY D N 1
ATOM 9258 C CA . GLY D 1 148 ? 95.084 -15.772 -43.564 1.00 140.22 148 GLY D CA 1
ATOM 9259 C C . GLY D 1 148 ? 94.491 -15.280 -44.872 1.00 140.71 148 GLY D C 1
ATOM 9260 O O . GLY D 1 148 ? 94.407 -14.075 -45.111 1.00 140.75 148 GLY D O 1
ATOM 9261 N N . ALA D 1 149 ? 94.071 -16.226 -45.709 1.00 140.71 149 ALA D N 1
ATOM 9262 C CA . ALA D 1 149 ? 93.482 -15.941 -47.015 1.00 140.51 149 ALA D CA 1
ATOM 9263 C C . ALA D 1 149 ? 92.255 -15.038 -46.945 1.00 140.51 149 ALA D C 1
ATOM 9264 O O . ALA D 1 149 ? 91.930 -14.343 -47.907 1.00 141.15 149 ALA D O 1
ATOM 9266 N N . GLY D 1 150 ? 91.574 -15.050 -45.807 1.00 140.36 150 GLY D N 1
ATOM 9267 C CA . GLY D 1 150 ? 90.387 -14.233 -45.650 1.00 140.06 150 GLY D CA 1
ATOM 9268 C C . GLY D 1 150 ? 89.276 -15.053 -45.029 1.00 139.72 150 GLY D C 1
ATOM 9269 O O . GLY D 1 150 ? 88.379 -14.512 -44.375 1.00 140.35 150 GLY D O 1
ATOM 9270 N N . GLY D 1 151 ? 89.342 -16.367 -45.233 1.00 138.41 151 GLY D N 1
ATOM 9271 C CA . GLY D 1 151 ? 88.339 -17.257 -44.679 1.00 136.10 151 GLY D CA 1
ATOM 9272 C C . GLY D 1 151 ? 88.628 -17.605 -43.230 1.00 134.31 151 GLY D C 1
ATOM 9273 O O . GLY D 1 151 ? 89.739 -17.382 -42.741 1.00 134.38 151 GLY D O 1
ATOM 9274 N N . TRP D 1 152 ? 87.627 -18.149 -42.540 1.00 131.79 152 TRP D N 1
ATOM 9275 C CA . TRP D 1 152 ? 87.788 -18.531 -41.146 1.00 127.62 152 TRP D CA 1
ATOM 9276 C C . TRP D 1 152 ? 87.631 -20.028 -40.935 1.00 124.13 152 TRP D C 1
ATOM 9277 O O . TRP D 1 152 ? 86.922 -20.705 -41.679 1.00 122.60 152 TRP D O 1
ATOM 9288 N N . LEU D 1 153 ? 88.311 -20.530 -39.909 1.00 120.97 153 LEU D N 1
ATOM 9289 C CA . LEU D 1 153 ? 88.258 -21.940 -39.538 1.00 117.80 153 LEU D CA 1
ATOM 9290 C C . LEU D 1 153 ? 87.480 -22.078 -38.219 1.00 114.74 153 LEU D C 1
ATOM 9291 O O . LEU D 1 153 ? 87.781 -21.409 -37.228 1.00 115.16 153 LEU D O 1
ATOM 9296 N N . LEU D 1 154 ? 86.473 -22.946 -38.225 1.00 110.04 154 LEU D N 1
ATOM 9297 C CA . LEU D 1 154 ? 85.626 -23.171 -37.063 1.00 104.41 154 LEU D CA 1
ATOM 9298 C C . LEU D 1 154 ? 85.923 -24.514 -36.407 1.00 102.41 154 LEU D C 1
ATOM 9299 O O . LEU D 1 154 ? 85.749 -25.559 -37.025 1.00 103.14 154 LEU D O 1
ATOM 9304 N N . SER D 1 155 ? 86.371 -24.479 -35.157 1.00 100.02 155 SER D N 1
ATOM 9305 C CA . SER D 1 155 ? 86.669 -25.691 -34.397 1.00 97.36 155 SER D CA 1
ATOM 9306 C C . SER D 1 155 ? 85.818 -25.700 -33.126 1.00 96.88 155 SER D C 1
ATOM 9307 O O . SER D 1 155 ? 85.362 -24.650 -32.668 1.00 96.73 155 SER D O 1
ATOM 9310 N N . GLY D 1 156 ? 85.604 -26.882 -32.557 1.00 95.63 156 GLY D N 1
ATOM 9311 C CA . GLY D 1 156 ? 84.819 -26.981 -31.337 1.00 94.11 156 GLY D CA 1
ATOM 9312 C C . GLY D 1 156 ? 83.625 -27.893 -31.504 1.00 93.15 156 GLY D C 1
ATOM 9313 O O . GLY D 1 156 ? 83.230 -28.174 -32.634 1.00 95.29 156 GLY D O 1
ATOM 9314 N N . ARG D 1 157 ? 83.054 -28.360 -30.394 1.00 90.71 157 ARG D N 1
ATOM 9315 C CA . ARG D 1 157 ? 81.889 -29.236 -30.457 1.00 88.03 157 ARG D CA 1
ATOM 9316 C C . ARG D 1 157 ? 80.717 -28.739 -29.636 1.00 87.22 157 ARG D C 1
ATOM 9317 O O . ARG D 1 157 ? 80.893 -28.057 -28.634 1.00 87.73 157 ARG D O 1
ATOM 9325 N N . LYS D 1 158 ? 79.514 -29.082 -30.087 1.00 86.36 158 LYS D N 1
ATOM 9326 C CA . LYS D 1 158 ? 78.282 -28.680 -29.425 1.00 84.81 158 LYS D CA 1
ATOM 9327 C C . LYS D 1 158 ? 77.489 -29.912 -29.020 1.00 84.01 158 LYS D C 1
ATOM 9328 O O . LYS D 1 158 ? 77.571 -30.955 -29.662 1.00 84.06 158 LYS D O 1
ATOM 9334 N N . VAL D 1 159 ? 76.715 -29.786 -27.952 1.00 82.98 159 VAL D N 1
ATOM 9335 C CA . VAL D 1 159 ? 75.929 -30.901 -27.458 1.00 82.91 159 VAL D CA 1
ATOM 9336 C C . VAL D 1 159 ? 74.464 -30.515 -27.342 1.00 83.68 159 VAL D C 1
ATOM 9337 O O . VAL D 1 159 ? 74.105 -29.366 -27.590 1.00 83.11 159 VAL D O 1
ATOM 9341 N N . LEU D 1 160 ? 73.623 -31.477 -26.964 1.00 84.82 160 LEU D N 1
ATOM 9342 C CA . LEU D 1 160 ? 72.188 -31.242 -26.806 1.00 86.15 160 LEU D CA 1
ATOM 9343 C C . LEU D 1 160 ? 71.536 -30.662 -28.059 1.00 87.57 160 LEU D C 1
ATOM 9344 O O . LEU D 1 160 ? 70.649 -29.807 -27.971 1.00 87.90 160 LEU D O 1
ATOM 9349 N N . VAL D 1 161 ? 71.972 -31.123 -29.228 1.00 89.10 161 VAL D N 1
ATOM 9350 C CA . VAL D 1 161 ? 71.400 -30.638 -30.477 1.00 90.46 161 VAL D CA 1
ATOM 9351 C C . VAL D 1 161 ? 70.305 -31.582 -30.958 1.00 91.93 161 VAL D C 1
ATOM 9352 O O . VAL D 1 161 ? 70.581 -32.645 -31.515 1.00 90.98 161 VAL D O 1
ATOM 9356 N N . SER D 1 162 ? 69.057 -31.194 -30.728 1.00 94.31 162 SER D N 1
ATOM 9357 C CA . SER D 1 162 ? 67.929 -32.012 -31.139 1.00 96.67 162 SER D CA 1
ATOM 9358 C C . SER D 1 162 ? 67.730 -31.865 -32.636 1.00 99.03 162 SER D C 1
ATOM 9359 O O . SER D 1 162 ? 68.188 -30.894 -33.238 1.00 100.49 162 SER D O 1
ATOM 9362 N N . MET D 1 163 ? 67.051 -32.838 -33.232 1.00 100.83 163 MET D N 1
ATOM 9363 C CA . MET D 1 163 ? 66.775 -32.824 -34.659 1.00 101.82 163 MET D CA 1
ATOM 9364 C C . MET D 1 163 ? 68.078 -32.768 -35.468 1.00 102.35 163 MET D C 1
ATOM 9365 O O . MET D 1 163 ? 68.186 -32.007 -36.426 1.00 103.14 163 MET D O 1
ATOM 9370 N N . ALA D 1 164 ? 69.060 -33.581 -35.093 1.00 102.12 164 ALA D N 1
ATOM 9371 C CA . ALA D 1 164 ? 70.337 -33.585 -35.798 1.00 103.70 164 ALA D CA 1
ATOM 9372 C C . ALA D 1 164 ? 70.341 -34.446 -37.062 1.00 104.66 164 ALA D C 1
ATOM 9373 O O . ALA D 1 164 ? 70.686 -33.965 -38.145 1.00 105.73 164 ALA D O 1
ATOM 9375 N N . PRO D 1 165 ? 69.962 -35.731 -36.943 1.00 104.70 165 PRO D N 1
ATOM 9376 C CA . PRO D 1 165 ? 69.930 -36.648 -38.090 1.00 104.24 165 PRO D CA 1
ATOM 9377 C C . PRO D 1 165 ? 69.279 -36.122 -39.376 1.00 104.37 165 PRO D C 1
ATOM 9378 O O . PRO D 1 165 ? 69.847 -36.257 -40.455 1.00 103.94 165 PRO D O 1
ATOM 9382 N N . ILE D 1 166 ? 68.101 -35.519 -39.268 1.00 104.94 166 ILE D N 1
ATOM 9383 C CA . ILE D 1 166 ? 67.424 -34.989 -40.447 1.00 106.26 166 ILE D CA 1
ATOM 9384 C C . ILE D 1 166 ? 67.992 -33.633 -40.871 1.00 107.34 166 ILE D C 1
ATOM 9385 O O . ILE D 1 166 ? 67.844 -33.220 -42.018 1.00 107.56 166 ILE D O 1
ATOM 9390 N N . ALA D 1 167 ? 68.646 -32.955 -39.934 1.00 108.89 167 ALA D N 1
ATOM 9391 C CA . ALA D 1 167 ? 69.224 -31.627 -40.149 1.00 109.74 167 ALA D CA 1
ATOM 9392 C C . ALA D 1 167 ? 70.115 -31.425 -41.374 1.00 109.87 167 ALA D C 1
ATOM 9393 O O . ALA D 1 167 ? 70.868 -32.317 -41.764 1.00 109.78 167 ALA D O 1
ATOM 9395 N N . THR D 1 168 ? 70.030 -30.223 -41.950 1.00 110.21 168 THR D N 1
ATOM 9396 C CA . THR D 1 168 ? 70.807 -29.836 -43.137 1.00 110.82 168 THR D CA 1
ATOM 9397 C C . THR D 1 168 ? 71.781 -28.709 -42.807 1.00 112.20 168 THR D C 1
ATOM 9398 O O . THR D 1 168 ? 72.957 -28.761 -43.167 1.00 111.82 168 THR D O 1
ATOM 9402 N N . HIS D 1 169 ? 71.263 -27.684 -42.133 1.00 113.66 169 HIS D N 1
ATOM 9403 C CA . HIS D 1 169 ? 72.043 -26.511 -41.732 1.00 113.80 169 HIS D CA 1
ATOM 9404 C C . HIS D 1 169 ? 72.172 -26.400 -40.213 1.00 112.28 169 HIS D C 1
ATOM 9405 O O . HIS D 1 169 ? 71.254 -26.743 -39.473 1.00 112.11 169 HIS D O 1
ATOM 9412 N N . PHE D 1 170 ? 73.311 -25.901 -39.753 1.00 111.16 170 PHE D N 1
ATOM 9413 C CA . PHE D 1 170 ? 73.536 -25.725 -38.327 1.00 110.20 170 PHE D CA 1
ATOM 9414 C C . PHE D 1 170 ? 73.866 -24.278 -37.973 1.00 111.28 170 PHE D C 1
ATOM 9415 O O . PHE D 1 170 ? 74.689 -23.647 -38.631 1.00 111.26 170 PHE D O 1
ATOM 9423 N N . PHE D 1 171 ? 73.219 -23.758 -36.934 1.00 112.72 171 PHE D N 1
ATOM 9424 C CA . PHE D 1 171 ? 73.478 -22.399 -36.456 1.00 113.64 171 PHE D CA 1
ATOM 9425 C C . PHE D 1 171 ? 74.411 -22.538 -35.250 1.00 113.13 171 PHE D C 1
ATOM 9426 O O . PHE D 1 171 ? 73.969 -22.469 -34.101 1.00 113.78 171 PHE D O 1
ATOM 9434 N N . VAL D 1 172 ? 75.695 -22.748 -35.505 1.00 111.35 172 VAL D N 1
ATOM 9435 C CA . VAL D 1 172 ? 76.637 -22.910 -34.415 1.00 110.58 172 VAL D CA 1
ATOM 9436 C C . VAL D 1 172 ? 77.081 -21.577 -33.819 1.00 110.39 172 VAL D C 1
ATOM 9437 O O . VAL D 1 172 ? 77.425 -20.650 -34.545 1.00 110.13 172 VAL D O 1
ATOM 9441 N N . HIS D 1 173 ? 77.043 -21.493 -32.489 1.00 110.13 173 HIS D N 1
ATOM 9442 C CA . HIS D 1 173 ? 77.454 -20.301 -31.745 1.00 109.22 173 HIS D CA 1
ATOM 9443 C C . HIS D 1 173 ? 78.948 -20.407 -31.452 1.00 109.03 173 HIS D C 1
ATOM 9444 O O . HIS D 1 173 ? 79.384 -21.349 -30.796 1.00 109.18 173 HIS D O 1
ATOM 9451 N N . ALA D 1 174 ? 79.729 -19.447 -31.930 1.00 108.84 174 ALA D N 1
ATOM 9452 C CA . ALA D 1 174 ? 81.167 -19.462 -31.697 1.00 108.77 174 ALA D CA 1
ATOM 9453 C C . ALA D 1 174 ? 81.636 -18.071 -31.329 1.00 109.13 174 ALA D C 1
ATOM 9454 O O . ALA D 1 174 ? 80.867 -17.119 -31.392 1.00 107.46 174 ALA D O 1
ATOM 9456 N N . GLN D 1 175 ? 82.901 -17.959 -30.943 1.00 111.25 175 GLN D N 1
ATOM 9457 C CA . GLN D 1 175 ? 83.458 -16.673 -30.566 1.00 113.82 175 GLN D CA 1
ATOM 9458 C C . GLN D 1 175 ? 84.834 -16.482 -31.188 1.00 116.39 175 GLN D C 1
ATOM 9459 O O . GLN D 1 175 ? 85.665 -17.393 -31.169 1.00 115.13 175 GLN D O 1
ATOM 9465 N N . ARG D 1 1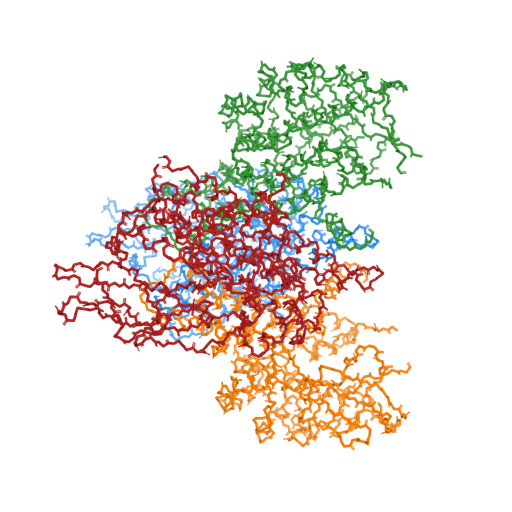76 ? 85.057 -15.292 -31.744 1.00 120.16 176 ARG D N 1
ATOM 9466 C CA . ARG D 1 176 ? 86.322 -14.939 -32.390 1.00 123.53 176 ARG D CA 1
ATOM 9467 C C . ARG D 1 176 ? 87.155 -14.070 -31.450 1.00 126.54 176 ARG D C 1
ATOM 9468 O O . ARG D 1 176 ? 86.618 -13.177 -30.790 1.00 125.93 176 ARG D O 1
ATOM 9470 N N . ARG D 1 177 ? 88.464 -14.331 -31.398 1.00 131.06 177 ARG D N 1
ATOM 9471 C CA . ARG D 1 177 ? 89.382 -13.584 -30.527 1.00 135.53 177 ARG D CA 1
ATOM 9472 C C . ARG D 1 177 ? 90.130 -12.468 -31.260 1.00 138.77 177 ARG D C 1
ATOM 9473 O O . ARG D 1 177 ? 91.262 -12.659 -31.712 1.00 138.95 177 ARG D O 1
ATOM 9475 N N . ASP D 1 178 ? 89.491 -11.302 -31.357 1.00 142.76 178 ASP D N 1
ATOM 9476 C CA . ASP D 1 178 ? 90.065 -10.140 -32.033 1.00 146.66 178 ASP D CA 1
ATOM 9477 C C . ASP D 1 178 ? 91.504 -9.874 -31.607 1.00 149.28 178 ASP D C 1
ATOM 9478 O O . ASP D 1 178 ? 91.944 -10.313 -30.541 1.00 149.64 178 ASP D O 1
ATOM 9480 N N . ASP D 1 179 ? 92.234 -9.149 -32.449 1.00 151.94 179 ASP D N 1
ATOM 9481 C CA . ASP D 1 179 ? 93.620 -8.822 -32.155 1.00 154.16 179 ASP D CA 1
ATOM 9482 C C . ASP D 1 179 ? 93.693 -7.673 -31.156 1.00 155.19 179 ASP D C 1
ATOM 9483 O O . ASP D 1 179 ? 94.661 -7.555 -30.404 1.00 155.45 179 ASP D O 1
ATOM 9488 N N . ASP D 1 180 ? 92.665 -6.829 -31.156 1.00 156.31 180 ASP D N 1
ATOM 9489 C CA . ASP D 1 180 ? 92.607 -5.701 -30.238 1.00 157.51 180 ASP D CA 1
ATOM 9490 C C . ASP D 1 180 ? 92.756 -6.236 -28.818 1.00 158.52 180 ASP D C 1
ATOM 9491 O O . ASP D 1 180 ? 93.504 -5.685 -28.008 1.00 158.19 180 ASP D O 1
ATOM 9493 N N . GLY D 1 181 ? 92.046 -7.324 -28.530 1.00 159.44 181 GLY D N 1
ATOM 9494 C CA . GLY D 1 181 ? 92.109 -7.925 -27.210 1.00 160.33 181 GLY D CA 1
ATOM 9495 C C . GLY D 1 1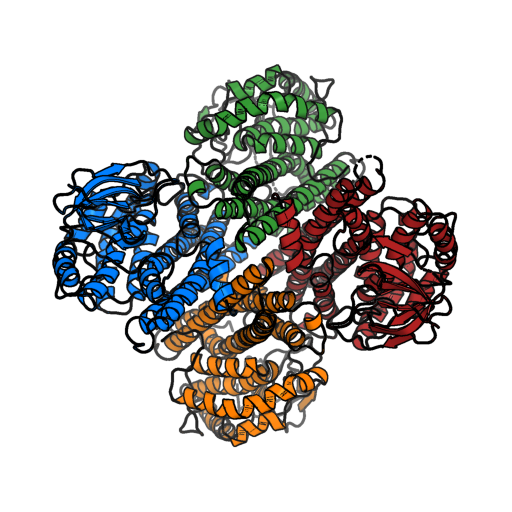81 ? 90.773 -8.453 -26.719 1.00 160.77 181 GLY D C 1
ATOM 9496 O O . GLY D 1 181 ? 90.726 -9.332 -25.854 1.00 160.75 181 GLY D O 1
ATOM 9497 N N . SER D 1 182 ? 89.684 -7.916 -27.264 1.00 161.07 182 SER D N 1
ATOM 9498 C CA . SER D 1 182 ? 88.345 -8.348 -26.872 1.00 161.10 182 SER D CA 1
ATOM 9499 C C . SER D 1 182 ? 87.808 -9.403 -27.843 1.00 159.81 182 SER D C 1
ATOM 9500 O O . SER D 1 182 ? 88.107 -9.377 -29.041 1.00 159.28 182 SER D O 1
ATOM 9503 N N . VAL D 1 183 ? 87.017 -10.329 -27.308 1.00 158.12 183 VAL D N 1
ATOM 9504 C CA . VAL D 1 183 ? 86.437 -11.419 -28.085 1.00 155.94 183 VAL D CA 1
ATOM 9505 C C . VAL D 1 183 ? 84.989 -11.132 -28.487 1.00 154.13 183 VAL D C 1
ATOM 9506 O O . VAL D 1 183 ? 84.181 -10.695 -27.661 1.00 153.95 183 VAL D O 1
ATOM 9510 N N . PHE D 1 184 ? 84.665 -11.382 -29.753 1.00 151.63 184 PHE D N 1
ATOM 9511 C CA . PHE D 1 184 ? 83.313 -11.157 -30.249 1.00 149.15 184 PHE D CA 1
ATOM 9512 C C . PHE D 1 184 ? 82.545 -12.465 -30.393 1.00 146.06 184 PHE D C 1
ATOM 9513 O O . PHE D 1 184 ? 83.135 -13.529 -30.570 1.00 145.25 184 PHE D O 1
ATOM 9521 N N . LEU D 1 185 ? 81.223 -12.373 -30.309 1.00 142.79 185 LEU D N 1
ATOM 9522 C CA . LEU D 1 185 ? 80.358 -13.542 -30.394 1.00 139.63 185 LEU D CA 1
ATOM 9523 C C . LEU D 1 185 ? 79.619 -13.621 -31.736 1.00 137.34 185 LEU D C 1
ATOM 9524 O O . LEU D 1 185 ? 78.797 -12.757 -32.052 1.00 136.91 185 LEU D O 1
ATOM 9529 N N . ALA D 1 186 ? 79.908 -14.668 -32.514 1.00 134.17 186 ALA D N 1
ATOM 9530 C CA . ALA D 1 186 ? 79.291 -14.861 -33.831 1.00 130.08 186 ALA D CA 1
ATOM 9531 C C . ALA D 1 186 ? 78.593 -16.212 -34.016 1.00 127.23 186 ALA D C 1
ATOM 9532 O O . ALA D 1 186 ? 79.036 -17.227 -33.481 1.00 127.00 186 ALA D O 1
ATOM 9534 N N . VAL D 1 187 ? 77.501 -16.212 -34.780 1.00 124.09 187 VAL D N 1
ATOM 9535 C CA . VAL D 1 187 ? 76.750 -17.431 -35.065 1.00 121.25 187 VAL D CA 1
ATOM 9536 C C . VAL D 1 187 ? 76.706 -17.718 -36.559 1.00 119.05 187 VAL D C 1
ATOM 9537 O O . VAL D 1 187 ? 75.794 -17.292 -37.265 1.00 117.95 187 VAL D O 1
ATOM 9541 N N . PRO D 1 188 ? 77.711 -18.447 -37.059 1.00 117.34 188 PRO D N 1
ATOM 9542 C CA . PRO D 1 188 ? 77.840 -18.828 -38.465 1.00 116.16 188 PRO D CA 1
ATOM 9543 C C . PRO D 1 188 ? 76.805 -19.884 -38.812 1.00 115.64 188 PRO D C 1
ATOM 9544 O O . PRO D 1 188 ? 76.255 -20.527 -37.922 1.00 116.14 188 PRO D O 1
ATOM 9548 N N . VAL D 1 189 ? 76.534 -20.060 -40.100 1.00 115.28 189 VAL D N 1
ATOM 9549 C CA . VAL D 1 189 ? 75.603 -21.092 -40.542 1.00 113.66 189 VAL D CA 1
ATOM 9550 C C . VAL D 1 189 ? 76.428 -22.005 -41.430 1.00 113.38 189 VAL D C 1
ATOM 9551 O O . VAL D 1 189 ? 76.907 -21.577 -42.477 1.00 114.01 189 VAL D O 1
ATOM 9555 N N . VAL D 1 190 ? 76.628 -23.247 -41.000 1.00 112.63 190 VAL D N 1
ATOM 9556 C CA . VAL D 1 190 ? 77.402 -24.196 -41.786 1.00 112.52 190 VAL D CA 1
ATOM 9557 C C . VAL D 1 190 ? 76.484 -25.291 -42.312 1.00 113.10 190 VAL D C 1
ATOM 9558 O O . VAL D 1 190 ? 75.515 -25.668 -41.658 1.00 113.45 190 VAL D O 1
ATOM 9562 N N . HIS D 1 191 ? 76.782 -25.788 -43.505 1.00 113.89 191 HIS D N 1
ATOM 9563 C CA . HIS D 1 191 ? 75.962 -26.826 -44.113 1.00 114.83 191 HIS D CA 1
ATOM 9564 C C . HIS D 1 191 ? 76.414 -28.209 -43.645 1.00 113.53 191 HIS D C 1
ATOM 9565 O O . HIS D 1 191 ? 77.608 -28.477 -43.532 1.00 112.87 191 HIS D O 1
ATOM 9572 N N . ARG D 1 192 ? 75.448 -29.073 -43.356 1.00 112.53 192 ARG D N 1
ATOM 9573 C CA . ARG D 1 192 ? 75.720 -30.437 -42.910 1.00 113.04 192 ARG D CA 1
ATOM 9574 C C . ARG D 1 192 ? 76.956 -31.021 -43.602 1.00 114.38 192 ARG D C 1
ATOM 9575 O O . ARG D 1 192 ? 77.831 -31.602 -42.961 1.00 113.86 192 ARG D O 1
ATOM 9583 N N . ASP D 1 193 ? 77.026 -30.837 -44.916 1.00 116.61 193 ASP D N 1
ATOM 9584 C CA . ASP D 1 193 ? 78.124 -31.359 -45.721 1.00 118.18 193 ASP D CA 1
ATOM 9585 C C . ASP D 1 193 ? 79.445 -30.629 -45.517 1.00 117.58 193 ASP D C 1
ATOM 9586 O O . ASP D 1 193 ? 80.409 -30.875 -46.245 1.00 117.18 193 ASP D O 1
ATOM 9591 N N . ALA D 1 194 ? 79.494 -29.734 -44.535 1.00 116.72 194 ALA D N 1
ATOM 9592 C CA . ALA D 1 194 ? 80.717 -28.995 -44.261 1.00 116.46 194 ALA D CA 1
ATOM 9593 C C . ALA D 1 194 ? 81.862 -29.993 -44.268 1.00 117.00 194 ALA D C 1
ATOM 9594 O O . ALA D 1 194 ? 81.684 -31.157 -43.913 1.00 117.95 194 ALA D O 1
ATOM 9596 N N . PRO D 1 195 ? 83.055 -29.552 -44.676 1.00 117.06 195 PRO D N 1
ATOM 9597 C CA . PRO D 1 195 ? 84.230 -30.422 -44.731 1.00 116.89 195 PRO D CA 1
ATOM 9598 C C . PRO D 1 195 ? 84.655 -31.135 -43.442 1.00 116.88 195 PRO D C 1
ATOM 9599 O O . PRO D 1 195 ? 84.818 -32.355 -43.444 1.00 119.26 195 PRO D O 1
ATOM 9603 N N . GLY D 1 196 ? 84.835 -30.401 -42.346 1.00 115.22 196 GLY D N 1
ATOM 9604 C CA . GLY D 1 196 ? 85.260 -31.045 -41.109 1.00 111.96 196 GLY D CA 1
ATOM 9605 C C . GLY D 1 196 ? 84.148 -31.421 -40.141 1.00 110.00 196 GLY D C 1
ATOM 9606 O O . GLY D 1 196 ? 84.406 -32.015 -39.090 1.00 109.88 196 GLY D O 1
ATOM 9607 N N . LEU D 1 197 ? 82.910 -31.084 -40.492 1.00 107.90 197 LEU D N 1
ATOM 9608 C CA . LEU D 1 197 ? 81.758 -31.376 -39.644 1.00 104.00 197 LEU D CA 1
ATOM 9609 C C . LEU D 1 197 ? 81.491 -32.867 -39.456 1.00 103.54 197 LEU D C 1
ATOM 9610 O O . LEU D 1 197 ? 81.613 -33.659 -40.391 1.00 103.05 197 LEU D O 1
ATOM 9615 N N . THR D 1 198 ? 81.126 -33.236 -38.232 1.00 103.56 198 THR D N 1
ATOM 9616 C CA . THR D 1 198 ? 80.836 -34.623 -37.891 1.00 103.50 198 THR D CA 1
ATOM 9617 C C . THR D 1 198 ? 79.715 -34.659 -36.851 1.00 102.39 198 THR D C 1
ATOM 9618 O O . THR D 1 198 ? 79.794 -33.977 -35.832 1.00 102.24 198 THR D O 1
ATOM 9622 N N . VAL D 1 199 ? 78.673 -35.446 -37.115 1.00 101.42 199 VAL D N 1
ATOM 9623 C CA . VAL D 1 199 ? 77.544 -35.586 -36.193 1.00 100.19 199 VAL D CA 1
ATOM 9624 C C . VAL D 1 199 ? 77.540 -36.997 -35.594 1.00 101.15 199 VAL D C 1
ATOM 9625 O O . VAL D 1 199 ? 77.436 -37.991 -36.312 1.00 101.29 199 VAL D O 1
ATOM 9629 N N . LEU D 1 200 ? 77.679 -37.068 -34.272 1.00 101.77 200 LEU D N 1
ATOM 9630 C CA . LEU D 1 200 ? 77.716 -38.343 -33.568 1.00 102.79 200 LEU D CA 1
ATOM 9631 C C . LEU D 1 200 ? 76.317 -38.784 -33.157 1.00 104.42 200 LEU D C 1
ATOM 9632 O O . LEU D 1 200 ? 75.483 -37.977 -32.732 1.00 104.23 200 LEU D O 1
ATOM 9637 N N . ASP D 1 201 ? 76.065 -40.077 -33.296 1.00 106.53 201 ASP D N 1
ATOM 9638 C CA . ASP D 1 201 ? 74.774 -40.652 -32.952 1.00 108.23 201 ASP D CA 1
ATOM 9639 C C . ASP D 1 201 ? 74.895 -41.165 -31.504 1.00 108.10 201 ASP D C 1
ATOM 9640 O O . ASP D 1 201 ? 74.356 -42.212 -31.150 1.00 108.86 201 ASP D O 1
ATOM 9645 N N . ASN D 1 202 ? 75.586 -40.389 -30.672 1.00 107.56 202 ASN D N 1
ATOM 9646 C CA . ASN D 1 202 ? 75.857 -40.741 -29.277 1.00 107.82 202 ASN D CA 1
ATOM 9647 C C . ASN D 1 202 ? 74.775 -40.488 -28.212 1.00 107.55 202 ASN D C 1
ATOM 9648 O O . ASN D 1 202 ? 75.048 -40.631 -27.012 1.00 106.36 202 ASN D O 1
ATOM 9653 N N . TRP D 1 203 ? 73.562 -40.131 -28.628 1.00 108.03 203 TRP D N 1
ATOM 9654 C CA . TRP D 1 203 ? 72.494 -39.903 -27.665 1.00 109.08 203 TRP D CA 1
ATOM 9655 C C . TRP D 1 203 ? 72.022 -41.204 -26.999 1.00 110.37 203 TRP D C 1
ATOM 9656 O O . TRP D 1 203 ? 71.800 -42.219 -27.663 1.00 112.33 203 TRP D O 1
ATOM 9667 N N . ASP D 1 204 ? 71.859 -41.157 -25.681 1.00 110.15 204 ASP D N 1
ATOM 9668 C CA . ASP D 1 204 ? 71.395 -42.308 -24.908 1.00 109.23 204 ASP D CA 1
ATOM 9669 C C . ASP D 1 204 ? 71.000 -41.814 -23.516 1.00 107.77 204 ASP D C 1
ATOM 9670 O O . ASP D 1 204 ? 71.813 -41.825 -22.588 1.00 107.39 204 ASP D O 1
ATOM 9675 N N . GLY D 1 205 ? 69.757 -41.358 -23.378 1.00 105.32 205 GLY D N 1
ATOM 9676 C CA . GLY D 1 205 ? 69.323 -40.847 -22.089 1.00 102.43 205 GLY D CA 1
ATOM 9677 C C . GLY D 1 205 ? 68.241 -41.639 -21.366 1.00 99.55 205 GLY D C 1
ATOM 9678 O O . GLY D 1 205 ? 68.031 -42.834 -21.604 1.00 100.06 205 GLY D O 1
ATOM 9679 N N . LEU D 1 206 ? 67.550 -40.954 -20.466 1.00 95.20 206 LEU D N 1
ATOM 9680 C CA . LEU D 1 206 ? 66.484 -41.544 -19.680 1.00 91.00 206 LEU D CA 1
ATOM 9681 C C . LEU D 1 206 ? 65.207 -41.457 -20.493 1.00 89.24 206 LEU D C 1
ATOM 9682 O O . LEU D 1 206 ? 64.471 -42.426 -20.633 1.00 90.51 206 LEU D O 1
ATOM 9687 N N . GLY D 1 207 ? 64.958 -40.274 -21.034 1.00 86.16 207 GLY D N 1
ATOM 9688 C CA . GLY D 1 207 ? 63.775 -40.066 -21.834 1.00 83.73 207 GLY D CA 1
ATOM 9689 C C . GLY D 1 207 ? 64.139 -39.249 -23.045 1.00 82.75 207 GLY D C 1
ATOM 9690 O O . GLY D 1 207 ? 65.288 -38.860 -23.206 1.00 80.89 207 GLY D O 1
ATOM 9691 N N . MET D 1 208 ? 63.157 -38.987 -23.896 1.00 82.92 208 MET D N 1
ATOM 9692 C CA . MET D 1 208 ? 63.403 -38.219 -25.097 1.00 83.72 208 MET D CA 1
ATOM 9693 C C . MET D 1 208 ? 64.339 -39.008 -25.993 1.00 85.59 208 MET D C 1
ATOM 9694 O O . MET D 1 208 ? 64.991 -38.440 -26.867 1.00 85.76 208 MET D O 1
ATOM 9699 N N . ARG D 1 209 ? 64.398 -40.321 -25.779 1.00 87.01 209 ARG D N 1
ATOM 9700 C CA . ARG D 1 209 ? 65.279 -41.172 -26.570 1.00 88.72 209 ARG D CA 1
ATOM 9701 C C . ARG D 1 209 ? 65.034 -41.019 -28.069 1.00 89.24 209 ARG D C 1
ATOM 9702 O O . ARG D 1 209 ? 65.974 -41.015 -28.864 1.00 90.01 209 ARG D O 1
ATOM 9710 N N . ALA D 1 210 ? 63.776 -40.864 -28.458 1.00 89.33 210 ALA D N 1
ATOM 9711 C CA . ALA D 1 210 ? 63.461 -40.732 -29.869 1.00 89.68 210 ALA D CA 1
ATOM 9712 C C . ALA D 1 210 ? 63.862 -39.396 -30.494 1.00 90.42 210 ALA D C 1
ATOM 9713 O O . ALA D 1 210 ? 63.904 -39.281 -31.714 1.00 92.61 210 ALA D O 1
ATOM 9715 N N . SER D 1 211 ? 64.150 -38.378 -29.690 1.00 89.74 211 SER D N 1
ATOM 9716 C CA . SER D 1 211 ? 64.558 -37.096 -30.267 1.00 89.63 211 SER D CA 1
ATOM 9717 C C . SER D 1 211 ? 65.968 -37.223 -30.852 1.00 90.34 211 SER D C 1
ATOM 9718 O O . SER D 1 211 ? 66.716 -38.124 -30.492 1.00 91.71 211 SER D O 1
ATOM 9721 N N . GLY D 1 212 ? 66.345 -36.334 -31.753 1.00 90.11 212 GLY D N 1
ATOM 9722 C CA . GLY D 1 212 ? 67.673 -36.451 -32.326 1.00 92.48 212 GLY D CA 1
ATOM 9723 C C . GLY D 1 212 ? 68.714 -35.639 -31.585 1.00 94.30 212 GLY D C 1
ATOM 9724 O O . GLY D 1 212 ? 69.528 -34.948 -32.201 1.00 95.60 212 GLY D O 1
ATOM 9725 N N . THR D 1 213 ? 68.704 -35.723 -30.260 1.00 94.49 213 THR D N 1
ATOM 9726 C CA . THR D 1 213 ? 69.649 -34.960 -29.448 1.00 94.89 213 THR D CA 1
ATOM 9727 C C . THR D 1 213 ? 71.088 -35.500 -29.504 1.00 95.32 213 THR D C 1
ATOM 9728 O O . THR D 1 213 ? 71.540 -36.239 -28.619 1.00 94.23 213 THR D O 1
ATOM 9732 N N . LEU D 1 214 ? 71.808 -35.090 -30.548 1.00 95.60 214 LEU D N 1
ATOM 9733 C CA . LEU D 1 214 ? 73.182 -35.530 -30.785 1.00 95.91 214 LEU D CA 1
ATOM 9734 C C . LEU D 1 214 ? 74.248 -34.455 -30.562 1.00 96.33 214 LEU D C 1
ATOM 9735 O O . LEU D 1 214 ? 73.937 -33.262 -30.469 1.00 96.45 214 LEU D O 1
ATOM 9740 N N . GLU D 1 215 ? 75.506 -34.895 -30.489 1.00 96.26 215 GLU D N 1
ATOM 9741 C CA . GLU D 1 215 ? 76.649 -33.993 -30.314 1.00 97.43 215 GLU D CA 1
ATOM 9742 C C . GLU D 1 215 ? 77.299 -33.793 -31.681 1.00 97.05 215 GLU D C 1
ATOM 9743 O O . GLU D 1 215 ? 77.618 -34.768 -32.357 1.00 99.41 215 GLU D O 1
ATOM 9749 N N . VAL D 1 216 ? 77.488 -32.543 -32.094 1.00 94.40 216 VAL D N 1
ATOM 9750 C CA . VAL D 1 216 ? 78.113 -32.261 -33.382 1.00 91.33 216 VAL D CA 1
ATOM 9751 C C . VAL D 1 216 ? 79.445 -31.512 -33.238 1.00 91.30 216 VAL D C 1
ATOM 9752 O O . VAL D 1 216 ? 79.487 -30.394 -32.730 1.00 90.83 216 VAL D O 1
ATOM 9756 N N . VAL D 1 217 ? 80.535 -32.139 -33.677 1.00 91.08 217 VAL D N 1
ATOM 9757 C CA . VAL D 1 217 ? 81.844 -31.505 -33.591 1.00 92.22 217 VAL D CA 1
ATOM 9758 C C . VAL D 1 217 ? 82.168 -30.765 -34.882 1.00 94.57 217 VAL D C 1
ATOM 9759 O O . VAL D 1 217 ? 81.646 -31.089 -35.947 1.00 95.77 217 VAL D O 1
ATOM 9763 N N . PHE D 1 218 ? 83.031 -29.764 -34.774 1.00 96.56 218 PHE D N 1
ATOM 9764 C CA . PHE D 1 218 ? 83.445 -28.971 -35.916 1.00 97.77 218 PHE D CA 1
ATOM 9765 C C . PHE D 1 218 ? 84.954 -28.911 -35.864 1.00 100.71 218 PHE D C 1
ATOM 9766 O O . PHE D 1 218 ? 85.531 -28.331 -34.946 1.00 101.22 218 PHE D O 1
ATOM 9774 N N . ASP D 1 219 ? 85.593 -29.529 -36.844 1.00 104.06 219 ASP D N 1
ATOM 9775 C CA . ASP D 1 219 ? 87.038 -29.554 -36.898 1.00 108.03 219 ASP D CA 1
ATOM 9776 C C . ASP D 1 219 ? 87.522 -28.840 -38.154 1.00 111.24 219 ASP D C 1
ATOM 9777 O O . ASP D 1 219 ? 87.458 -29.384 -39.257 1.00 111.77 219 ASP D O 1
ATOM 9782 N N . ARG D 1 220 ? 87.991 -27.608 -37.977 1.00 115.09 220 ARG D N 1
ATOM 9783 C CA . ARG D 1 220 ? 88.492 -26.801 -39.082 1.00 119.09 220 ARG D CA 1
ATOM 9784 C C . ARG D 1 220 ? 87.457 -26.631 -40.193 1.00 120.15 220 ARG D C 1
ATOM 9785 O O . ARG D 1 220 ? 87.714 -26.971 -41.345 1.00 121.00 220 ARG D O 1
ATOM 9793 N N . CYS D 1 221 ? 86.289 -26.105 -39.845 1.00 121.62 221 CYS D N 1
ATOM 9794 C CA . CYS D 1 221 ? 85.233 -25.881 -40.826 1.00 124.38 221 CYS D CA 1
ATOM 9795 C C . CYS D 1 221 ? 85.362 -24.508 -41.460 1.00 125.81 221 CYS D C 1
ATOM 9796 O O . CYS D 1 221 ? 85.215 -23.487 -40.788 1.00 127.01 221 CYS D O 1
ATOM 9799 N N . PRO D 1 222 ? 85.624 -24.458 -42.769 1.00 125.97 222 PRO D N 1
ATOM 9800 C CA . PRO D 1 222 ? 85.760 -23.170 -43.439 1.00 126.40 222 PRO D CA 1
ATOM 9801 C C . PRO D 1 222 ? 84.451 -22.389 -43.484 1.00 127.05 222 PRO D C 1
ATOM 9802 O O . PRO D 1 222 ? 83.369 -22.937 -43.263 1.00 125.92 222 PRO D O 1
ATOM 9806 N N . VAL D 1 223 ? 84.575 -21.101 -43.779 1.00 128.40 223 VAL D N 1
ATOM 9807 C CA . VAL D 1 223 ? 83.438 -20.203 -43.863 1.00 129.62 223 VAL D CA 1
ATOM 9808 C C . VAL D 1 223 ? 83.898 -18.817 -44.308 1.00 131.30 223 VAL D C 1
ATOM 9809 O O . VAL D 1 223 ? 84.848 -18.263 -43.753 1.00 131.95 223 VAL D O 1
ATOM 9813 N N . ARG D 1 224 ? 83.223 -18.262 -45.311 1.00 132.57 224 ARG D N 1
ATOM 9814 C CA . ARG D 1 224 ? 83.557 -16.936 -45.827 1.00 133.66 224 ARG D CA 1
ATOM 9815 C C . ARG D 1 224 ? 83.014 -15.843 -44.899 1.00 134.10 224 ARG D C 1
ATOM 9816 O O . ARG D 1 224 ? 81.931 -15.987 -44.327 1.00 134.28 224 ARG D O 1
ATOM 9818 N N . ALA D 1 225 ? 83.761 -14.750 -44.758 1.00 134.38 225 ALA D N 1
ATOM 9819 C CA . ALA D 1 225 ? 83.350 -13.649 -43.884 1.00 135.10 225 ALA D CA 1
ATOM 9820 C C . ALA D 1 225 ? 82.396 -12.657 -44.551 1.00 135.30 225 ALA D C 1
ATOM 9821 O O . ALA D 1 225 ? 81.163 -12.845 -44.427 1.00 135.42 225 ALA D O 1
ATOM 9823 N N . LEU D 1 228 ? 78.447 -14.452 -41.628 1.00 154.90 228 LEU D N 1
ATOM 9824 C CA . LEU D 1 228 ? 78.553 -14.580 -40.148 1.00 155.32 228 LEU D CA 1
ATOM 9825 C C . LEU D 1 228 ? 77.749 -13.477 -39.492 1.00 157.07 228 LEU D C 1
ATOM 9826 O O . LEU D 1 228 ? 77.979 -12.300 -39.755 1.00 157.61 228 LEU D O 1
ATOM 9831 N N . LEU D 1 229 ? 76.805 -13.861 -38.639 1.00 159.27 229 LEU D N 1
ATOM 9832 C CA . LEU D 1 229 ? 75.961 -12.898 -37.938 1.00 161.35 229 LEU D CA 1
ATOM 9833 C C . LEU D 1 229 ? 76.677 -12.341 -36.709 1.00 162.52 229 LEU D C 1
ATOM 9834 O O . LEU D 1 229 ? 76.638 -12.938 -35.635 1.00 163.16 229 LEU D O 1
ATOM 9839 N N . GLU D 1 230 ? 77.323 -11.192 -36.874 1.00 163.82 230 GLU D N 1
ATOM 9840 C CA . GLU D 1 230 ? 78.064 -10.555 -35.790 1.00 164.98 230 GLU D CA 1
ATOM 9841 C C . GLU D 1 230 ? 77.194 -9.994 -34.669 1.00 165.97 230 GLU D C 1
ATOM 9842 O O . GLU D 1 230 ? 76.201 -9.304 -34.910 1.00 166.53 230 GLU D O 1
ATOM 9848 N N . ARG D 1 231 ? 77.580 -10.299 -33.437 1.00 166.63 231 ARG D N 1
ATOM 9849 C CA . ARG D 1 231 ? 76.868 -9.809 -32.268 1.00 167.54 231 ARG D CA 1
ATOM 9850 C C . ARG D 1 231 ? 77.873 -9.058 -31.399 1.00 168.06 231 ARG D C 1
ATOM 9851 O O . ARG D 1 231 ? 79.082 -9.100 -31.652 1.00 167.48 231 ARG D O 1
ATOM 9859 N N . GLY D 1 232 ? 77.369 -8.374 -30.378 1.00 168.57 232 GLY D N 1
ATOM 9860 C CA . GLY D 1 232 ? 78.243 -7.626 -29.496 1.00 168.59 232 GLY D CA 1
ATOM 9861 C C . GLY D 1 232 ? 79.217 -8.519 -28.757 1.00 168.10 232 GLY D C 1
ATOM 9862 O O . GLY D 1 232 ? 79.109 -9.741 -28.814 1.00 168.08 232 GLY D O 1
ATOM 9863 N N . PRO D 1 233 ? 80.194 -7.931 -28.057 1.00 167.98 233 PRO D N 1
ATOM 9864 C CA . PRO D 1 233 ? 81.193 -8.691 -27.298 1.00 167.44 233 PRO D CA 1
ATOM 9865 C C . PRO D 1 233 ? 80.579 -9.403 -26.096 1.00 166.44 233 PRO D C 1
ATOM 9866 O O . PRO D 1 233 ? 79.723 -8.846 -25.406 1.00 165.95 233 PRO D O 1
ATOM 9870 N N . VAL D 1 234 ? 81.016 -10.635 -25.850 1.00 165.52 234 VAL D N 1
ATOM 9871 C CA . VAL D 1 234 ? 80.498 -11.406 -24.724 1.00 164.47 234 VAL D CA 1
ATOM 9872 C C . VAL D 1 234 ? 80.693 -10.619 -23.430 1.00 163.72 234 VAL D C 1
ATOM 9873 O O . VAL D 1 234 ? 81.406 -9.613 -23.410 1.00 164.05 234 VAL D O 1
ATOM 9877 N N . GLY D 1 235 ? 80.044 -11.065 -22.358 1.00 162.39 235 GLY D N 1
ATOM 9878 C CA . GLY D 1 235 ? 80.175 -10.387 -21.080 1.00 159.85 235 GLY D CA 1
ATOM 9879 C C . GLY D 1 235 ? 79.136 -9.311 -20.824 1.00 157.90 235 GLY D C 1
ATOM 9880 O O . GLY D 1 235 ? 78.354 -9.409 -19.879 1.00 158.09 235 GLY D O 1
ATOM 9881 N N . ALA D 1 236 ? 79.125 -8.279 -21.660 1.00 155.70 236 ALA D N 1
ATOM 9882 C CA . ALA D 1 236 ? 78.175 -7.183 -21.497 1.00 153.35 236 ALA D CA 1
ATOM 9883 C C . ALA D 1 236 ? 76.923 -7.360 -22.364 1.00 151.51 236 ALA D C 1
ATOM 9884 O O . ALA D 1 236 ? 76.687 -6.586 -23.296 1.00 152.04 236 ALA D O 1
ATOM 9886 N N . ARG D 1 237 ? 76.125 -8.380 -22.050 1.00 148.30 237 ARG D N 1
ATOM 9887 C CA . ARG D 1 237 ? 74.889 -8.663 -22.784 1.00 143.82 237 ARG D CA 1
ATOM 9888 C C . ARG D 1 237 ? 73.689 -8.033 -22.070 1.00 140.60 237 ARG D C 1
ATOM 9889 O O . ARG D 1 237 ? 73.409 -8.349 -20.911 1.00 140.08 237 ARG D O 1
ATOM 9891 N N . ARG D 1 238 ? 72.985 -7.147 -22.770 1.00 136.26 238 ARG D N 1
ATOM 9892 C CA . ARG D 1 238 ? 71.829 -6.456 -22.207 1.00 132.43 238 ARG D CA 1
ATOM 9893 C C . ARG D 1 238 ? 70.645 -7.394 -21.980 1.00 130.05 238 ARG D C 1
ATOM 9894 O O . ARG D 1 238 ? 70.671 -8.545 -22.404 1.00 130.31 238 ARG D O 1
ATOM 9896 N N . ASP D 1 239 ? 69.614 -6.896 -21.301 1.00 127.47 239 ASP D N 1
ATOM 9897 C CA . ASP D 1 239 ? 68.408 -7.673 -21.024 1.00 125.27 239 ASP D CA 1
ATOM 9898 C C . ASP D 1 239 ? 67.479 -7.777 -22.230 1.00 124.37 239 ASP D C 1
ATOM 9899 O O . ASP D 1 239 ? 66.463 -8.469 -22.179 1.00 123.90 239 ASP D O 1
ATOM 9904 N N . ALA D 1 240 ? 67.822 -7.087 -23.312 1.00 123.92 240 ALA D N 1
ATOM 9905 C CA . ALA D 1 240 ? 67.005 -7.118 -24.524 1.00 122.30 240 ALA D CA 1
ATOM 9906 C C . ALA D 1 240 ? 67.153 -8.460 -25.231 1.00 121.01 240 ALA D C 1
ATOM 9907 O O . ALA D 1 240 ? 66.276 -8.875 -25.993 1.00 121.41 240 ALA D O 1
ATOM 9909 N N . VAL D 1 241 ? 68.271 -9.132 -24.979 1.00 118.55 241 VAL D N 1
ATOM 9910 C CA . VAL D 1 241 ? 68.533 -10.429 -25.583 1.00 116.10 241 VAL D CA 1
ATOM 9911 C C . VAL D 1 241 ? 67.609 -11.471 -24.956 1.00 114.32 241 VAL D C 1
ATOM 9912 O O . VAL D 1 241 ? 67.357 -12.523 -25.539 1.00 114.22 241 VAL D O 1
ATOM 9916 N N . LEU D 1 242 ? 67.110 -11.168 -23.763 1.00 112.26 242 LEU D N 1
ATOM 9917 C CA . LEU D 1 242 ? 66.214 -12.072 -23.048 1.00 110.20 242 LEU D CA 1
ATOM 9918 C C . LEU D 1 242 ? 64.925 -12.318 -23.818 1.00 109.49 242 LEU D C 1
ATOM 9919 O O . LEU D 1 242 ? 64.323 -13.381 -23.699 1.00 109.26 242 LEU D O 1
ATOM 9924 N N . ALA D 1 243 ? 64.496 -11.332 -24.600 1.00 109.66 243 ALA D N 1
ATOM 9925 C CA . ALA D 1 243 ? 63.277 -11.471 -25.393 1.00 108.97 243 ALA D CA 1
ATOM 9926 C C . ALA D 1 243 ? 63.493 -12.557 -26.441 1.00 107.59 243 ALA D C 1
ATOM 9927 O O . ALA D 1 243 ? 62.617 -13.382 -26.693 1.00 106.58 243 ALA D O 1
ATOM 9929 N N . GLY D 1 244 ? 64.677 -12.541 -27.046 1.00 107.25 244 GLY D N 1
ATOM 9930 C CA . GLY D 1 244 ? 65.010 -13.526 -28.057 1.00 107.02 244 GLY D CA 1
ATOM 9931 C C . GLY D 1 244 ? 65.071 -14.924 -27.478 1.00 106.55 244 GLY D C 1
ATOM 9932 O O . GLY D 1 244 ? 64.509 -15.862 -28.032 1.00 105.94 244 GLY D O 1
ATOM 9933 N N . GLN D 1 245 ? 65.759 -15.062 -26.352 1.00 107.12 245 GLN D N 1
ATOM 9934 C CA . GLN D 1 245 ? 65.894 -16.346 -25.684 1.00 105.70 245 GLN D CA 1
ATOM 9935 C C . GLN D 1 245 ? 64.548 -16.901 -25.223 1.00 105.17 245 GLN D C 1
ATOM 9936 O O . GLN D 1 245 ? 64.334 -18.111 -25.259 1.00 105.98 245 GLN D O 1
ATOM 9942 N N . THR D 1 246 ? 63.639 -16.024 -24.804 1.00 104.15 246 THR D N 1
ATOM 9943 C CA . THR D 1 246 ? 62.320 -16.462 -24.358 1.00 104.76 246 THR D CA 1
ATOM 9944 C C . THR D 1 246 ? 61.562 -17.099 -25.510 1.00 104.96 246 THR D C 1
ATOM 9945 O O . THR D 1 246 ? 61.136 -18.251 -25.434 1.00 104.27 246 THR D O 1
ATOM 9949 N N . VAL D 1 247 ? 61.390 -16.331 -26.580 1.00 105.64 247 VAL D N 1
ATOM 9950 C CA . VAL D 1 247 ? 60.672 -16.802 -27.754 1.00 105.39 247 VAL D CA 1
ATOM 9951 C C . VAL D 1 247 ? 61.279 -18.092 -28.302 1.00 104.83 247 VAL D C 1
ATOM 9952 O O . VAL D 1 247 ? 60.589 -18.892 -28.928 1.00 106.33 247 VAL D O 1
ATOM 9956 N N . SER D 1 248 ? 62.565 -18.304 -28.047 1.00 103.62 248 SER D N 1
ATOM 9957 C CA . SER D 1 248 ? 63.250 -19.497 -28.537 1.00 103.11 248 SER D CA 1
ATOM 9958 C C . SER D 1 248 ? 62.773 -20.809 -27.923 1.00 102.43 248 SER D C 1
ATOM 9959 O O . SER D 1 248 ? 62.507 -21.767 -28.652 1.00 103.09 248 SER D O 1
ATOM 9962 N N . SER D 1 249 ? 62.669 -20.865 -26.596 1.00 99.99 249 SER D N 1
ATOM 9963 C CA . SER D 1 249 ? 62.246 -22.106 -25.961 1.00 98.50 249 SER D CA 1
ATOM 9964 C C . SER D 1 249 ? 61.080 -22.055 -24.975 1.00 96.58 249 SER D C 1
ATOM 9965 O O . SER D 1 249 ? 60.886 -22.978 -24.181 1.00 95.87 249 SER D O 1
ATOM 9968 N N . ILE D 1 250 ? 60.280 -21.000 -25.040 1.00 95.16 250 ILE D N 1
ATOM 9969 C CA . ILE D 1 250 ? 59.126 -20.886 -24.152 1.00 92.88 250 ILE D CA 1
ATOM 9970 C C . ILE D 1 250 ? 58.029 -21.854 -24.575 1.00 92.43 250 ILE D C 1
ATOM 9971 O O . ILE D 1 250 ? 57.267 -22.340 -23.742 1.00 92.07 250 ILE D O 1
ATOM 9976 N N . THR D 1 251 ? 57.963 -22.135 -25.873 1.00 92.47 251 THR D N 1
ATOM 9977 C CA . THR D 1 251 ? 56.945 -23.027 -26.419 1.00 91.55 251 THR D CA 1
ATOM 9978 C C . THR D 1 251 ? 57.116 -24.497 -26.030 1.00 90.57 251 THR D C 1
ATOM 9979 O O . THR D 1 251 ? 56.199 -25.295 -26.228 1.00 89.01 251 THR D O 1
ATOM 9983 N N . MET D 1 252 ? 58.278 -24.851 -25.479 1.00 90.02 252 MET D N 1
ATOM 9984 C CA . MET D 1 252 ? 58.538 -26.230 -25.053 1.00 89.71 252 MET D CA 1
ATOM 9985 C C . MET D 1 252 ? 57.709 -26.590 -23.821 1.00 88.87 252 MET D C 1
ATOM 9986 O O . MET D 1 252 ? 57.498 -27.766 -23.521 1.00 87.71 252 MET D O 1
ATOM 9991 N N . LEU D 1 253 ? 57.259 -25.575 -23.094 1.00 88.04 253 LEU D N 1
ATOM 9992 C CA . LEU D 1 253 ? 56.451 -25.811 -21.915 1.00 88.45 253 LEU D CA 1
ATOM 9993 C C . LEU D 1 253 ? 55.193 -26.567 -22.333 1.00 88.69 253 LEU D C 1
ATOM 9994 O O . LEU D 1 253 ? 54.615 -27.329 -21.554 1.00 88.22 253 LEU D O 1
ATOM 9999 N N . GLY D 1 254 ? 54.783 -26.359 -23.580 1.00 88.26 254 GLY D N 1
ATOM 10000 C CA . GLY D 1 254 ? 53.602 -27.029 -24.083 1.00 85.78 254 GLY D CA 1
ATOM 10001 C C . GLY D 1 254 ? 53.785 -28.530 -24.148 1.00 84.45 254 GLY D C 1
ATOM 10002 O O . GLY D 1 254 ? 52.847 -29.285 -23.907 1.00 85.97 254 GLY D O 1
ATOM 10003 N N . ILE D 1 255 ? 54.993 -28.980 -24.464 1.00 82.41 255 ILE D N 1
ATOM 10004 C CA . ILE D 1 255 ? 55.220 -30.408 -24.561 1.00 80.61 255 ILE D CA 1
ATOM 10005 C C . ILE D 1 255 ? 55.182 -31.078 -23.187 1.00 80.04 255 ILE D C 1
ATOM 10006 O O . ILE D 1 255 ? 54.703 -32.202 -23.063 1.00 79.95 255 ILE D O 1
ATOM 10011 N N . TYR D 1 256 ? 55.661 -30.402 -22.148 1.00 79.59 256 TYR D N 1
ATOM 10012 C CA . TYR D 1 256 ? 55.627 -31.013 -20.818 1.00 79.31 256 TYR D CA 1
ATOM 10013 C C . TYR D 1 256 ? 54.211 -31.047 -20.296 1.00 79.25 256 TYR D C 1
ATOM 10014 O O . TYR D 1 256 ? 53.814 -31.981 -19.604 1.00 77.69 256 TYR D O 1
ATOM 10023 N N . ALA D 1 257 ? 53.448 -30.016 -20.628 1.00 80.90 257 ALA D N 1
ATOM 10024 C CA . ALA D 1 257 ? 52.059 -29.973 -20.225 1.00 81.98 257 ALA D CA 1
ATOM 10025 C C . ALA D 1 257 ? 51.422 -31.132 -20.990 1.00 82.34 257 ALA D C 1
ATOM 10026 O O . ALA D 1 257 ? 50.505 -31.791 -20.495 1.00 83.60 257 ALA D O 1
ATOM 10028 N N . GLY D 1 258 ? 51.937 -31.382 -22.194 1.00 81.09 258 GLY D N 1
ATOM 10029 C CA . GLY D 1 258 ? 51.435 -32.464 -23.021 1.00 80.90 258 GLY D CA 1
ATOM 10030 C C . GLY D 1 258 ? 51.684 -33.829 -22.401 1.00 81.82 258 GLY D C 1
ATOM 10031 O O . GLY D 1 258 ? 50.794 -34.675 -22.375 1.00 82.37 258 GLY D O 1
ATOM 10032 N N . ILE D 1 259 ? 52.893 -34.054 -21.897 1.00 81.42 259 ILE D N 1
ATOM 10033 C CA . ILE D 1 259 ? 53.209 -35.332 -21.284 1.00 80.19 259 ILE D CA 1
ATOM 10034 C C . ILE D 1 259 ? 52.345 -35.544 -20.050 1.00 81.61 259 ILE D C 1
ATOM 10035 O O . ILE D 1 259 ? 51.895 -36.654 -19.780 1.00 82.18 259 ILE D O 1
ATOM 10040 N N . ALA D 1 260 ? 52.097 -34.475 -19.310 1.00 83.38 260 ALA D N 1
ATOM 10041 C CA . ALA D 1 260 ? 51.262 -34.566 -18.122 1.00 86.22 260 ALA D CA 1
ATOM 10042 C C . ALA D 1 260 ? 49.839 -34.944 -18.533 1.00 88.31 260 ALA D C 1
ATOM 10043 O O . ALA D 1 260 ? 49.267 -35.921 -18.030 1.00 88.16 260 ALA D O 1
ATOM 10045 N N . GLN D 1 261 ? 49.269 -34.160 -19.446 1.00 88.42 261 GLN D N 1
ATOM 10046 C CA . GLN D 1 261 ? 47.922 -34.424 -19.925 1.00 88.77 261 GLN D CA 1
ATOM 10047 C C . GLN D 1 261 ? 47.835 -35.874 -20.383 1.00 88.41 261 GLN D C 1
ATOM 10048 O O . GLN D 1 261 ? 46.851 -36.558 -20.124 1.00 87.91 261 GLN D O 1
ATOM 10054 N N . ALA D 1 262 ? 48.884 -36.332 -21.060 1.00 88.12 262 ALA D N 1
ATOM 10055 C CA . ALA D 1 262 ? 48.941 -37.694 -21.565 1.00 88.40 262 ALA D CA 1
ATOM 10056 C C . ALA D 1 262 ? 48.835 -38.703 -20.424 1.00 89.51 262 ALA D C 1
ATOM 10057 O O . ALA D 1 262 ? 47.940 -39.549 -20.416 1.00 89.57 262 ALA D O 1
ATOM 10059 N N . ALA D 1 263 ? 49.744 -38.612 -19.459 1.00 90.39 263 ALA D N 1
ATOM 10060 C CA . ALA D 1 263 ? 49.733 -39.524 -18.325 1.00 91.03 263 ALA D CA 1
ATOM 10061 C C . ALA D 1 263 ? 48.366 -39.558 -17.645 1.00 92.46 263 ALA D C 1
ATOM 10062 O O . ALA D 1 263 ? 47.879 -40.632 -17.300 1.00 90.94 263 ALA D O 1
ATOM 10064 N N . ARG D 1 264 ? 47.744 -38.393 -17.460 1.00 94.97 264 ARG D N 1
ATOM 10065 C CA . ARG D 1 264 ? 46.429 -38.333 -16.815 1.00 97.80 264 ARG D CA 1
ATOM 10066 C C . ARG D 1 264 ? 45.410 -39.187 -17.559 1.00 98.37 264 ARG D C 1
ATOM 10067 O O . ARG D 1 264 ? 44.777 -40.070 -16.974 1.00 98.89 264 ARG D O 1
ATOM 10075 N N . ASP D 1 265 ? 45.245 -38.902 -18.848 1.00 97.79 265 ASP D N 1
ATOM 10076 C CA . ASP D 1 265 ? 44.315 -39.646 -19.690 1.00 98.25 265 ASP D CA 1
ATOM 10077 C C . ASP D 1 265 ? 44.467 -41.144 -19.470 1.00 97.98 265 ASP D C 1
ATOM 10078 O O . ASP D 1 265 ? 43.485 -41.873 -19.381 1.00 98.96 265 ASP D O 1
ATOM 10083 N N . ILE D 1 266 ? 45.708 -41.600 -19.386 1.00 97.26 266 ILE D N 1
ATOM 10084 C CA . ILE D 1 266 ? 45.983 -43.009 -19.169 1.00 96.57 266 ILE D CA 1
ATOM 10085 C C . ILE D 1 266 ? 45.492 -43.428 -17.777 1.00 96.72 266 ILE D C 1
ATOM 10086 O O . ILE D 1 266 ? 44.535 -44.190 -17.654 1.00 97.78 266 ILE D O 1
ATOM 10091 N N . ALA D 1 267 ? 46.130 -42.904 -16.737 1.00 96.30 267 ALA D N 1
ATOM 10092 C CA . ALA D 1 267 ? 45.778 -43.237 -15.363 1.00 97.85 267 ALA D CA 1
ATOM 10093 C C . ALA D 1 267 ? 44.298 -43.073 -15.004 1.00 98.99 267 ALA D C 1
ATOM 10094 O O . ALA D 1 267 ? 43.739 -43.889 -14.273 1.00 99.11 267 ALA D O 1
ATOM 10096 N N . VAL D 1 268 ? 43.660 -42.021 -15.497 1.00 99.72 268 VAL D N 1
ATOM 10097 C CA . VAL D 1 268 ? 42.250 -41.818 -15.190 1.00 100.91 268 VAL D CA 1
ATOM 10098 C C . VAL D 1 268 ? 41.388 -42.804 -15.968 1.00 101.88 268 VAL D C 1
ATOM 10099 O O . VAL D 1 268 ? 40.389 -43.310 -15.455 1.00 101.36 268 VAL D O 1
ATOM 10103 N N . GLY D 1 269 ? 41.788 -43.073 -17.208 1.00 102.93 269 GLY D N 1
ATOM 10104 C CA . GLY D 1 269 ? 41.050 -44.002 -18.044 1.00 104.89 269 GLY D CA 1
ATOM 10105 C C . GLY D 1 269 ? 41.138 -45.415 -17.507 1.00 106.03 269 GLY D C 1
ATOM 10106 O O . GLY D 1 269 ? 40.243 -46.229 -17.719 1.00 106.99 269 GLY D O 1
ATOM 10107 N N . PHE D 1 270 ? 42.225 -45.707 -16.807 1.00 107.33 270 PHE D N 1
ATOM 10108 C CA . PHE D 1 270 ? 42.432 -47.022 -16.227 1.00 109.80 270 PHE D CA 1
ATOM 10109 C C . PHE D 1 270 ? 41.671 -47.126 -14.910 1.00 111.83 270 PHE D C 1
ATOM 10110 O O . PHE D 1 270 ? 41.122 -48.177 -14.575 1.00 112.28 270 PHE D O 1
ATOM 10118 N N . CYS D 1 271 ? 41.631 -46.026 -14.167 1.00 114.08 271 CYS D N 1
ATOM 10119 C CA . CYS D 1 271 ? 40.948 -46.024 -12.886 1.00 116.33 271 CYS D CA 1
ATOM 10120 C C . CYS D 1 271 ? 39.442 -46.047 -13.064 1.00 117.40 271 CYS D C 1
ATOM 10121 O O . CYS D 1 271 ? 38.729 -46.695 -12.297 1.00 116.99 271 CYS D O 1
ATOM 10124 N N . ALA D 1 272 ? 38.958 -45.336 -14.076 1.00 119.41 272 ALA D N 1
ATOM 10125 C CA . ALA D 1 272 ? 37.528 -45.297 -14.350 1.00 122.10 272 ALA D CA 1
ATOM 10126 C C . ALA D 1 272 ? 37.112 -46.622 -14.974 1.00 123.96 272 ALA D C 1
ATOM 10127 O O . ALA D 1 272 ? 35.991 -47.085 -14.774 1.00 124.26 272 ALA D O 1
ATOM 10129 N N . GLY D 1 273 ? 38.027 -47.226 -15.728 1.00 126.07 273 GLY D N 1
ATOM 10130 C CA . GLY D 1 273 ? 37.745 -48.499 -16.370 1.00 129.35 273 GLY D CA 1
ATOM 10131 C C . GLY D 1 273 ? 37.817 -49.672 -15.408 1.00 131.73 273 GLY D C 1
ATOM 10132 O O . GLY D 1 273 ? 37.869 -50.827 -15.827 1.00 132.03 273 GLY D O 1
ATOM 10133 N N . ARG D 1 274 ? 37.823 -49.368 -14.114 1.00 134.06 274 ARG D N 1
ATOM 10134 C CA . ARG D 1 274 ? 37.878 -50.380 -13.062 1.00 136.37 274 ARG D CA 1
ATOM 10135 C C . ARG D 1 274 ? 36.444 -50.722 -12.651 1.00 136.90 274 ARG D C 1
ATOM 10136 O O . ARG D 1 274 ? 36.151 -51.846 -12.230 1.00 137.30 274 ARG D O 1
ATOM 10144 N N . GLY D 1 275 ? 35.559 -49.736 -12.779 1.00 137.00 275 GLY D N 1
ATOM 10145 C CA . GLY D 1 275 ? 34.161 -49.924 -12.436 1.00 137.62 275 GLY D CA 1
ATOM 10146 C C . GLY D 1 275 ? 33.865 -49.950 -10.948 1.00 138.27 275 GLY D C 1
ATOM 10147 O O . GLY D 1 275 ? 34.777 -50.022 -10.117 1.00 138.44 275 GLY D O 1
ATOM 10148 N N . GLY D 1 276 ? 32.577 -49.894 -10.614 1.00 138.40 276 GLY D N 1
ATOM 10149 C CA . GLY D 1 276 ? 32.162 -49.915 -9.221 1.00 137.94 276 GLY D CA 1
ATOM 10150 C C . GLY D 1 276 ? 32.477 -48.627 -8.484 1.00 137.10 276 GLY D C 1
ATOM 10151 O O . GLY D 1 276 ? 32.317 -47.533 -9.033 1.00 137.66 276 GLY D O 1
ATOM 10152 N N . GLU D 1 277 ? 32.913 -48.753 -7.232 1.00 135.84 277 GLU D N 1
ATOM 10153 C CA . GLU D 1 277 ? 33.257 -47.584 -6.432 1.00 134.39 277 GLU D CA 1
ATOM 10154 C C . GLU D 1 277 ? 34.767 -47.504 -6.239 1.00 131.76 277 GLU D C 1
ATOM 10155 O O . GLU D 1 277 ? 35.409 -48.474 -5.827 1.00 131.43 277 GLU D O 1
ATOM 10161 N N . PRO D 1 278 ? 35.354 -46.338 -6.555 1.00 129.13 278 PRO D N 1
ATOM 10162 C CA . PRO D 1 278 ? 36.793 -46.097 -6.428 1.00 126.50 278 PRO D CA 1
ATOM 10163 C C . PRO D 1 278 ? 37.212 -46.021 -4.967 1.00 123.49 278 PRO D C 1
ATOM 10164 O O . PRO D 1 278 ? 36.465 -45.515 -4.130 1.00 122.80 278 PRO D O 1
ATOM 10168 N N . ARG D 1 279 ? 38.405 -46.523 -4.669 1.00 120.50 279 ARG D N 1
ATOM 10169 C CA . ARG D 1 279 ? 38.915 -46.519 -3.306 1.00 117.79 279 ARG D CA 1
ATOM 10170 C C . ARG D 1 279 ? 39.101 -45.088 -2.787 1.00 114.75 279 ARG D C 1
ATOM 10171 O O . ARG D 1 279 ? 39.202 -44.144 -3.571 1.00 114.44 279 ARG D O 1
ATOM 10179 N N . ALA D 1 280 ? 39.151 -44.934 -1.466 1.00 111.11 280 ALA D N 1
ATOM 10180 C CA . ALA D 1 280 ? 39.319 -43.620 -0.851 1.00 107.41 280 ALA D CA 1
ATOM 10181 C C . ALA D 1 280 ? 40.567 -42.904 -1.362 1.00 104.61 280 ALA D C 1
ATOM 10182 O O . ALA D 1 280 ? 40.471 -41.847 -1.988 1.00 103.46 280 ALA D O 1
ATOM 10184 N N . GLY D 1 281 ? 41.733 -43.485 -1.092 1.00 101.36 281 GLY D N 1
ATOM 10185 C CA . GLY D 1 281 ? 42.980 -42.881 -1.529 1.00 98.05 281 GLY D CA 1
ATOM 10186 C C . GLY D 1 281 ? 43.053 -42.529 -3.006 1.00 95.46 281 GLY D C 1
ATOM 10187 O O . GLY D 1 281 ? 43.741 -41.580 -3.388 1.00 93.48 281 GLY D O 1
ATOM 10188 N N . ALA D 1 282 ? 42.350 -43.293 -3.838 1.00 93.31 282 ALA D N 1
ATOM 10189 C CA . ALA D 1 282 ? 42.341 -43.058 -5.278 1.00 90.67 282 ALA D CA 1
ATOM 10190 C C . ALA D 1 282 ? 41.634 -41.756 -5.635 1.00 89.45 282 ALA D C 1
ATOM 10191 O O . ALA D 1 282 ? 42.085 -41.013 -6.501 1.00 87.65 282 ALA D O 1
ATOM 10193 N N . ARG D 1 283 ? 40.517 -41.486 -4.969 1.00 90.25 283 ARG D N 1
ATOM 10194 C CA . ARG D 1 283 ? 39.760 -40.266 -5.228 1.00 90.45 283 ARG D CA 1
ATOM 10195 C C . ARG D 1 283 ? 40.611 -39.060 -4.868 1.00 88.29 283 ARG D C 1
ATOM 10196 O O . ARG D 1 283 ? 40.554 -38.030 -5.535 1.00 87.71 283 ARG D O 1
ATOM 10204 N N . ALA D 1 284 ? 41.400 -39.197 -3.805 1.00 86.72 284 ALA D N 1
ATOM 10205 C CA . ALA D 1 284 ? 42.284 -38.126 -3.364 1.00 86.76 284 ALA D CA 1
ATOM 10206 C C . ALA D 1 284 ? 43.348 -37.881 -4.433 1.00 86.95 284 ALA D C 1
ATOM 10207 O O . ALA D 1 284 ? 43.660 -36.733 -4.767 1.00 87.03 284 ALA D O 1
ATOM 10209 N N . LEU D 1 285 ? 43.898 -38.968 -4.967 1.00 85.55 285 LEU D N 1
ATOM 10210 C CA . LEU D 1 285 ? 44.920 -38.875 -5.997 1.00 84.75 285 LEU D CA 1
ATOM 10211 C C . LEU D 1 285 ? 44.402 -38.218 -7.271 1.00 84.74 285 LEU D C 1
ATOM 10212 O O . LEU D 1 285 ? 44.963 -37.226 -7.742 1.00 84.40 285 LEU D O 1
ATOM 10217 N N . VAL D 1 286 ? 43.331 -38.767 -7.831 1.00 84.81 286 VAL D N 1
ATOM 10218 C CA . VAL D 1 286 ? 42.781 -38.224 -9.065 1.00 84.22 286 VAL D CA 1
ATOM 10219 C C . VAL D 1 286 ? 42.354 -36.765 -8.926 1.00 83.01 286 VAL D C 1
ATOM 10220 O O . VAL D 1 286 ? 42.502 -35.979 -9.864 1.00 82.54 286 VAL D O 1
ATOM 10224 N N . ALA D 1 287 ? 41.840 -36.398 -7.757 1.00 81.73 287 ALA D N 1
ATOM 10225 C CA . ALA D 1 287 ? 41.419 -35.019 -7.521 1.00 81.92 287 ALA D CA 1
ATOM 10226 C C . ALA D 1 287 ? 42.648 -34.122 -7.517 1.00 81.42 287 ALA D C 1
ATOM 10227 O O . ALA D 1 287 ? 42.654 -33.031 -8.093 1.00 77.88 287 ALA D O 1
ATOM 10229 N N . GLY D 1 288 ? 43.693 -34.607 -6.859 1.00 82.80 288 GLY D N 1
ATOM 10230 C CA . GLY D 1 288 ? 44.928 -33.852 -6.765 1.00 85.94 288 GLY D CA 1
ATOM 10231 C C . GLY D 1 288 ? 45.661 -33.603 -8.076 1.00 86.74 288 GLY D C 1
ATOM 10232 O O . GLY D 1 288 ? 46.083 -32.472 -8.353 1.00 85.41 288 GLY D O 1
ATOM 10233 N N . LEU D 1 289 ? 45.818 -34.649 -8.886 1.00 86.73 289 LEU D N 1
ATOM 10234 C CA . LEU D 1 289 ? 46.527 -34.501 -10.146 1.00 85.57 289 LEU D CA 1
ATOM 10235 C C . LEU D 1 289 ? 45.740 -33.670 -11.135 1.00 86.64 289 LEU D C 1
ATOM 10236 O O . LEU D 1 289 ? 46.329 -32.934 -11.924 1.00 86.88 289 LEU D O 1
ATOM 10241 N N . ASP D 1 290 ? 44.414 -33.772 -11.091 1.00 88.23 290 ASP D N 1
ATOM 10242 C CA . ASP D 1 290 ? 43.573 -32.980 -11.987 1.00 90.60 290 ASP D CA 1
ATOM 10243 C C . ASP D 1 290 ? 43.771 -31.499 -11.680 1.00 89.64 290 ASP D C 1
ATOM 10244 O O . ASP D 1 290 ? 43.803 -30.665 -12.587 1.00 88.24 290 ASP D O 1
ATOM 10249 N N . THR D 1 291 ? 43.900 -31.185 -10.390 1.00 89.41 291 THR D N 1
ATOM 10250 C CA . THR D 1 291 ? 44.109 -29.810 -9.940 1.00 88.89 291 THR D CA 1
ATOM 10251 C C . THR D 1 291 ? 45.467 -29.308 -10.414 1.00 88.97 291 THR D C 1
ATOM 10252 O O . THR D 1 291 ? 45.560 -28.246 -11.024 1.00 89.56 291 THR D O 1
ATOM 10256 N N . ARG D 1 292 ? 46.517 -30.074 -10.126 1.00 88.68 292 ARG D N 1
ATOM 10257 C CA . ARG D 1 292 ? 47.864 -29.706 -10.533 1.00 88.59 292 ARG D CA 1
ATOM 10258 C C . ARG D 1 292 ? 47.932 -29.555 -12.047 1.00 88.06 292 ARG D C 1
ATOM 10259 O O . ARG D 1 292 ? 48.578 -28.639 -12.566 1.00 88.27 292 ARG D O 1
ATOM 10267 N N . LEU D 1 293 ? 47.265 -30.457 -12.757 1.00 87.29 293 LEU D N 1
ATOM 10268 C CA . LEU D 1 293 ? 47.271 -30.401 -14.214 1.00 87.86 293 LEU D CA 1
ATOM 10269 C C . LEU D 1 293 ? 46.670 -29.086 -14.712 1.00 86.58 293 LEU D C 1
ATOM 10270 O O . LEU D 1 293 ? 47.204 -28.458 -15.621 1.00 85.46 293 LEU D O 1
ATOM 10275 N N . TYR D 1 294 ? 45.563 -28.676 -14.107 1.00 85.67 294 TYR D N 1
ATOM 10276 C CA . TYR D 1 294 ? 44.899 -27.438 -14.481 1.00 86.53 294 TYR D CA 1
ATOM 10277 C C . TYR D 1 294 ? 45.806 -26.242 -14.201 1.00 86.21 294 TYR D C 1
ATOM 10278 O O . TYR D 1 294 ? 46.032 -25.397 -15.069 1.00 85.35 294 TYR D O 1
ATOM 10287 N N . ALA D 1 295 ? 46.317 -26.172 -12.975 1.00 86.35 295 ALA D N 1
ATOM 10288 C CA . ALA D 1 295 ? 47.213 -25.091 -12.578 1.00 85.65 295 ALA D CA 1
ATOM 10289 C C . ALA D 1 295 ? 48.354 -25.017 -13.592 1.00 85.65 295 ALA D C 1
ATOM 10290 O O . ALA D 1 295 ? 48.717 -23.938 -14.064 1.00 84.65 295 ALA D O 1
ATOM 10292 N N . LEU D 1 296 ? 48.895 -26.188 -13.929 1.00 85.90 296 LEU D N 1
ATOM 10293 C CA . LEU D 1 296 ? 49.993 -26.321 -14.890 1.00 86.54 296 LEU D CA 1
ATOM 10294 C C . LEU D 1 296 ? 49.718 -25.741 -16.271 1.00 86.50 296 LEU D C 1
ATOM 10295 O O . LEU D 1 296 ? 50.536 -25.005 -16.817 1.00 85.85 296 LEU D O 1
ATOM 10300 N N . ARG D 1 297 ? 48.587 -26.118 -16.855 1.00 87.35 297 ARG D N 1
ATOM 10301 C CA . ARG D 1 297 ? 48.229 -25.658 -18.190 1.00 87.14 297 ARG D CA 1
ATOM 10302 C C . ARG D 1 297 ? 47.901 -24.182 -18.182 1.00 85.79 297 ARG D C 1
ATOM 10303 O O . ARG D 1 297 ? 48.276 -23.448 -19.092 1.00 83.46 297 ARG D O 1
ATOM 10311 N N . THR D 1 298 ? 47.196 -23.756 -17.141 1.00 85.66 298 THR D N 1
ATOM 10312 C CA . THR D 1 298 ? 46.798 -22.367 -16.995 1.00 86.50 298 THR D CA 1
ATOM 10313 C C . THR D 1 298 ? 48.002 -21.449 -16.887 1.00 85.34 298 THR D C 1
ATOM 10314 O O . THR D 1 298 ? 48.067 -20.411 -17.547 1.00 84.29 298 THR D O 1
ATOM 10318 N N . THR D 1 299 ? 48.953 -21.834 -16.045 1.00 85.48 299 THR D N 1
ATOM 10319 C CA . THR D 1 299 ? 50.152 -21.032 -15.851 1.00 86.70 299 THR D CA 1
ATOM 10320 C C . THR D 1 299 ? 50.942 -20.879 -17.144 1.00 86.60 299 THR D C 1
ATOM 10321 O O . THR D 1 299 ? 51.230 -19.760 -17.558 1.00 88.05 299 THR D O 1
ATOM 10325 N N . VAL D 1 300 ? 51.295 -21.989 -17.785 1.00 86.08 300 VAL D N 1
ATOM 10326 C CA . VAL D 1 300 ? 52.045 -21.908 -19.041 1.00 87.54 300 VAL D CA 1
ATOM 10327 C C . VAL D 1 300 ? 51.186 -21.205 -20.088 1.00 87.10 300 VAL D C 1
ATOM 10328 O O . VAL D 1 300 ? 51.700 -20.623 -21.042 1.00 85.81 300 VAL D O 1
ATOM 10332 N N . GLY D 1 301 ? 49.871 -21.270 -19.903 1.00 87.27 301 GLY D N 1
ATOM 10333 C CA . GLY D 1 301 ? 48.970 -20.635 -20.844 1.00 88.79 301 GLY D CA 1
ATOM 10334 C C . GLY D 1 301 ? 49.101 -19.127 -20.768 1.00 89.59 301 GLY D C 1
ATOM 10335 O O . GLY D 1 301 ? 49.269 -18.450 -21.784 1.00 90.09 301 GLY D O 1
ATOM 10336 N N . ALA D 1 302 ? 49.030 -18.601 -19.551 1.00 88.93 302 ALA D N 1
ATOM 10337 C CA . ALA D 1 302 ? 49.142 -17.167 -19.329 1.00 88.27 302 ALA D CA 1
ATOM 10338 C C . ALA D 1 302 ? 50.539 -16.646 -19.664 1.00 88.37 302 ALA D C 1
ATOM 10339 O O . ALA D 1 302 ? 50.685 -15.547 -20.195 1.00 87.92 302 ALA D O 1
ATOM 10341 N N . ALA D 1 303 ? 51.563 -17.432 -19.350 1.00 88.24 303 ALA D N 1
ATOM 10342 C CA . ALA D 1 303 ? 52.937 -17.032 -19.617 1.00 87.88 303 ALA D CA 1
ATOM 10343 C C . ALA D 1 303 ? 53.154 -16.828 -21.104 1.00 88.57 303 ALA D C 1
ATOM 10344 O O . ALA D 1 303 ? 53.924 -15.963 -21.521 1.00 88.12 303 ALA D O 1
ATOM 10346 N N . LEU D 1 304 ? 52.468 -17.638 -21.904 1.00 90.87 304 LEU D N 1
ATOM 10347 C CA . LEU D 1 304 ? 52.580 -17.559 -23.358 1.00 91.41 304 LEU D CA 1
ATOM 10348 C C . LEU D 1 304 ? 51.860 -16.337 -23.894 1.00 93.43 304 LEU D C 1
ATOM 10349 O O . LEU D 1 304 ? 52.466 -15.515 -24.576 1.00 93.63 304 LEU D O 1
ATOM 10354 N N . THR D 1 305 ? 50.571 -16.215 -23.578 1.00 95.48 305 THR D N 1
ATOM 10355 C CA . THR D 1 305 ? 49.784 -15.079 -24.045 1.00 98.01 305 THR D CA 1
ATOM 10356 C C . THR D 1 305 ? 50.406 -13.760 -23.607 1.00 99.65 305 THR D C 1
ATOM 10357 O O . THR D 1 305 ? 50.059 -12.704 -24.132 1.00 100.28 305 THR D O 1
ATOM 10361 N N . ASN D 1 306 ? 51.325 -13.824 -22.646 1.00 101.73 306 ASN D N 1
ATOM 10362 C CA . ASN D 1 306 ? 51.987 -12.621 -22.174 1.00 104.15 306 ASN D CA 1
ATOM 10363 C C . ASN D 1 306 ? 53.214 -12.325 -23.013 1.00 105.16 306 ASN D C 1
ATOM 10364 O O . ASN D 1 306 ? 53.585 -11.169 -23.180 1.00 105.90 306 ASN D O 1
ATOM 10369 N N . ALA D 1 307 ? 53.853 -13.366 -23.531 1.00 106.78 307 ALA D N 1
ATOM 10370 C CA . ALA D 1 307 ? 55.033 -13.178 -24.363 1.00 109.81 307 ALA D CA 1
ATOM 10371 C C . ALA D 1 307 ? 54.597 -12.673 -25.734 1.00 112.33 307 ALA D C 1
ATOM 10372 O O . ALA D 1 307 ? 55.358 -12.015 -26.441 1.00 112.51 307 ALA D O 1
ATOM 10374 N N . ASP D 1 308 ? 53.357 -12.984 -26.097 1.00 115.48 308 ASP D N 1
ATOM 10375 C CA . ASP D 1 308 ? 52.789 -12.579 -27.379 1.00 117.86 308 ASP D CA 1
ATOM 10376 C C . ASP D 1 308 ? 52.380 -11.114 -27.362 1.00 118.45 308 ASP D C 1
ATOM 10377 O O . ASP D 1 308 ? 52.531 -10.412 -28.355 1.00 118.75 308 ASP D O 1
ATOM 10382 N N . ALA D 1 309 ? 51.849 -10.663 -26.233 1.00 119.76 309 ALA D N 1
ATOM 10383 C CA . ALA D 1 309 ? 51.415 -9.283 -26.096 1.00 121.83 309 ALA D CA 1
ATOM 10384 C C . ALA D 1 309 ? 52.620 -8.357 -26.013 1.00 123.98 309 ALA D C 1
ATOM 10385 O O . ALA D 1 309 ? 52.551 -7.193 -26.407 1.00 125.58 309 ALA D O 1
ATOM 10387 N N . ALA D 1 310 ? 53.729 -8.878 -25.505 1.00 125.76 310 ALA D N 1
ATOM 10388 C CA . ALA D 1 310 ? 54.936 -8.080 -25.369 1.00 127.67 310 ALA D CA 1
ATOM 10389 C C . ALA D 1 310 ? 55.841 -8.232 -26.583 1.00 129.77 310 ALA D C 1
ATOM 10390 O O . ALA D 1 310 ? 56.813 -7.497 -26.737 1.00 130.13 310 ALA D O 1
ATOM 10392 N N . SER D 1 311 ? 55.513 -9.185 -27.448 1.00 132.03 311 SER D N 1
ATOM 10393 C CA . SER D 1 311 ? 56.297 -9.445 -28.649 1.00 134.69 311 SER D CA 1
ATOM 10394 C C . SER D 1 311 ? 55.985 -8.464 -29.788 1.00 137.39 311 SER D C 1
ATOM 10395 O O . SER D 1 311 ? 56.896 -7.991 -30.471 1.00 138.66 311 SER D O 1
ATOM 10398 N N . VAL D 1 312 ? 54.701 -8.156 -29.984 1.00 139.01 312 VAL D N 1
ATOM 10399 C CA . VAL D 1 312 ? 54.250 -7.256 -31.058 1.00 140.61 312 VAL D CA 1
ATOM 10400 C C . VAL D 1 312 ? 54.472 -5.761 -30.811 1.00 141.89 312 VAL D C 1
ATOM 10401 O O . VAL D 1 312 ? 54.542 -4.970 -31.757 1.00 142.79 312 VAL D O 1
ATOM 10405 N N . ASP D 1 313 ? 54.567 -5.379 -29.543 1.00 142.07 313 ASP D N 1
ATOM 10406 C CA . ASP D 1 313 ? 54.771 -3.985 -29.168 1.00 142.03 313 ASP D CA 1
ATOM 10407 C C . ASP D 1 313 ? 56.256 -3.625 -29.058 1.00 142.47 313 ASP D C 1
ATOM 10408 O O . ASP D 1 313 ? 56.842 -3.676 -27.979 1.00 142.64 313 ASP D O 1
ATOM 10413 N N . LEU D 1 314 ? 56.854 -3.250 -30.184 1.00 143.17 314 LEU D N 1
ATOM 10414 C CA . LEU D 1 314 ? 58.271 -2.901 -30.236 1.00 144.16 314 LEU D CA 1
ATOM 10415 C C . LEU D 1 314 ? 58.565 -1.429 -29.968 1.00 145.61 314 LEU D C 1
ATOM 10416 O O . LEU D 1 314 ? 59.692 -0.974 -30.159 1.00 145.58 314 LEU D O 1
ATOM 10421 N N . SER D 1 315 ? 57.559 -0.684 -29.526 1.00 147.49 315 SER D N 1
ATOM 10422 C CA . SER D 1 315 ? 57.742 0.737 -29.246 1.00 149.11 315 SER D CA 1
ATOM 10423 C C . SER D 1 315 ? 58.291 0.988 -27.837 1.00 149.91 315 SER D C 1
ATOM 10424 O O . SER D 1 315 ? 59.432 1.496 -27.730 1.00 150.82 315 SER D O 1
ATOM 10427 N N . ASP D 1 317 ? 60.913 0.516 -24.497 1.00 146.17 317 ASP D N 1
ATOM 10428 C CA . ASP D 1 317 ? 62.297 0.129 -24.100 1.00 146.43 317 ASP D CA 1
ATOM 10429 C C . ASP D 1 317 ? 62.607 -1.291 -24.559 1.00 145.54 317 ASP D C 1
ATOM 10430 O O . ASP D 1 317 ? 61.821 -2.206 -24.320 1.00 144.89 317 ASP D O 1
ATOM 10435 N N . PRO D 1 318 ? 63.756 -1.493 -25.232 1.00 145.44 318 PRO D N 1
ATOM 10436 C CA . PRO D 1 318 ? 64.128 -2.833 -25.704 1.00 144.77 318 PRO D CA 1
ATOM 10437 C C . PRO D 1 318 ? 64.547 -3.781 -24.577 1.00 144.16 318 PRO D C 1
ATOM 10438 O O . PRO D 1 318 ? 64.519 -5.000 -24.741 1.00 144.14 318 PRO D O 1
ATOM 10442 N N . ASP D 1 319 ? 64.932 -3.216 -23.437 1.00 142.98 319 ASP D N 1
ATOM 10443 C CA . ASP D 1 319 ? 65.354 -4.009 -22.289 1.00 141.08 319 ASP D CA 1
ATOM 10444 C C . ASP D 1 319 ? 64.161 -4.406 -21.430 1.00 139.84 319 ASP D C 1
ATOM 10445 O O . ASP D 1 319 ? 64.164 -5.465 -20.815 1.00 140.74 319 ASP D O 1
ATOM 10450 N N . GLU D 1 320 ? 63.141 -3.556 -21.391 1.00 138.47 320 GLU D N 1
ATOM 10451 C CA . GLU D 1 320 ? 61.939 -3.844 -20.614 1.00 136.96 320 GLU D CA 1
ATOM 10452 C C . GLU D 1 320 ? 61.172 -5.002 -21.229 1.00 135.35 320 GLU D C 1
ATOM 10453 O O . GLU D 1 320 ? 60.744 -5.917 -20.525 1.00 134.24 320 GLU D O 1
ATOM 10459 N N . ARG D 1 321 ? 60.996 -4.959 -22.548 1.00 133.40 321 ARG D N 1
ATOM 10460 C CA . ARG D 1 321 ? 60.278 -6.021 -23.242 1.00 130.70 321 ARG D CA 1
ATOM 10461 C C . ARG D 1 321 ? 61.038 -7.330 -23.100 1.00 127.86 321 ARG D C 1
ATOM 10462 O O . ARG D 1 321 ? 60.538 -8.391 -23.462 1.00 127.45 321 ARG D O 1
ATOM 10470 N N . GLY D 1 322 ? 62.246 -7.251 -22.557 1.00 124.73 322 GLY D N 1
ATOM 10471 C CA . GLY D 1 322 ? 63.047 -8.444 -22.373 1.00 120.88 322 GLY D CA 1
ATOM 10472 C C . GLY D 1 322 ? 62.749 -9.118 -21.052 1.00 118.59 322 GLY D C 1
ATOM 10473 O O . GLY D 1 322 ? 62.650 -10.338 -20.982 1.00 118.74 322 GLY D O 1
ATOM 10474 N N . ARG D 1 323 ? 62.606 -8.323 -20.000 1.00 116.42 323 ARG D N 1
ATOM 10475 C CA . ARG D 1 323 ? 62.323 -8.861 -18.679 1.00 114.28 323 ARG D CA 1
ATOM 10476 C C . ARG D 1 323 ? 60.848 -9.225 -18.592 1.00 112.13 323 ARG D C 1
ATOM 10477 O O . ARG D 1 323 ? 60.486 -10.257 -18.034 1.00 111.57 323 ARG D O 1
ATOM 10485 N N . ARG D 1 324 ? 60.001 -8.375 -19.163 1.00 110.23 324 ARG D N 1
ATOM 10486 C CA . ARG D 1 324 ? 58.558 -8.597 -19.147 1.00 107.40 324 ARG D CA 1
ATOM 10487 C C . ARG D 1 324 ? 58.190 -9.945 -19.761 1.00 105.54 324 ARG D C 1
ATOM 10488 O O . ARG D 1 324 ? 57.120 -10.490 -19.484 1.00 105.34 324 ARG D O 1
ATOM 10490 N N . MET D 1 325 ? 59.081 -10.485 -20.588 1.00 103.60 325 MET D N 1
ATOM 10491 C CA . MET D 1 325 ? 58.842 -11.772 -21.241 1.00 102.30 325 MET D CA 1
ATOM 10492 C C . MET D 1 325 ? 59.517 -12.939 -20.534 1.00 100.68 325 MET D C 1
ATOM 10493 O O . MET D 1 325 ? 58.882 -13.951 -20.242 1.00 100.00 325 MET D O 1
ATOM 10498 N N . MET D 1 326 ? 60.811 -12.788 -20.266 1.00 98.57 326 MET D N 1
ATOM 10499 C CA . MET D 1 326 ? 61.603 -13.825 -19.608 1.00 95.70 326 MET D CA 1
ATOM 10500 C C . MET D 1 326 ? 61.154 -14.190 -18.193 1.00 93.92 326 MET D C 1
ATOM 10501 O O . MET D 1 326 ? 61.250 -15.348 -17.798 1.00 94.42 326 MET D O 1
ATOM 10506 N N . THR D 1 327 ? 60.671 -13.213 -17.432 1.00 90.85 327 THR D N 1
ATOM 10507 C CA . THR D 1 327 ? 60.248 -13.472 -16.064 1.00 87.54 327 THR D CA 1
ATOM 10508 C C . THR D 1 327 ? 59.033 -14.390 -15.961 1.00 87.01 327 THR D C 1
ATOM 10509 O O . THR D 1 327 ? 59.140 -15.498 -15.437 1.00 85.38 327 THR D O 1
ATOM 10513 N N . PRO D 1 328 ? 57.860 -13.955 -16.462 1.00 86.85 328 PRO D N 1
ATOM 10514 C CA . PRO D 1 328 ? 56.699 -14.848 -16.354 1.00 86.68 328 PRO D CA 1
ATOM 10515 C C . PRO D 1 328 ? 56.965 -16.212 -17.010 1.00 85.97 328 PRO D C 1
ATOM 10516 O O . PRO D 1 328 ? 56.349 -17.220 -16.654 1.00 83.77 328 PRO D O 1
ATOM 10520 N N . PHE D 1 329 ? 57.890 -16.227 -17.967 1.00 85.63 329 PHE D N 1
ATOM 10521 C CA . PHE D 1 329 ? 58.269 -17.462 -18.642 1.00 85.65 329 PHE D CA 1
ATOM 10522 C C . PHE D 1 329 ? 58.873 -18.361 -17.573 1.00 87.27 329 PHE D C 1
ATOM 10523 O O . PHE D 1 329 ? 58.426 -19.490 -17.368 1.00 88.63 329 PHE D O 1
ATOM 10531 N N . GLN D 1 330 ? 59.890 -17.848 -16.887 1.00 88.20 330 GLN D N 1
ATOM 10532 C CA . GLN D 1 330 ? 60.568 -18.599 -15.837 1.00 86.60 330 GLN D CA 1
ATOM 10533 C C . GLN D 1 330 ? 59.660 -19.008 -14.694 1.00 86.66 330 GLN D C 1
ATOM 10534 O O . GLN D 1 330 ? 59.937 -19.994 -14.016 1.00 86.78 330 GLN D O 1
ATOM 10540 N N . TYR D 1 331 ? 58.586 -18.257 -14.463 1.00 86.50 331 TYR D N 1
ATOM 10541 C CA . TYR D 1 331 ? 57.656 -18.617 -13.398 1.00 86.89 331 TYR D CA 1
ATOM 10542 C C . TYR D 1 331 ? 56.903 -19.866 -13.823 1.00 86.30 331 TYR D C 1
ATOM 10543 O O . TYR D 1 331 ? 56.688 -20.773 -13.024 1.00 85.05 331 TYR D O 1
ATOM 10552 N N . ALA D 1 332 ? 56.504 -19.892 -15.093 1.00 85.62 332 ALA D N 1
ATOM 10553 C CA . ALA D 1 332 ? 55.773 -21.011 -15.666 1.00 84.69 332 ALA D CA 1
ATOM 10554 C C . ALA D 1 332 ? 56.667 -22.237 -15.723 1.00 84.97 332 ALA D C 1
ATOM 10555 O O . ALA D 1 332 ? 56.241 -23.352 -15.407 1.00 86.03 332 ALA D O 1
ATOM 10557 N N . LYS D 1 333 ? 57.912 -22.028 -16.128 1.00 84.84 333 LYS D N 1
ATOM 10558 C CA . LYS D 1 333 ? 58.875 -23.119 -16.224 1.00 84.36 333 LYS D CA 1
ATOM 10559 C C . LYS D 1 333 ? 59.072 -23.713 -14.836 1.00 84.09 333 LYS D C 1
ATOM 10560 O O . LYS D 1 333 ? 59.012 -24.917 -14.648 1.00 82.96 333 LYS D O 1
ATOM 10566 N N . MET D 1 334 ? 59.301 -22.840 -13.866 1.00 86.14 334 MET D N 1
ATOM 10567 C CA . MET D 1 334 ? 59.492 -23.233 -12.478 1.00 87.96 334 MET D CA 1
ATOM 10568 C C . MET D 1 334 ? 58.313 -24.083 -11.998 1.00 88.64 334 MET D C 1
ATOM 10569 O O . MET D 1 334 ? 58.491 -25.052 -11.260 1.00 89.92 334 MET D O 1
ATOM 10574 N N . THR D 1 335 ? 57.111 -23.701 -12.425 1.00 88.02 335 THR D N 1
ATOM 10575 C CA . THR D 1 335 ? 55.884 -24.391 -12.051 1.00 87.11 335 THR D CA 1
ATOM 10576 C C . THR D 1 335 ? 55.742 -25.740 -12.744 1.00 88.21 335 THR D C 1
ATOM 10577 O O . THR D 1 335 ? 55.510 -26.760 -12.089 1.00 88.31 335 THR D O 1
ATOM 10581 N N . VAL D 1 336 ? 55.884 -25.750 -14.067 1.00 87.80 336 VAL D N 1
ATOM 10582 C CA . VAL D 1 336 ? 55.752 -26.992 -14.811 1.00 87.18 336 VAL D CA 1
ATOM 10583 C C . VAL D 1 336 ? 56.836 -28.014 -14.460 1.00 87.87 336 VAL D C 1
ATOM 10584 O O . VAL D 1 336 ? 56.580 -29.211 -14.469 1.00 88.51 336 VAL D O 1
ATOM 10588 N N . ASN D 1 337 ? 58.034 -27.546 -14.124 1.00 89.12 337 ASN D N 1
ATOM 10589 C CA . ASN D 1 337 ? 59.130 -28.449 -13.785 1.00 89.49 337 ASN D CA 1
ATOM 10590 C C . ASN D 1 337 ? 58.949 -29.247 -12.500 1.00 90.37 337 ASN D C 1
ATOM 10591 O O . ASN D 1 337 ? 59.632 -30.244 -12.287 1.00 90.18 337 ASN D O 1
ATOM 10596 N N . GLU D 1 338 ? 58.033 -28.819 -11.645 1.00 91.37 338 GLU D N 1
ATOM 10597 C CA . GLU D 1 338 ? 57.781 -29.527 -10.402 1.00 93.17 338 GLU D CA 1
ATOM 10598 C C . GLU D 1 338 ? 56.358 -30.056 -10.422 1.00 92.02 338 GLU D C 1
ATOM 10599 O O . GLU D 1 338 ? 56.040 -31.048 -9.771 1.00 92.67 338 GLU D O 1
ATOM 10605 N N . LEU D 1 339 ? 55.504 -29.385 -11.183 1.00 89.62 339 LEU D N 1
ATOM 10606 C CA . LEU D 1 339 ? 54.105 -29.765 -11.264 1.00 87.19 339 LEU D CA 1
ATOM 10607 C C . LEU D 1 339 ? 53.786 -30.816 -12.321 1.00 87.53 339 LEU D C 1
ATOM 10608 O O . LEU D 1 339 ? 52.815 -31.557 -12.178 1.00 89.54 339 LEU D O 1
ATOM 10613 N N . ALA D 1 340 ? 54.588 -30.893 -13.378 1.00 86.37 340 ALA D N 1
ATOM 10614 C CA . ALA D 1 340 ? 54.339 -31.875 -14.431 1.00 84.06 340 ALA D CA 1
ATOM 10615 C C . ALA D 1 340 ? 54.765 -33.274 -13.981 1.00 84.47 340 ALA D C 1
ATOM 10616 O O . ALA D 1 340 ? 53.963 -34.204 -13.991 1.00 84.84 340 ALA D O 1
ATOM 10618 N N . PRO D 1 341 ? 56.035 -33.447 -13.573 1.00 84.79 341 PRO D N 1
ATOM 10619 C CA . PRO D 1 341 ? 56.453 -34.780 -13.134 1.00 84.13 341 PRO D CA 1
ATOM 10620 C C . PRO D 1 341 ? 55.731 -35.172 -11.852 1.00 84.76 341 PRO D C 1
ATOM 10621 O O . PRO D 1 341 ? 55.842 -36.302 -11.370 1.00 84.55 341 PRO D O 1
ATOM 10625 N N . ALA D 1 342 ? 54.981 -34.214 -11.312 1.00 86.40 342 ALA D N 1
ATOM 10626 C CA . ALA D 1 342 ? 54.217 -34.413 -10.092 1.00 86.15 342 ALA D CA 1
ATOM 10627 C C . ALA D 1 342 ? 52.932 -35.146 -10.410 1.00 86.05 342 ALA D C 1
ATOM 10628 O O . ALA D 1 342 ? 52.481 -35.969 -9.612 1.00 84.85 342 ALA D O 1
ATOM 10630 N N . VAL D 1 343 ? 52.339 -34.844 -11.569 1.00 86.27 343 VAL D N 1
ATOM 10631 C CA . VAL D 1 343 ? 51.095 -35.503 -11.958 1.00 85.88 343 VAL D CA 1
ATOM 10632 C C . VAL D 1 343 ? 51.364 -36.880 -12.550 1.00 86.94 343 VAL D C 1
ATOM 10633 O O . VAL D 1 343 ? 50.569 -37.791 -12.353 1.00 87.80 343 VAL D O 1
ATOM 10637 N N . VAL D 1 344 ? 52.478 -37.048 -13.259 1.00 86.95 344 VAL D N 1
ATOM 10638 C CA . VAL D 1 344 ? 52.780 -38.353 -13.827 1.00 88.15 344 VAL D CA 1
ATOM 10639 C C . VAL D 1 344 ? 53.136 -39.322 -12.708 1.00 89.43 344 VAL D C 1
ATOM 10640 O O . VAL D 1 344 ? 52.947 -40.530 -12.840 1.00 88.64 344 VAL D O 1
ATOM 10644 N N . ASP D 1 345 ? 53.645 -38.788 -11.602 1.00 91.42 345 ASP D N 1
ATOM 10645 C CA . ASP D 1 345 ? 54.017 -39.629 -10.470 1.00 94.97 345 ASP D CA 1
ATOM 10646 C C . ASP D 1 345 ? 52.761 -40.145 -9.767 1.00 96.03 345 ASP D C 1
ATOM 10647 O O . ASP D 1 345 ? 52.768 -41.235 -9.190 1.00 95.97 345 ASP D O 1
ATOM 10652 N N . ASP D 1 346 ? 51.685 -39.359 -9.808 1.00 97.23 346 ASP D N 1
ATOM 10653 C CA . ASP D 1 346 ? 50.435 -39.778 -9.183 1.00 97.56 346 ASP D CA 1
ATOM 10654 C C . ASP D 1 346 ? 49.710 -40.728 -10.133 1.00 96.47 346 ASP D C 1
ATOM 10655 O O . ASP D 1 346 ? 49.055 -41.678 -9.696 1.00 95.57 346 ASP D O 1
ATOM 10660 N N . CYS D 1 347 ? 49.846 -40.477 -11.434 1.00 95.19 347 CYS D N 1
ATOM 10661 C CA . CYS D 1 347 ? 49.242 -41.339 -12.445 1.00 94.21 347 CYS D CA 1
ATOM 10662 C C . CYS D 1 347 ? 49.939 -42.688 -12.369 1.00 94.73 347 CYS D C 1
ATOM 10663 O O . CYS D 1 347 ? 49.348 -43.727 -12.658 1.00 94.75 347 CYS D O 1
ATOM 10666 N N . LEU D 1 348 ? 51.211 -42.659 -11.982 1.00 94.02 348 LEU D N 1
ATOM 10667 C CA . LEU D 1 348 ? 51.997 -43.873 -11.862 1.00 92.44 348 LEU D CA 1
ATOM 10668 C C . LEU D 1 348 ? 51.521 -44.657 -10.653 1.00 91.75 348 LEU D C 1
ATOM 10669 O O . LEU D 1 348 ? 51.236 -45.843 -10.754 1.00 91.17 348 LEU D O 1
ATOM 10674 N N . SER D 1 349 ? 51.421 -43.992 -9.510 1.00 92.41 349 SER D N 1
ATOM 10675 C CA . SER D 1 349 ? 50.976 -44.675 -8.303 1.00 93.74 349 SER D CA 1
ATOM 10676 C C . SER D 1 349 ? 49.462 -44.922 -8.306 1.00 93.11 349 SER D C 1
ATOM 10677 O O . SER D 1 349 ? 48.920 -45.514 -7.366 1.00 93.54 349 SER D O 1
ATOM 10680 N N . LEU D 1 350 ? 48.787 -44.487 -9.368 1.00 90.63 350 LEU D N 1
ATOM 10681 C CA . LEU D 1 350 ? 47.350 -44.686 -9.466 1.00 89.58 350 LEU D CA 1
ATOM 10682 C C . LEU D 1 350 ? 47.033 -45.937 -10.271 1.00 89.51 350 LEU D C 1
ATOM 10683 O O . LEU D 1 350 ? 46.023 -46.596 -10.033 1.00 91.30 350 LEU D O 1
ATOM 10688 N N . VAL D 1 351 ? 47.895 -46.257 -11.232 1.00 88.72 351 VAL D N 1
ATOM 10689 C CA . VAL D 1 351 ? 47.700 -47.439 -12.065 1.00 86.73 351 VAL D CA 1
ATOM 10690 C C . VAL D 1 351 ? 48.323 -48.663 -11.407 1.00 87.66 351 VAL D C 1
ATOM 10691 O O . VAL D 1 351 ? 47.887 -49.786 -11.642 1.00 88.79 351 VAL D O 1
ATOM 10695 N N . GLY D 1 352 ? 49.341 -48.447 -10.580 1.00 88.20 352 GLY D N 1
ATOM 10696 C CA . GLY D 1 352 ? 49.970 -49.559 -9.894 1.00 88.98 352 GLY D CA 1
ATOM 10697 C C . GLY D 1 352 ? 51.214 -50.098 -10.565 1.00 90.26 352 GLY D C 1
ATOM 10698 O O . GLY D 1 352 ? 51.733 -49.504 -11.514 1.00 89.91 352 GLY D O 1
ATOM 10699 N N . GLY D 1 353 ? 51.682 -51.236 -10.064 1.00 91.01 353 GLY D N 1
ATOM 10700 C CA . GLY D 1 353 ? 52.877 -51.866 -10.596 1.00 91.97 353 GLY D CA 1
ATOM 10701 C C . GLY D 1 353 ? 52.919 -52.126 -12.092 1.00 91.76 353 GLY D C 1
ATOM 10702 O O . GLY D 1 353 ? 53.993 -52.138 -12.680 1.00 91.38 353 GLY D O 1
ATOM 10703 N N . LEU D 1 354 ? 51.770 -52.346 -12.718 1.00 93.23 354 LEU D N 1
ATOM 10704 C CA . LEU D 1 354 ? 51.760 -52.602 -14.152 1.00 95.33 354 LEU D CA 1
ATOM 10705 C C . LEU D 1 354 ? 52.354 -51.408 -14.902 1.00 96.62 354 LEU D C 1
ATOM 10706 O O . LEU D 1 354 ? 52.853 -51.555 -16.017 1.00 97.81 354 LEU D O 1
ATOM 10708 N N . ALA D 1 355 ? 52.317 -50.230 -14.284 1.00 95.92 355 ALA D N 1
ATOM 10709 C CA . ALA D 1 355 ? 52.852 -49.026 -14.916 1.00 94.87 355 ALA D CA 1
ATOM 10710 C C . ALA D 1 355 ? 54.359 -48.871 -14.706 1.00 94.53 355 ALA D C 1
ATOM 10711 O O . ALA D 1 355 ? 54.963 -47.899 -15.159 1.00 93.59 355 ALA D O 1
ATOM 10713 N N . TYR D 1 356 ? 54.961 -49.834 -14.020 1.00 93.88 356 TYR D N 1
ATOM 10714 C CA . TYR D 1 356 ? 56.385 -49.806 -13.760 1.00 93.23 356 TYR D CA 1
ATOM 10715 C C . TYR D 1 356 ? 57.078 -50.648 -14.810 1.00 94.97 356 TYR D C 1
ATOM 10716 O O . TYR D 1 356 ? 58.297 -50.650 -14.916 1.00 95.73 356 TYR D O 1
ATOM 10725 N N . THR D 1 357 ? 56.283 -51.382 -15.577 1.00 97.21 357 THR D N 1
ATOM 10726 C CA . THR D 1 357 ? 56.808 -52.232 -16.636 1.00 98.54 357 THR D CA 1
ATOM 10727 C C . THR D 1 357 ? 57.249 -51.351 -17.808 1.00 98.96 357 THR D C 1
ATOM 10728 O O . THR D 1 357 ? 56.540 -50.415 -18.190 1.00 98.98 357 THR D O 1
ATOM 10732 N N . ALA D 1 358 ? 58.420 -51.643 -18.372 1.00 99.29 358 ALA D N 1
ATOM 10733 C CA . ALA D 1 358 ? 58.925 -50.870 -19.507 1.00 100.29 358 ALA D CA 1
ATOM 10734 C C . ALA D 1 358 ? 57.913 -50.932 -20.661 1.00 100.58 358 ALA D C 1
ATOM 10735 O O . ALA D 1 358 ? 57.859 -50.041 -21.512 1.00 99.60 358 ALA D O 1
ATOM 10737 N N . GLY D 1 359 ? 57.100 -51.985 -20.666 1.00 100.77 359 GLY D N 1
ATOM 10738 C CA . GLY D 1 359 ? 56.098 -52.145 -21.703 1.00 100.30 359 GLY D CA 1
ATOM 10739 C C . GLY D 1 359 ? 54.984 -51.114 -21.624 1.00 99.59 359 GLY D C 1
ATOM 10740 O O . GLY D 1 359 ? 54.441 -50.709 -22.652 1.00 99.16 359 GLY D O 1
ATOM 10741 N N . HIS D 1 360 ? 54.645 -50.687 -20.408 1.00 98.50 360 HIS D N 1
ATOM 10742 C CA . HIS D 1 360 ? 53.586 -49.698 -20.185 1.00 96.01 360 HIS D CA 1
ATOM 10743 C C . HIS D 1 360 ? 54.062 -48.309 -20.611 1.00 95.96 360 HIS D C 1
ATOM 10744 O O . HIS D 1 360 ? 55.215 -47.932 -20.363 1.00 96.05 360 HIS D O 1
ATOM 10751 N N . PRO D 1 361 ? 53.179 -47.526 -21.260 1.00 95.33 361 PRO D N 1
ATOM 10752 C CA . PRO D 1 361 ? 53.509 -46.172 -21.721 1.00 94.53 361 PRO D CA 1
ATOM 10753 C C . PRO D 1 361 ? 53.729 -45.182 -20.572 1.00 93.51 361 PRO D C 1
ATOM 10754 O O . PRO D 1 361 ? 54.479 -44.214 -20.705 1.00 93.16 361 PRO D O 1
ATOM 10758 N N . LEU D 1 362 ? 53.082 -45.440 -19.443 1.00 92.41 362 LEU D N 1
ATOM 10759 C CA . LEU D 1 362 ? 53.193 -44.581 -18.274 1.00 91.15 362 LEU D CA 1
ATOM 10760 C C . LEU D 1 362 ? 54.617 -44.617 -17.709 1.00 91.60 362 LEU D C 1
ATOM 10761 O O . LEU D 1 362 ? 55.013 -43.751 -16.931 1.00 92.08 362 LEU D O 1
ATOM 10766 N N . SER D 1 363 ? 55.383 -45.627 -18.102 1.00 91.13 363 SER D N 1
ATOM 10767 C CA . SER D 1 363 ? 56.758 -45.763 -17.643 1.00 90.56 363 SER D CA 1
ATOM 10768 C C . SER D 1 363 ? 57.619 -44.803 -18.448 1.00 88.81 363 SER D C 1
ATOM 10769 O O . SER D 1 363 ? 58.451 -44.085 -17.902 1.00 87.65 363 SER D O 1
ATOM 10772 N N . ARG D 1 364 ? 57.405 -44.806 -19.759 1.00 88.31 364 ARG D N 1
ATOM 10773 C CA . ARG D 1 364 ? 58.137 -43.933 -20.661 1.00 88.07 364 ARG D CA 1
ATOM 10774 C C . ARG D 1 364 ? 57.901 -42.470 -20.275 1.00 87.44 364 ARG D C 1
ATOM 10775 O O . ARG D 1 364 ? 58.852 -41.701 -20.111 1.00 87.22 364 ARG D O 1
ATOM 10783 N N . LEU D 1 365 ? 56.631 -42.097 -20.117 1.00 85.35 365 LEU D N 1
ATOM 10784 C CA . LEU D 1 365 ? 56.272 -40.734 -19.751 1.00 81.35 365 LEU D CA 1
ATOM 10785 C C . LEU D 1 365 ? 56.963 -40.295 -18.467 1.00 79.76 365 LEU D C 1
ATOM 10786 O O . LEU D 1 365 ? 57.326 -39.140 -18.322 1.00 79.37 365 LEU D O 1
ATOM 10791 N N . TYR D 1 366 ? 57.153 -41.221 -17.538 1.00 79.70 366 TYR D N 1
ATOM 10792 C CA . TYR D 1 366 ? 57.811 -40.904 -16.278 1.00 80.56 366 TYR D CA 1
ATOM 10793 C C . TYR D 1 366 ? 59.271 -40.504 -16.493 1.00 81.48 366 TYR D C 1
ATOM 10794 O O . TYR D 1 366 ? 59.860 -39.806 -15.670 1.00 82.70 366 TYR D O 1
ATOM 10803 N N . ARG D 1 367 ? 59.848 -40.938 -17.608 1.00 83.21 367 ARG D N 1
ATOM 10804 C CA . ARG D 1 367 ? 61.230 -40.616 -17.930 1.00 83.89 367 ARG D CA 1
ATOM 10805 C C . ARG D 1 367 ? 61.324 -39.388 -18.825 1.00 85.83 367 ARG D C 1
ATOM 10806 O O . ARG D 1 367 ? 62.253 -38.593 -18.704 1.00 87.72 367 ARG D O 1
ATOM 10814 N N . ASP D 1 368 ? 60.354 -39.230 -19.716 1.00 87.54 368 ASP D N 1
ATOM 10815 C CA . ASP D 1 368 ? 60.331 -38.095 -20.631 1.00 88.74 368 ASP D CA 1
ATOM 10816 C C . ASP D 1 368 ? 60.049 -36.777 -19.916 1.00 86.63 368 ASP D C 1
ATOM 10817 O O . ASP D 1 368 ? 60.592 -35.741 -20.276 1.00 86.28 368 ASP D O 1
ATOM 10822 N N . VAL D 1 369 ? 59.209 -36.826 -18.895 1.00 85.19 369 VAL D N 1
ATOM 10823 C CA . VAL D 1 369 ? 58.833 -35.636 -18.143 1.00 84.15 369 VAL D CA 1
ATOM 10824 C C . VAL D 1 369 ? 59.993 -34.955 -17.393 1.00 85.63 369 VAL D C 1
ATOM 10825 O O . VAL D 1 369 ? 60.023 -33.727 -17.265 1.00 85.81 369 VAL D O 1
ATOM 10829 N N . ARG D 1 370 ? 60.947 -35.738 -16.901 1.00 86.00 370 ARG D N 1
ATOM 10830 C CA . ARG D 1 370 ? 62.068 -35.177 -16.157 1.00 87.02 370 ARG D CA 1
ATOM 10831 C C . ARG D 1 370 ? 63.070 -34.405 -17.001 1.00 88.80 370 ARG D C 1
ATOM 10832 O O . ARG D 1 370 ? 64.028 -33.840 -16.469 1.00 90.85 370 ARG D O 1
ATOM 10840 N N . ALA D 1 371 ? 62.856 -34.372 -18.309 1.00 89.42 371 ALA D N 1
ATOM 10841 C CA . ALA D 1 371 ? 63.769 -33.664 -19.201 1.00 89.98 371 ALA D CA 1
ATOM 10842 C C . ALA D 1 371 ? 63.773 -32.152 -18.979 1.00 90.02 371 ALA D C 1
ATOM 10843 O O . ALA D 1 371 ? 64.832 -31.533 -18.926 1.00 89.80 371 ALA D O 1
ATOM 10845 N N . GLY D 1 372 ? 62.582 -31.573 -18.845 1.00 90.69 372 GLY D N 1
ATOM 10846 C CA . GLY D 1 372 ? 62.440 -30.138 -18.656 1.00 91.05 372 GLY D CA 1
ATOM 10847 C C . GLY D 1 372 ? 63.264 -29.460 -17.583 1.00 91.47 372 GLY D C 1
ATOM 10848 O O . GLY D 1 372 ? 63.702 -28.324 -17.769 1.00 92.33 372 GLY D O 1
ATOM 10849 N N . GLY D 1 373 ? 63.475 -30.136 -16.459 1.00 91.11 373 GLY D N 1
ATOM 10850 C CA . GLY D 1 373 ? 64.245 -29.539 -15.384 1.00 91.32 373 GLY D CA 1
ATOM 10851 C C . GLY D 1 373 ? 65.700 -29.263 -15.703 1.00 91.20 373 GLY D C 1
ATOM 10852 O O . GLY D 1 373 ? 66.352 -28.506 -14.988 1.00 92.91 373 GLY D O 1
ATOM 10853 N N . PHE D 1 374 ? 66.208 -29.865 -16.772 1.00 90.74 374 PHE D N 1
ATOM 10854 C CA . PHE D 1 374 ? 67.599 -29.691 -17.166 1.00 89.73 374 PHE D CA 1
ATOM 10855 C C . PHE D 1 374 ? 67.787 -28.714 -18.313 1.00 91.28 374 PHE D C 1
ATOM 10856 O O . PHE D 1 374 ? 68.919 -28.410 -18.685 1.00 93.79 374 PHE D O 1
ATOM 10864 N N . MET D 1 375 ? 66.693 -28.222 -18.880 1.00 92.31 375 MET D N 1
ATOM 10865 C CA . MET D 1 375 ? 66.790 -27.320 -20.020 1.00 93.79 375 MET D CA 1
ATOM 10866 C C . MET D 1 375 ? 66.986 -25.848 -19.696 1.00 94.18 375 MET D C 1
ATOM 10867 O O . MET D 1 375 ? 66.304 -25.292 -18.840 1.00 94.18 375 MET D O 1
ATOM 10872 N N . GLN D 1 376 ? 67.934 -25.230 -20.396 1.00 95.01 376 GLN D N 1
ATOM 10873 C CA . GLN D 1 376 ? 68.236 -23.816 -20.222 1.00 96.95 376 GLN D CA 1
ATOM 10874 C C . GLN D 1 376 ? 67.565 -23.001 -21.335 1.00 97.72 376 GLN D C 1
ATOM 10875 O O . GLN D 1 376 ? 67.474 -23.451 -22.482 1.00 98.93 376 GLN D O 1
ATOM 10881 N N . PRO D 1 377 ? 67.084 -21.789 -21.012 1.00 97.04 377 PRO D N 1
ATOM 10882 C CA . PRO D 1 377 ? 67.103 -21.145 -19.696 1.00 96.23 377 PRO D CA 1
ATOM 10883 C C . PRO D 1 377 ? 65.740 -21.219 -19.012 1.00 94.93 377 PRO D C 1
ATOM 10884 O O . PRO D 1 377 ? 64.718 -21.166 -19.688 1.00 95.80 377 PRO D O 1
ATOM 10888 N N . TYR D 1 378 ? 65.707 -21.348 -17.686 1.00 93.28 378 TYR D N 1
ATOM 10889 C CA . TYR D 1 378 ? 66.891 -21.436 -16.835 1.00 93.23 378 TYR D CA 1
ATOM 10890 C C . TYR D 1 378 ? 66.758 -22.682 -15.974 1.00 94.96 378 TYR D C 1
ATOM 10891 O O . TYR D 1 378 ? 65.657 -23.198 -15.788 1.00 96.07 378 TYR D O 1
ATOM 10900 N N . SER D 1 379 ? 67.878 -23.165 -15.450 1.00 95.42 379 SER D N 1
ATOM 10901 C CA . SER D 1 379 ? 67.869 -24.332 -14.580 1.00 95.13 379 SER D CA 1
ATOM 10902 C C . SER D 1 379 ? 67.321 -23.842 -13.244 1.00 95.37 379 SER D C 1
ATOM 10903 O O . SER D 1 379 ? 67.179 -22.641 -13.046 1.00 96.48 379 SER D O 1
ATOM 10906 N N . TYR D 1 380 ? 67.005 -24.747 -12.325 1.00 95.11 380 TYR D N 1
ATOM 10907 C CA . TYR D 1 380 ? 66.496 -24.302 -11.032 1.00 92.52 380 TYR D CA 1
ATOM 10908 C C . TYR D 1 380 ? 67.542 -23.403 -10.390 1.00 92.27 380 TYR D C 1
ATOM 10909 O O . TYR D 1 380 ? 67.255 -22.284 -9.983 1.00 91.32 380 TYR D O 1
ATOM 10918 N N . VAL D 1 381 ? 68.761 -23.913 -10.306 1.00 93.57 381 VAL D N 1
ATOM 10919 C CA . VAL D 1 381 ? 69.878 -23.189 -9.721 1.00 94.33 381 VAL D CA 1
ATOM 10920 C C . VAL D 1 381 ? 70.015 -21.784 -10.319 1.00 94.66 381 VAL D C 1
ATOM 10921 O O . VAL D 1 381 ? 70.208 -20.810 -9.595 1.00 95.86 381 VAL D O 1
ATOM 10925 N N . ASP D 1 382 ? 69.914 -21.688 -11.641 1.00 94.69 382 ASP D N 1
ATOM 10926 C CA . ASP D 1 382 ? 70.034 -20.407 -12.342 1.00 94.19 382 ASP D CA 1
ATOM 10927 C C . ASP D 1 382 ? 68.771 -19.574 -12.169 1.00 93.03 382 ASP D C 1
ATOM 10928 O O . ASP D 1 382 ? 68.831 -18.403 -11.818 1.00 92.83 382 ASP D O 1
ATOM 10933 N N . ALA D 1 383 ? 67.627 -20.195 -12.430 1.00 92.15 383 ALA D N 1
ATOM 10934 C CA . ALA D 1 383 ? 66.338 -19.533 -12.320 1.00 90.07 383 ALA D CA 1
ATOM 10935 C C . ALA D 1 383 ? 66.153 -18.869 -10.971 1.00 89.66 383 ALA D C 1
ATOM 10936 O O . ALA D 1 383 ? 65.477 -17.852 -10.880 1.00 89.58 383 ALA D O 1
ATOM 10938 N N . VAL D 1 384 ? 66.748 -19.433 -9.924 1.00 90.36 384 VAL D N 1
ATOM 10939 C CA . VAL D 1 384 ? 66.612 -18.852 -8.589 1.00 90.19 384 VAL D CA 1
ATOM 10940 C C . VAL D 1 384 ? 67.365 -17.529 -8.507 1.00 90.40 384 VAL D C 1
ATOM 10941 O O . VAL D 1 384 ? 66.843 -16.548 -7.980 1.00 90.81 384 VAL D O 1
ATOM 10945 N N . ASP D 1 385 ? 68.586 -17.496 -9.029 1.00 90.28 385 ASP D N 1
ATOM 10946 C CA . ASP D 1 385 ? 69.363 -16.267 -9.017 1.00 92.32 385 ASP D CA 1
ATOM 10947 C C . ASP D 1 385 ? 68.639 -15.228 -9.878 1.00 93.19 385 ASP D C 1
ATOM 10948 O O . ASP D 1 385 ? 68.498 -14.070 -9.483 1.00 94.04 385 ASP D O 1
ATOM 10953 N N . TYR D 1 386 ? 68.162 -15.646 -11.047 1.00 92.72 386 TYR D N 1
ATOM 10954 C CA . TYR D 1 386 ? 67.449 -14.733 -11.934 1.00 91.37 386 TYR D CA 1
ATOM 10955 C C . TYR D 1 386 ? 66.204 -14.121 -11.305 1.00 90.66 386 TYR D C 1
ATOM 10956 O O . TYR D 1 386 ? 66.067 -12.904 -11.249 1.00 92.51 386 TYR D O 1
ATOM 10965 N N . LEU D 1 387 ? 65.288 -14.974 -10.855 1.00 89.93 387 LEU D N 1
ATOM 10966 C CA . LEU D 1 387 ? 64.032 -14.520 -10.257 1.00 90.05 387 LEU D CA 1
ATOM 10967 C C . LEU D 1 387 ? 64.158 -13.699 -8.983 1.00 90.70 387 LEU D C 1
ATOM 10968 O O . LEU D 1 387 ? 63.371 -12.779 -8.761 1.00 90.33 387 LEU D O 1
ATOM 10973 N N . SER D 1 388 ? 65.128 -14.034 -8.138 1.00 92.46 388 SER D N 1
ATOM 10974 C CA . SER D 1 388 ? 65.328 -13.286 -6.898 1.00 92.38 388 SER D CA 1
ATOM 10975 C C . SER D 1 388 ? 65.990 -11.943 -7.225 1.00 94.41 388 SER D C 1
ATOM 10976 O O . SER D 1 388 ? 65.789 -10.951 -6.526 1.00 94.77 388 SER D O 1
ATOM 10979 N N . GLY D 1 389 ? 66.764 -11.921 -8.306 1.00 96.40 389 GLY D N 1
ATOM 10980 C CA . GLY D 1 389 ? 67.436 -10.704 -8.724 1.00 98.79 389 GLY D CA 1
ATOM 10981 C C . GLY D 1 389 ? 66.459 -9.695 -9.291 1.00 100.86 389 GLY D C 1
ATOM 10982 O O . GLY D 1 389 ? 66.700 -8.491 -9.245 1.00 101.27 389 GLY D O 1
ATOM 10983 N N . GLN D 1 390 ? 65.351 -10.187 -9.834 1.00 102.59 390 GLN D N 1
ATOM 10984 C CA . GLN D 1 390 ? 64.324 -9.319 -10.397 1.00 103.89 390 GLN D CA 1
ATOM 10985 C C . GLN D 1 390 ? 63.395 -8.855 -9.283 1.00 105.09 390 GLN D C 1
ATOM 10986 O O . GLN D 1 390 ? 62.881 -7.737 -9.316 1.00 105.35 390 GLN D O 1
ATOM 10992 N N . ALA D 1 391 ? 63.181 -9.728 -8.303 1.00 106.55 391 ALA D N 1
ATOM 10993 C CA . ALA D 1 391 ? 62.313 -9.424 -7.177 1.00 108.10 391 ALA D CA 1
ATOM 10994 C C . ALA D 1 391 ? 62.955 -8.402 -6.247 1.00 109.33 391 ALA D C 1
ATOM 10995 O O . ALA D 1 391 ? 62.262 -7.702 -5.503 1.00 109.79 391 ALA D O 1
ATOM 10997 N N . LEU D 1 392 ? 64.280 -8.311 -6.300 1.00 110.17 392 LEU D N 1
ATOM 10998 C CA . LEU D 1 392 ? 65.020 -7.377 -5.461 1.00 112.05 392 LEU D CA 1
ATOM 10999 C C . LEU D 1 392 ? 65.713 -6.318 -6.332 1.00 115.23 392 LEU D C 1
ATOM 11000 O O . LEU D 1 392 ? 65.220 -5.960 -7.397 1.00 117.59 392 LEU D O 1
ATOM 11005 N N . GLY D 1 393 ? 66.845 -5.801 -5.875 1.00 117.96 393 GLY D N 1
ATOM 11006 C CA . GLY D 1 393 ? 67.550 -4.802 -6.656 1.00 120.98 393 GLY D CA 1
ATOM 11007 C C . GLY D 1 393 ? 68.418 -5.433 -7.721 1.00 123.73 393 GLY D C 1
ATOM 11008 O O . GLY D 1 393 ? 68.023 -5.535 -8.884 1.00 124.00 393 GLY D O 1
ATOM 11009 N N . LEU D 1 394 ? 69.615 -5.843 -7.309 1.00 126.26 394 LEU D N 1
ATOM 11010 C CA . LEU D 1 394 ? 70.601 -6.508 -8.181 1.00 127.67 394 LEU D CA 1
ATOM 11011 C C . LEU D 1 394 ? 70.564 -6.179 -9.677 1.00 128.18 394 LEU D C 1
ATOM 11012 O O . LEU D 1 394 ? 69.814 -6.854 -10.401 1.00 129.15 394 LEU D O 1
#

B-factor: mean 114.78, std 23.31, range [69.38, 189.55]

Nearest PDB structures (foldseek):
  3mxl-assembly1_A  TM=1.003E+00  e=2.154E-63  Micromonospora sp. ATCC 39149
  3mxl-assembly1_B  TM=9.948E-01  e=1.576E-54  Micromonospora sp. ATCC 39149
  3mxl-assembly1_C  TM=9.974E-01  e=5.660E-54  Micromonospora sp. ATCC 39149
  3m9v-assembly1_A  TM=9.852E-01  e=1.717E-42  Actinomadura kijaniata
  4kcf-assembly1_A  TM=9.836E-01  e=3.566E-42  Actinomadura kijaniata

Sequence (1524 aa):
MAADLRAPLTPAGRTVVDLLAGVIPRISAEAADRDRTGTFPVEAFEQFAKLGLMGATVPAELGGLGLTRLYDVATALMRLAEADASTALAWHVQLSRGLTLTYEWQHGTPPVRAMAERLLRAMAEGEAAVCGALKDAPGVVTELHSDGAGGWLLSGRKVLVSMAPIATHFFVHAQRRDDDGSVFLAVPVVHRDAPGLTVLDNWDGLGMRASGTLEVVFDRCPVRADELLERGPVGARRDAVLAGQTVSSITMLGIYAGIAQAARDIAVGFCAGRGGEPRAGARALVAGLDTRLYALRTTVGAALTNADAASVDLSGDPDERGRRMMTPFQYAKMTVNELAPAVVDDCLSLVGGLAYTAGHPLSRLYRDVRAGGFMQPYSYVDAVDYLSGQALGLMAADLRAPLTPAGRTVVDLLAGVIPRISAEAADRDRTGTFPVEAFEQFAKLGLMGATVPAELGGLGLTRLYDVATALMRLAEADASTALAWHVQLSRGLTLTYEWQHGTPPVRAMAERLLRAMAEGEAAVCGALKDAPGVVTWLLSGRKVLVSMAPIATHFFVHAQRLAVPVVHRDAPGLTVLDNWDGLGMRASGTLEVVFDRCPVRADELARRDAVLAGQTVSSITMLGIYAGIAQAARDIAVGFCAGRGGEPRAGARALVAGLDTRLYALRTTVGAALTNADAASVDLSGDPDERGRRMMTPFQYAKMTVNELAPAVVDDCLSLVGGLAYTAGHPLSRLYRDVRAGGFMQPYSYVDAVDYLSGQALGLMAADLRAPLTPAGRTVVDLLAGVIPRISAEAADRDRTGTFPVEAFEQFAKLGLMGATVPAELGGLGLTRLYDVATALMRLAEADASTALAWHVQLSRGLTLTYEWQHGTPPVRAMAERLLRAMAEGEAAVCGALKDAPGVVTERKVLVSMAPIATHFFVHAQVFLAVPVVHRDAPGLTVLDNWDGLGMRASGTLEVVPVRADELLERGPVARRDAVLAGQTVSSITMLGIYAGIAQAARDIAVGFCAGRGGEPRAGARALVAGLDTRLYALRTTVGAALTNADAASVDLSGDPDERGRRMMTPFQYAKMTVNELAPAVVDDCLSLVGGLAYTAGHPLSRLYRDVRAGGFMQPYSYVDAVDYLSGQALGLMAADLRAPLTPAGRTVVDLLAGVIPRISAEAADRDRTGTFPVEAFEQFAKLGLMGATVPAELGGLGLTRLYDVATALMRLAEADASTALAWHVQLSRGLTLTYEWQHGTPPVRAMAERLLRAMAEGEAAVCGALKDAPGVVTELHSDGAGGWLLSGRKVLVSMAPIATHFFVHAQRRDDDGSVFLAVPVVHRDAPGLTVLDNWDGLGMRASGTLEVVFDRCPVRALLERGPVGARRDAVLAGQTVSSITMLGIYAGIAQAARDIAVGFCAGRGGEPRAGARALVAGLDTRLYALRTTVGAALTNADAASVDLSDPDERGRRMMTPFQYAKMTVNELAPAVVDDCLSLVGGLAYTAGHPLSRLYRDVRAGGFMQPYSYVDAVDYLSGQALGL

Radius of gyration: 34.83 Å; Cα contacts (8 Å, |Δi|>4): 3181; chains: 4; bounding box: 92×93×94 Å

CATH classification: 1.10.540.10 (+2 more: 2.40.110.10, 1.20.140.10)

Organism: Micromonospora sp. (strain ATCC 39149 / NRRL 15099 / SCC 1413) (NCBI:txid219305)

InterPro domains:
  IPR006091 Acyl-CoA dehydrogenase/oxidase, middle domain [PF02770] (145-230)
  IPR009075 Acyl-CoA dehydrogenase/oxidase, C-terminal [PF00441] (260-381)
  IPR009100 Acyl-CoA dehydrogenase/oxidase, N-terminal and middle domain superfamily [SSF56645] (23-239)
  IPR013786 Acyl-CoA dehydrogenase/oxidase, N-terminal [PF02771] (36-136)
  IPR036250 Acyl-CoA dehydrogenase-like, C-terminal [SSF47203] (257-384)
  IPR037069 Acyl-CoA dehydrogenase/oxidase, N-terminal domain superfamily [G3DSA:1.10.540.10] (12-138)
  IPR046373 Acyl-CoA oxidase/dehydrogenase, middle domain superfamily [G3DSA:2.40.110.10] (139-247)